Protein 1Z7M (pdb70)

CATH classification: 3.30.930.10

B-factor: mean 71.54, std 13.55, range [34.95, 162.95]

Organism: Lactococcus lactis subsp. lactis (strain IL1403) (NCBI:txid272623)

Radius of gyration: 39.9 Å; Cα contacts (8 Å, |Δi|>4): 3938; chains: 8; bounding box: 98×117×91 Å

Foldseek 3Di:
DDDDPQDDDDDPVLVVLLVVLCVVVVCVCVVVPAAEDDFDQKAFPCQPQPLFADDPTDDPPFWDWDADPVGGIMTTAADDPSRVLVVQLPPPPQAKHKYWYWAAGGTHDCSFTKIKMKIWRDDAVVVVLVFVVSVLVSVVSLPFDAKAKEKEWVLLLQVLCVLLVNPSVVLLVCLVVLVLVVVVVSVVVDDHDPLSVLQSNPLSDDQPLVSNQVSQVVVVDPSNNVLSVVVVVSQVVCVVSPHYTYRHSDRDPTPQAHIMKMFMPGPQFDDTQKIWGWGQPSSVVRPDGITMIMMMGRSVRSSSSVVSSVD/DDDDQQDDDADPVLVVLLVQLVVVVVVLCVVVPAAEDEFDQKDQLCLLCVADFPLDFSDVPFWDWDADPVGGIMTGAADDVSRVLVVVLPDPDLDKHKYKYWAWHATDDDPDDPDHRTFTKIKMKIWRDDDVVVVLVFVQSVLVSVVSQPFDDKAKEKEWQQLLCVLCVLLVVPNVQLLVCLVVVVLVVVVVSPVVDDHDPLSNVQSNPLSDDQPLVVNLVSQCVVVDCSNNVLSVVVVVSQPVCVVSPRHTYRHSDHDNGRQAHIMWMFMPGPQFPDTQKIWHWRQPSSPVRDHGITMIMMMGGSVRSSSSVVSVVD/DDDPPQDDDDDPVLVVLLVQLVVVLVCLCVVVVAAEDDFDQKDFPVQVPVDCQFWDWDADPVGGIITGAADDPSRVLVVQLPDDDQDKHKYWYWAAHGTPVSRTKIKMKIWRDDPPVVVLVAVVSVLVSVVSLPFDAKAKEKEWVLLLQVLCVLLVVVSVVLLVCLVVLVLVVVVVSCVVDVHDPLSNLQSNPLSDDQPLVVNLVSQVVVVDCSNNVLSVVVVVVQVVCCVSDRYTYRHSDRDPRPQAHIMWMFMPGPQFDHTQKIWHWGQPSSPVRPHGITMIMMMGRSVRSSSSVVSSVD/DDDDQQDDDDDPVLVVLLVQLCVVVVCLCVVVPAAEDEFDQKDQLVLQVVAVVSDCQFWDWDADPVGGIMTGAADDVSRVLVVVLPDPPLDKHKYKYWAWHATDDDGPPPDHGTWTKIKMKIWRDDAVVVVLVQVVSVLVSVVSQVFDDKAKEKEWQQLLQVLCVLLVVPSVQVLVCLVVVVLVVVVVSCVVDPHDVLSVVQSNPLSDDQPLVVNLVSQVVVVDCSNNVLSVVLVVSQVVCVVSHRYTYRHSDRDPGPQAHIMWMFMCGPQFPHTQKIWHWGQPSSVVRHHGITMIMMMGGSVRSSSSVVSVVD/DAEEEEEPPPVVVVVLVLCVVLVHFHDCDPDAWDAGPVGYTYGYHHQVVRVVCLVVVVGFKYKDKVLSVQLDPDDQWDFQDFDPPAQKFKFKKAAPCLVVDDDPDAFEEEECRPRLVVVQVVVVVGDHHYDHDNDDSLVCPVVPVGRIYIYIDGPQVSQVVNNMGTPGTRGGMGMTMIGRVVCCVVVVPVVVVVSVSSRD/DFEEEEEPPPRVVVVLVLCVLLVWARDVVVDPPVDQWDAGPVGYIYGYHHQVVRVVCFVVVVGFKYKDKVLSVQQDPDDQKDQLDFDDPAFKFKFKKFAPCPVPDVFFEEEECRVSLVCVQVVVVVGDHHYDHDVLSLCCPVVPVGGIYTYIDGPCVSQVVSRMDTPGTDGTMGMTMIGRPVCCVVPVPVVVVVSVSSVVD/DAEEEEEPPPRVVVVLLLCVLLVFFDPVPDPDAWDAGPVGYIYGYHHQVVRVVCQVVPVGFKYKDKVLSVQQDPDDQKAQLFFDDPDQKFWFKKFAPVVVPDDDPDFFEEEECRPSLVCVVCVVVVGDHHYDYDNDLSLCCPVVPVGGIYTYIDGPCVSQVVNNMDTPDTRGGMGMTMIGRPVCCVVPVPVVVVVSVSSVVSD/DAEEEEEPPPVVVVVLVLCVVLPWADDPDPDDAGPVGYHYYYHHQVVRVVCQVVVVGFKYKHKVLSVQLDPDDQWAFQDFDLPAFKFKFKKAAPCLVVDDDPDAFEEEECRPRLVCVQVVVVVGDHHYDYDNDDCLVCVVVPVGRIYIYIDGPCVSQVVSNMGGPGTRGGMGMTMIGRVVCCVVVVDVVVVVSVSSRVD

Secondary structure (DSSP, 8-state):
----TT-----HHHHHHHHHHHHHHHHHHHHTTPEE----SEEEHHHHHHHH-SSS---TTS--EEE-TT--EEEE---SHHHHHHHHHT--S---EEEEEEEE--------EEEEEEEESS-HHHHHHHHHHHHHHHHHHHT-SSEEEEEEEHHHHHHHHHHTTT-HHHHHHHHHTT-HHHHHHHHTTS---HHHHHHHHHHTT---HHHHHHHHHHTT-HHHHHHHHHHHHHHHHHTTTS--EE-TT---SSTT--SEEEEEEETTEEEEEEEEEE-HHHHHTSSS----EEEEEEHHHHHHHHHHHH-/----SSS----HHHHHHHHHHHHHHHHHHHHTT-EE----SEEEHHHHHT---TT----GGG--EEE-TTS-EEEE---SHHHHHHHHHH-SS---EEEEEEEEEE----SSSS--SEEEEEEEEEESS-HHHHHHHHHHHHHHHHHHS--SSEEEEEEEHHHHHHHHHHTTT-HHHHHHHHHTT-HHHHHHHHHHS---HHHHHHHHHHTT---HHHHHHHHHHTT-HHHHHHHHHHHHHHHHHHTTS-EEE-TTPPPSSTT--SEEEEEEETT-SS-SEEEEE-HHHHHTSS----EEEEEEEHHHHHHHHHHHH-/----TT-----HHHHHHHHHHHHHHHHHHHHTTPEE----SEEEGGGG---GGG--EEE-SSS-EEEE---SHHHHHHHHHH-SS---EEEEEEEE-------EEEEEEEESS-HHHHHHHHHHHHHHHHTTTT-SSEEEEEEEHHHHHHHHHHTTT-HHHHHHHHHHT-HHHHHHHHHHTT--HHHHHHHHHTTT---HHHHHHHHHHTT-HHHHHHHHHHHHHHHHHTTTS-EEE-TT---SSTT--SEEEEEEETT-SSEEEEEEE-HHHHHTTS----EEEEEEEHHHHHHHHHHHH-/----SS-----HHHHHHHHHHHHHHHHHHHHTT-EE----SEEEHHHHTT-----GGGB-EEE-TTS-EEEE---SHHHHHHHHHH--S---EEEEEEEEEEB---TTTT--SEEEEEEEEEESS-HHHHHHHHHHHHHHHHHHS--SSEEEEEEEHHHHHHHHHHTTT-HHHHHHHHHHT-HHHHHHHHHHS---SHHHHHHHHHTT---HHHHHHHHHHTT-HHHHHHHHHHHHHHHHHTTTS-EEE-TTPPPSSTT--SEEEEEEETT-SS-SEEEEE-HHHHHTSSS----EEEEEEHHHHHHHHHHHH-/---EEEETTHHHHHHHHHHHTTT--------SEE--TTS--EEEE-HHHHHHHHHTTS-SEEEEEHHHHHHSS---EEEEEEETT---EEEEEE-GGGGG---SS-EEEEES-HHHHHHHHHHTT--EEEEE-SS-TTHIIIIIS-SEEEEEESSSHHHHTTT-EEEEEEEE--EEEEEEHHHHHHHHHHHHHHHHHH--/-EEEEEETTHHHHHHHHHHHHTT----SSS--SS--EEE-TTSEEEEEE-HHHHHHHHHTTS-SEEEEEHHHHHHS----EEEEEE------EEEEEE-GGGGT----EEB-S-HHHHHHHHHHTT---EE-----TTHHHHTSS-S-EEEEESSSHHHHTTT-EEEEEEEE--EEEEEEHHHHHH-HHHHHHHHHHHHH-/-EEEEEESSTHHHHHHHHHHTTT---------SEEE-TTSEEEEEE-HHHHHHHHHTTS-SEEEEEHHHHHHS----EEEEEE------EEEEEE-GGGGT---SS--EEEES-HHHHHHHHHHTT---EEEE-SS-TTHHHHTTS-S-EEEEESSSHHHHTTT-EEEEEEEE--EEEEEEHHHHHH-HHHHHHHHHHHHHT-/-EEEEEETTTHHHHHHHHHHTT------------TT-EEEEEE-HHHHHHHHHTTS-SEEEEEHHHHHHSS---EEE--------EEEEEEE-GGGGTS--SSPPEEEES-HHHHHHHHHHTT---EEEE-SS-TTHHHHTTS-SEEEEEESSSHHHHTTT-EEEEEEEEE-EEEEEEHHHHHH-HHHHHHHHHHHH--

Solvent-accessible surface area: 88442 Å² total; per-residue (Å²): 167,115,33,3,145,46,19,32,95,19,48,50,106,36,0,97,34,0,45,104,2,5,34,88,0,63,160,19,2,72,143,81,99,6,49,24,12,25,10,7,3,0,1,18,6,105,15,0,17,56,38,18,58,140,77,193,117,55,60,43,39,78,2,8,48,30,34,8,154,102,31,64,24,1,0,1,21,6,26,7,20,2,5,1,0,9,53,9,18,78,59,175,98,109,65,47,10,39,8,1,2,15,10,22,8,12,98,63,143,214,38,56,13,27,0,0,0,1,0,0,18,34,53,32,116,115,1,18,63,33,0,0,29,1,0,1,54,0,4,111,66,4,52,19,126,126,15,24,0,9,0,0,5,0,91,2,16,92,73,0,0,112,54,0,98,41,29,66,146,68,0,31,102,12,4,82,45,12,31,31,22,24,2,69,69,9,8,139,168,44,154,36,59,148,62,16,102,13,0,0,60,39,3,1,26,15,38,84,52,72,122,0,44,93,32,0,63,79,28,175,16,107,45,0,51,55,4,0,63,73,2,55,77,9,9,105,94,5,55,160,74,32,102,18,48,3,19,7,4,11,27,19,96,74,118,26,19,50,32,4,6,1,34,0,26,1,48,13,6,69,101,12,0,0,9,5,0,41,10,25,104,3,0,47,66,47,62,136,156,9,67,0,1,0,4,20,0,34,0,29,19,0,5,128,0,38,82,130,48,149,186,104,28,9,4,50,25,11,34,54,40,20,70,88,39,2,112,36,0,45,106,4,7,35,86,0,63,158,20,3,67,145,84,103,5,43,16,8,21,7,5,4,5,2,37,9,115,29,0,58,78,25,144,32,70,32,134,16,25,48,62,122,61,1,3,6,16,38,13,72,71,2,46,21,2,0,1,21,0,26,6,21,7,6,0,0,10,44,7,31,96,70,202,101,118,75,47,14,37,6,1,2,15,11,34,7,6,51,61,62,96,62,43,63,31,53,35,10,4,27,15,21,0,0,0,1,1,0,30,34,61,21,105,110,1,17,55,36,0,0,27,2,0,0,52,0,4,115,63,4,46,16,124,122,13,26,0,7,0,0,6,0,98,2,18,94,69,0,2,113,53,0,98,40,25,66,159,74,0,15,88,8,4,60,13,9,21,32,23,22,4,75,60,5,9,142,156,34,151,16,58,165,68,14,76,26,0,0,86,34,3,1,38,21,41,83,54,67,115,0,49,87,34,0,67,78,27,180,16,109,44,0,55,63,8,2,66,65,2,58,80,8,9,95,105,5,60,164,78,34,98,18,49,3,13,6,3,14,13,11,97,7,88,31,24,53,30,3,5,1,55,0,7,0,50,9,4,37,87,21,0,0,14,8,0,26,10,26,97,3,0,46,82,48,54,139,161,20,70,0,1,0,3,20,0,42,0,29,14,0,5,92,0,37,80,113,50,150,189,174,103,36,4,108,28,14,21,87,14,36,54,89,35,1,107,36,0,46,102,2,5,33,88,0,65,160,20,2,72,141,71,103,6,56,25,14,32,7,8,2,0,1,18,10,91,16,30,102,85,110,72,29,80,8,1,43,31,49,16,128,112,38,56,19,0,0,0,21,27,27,6,18,14,5,1,0,14,60,6,29,66,52,179,104,96,69,45,9,38,13,2,3,16,12,22,7,10,91,21,168,44,58,15,26,0,0,0,1,0,0,17,33,50,34,106,114,2,11,58,33,0,0,28,1,0,0,52,0,2,109,67,2,51,15,126,118,13,25,0,9,0,0,5,0,88,2,17,96,74,0,0,111,57,0,96,38,34,68,156,75,0,35,84,11,4,78,28,15,28,36,20,22,2,76,66,9,6,136,164,26,146,16,66,144,64,12,65,13,0,0,76,33,4,2,39,17,38,89,51,66,110,0,46,92,33,0,64,78,26,181,18,108,43,0,48,58,4,2,65,66,1,59,76,8,12,101,106,7,58,159,76,30,99,20,48,4,21,6,4,11,26,26,99,62,159,38,18,54,28,2,4,2,40,0,31,1,41,11,6,67,106,10,0,0,7,5,0,43,10,10,106,4,0,45,89,49,46,136,125,11,62,0,2,1,2,20,0,34,0,30,18,0,4,122,0,36,89,130,55,149,189,99,29,8,7,69,29,15,32,66,39,16,65,71,37,3,121,40,0,49,104,3,7,30,85,0,66,157,20,3,62,143,83,95,5,44,20,7,18,7,2,9,6,2,24,8,101,29,0,65,68,11,160,79,10,59,45,112,78,0,2,6,12,31,7,53,92,8,64,22,0,0,0,24,2,26,6,22,4,4,1,0,14,38,10,32,105,62,176,94,101,63,46,9,42,6,2,2,14,10,35,6,5,45,57,69,110,118,40,53,38,60,38,11,3,28,16,23,0,0,0,1,0,0,15,33,54,32,115,111,2,18,57,36,0,0,29,2,0,2,52,0,7,127,64,2,42,15,123,126,14,21,0,6,0,0,6,0,106,2,17,98,67,0,0,113,61,0,100,41,31,66,156,79,0,35,85,11,2,70,14,8,21,35,25,24,3,80,64,8,6,138,159,30,151,18,62,147,79,13,70,16,0,0,74,36,3,1,45,18,42,78,55,68,112,0,55,90,33,0,65,75,27,180,15,109,42,0,49,65,7,1,62,68,2,60,79,9,7,94,103,7,56,157,66,41,98,19,52,3,11,5,1,8,15,21,122,12,118,30,25,52,28,4,4,2,52,0,12,1,50,12,6,40,88,28,0,0,23,7,0,41,10,21,98,3,0,44,84,63,53,136,158,7,79,0,1,0,4,22,0,42,0,29,17,0,5,100,0,35,78,108,55,150,195,95,5,84,2,1,0,4,79,43,104,40,52,132,22,2,33,135,19,10,110,97,5,136,17,50,44,76,103,152,231,104,42,86,39,115,21,186,51,80,7,29,15,8,28,6,96,47,54,8,1,1,18,5,0,72,79,37,26,2,8,0,0,4,0,5,49,19,13,8,46,33,30,89,35,84,65,8,20,4,3,15,36,9,145,98,27,143,25,32,0,0,8,0,0,73,76,83,12,72,126,109,136,40,132,89,51,39,82,0,0,0,83,19,8,101,13,0,50,135,14,5,29,134,107,112,31,25,28,38,11,1,82,1,59,18,25,4,23,10,0,9,55,30,54,6,9,23,0,0,0,24,75,10,78,105,25,79,52,10,74,69,57,45,5,79,66,43,72,144,41,45,92,13,10,5,24,0,0,0,10,47,13,15,2,40,49,66,45,92,113,1,20,113,5,3,109,88,5,122,122,98,7,72,0,0,1,7,111,48,123,29,29,133,20,0,20,133,21,8,102,82,8,117,12,36,30,68,10,108,169,50,133,52,162,86,23,60,49,110,14,181,50,76,5,35,3,3,16,2,99,39,49,4,0,2,18,2,0,28,43,19,29,2,7,1,0,1,0,5,40,20,12,12,37,31,26,37,18,84,52,5,11,2,1,15,37,10,130,94,21,128,25,31,2,0,1,1,2,81,84,79,34,80,126,157,171,89,60,74,0,0,0,111,17,28,97,10,0,123,111,26,7,57,145,110,155,61,67,24,74,47,14,147,3,67,50,4,26,3,0,10,47,29,36,4,3,25,0,2,0,19,73,13,61,88,26,96,88,9,75,87,46,45,8,86,64,40,81,101,42,46,86,10,9,6,26,0,0,0,4,35,6,16,1,38,46,61,51,91,109,0,41,92,7,5,106,81,3,116,119,68,91,10,67,0,0,1,6,111,50,122,28,53,133,20,0,25,132,7,8,117,75,4,113,17,36,29,80,28,118,208,230,137,43,58,24,107,14,176,49,72,5,37,4,6,29,4,94,39,44,5,1,2,22,2,0,31,47,16,30,2,4,0,0,0,0,5,41,21,12,12,35,31,32,36,23,83,49,6,14,3,0,7,42,0,125,78,33,131,23,31,2,0,0,0,1,76,84,83,14,82,116,106,147,50,144,107,90,27,63,0,0,0,111,14,18,88,10,0,123,112,22,2,62,141,99,154,52,69,18,58,36,14,140,2,71,20,41,0,31,38,0,10,74,41,36,4,3,15,0,1,0,20,74,11,60,96,25,93,90,10,77,87,56,44,8,85,62,44,79,101,43,41,77,10,6,7,27,0,0,0,5,39,7,17,1,36,45,60,50,88,114,0,24,96,3,2,80,78,0,84,123,23,101,91,4,82,0,0,0,3,110,45,106,41,51,135,24,4,37,133,16,6,114,90,12,117,19,58,56,55,116,131,172,152,86,118,18,178,56,78,9,40,20,23,35,7,84,44,53,7,1,2,20,4,0,74,78,38,30,1,12,0,0,2,0,5,45,20,12,7,46,34,30,115,29,75,68,6,18,2,3,18,34,9,142,91,36,137,25,33,0,0,5,0,1,73,74,84,17,82,135,119,106,40,142,78,50,47,83,0,0,0,89,14,10,101,14,0,52,136,18,1,28,135,103,121,35,23,22,37,4,5,77,0,56,22,27,1,20,2,0,9,41,26,56,7,8,25,0,0,0,22,72,9,72,102,22,81,63,10,78,71,41,40,6,77,66,42,72,144,44,45,92,18,9,4,20,0,0,0,11,45,19,13,0,35,39,64,56,88,113,0,30,110,9,7,104,85,5,120,123,42

InterPro domains:
  IPR004516 Histidine-tRNA ligase/ATP phosphoribosyltransferase regulatory subunit [PIRSF001549] (18-325)
  IPR004516 Histidine-tRNA ligase/ATP phosphoribosyltransferase regulatory subunit [PTHR43707] (18-323)
  IPR004517 ATP phosphoribosyltransferase regulatory subunit [MF_00125] (18-326)
  IPR006195 Aminoacyl-tRNA synthetase, class II [PS50862] (26-328)
  IPR041715 Class II Histidinyl-tRNA synthetase (HisRS)-like catalytic core domain [PF13393] (14-314)
  IPR041715 Class II Histidinyl-tRNA synthetase (HisRS)-like catalytic core domain [cd00773] (19-319)
  IPR045864 Class II Aminoacyl-tRNA synthetase/Biotinyl protein ligase (BPL) and lipoyl protein ligase (LPL) [G3DSA:3.30.930.10] (6-328)
  IPR045864 Class II Aminoacyl-tRNA synthetase/Biotinyl protein ligase (BPL) and lipoyl protein ligase (LPL) [SSF55681] (18-323)

Sequence (2048 aa):
YLLPEESAEMTLNQVKSLRQIEGRLRKLFSLKNYQEVMPPSFEYTQLYTALESNGKTFNQEKMFQFIKHEGQSITLRYDFTLPLVRLYSQIKDSTSARYSYFGKIFRKEKENYQIGIELFGESADKSELEILSLALQVIEQLGLNKTVFEIGSAKFFQRLCQLADGSTELLTELLLKKDLSGLNAFIEKNNFSKELRGLLKEIFITNELSRLENLVTNTKDDVLISSFDQLKEFSEKLSMIKPIIIDLGMVPKMDYYTDLMFKAYSSAANQPILSGGRYDQLLSNFQEEAFAIGFCCHMDTILKALERQELYLLPEESAEMTLNQVKSLRQIEGRLRKLFSLKNYQEVMPPSFEYTQLYTALESNGKTFNQEKMFQFIKHEGQSITLRYDFTLPLVRLYSQIKDSTSARYSYFGKIFRKEKRHKGRSTENYQIGIELFGESADKSELEILSLALQVIEQLGLNKTVFEIGSAKFFQRLCQLADGSTELLTELLLKKDLSGLNAFIEKNNFSKELRGLLKEIFITNELSRLENLVTNTKDDVLISSFDQLKEFSEKLSMIKPIIIDLGMVPKMDYYTDLMFKAYSSAANQPILSGGRYDQLLSNFQEEAFAIGFCCHMDTILKALERQELYLLPEESAEMTLNQVKSLRQIEGRLRKLFSLKNYQEVMPPSFEYTQLYTANQEKMFQFIKHEGQSITLRYDFTLPLVRLYSQIKDSTSARYSYFGKIFRKEENYQIGIELFGESADKSELEILSLALQVIEQLGLNKTVFEIGSAKFFQRLCQLADGSTELLTELLLKKDLSGLNAFIEKNNFSKELRGLLKEIFITNELSRLENLVTNTKDDVLISSFDQLKEFSEKLSMIKPIIIDLGMVPKMDYYTDLMFKAYSSAANQPILSGGRYDQLLSNFQEEAFAIGFCCHMDTILKALERQELYLLPEESAEMTLNQVKSLRQIEGRLRKLFSLKNYQEVMPPSFEYTQLYTALETFNQEKMFQFIKHEGQSITLRYDFTLPLVRLYSQIKDSTSARYSYFGKIFRKEKRHKGRSTENYQIGIELFGESADKSELEILSLALQVIEQLGLNKTVFEIGSAKFFQRLCQLADGSTELLTELLLKKDLSGLNAFIEKNNFSKELRGLLKEIFITNELSRLENLVTNTKDDVLISSFDQLKEFSEKLSMIKPIIIDLGMVPKMDYYTDLMFKAYSSAANQPILSGGRYDQLLSNFQEEAFAIGFCCHMDTILKALERQELMIKIAITKGRIQKQVTKLLENADYDVEPIRELQIKTKDDLQIIFGKPNDVITFLEHGIVDIGFVGKDTLDENDFDDYYELLYLKIGQCIFALASYPDFSNKNFQRHKRIASKYPRVTKKYFAQKQEDIEIIKLEGSVELGPVVGLADAIVDIVETGNTLSANGLEVIEKISDISTRMIVNKSSFKFKKDKIIEMVERLEDMIKIAITKGRIQKQVTKLLENADYDVEPILNLGRELQIKTKDDLQIIFGKPNDVITFLEHGIVDIGFVGKDTLDENDFDDYYELLYLKIGQCIFALASYPDFSNKRHKRIASKYPRVTKKYFAQKQEDIEIIKLESVELGPVVGLADAIVDIVETGNTLSANGLEVIEKISDISTRMIVNKSSFKFKKDKIIEMVERLEDAMIKIAITKGRIQKQVTKLLENADYDVEPILRELQIKTKDDLQIIFGKPNDVITFLEHGIVDIGFVGKDTLDENDFDDYYELLYLKIGQCIFALASYPDFSNKNFQRHKRIASKYPRVTKKYFAQKQEDIEIIKLEGSVELGPVVGLADAIVDIVETGNTLSANGLEVIEKISDISTRMIVNKSSFKFKKDKIIEMVERLEDAQMIKIAITKGRIQKQVTKLLENADYDVEPILNIKTKDDLQIIFGKPNDVITFLEHGIVDIGFVGKDTLDENDFDDYYELLYLKIGQCIFALASYPDFSNKNFQRHKRIASKYPRVTKKYFAQKQEDIEIIKLEGSVELGPVVGLADAIVDIVETGNTLSANGLEVIEKISDISTRMIVNKSSFKFKKDKIIEMVERLEDA

Structure (mmCIF, N/CA/C/O backbone):
data_1Z7M
#
_entry.id   1Z7M
#
_cell.length_a   151.684
_cell.length_b   222.936
_cell.length_c   86.380
_cell.angle_alpha   90.00
_cell.angle_beta   90.00
_cell.angle_gamma   90.00
#
_symmetry.space_group_name_H-M   'P 21 21 2'
#
loop_
_entity.id
_entity.type
_entity.pdbx_description
1 polymer 'ATP phosphoribosyltransferase regulatory subunit'
2 polymer 'ATP phosphoribosyltransferase'
3 non-polymer TUNGSTATE(VI)ION
4 non-polymer 'PHOSPHATE ION'
#
loop_
_atom_site.group_PDB
_atom_site.id
_atom_site.type_symbol
_atom_site.label_atom_id
_atom_site.label_alt_id
_atom_site.label_comp_id
_atom_site.label_asym_id
_atom_site.label_entity_id
_atom_site.label_seq_id
_atom_site.pdbx_PDB_ins_code
_atom_site.Cartn_x
_atom_site.Cartn_y
_atom_site.Cartn_z
_atom_site.occupancy
_atom_site.B_iso_or_equiv
_atom_site.auth_seq_id
_atom_site.auth_comp_id
_atom_site.auth_asym_id
_atom_site.auth_atom_id
_atom_site.pdbx_PDB_model_num
ATOM 1 N N . TYR A 1 22 ? 98.980 39.039 5.940 1.00 87.89 6 TYR A N 1
ATOM 2 C CA . TYR A 1 22 ? 99.657 38.703 4.715 1.00 87.93 6 TYR A CA 1
ATOM 3 C C . TYR A 1 22 ? 100.848 37.860 5.007 1.00 87.75 6 TYR A C 1
ATOM 4 O O . TYR A 1 22 ? 101.239 37.559 6.135 1.00 87.91 6 TYR A O 1
ATOM 13 N N . LEU A 1 23 ? 101.376 37.514 3.855 1.00 87.69 7 LEU A N 1
ATOM 14 C CA . LEU A 1 23 ? 102.589 36.807 3.774 1.00 87.06 7 LEU A CA 1
ATOM 15 C C . LEU A 1 23 ? 103.762 37.780 3.750 1.00 86.64 7 LEU A C 1
ATOM 16 O O . LEU A 1 23 ? 103.625 38.952 3.404 1.00 86.54 7 LEU A O 1
ATOM 21 N N . LEU A 1 24 ? 104.935 37.272 4.121 1.00 86.05 8 LEU A N 1
ATOM 22 C CA . LEU A 1 24 ? 106.146 38.088 4.134 1.00 85.78 8 LEU A CA 1
ATOM 23 C C . LEU A 1 24 ? 107.283 37.466 3.322 1.00 85.56 8 LEU A C 1
ATOM 24 O O . LEU A 1 24 ? 107.369 36.245 3.200 1.00 85.33 8 LEU A O 1
ATOM 29 N N . PRO A 1 25 ? 108.168 38.307 2.748 1.00 85.73 9 PRO A N 1
ATOM 30 C CA . PRO A 1 25 ? 109.317 37.873 1.938 1.00 85.83 9 PRO A CA 1
ATOM 31 C C . PRO A 1 25 ? 110.168 36.895 2.731 1.00 86.12 9 PRO A C 1
ATOM 32 O O . PRO A 1 25 ? 110.360 37.087 3.931 1.00 86.11 9 PRO A O 1
ATOM 36 N N . GLU A 1 26 ? 110.687 35.852 2.086 1.00 86.32 10 GLU A N 1
ATOM 37 C CA . GLU A 1 26 ? 111.500 34.893 2.828 1.00 86.60 10 GLU A CA 1
ATOM 38 C C . GLU A 1 26 ? 112.923 35.379 3.051 1.00 86.66 10 GLU A C 1
ATOM 39 O O . GLU A 1 26 ? 113.810 34.595 3.391 1.00 86.57 10 GLU A O 1
ATOM 45 N N . GLU A 1 27 ? 113.115 36.688 2.873 1.00 86.96 11 GLU A N 1
ATOM 46 C CA . GLU A 1 27 ? 114.406 37.357 3.076 1.00 87.20 11 GLU A CA 1
ATOM 47 C C . GLU A 1 27 ? 114.287 38.218 4.328 1.00 87.29 11 GLU A C 1
ATOM 48 O O . GLU A 1 27 ? 115.285 38.562 4.960 1.00 87.28 11 GLU A O 1
ATOM 54 N N . SER A 1 28 ? 113.050 38.563 4.670 1.00 87.41 12 SER A N 1
ATOM 55 C CA . SER A 1 28 ? 112.770 39.395 5.827 1.00 87.13 12 SER A CA 1
ATOM 56 C C . SER A 1 28 ? 112.642 38.553 7.082 1.00 86.81 12 SER A C 1
ATOM 57 O O . SER A 1 28 ? 112.031 37.483 7.060 1.00 86.56 12 SER A O 1
ATOM 60 N N . ALA A 1 29 ? 113.224 39.047 8.172 1.00 86.82 13 ALA A N 1
ATOM 61 C CA . ALA A 1 29 ? 113.157 38.377 9.464 1.00 86.66 13 ALA A CA 1
ATOM 62 C C . ALA A 1 29 ? 112.115 39.088 10.325 1.00 86.36 13 ALA A C 1
ATOM 63 O O . ALA A 1 29 ? 111.757 40.240 10.074 1.00 86.30 13 ALA A O 1
ATOM 65 N N . GLU A 1 30 ? 111.640 38.405 11.354 1.00 85.75 14 GLU A N 1
ATOM 66 C CA . GLU A 1 30 ? 110.615 38.974 12.208 1.00 85.30 14 GLU A CA 1
ATOM 67 C C . GLU A 1 30 ? 110.917 38.658 13.654 1.00 84.11 14 GLU A C 1
ATOM 68 O O . GLU A 1 30 ? 110.847 37.506 14.065 1.00 84.14 14 GLU A O 1
ATOM 74 N N . MET A 1 31 ? 111.274 39.673 14.424 1.00 82.70 15 MET A N 1
ATOM 75 C CA . MET A 1 31 ? 111.551 39.452 15.831 1.00 81.53 15 MET A CA 1
ATOM 76 C C . MET A 1 31 ? 110.273 39.707 16.625 1.00 80.71 15 MET A C 1
ATOM 77 O O . MET A 1 31 ? 109.493 40.614 16.304 1.00 80.83 15 MET A O 1
ATOM 82 N N . THR A 1 32 ? 110.064 38.901 17.658 1.00 79.01 16 THR A N 1
ATOM 83 C CA . THR A 1 32 ? 108.890 39.023 18.508 1.00 77.66 16 THR A CA 1
ATOM 84 C C . THR A 1 32 ? 109.104 40.213 19.433 1.00 76.36 16 THR A C 1
ATOM 85 O O . THR A 1 32 ? 110.240 40.629 19.629 1.00 76.07 16 THR A O 1
ATOM 89 N N . LEU A 1 33 ? 108.030 40.761 19.998 1.00 74.51 17 LEU A N 1
ATOM 90 C CA . LEU A 1 33 ? 108.141 41.928 20.880 1.00 73.08 17 LEU A CA 1
ATOM 91 C C . LEU A 1 33 ? 109.077 41.685 22.057 1.00 72.02 17 LEU A C 1
ATOM 92 O O . LEU A 1 33 ? 109.649 42.617 22.642 1.00 71.61 17 LEU A O 1
ATOM 97 N N . ASN A 1 34 ? 109.229 40.410 22.380 1.00 70.85 18 ASN A N 1
ATOM 98 C CA . ASN A 1 34 ? 110.056 39.967 23.483 1.00 69.72 18 ASN A CA 1
ATOM 99 C C . ASN A 1 34 ? 111.509 39.957 23.084 1.00 68.50 18 ASN A C 1
ATOM 100 O O . ASN A 1 34 ? 112.347 40.538 23.767 1.00 68.49 18 ASN A O 1
ATOM 105 N N . GLN A 1 35 ? 111.807 39.297 21.974 1.00 67.01 19 GLN A N 1
ATOM 106 C CA . GLN A 1 35 ? 113.168 39.245 21.469 1.00 65.34 19 GLN A CA 1
ATOM 107 C C . GLN A 1 35 ? 113.730 40.653 21.348 1.00 64.30 19 GLN A C 1
ATOM 108 O O . GLN A 1 35 ? 114.917 40.877 21.566 1.00 63.80 19 GLN A O 1
ATOM 114 N N . VAL A 1 36 ? 112.885 41.603 20.967 1.00 63.05 20 VAL A N 1
ATOM 115 C CA . VAL A 1 36 ? 113.340 42.969 20.846 1.00 61.73 20 VAL A CA 1
ATOM 116 C C . VAL A 1 36 ? 113.709 43.462 22.248 1.00 61.54 20 VAL A C 1
ATOM 117 O O . VAL A 1 36 ? 114.739 44.110 22.415 1.00 61.90 20 VAL A O 1
ATOM 121 N N . LYS A 1 37 ? 112.902 43.150 23.265 1.00 60.54 21 LYS A N 1
ATOM 122 C CA . LYS A 1 37 ? 113.263 43.555 24.633 1.00 59.35 21 LYS A CA 1
ATOM 123 C C . LYS A 1 37 ? 114.616 42.930 25.038 1.00 58.14 21 LYS A C 1
ATOM 124 O O . LYS A 1 37 ? 115.503 43.621 25.543 1.00 58.30 21 LYS A O 1
ATOM 130 N N . SER A 1 38 ? 114.769 41.625 24.831 1.00 56.32 22 SER A N 1
ATOM 131 C CA . SER A 1 38 ? 116.027 40.959 25.152 1.00 54.67 22 SER A CA 1
ATOM 132 C C . SER A 1 38 ? 117.176 41.656 24.431 1.00 53.56 22 SER A C 1
ATOM 133 O O . SER A 1 38 ? 118.178 42.018 25.051 1.00 53.52 22 SER A O 1
ATOM 136 N N . LEU A 1 39 ? 117.030 41.830 23.117 1.00 51.82 23 LEU A N 1
ATOM 137 C CA . LEU A 1 39 ? 118.059 42.472 22.305 1.00 50.49 23 LEU A CA 1
ATOM 138 C C . LEU A 1 39 ? 118.401 43.810 22.927 1.00 49.49 23 LEU A C 1
ATOM 139 O O . LEU A 1 39 ? 119.556 44.091 23.217 1.00 49.23 23 LEU A O 1
ATOM 144 N N . ARG A 1 40 ? 117.393 44.626 23.177 1.00 48.47 24 ARG A N 1
ATOM 145 C CA . ARG A 1 40 ? 117.652 45.925 23.755 1.00 48.30 24 ARG A CA 1
ATOM 146 C C . ARG A 1 40 ? 118.206 45.920 25.185 1.00 49.04 24 ARG A C 1
ATOM 147 O O . ARG A 1 40 ? 118.882 46.877 25.597 1.00 48.74 24 ARG A O 1
ATOM 155 N N . GLN A 1 41 ? 117.932 44.863 25.948 1.00 49.55 25 GLN A N 1
ATOM 156 C CA . GLN A 1 41 ? 118.465 44.780 27.307 1.00 49.44 25 GLN A CA 1
ATOM 157 C C . GLN A 1 41 ? 119.967 44.505 27.184 1.00 49.09 25 GLN A C 1
ATOM 158 O O . GLN A 1 41 ? 120.808 45.221 27.754 1.00 49.22 25 GLN A O 1
ATOM 164 N N . ILE A 1 42 ? 120.298 43.472 26.420 1.00 47.51 26 ILE A N 1
ATOM 165 C CA . ILE A 1 42 ? 121.680 43.109 26.224 1.00 45.83 26 ILE A CA 1
ATOM 166 C C . ILE A 1 42 ? 122.514 44.290 25.732 1.00 46.46 26 ILE A C 1
ATOM 167 O O . ILE A 1 42 ? 123.598 44.547 26.261 1.00 45.95 26 ILE A O 1
ATOM 172 N N . GLU A 1 43 ? 122.005 45.016 24.735 1.00 46.74 27 GLU A N 1
ATOM 173 C CA . GLU A 1 43 ? 122.706 46.184 24.187 1.00 46.56 27 GLU A CA 1
ATOM 174 C C . GLU A 1 43 ? 122.991 47.238 25.264 1.00 46.74 27 GLU A C 1
ATOM 175 O O . GLU A 1 43 ? 124.093 47.779 25.355 1.00 47.14 27 GLU A O 1
ATOM 181 N N . GLY A 1 44 ? 121.975 47.551 26.060 1.00 45.99 28 GLY A N 1
ATOM 182 C CA . GLY A 1 44 ? 122.150 48.535 27.106 1.00 45.25 28 GLY A CA 1
ATOM 183 C C . GLY A 1 44 ? 123.290 48.137 28.002 1.00 44.87 28 GLY A C 1
ATOM 184 O O . GLY A 1 44 ? 124.103 48.971 28.400 1.00 44.33 28 GLY A O 1
ATOM 185 N N . ARG A 1 45 ? 123.344 46.848 28.312 1.00 44.53 29 ARG A N 1
ATOM 186 C CA . ARG A 1 45 ? 124.397 46.332 29.151 1.00 44.35 29 ARG A CA 1
ATOM 187 C C . ARG A 1 45 ? 125.735 46.366 28.434 1.00 44.31 29 ARG A C 1
ATOM 188 O O . ARG A 1 45 ? 126.730 46.836 28.980 1.00 44.29 29 ARG A O 1
ATOM 196 N N . LEU A 1 46 ? 125.767 45.877 27.204 1.00 43.92 30 LEU A N 1
ATOM 197 C CA . LEU A 1 46 ? 127.013 45.879 26.467 1.00 44.01 30 LEU A CA 1
ATOM 198 C C . LEU A 1 46 ? 127.438 47.288 26.140 1.00 44.69 30 LEU A C 1
ATOM 199 O O . LEU A 1 46 ? 128.600 47.533 25.839 1.00 44.77 30 LEU A O 1
ATOM 204 N N . ARG A 1 47 ? 126.502 48.225 26.168 1.00 44.79 31 ARG A N 1
ATOM 205 C CA . ARG A 1 47 ? 126.881 49.588 25.871 1.00 45.26 31 ARG A CA 1
ATOM 206 C C . ARG A 1 47 ? 127.639 50.152 27.061 1.00 45.47 31 ARG A C 1
ATOM 207 O O . ARG A 1 47 ? 128.635 50.843 26.873 1.00 46.32 31 ARG A O 1
ATOM 215 N N . LYS A 1 48 ? 127.194 49.849 28.281 1.00 45.45 32 LYS A N 1
ATOM 216 C CA . LYS A 1 48 ? 127.896 50.339 29.469 1.00 45.79 32 LYS A CA 1
ATOM 217 C C . LYS A 1 48 ? 129.308 49.790 29.381 1.00 45.53 32 LYS A C 1
ATOM 218 O O . LYS A 1 48 ? 130.294 50.528 29.403 1.00 45.55 32 LYS A O 1
ATOM 224 N N . LEU A 1 49 ? 129.392 48.474 29.242 1.00 45.27 33 LEU A N 1
ATOM 225 C CA . LEU A 1 49 ? 130.668 47.806 29.162 1.00 44.85 33 LEU A CA 1
ATOM 226 C C . LEU A 1 49 ? 131.637 48.415 28.164 1.00 45.16 33 LEU A C 1
ATOM 227 O O . LEU A 1 49 ? 132.789 48.669 28.495 1.00 45.33 33 LEU A O 1
ATOM 232 N N . PHE A 1 50 ? 131.172 48.652 26.942 1.00 45.52 34 PHE A N 1
ATOM 233 C CA . PHE A 1 50 ? 132.019 49.200 25.895 1.00 45.88 34 PHE A CA 1
ATOM 234 C C . PHE A 1 50 ? 132.476 50.618 26.170 1.00 46.90 34 PHE A C 1
ATOM 235 O O . PHE A 1 50 ? 133.664 50.924 26.100 1.00 46.94 34 PHE A O 1
ATOM 243 N N . SER A 1 51 ? 131.528 51.492 26.466 1.00 47.86 35 SER A N 1
ATOM 244 C CA . SER A 1 51 ? 131.867 52.872 26.746 1.00 48.84 35 SER A CA 1
ATOM 245 C C . SER A 1 51 ? 132.705 52.929 28.012 1.00 49.38 35 SER A C 1
ATOM 246 O O . SER A 1 51 ? 133.548 53.814 28.186 1.00 49.82 35 SER A O 1
ATOM 249 N N . LEU A 1 52 ? 132.483 51.966 28.893 1.00 49.76 36 LEU A N 1
ATOM 250 C CA . LEU A 1 52 ? 133.252 51.921 30.126 1.00 50.92 36 LEU A CA 1
ATOM 251 C C . LEU A 1 52 ? 134.696 51.594 29.786 1.00 51.18 36 LEU A C 1
ATOM 252 O O . LEU A 1 52 ? 135.606 51.958 30.515 1.00 50.89 36 LEU A O 1
ATOM 257 N N . LYS A 1 53 ? 134.892 50.894 28.678 1.00 51.36 37 LYS A N 1
ATOM 258 C CA . LYS A 1 53 ? 136.221 50.514 28.249 1.00 52.10 37 LYS A CA 1
ATOM 259 C C . LYS A 1 53 ? 136.705 51.518 27.216 1.00 52.34 37 LYS A C 1
ATOM 260 O O . LYS A 1 53 ? 137.730 51.320 26.557 1.00 52.25 37 LYS A O 1
ATOM 266 N N . ASN A 1 54 ? 135.937 52.592 27.081 1.00 52.23 38 ASN A N 1
ATOM 267 C CA . ASN A 1 54 ? 136.253 53.681 26.172 1.00 52.91 38 ASN A CA 1
ATOM 268 C C . ASN A 1 54 ? 136.201 53.411 24.641 1.00 52.19 38 ASN A C 1
ATOM 269 O O . ASN A 1 54 ? 136.964 53.981 23.853 1.00 51.46 38 ASN A O 1
ATOM 274 N N . TYR A 1 55 ? 135.269 52.549 24.243 1.00 52.28 39 TYR A N 1
ATOM 275 C CA . TYR A 1 55 ? 135.047 52.187 22.852 1.00 51.87 39 TYR A CA 1
ATOM 276 C C . TYR A 1 55 ? 133.961 53.083 22.292 1.00 52.35 39 TYR A C 1
ATOM 277 O O . TYR A 1 55 ? 132.830 53.044 22.765 1.00 52.78 39 TYR A O 1
ATOM 286 N N . GLN A 1 56 ? 134.291 53.876 21.283 1.00 52.55 40 GLN A N 1
ATOM 287 C CA . GLN A 1 56 ? 133.318 54.778 20.674 1.00 53.19 40 GLN A CA 1
ATOM 288 C C . GLN A 1 56 ? 132.440 54.027 19.680 1.00 52.79 40 GLN A C 1
ATOM 289 O O . GLN A 1 56 ? 132.949 53.216 18.916 1.00 52.55 40 GLN A O 1
ATOM 295 N N . GLU A 1 57 ? 131.133 54.284 19.684 1.00 52.80 41 GLU A N 1
ATOM 296 C CA . GLU A 1 57 ? 130.236 53.606 18.742 1.00 52.95 41 GLU A CA 1
ATOM 297 C C . GLU A 1 57 ? 130.239 54.323 17.411 1.00 52.60 41 GLU A C 1
ATOM 298 O O . GLU A 1 57 ? 130.214 55.548 17.375 1.00 53.10 41 GLU A O 1
ATOM 304 N N . VAL A 1 58 ? 130.291 53.565 16.319 1.00 51.72 42 VAL A N 1
ATOM 305 C CA . VAL A 1 58 ? 130.254 54.157 14.992 1.00 51.06 42 VAL A CA 1
ATOM 306 C C . VAL A 1 58 ? 129.124 53.508 14.200 1.00 50.58 42 VAL A C 1
ATOM 307 O O . VAL A 1 58 ? 128.844 52.329 14.366 1.00 50.69 42 VAL A O 1
ATOM 311 N N . MET A 1 59 ? 128.442 54.297 13.376 1.00 50.22 43 MET A N 1
ATOM 312 C CA . MET A 1 59 ? 127.335 53.792 12.570 1.00 49.20 43 MET A CA 1
ATOM 313 C C . MET A 1 59 ? 127.722 53.852 11.103 1.00 48.04 43 MET A C 1
ATOM 314 O O . MET A 1 59 ? 127.566 54.880 10.449 1.00 48.41 43 MET A O 1
ATOM 319 N N . PRO A 1 60 ? 128.238 52.744 10.567 1.00 48.14 44 PRO A N 1
ATOM 320 C CA . PRO A 1 60 ? 128.653 52.682 9.166 1.00 46.18 44 PRO A CA 1
ATOM 321 C C . PRO A 1 60 ? 127.478 52.883 8.212 1.00 45.59 44 PRO A C 1
ATOM 322 O O . PRO A 1 60 ? 126.346 52.521 8.529 1.00 45.65 44 PRO A O 1
ATOM 326 N N . PRO A 1 61 ? 127.735 53.465 7.032 1.00 46.58 45 PRO A N 1
ATOM 327 C CA . PRO A 1 61 ? 126.663 53.691 6.060 1.00 44.70 45 PRO A CA 1
ATOM 328 C C . PRO A 1 61 ? 126.001 52.378 5.655 1.00 45.79 45 PRO A C 1
ATOM 329 O O . PRO A 1 61 ? 126.624 51.317 5.753 1.00 46.09 45 PRO A O 1
ATOM 333 N N . SER A 1 62 ? 124.743 52.453 5.216 1.00 46.65 46 SER A N 1
ATOM 334 C CA . SER A 1 62 ? 123.988 51.270 4.801 1.00 47.74 46 SER A CA 1
ATOM 335 C C . SER A 1 62 ? 124.302 50.881 3.371 1.00 49.07 46 SER A C 1
ATOM 336 O O . SER A 1 62 ? 123.971 49.780 2.937 1.00 50.03 46 SER A O 1
ATOM 339 N N . PHE A 1 63 ? 124.918 51.794 2.631 1.00 49.85 47 PHE A N 1
ATOM 340 C CA . PHE A 1 63 ? 125.265 51.522 1.254 1.00 50.88 47 PHE A CA 1
ATOM 341 C C . PHE A 1 63 ? 126.755 51.606 1.064 1.00 52.27 47 PHE A C 1
ATOM 342 O O . PHE A 1 63 ? 127.418 52.488 1.618 1.00 52.38 47 PHE A O 1
ATOM 350 N N . GLU A 1 64 ? 127.284 50.688 0.268 1.00 53.22 48 GLU A N 1
ATOM 351 C CA . GLU A 1 64 ? 128.712 50.665 0.020 1.00 54.23 48 GLU A CA 1
ATOM 352 C C . GLU A 1 64 ? 128.944 50.336 -1.460 1.00 54.89 48 GLU A C 1
ATOM 353 O O . GLU A 1 64 ? 128.021 49.911 -2.160 1.00 54.18 48 GLU A O 1
ATOM 359 N N . TYR A 1 65 ? 130.161 50.573 -1.940 1.00 55.85 49 TYR A N 1
ATOM 360 C CA . TYR A 1 65 ? 130.503 50.269 -3.326 1.00 56.94 49 TYR A CA 1
ATOM 361 C C . TYR A 1 65 ? 130.868 48.794 -3.391 1.00 58.48 49 TYR A C 1
ATOM 362 O O . TYR A 1 65 ? 131.775 48.344 -2.691 1.00 58.36 49 TYR A O 1
ATOM 371 N N . THR A 1 66 ? 130.168 48.042 -4.231 1.00 60.38 50 THR A N 1
ATOM 372 C CA . THR A 1 66 ? 130.428 46.620 -4.338 1.00 62.58 50 THR A CA 1
ATOM 373 C C . THR A 1 66 ? 131.919 46.311 -4.361 1.00 63.54 50 THR A C 1
ATOM 374 O O . THR A 1 66 ? 132.339 45.266 -3.876 1.00 64.06 50 THR A O 1
ATOM 378 N N . GLN A 1 67 ? 132.719 47.228 -4.897 1.00 65.11 51 GLN A N 1
ATOM 379 C CA . GLN A 1 67 ? 134.168 47.034 -4.988 1.00 66.61 51 GLN A CA 1
ATOM 380 C C . GLN A 1 67 ? 134.786 46.715 -3.631 1.00 66.96 51 GLN A C 1
ATOM 381 O O . GLN A 1 67 ? 135.477 45.712 -3.475 1.00 67.63 51 GLN A O 1
ATOM 387 N N . LEU A 1 68 ? 134.519 47.567 -2.649 1.00 67.40 52 LEU A N 1
ATOM 388 C CA . LEU A 1 68 ? 135.046 47.402 -1.294 1.00 67.37 52 LEU A CA 1
ATOM 389 C C . LEU A 1 68 ? 135.046 45.966 -0.807 1.00 67.46 52 LEU A C 1
ATOM 390 O O . LEU A 1 68 ? 136.084 45.418 -0.470 1.00 66.91 52 LEU A O 1
ATOM 395 N N . TYR A 1 69 ? 133.861 45.374 -0.777 1.00 67.98 53 TYR A N 1
ATOM 396 C CA . TYR A 1 69 ? 133.657 44.018 -0.295 1.00 68.96 53 TYR A CA 1
ATOM 397 C C . TYR A 1 69 ? 134.381 42.912 -1.023 1.00 70.98 53 TYR A C 1
ATOM 398 O O . TYR A 1 69 ? 135.511 42.553 -0.689 1.00 70.41 53 TYR A O 1
ATOM 407 N N . THR A 1 70 ? 133.681 42.345 -2.000 1.00 73.71 54 THR A N 1
ATOM 408 C CA . THR A 1 70 ? 134.202 41.251 -2.803 1.00 76.60 54 THR A CA 1
ATOM 409 C C . THR A 1 70 ? 135.739 41.387 -2.898 1.00 78.68 54 THR A C 1
ATOM 410 O O . THR A 1 70 ? 136.467 40.391 -2.764 1.00 79.68 54 THR A O 1
ATOM 414 N N . ALA A 1 71 ? 136.229 42.620 -3.053 1.00 79.59 55 ALA A N 1
ATOM 415 C CA . ALA A 1 71 ? 137.664 42.855 -3.150 1.00 80.69 55 ALA A CA 1
ATOM 416 C C . ALA A 1 71 ? 138.451 42.444 -1.896 1.00 81.86 55 ALA A C 1
ATOM 417 O O . ALA A 1 71 ? 139.173 41.447 -1.907 1.00 81.92 55 ALA A O 1
ATOM 419 N N . LEU A 1 72 ? 138.288 43.181 -0.807 1.00 83.35 56 LEU A N 1
ATOM 420 C CA . LEU A 1 72 ? 139.045 42.908 0.412 1.00 84.98 56 LEU A CA 1
ATOM 421 C C . LEU A 1 72 ? 138.651 41.685 1.257 1.00 85.81 56 LEU A C 1
ATOM 422 O O . LEU A 1 72 ? 139.049 41.583 2.420 1.00 85.51 56 LEU A O 1
ATOM 427 N N . GLU A 1 73 ? 137.901 40.746 0.684 1.00 87.60 57 GLU A N 1
ATOM 428 C CA . GLU A 1 73 ? 137.483 39.569 1.449 1.00 89.13 57 GLU A CA 1
ATOM 429 C C . GLU A 1 73 ? 138.301 38.289 1.256 1.00 90.39 57 GLU A C 1
ATOM 430 O O . GLU A 1 73 ? 138.359 37.468 2.166 1.00 90.13 57 GLU A O 1
ATOM 436 N N . SER A 1 74 ? 138.922 38.100 0.093 1.00 92.06 58 SER A N 1
ATOM 437 C CA . SER A 1 74 ? 139.718 36.891 -0.131 1.00 93.60 58 SER A CA 1
ATOM 438 C C . SER A 1 74 ? 140.768 37.016 -1.234 1.00 94.65 58 SER A C 1
ATOM 439 O O . SER A 1 74 ? 141.031 38.110 -1.738 1.00 94.80 58 SER A O 1
ATOM 442 N N . ASN A 1 75 ? 141.367 35.879 -1.595 1.00 95.41 59 ASN A N 1
ATOM 443 C CA . ASN A 1 75 ? 142.387 35.819 -2.647 1.00 96.10 59 ASN A CA 1
ATOM 444 C C . ASN A 1 75 ? 142.381 34.437 -3.313 1.00 96.38 59 ASN A C 1
ATOM 445 O O . ASN A 1 75 ? 142.088 33.428 -2.665 1.00 96.02 59 ASN A O 1
ATOM 450 N N . GLY A 1 76 ? 142.718 34.398 -4.600 1.00 96.39 60 GLY A N 1
ATOM 451 C CA . GLY A 1 76 ? 142.717 33.144 -5.335 1.00 96.69 60 GLY A CA 1
ATOM 452 C C . GLY A 1 76 ? 141.632 33.238 -6.392 1.00 97.22 60 GLY A C 1
ATOM 453 O O . GLY A 1 76 ? 141.861 33.799 -7.466 1.00 97.36 60 GLY A O 1
ATOM 454 N N . LYS A 1 77 ? 140.453 32.685 -6.092 1.00 97.53 61 LYS A N 1
ATOM 455 C CA . LYS A 1 77 ? 139.301 32.759 -6.999 1.00 97.56 61 LYS A CA 1
ATOM 456 C C . LYS A 1 77 ? 138.320 33.742 -6.343 1.00 97.37 61 LYS A C 1
ATOM 457 O O . LYS A 1 77 ? 137.920 33.565 -5.192 1.00 97.12 61 LYS A O 1
ATOM 463 N N . THR A 1 78 ? 137.956 34.786 -7.081 1.00 96.84 62 THR A N 1
ATOM 464 C CA . THR A 1 78 ? 137.090 35.853 -6.576 1.00 96.12 62 THR A CA 1
ATOM 465 C C . THR A 1 78 ? 135.943 35.519 -5.613 1.00 95.94 62 THR A C 1
ATOM 466 O O . THR A 1 78 ? 135.128 34.621 -5.866 1.00 96.04 62 THR A O 1
ATOM 470 N N . PHE A 1 79 ? 135.908 36.282 -4.513 1.00 95.25 63 PHE A N 1
ATOM 471 C CA . PHE A 1 79 ? 134.899 36.193 -3.450 1.00 94.10 63 PHE A CA 1
ATOM 472 C C . PHE A 1 79 ? 133.542 36.365 -4.127 1.00 92.78 63 PHE A C 1
ATOM 473 O O . PHE A 1 79 ? 133.468 36.991 -5.192 1.00 92.90 63 PHE A O 1
ATOM 481 N N . ASN A 1 80 ? 132.459 35.851 -3.545 1.00 90.81 64 ASN A N 1
ATOM 482 C CA . ASN A 1 80 ? 131.224 36.045 -4.273 1.00 88.92 64 ASN A CA 1
ATOM 483 C C . ASN A 1 80 ? 130.187 37.010 -3.770 1.00 86.79 64 ASN A C 1
ATOM 484 O O . ASN A 1 80 ? 129.945 37.191 -2.573 1.00 86.63 64 ASN A O 1
ATOM 489 N N . GLN A 1 81 ? 129.603 37.642 -4.773 1.00 84.14 65 GLN A N 1
ATOM 490 C CA . GLN A 1 81 ? 128.577 38.639 -4.650 1.00 81.17 65 GLN A CA 1
ATOM 491 C C . GLN A 1 81 ? 127.235 37.967 -4.700 1.00 79.45 65 GLN A C 1
ATOM 492 O O . GLN A 1 81 ? 126.219 38.618 -4.911 1.00 78.88 65 GLN A O 1
ATOM 498 N N . GLU A 1 82 ? 127.230 36.658 -4.527 1.00 77.62 66 GLU A N 1
ATOM 499 C CA . GLU A 1 82 ? 125.984 35.923 -4.587 1.00 76.05 66 GLU A CA 1
ATOM 500 C C . GLU A 1 82 ? 125.090 36.196 -3.395 1.00 74.58 66 GLU A C 1
ATOM 501 O O . GLU A 1 82 ? 123.873 36.268 -3.539 1.00 73.67 66 GLU A O 1
ATOM 507 N N . LYS A 1 83 ? 125.705 36.376 -2.227 1.00 73.02 67 LYS A N 1
ATOM 508 C CA . LYS A 1 83 ? 124.974 36.622 -0.990 1.00 71.49 67 LYS A CA 1
ATOM 509 C C . LYS A 1 83 ? 124.663 38.102 -0.738 1.00 70.18 67 LYS A C 1
ATOM 510 O O . LYS A 1 83 ? 124.019 38.436 0.257 1.00 70.46 67 LYS A O 1
ATOM 516 N N . MET A 1 84 ? 125.098 38.980 -1.640 1.00 68.58 68 MET A N 1
ATOM 517 C CA . MET A 1 84 ? 124.879 40.424 -1.490 1.00 66.59 68 MET A CA 1
ATOM 518 C C . MET A 1 84 ? 123.643 41.004 -2.177 1.00 64.94 68 MET A C 1
ATOM 519 O O . MET A 1 84 ? 123.243 40.552 -3.243 1.00 64.99 68 MET A O 1
ATOM 524 N N . PHE A 1 85 ? 123.033 42.004 -1.551 1.00 63.33 69 PHE A N 1
ATOM 525 C CA . PHE A 1 85 ? 121.898 42.687 -2.150 1.00 61.48 69 PHE A CA 1
ATOM 526 C C . PHE A 1 85 ? 122.549 43.857 -2.867 1.00 61.57 69 PHE A C 1
ATOM 527 O O . PHE A 1 85 ? 123.293 44.635 -2.266 1.00 60.91 69 PHE A O 1
ATOM 535 N N . GLN A 1 86 ? 122.269 43.988 -4.155 1.00 62.78 70 GLN A N 1
ATOM 536 C CA . GLN A 1 86 ? 122.877 45.054 -4.933 1.00 63.73 70 GLN A CA 1
ATOM 537 C C . GLN A 1 86 ? 121.930 45.694 -5.938 1.00 64.86 70 GLN A C 1
ATOM 538 O O . GLN A 1 86 ? 120.833 45.206 -6.202 1.00 64.67 70 GLN A O 1
ATOM 544 N N . PHE A 1 87 ? 122.390 46.806 -6.490 1.00 66.46 71 PHE A N 1
ATOM 545 C CA . PHE A 1 87 ? 121.676 47.538 -7.518 1.00 68.64 71 PHE A CA 1
ATOM 546 C C . PHE A 1 87 ? 122.605 48.575 -8.099 1.00 70.42 71 PHE A C 1
ATOM 547 O O . PHE A 1 87 ? 123.680 48.836 -7.553 1.00 70.21 71 PHE A O 1
ATOM 555 N N . ILE A 1 88 ? 122.199 49.086 -9.223 1.00 71.85 72 ILE A N 1
ATOM 556 C CA . ILE A 1 88 ? 123.012 50.059 -9.878 1.00 73.70 72 ILE A CA 1
ATOM 557 C C . ILE A 1 88 ? 122.523 51.402 -9.479 1.00 75.41 72 ILE A C 1
ATOM 558 O O . ILE A 1 88 ? 121.368 51.594 -9.123 1.00 75.37 72 ILE A O 1
ATOM 563 N N . LYS A 1 89 ? 123.457 52.301 -9.555 1.00 77.22 73 LYS A N 1
ATOM 564 C CA . LYS A 1 89 ? 123.146 53.679 -9.257 1.00 79.13 73 LYS A CA 1
ATOM 565 C C . LYS A 1 89 ? 122.849 54.432 -10.549 1.00 81.09 73 LYS A C 1
ATOM 566 O O . LYS A 1 89 ? 123.132 53.952 -11.656 1.00 81.63 73 LYS A O 1
ATOM 572 N N . HIS A 1 90 ? 122.279 55.618 -10.362 1.00 83.05 74 HIS A N 1
ATOM 573 C CA . HIS A 1 90 ? 121.960 56.448 -11.505 1.00 84.37 74 HIS A CA 1
ATOM 574 C C . HIS A 1 90 ? 123.279 56.904 -12.167 1.00 84.33 74 HIS A C 1
ATOM 575 O O . HIS A 1 90 ? 123.307 57.190 -13.370 1.00 84.46 74 HIS A O 1
ATOM 582 N N . GLU A 1 91 ? 124.355 57.005 -11.352 1.00 84.57 75 GLU A N 1
ATOM 583 C CA . GLU A 1 91 ? 125.696 57.361 -11.845 1.00 84.62 75 GLU A CA 1
ATOM 584 C C . GLU A 1 91 ? 126.230 56.131 -12.558 1.00 83.86 75 GLU A C 1
ATOM 585 O O . GLU A 1 91 ? 127.239 56.199 -13.250 1.00 83.73 75 GLU A O 1
ATOM 591 N N . GLY A 1 92 ? 125.513 54.991 -12.372 1.00 82.92 76 GLY A N 1
ATOM 592 C CA . GLY A 1 92 ? 125.850 53.757 -13.070 1.00 81.38 76 GLY A CA 1
ATOM 593 C C . GLY A 1 92 ? 126.949 52.907 -12.440 1.00 80.37 76 GLY A C 1
ATOM 594 O O . GLY A 1 92 ? 127.804 52.367 -13.144 1.00 80.72 76 GLY A O 1
ATOM 595 N N . GLN A 1 93 ? 126.935 52.790 -11.112 1.00 78.71 77 GLN A N 1
ATOM 596 C CA . GLN A 1 93 ? 127.928 51.986 -10.396 1.00 76.40 77 GLN A CA 1
ATOM 597 C C . GLN A 1 93 ? 127.209 50.892 -9.612 1.00 74.21 77 GLN A C 1
ATOM 598 O O . GLN A 1 93 ? 125.987 50.939 -9.436 1.00 74.18 77 GLN A O 1
ATOM 604 N N . SER A 1 94 ? 127.967 49.903 -9.151 1.00 71.21 78 SER A N 1
ATOM 605 C CA . SER A 1 94 ? 127.380 48.812 -8.394 1.00 67.53 78 SER A CA 1
ATOM 606 C C . SER A 1 94 ? 127.544 49.074 -6.916 1.00 64.76 78 SER A C 1
ATOM 607 O O . SER A 1 94 ? 128.660 49.147 -6.400 1.00 63.85 78 SER A O 1
ATOM 610 N N . ILE A 1 95 ? 126.412 49.228 -6.244 1.00 62.39 79 ILE A N 1
ATOM 611 C CA . ILE A 1 95 ? 126.403 49.471 -4.814 1.00 60.02 79 ILE A CA 1
ATOM 612 C C . ILE A 1 95 ? 125.774 48.277 -4.090 1.00 57.94 79 ILE A C 1
ATOM 613 O O . ILE A 1 95 ? 124.854 47.636 -4.598 1.00 57.09 79 ILE A O 1
ATOM 618 N N . THR A 1 96 ? 126.301 47.992 -2.901 1.00 55.99 80 THR A N 1
ATOM 619 C CA . THR A 1 96 ? 125.878 46.871 -2.056 1.00 53.92 80 THR A CA 1
ATOM 620 C C . THR A 1 96 ? 125.386 47.297 -0.664 1.00 52.51 80 THR A C 1
ATOM 621 O O . THR A 1 96 ? 125.920 48.239 -0.076 1.00 52.35 80 THR A O 1
ATOM 625 N N . LEU A 1 97 ? 124.364 46.614 -0.145 1.00 51.00 81 LEU A N 1
ATOM 626 C CA . LEU A 1 97 ? 123.857 46.904 1.194 1.00 49.53 81 LEU A CA 1
ATOM 627 C C . LEU A 1 97 ? 124.900 46.443 2.226 1.00 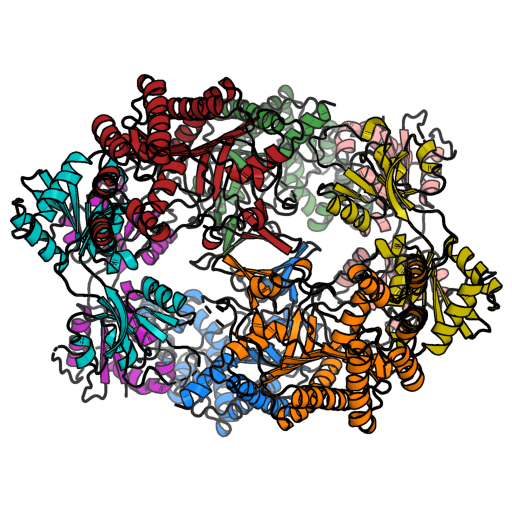49.35 81 LEU A C 1
ATOM 628 O O . LEU A 1 97 ? 125.601 45.460 2.002 1.00 49.97 81 LEU A O 1
ATOM 633 N N . ARG A 1 98 ? 125.010 47.158 3.345 1.00 48.27 82 ARG A N 1
ATOM 634 C CA . ARG A 1 98 ? 125.971 46.801 4.379 1.00 47.35 82 ARG A CA 1
ATOM 635 C C . ARG A 1 98 ? 126.087 45.282 4.461 1.00 47.28 82 ARG A C 1
ATOM 636 O O . ARG A 1 98 ? 125.132 44.596 4.824 1.00 47.11 82 ARG A O 1
ATOM 644 N N . TYR A 1 99 ? 127.258 44.762 4.122 1.00 47.20 83 TYR A N 1
ATOM 645 C CA . TYR A 1 99 ? 127.493 43.325 4.113 1.00 47.90 83 TYR A CA 1
ATOM 646 C C . TYR A 1 99 ? 128.430 42.907 5.213 1.00 47.54 83 TYR A C 1
ATOM 647 O O . TYR A 1 99 ? 128.447 41.752 5.635 1.00 47.21 83 TYR A O 1
ATOM 656 N N . ASP A 1 100 ? 129.225 43.857 5.665 1.00 47.51 84 ASP A N 1
ATOM 657 C CA . ASP A 1 100 ? 130.200 43.588 6.691 1.00 47.78 84 ASP A CA 1
ATOM 658 C C . ASP A 1 100 ? 130.429 44.844 7.508 1.00 48.19 84 ASP A C 1
ATOM 659 O O . ASP A 1 100 ? 130.463 45.950 6.965 1.00 48.58 84 ASP A O 1
ATOM 664 N N . PHE A 1 101 ? 130.570 44.669 8.819 1.00 48.07 85 PHE A N 1
ATOM 665 C CA . PHE A 1 101 ? 130.805 45.786 9.726 1.00 48.03 85 PHE A CA 1
ATOM 666 C C . PHE A 1 101 ? 132.283 46.101 9.915 1.00 48.44 85 PHE A C 1
ATOM 667 O O . PHE A 1 101 ? 132.635 47.247 10.177 1.00 49.42 85 PHE A O 1
ATOM 675 N N . THR A 1 102 ? 133.153 45.105 9.789 1.00 48.18 86 THR A N 1
ATOM 676 C CA . THR A 1 102 ? 134.575 45.365 9.994 1.00 47.81 86 THR A CA 1
ATOM 677 C C . THR A 1 102 ? 135.233 46.239 8.942 1.00 47.75 86 THR A C 1
ATOM 678 O O . THR A 1 102 ? 135.945 47.179 9.283 1.00 48.03 86 THR A O 1
ATOM 682 N N . LEU A 1 103 ? 135.003 45.941 7.668 1.00 47.50 87 LEU A N 1
ATOM 683 C CA . LEU A 1 103 ? 135.613 46.727 6.601 1.00 47.53 87 LEU A CA 1
ATOM 684 C C . LEU A 1 103 ? 135.433 48.234 6.707 1.00 48.20 87 LEU A C 1
ATOM 685 O O . LEU A 1 103 ? 136.412 48.975 6.682 1.00 48.66 87 LEU A O 1
ATOM 690 N N . PRO A 1 104 ? 134.186 48.712 6.808 1.00 48.44 88 PRO A N 1
ATOM 691 C CA . PRO A 1 104 ? 133.958 50.149 6.916 1.00 48.67 88 PRO A CA 1
ATOM 692 C C . PRO A 1 104 ? 134.665 50.806 8.105 1.00 48.74 88 PRO A C 1
ATOM 693 O O . PRO A 1 104 ? 135.120 51.933 8.004 1.00 48.31 88 PRO A O 1
ATOM 697 N N . LEU A 1 105 ? 134.743 50.105 9.230 1.00 48.95 89 LEU A N 1
ATOM 698 C CA . LEU A 1 105 ? 135.394 50.663 10.407 1.00 49.51 89 LEU A CA 1
ATOM 699 C C . LEU A 1 105 ? 136.909 50.727 10.235 1.00 50.17 89 LEU A C 1
ATOM 700 O O . LEU A 1 105 ? 137.586 51.540 10.871 1.00 50.07 89 LEU A O 1
ATOM 705 N N . VAL A 1 106 ? 137.440 49.826 9.414 1.00 50.74 90 VAL A N 1
ATOM 706 C CA . VAL A 1 106 ? 138.869 49.785 9.138 1.00 51.55 90 VAL A CA 1
ATOM 707 C C . VAL A 1 106 ? 139.158 51.009 8.293 1.00 51.97 90 VAL A C 1
ATOM 708 O O . VAL A 1 106 ? 140.147 51.691 8.502 1.00 51.76 90 VAL A O 1
ATOM 712 N N . ARG A 1 107 ? 138.266 51.300 7.354 1.00 52.99 91 ARG A N 1
ATOM 713 C CA . ARG A 1 107 ? 138.405 52.472 6.499 1.00 54.08 91 ARG A CA 1
ATOM 714 C C . ARG A 1 107 ? 138.384 53.763 7.347 1.00 55.27 91 ARG A C 1
ATOM 715 O O . ARG A 1 107 ? 139.192 54.667 7.145 1.00 55.56 91 ARG A O 1
ATOM 723 N N . LEU A 1 108 ? 137.464 53.836 8.302 1.00 56.21 92 LEU A N 1
ATOM 724 C CA . LEU A 1 108 ? 137.341 55.006 9.158 1.00 57.41 92 LEU A CA 1
ATOM 725 C C . LEU A 1 108 ? 138.633 55.295 9.866 1.00 59.21 92 LEU A C 1
ATOM 726 O O . LEU A 1 108 ? 138.966 56.442 10.123 1.00 59.38 92 LEU A O 1
ATOM 731 N N . TYR A 1 109 ? 139.351 54.238 10.200 1.00 61.47 93 TYR A N 1
ATOM 732 C CA . TYR A 1 109 ? 140.615 54.364 10.898 1.00 63.87 93 TYR A CA 1
ATOM 733 C C . TYR A 1 109 ? 141.702 54.904 9.963 1.00 65.91 93 TYR A C 1
ATOM 734 O O . TYR A 1 109 ? 142.601 55.624 10.399 1.00 65.91 93 TYR A O 1
ATOM 743 N N . SER A 1 110 ? 141.612 54.540 8.682 1.00 68.57 94 SER A N 1
ATOM 744 C CA . SER A 1 110 ? 142.558 54.992 7.694 1.00 71.15 94 SER A CA 1
ATOM 745 C C . SER A 1 110 ? 142.552 56.506 7.646 1.00 73.34 94 SER A C 1
ATOM 746 O O . SER A 1 110 ? 143.588 57.160 7.587 1.00 73.98 94 SER A O 1
ATOM 749 N N . GLN A 1 111 ? 141.367 57.021 7.657 1.00 75.54 95 GLN A N 1
ATOM 750 C CA . GLN A 1 111 ? 141.137 58.447 7.578 1.00 78.11 95 GLN A CA 1
ATOM 751 C C . GLN A 1 111 ? 141.498 59.247 8.815 1.00 79.88 95 GLN A C 1
ATOM 752 O O . GLN A 1 111 ? 141.138 60.432 8.920 1.00 79.98 95 GLN A O 1
ATOM 758 N N . ILE A 1 112 ? 142.162 58.675 9.757 1.00 81.97 96 ILE A N 1
ATOM 759 C CA . ILE A 1 112 ? 142.693 59.481 10.815 1.00 84.03 96 ILE A CA 1
ATOM 760 C C . ILE A 1 112 ? 144.185 59.450 10.476 1.00 85.86 96 ILE A C 1
ATOM 761 O O . ILE A 1 112 ? 144.764 58.379 10.373 1.00 86.22 96 ILE A O 1
ATOM 766 N N . LYS A 1 113 ? 144.844 60.595 10.282 1.00 87.14 97 LYS A N 1
ATOM 767 C CA . LYS A 1 113 ? 146.263 60.599 9.910 1.00 88.12 97 LYS A CA 1
ATOM 768 C C . LYS A 1 113 ? 147.196 60.420 11.103 1.00 88.74 97 LYS A C 1
ATOM 769 O O . LYS A 1 113 ? 148.190 59.693 11.019 1.00 89.01 97 LYS A O 1
ATOM 775 N N . ASP A 1 114 ? 146.876 61.090 12.209 1.00 88.91 98 ASP A N 1
ATOM 776 C CA . ASP A 1 114 ? 147.674 60.993 13.435 1.00 88.89 98 ASP A CA 1
ATOM 777 C C . ASP A 1 114 ? 147.625 59.550 13.943 1.00 88.25 98 ASP A C 1
ATOM 778 O O . ASP A 1 114 ? 146.664 59.137 14.601 1.00 88.20 98 ASP A O 1
ATOM 783 N N . SER A 1 115 ? 148.661 58.783 13.629 1.00 86.75 99 SER A N 1
ATOM 784 C CA . SER A 1 115 ? 148.720 57.384 14.040 1.00 85.13 99 SER A CA 1
ATOM 785 C C . SER A 1 115 ? 148.567 57.178 15.555 1.00 83.83 99 SER A C 1
ATOM 786 O O . SER A 1 115 ? 149.530 57.290 16.324 1.00 83.92 99 SER A O 1
ATOM 789 N N . THR A 1 116 ? 147.340 56.870 15.966 1.00 81.59 100 THR A N 1
ATOM 790 C CA . THR A 1 116 ? 147.028 56.649 17.367 1.00 79.06 100 THR A CA 1
ATOM 791 C C . THR A 1 116 ? 146.104 55.445 17.563 1.00 77.28 100 THR A C 1
ATOM 792 O O . THR A 1 116 ? 145.655 54.826 16.603 1.00 76.93 100 THR A O 1
ATOM 796 N N . SER A 1 117 ? 145.832 55.116 18.817 1.00 74.61 101 SER A N 1
ATOM 797 C CA . SER A 1 117 ? 144.989 53.983 19.156 1.00 71.52 101 SER A CA 1
ATOM 798 C C . SER A 1 117 ? 143.560 54.312 18.781 1.00 69.16 101 SER A C 1
ATOM 799 O O . SER A 1 117 ? 143.209 55.478 18.665 1.00 68.82 101 SER A O 1
ATOM 802 N N . ALA A 1 118 ? 142.739 53.285 18.599 1.00 66.59 102 ALA A N 1
ATOM 803 C CA . ALA A 1 118 ? 141.339 53.475 18.244 1.00 63.27 102 ALA A CA 1
ATOM 804 C C . ALA A 1 118 ? 140.455 52.279 18.623 1.00 61.18 102 ALA A C 1
ATOM 805 O O . ALA A 1 118 ? 140.733 51.139 18.237 1.00 60.60 102 ALA A O 1
ATOM 807 N N . ARG A 1 119 ? 139.391 52.557 19.380 1.00 58.76 103 ARG A N 1
ATOM 808 C CA . ARG A 1 119 ? 138.429 51.538 19.814 1.00 55.91 103 ARG A CA 1
ATOM 809 C C . ARG A 1 119 ? 137.034 51.898 19.286 1.00 54.28 103 ARG A C 1
ATOM 810 O O . ARG A 1 119 ? 136.435 52.882 19.713 1.00 54.14 103 ARG A O 1
ATOM 818 N N . TYR A 1 120 ? 136.527 51.099 18.351 1.00 52.42 104 TYR A N 1
ATOM 819 C CA . TYR A 1 120 ? 135.214 51.325 17.762 1.00 50.29 104 TYR A CA 1
ATOM 820 C C . TYR A 1 120 ? 134.306 50.190 18.130 1.00 48.19 104 TYR A C 1
ATOM 821 O O . TYR A 1 120 ? 134.768 49.079 18.338 1.00 47.94 104 TYR A O 1
ATOM 830 N N . SER A 1 121 ? 133.012 50.470 18.208 1.00 45.96 105 SER A N 1
ATOM 831 C CA . SER A 1 121 ? 132.029 49.446 18.501 1.00 44.45 105 SER A CA 1
ATOM 832 C C . SER A 1 121 ? 130.911 49.681 17.504 1.00 43.78 105 SER A C 1
ATOM 833 O O . SER A 1 121 ? 130.874 50.707 16.831 1.00 43.65 105 SER A O 1
ATOM 836 N N . TYR A 1 122 ? 130.015 48.722 17.382 1.00 43.42 106 TYR A N 1
ATOM 837 C CA . TYR A 1 122 ? 128.933 48.875 16.449 1.00 42.89 106 TYR A CA 1
ATOM 838 C C . TYR A 1 122 ? 127.773 48.023 16.893 1.00 43.34 106 TYR A C 1
ATOM 839 O O . TYR A 1 122 ? 127.953 46.997 17.564 1.00 43.37 106 TYR A O 1
ATOM 848 N N . PHE A 1 123 ? 126.574 48.479 16.547 1.00 42.98 107 PHE A N 1
ATOM 849 C CA . PHE A 1 123 ? 125.363 47.772 16.913 1.00 42.39 107 PHE A CA 1
ATOM 850 C C . PHE A 1 123 ? 124.372 47.881 15.776 1.00 42.94 107 PHE A C 1
ATOM 851 O O . PHE A 1 123 ? 123.664 48.875 15.660 1.00 42.70 107 PHE A O 1
ATOM 859 N N . GLY A 1 124 ? 124.303 46.857 14.943 1.00 44.07 108 GLY A N 1
ATOM 860 C CA . GLY A 1 124 ? 123.356 46.907 13.857 1.00 45.50 108 GLY A CA 1
ATOM 861 C C . GLY A 1 124 ? 123.302 45.600 13.128 1.00 46.71 108 GLY A C 1
ATOM 862 O O . GLY A 1 124 ? 123.751 44.578 13.634 1.00 46.87 108 GLY A O 1
ATOM 863 N N . LYS A 1 125 ? 122.754 45.639 11.927 1.00 47.98 109 LYS A N 1
ATOM 864 C CA . LYS A 1 125 ? 122.646 44.442 11.133 1.00 49.39 109 LYS A CA 1
ATOM 865 C C . LYS A 1 125 ? 123.275 44.602 9.757 1.00 50.25 109 LYS A C 1
ATOM 866 O O . LYS A 1 125 ? 123.398 45.707 9.223 1.00 49.89 109 LYS A O 1
ATOM 872 N N . ILE A 1 126 ? 123.682 43.473 9.198 1.00 51.00 110 ILE A N 1
ATOM 873 C CA . ILE A 1 126 ? 124.273 43.428 7.883 1.00 52.36 110 ILE A CA 1
ATOM 874 C C . ILE A 1 126 ? 123.177 42.793 7.044 1.00 53.87 110 ILE A C 1
ATOM 875 O O . ILE A 1 126 ? 122.178 42.356 7.597 1.00 53.80 110 ILE A O 1
ATOM 880 N N . PHE A 1 127 ? 123.327 42.773 5.725 1.00 55.43 111 PHE A N 1
ATOM 881 C CA . PHE A 1 127 ? 122.333 42.134 4.875 1.00 57.45 111 PHE A CA 1
ATOM 882 C C . PHE A 1 127 ? 123.025 41.081 4.014 1.00 60.73 111 PHE A C 1
ATOM 883 O O . PHE A 1 127 ? 123.882 41.414 3.196 1.00 60.61 111 PHE A O 1
ATOM 891 N N . ARG A 1 128 ? 122.656 39.815 4.211 1.00 64.25 112 ARG A N 1
ATOM 892 C CA . ARG A 1 128 ? 123.230 38.700 3.457 1.00 67.98 112 ARG A CA 1
ATOM 893 C C . ARG A 1 128 ? 122.083 37.864 2.932 1.00 70.60 112 ARG A C 1
ATOM 894 O O . ARG A 1 128 ? 120.976 37.943 3.447 1.00 70.88 112 ARG A O 1
ATOM 902 N N . LYS A 1 129 ? 122.322 36.987 1.951 1.00 73.82 113 LYS A N 1
ATOM 903 C CA . LYS A 1 129 ? 121.291 36.041 1.382 1.00 77.25 113 LYS A CA 1
ATOM 904 C C . LYS A 1 129 ? 121.637 34.528 1.603 1.00 80.26 113 LYS A C 1
ATOM 905 O O . LYS A 1 129 ? 122.696 34.100 1.126 1.00 80.99 113 LYS A O 1
ATOM 911 N N . GLU A 1 130 ? 120.833 33.705 2.328 1.00 83.07 114 GLU A N 1
ATOM 912 C CA . GLU A 1 130 ? 121.164 32.274 2.594 1.00 86.47 114 GLU A CA 1
ATOM 913 C C . GLU A 1 130 ? 119.882 31.342 2.618 1.00 88.10 114 GLU A C 1
ATOM 914 O O . GLU A 1 130 ? 119.163 31.343 3.608 1.00 89.10 114 GLU A O 1
ATOM 920 N N . LYS A 1 131 ? 119.594 30.590 1.530 1.00 89.19 115 LYS A N 1
ATOM 921 C CA . LYS A 1 131 ? 118.432 29.654 1.518 1.00 90.10 115 LYS A CA 1
ATOM 922 C C . LYS A 1 131 ? 117.776 29.568 2.903 1.00 90.10 115 LYS A C 1
ATOM 923 O O . LYS A 1 131 ? 117.359 28.497 3.330 1.00 90.41 115 LYS A O 1
ATOM 929 N N . GLU A 1 139 ? 116.792 38.966 11.838 1.00 68.75 123 GLU A N 1
ATOM 930 C CA . GLU A 1 139 ? 117.709 39.685 10.960 1.00 68.12 123 GLU A CA 1
ATOM 931 C C . GLU A 1 139 ? 119.078 39.072 11.081 1.00 66.44 123 GLU A C 1
ATOM 932 O O . GLU A 1 139 ? 119.210 37.891 11.398 1.00 67.09 123 GLU A O 1
ATOM 938 N N . ASN A 1 140 ? 120.098 39.864 10.791 1.00 63.46 124 ASN A N 1
ATOM 939 C CA . ASN A 1 140 ? 121.455 39.404 10.963 1.00 60.47 124 ASN A CA 1
ATOM 940 C C . ASN A 1 140 ? 122.082 40.467 11.820 1.00 57.73 124 ASN A C 1
ATOM 941 O O . ASN A 1 140 ? 123.084 41.073 11.451 1.00 57.65 124 ASN A O 1
ATOM 946 N N . TYR A 1 141 ? 121.455 40.693 12.973 1.00 54.86 125 TYR A N 1
ATOM 947 C CA . TYR A 1 141 ? 121.890 41.704 13.918 1.00 51.81 125 TYR A CA 1
ATOM 948 C C . TYR A 1 141 ? 123.202 41.316 14.574 1.00 50.31 125 TYR A C 1
ATOM 949 O O . TYR A 1 141 ? 123.387 40.179 15.009 1.00 49.67 125 TYR A O 1
ATOM 958 N N . GLN A 1 142 ? 124.110 42.281 14.641 1.00 49.25 126 GLN A N 1
ATOM 959 C CA . GLN A 1 142 ? 125.415 42.065 15.231 1.00 48.88 126 GLN A CA 1
ATOM 960 C C . GLN A 1 142 ? 125.858 43.189 16.149 1.00 48.02 126 GLN A C 1
ATOM 961 O O . GLN A 1 142 ? 125.445 44.336 15.997 1.00 48.04 126 GLN A O 1
ATOM 967 N N . ILE A 1 143 ? 126.694 42.822 17.114 1.00 46.86 127 ILE A N 1
ATOM 968 C CA . ILE A 1 143 ? 127.284 43.753 18.054 1.00 46.16 127 ILE A CA 1
ATOM 969 C C . ILE A 1 143 ? 128.748 43.345 18.085 1.00 45.89 127 ILE A C 1
ATOM 970 O O . ILE A 1 143 ? 129.067 42.162 18.216 1.00 46.20 127 ILE A O 1
ATOM 975 N N . GLY A 1 144 ? 129.640 44.314 17.942 1.00 45.75 128 GLY A N 1
ATOM 976 C CA . GLY A 1 144 ? 131.049 43.991 17.959 1.00 45.43 128 GLY A CA 1
ATOM 977 C C . GLY A 1 144 ? 131.892 45.206 18.278 1.00 44.87 128 GLY A C 1
ATOM 978 O O . GLY A 1 144 ? 131.377 46.306 18.432 1.00 44.26 128 GLY A O 1
ATOM 979 N N . ILE A 1 145 ? 133.197 44.989 18.389 1.00 44.62 129 ILE A N 1
ATOM 980 C CA . ILE A 1 145 ? 134.139 46.054 18.668 1.00 44.69 129 ILE A CA 1
ATOM 981 C C . ILE A 1 145 ? 135.383 45.804 17.829 1.00 44.47 129 ILE A C 1
ATOM 982 O O . ILE A 1 145 ? 135.614 44.677 17.394 1.00 44.49 129 ILE A O 1
ATOM 987 N N . GLU A 1 146 ? 136.154 46.863 17.580 1.00 45.09 130 GLU A N 1
ATOM 988 C CA . GLU A 1 146 ? 137.401 46.793 16.809 1.00 46.19 130 GLU A CA 1
ATOM 989 C C . GLU A 1 146 ? 138.492 47.539 17.587 1.00 46.79 130 GLU A C 1
ATOM 990 O O . GLU A 1 146 ? 138.201 48.531 18.236 1.00 46.69 130 GLU A O 1
ATOM 996 N N . LEU A 1 147 ? 139.733 47.052 17.543 1.00 47.68 131 LEU A N 1
ATOM 997 C CA . LEU A 1 147 ? 140.853 47.701 18.224 1.00 48.44 131 LEU A CA 1
ATOM 998 C C . LEU A 1 147 ? 141.971 47.916 17.203 1.00 49.85 131 LEU A C 1
ATOM 999 O O . LEU A 1 147 ? 142.577 46.956 16.717 1.00 50.42 131 LEU A O 1
ATOM 1004 N N . PHE A 1 148 ? 142.241 49.180 16.876 1.00 51.47 132 PHE A N 1
ATOM 1005 C CA . PHE A 1 148 ? 143.282 49.524 15.899 1.00 52.77 132 PHE A CA 1
ATOM 1006 C C . PHE A 1 148 ? 144.352 50.434 16.491 1.00 54.05 132 PHE A C 1
ATOM 1007 O O . PHE A 1 148 ? 144.051 51.366 17.244 1.00 53.80 132 PHE A O 1
ATOM 1015 N N . GLY A 1 149 ? 145.605 50.168 16.135 1.00 55.55 133 GLY A N 1
ATOM 1016 C CA . GLY A 1 149 ? 146.686 51.012 16.603 1.00 56.16 133 GLY A CA 1
ATOM 1017 C C . GLY A 1 149 ? 147.439 50.573 17.829 1.00 57.46 133 GLY A C 1
ATOM 1018 O O . GLY A 1 149 ? 148.656 50.577 17.817 1.00 58.30 133 GLY A O 1
ATOM 1019 N N . GLU A 1 150 ? 146.728 50.197 18.885 1.00 59.05 134 GLU A N 1
ATOM 1020 C CA . GLU A 1 150 ? 147.341 49.759 20.142 1.00 60.39 134 GLU A CA 1
ATOM 1021 C C . GLU A 1 150 ? 148.420 48.681 19.971 1.00 61.03 134 GLU A C 1
ATOM 1022 O O . GLU A 1 150 ? 148.408 47.917 19.002 1.00 61.44 134 GLU A O 1
ATOM 1028 N N . SER A 1 151 ? 149.349 48.615 20.920 1.00 61.26 135 SER A N 1
ATOM 1029 C CA . SER A 1 151 ? 150.420 47.626 20.859 1.00 61.77 135 SER A CA 1
ATOM 1030 C C . SER A 1 151 ? 149.876 46.205 20.653 1.00 61.54 135 SER A C 1
ATOM 1031 O O . SER A 1 151 ? 148.720 45.933 20.942 1.00 62.08 135 SER A O 1
ATOM 1034 N N . ALA A 1 152 ? 150.708 45.299 20.151 1.00 61.62 136 ALA A N 1
ATOM 1035 C CA . ALA A 1 152 ? 150.287 43.923 19.905 1.00 61.66 136 ALA A CA 1
ATOM 1036 C C . ALA A 1 152 ? 149.834 43.163 21.153 1.00 62.07 136 ALA A C 1
ATOM 1037 O O . ALA A 1 152 ? 148.669 42.782 21.265 1.00 61.57 136 ALA A O 1
ATOM 1039 N N . ASP A 1 153 ? 150.759 42.933 22.083 1.00 62.64 137 ASP A N 1
ATOM 1040 C CA . ASP A 1 153 ? 150.458 42.206 23.317 1.00 63.35 137 ASP A CA 1
ATOM 1041 C C . ASP A 1 153 ? 149.266 42.757 24.065 1.00 63.05 137 ASP A C 1
ATOM 1042 O O . ASP A 1 153 ? 148.332 42.021 24.387 1.00 63.42 137 ASP A O 1
ATOM 1047 N N . LYS A 1 154 ? 149.301 44.052 24.346 1.00 62.52 138 LYS A N 1
ATOM 1048 C CA . LYS A 1 154 ? 148.215 44.692 25.075 1.00 61.86 138 LYS A CA 1
ATOM 1049 C C . LYS A 1 154 ? 146.835 44.443 24.439 1.00 60.93 138 LYS A C 1
ATOM 1050 O O . LYS A 1 154 ? 145.871 44.146 25.137 1.00 61.20 138 LYS A O 1
ATOM 1056 N N . SER A 1 155 ? 146.746 44.551 23.119 1.00 59.39 139 SER A N 1
ATOM 1057 C CA . SER A 1 155 ? 145.486 44.342 22.420 1.00 57.60 139 SER A CA 1
ATOM 1058 C C . SER A 1 155 ? 144.903 42.946 22.559 1.00 56.44 139 SER A C 1
ATOM 1059 O O . SER A 1 155 ? 143.738 42.788 22.887 1.00 55.65 139 SER A O 1
ATOM 1062 N N . GLU A 1 156 ? 145.712 41.930 22.299 1.00 55.32 140 GLU A N 1
ATOM 1063 C CA . GLU A 1 156 ? 145.226 40.569 22.391 1.00 54.22 140 GLU A CA 1
ATOM 1064 C C . GLU A 1 156 ? 144.605 40.307 23.750 1.00 52.99 140 GLU A C 1
ATOM 1065 O O . GLU A 1 156 ? 143.511 39.755 23.826 1.00 52.91 140 GLU A O 1
ATOM 1071 N N . LEU A 1 157 ? 145.264 40.722 24.825 1.00 51.71 141 LEU A N 1
ATOM 1072 C CA . LEU A 1 157 ? 144.684 40.534 26.149 1.00 50.68 141 LEU A CA 1
ATOM 1073 C C . LEU A 1 157 ? 143.438 41.374 26.313 1.00 49.91 141 LEU A C 1
ATOM 1074 O O . LEU A 1 157 ? 142.490 40.938 26.950 1.00 50.18 141 LEU A O 1
ATOM 1079 N N . GLU A 1 158 ? 143.434 42.578 25.749 1.00 49.00 142 GLU A N 1
ATOM 1080 C CA . GLU A 1 158 ? 142.275 43.455 25.863 1.00 47.87 142 GLU A CA 1
ATOM 1081 C C . GLU A 1 158 ? 141.039 42.844 25.224 1.00 46.73 142 GLU A C 1
ATOM 1082 O O . GLU A 1 158 ? 140.002 42.697 25.864 1.00 46.57 142 GLU A O 1
ATOM 1088 N N . ILE A 1 159 ? 141.152 42.495 23.951 1.00 46.05 143 ILE A N 1
ATOM 1089 C CA . ILE A 1 159 ? 140.050 41.893 23.219 1.00 45.42 143 ILE A CA 1
ATOM 1090 C C . ILE A 1 159 ? 139.548 40.619 23.876 1.00 43.93 143 ILE A C 1
ATOM 1091 O O . ILE A 1 159 ? 138.357 40.500 24.127 1.00 43.65 143 ILE A O 1
ATOM 1096 N N . LEU A 1 160 ? 140.446 39.674 24.162 1.00 43.20 144 LEU A N 1
ATOM 1097 C CA . LEU A 1 160 ? 140.049 38.408 24.800 1.00 42.54 144 LEU A CA 1
ATOM 1098 C C . LEU A 1 160 ? 139.358 38.648 26.123 1.00 41.89 144 LEU A C 1
ATOM 1099 O O . LEU A 1 160 ? 138.325 38.058 26.415 1.00 41.71 144 LEU A O 1
ATOM 1104 N N . SER A 1 161 ? 139.954 39.502 26.937 1.00 41.62 145 SER A N 1
ATOM 1105 C CA . SER A 1 161 ? 139.373 39.836 28.214 1.00 41.38 145 SER A CA 1
ATOM 1106 C C . SER A 1 161 ? 137.960 40.355 27.994 1.00 40.36 145 SER A C 1
ATOM 1107 O O . SER A 1 161 ? 137.013 39.862 28.593 1.00 40.49 145 SER A O 1
ATOM 1110 N N . LEU A 1 162 ? 137.826 41.344 27.117 1.00 39.78 146 LEU A N 1
ATOM 1111 C CA . LEU A 1 162 ? 136.540 41.946 26.825 1.00 39.33 146 LEU A CA 1
ATOM 1112 C C . LEU A 1 162 ? 135.505 40.938 26.356 1.00 39.55 146 LEU A C 1
ATOM 1113 O O . LEU A 1 162 ? 134.363 40.953 26.817 1.00 39.55 146 LEU A O 1
ATOM 1118 N N . ALA A 1 163 ? 135.890 40.060 25.433 1.00 40.03 147 ALA A N 1
ATOM 1119 C CA . ALA A 1 163 ? 134.944 39.070 24.919 1.00 39.58 147 ALA A CA 1
ATOM 1120 C C . ALA A 1 163 ? 134.399 38.269 26.093 1.00 39.68 147 ALA A C 1
ATOM 1121 O O . ALA A 1 163 ? 133.187 38.106 26.226 1.00 40.05 147 ALA A O 1
ATOM 1123 N N . LEU A 1 164 ? 135.288 37.792 26.961 1.00 39.65 148 LEU A N 1
ATOM 1124 C CA . LEU A 1 164 ? 134.856 37.039 28.134 1.00 39.89 148 LEU A CA 1
ATOM 1125 C C . LEU A 1 164 ? 133.791 37.811 28.933 1.00 40.28 148 LEU A C 1
ATOM 1126 O O . LEU A 1 164 ? 132.756 37.248 29.318 1.00 40.62 148 LEU A O 1
ATOM 1131 N N . GLN A 1 165 ? 134.046 39.098 29.167 1.00 40.32 149 GLN A N 1
ATOM 1132 C CA . GLN A 1 165 ? 133.118 39.958 29.895 1.00 40.64 149 GLN A CA 1
ATOM 1133 C C . GLN A 1 165 ? 131.790 40.127 29.144 1.00 40.44 149 GLN A C 1
ATOM 1134 O O . GLN A 1 165 ? 130.756 40.344 29.772 1.00 40.59 149 GLN A O 1
ATOM 1140 N N . VAL A 1 166 ? 131.814 40.060 27.809 1.00 40.21 150 VAL A N 1
ATOM 1141 C CA . VAL A 1 166 ? 130.579 40.187 27.014 1.00 40.48 150 VAL A CA 1
ATOM 1142 C C . VAL A 1 166 ? 129.757 38.920 27.175 1.00 40.94 150 VAL A C 1
ATOM 1143 O O . VAL A 1 166 ? 128.537 38.960 27.332 1.00 40.63 150 VAL A O 1
ATOM 1147 N N . ILE A 1 167 ? 130.436 37.784 27.146 1.00 41.49 151 ILE A N 1
ATOM 1148 C CA . ILE A 1 167 ? 129.728 36.536 27.293 1.00 42.38 151 ILE A CA 1
ATOM 1149 C C . ILE A 1 167 ? 129.018 36.480 28.634 1.00 42.70 151 ILE A C 1
ATOM 1150 O O . ILE A 1 167 ? 127.943 35.876 28.748 1.00 42.68 151 ILE A O 1
ATOM 1155 N N . GLU A 1 168 ? 129.600 37.123 29.644 1.00 43.36 152 GLU A N 1
ATOM 1156 C CA . GLU A 1 168 ? 128.992 37.128 30.976 1.00 44.42 152 GLU A CA 1
ATOM 1157 C C . GLU A 1 168 ? 127.857 38.146 31.153 1.00 44.05 152 GLU A C 1
ATOM 1158 O O . GLU A 1 168 ? 127.430 38.416 32.272 1.00 43.54 152 GLU A O 1
ATOM 1164 N N . GLN A 1 169 ? 127.376 38.716 30.053 1.00 43.40 153 GLN A N 1
ATOM 1165 C CA . GLN A 1 169 ? 126.274 39.652 30.123 1.00 43.07 153 GLN A CA 1
ATOM 1166 C C . GLN A 1 169 ? 125.103 39.100 29.332 1.00 43.49 153 GLN A C 1
ATOM 1167 O O . GLN A 1 169 ? 123.976 39.568 29.465 1.00 43.73 153 GLN A O 1
ATOM 1173 N N . LEU A 1 170 ? 125.367 38.109 28.489 1.00 44.38 154 LEU A N 1
ATOM 1174 C CA . LEU A 1 170 ? 124.319 37.537 27.669 1.00 45.15 154 LEU A CA 1
ATOM 1175 C C . LEU A 1 170 ? 123.274 36.782 28.487 1.00 46.31 154 LEU A C 1
ATOM 1176 O O . LEU A 1 170 ? 122.100 36.815 28.160 1.00 46.74 154 LEU A O 1
ATOM 1181 N N . GLY A 1 171 ? 123.668 36.116 29.566 1.00 47.10 155 GLY A N 1
ATOM 1182 C CA . GLY A 1 171 ? 122.683 35.387 30.349 1.00 46.67 155 GLY A CA 1
ATOM 1183 C C . GLY A 1 171 ? 122.558 33.941 29.902 1.00 47.17 155 GLY A C 1
ATOM 1184 O O . GLY A 1 171 ? 121.585 33.255 30.221 1.00 47.75 155 GLY A O 1
ATOM 1185 N N . LEU A 1 172 ? 123.551 33.473 29.155 1.00 47.08 156 LEU A N 1
ATOM 1186 C CA . LEU A 1 172 ? 123.552 32.101 28.676 1.00 46.99 156 LEU A CA 1
ATOM 1187 C C . LEU A 1 172 ? 124.178 31.210 29.763 1.00 47.17 156 LEU A C 1
ATOM 1188 O O . LEU A 1 172 ? 125.262 31.502 30.257 1.00 47.71 156 LEU A O 1
ATOM 1193 N N . ASN A 1 173 ? 123.496 30.126 30.122 1.00 46.60 157 ASN A N 1
ATOM 1194 C CA . ASN A 1 173 ? 123.961 29.216 31.151 1.00 46.18 157 ASN A CA 1
ATOM 1195 C C . ASN A 1 173 ? 125.189 28.382 30.876 1.00 45.72 157 ASN A C 1
ATOM 1196 O O . ASN A 1 173 ? 126.044 28.273 31.739 1.00 46.47 157 ASN A O 1
ATOM 1201 N N . LYS A 1 174 ? 125.285 27.764 29.710 1.00 44.80 158 LYS A N 1
ATOM 1202 C CA . LYS A 1 174 ? 126.450 26.938 29.411 1.00 44.08 158 LYS A CA 1
ATOM 1203 C C . LYS A 1 174 ? 127.090 27.387 28.106 1.00 43.07 158 LYS A C 1
ATOM 1204 O O . LYS A 1 174 ? 126.474 27.272 27.052 1.00 43.18 158 LYS A O 1
ATOM 1210 N N . THR A 1 175 ? 128.325 27.894 28.187 1.00 42.16 159 THR A N 1
ATOM 1211 C CA . THR A 1 175 ? 129.048 28.411 27.019 1.00 41.47 159 THR A CA 1
ATOM 1212 C C . THR A 1 175 ? 130.545 28.159 27.045 1.00 41.08 159 THR A C 1
ATOM 1213 O O . THR A 1 175 ? 131.175 28.348 28.066 1.00 41.16 159 THR A O 1
ATOM 1217 N N . VAL A 1 176 ? 131.127 27.767 25.920 1.00 40.95 160 VAL A N 1
ATOM 1218 C CA . VAL A 1 176 ? 132.572 27.580 25.897 1.00 40.89 160 VAL A CA 1
ATOM 1219 C C . VAL A 1 176 ? 133.223 28.699 25.087 1.00 41.48 160 VAL A C 1
ATOM 1220 O O . VAL A 1 176 ? 132.607 29.295 24.204 1.00 41.08 160 VAL A O 1
ATOM 1224 N N . PHE A 1 177 ? 134.478 28.974 25.409 1.00 42.33 161 PHE A N 1
ATOM 1225 C CA . PHE A 1 177 ? 135.254 29.995 24.720 1.00 43.05 161 PHE A CA 1
ATOM 1226 C C . PHE A 1 177 ? 136.496 29.308 24.130 1.00 43.80 161 PHE A C 1
ATOM 1227 O O . PHE A 1 177 ? 137.346 28.800 24.862 1.00 44.02 161 PHE A O 1
ATOM 1235 N N . GLU A 1 178 ? 136.622 29.304 22.812 1.00 44.17 162 GLU A N 1
ATOM 1236 C CA . GLU A 1 178 ? 137.756 28.636 22.204 1.00 44.74 162 GLU A CA 1
ATOM 1237 C C . GLU A 1 178 ? 138.763 29.568 21.543 1.00 45.19 162 GLU A C 1
ATOM 1238 O O . GLU A 1 178 ? 138.377 30.493 20.826 1.00 45.86 162 GLU A O 1
ATOM 1244 N N . ILE A 1 179 ? 140.052 29.311 21.769 1.00 44.78 163 ILE A N 1
ATOM 1245 C CA . ILE A 1 179 ? 141.119 30.108 21.147 1.00 44.02 163 ILE A CA 1
ATOM 1246 C C . ILE A 1 179 ? 141.950 29.235 20.215 1.00 44.27 163 ILE A C 1
ATOM 1247 O O . ILE A 1 179 ? 142.210 28.074 20.519 1.00 43.74 163 ILE A O 1
ATOM 1252 N N . GLY A 1 180 ? 142.344 29.811 19.081 1.00 44.71 164 GLY A N 1
ATOM 1253 C CA . GLY A 1 180 ? 143.154 29.106 18.111 1.00 44.48 164 GLY A CA 1
ATOM 1254 C C . GLY A 1 180 ? 144.196 30.042 17.535 1.00 44.73 164 GLY A C 1
ATOM 1255 O O . GLY A 1 180 ? 144.201 31.228 17.856 1.00 44.65 164 GLY A O 1
ATOM 1256 N N . SER A 1 181 ? 145.077 29.511 16.691 1.00 45.23 165 SER A N 1
ATOM 1257 C CA . SER A 1 181 ? 146.128 30.301 16.062 1.00 44.78 165 SER A CA 1
ATOM 1258 C C . SER A 1 181 ? 146.239 30.014 14.580 1.00 44.75 165 SER A C 1
ATOM 1259 O O . SER A 1 181 ? 146.495 28.895 14.197 1.00 44.24 165 SER A O 1
ATOM 1262 N N . ALA A 1 182 ? 146.062 31.024 13.742 1.00 45.92 166 ALA A N 1
ATOM 1263 C CA . ALA A 1 182 ? 146.165 30.816 12.301 1.00 46.81 166 ALA A CA 1
ATOM 1264 C C . ALA A 1 182 ? 147.596 30.461 11.898 1.00 48.10 166 ALA A C 1
ATOM 1265 O O . ALA A 1 182 ? 147.815 29.783 10.891 1.00 48.27 166 ALA A O 1
ATOM 1267 N N . LYS A 1 183 ? 148.559 30.920 12.695 1.00 49.17 167 LYS A N 1
ATOM 1268 C CA . LYS A 1 183 ? 149.966 30.670 12.439 1.00 50.07 167 LYS A CA 1
ATOM 1269 C C . LYS A 1 183 ? 150.242 29.190 12.657 1.00 49.56 167 LYS A C 1
ATOM 1270 O O . LYS A 1 183 ? 151.043 28.585 11.942 1.00 49.25 167 LYS A O 1
ATOM 1276 N N . PHE A 1 184 ? 149.576 28.611 13.650 1.00 49.06 168 PHE A N 1
ATOM 1277 C CA . PHE A 1 184 ? 149.736 27.187 13.952 1.00 49.29 168 PHE A CA 1
ATOM 1278 C C . PHE A 1 184 ? 149.139 26.399 12.807 1.00 49.29 168 PHE A C 1
ATOM 1279 O O . PHE A 1 184 ? 149.768 25.497 12.265 1.00 49.46 168 PHE A O 1
ATOM 1287 N N . PHE A 1 185 ? 147.908 26.748 12.461 1.00 49.33 169 PHE A N 1
ATOM 1288 C CA . PHE A 1 185 ? 147.192 26.108 11.370 1.00 49.55 169 PHE A CA 1
ATOM 1289 C C . PHE A 1 185 ? 148.035 26.074 10.109 1.00 50.08 169 PHE A C 1
ATOM 1290 O O . PHE A 1 185 ? 148.165 25.035 9.475 1.00 50.45 169 PHE A O 1
ATOM 1298 N N . GLN A 1 186 ? 148.587 27.228 9.745 1.00 50.37 170 GLN A N 1
ATOM 1299 C CA . GLN A 1 186 ? 149.414 27.352 8.559 1.00 50.13 170 GLN A CA 1
ATOM 1300 C C . GLN A 1 186 ? 150.702 26.557 8.627 1.00 50.26 170 GLN A C 1
ATOM 1301 O O . GLN A 1 186 ? 151.077 25.908 7.660 1.00 50.74 170 GLN A O 1
ATOM 1307 N N . ARG A 1 187 ? 151.393 26.605 9.754 1.00 50.26 171 ARG A N 1
ATOM 1308 C CA . ARG A 1 187 ? 152.623 25.837 9.878 1.00 50.54 171 ARG A CA 1
ATOM 1309 C C . ARG A 1 187 ? 152.272 24.364 9.672 1.00 50.63 171 ARG A C 1
ATOM 1310 O O . ARG A 1 187 ? 152.943 23.635 8.946 1.00 50.41 171 ARG A O 1
ATOM 1318 N N . LEU A 1 188 ? 151.201 23.939 10.325 1.00 50.91 172 LEU A N 1
ATOM 1319 C CA . LEU A 1 188 ? 150.726 22.565 10.249 1.00 51.19 172 LEU A CA 1
ATOM 1320 C C . LEU A 1 188 ? 150.521 22.123 8.812 1.00 51.77 172 LEU A C 1
ATOM 1321 O O . LEU A 1 188 ? 150.956 21.054 8.421 1.00 51.90 172 LEU A O 1
ATOM 1326 N N . CYS A 1 189 ? 149.838 22.952 8.041 1.00 52.26 173 CYS A N 1
ATOM 1327 C CA . CYS A 1 189 ? 149.569 22.668 6.646 1.00 53.63 173 CYS A CA 1
ATOM 1328 C C . CYS A 1 189 ? 150.827 22.616 5.795 1.00 54.74 173 CYS A C 1
ATOM 1329 O O . CYS A 1 189 ? 150.908 21.880 4.814 1.00 55.20 173 CYS A O 1
ATOM 1332 N N . GLN A 1 190 ? 151.812 23.422 6.142 1.00 55.53 174 GLN A N 1
ATOM 1333 C CA . GLN A 1 190 ? 153.033 23.431 5.368 1.00 55.92 174 GLN A CA 1
ATOM 1334 C C . GLN A 1 190 ? 153.772 22.107 5.627 1.00 56.45 174 GLN A C 1
ATOM 1335 O O . GLN A 1 190 ? 154.173 21.421 4.688 1.00 56.74 174 GLN A O 1
ATOM 1341 N N . LEU A 1 191 ? 153.907 21.743 6.903 1.00 56.87 175 LEU A N 1
ATOM 1342 C CA . LEU A 1 191 ? 154.570 20.504 7.305 1.00 56.36 175 LEU A CA 1
ATOM 1343 C C . LEU A 1 191 ? 153.843 19.287 6.780 1.00 56.94 175 LEU A C 1
ATOM 1344 O O . LEU A 1 191 ? 154.437 18.225 6.640 1.00 57.24 175 LEU A O 1
ATOM 1349 N N . ALA A 1 192 ? 152.551 19.432 6.513 1.00 57.25 176 ALA A N 1
ATOM 1350 C CA . ALA A 1 192 ? 151.770 18.315 6.007 1.00 58.07 176 ALA A CA 1
ATOM 1351 C C . ALA A 1 192 ? 151.797 18.303 4.489 1.00 59.01 176 ALA A C 1
ATOM 1352 O O . ALA A 1 192 ? 150.754 18.297 3.841 1.00 58.83 176 ALA A O 1
ATOM 1354 N N . ASP A 1 193 ? 153.004 18.300 3.931 1.00 60.28 177 ASP A N 1
ATOM 1355 C CA . ASP A 1 193 ? 153.201 18.278 2.486 1.00 61.71 177 ASP A CA 1
ATOM 1356 C C . ASP A 1 193 ? 152.505 19.451 1.818 1.00 62.19 177 ASP A C 1
ATOM 1357 O O . ASP A 1 193 ? 152.166 19.400 0.634 1.00 61.68 177 ASP A O 1
ATOM 1362 N N . GLY A 1 194 ? 152.286 20.505 2.595 1.00 62.74 178 GLY A N 1
ATOM 1363 C CA . GLY A 1 194 ? 151.646 21.700 2.075 1.00 63.96 178 GLY A CA 1
ATOM 1364 C C . GLY A 1 194 ? 150.289 21.524 1.412 1.00 64.41 178 GLY A C 1
ATOM 1365 O O . GLY A 1 194 ? 149.927 22.300 0.531 1.00 63.97 178 GLY A O 1
ATOM 1366 N N . SER A 1 195 ? 149.530 20.518 1.830 1.00 64.91 179 SER A N 1
ATOM 1367 C CA . SER A 1 195 ? 148.206 20.288 1.261 1.00 65.84 179 SER A CA 1
ATOM 1368 C C . SER A 1 195 ? 147.172 21.082 2.055 1.00 65.44 179 SER A C 1
ATOM 1369 O O . SER A 1 195 ? 146.230 20.511 2.598 1.00 65.78 179 SER A O 1
ATOM 1372 N N . THR A 1 196 ? 147.338 22.399 2.112 1.00 65.19 180 THR A N 1
ATOM 1373 C CA . THR A 1 196 ? 146.416 23.223 2.887 1.00 64.78 180 THR A CA 1
ATOM 1374 C C . THR A 1 196 ? 144.960 23.172 2.423 1.00 63.69 180 THR A C 1
ATOM 1375 O O . THR A 1 196 ? 144.049 23.231 3.240 1.00 63.56 180 THR A O 1
ATOM 1379 N N . GLU A 1 197 ? 144.734 23.057 1.120 1.00 63.53 181 GLU A N 1
ATOM 1380 C CA . GLU A 1 197 ? 143.369 23.002 0.584 1.00 62.83 181 GLU A CA 1
ATOM 1381 C C . GLU A 1 197 ? 142.658 21.719 1.044 1.00 61.98 181 GLU A C 1
ATOM 1382 O O . GLU A 1 197 ? 141.476 21.730 1.395 1.00 61.50 181 GLU A O 1
ATOM 1388 N N . LEU A 1 198 ? 143.411 20.623 1.070 1.00 61.18 182 LEU A N 1
ATOM 1389 C CA . LEU A 1 198 ? 142.892 19.317 1.463 1.00 60.11 182 LEU A CA 1
ATOM 1390 C C . LEU A 1 198 ? 142.702 19.143 2.957 1.00 59.18 182 LEU A C 1
ATOM 1391 O O . LEU A 1 198 ? 141.633 18.740 3.409 1.00 59.23 182 LEU A O 1
ATOM 1396 N N . LEU A 1 199 ? 143.751 19.422 3.717 1.00 57.65 183 LEU A N 1
ATOM 1397 C CA . LEU A 1 199 ? 143.696 19.296 5.163 1.00 56.76 183 LEU A CA 1
ATOM 1398 C C . LEU A 1 199 ? 142.664 20.255 5.764 1.00 56.66 183 LEU A C 1
ATOM 1399 O O . LEU A 1 199 ? 142.135 20.013 6.849 1.00 56.68 183 LEU A O 1
ATOM 1404 N N . THR A 1 200 ? 142.377 21.346 5.064 1.00 56.11 184 THR A N 1
ATOM 1405 C CA . THR A 1 200 ? 141.398 22.303 5.550 1.00 55.28 184 THR A CA 1
ATOM 1406 C C . THR A 1 200 ? 140.046 21.645 5.539 1.00 54.85 184 THR A C 1
ATOM 1407 O O . THR A 1 200 ? 139.261 21.831 6.454 1.00 54.59 184 THR A O 1
ATOM 1411 N N . GLU A 1 201 ? 139.776 20.883 4.483 1.00 54.73 185 GLU A N 1
ATOM 1412 C CA . GLU A 1 201 ? 138.494 20.213 4.345 1.00 54.21 185 GLU A CA 1
ATOM 1413 C C . GLU A 1 201 ? 138.385 19.072 5.338 1.00 52.66 185 GLU A C 1
ATOM 1414 O O . GLU A 1 201 ? 137.304 18.785 5.848 1.00 52.11 185 GLU A O 1
ATOM 1420 N N . LEU A 1 202 ? 139.505 18.423 5.619 1.00 51.26 186 LEU A N 1
ATOM 1421 C CA . LEU A 1 202 ? 139.504 17.339 6.585 1.00 50.34 186 LEU A CA 1
ATOM 1422 C C . LEU A 1 202 ? 139.129 17.862 7.958 1.00 50.39 186 LEU A C 1
ATOM 1423 O O . LEU A 1 202 ? 138.236 17.322 8.602 1.00 50.53 186 LEU A O 1
ATOM 1428 N N . LEU A 1 203 ? 139.821 18.912 8.402 1.00 50.13 187 LEU A N 1
ATOM 1429 C CA . LEU A 1 203 ? 139.570 19.543 9.701 1.00 49.53 187 LEU A CA 1
ATOM 1430 C C . LEU A 1 203 ? 138.136 20.056 9.829 1.00 49.36 187 LEU A C 1
ATOM 1431 O O . LEU A 1 203 ? 137.506 19.936 10.877 1.00 48.76 187 LEU A O 1
ATOM 1436 N N . LEU A 1 204 ? 137.632 20.642 8.754 1.00 49.62 188 LEU A N 1
ATOM 1437 C CA . LEU A 1 204 ? 136.285 21.178 8.754 1.00 50.22 188 LEU A CA 1
ATOM 1438 C C . LEU A 1 204 ? 135.241 20.116 9.060 1.00 51.41 188 LEU A C 1
ATOM 1439 O O . LEU A 1 204 ? 134.269 20.374 9.776 1.00 51.46 188 LEU A O 1
ATOM 1444 N N . LYS A 1 205 ? 135.431 18.919 8.514 1.00 52.99 189 LYS A N 1
ATOM 1445 C CA . LYS A 1 205 ? 134.484 17.817 8.745 1.00 53.57 189 LYS A CA 1
ATOM 1446 C C . LYS A 1 205 ? 135.056 16.843 9.757 1.00 53.54 189 LYS A C 1
ATOM 1447 O O . LYS A 1 205 ? 134.503 15.766 9.948 1.00 53.20 189 LYS A O 1
ATOM 1453 N N . LYS A 1 206 ? 136.162 17.217 10.400 1.00 54.06 190 LYS A N 1
ATOM 1454 C CA . LYS A 1 206 ? 136.823 16.337 11.371 1.00 54.55 190 LYS A CA 1
ATOM 1455 C C . LYS A 1 206 ? 136.786 14.914 10.829 1.00 55.12 190 LYS A C 1
ATOM 1456 O O . LYS A 1 206 ? 136.549 13.954 11.563 1.00 54.10 190 LYS A O 1
ATOM 1462 N N . ASP A 1 207 ? 137.021 14.814 9.521 1.00 56.07 191 ASP A N 1
ATOM 1463 C CA . ASP A 1 207 ? 137.024 13.556 8.781 1.00 56.86 191 ASP A CA 1
ATOM 1464 C C . ASP A 1 207 ? 138.164 12.671 9.254 1.00 57.18 191 ASP A C 1
ATOM 1465 O O . ASP A 1 207 ? 139.199 12.594 8.587 1.00 57.25 191 ASP A O 1
ATOM 1470 N N . LEU A 1 208 ? 137.971 12.002 10.396 1.00 57.85 192 LEU A N 1
ATOM 1471 C CA . LEU A 1 208 ? 138.996 11.131 10.985 1.00 58.59 192 LEU A CA 1
ATOM 1472 C C . LEU A 1 208 ? 139.481 10.072 10.032 1.00 59.13 192 LEU A C 1
ATOM 1473 O O . LEU A 1 208 ? 140.678 9.828 9.930 1.00 58.79 192 LEU A O 1
ATOM 1478 N N . SER A 1 209 ? 138.552 9.441 9.327 1.00 59.86 193 SER A N 1
ATOM 1479 C CA . SER A 1 209 ? 138.923 8.393 8.384 1.00 60.22 193 SER A CA 1
ATOM 1480 C C . SER A 1 209 ? 139.663 8.950 7.165 1.00 60.53 193 SER A C 1
ATOM 1481 O O . SER A 1 209 ? 140.672 8.395 6.750 1.00 61.17 193 SER A O 1
ATOM 1484 N N . GLY A 1 210 ? 139.157 10.032 6.584 1.00 61.01 194 GLY A N 1
ATOM 1485 C CA . GLY A 1 210 ? 139.823 10.610 5.433 1.00 62.44 194 GLY A CA 1
ATOM 1486 C C . GLY A 1 210 ? 141.198 11.121 5.815 1.00 62.87 194 GLY A C 1
ATOM 1487 O O . GLY A 1 210 ? 142.130 11.083 5.007 1.00 62.41 194 GLY A O 1
ATOM 1488 N N . LEU A 1 211 ? 141.314 11.612 7.049 1.00 63.17 195 LEU A N 1
ATOM 1489 C CA . LEU A 1 211 ? 142.579 12.121 7.562 1.00 63.98 195 LEU A CA 1
ATOM 1490 C C . LEU A 1 211 ? 143.538 10.958 7.538 1.00 64.76 195 LEU A C 1
ATOM 1491 O O . LEU A 1 211 ? 144.697 11.077 7.139 1.00 64.79 195 LEU A O 1
ATOM 1496 N N . ASN A 1 212 ? 143.016 9.829 7.991 1.00 65.69 196 ASN A N 1
ATOM 1497 C CA . ASN A 1 212 ? 143.758 8.588 8.048 1.00 66.32 196 ASN A CA 1
ATOM 1498 C C . ASN A 1 212 ? 144.271 8.239 6.659 1.00 66.14 196 ASN A C 1
ATOM 1499 O O . ASN A 1 212 ? 145.461 7.996 6.466 1.00 65.78 196 ASN A O 1
ATOM 1504 N N . ALA A 1 213 ? 143.354 8.207 5.698 1.00 66.20 197 ALA A N 1
ATOM 1505 C CA . ALA A 1 213 ? 143.691 7.907 4.315 1.00 66.28 197 ALA A CA 1
ATOM 1506 C C . ALA A 1 213 ? 144.713 8.935 3.832 1.00 66.47 197 ALA A C 1
ATOM 1507 O O . ALA A 1 213 ? 145.516 8.663 2.943 1.00 66.11 197 ALA A O 1
ATOM 1509 N N . PHE A 1 214 ? 144.676 10.119 4.435 1.00 66.86 198 PHE A N 1
ATOM 1510 C CA . PHE A 1 214 ? 145.601 11.189 4.086 1.00 66.97 198 PHE A CA 1
ATOM 1511 C C . PHE A 1 214 ? 146.998 10.884 4.606 1.00 67.87 198 PHE A C 1
ATOM 1512 O O . PHE A 1 214 ? 147.963 10.908 3.848 1.00 67.73 198 PHE A O 1
ATOM 1520 N N . ILE A 1 215 ? 147.098 10.570 5.905 1.00 69.20 199 ILE A N 1
ATOM 1521 C CA . ILE A 1 215 ? 148.379 10.204 6.538 1.00 70.76 199 ILE A CA 1
ATOM 1522 C C . ILE A 1 215 ? 149.016 8.995 5.847 1.00 71.73 199 ILE A C 1
ATOM 1523 O O . ILE A 1 215 ? 150.238 8.949 5.735 1.00 71.60 199 ILE A O 1
ATOM 1528 N N . GLU A 1 216 ? 148.245 7.992 5.379 1.00 73.46 200 GLU A N 1
ATOM 1529 C CA . GLU A 1 216 ? 149.013 6.869 4.763 1.00 74.87 200 GLU A CA 1
ATOM 1530 C C . GLU A 1 216 ? 149.352 7.078 3.272 1.00 75.01 200 GLU A C 1
ATOM 1531 O O . GLU A 1 216 ? 149.963 6.181 2.681 1.00 75.23 200 GLU A O 1
ATOM 1537 N N . LYS A 1 217 ? 149.002 8.235 2.665 1.00 75.41 201 LYS A N 1
ATOM 1538 C CA . LYS A 1 217 ? 149.426 8.491 1.280 1.00 75.55 201 LYS A CA 1
ATOM 1539 C C . LYS A 1 217 ? 150.731 9.299 1.331 1.00 75.25 201 LYS A C 1
ATOM 1540 O O . LYS A 1 217 ? 151.395 9.479 0.305 1.00 75.16 201 LYS A O 1
ATOM 1546 N N . ASN A 1 218 ? 151.071 9.768 2.534 1.00 74.66 202 ASN A N 1
ATOM 1547 C CA . ASN A 1 218 ? 152.281 10.567 2.715 1.00 74.07 202 ASN A CA 1
ATOM 1548 C C . ASN A 1 218 ? 153.376 9.978 3.580 1.00 73.45 202 ASN A C 1
ATOM 1549 O O . ASN A 1 218 ? 153.193 8.941 4.207 1.00 73.88 202 ASN A O 1
ATOM 1554 N N . ASN A 1 219 ? 154.521 10.659 3.599 1.00 72.50 203 ASN A N 1
ATOM 1555 C CA . ASN A 1 219 ? 155.681 10.225 4.379 1.00 71.55 203 ASN A CA 1
ATOM 1556 C C . ASN A 1 219 ? 155.910 11.209 5.531 1.00 70.36 203 ASN A C 1
ATOM 1557 O O . ASN A 1 219 ? 156.885 11.961 5.541 1.00 70.11 203 ASN A O 1
ATOM 1562 N N . PHE A 1 220 ? 154.989 11.191 6.492 1.00 69.03 204 PHE A N 1
ATOM 1563 C CA . PHE A 1 220 ? 155.026 12.071 7.664 1.00 67.70 204 PHE A CA 1
ATOM 1564 C C . PHE A 1 220 ? 155.686 11.387 8.849 1.00 67.33 204 PHE A C 1
ATOM 1565 O O . PHE A 1 220 ? 155.566 10.177 9.006 1.00 67.36 204 PHE A O 1
ATOM 1573 N N . SER A 1 221 ? 156.352 12.161 9.702 1.00 66.93 205 SER A N 1
ATOM 1574 C CA . SER A 1 221 ? 157.004 11.585 10.873 1.00 66.81 205 SER A CA 1
ATOM 1575 C C . SER A 1 221 ? 155.965 10.958 11.812 1.00 66.95 205 SER A C 1
ATOM 1576 O O . SER A 1 221 ? 154.758 11.050 11.580 1.00 66.95 205 SER A O 1
ATOM 1579 N N . LYS A 1 222 ? 156.434 10.296 12.861 1.00 67.10 206 LYS A N 1
ATOM 1580 C CA . LYS A 1 222 ? 155.531 9.679 13.816 1.00 67.31 206 LYS A CA 1
ATOM 1581 C C . LYS A 1 222 ? 154.856 10.850 14.519 1.00 67.44 206 LYS A C 1
ATOM 1582 O O . LYS A 1 222 ? 153.639 10.882 14.714 1.00 67.71 206 LYS A O 1
ATOM 1588 N N . GLU A 1 223 ? 155.678 11.828 14.873 1.00 67.84 207 GLU A N 1
ATOM 1589 C CA . GLU A 1 223 ? 155.228 13.015 15.570 1.00 68.23 207 GLU A CA 1
ATOM 1590 C C . GLU A 1 223 ? 154.102 13.724 14.861 1.00 68.37 207 GLU A C 1
ATOM 1591 O O . GLU A 1 223 ? 153.035 13.932 15.432 1.00 68.29 207 GLU A O 1
ATOM 1597 N N . LEU A 1 224 ? 154.347 14.115 13.619 1.00 68.18 208 LEU A N 1
ATOM 1598 C CA . LEU A 1 224 ? 153.333 14.827 12.869 1.00 68.48 208 LEU A CA 1
ATOM 1599 C C . LEU A 1 224 ? 152.042 14.021 12.792 1.00 68.87 208 LEU A C 1
ATOM 1600 O O . LEU A 1 224 ? 150.945 14.582 12.853 1.00 69.36 208 LEU A O 1
ATOM 1605 N N . ARG A 1 225 ? 152.175 12.704 12.674 1.00 69.00 209 ARG A N 1
ATOM 1606 C CA . ARG A 1 225 ? 151.016 11.831 12.600 1.00 69.43 209 ARG A CA 1
ATOM 1607 C C . ARG A 1 225 ? 150.266 11.829 13.932 1.00 67.82 209 ARG A C 1
ATOM 1608 O O . ARG A 1 225 ? 149.047 12.013 13.961 1.00 66.94 209 ARG A O 1
ATOM 1616 N N . GLY A 1 226 ? 151.006 11.617 15.023 1.00 65.99 210 GLY A N 1
ATOM 1617 C CA . GLY A 1 226 ? 150.409 11.602 16.343 1.00 63.75 210 GLY A CA 1
ATOM 1618 C C . GLY A 1 226 ? 149.634 12.882 16.571 1.00 62.81 210 GLY A C 1
ATOM 1619 O O . GLY A 1 226 ? 148.523 12.870 17.095 1.00 63.09 210 GLY A O 1
ATOM 1620 N N . LEU A 1 227 ? 150.216 14.000 16.155 1.00 61.72 211 LEU A N 1
ATOM 1621 C CA . LEU A 1 227 ? 149.591 15.311 16.314 1.00 60.47 211 LEU A CA 1
ATOM 1622 C C . LEU A 1 227 ? 148.335 15.479 15.473 1.00 59.88 211 LEU A C 1
ATOM 1623 O O . LEU A 1 227 ? 147.273 15.775 15.999 1.00 59.57 211 LEU A O 1
ATOM 1628 N N . LEU A 1 228 ? 148.472 15.309 14.162 1.00 60.02 212 LEU A N 1
ATOM 1629 C CA . LEU A 1 228 ? 147.348 15.444 13.258 1.00 60.15 212 LEU A CA 1
ATOM 1630 C C . LEU A 1 228 ? 146.131 14.655 13.719 1.00 61.22 212 LEU A C 1
ATOM 1631 O O . LEU A 1 228 ? 145.000 15.150 13.682 1.00 61.91 212 LEU A O 1
ATOM 1636 N N . LYS A 1 229 ? 146.360 13.423 14.158 1.00 61.99 213 LYS A N 1
ATOM 1637 C CA . LYS A 1 229 ? 145.267 12.574 14.605 1.00 62.36 213 LYS A CA 1
ATOM 1638 C C . LYS A 1 229 ? 144.624 13.072 15.864 1.00 62.04 213 LYS A C 1
ATOM 1639 O O . LYS A 1 229 ? 143.430 12.916 16.040 1.00 62.56 213 LYS A O 1
ATOM 1645 N N . GLU A 1 230 ? 145.415 13.678 16.736 1.00 61.63 214 GLU A N 1
ATOM 1646 C CA . GLU A 1 230 ? 144.910 14.146 18.016 1.00 61.26 214 GLU A CA 1
ATOM 1647 C C . GLU A 1 230 ? 144.210 15.510 18.012 1.00 60.57 214 GLU A C 1
ATOM 1648 O O . GLU A 1 230 ? 143.097 15.632 18.524 1.00 60.42 214 GLU A O 1
ATOM 1654 N N . ILE A 1 231 ? 144.851 16.529 17.442 1.00 59.69 215 ILE A N 1
ATOM 1655 C CA . ILE A 1 231 ? 144.267 17.870 17.414 1.00 58.97 215 ILE A CA 1
ATOM 1656 C C . ILE A 1 231 ? 142.853 17.848 16.877 1.00 58.62 215 ILE A C 1
ATOM 1657 O O . ILE A 1 231 ? 142.093 18.786 17.094 1.00 58.86 215 ILE A O 1
ATOM 1662 N N . PHE A 1 232 ? 142.511 16.780 16.163 1.00 57.98 216 PHE A N 1
ATOM 1663 C CA . PHE A 1 232 ? 141.176 16.625 15.587 1.00 57.22 216 PHE A CA 1
ATOM 1664 C C . PHE A 1 232 ? 140.097 16.328 16.608 1.00 57.36 216 PHE A C 1
ATOM 1665 O O . PHE A 1 232 ? 138.917 16.542 16.332 1.00 57.77 216 PHE A O 1
ATOM 1673 N N . ILE A 1 233 ? 140.485 15.841 17.783 1.00 57.08 217 ILE A N 1
ATOM 1674 C CA . ILE A 1 233 ? 139.483 15.458 18.754 1.00 56.98 217 ILE A CA 1
ATOM 1675 C C . ILE A 1 233 ? 139.695 15.718 20.240 1.00 57.32 217 ILE A C 1
ATOM 1676 O O . ILE A 1 233 ? 138.931 15.207 21.047 1.00 57.79 217 ILE A O 1
ATOM 1681 N N . THR A 1 234 ? 140.700 16.494 20.621 1.00 57.53 218 THR A N 1
ATOM 1682 C CA . THR A 1 234 ? 140.916 16.760 22.047 1.00 57.75 218 THR A CA 1
ATOM 1683 C C . THR A 1 234 ? 141.439 18.160 22.329 1.00 57.92 218 THR A C 1
ATOM 1684 O O . THR A 1 234 ? 142.205 18.713 21.538 1.00 57.74 218 THR A O 1
ATOM 1688 N N . ASN A 1 235 ? 141.030 18.732 23.459 1.00 58.12 219 ASN A N 1
ATOM 1689 C CA . ASN A 1 235 ? 141.523 20.048 23.835 1.00 58.90 219 ASN A CA 1
ATOM 1690 C C . ASN A 1 235 ? 142.347 19.950 25.110 1.00 59.49 219 ASN A C 1
ATOM 1691 O O . ASN A 1 235 ? 142.746 20.967 25.669 1.00 59.50 219 ASN A O 1
ATOM 1696 N N . GLU A 1 236 ? 142.598 18.722 25.557 1.00 60.44 220 GLU A N 1
ATOM 1697 C CA . GLU A 1 236 ? 143.361 18.467 26.778 1.00 61.93 220 GLU A CA 1
ATOM 1698 C C . GLU A 1 236 ? 144.716 19.158 26.688 1.00 62.19 220 GLU A C 1
ATOM 1699 O O . GLU A 1 236 ? 145.607 18.690 25.994 1.00 62.34 220 GLU A O 1
ATOM 1705 N N . LEU A 1 237 ? 144.879 20.266 27.401 1.00 62.28 221 LEU A N 1
ATOM 1706 C CA . LEU A 1 237 ? 146.123 21.011 27.316 1.00 62.81 221 LEU A CA 1
ATOM 1707 C C . LEU A 1 237 ? 147.338 20.145 27.582 1.00 64.17 221 LEU A C 1
ATOM 1708 O O . LEU A 1 237 ? 148.327 20.231 26.857 1.00 64.72 221 LEU A O 1
ATOM 1713 N N . SER A 1 238 ? 147.278 19.300 28.606 1.00 65.27 222 SER A N 1
ATOM 1714 C CA . SER A 1 238 ? 148.416 18.402 28.878 1.00 66.13 222 SER A CA 1
ATOM 1715 C C . SER A 1 238 ? 148.773 17.448 27.619 1.00 67.00 222 SER A C 1
ATOM 1716 O O . SER A 1 238 ? 149.962 17.322 27.285 1.00 67.23 222 SER A O 1
ATOM 1719 N N . ARG A 1 239 ? 147.730 16.740 26.967 1.00 67.72 223 ARG A N 1
ATOM 1720 C CA . ARG A 1 239 ? 147.796 15.807 25.767 1.00 68.59 223 ARG A CA 1
ATOM 1721 C C . ARG A 1 239 ? 148.466 16.436 24.567 1.00 68.43 223 ARG A C 1
ATOM 1722 O O . ARG A 1 239 ? 149.306 15.863 23.862 1.00 68.88 223 ARG A O 1
ATOM 1730 N N . LEU A 1 240 ? 148.002 17.669 24.392 1.00 67.92 224 LEU A N 1
ATOM 1731 C CA . LEU A 1 240 ? 148.345 18.566 23.346 1.00 67.13 224 LEU A CA 1
ATOM 1732 C C . LEU A 1 240 ? 149.780 19.091 23.461 1.00 66.51 224 LEU A C 1
ATOM 1733 O O . LEU A 1 240 ? 150.541 19.013 22.499 1.00 66.25 224 LEU A O 1
ATOM 1738 N N . GLU A 1 241 ? 150.120 19.618 24.633 1.00 66.09 225 GLU A N 1
ATOM 1739 C CA . GLU A 1 241 ? 151.427 20.205 24.814 1.00 65.68 225 GLU A CA 1
ATOM 1740 C C . GLU A 1 241 ? 152.518 19.212 24.447 1.00 65.49 225 GLU A C 1
ATOM 1741 O O . GLU A 1 241 ? 153.493 19.575 23.789 1.00 65.63 225 GLU A O 1
ATOM 1747 N N . ASN A 1 242 ? 152.354 17.954 24.852 1.00 65.40 226 ASN A N 1
ATOM 1748 C CA . ASN A 1 242 ? 153.346 16.910 24.538 1.00 64.91 226 ASN A CA 1
ATOM 1749 C C . ASN A 1 242 ? 153.509 16.707 23.033 1.00 63.96 226 ASN A C 1
ATOM 1750 O O . ASN A 1 242 ? 154.599 16.850 22.482 1.00 63.51 226 ASN A O 1
ATOM 1755 N N . LEU A 1 243 ? 152.408 16.357 22.383 1.00 62.86 227 LEU A N 1
ATOM 1756 C CA . LEU A 1 243 ? 152.401 16.122 20.956 1.00 62.02 227 LEU A CA 1
ATOM 1757 C C . LEU A 1 243 ? 153.126 17.225 20.230 1.00 61.10 227 LEU A C 1
ATOM 1758 O O . LEU A 1 243 ? 153.969 16.969 19.372 1.00 60.57 227 LEU A O 1
ATOM 1763 N N . VAL A 1 244 ? 152.791 18.459 20.580 1.00 60.31 228 VAL A N 1
ATOM 1764 C CA . VAL A 1 244 ? 153.421 19.608 19.949 1.00 59.97 228 VAL A CA 1
ATOM 1765 C C . VAL A 1 244 ? 154.927 19.596 20.188 1.00 59.23 228 VAL A C 1
ATOM 1766 O O . VAL A 1 244 ? 155.705 19.561 19.236 1.00 59.06 228 VAL A O 1
ATOM 1770 N N . THR A 1 245 ? 155.349 19.605 21.449 1.00 58.42 229 THR A N 1
ATOM 1771 C CA . THR A 1 245 ? 156.778 19.627 21.714 1.00 58.14 229 THR A CA 1
ATOM 1772 C C . THR A 1 245 ? 157.559 18.458 21.098 1.00 57.93 229 THR A C 1
ATOM 1773 O O . THR A 1 245 ? 158.734 18.611 20.785 1.00 57.89 229 THR A O 1
ATOM 1777 N N . ASN A 1 246 ? 156.924 17.305 20.905 1.00 58.19 230 ASN A N 1
ATOM 1778 C CA . ASN A 1 246 ? 157.633 16.169 20.313 1.00 58.34 230 ASN A CA 1
ATOM 1779 C C . ASN A 1 246 ? 157.973 16.418 18.857 1.00 58.70 230 ASN A C 1
ATOM 1780 O O . ASN A 1 246 ? 158.940 15.876 18.332 1.00 58.52 230 ASN A O 1
ATOM 1785 N N . THR A 1 247 ? 157.171 17.238 18.198 1.00 58.93 231 THR A N 1
ATOM 1786 C CA . THR A 1 247 ? 157.412 17.531 16.795 1.00 58.82 231 THR A CA 1
ATOM 1787 C C . THR A 1 247 ? 158.707 18.318 16.674 1.00 59.55 231 THR A C 1
ATOM 1788 O O . THR A 1 247 ? 159.279 18.436 15.596 1.00 59.31 231 THR A O 1
ATOM 1792 N N . LYS A 1 248 ? 159.172 18.840 17.803 1.00 60.12 232 LYS A N 1
ATOM 1793 C CA . LYS A 1 248 ? 160.389 19.636 17.846 1.00 60.83 232 LYS A CA 1
ATOM 1794 C C . LYS A 1 248 ? 160.406 20.726 16.766 1.00 61.84 232 LYS A C 1
ATOM 1795 O O . LYS A 1 248 ? 161.468 21.133 16.291 1.00 62.36 232 LYS A O 1
ATOM 1801 N N . ASP A 1 249 ? 159.218 21.198 16.380 1.00 62.06 233 ASP A N 1
ATOM 1802 C CA . ASP A 1 249 ? 159.099 22.281 15.404 1.00 61.71 233 ASP A CA 1
ATOM 1803 C C . ASP A 1 249 ? 158.910 23.574 16.192 1.00 61.58 233 ASP A C 1
ATOM 1804 O O . ASP A 1 249 ? 157.974 23.698 16.979 1.00 61.29 233 ASP A O 1
ATOM 1809 N N . ASP A 1 250 ? 159.821 24.524 15.986 1.00 61.43 234 ASP A N 1
ATOM 1810 C CA . ASP A 1 250 ? 159.793 25.812 16.683 1.00 61.13 234 ASP A CA 1
ATOM 1811 C C . ASP A 1 250 ? 158.544 26.649 16.458 1.00 60.40 234 ASP A C 1
ATOM 1812 O O . ASP A 1 250 ? 158.052 27.275 17.394 1.00 60.48 234 ASP A O 1
ATOM 1817 N N . VAL A 1 251 ? 158.055 26.693 15.220 1.00 59.03 235 VAL A N 1
ATOM 1818 C CA . VAL A 1 251 ? 156.871 27.481 14.911 1.00 57.33 235 VAL A CA 1
ATOM 1819 C C . VAL A 1 251 ? 155.616 26.883 15.529 1.00 56.40 235 VAL A C 1
ATOM 1820 O O . VAL A 1 251 ? 154.696 27.607 15.899 1.00 56.18 235 VAL A O 1
ATOM 1824 N N . LEU A 1 252 ? 155.567 25.561 15.633 1.00 55.37 236 LEU A N 1
ATOM 1825 C CA . LEU A 1 252 ? 154.406 24.932 16.244 1.00 54.67 236 LEU A CA 1
ATOM 1826 C C . LEU A 1 252 ? 154.475 25.040 17.772 1.00 54.38 236 LEU A C 1
ATOM 1827 O O . LEU A 1 252 ? 153.467 25.354 18.405 1.00 54.09 236 LEU A O 1
ATOM 1832 N N . ILE A 1 253 ? 155.648 24.784 18.366 1.00 53.94 237 ILE A N 1
ATOM 1833 C CA . ILE A 1 253 ? 155.784 24.878 19.830 1.00 53.71 237 ILE A CA 1
ATOM 1834 C C . ILE A 1 253 ? 155.629 26.335 20.281 1.00 53.41 237 ILE A C 1
ATOM 1835 O O . ILE A 1 253 ? 155.195 26.602 21.393 1.00 53.46 237 ILE A O 1
ATOM 1840 N N . SER A 1 254 ? 155.978 27.275 19.413 1.00 53.11 238 SER A N 1
ATOM 1841 C CA . SER A 1 254 ? 155.831 28.688 19.727 1.00 52.96 238 SER A CA 1
ATOM 1842 C C . SER A 1 254 ? 154.344 29.115 19.751 1.00 52.37 238 SER A C 1
ATOM 1843 O O . SER A 1 254 ? 153.874 29.711 20.728 1.00 52.85 238 SER A O 1
ATOM 1846 N N . SER A 1 255 ? 153.610 28.808 18.678 1.00 51.72 239 SER A N 1
ATOM 1847 C CA . SER A 1 255 ? 152.189 29.138 18.575 1.00 51.41 239 SER A CA 1
ATOM 1848 C C . SER A 1 255 ? 151.386 28.492 19.686 1.00 51.43 239 SER A C 1
ATOM 1849 O O . SER A 1 255 ? 150.476 29.093 20.233 1.00 51.93 239 SER A O 1
ATOM 1852 N N . PHE A 1 256 ? 151.684 27.246 20.004 1.00 51.41 240 PHE A N 1
ATOM 1853 C CA . PHE A 1 256 ? 150.948 26.589 21.056 1.00 51.45 240 PHE A CA 1
ATOM 1854 C C . PHE A 1 256 ? 151.193 27.308 22.375 1.00 52.56 240 PHE A C 1
ATOM 1855 O O . PHE A 1 256 ? 150.259 27.577 23.140 1.00 52.35 240 PHE A O 1
ATOM 1863 N N . ASP A 1 257 ? 152.461 27.618 22.635 1.00 53.80 241 ASP A N 1
ATOM 1864 C CA . ASP A 1 257 ? 152.852 28.289 23.872 1.00 55.35 241 ASP A CA 1
ATOM 1865 C C . ASP A 1 257 ? 152.148 29.618 24.065 1.00 55.77 241 ASP A C 1
ATOM 1866 O O . ASP A 1 257 ? 151.811 29.996 25.188 1.00 55.49 241 ASP A O 1
ATOM 1871 N N . GLN A 1 258 ? 151.938 30.326 22.965 1.00 56.39 242 GLN A N 1
ATOM 1872 C CA . GLN A 1 258 ? 151.262 31.602 23.015 1.00 57.12 242 GLN A CA 1
ATOM 1873 C C . GLN A 1 258 ? 149.799 31.390 23.419 1.00 57.31 242 GLN A C 1
ATOM 1874 O O . GLN A 1 258 ? 149.235 32.200 24.156 1.00 57.35 242 GLN A O 1
ATOM 1880 N N . LEU A 1 259 ? 149.189 30.303 22.937 1.00 57.04 243 LEU A N 1
ATOM 1881 C CA . LEU A 1 259 ? 147.791 29.983 23.256 1.00 56.53 243 LEU A CA 1
ATOM 1882 C C . LEU A 1 259 ? 147.723 29.530 24.693 1.00 56.43 243 LEU A C 1
ATOM 1883 O O . LEU A 1 259 ? 146.798 29.884 25.411 1.00 56.88 243 LEU A O 1
ATOM 1888 N N . LYS A 1 260 ? 148.709 28.740 25.102 1.00 56.10 244 LYS A N 1
ATOM 1889 C CA . LYS A 1 260 ? 148.787 28.242 26.468 1.00 55.62 244 LYS A CA 1
ATOM 1890 C C . LYS A 1 260 ? 148.864 29.374 27.500 1.00 55.67 244 LYS A C 1
ATOM 1891 O O . LYS A 1 260 ? 148.288 29.256 28.581 1.00 55.47 244 LYS A O 1
ATOM 1897 N N . GLU A 1 261 ? 149.593 30.450 27.175 1.00 55.97 245 GLU A N 1
ATOM 1898 C CA . GLU A 1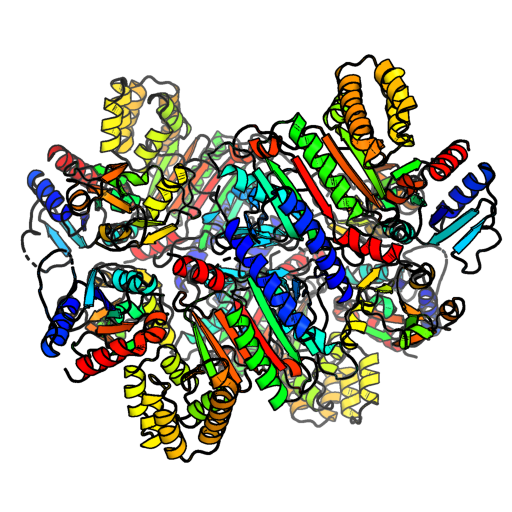 261 ? 149.723 31.612 28.070 1.00 55.83 245 GLU A CA 1
ATOM 1899 C C . GLU A 1 261 ? 148.344 32.216 28.263 1.00 55.29 245 GLU A C 1
ATOM 1900 O O . GLU A 1 261 ? 147.891 32.422 29.393 1.00 55.58 245 GLU A O 1
ATOM 1906 N N . PHE A 1 262 ? 147.695 32.523 27.142 1.00 53.48 246 PHE A N 1
ATOM 1907 C CA . PHE A 1 262 ? 146.365 33.092 27.174 1.00 52.23 246 PHE A CA 1
ATOM 1908 C C . PHE A 1 262 ? 145.485 32.241 28.063 1.00 51.84 246 PHE A C 1
ATOM 1909 O O . PHE A 1 262 ? 144.731 32.749 28.888 1.00 51.32 246 PHE A O 1
ATOM 1917 N N . SER A 1 263 ? 145.608 30.936 27.887 1.00 51.70 247 SER A N 1
ATOM 1918 C CA . SER A 1 263 ? 144.826 29.995 28.645 1.00 52.03 247 SER A CA 1
ATOM 1919 C C . SER A 1 263 ? 145.036 30.209 30.137 1.00 52.04 247 SER A C 1
ATOM 1920 O O . SER A 1 263 ? 144.084 30.141 30.925 1.00 51.84 247 SER A O 1
ATOM 1923 N N . GLU A 1 264 ? 146.278 30.485 30.522 1.00 51.77 248 GLU A N 1
ATOM 1924 C CA . GLU A 1 264 ? 146.612 30.699 31.929 1.00 51.88 248 GLU A CA 1
ATOM 1925 C C . GLU A 1 264 ? 146.240 32.076 32.470 1.00 51.37 248 GLU A C 1
ATOM 1926 O O . GLU A 1 264 ? 145.652 32.176 33.538 1.00 51.66 248 GLU A O 1
ATOM 1932 N N . LYS A 1 265 ? 146.549 33.134 31.734 1.00 50.80 249 LYS A N 1
ATOM 1933 C CA . LYS A 1 265 ? 146.200 34.463 32.187 1.00 49.95 249 LYS A CA 1
ATOM 1934 C C . LYS A 1 265 ? 144.685 34.678 32.300 1.00 50.65 249 LYS A C 1
ATOM 1935 O O . LYS A 1 265 ? 144.215 35.406 33.171 1.00 51.34 249 LYS A O 1
ATOM 1941 N N . LEU A 1 266 ? 143.915 34.047 31.423 1.00 50.56 250 LEU A N 1
ATOM 1942 C CA . LEU A 1 266 ? 142.466 34.239 31.418 1.00 50.45 250 LEU A CA 1
ATOM 1943 C C . LEU A 1 266 ? 141.643 33.222 32.182 1.00 50.59 250 LEU A C 1
ATOM 1944 O O . LEU A 1 266 ? 140.506 33.489 32.533 1.00 50.51 250 LEU A O 1
ATOM 1949 N N . SER A 1 267 ? 142.215 32.056 32.436 1.00 51.17 251 SER A N 1
ATOM 1950 C CA . SER A 1 267 ? 141.510 30.993 33.133 1.00 51.24 251 SER A CA 1
ATOM 1951 C C . SER A 1 267 ? 140.669 31.446 34.331 1.00 51.23 251 SER A C 1
ATOM 1952 O O . SER A 1 267 ? 139.538 30.996 34.496 1.00 50.88 251 SER A O 1
ATOM 1955 N N . MET A 1 268 ? 141.201 32.333 35.166 1.00 50.82 252 MET A N 1
ATOM 1956 C CA . MET A 1 268 ? 140.462 32.798 36.338 1.00 50.72 252 MET A CA 1
ATOM 1957 C C . MET A 1 268 ? 139.133 33.444 35.962 1.00 50.34 252 MET A C 1
ATOM 1958 O O . MET A 1 268 ? 138.188 33.415 36.743 1.00 50.91 252 MET A O 1
ATOM 1963 N N . ILE A 1 269 ? 139.066 34.057 34.785 1.00 49.37 253 ILE A N 1
ATOM 1964 C CA . ILE A 1 269 ? 137.833 34.682 34.311 1.00 48.51 253 ILE A CA 1
ATOM 1965 C C . ILE A 1 269 ? 136.833 33.592 33.885 1.00 48.24 253 ILE A C 1
ATOM 1966 O O . ILE A 1 269 ? 135.635 33.646 34.208 1.00 48.26 253 ILE A O 1
ATOM 1971 N N . LYS A 1 270 ? 137.350 32.601 33.165 1.00 46.91 254 LYS A N 1
ATOM 1972 C CA . LYS A 1 270 ? 136.563 31.492 32.651 1.00 44.94 254 LYS A CA 1
ATOM 1973 C C . LYS A 1 270 ? 137.523 30.520 32.022 1.00 44.63 254 LYS A C 1
ATOM 1974 O O . LYS A 1 270 ? 138.478 30.918 31.369 1.00 45.16 254 LYS A O 1
ATOM 1980 N N . PRO A 1 271 ? 137.301 29.223 32.221 1.00 43.62 255 PRO A N 1
ATOM 1981 C CA . PRO A 1 271 ? 138.209 28.249 31.615 1.00 42.67 255 PRO A CA 1
ATOM 1982 C C . PRO A 1 271 ? 138.278 28.462 30.109 1.00 41.97 255 PRO A C 1
ATOM 1983 O O . PRO A 1 271 ? 137.264 28.648 29.462 1.00 41.90 255 PRO A O 1
ATOM 1987 N N . ILE A 1 272 ? 139.482 28.455 29.562 1.00 42.01 256 ILE A N 1
ATOM 1988 C CA . ILE A 1 272 ? 139.674 28.671 28.137 1.00 41.45 256 ILE A CA 1
ATOM 1989 C C . ILE A 1 272 ? 139.996 27.345 27.475 1.00 41.06 256 ILE A C 1
ATOM 1990 O O . ILE A 1 272 ? 140.722 26.534 28.035 1.00 41.48 256 ILE A O 1
ATOM 1995 N N . ILE A 1 273 ? 139.477 27.136 26.273 1.00 40.40 257 ILE A N 1
ATOM 1996 C CA . ILE A 1 273 ? 139.713 25.910 25.539 1.00 40.55 257 ILE A CA 1
ATOM 1997 C C . ILE A 1 273 ? 140.567 26.147 24.299 1.00 41.16 257 ILE A C 1
ATOM 1998 O O . ILE A 1 273 ? 140.235 26.996 23.478 1.00 42.09 257 ILE A O 1
ATOM 2003 N N . ILE A 1 274 ? 141.652 25.390 24.161 1.00 41.06 258 ILE A N 1
ATOM 2004 C CA . ILE A 1 274 ? 142.542 25.507 23.010 1.00 41.33 258 ILE A CA 1
ATOM 2005 C C . ILE A 1 274 ? 142.174 24.468 21.931 1.00 42.21 258 ILE A C 1
ATOM 2006 O O . ILE A 1 274 ? 142.241 23.270 22.174 1.00 43.03 258 ILE A O 1
ATOM 2011 N N . ASP A 1 275 ? 141.789 24.932 20.741 1.00 42.30 259 ASP A N 1
ATOM 2012 C CA . ASP A 1 275 ? 141.419 24.045 19.636 1.00 42.18 259 ASP A CA 1
ATOM 2013 C C . ASP A 1 275 ? 142.433 24.169 18.527 1.00 41.75 259 ASP A C 1
ATOM 2014 O O . ASP A 1 275 ? 142.270 25.026 17.647 1.00 41.28 259 ASP A O 1
ATOM 2019 N N . LEU A 1 276 ? 143.465 23.322 18.563 1.00 41.45 260 LEU A N 1
ATOM 2020 C CA . LEU A 1 276 ? 144.511 23.319 17.538 1.00 40.86 260 LEU A CA 1
ATOM 2021 C C . LEU A 1 276 ? 143.950 22.828 16.209 1.00 41.91 260 LEU A C 1
ATOM 2022 O O . LEU A 1 276 ? 144.606 22.904 15.177 1.00 42.55 260 LEU A O 1
ATOM 2027 N N . GLY A 1 277 ? 142.721 22.332 16.234 1.00 43.22 261 GLY A N 1
ATOM 2028 C CA . GLY A 1 277 ? 142.105 21.869 15.007 1.00 44.27 261 GLY A CA 1
ATOM 2029 C C . GLY A 1 277 ? 141.147 22.900 14.442 1.00 45.05 261 GLY A C 1
ATOM 2030 O O . GLY A 1 277 ? 140.249 22.552 13.669 1.00 45.45 261 GLY A O 1
ATOM 2031 N N . MET A 1 278 ? 141.332 24.162 14.838 1.00 46.09 262 MET A N 1
ATOM 2032 C CA . MET A 1 278 ? 140.496 25.266 14.380 1.00 46.41 262 MET A CA 1
ATOM 2033 C C . MET A 1 278 ? 140.978 25.766 13.024 1.00 46.76 262 MET A C 1
ATOM 2034 O O . MET A 1 278 ? 142.175 25.929 12.807 1.00 46.60 262 MET A O 1
ATOM 2039 N N . VAL A 1 279 ? 140.030 25.993 12.121 1.00 47.29 263 VAL A N 1
ATOM 2040 C CA . VAL A 1 279 ? 140.299 26.441 10.759 1.00 47.80 263 VAL A CA 1
ATOM 2041 C C . VAL A 1 279 ? 139.995 27.925 10.623 1.00 49.91 263 VAL A C 1
ATOM 2042 O O . VAL A 1 279 ? 138.840 28.332 10.606 1.00 49.23 263 VAL A O 1
ATOM 2046 N N . PRO A 1 280 ? 141.029 28.758 10.508 1.00 51.83 264 PRO A N 1
ATOM 2047 C CA . PRO A 1 280 ? 140.738 30.189 10.378 1.00 54.21 264 PRO A CA 1
ATOM 2048 C C . PRO A 1 280 ? 139.625 30.522 9.369 1.00 57.32 264 PRO A C 1
ATOM 2049 O O . PRO A 1 280 ? 139.698 30.117 8.212 1.00 57.01 264 PRO A O 1
ATOM 2053 N N . LYS A 1 281 ? 138.593 31.241 9.822 1.00 60.31 265 LYS A N 1
ATOM 2054 C CA . LYS A 1 281 ? 137.476 31.627 8.950 1.00 63.73 265 LYS A CA 1
ATOM 2055 C C . LYS A 1 281 ? 137.964 32.365 7.717 1.00 66.29 265 LYS A C 1
ATOM 2056 O O . LYS A 1 281 ? 137.804 31.895 6.587 1.00 67.06 265 LYS A O 1
ATOM 2062 N N . MET A 1 282 ? 138.555 33.537 7.943 1.00 68.31 266 MET A N 1
ATOM 2063 C CA . MET A 1 282 ? 139.033 34.371 6.843 1.00 69.76 266 MET A CA 1
ATOM 2064 C C . MET A 1 282 ? 140.506 34.147 6.525 1.00 69.32 266 MET A C 1
ATOM 2065 O O . MET A 1 282 ? 141.302 33.848 7.408 1.00 69.28 266 MET A O 1
ATOM 2070 N N . ASP A 1 283 ? 140.856 34.298 5.255 1.00 69.43 267 ASP A N 1
ATOM 2071 C CA . ASP A 1 283 ? 142.225 34.085 4.799 1.00 69.25 267 ASP A CA 1
ATOM 2072 C C . ASP A 1 283 ? 143.195 35.160 5.276 1.00 67.87 267 ASP A C 1
ATOM 2073 O O . ASP A 1 283 ? 144.419 35.020 5.139 1.00 67.27 267 ASP A O 1
ATOM 2078 N N . TYR A 1 284 ? 142.635 36.227 5.841 1.00 66.39 268 TYR A N 1
ATOM 2079 C CA . TYR A 1 284 ? 143.424 37.350 6.333 1.00 64.80 268 TYR A CA 1
ATOM 2080 C C . TYR A 1 284 ? 143.678 37.334 7.830 1.00 63.91 268 TYR A C 1
ATOM 2081 O O . TYR A 1 284 ? 144.296 38.256 8.359 1.00 64.07 268 TYR A O 1
ATOM 2090 N N . TYR A 1 285 ? 143.204 36.289 8.506 1.00 62.59 269 TYR A N 1
ATOM 2091 C CA . TYR A 1 285 ? 143.411 36.145 9.941 1.00 61.11 269 TYR A CA 1
ATOM 2092 C C . TYR A 1 285 ? 144.880 35.947 10.230 1.00 59.68 269 TYR A C 1
ATOM 2093 O O . TYR A 1 285 ? 145.492 34.974 9.823 1.00 59.53 269 TYR A O 1
ATOM 2102 N N . THR A 1 286 ? 145.425 36.904 10.956 1.00 58.19 270 THR A N 1
ATOM 2103 C CA . THR A 1 286 ? 146.824 36.941 11.317 1.00 56.84 270 THR A CA 1
ATOM 2104 C C . THR A 1 286 ? 147.325 35.769 12.183 1.00 55.80 270 THR A C 1
ATOM 2105 O O . THR A 1 286 ? 148.121 34.949 11.726 1.00 55.64 270 THR A O 1
ATOM 2109 N N . ASP A 1 287 ? 146.884 35.700 13.434 1.00 54.79 271 ASP A N 1
ATOM 2110 C CA . ASP A 1 287 ? 147.307 34.630 14.324 1.00 53.38 271 ASP A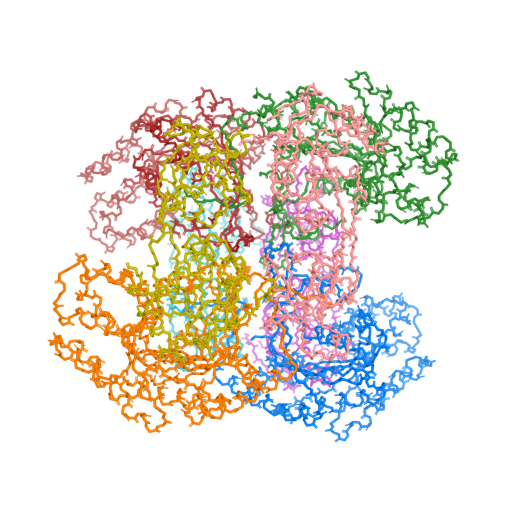 CA 1
ATOM 2111 C C . ASP A 1 287 ? 146.136 34.268 15.229 1.00 51.89 271 ASP A C 1
ATOM 2112 O O . ASP A 1 287 ? 145.355 33.364 14.926 1.00 51.40 271 ASP A O 1
ATOM 2117 N N . LEU A 1 288 ? 146.008 34.985 16.338 1.00 50.75 272 LEU A N 1
ATOM 2118 C CA . LEU A 1 288 ? 144.927 34.725 17.277 1.00 49.53 272 LEU A CA 1
ATOM 2119 C C . LEU A 1 288 ? 143.553 34.819 16.632 1.00 49.44 272 LEU A C 1
ATOM 2120 O O . LEU A 1 288 ? 143.265 35.708 15.827 1.00 49.53 272 LEU A O 1
ATOM 2125 N N . MET A 1 289 ? 142.712 33.865 16.994 1.00 49.64 273 MET A N 1
ATOM 2126 C CA . MET A 1 289 ? 141.342 33.798 16.527 1.00 49.17 273 MET A CA 1
ATOM 2127 C C . MET A 1 289 ? 140.615 33.065 17.650 1.00 48.48 273 MET A C 1
ATOM 2128 O O . MET A 1 289 ? 141.209 32.236 18.338 1.00 48.71 273 MET A O 1
ATOM 2133 N N . PHE A 1 290 ? 139.346 33.393 17.864 1.00 47.19 274 PHE A N 1
ATOM 2134 C CA . PHE A 1 290 ? 138.592 32.758 18.927 1.00 45.96 274 PHE A CA 1
ATOM 2135 C C . PHE A 1 290 ? 137.120 32.771 18.618 1.00 46.04 274 PHE A C 1
ATOM 2136 O O . PHE A 1 290 ? 136.642 33.661 17.928 1.00 46.26 274 PHE A O 1
ATOM 2144 N N . LYS A 1 291 ? 136.420 31.756 19.113 1.00 45.96 275 LYS A N 1
ATOM 2145 C CA . LYS A 1 291 ? 134.986 31.601 18.912 1.00 46.15 275 LYS A CA 1
ATOM 2146 C C . LYS A 1 291 ? 134.400 31.265 20.269 1.00 45.89 275 LYS A C 1
ATOM 2147 O O . LYS A 1 291 ? 135.083 30.724 21.135 1.00 45.92 275 LYS A O 1
ATOM 2153 N N . ALA A 1 292 ? 133.126 31.565 20.442 1.00 45.47 276 ALA A N 1
ATOM 2154 C CA . ALA A 1 292 ? 132.430 31.265 21.676 1.00 45.64 276 ALA A CA 1
ATOM 2155 C C . ALA A 1 292 ? 131.152 30.518 21.271 1.00 46.24 276 ALA A C 1
ATOM 2156 O O . ALA A 1 292 ? 130.474 30.908 20.306 1.00 46.41 276 ALA A O 1
ATOM 2158 N N . TYR A 1 293 ? 130.819 29.447 21.987 1.00 46.23 277 TYR A N 1
ATOM 2159 C CA . TYR A 1 293 ? 129.611 28.676 21.677 1.00 46.74 277 TYR A CA 1
ATOM 2160 C C . TYR A 1 293 ? 128.745 28.458 22.907 1.00 47.38 277 TYR A C 1
ATOM 2161 O O . TYR A 1 293 ? 129.239 28.478 24.024 1.00 47.36 277 TYR A O 1
ATOM 2170 N N . SER A 1 294 ? 127.452 28.241 22.680 1.00 48.45 278 SER A N 1
ATOM 2171 C CA . SER A 1 294 ? 126.478 27.967 23.745 1.00 48.83 278 SER A CA 1
ATOM 2172 C C . SER A 1 294 ? 125.831 26.616 23.452 1.00 50.01 278 SER A C 1
ATOM 2173 O O . SER A 1 294 ? 125.370 26.373 22.335 1.00 50.61 278 SER A O 1
ATOM 2176 N N . SER A 1 295 ? 125.773 25.737 24.442 1.00 50.67 279 SER A N 1
ATOM 2177 C CA . SER A 1 295 ? 125.182 24.425 24.213 1.00 51.21 279 SER A CA 1
ATOM 2178 C C . SER A 1 295 ? 123.832 24.532 23.514 1.00 50.75 279 SER A C 1
ATOM 2179 O O . SER A 1 295 ? 123.476 23.656 22.731 1.00 51.28 279 SER A O 1
ATOM 2182 N N . ALA A 1 296 ? 123.110 25.620 23.765 1.00 50.25 280 ALA A N 1
ATOM 2183 C CA . ALA A 1 296 ? 121.791 25.825 23.180 1.00 49.84 280 ALA A CA 1
ATOM 2184 C C . ALA A 1 296 ? 121.741 26.344 21.744 1.00 49.62 280 ALA A C 1
ATOM 2185 O O . ALA A 1 296 ? 120.684 26.761 21.277 1.00 49.86 280 ALA A O 1
ATOM 2187 N N . ALA A 1 297 ? 122.865 26.319 21.038 1.00 49.21 281 ALA A N 1
ATOM 2188 C CA . ALA A 1 297 ? 122.890 26.783 19.654 1.00 49.20 281 ALA A CA 1
ATOM 2189 C C . ALA A 1 297 ? 124.094 26.233 18.892 1.00 49.52 281 ALA A C 1
ATOM 2190 O O . ALA A 1 297 ? 125.218 26.194 19.418 1.00 50.13 281 ALA A O 1
ATOM 2192 N N . ASN A 1 298 ? 123.852 25.838 17.641 1.00 49.53 282 ASN A N 1
ATOM 2193 C CA . ASN A 1 298 ? 124.874 25.239 16.783 1.00 49.64 282 ASN A CA 1
ATOM 2194 C C . ASN A 1 298 ? 125.926 26.195 16.241 1.00 48.46 282 ASN A C 1
ATOM 2195 O O . ASN A 1 298 ? 127.080 25.812 16.075 1.00 48.55 282 ASN A O 1
ATOM 2200 N N . GLN A 1 299 ? 125.531 27.430 15.958 1.00 47.56 283 GLN A N 1
ATOM 2201 C CA . GLN A 1 299 ? 126.464 28.410 15.439 1.00 46.42 283 GLN A CA 1
ATOM 2202 C C . GLN A 1 299 ? 127.164 29.099 16.588 1.00 45.08 283 GLN A C 1
ATOM 2203 O O . GLN A 1 299 ? 126.764 28.958 17.737 1.00 44.58 283 GLN A O 1
ATOM 2209 N N . PRO A 1 300 ? 128.249 29.835 16.304 1.00 44.13 284 PRO A N 1
ATOM 2210 C CA . PRO A 1 300 ? 128.950 30.523 17.384 1.00 42.71 284 PRO A CA 1
ATOM 2211 C C . PRO A 1 300 ? 128.214 31.811 17.781 1.00 41.77 284 PRO A C 1
ATOM 2212 O O . PRO A 1 300 ? 127.603 32.480 16.939 1.00 40.78 284 PRO A O 1
ATOM 2216 N N . ILE A 1 301 ? 128.249 32.134 19.071 1.00 40.44 285 ILE A N 1
ATOM 2217 C CA . ILE A 1 301 ? 127.566 33.323 19.572 1.00 40.04 285 ILE A CA 1
ATOM 2218 C C . ILE A 1 301 ? 128.511 34.519 19.457 1.00 40.47 285 ILE A C 1
ATOM 2219 O O . ILE A 1 301 ? 128.095 35.680 19.385 1.00 40.34 285 ILE A O 1
ATOM 2224 N N . LEU A 1 302 ? 129.799 34.215 19.414 1.00 40.48 286 LEU A N 1
ATOM 2225 C CA . LEU A 1 302 ? 130.814 35.235 19.315 1.00 40.76 286 LEU A CA 1
ATOM 2226 C C . LEU A 1 302 ? 132.025 34.671 18.588 1.00 41.54 286 LEU A C 1
ATOM 2227 O O . LEU A 1 302 ? 132.462 33.547 18.845 1.00 41.43 286 LEU A O 1
ATOM 2232 N N . SER A 1 303 ? 132.567 35.459 17.675 1.00 42.65 287 SER A N 1
ATOM 2233 C CA . SER A 1 303 ? 133.749 35.049 16.932 1.00 44.54 287 SER A CA 1
ATOM 2234 C C . SER A 1 303 ? 134.578 36.284 16.615 1.00 45.39 287 SER A C 1
ATOM 2235 O O . SER A 1 303 ? 134.036 37.362 16.392 1.00 46.31 287 SER A O 1
ATOM 2238 N N . GLY A 1 304 ? 135.892 36.129 16.606 1.00 45.96 288 GLY A N 1
ATOM 2239 C CA . GLY A 1 304 ? 136.748 37.255 16.311 1.00 46.44 288 GLY A CA 1
ATOM 2240 C C . GLY A 1 304 ? 138.167 36.766 16.168 1.00 47.18 288 GLY A C 1
ATOM 2241 O O . GLY A 1 304 ? 138.409 35.562 16.094 1.00 47.59 288 GLY A O 1
ATOM 2242 N N . GLY A 1 305 ? 139.106 37.701 16.131 1.00 47.74 289 GLY A N 1
ATOM 2243 C CA . GLY A 1 305 ? 140.504 37.342 16.011 1.00 48.28 289 GLY A CA 1
ATOM 2244 C C . GLY A 1 305 ? 141.310 38.551 15.598 1.00 48.38 289 GLY A C 1
ATOM 2245 O O . GLY A 1 305 ? 140.820 39.684 15.637 1.00 47.97 289 GLY A O 1
ATOM 2246 N N . ARG A 1 306 ? 142.551 38.310 15.199 1.00 48.85 290 ARG A N 1
ATOM 2247 C CA . ARG A 1 306 ? 143.428 39.380 14.767 1.00 49.22 290 ARG A CA 1
ATOM 2248 C C . ARG A 1 306 ? 143.579 39.304 13.253 1.00 50.30 290 ARG A C 1
ATOM 2249 O O . ARG A 1 306 ? 143.685 38.214 12.690 1.00 50.59 290 ARG A O 1
ATOM 2257 N N . TYR A 1 307 ? 143.569 40.465 12.603 1.00 50.91 291 TYR A N 1
ATOM 2258 C CA . TYR A 1 307 ? 143.683 40.550 11.144 1.00 51.87 291 TYR A CA 1
ATOM 2259 C C . TYR A 1 307 ? 144.373 41.832 10.657 1.00 52.46 291 TYR A C 1
ATOM 2260 O O . TYR A 1 307 ? 143.759 42.688 10.007 1.00 52.49 291 TYR A O 1
ATOM 2269 N N . ASP A 1 308 ? 145.659 41.954 10.960 1.00 52.55 292 ASP A N 1
ATOM 2270 C CA . ASP A 1 308 ? 146.410 43.135 10.572 1.00 53.39 292 ASP A CA 1
ATOM 2271 C C . ASP A 1 308 ? 146.369 43.362 9.067 1.00 54.19 292 ASP A C 1
ATOM 2272 O O . ASP A 1 308 ? 146.370 44.502 8.593 1.00 54.37 292 ASP A O 1
ATOM 2277 N N . GLN A 1 309 ? 146.316 42.263 8.324 1.00 54.78 293 GLN A N 1
ATOM 2278 C CA . GLN A 1 309 ? 146.290 42.312 6.872 1.00 56.10 293 GLN A CA 1
ATOM 2279 C C . GLN A 1 309 ? 145.323 43.366 6.325 1.00 56.71 293 GLN A C 1
ATOM 2280 O O . GLN A 1 309 ? 145.702 44.186 5.492 1.00 56.21 293 GLN A O 1
ATOM 2286 N N . LEU A 1 310 ? 144.083 43.343 6.809 1.00 57.89 294 LEU A N 1
ATOM 2287 C CA . LEU A 1 310 ? 143.035 44.277 6.377 1.00 58.86 294 LEU A CA 1
ATOM 2288 C C . LEU A 1 310 ? 143.453 45.730 6.457 1.00 60.06 294 LEU A C 1
ATOM 2289 O O . LEU A 1 310 ? 143.020 46.542 5.653 1.00 60.17 294 LEU A O 1
ATOM 2294 N N . LEU A 1 311 ? 144.283 46.058 7.435 1.00 61.85 295 LEU A N 1
ATOM 2295 C CA . LEU A 1 311 ? 144.735 47.421 7.590 1.00 63.65 295 LEU A CA 1
ATOM 2296 C C . LEU A 1 311 ? 145.600 47.812 6.387 1.00 65.85 295 LEU A C 1
ATOM 2297 O O . LEU A 1 311 ? 145.497 48.929 5.884 1.00 66.33 295 LEU A O 1
ATOM 2302 N N . SER A 1 312 ? 146.441 46.898 5.905 1.00 67.92 296 SER A N 1
ATOM 2303 C CA . SER A 1 312 ? 147.292 47.200 4.746 1.00 69.68 296 SER A CA 1
ATOM 2304 C C . SER A 1 312 ? 146.472 47.568 3.502 1.00 70.59 296 SER A C 1
ATOM 2305 O O . SER A 1 312 ? 146.928 48.357 2.686 1.00 70.63 296 SER A O 1
ATOM 2308 N N . ASN A 1 313 ? 145.270 47.008 3.363 1.00 71.98 297 ASN A N 1
ATOM 2309 C CA . ASN A 1 313 ? 144.397 47.310 2.219 1.00 73.74 297 ASN A CA 1
ATOM 2310 C C . ASN A 1 313 ? 144.192 48.811 2.073 1.00 74.71 297 ASN A C 1
ATOM 2311 O O . ASN A 1 313 ? 143.765 49.290 1.025 1.00 74.29 297 ASN A O 1
ATOM 2316 N N . PHE A 1 314 ? 144.446 49.542 3.152 1.00 76.21 298 PHE A N 1
ATOM 2317 C CA . PHE A 1 314 ? 144.303 50.994 3.152 1.00 77.79 298 PHE A CA 1
ATOM 2318 C C . PHE A 1 314 ? 145.674 51.585 3.472 1.00 79.33 298 PHE A C 1
ATOM 2319 O O . PHE A 1 314 ? 146.581 51.560 2.634 1.00 79.42 298 PHE A O 1
ATOM 2327 N N . GLN A 1 315 ? 145.837 52.094 4.688 1.00 81.10 299 GLN A N 1
ATOM 2328 C CA . GLN A 1 315 ? 147.112 52.666 5.083 1.00 82.70 299 GLN A CA 1
ATOM 2329 C C . GLN A 1 315 ? 148.193 51.587 5.180 1.00 83.88 299 GLN A C 1
ATOM 2330 O O . GLN A 1 315 ? 148.287 50.690 4.335 1.00 83.50 299 GLN A O 1
ATOM 2336 N N . GLU A 1 316 ? 149.000 51.688 6.229 1.00 85.05 300 GLU A N 1
ATOM 2337 C CA . GLU A 1 316 ? 150.106 50.772 6.466 1.00 85.65 300 GLU A CA 1
ATOM 2338 C C . GLU A 1 316 ? 149.773 49.757 7.545 1.00 85.28 300 GLU A C 1
ATOM 2339 O O . GLU A 1 316 ? 148.652 49.710 8.046 1.00 85.30 300 GLU A O 1
ATOM 2345 N N . GLU A 1 317 ? 150.787 48.972 7.900 1.00 84.79 301 GLU A N 1
ATOM 2346 C CA . GLU A 1 317 ? 150.696 47.951 8.904 1.00 83.99 301 GLU A CA 1
ATOM 2347 C C . GLU A 1 317 ? 150.466 48.477 10.340 1.00 82.22 301 GLU A C 1
ATOM 2348 O O . GLU A 1 317 ? 151.200 49.311 10.877 1.00 82.32 301 GLU A O 1
ATOM 2354 N N . ALA A 1 318 ? 149.375 47.876 10.927 1.00 79.97 302 ALA A N 1
ATOM 2355 C CA . ALA A 1 318 ? 148.802 47.996 12.284 1.00 77.33 302 ALA A CA 1
ATOM 2356 C C . ALA A 1 318 ? 148.445 46.641 12.892 1.00 75.35 302 ALA A C 1
ATOM 2357 O O . ALA A 1 318 ? 148.677 45.567 12.307 1.00 76.11 302 ALA A O 1
ATOM 2359 N N . PHE A 1 319 ? 147.872 46.734 14.098 1.00 72.71 303 PHE A N 1
ATOM 2360 C CA . PHE A 1 319 ? 147.530 45.537 14.951 1.00 70.12 303 PHE A CA 1
ATOM 2361 C C . PHE A 1 319 ? 146.009 45.397 15.168 1.00 68.04 303 PHE A C 1
ATOM 2362 O O . PHE A 1 319 ? 145.544 45.661 16.280 1.00 69.04 303 PHE A O 1
ATOM 2370 N N . ALA A 1 320 ? 145.273 45.003 14.140 1.00 65.00 304 ALA A N 1
ATOM 2371 C CA . ALA A 1 320 ? 143.815 45.027 14.227 1.00 61.65 304 ALA A CA 1
ATOM 2372 C C . ALA A 1 320 ? 143.167 43.722 14.595 1.00 59.68 304 ALA A C 1
ATOM 2373 O O . ALA A 1 320 ? 143.286 42.654 13.975 1.00 60.05 304 ALA A O 1
ATOM 2375 N N . ILE A 1 321 ? 142.462 43.916 15.649 1.00 57.38 305 ILE A N 1
ATOM 2376 C CA . ILE A 1 321 ? 141.814 42.832 16.244 1.00 55.24 305 ILE A CA 1
ATOM 2377 C C . ILE A 1 321 ? 140.469 43.219 16.785 1.00 54.51 305 ILE A C 1
ATOM 2378 O O . ILE A 1 321 ? 140.301 44.279 17.383 1.00 54.24 305 ILE A O 1
ATOM 2383 N N . GLY A 1 322 ? 139.521 42.314 16.564 1.00 54.15 306 GLY A N 1
ATOM 2384 C CA . GLY A 1 322 ? 138.186 42.510 17.110 1.00 53.72 306 GLY A CA 1
ATOM 2385 C C . GLY A 1 322 ? 137.326 41.254 17.181 1.00 53.18 306 GLY A C 1
ATOM 2386 O O . GLY A 1 322 ? 137.787 40.142 16.913 1.00 54.11 306 GLY A O 1
ATOM 2387 N N . PHE A 1 323 ? 136.077 41.413 17.598 1.00 51.65 307 PHE A N 1
ATOM 2388 C CA . PHE A 1 323 ? 135.175 40.280 17.618 1.00 49.14 307 PHE A CA 1
ATOM 2389 C C . PHE A 1 323 ? 133.770 40.757 17.343 1.00 48.38 307 PHE A C 1
ATOM 2390 O O . PHE A 1 323 ? 133.475 41.949 17.427 1.00 48.14 307 PHE A O 1
ATOM 2398 N N . CYS A 1 324 ? 132.916 39.807 16.991 1.00 47.45 308 CYS A N 1
ATOM 2399 C CA . CYS A 1 324 ? 131.533 40.069 16.634 1.00 46.30 308 CYS A CA 1
ATOM 2400 C C . CYS A 1 324 ? 130.603 39.111 17.384 1.00 46.44 308 CYS A C 1
ATOM 2401 O O . CYS A 1 324 ? 130.887 37.916 17.487 1.00 45.38 308 CYS A O 1
ATOM 2404 N N . CYS A 1 325 ? 129.499 39.642 17.907 1.00 47.28 309 CYS A N 1
ATOM 2405 C CA . CYS A 1 325 ? 128.515 38.840 18.639 1.00 49.01 309 CYS A CA 1
ATOM 2406 C C . CYS A 1 325 ? 127.339 38.621 17.720 1.00 48.98 309 CYS A C 1
ATOM 2407 O O . CYS A 1 325 ? 126.791 39.582 17.206 1.00 49.94 309 CYS A O 1
ATOM 2410 N N . HIS A 1 326 ? 126.931 37.380 17.515 1.00 48.38 310 HIS A N 1
ATOM 2411 C CA . HIS A 1 326 ? 125.809 37.141 16.631 1.00 48.07 310 HIS A CA 1
ATOM 2412 C C . HIS A 1 326 ? 124.513 37.059 17.399 1.00 48.21 310 HIS A C 1
ATOM 2413 O O . HIS A 1 326 ? 124.108 35.985 17.835 1.00 48.04 310 HIS A O 1
ATOM 2420 N N . MET A 1 327 ? 123.870 38.227 17.534 1.00 48.54 311 MET A N 1
ATOM 2421 C CA . MET A 1 327 ? 122.630 38.398 18.294 1.00 48.26 311 MET A CA 1
ATOM 2422 C C . MET A 1 327 ? 121.550 37.424 17.945 1.00 48.04 311 MET A C 1
ATOM 2423 O O . MET A 1 327 ? 120.875 36.927 18.834 1.00 47.96 311 MET A O 1
ATOM 2428 N N . ASP A 1 328 ? 121.374 37.142 16.660 1.00 48.24 312 ASP A N 1
ATOM 2429 C CA . ASP A 1 328 ? 120.346 36.189 16.278 1.00 48.47 312 ASP A CA 1
ATOM 2430 C C . ASP A 1 328 ? 120.595 34.849 16.951 1.00 48.63 312 ASP A C 1
ATOM 2431 O O . ASP A 1 328 ? 119.694 34.245 17.505 1.00 48.66 312 ASP A O 1
ATOM 2436 N N . THR A 1 329 ? 121.823 34.379 16.914 1.00 48.84 313 THR A N 1
ATOM 2437 C CA . THR A 1 329 ? 122.128 33.121 17.544 1.00 49.07 313 THR A CA 1
ATOM 2438 C C . THR A 1 329 ? 121.979 33.238 19.063 1.00 49.61 313 THR A C 1
ATOM 2439 O O . THR A 1 329 ? 121.455 32.343 19.708 1.00 49.58 313 THR A O 1
ATOM 2443 N N . ILE A 1 330 ? 122.429 34.346 19.642 1.00 49.74 314 ILE A N 1
ATOM 2444 C CA . ILE A 1 330 ? 122.330 34.516 21.083 1.00 50.60 314 ILE A CA 1
ATOM 2445 C C . ILE A 1 330 ? 120.867 34.496 21.538 1.00 51.07 314 ILE A C 1
ATOM 2446 O O . ILE A 1 330 ? 120.527 33.840 22.519 1.00 51.47 314 ILE A O 1
ATOM 2451 N N . LEU A 1 331 ? 119.994 35.200 20.830 1.00 51.22 315 LEU A N 1
ATOM 2452 C CA . LEU A 1 331 ? 118.591 35.224 21.212 1.00 51.24 315 LEU A CA 1
ATOM 2453 C C . LEU A 1 331 ? 117.957 33.879 20.958 1.00 51.83 315 LEU A C 1
ATOM 2454 O O . LEU A 1 331 ? 117.075 33.460 21.686 1.00 52.24 315 LEU A O 1
ATOM 2459 N N . LYS A 1 332 ? 118.397 33.201 19.915 1.00 52.18 316 LYS A N 1
ATOM 2460 C CA . LYS A 1 332 ? 117.848 31.898 19.604 1.00 52.98 316 LYS A CA 1
ATOM 2461 C C . LYS A 1 332 ? 118.154 30.993 20.779 1.00 53.58 316 LYS A C 1
ATOM 2462 O O . LYS A 1 332 ? 117.300 30.241 21.232 1.00 54.03 316 LYS A O 1
ATOM 2468 N N . ALA A 1 333 ? 119.383 31.100 21.274 1.00 54.16 317 ALA A N 1
ATOM 2469 C CA . ALA A 1 333 ? 119.880 30.291 22.386 1.00 54.76 317 ALA A CA 1
ATOM 2470 C C . ALA A 1 333 ? 119.242 30.611 23.719 1.00 55.50 317 ALA A C 1
ATOM 2471 O O . ALA A 1 333 ? 119.117 29.735 24.564 1.00 55.18 317 ALA A O 1
ATOM 2473 N N . LEU A 1 334 ? 118.867 31.870 23.914 1.00 56.12 318 LEU A N 1
ATOM 2474 C CA . LEU A 1 334 ? 118.248 32.288 25.158 1.00 57.10 318 LEU A CA 1
ATOM 2475 C C . LEU A 1 334 ? 116.874 31.674 25.272 1.00 58.56 318 LEU A C 1
ATOM 2476 O O . LEU A 1 334 ? 116.415 31.369 26.365 1.00 58.69 318 LEU A O 1
ATOM 2481 N N . GLU A 1 335 ? 116.218 31.503 24.135 1.00 60.52 319 GLU A N 1
ATOM 2482 C CA . GLU A 1 335 ? 114.896 30.915 24.113 1.00 62.94 319 GLU A CA 1
ATOM 2483 C C . GLU A 1 335 ? 114.977 29.432 24.367 1.00 64.58 319 GLU A C 1
ATOM 2484 O O . GLU A 1 335 ? 114.407 28.937 25.332 1.00 64.67 319 GLU A O 1
ATOM 2490 N N . ARG A 1 336 ? 115.682 28.710 23.509 1.00 67.08 320 ARG A N 1
ATOM 2491 C CA . ARG A 1 336 ? 115.795 27.277 23.712 1.00 69.96 320 ARG A CA 1
ATOM 2492 C C . ARG A 1 336 ? 116.128 27.010 25.162 1.00 71.21 320 ARG A C 1
ATOM 2493 O O . ARG A 1 336 ? 115.479 26.198 25.822 1.00 72.13 320 ARG A O 1
ATOM 2501 N N . GLN A 1 337 ? 117.134 27.718 25.657 1.00 72.32 321 GLN A N 1
ATOM 2502 C CA . GLN A 1 337 ? 117.586 27.573 27.031 1.00 73.25 321 GLN A CA 1
ATOM 2503 C C . GLN A 1 337 ? 116.407 27.646 27.996 1.00 74.75 321 GLN A C 1
ATOM 2504 O O . GLN A 1 337 ? 116.223 26.765 28.840 1.00 74.62 321 GLN A O 1
ATOM 2510 N N . GLU A 1 338 ? 115.605 28.697 27.848 1.00 76.42 322 GLU A N 1
ATOM 2511 C CA . GLU A 1 338 ? 114.444 28.935 28.701 1.00 78.06 322 GLU A CA 1
ATOM 2512 C C . GLU A 1 338 ? 113.593 27.699 28.917 1.00 78.91 322 GLU A C 1
ATOM 2513 O O . GLU A 1 338 ? 113.071 27.484 30.011 1.00 79.54 322 GLU A O 1
ATOM 2519 N N . LEU A 1 339 ? 113.440 26.900 27.866 1.00 79.76 323 LEU A N 1
ATOM 2520 C CA . LEU A 1 339 ? 112.667 25.672 27.945 1.00 80.63 323 LEU A CA 1
ATOM 2521 C C . LEU A 1 339 ? 113.559 24.592 28.562 1.00 81.20 323 LEU A C 1
ATOM 2522 O O . LEU A 1 339 ? 114.086 23.749 27.804 1.00 80.97 323 LEU A O 1
ATOM 2527 N N . TYR B 1 22 ? 138.180 54.643 1.018 1.00 75.45 6 TYR B N 1
ATOM 2528 C CA . TYR B 1 22 ? 138.368 56.009 0.459 1.00 75.05 6 TYR B CA 1
ATOM 2529 C C . TYR B 1 22 ? 137.031 56.701 0.118 1.00 74.50 6 TYR B C 1
ATOM 2530 O O . TYR B 1 22 ? 136.645 57.647 0.798 1.00 74.54 6 TYR B O 1
ATOM 2539 N N . LEU B 1 23 ? 136.313 56.224 -0.900 1.00 73.79 7 LEU B N 1
ATOM 2540 C CA . LEU B 1 23 ? 135.047 56.856 -1.303 1.00 73.48 7 LEU B CA 1
ATOM 2541 C C . LEU B 1 23 ? 133.782 56.023 -1.115 1.00 73.03 7 LEU B C 1
ATOM 2542 O O . LEU B 1 23 ? 133.795 54.810 -1.319 1.00 73.33 7 LEU B O 1
ATOM 2547 N N . LEU B 1 24 ? 132.682 56.682 -0.746 1.00 72.05 8 LEU B N 1
ATOM 2548 C CA . LEU B 1 24 ? 131.414 55.981 -0.551 1.00 71.39 8 LEU B CA 1
ATOM 2549 C C . LEU B 1 24 ? 130.317 56.484 -1.475 1.00 70.71 8 LEU B C 1
ATOM 2550 O O . LEU B 1 24 ? 130.319 57.635 -1.892 1.00 70.47 8 LEU B O 1
ATOM 2555 N N . PRO B 1 25 ? 129.356 55.616 -1.807 1.00 70.78 9 PRO B N 1
ATOM 2556 C CA . PRO B 1 25 ? 128.261 56.021 -2.687 1.00 70.95 9 PRO B CA 1
ATOM 2557 C C . PRO B 1 25 ? 127.648 57.303 -2.156 1.00 71.00 9 PRO B C 1
ATOM 2558 O O . PRO B 1 25 ? 127.923 57.712 -1.029 1.00 70.95 9 PRO B O 1
ATOM 2562 N N . GLU B 1 26 ? 126.804 57.932 -2.958 1.00 71.40 10 GLU B N 1
ATOM 2563 C CA . GLU B 1 26 ? 126.186 59.169 -2.521 1.00 71.58 10 GLU B CA 1
ATOM 2564 C C . GLU B 1 26 ? 124.957 58.849 -1.697 1.00 71.16 10 GLU B C 1
ATOM 2565 O O . GLU B 1 26 ? 124.594 59.607 -0.801 1.00 71.05 10 GLU B O 1
ATOM 2571 N N . GLU B 1 27 ? 124.327 57.717 -1.997 1.00 71.12 11 GLU B N 1
ATOM 2572 C CA . GLU B 1 27 ? 123.122 57.311 -1.279 1.00 71.33 11 GLU B CA 1
ATOM 2573 C C . GLU B 1 27 ? 123.419 56.867 0.137 1.00 71.55 11 GLU B C 1
ATOM 2574 O O . GLU B 1 27 ? 122.514 56.547 0.902 1.00 71.34 11 GLU B O 1
ATOM 2580 N N . SER B 1 28 ? 124.697 56.852 0.484 1.00 71.77 12 SER B N 1
ATOM 2581 C CA . SER B 1 28 ? 125.098 56.459 1.820 1.00 72.40 12 SER B CA 1
ATOM 2582 C C . SER B 1 28 ? 125.303 57.707 2.662 1.00 72.88 12 SER B C 1
ATOM 2583 O O . SER B 1 28 ? 125.951 58.662 2.231 1.00 72.88 12 SER B O 1
ATOM 2586 N N . ALA B 1 29 ? 124.739 57.695 3.862 1.00 73.41 13 ALA B N 1
ATOM 2587 C CA . ALA B 1 29 ? 124.946 58.824 4.769 1.00 74.41 13 ALA B CA 1
ATOM 2588 C C . ALA B 1 29 ? 126.108 58.547 5.698 1.00 74.77 13 ALA B C 1
ATOM 2589 O O . ALA B 1 29 ? 126.308 57.390 6.082 1.00 75.21 13 ALA B O 1
ATOM 2591 N N . GLU B 1 30 ? 126.909 59.563 6.057 1.00 74.77 14 GLU B N 1
ATOM 2592 C CA . GLU B 1 30 ? 128.050 59.358 6.950 1.00 74.52 14 GLU B CA 1
ATOM 2593 C C . GLU B 1 30 ? 127.845 60.180 8.292 1.00 73.32 14 GLU B C 1
ATOM 2594 O O . GLU B 1 30 ? 128.090 61.394 8.283 1.00 73.75 14 GLU B O 1
ATOM 2600 N N . MET B 1 31 ? 127.391 59.532 9.408 1.00 72.15 15 MET B N 1
ATOM 2601 C CA . MET B 1 31 ? 127.173 60.185 10.729 1.00 70.78 15 MET B CA 1
ATOM 2602 C C . MET B 1 31 ? 128.503 60.332 11.480 1.00 69.41 15 MET B C 1
ATOM 2603 O O . MET B 1 31 ? 129.313 59.414 11.478 1.00 69.13 15 MET B O 1
ATOM 2608 N N . THR B 1 32 ? 128.728 61.485 12.100 1.00 68.26 16 THR B N 1
ATOM 2609 C CA . THR B 1 32 ? 129.986 61.745 12.788 1.00 67.37 16 THR B CA 1
ATOM 2610 C C . THR B 1 32 ? 129.966 60.992 14.106 1.00 66.02 16 THR B C 1
ATOM 2611 O O . THR B 1 32 ? 128.903 60.562 14.543 1.00 65.78 16 THR B O 1
ATOM 2615 N N . LEU B 1 33 ? 131.122 60.821 14.740 1.00 64.74 17 LEU B N 1
ATOM 2616 C CA . LEU B 1 33 ? 131.157 60.103 16.006 1.00 63.59 17 LEU B CA 1
ATOM 2617 C C . LEU B 1 33 ? 130.301 60.762 17.075 1.00 63.05 17 LEU B C 1
ATOM 2618 O O . LEU B 1 33 ? 129.690 60.066 17.887 1.00 62.72 17 LEU B O 1
ATOM 2623 N N . ASN B 1 34 ? 130.250 62.097 17.073 1.00 62.70 18 ASN B N 1
ATOM 2624 C CA . ASN B 1 34 ? 129.446 62.858 18.052 1.00 62.09 18 ASN B CA 1
ATOM 2625 C C . ASN B 1 34 ? 127.964 62.670 17.764 1.00 61.66 18 ASN B C 1
ATOM 2626 O O . ASN B 1 34 ? 127.155 62.453 18.673 1.00 61.20 18 ASN B O 1
ATOM 2631 N N . GLN B 1 35 ? 127.614 62.793 16.487 1.00 60.81 19 GLN B N 1
ATOM 2632 C CA . GLN B 1 35 ? 126.241 62.641 16.070 1.00 60.07 19 GLN B CA 1
ATOM 2633 C C . GLN B 1 35 ? 125.696 61.320 16.554 1.00 59.59 19 GLN B C 1
ATOM 2634 O O . GLN B 1 35 ? 124.536 61.234 16.948 1.00 59.41 19 GLN B O 1
ATOM 2640 N N . VAL B 1 36 ? 126.524 60.282 16.536 1.00 58.92 20 VAL B N 1
ATOM 2641 C CA . VAL B 1 36 ? 126.056 58.990 17.010 1.00 57.98 20 VAL B CA 1
ATOM 2642 C C . VAL B 1 36 ? 125.847 59.095 18.522 1.00 58.20 20 VAL B C 1
ATOM 2643 O O . VAL B 1 36 ? 124.870 58.576 19.057 1.00 57.81 20 VAL B O 1
ATOM 2647 N N . LYS B 1 37 ? 126.739 59.787 19.223 1.00 58.41 21 LYS B N 1
ATOM 2648 C CA . LYS B 1 37 ? 126.543 59.934 20.656 1.00 58.44 21 LYS B CA 1
ATOM 2649 C C . LYS B 1 37 ? 125.201 60.598 20.936 1.00 58.26 21 LYS B C 1
ATOM 2650 O O . LYS B 1 37 ? 124.405 60.063 21.702 1.00 58.47 21 LYS B O 1
ATOM 2656 N N . SER B 1 38 ? 124.942 61.751 20.311 1.00 57.71 22 SER B N 1
ATOM 2657 C CA . SER B 1 38 ? 123.678 62.462 20.514 1.00 56.66 22 SER B CA 1
ATOM 2658 C C . SER B 1 38 ? 122.507 61.546 20.234 1.00 56.04 22 SER B C 1
ATOM 2659 O O . SER B 1 38 ? 121.646 61.353 21.085 1.00 56.00 22 SER B O 1
ATOM 2662 N N . LEU B 1 39 ? 122.481 60.988 19.029 1.00 55.26 23 LEU B N 1
ATOM 2663 C CA . LEU B 1 39 ? 121.402 60.106 18.631 1.00 54.52 23 LEU B CA 1
ATOM 2664 C C . LEU B 1 39 ? 121.159 59.066 19.706 1.00 53.97 23 LEU B C 1
ATOM 2665 O O . LEU B 1 39 ? 120.024 58.861 20.121 1.00 53.26 23 LEU B O 1
ATOM 2670 N N . ARG B 1 40 ? 122.221 58.424 20.179 1.00 53.40 24 ARG B N 1
ATOM 2671 C CA . ARG B 1 40 ? 122.059 57.409 21.211 1.00 53.15 24 ARG B CA 1
ATOM 2672 C C . ARG B 1 40 ? 121.664 58.027 22.558 1.00 54.03 24 ARG B C 1
ATOM 2673 O O . ARG B 1 40 ? 121.012 57.376 23.371 1.00 53.71 24 ARG B O 1
ATOM 2681 N N . GLN B 1 41 ? 122.047 59.278 22.801 1.00 54.70 25 GLN B N 1
ATOM 2682 C CA . GLN B 1 41 ? 121.657 59.946 24.042 1.00 55.29 25 GLN B CA 1
ATOM 2683 C C . GLN B 1 41 ? 120.131 60.064 24.020 1.00 55.26 25 GLN B C 1
ATOM 2684 O O . GLN B 1 41 ? 119.422 59.483 24.845 1.00 55.05 25 GLN B O 1
ATOM 2690 N N . ILE B 1 42 ? 119.637 60.826 23.052 1.00 54.88 26 ILE B N 1
ATOM 2691 C CA . ILE B 1 42 ? 118.213 61.035 22.881 1.00 54.22 26 ILE B CA 1
ATOM 2692 C C . ILE B 1 42 ? 117.441 59.728 22.951 1.00 55.06 26 ILE B C 1
ATOM 2693 O O . ILE B 1 42 ? 116.399 59.659 23.586 1.00 55.04 26 ILE B O 1
ATOM 2698 N N . GLU B 1 43 ? 117.949 58.682 22.311 1.00 56.46 27 GLU B N 1
ATOM 2699 C CA . GLU B 1 43 ? 117.263 57.388 22.356 1.00 57.34 27 GLU B CA 1
ATOM 2700 C C . GLU B 1 43 ? 117.148 56.885 23.790 1.00 57.91 27 GLU B C 1
ATOM 2701 O O . GLU B 1 43 ? 116.100 56.393 24.207 1.00 57.49 27 GLU B O 1
ATOM 2707 N N . GLY B 1 44 ? 118.253 56.991 24.524 1.00 58.30 28 GLY B N 1
ATOM 2708 C CA . GLY B 1 44 ? 118.285 56.529 25.898 1.00 58.18 28 GLY B CA 1
ATOM 2709 C C . GLY B 1 44 ? 117.155 57.144 26.671 1.00 58.76 28 GLY B C 1
ATOM 2710 O O . GLY B 1 44 ? 116.460 56.466 27.433 1.00 58.81 28 GLY B O 1
ATOM 2711 N N . ARG B 1 45 ? 116.970 58.442 26.449 1.00 58.84 29 ARG B N 1
ATOM 2712 C CA . ARG B 1 45 ? 115.922 59.202 27.107 1.00 58.45 29 ARG B CA 1
ATOM 2713 C C . ARG B 1 45 ? 114.551 58.772 26.635 1.00 58.35 29 ARG B C 1
ATOM 2714 O O . ARG B 1 45 ? 113.723 58.351 27.439 1.00 57.72 29 ARG B O 1
ATOM 2722 N N . LEU B 1 46 ? 114.318 58.869 25.331 1.00 58.81 30 LEU B N 1
ATOM 2723 C CA . LEU B 1 46 ? 113.039 58.467 24.764 1.00 59.31 30 LEU B CA 1
ATOM 2724 C C . LEU B 1 46 ? 112.678 57.027 25.115 1.00 60.05 30 LEU B C 1
ATOM 2725 O O . LEU B 1 46 ? 111.504 56.711 25.267 1.00 60.07 30 LEU B O 1
ATOM 2730 N N . ARG B 1 47 ? 113.664 56.144 25.241 1.00 61.07 31 ARG B N 1
ATOM 2731 C CA . ARG B 1 47 ? 113.350 54.762 25.604 1.00 61.59 31 ARG B CA 1
ATOM 2732 C C . ARG B 1 47 ? 112.778 54.702 27.024 1.00 61.86 31 ARG B C 1
ATOM 2733 O O . ARG B 1 47 ? 111.803 53.984 27.269 1.00 62.08 31 ARG B O 1
ATOM 2741 N N . LYS B 1 48 ? 113.369 55.449 27.958 1.00 61.84 32 LYS B N 1
ATOM 2742 C CA . LYS B 1 48 ? 112.847 55.446 29.325 1.00 62.15 32 LYS B CA 1
ATOM 2743 C C . LYS B 1 48 ? 111.386 55.864 29.175 1.00 61.55 32 LYS B C 1
ATOM 2744 O O . LYS B 1 48 ? 110.464 55.110 29.492 1.00 61.58 32 LYS B O 1
ATOM 2750 N N . LEU B 1 49 ? 111.199 57.063 28.638 1.00 60.92 33 LEU B N 1
ATOM 2751 C CA . LEU B 1 49 ? 109.886 57.650 28.432 1.00 60.07 33 LEU B CA 1
ATOM 2752 C C . LEU B 1 49 ? 108.830 56.726 27.847 1.00 59.66 33 LEU B C 1
ATOM 2753 O O . LEU B 1 49 ? 107.739 56.613 28.382 1.00 58.99 33 LEU B O 1
ATOM 2758 N N . PHE B 1 50 ? 109.145 56.072 26.743 1.00 60.03 34 PHE B N 1
ATOM 2759 C CA . PHE B 1 50 ? 108.197 55.173 26.101 1.00 60.92 34 PHE B CA 1
ATOM 2760 C C . PHE B 1 50 ? 107.908 53.935 26.919 1.00 61.78 34 PHE B C 1
ATOM 2761 O O . PHE B 1 50 ? 106.776 53.466 26.964 1.00 61.13 34 PHE B O 1
ATOM 2769 N N . SER B 1 51 ? 108.953 53.389 27.531 1.00 63.52 35 SER B N 1
ATOM 2770 C CA . SER B 1 51 ? 108.843 52.177 28.344 1.00 65.21 35 SER B CA 1
ATOM 2771 C C . SER B 1 51 ? 108.059 52.433 29.619 1.00 65.93 35 SER B C 1
ATOM 2772 O O . SER B 1 51 ? 107.390 51.542 30.133 1.00 66.08 35 SER B O 1
ATOM 2775 N N . LEU B 1 52 ? 108.163 53.662 30.113 1.00 66.99 36 LEU B N 1
ATOM 2776 C CA . LEU B 1 52 ? 107.471 54.117 31.315 1.00 67.97 36 LEU B CA 1
ATOM 2777 C C . LEU B 1 52 ? 105.966 54.269 31.062 1.00 68.46 36 LEU B C 1
ATOM 2778 O O . LEU B 1 52 ? 105.151 54.193 31.976 1.00 68.81 36 LEU B O 1
ATOM 2783 N N . LYS B 1 53 ? 105.616 54.509 29.808 1.00 68.82 37 LYS B N 1
ATOM 2784 C CA . LYS B 1 53 ? 104.237 54.679 29.396 1.00 69.10 37 LYS B CA 1
ATOM 2785 C C . LYS B 1 53 ? 103.744 53.363 28.821 1.00 69.26 37 LYS B C 1
ATOM 2786 O O . LYS B 1 53 ? 102.704 53.299 28.174 1.00 69.64 37 LYS B O 1
ATOM 2792 N N . ASN B 1 54 ? 104.523 52.316 29.044 1.00 69.26 38 ASN B N 1
ATOM 2793 C CA . ASN B 1 54 ? 104.178 50.978 28.590 1.00 69.47 38 ASN B CA 1
ATOM 2794 C C . ASN B 1 54 ? 104.127 50.723 27.064 1.00 68.89 38 ASN B C 1
ATOM 2795 O O . ASN B 1 54 ? 103.211 50.071 26.557 1.00 68.50 38 ASN B O 1
ATOM 2800 N N . TYR B 1 55 ? 105.130 51.216 26.340 1.00 68.53 39 TYR B N 1
ATOM 2801 C CA . TYR B 1 55 ? 105.212 51.000 24.893 1.00 67.96 39 TYR B CA 1
ATOM 2802 C C . TYR B 1 55 ? 106.256 49.946 24.535 1.00 67.36 39 TYR B C 1
ATOM 2803 O O . TYR B 1 55 ? 107.437 50.095 24.849 1.00 66.99 39 TYR B O 1
ATOM 2812 N N . GLN B 1 56 ? 105.824 48.889 23.859 1.00 66.71 40 GLN B N 1
ATOM 2813 C CA . GLN B 1 56 ? 106.740 47.827 23.468 1.00 66.30 40 GLN B CA 1
ATOM 2814 C C . GLN B 1 56 ? 107.404 48.133 22.127 1.00 65.70 40 GLN B C 1
ATOM 2815 O O . GLN B 1 56 ? 106.725 48.405 21.134 1.00 66.17 40 GLN B O 1
ATOM 2821 N N . GLU B 1 57 ? 108.734 48.101 22.099 1.00 64.49 41 GLU B N 1
ATOM 2822 C CA . GLU B 1 57 ? 109.461 48.372 20.867 1.00 62.96 41 GLU B CA 1
ATOM 2823 C C . GLU B 1 57 ? 109.385 47.157 19.960 1.00 61.62 41 GLU B C 1
ATOM 2824 O O . GLU B 1 57 ? 109.392 46.016 20.427 1.00 61.85 41 GLU B O 1
ATOM 2830 N N . VAL B 1 58 ? 109.291 47.413 18.662 1.00 60.14 42 VAL B N 1
ATOM 2831 C CA . VAL B 1 58 ? 109.253 46.357 17.659 1.00 59.12 42 VAL B CA 1
ATOM 2832 C C . VAL B 1 58 ? 110.265 46.684 16.566 1.00 58.13 42 VAL B C 1
ATOM 2833 O O . VAL B 1 58 ? 110.540 47.851 16.291 1.00 58.69 42 VAL B O 1
ATOM 2837 N N . MET B 1 59 ? 110.842 45.657 15.958 1.00 57.80 43 MET B N 1
ATOM 2838 C CA . MET B 1 59 ? 111.805 45.889 14.900 1.00 57.71 43 MET B CA 1
ATOM 2839 C C . MET B 1 59 ? 111.214 45.279 13.643 1.00 55.71 43 MET B C 1
ATOM 2840 O O . MET B 1 59 ? 111.205 44.054 13.481 1.00 58.43 43 MET B O 1
ATOM 2845 N N . PRO B 1 60 ? 110.678 46.126 12.747 1.00 56.71 44 PRO B N 1
ATOM 2846 C CA . PRO B 1 60 ? 110.077 45.633 11.513 1.00 55.55 44 PRO B CA 1
ATOM 2847 C C . PRO B 1 60 ? 111.163 45.050 10.643 1.00 52.98 44 PRO B C 1
ATOM 2848 O O . PRO B 1 60 ? 112.330 45.424 10.766 1.00 54.27 44 PRO B O 1
ATOM 2852 N N . PRO B 1 61 ? 110.790 44.131 9.742 1.00 55.04 45 PRO B N 1
ATOM 2853 C CA . PRO B 1 61 ? 111.729 43.478 8.830 1.00 54.74 45 PRO B CA 1
ATOM 2854 C C . PRO B 1 61 ? 112.374 44.507 7.907 1.00 54.87 45 PRO B C 1
ATOM 2855 O O . PRO B 1 61 ? 111.801 45.570 7.654 1.00 54.82 45 PRO B O 1
ATOM 2859 N N . SER B 1 62 ? 113.564 44.193 7.407 1.00 56.42 46 SER B N 1
ATOM 2860 C CA . SER B 1 62 ? 114.280 45.112 6.528 1.00 57.54 46 SER B CA 1
ATOM 2861 C C . SER B 1 62 ? 113.694 45.177 5.129 1.00 57.12 46 SER B C 1
ATOM 2862 O O . SER B 1 62 ? 113.789 46.202 4.466 1.00 56.85 46 SER B O 1
ATOM 2865 N N . PHE B 1 63 ? 113.099 44.081 4.672 1.00 57.87 47 PHE B N 1
ATOM 2866 C CA . PHE B 1 63 ? 112.495 44.064 3.348 1.00 58.24 47 PHE B CA 1
ATOM 2867 C C . PHE B 1 63 ? 111.020 43.723 3.401 1.00 58.86 47 PHE B C 1
ATOM 2868 O O . PHE B 1 63 ? 110.566 42.924 4.224 1.00 58.72 47 PHE B O 1
ATOM 2876 N N . GLU B 1 64 ? 110.280 44.321 2.481 1.00 59.83 48 GLU B N 1
ATOM 2877 C CA . GLU B 1 64 ? 108.853 44.108 2.380 1.00 60.82 48 GLU B CA 1
ATOM 2878 C C . GLU B 1 64 ? 108.532 43.856 0.894 1.00 61.60 48 GLU B C 1
ATOM 2879 O O . GLU B 1 64 ? 109.368 44.111 0.029 1.00 61.53 48 GLU B O 1
ATOM 2885 N N . TYR B 1 65 ? 107.355 43.313 0.598 1.00 62.96 49 TYR B N 1
ATOM 2886 C CA . TYR B 1 65 ? 106.959 43.097 -0.794 1.00 64.40 49 TYR B CA 1
ATOM 2887 C C . TYR B 1 65 ? 106.573 44.471 -1.295 1.00 65.58 49 TYR B C 1
ATOM 2888 O O . TYR B 1 65 ? 105.802 45.164 -0.640 1.00 66.09 49 TYR B O 1
ATOM 2897 N N . THR B 1 66 ? 107.088 44.883 -2.444 1.00 66.17 50 THR B N 1
ATOM 2898 C CA . THR B 1 66 ? 106.756 46.209 -2.930 1.00 66.87 50 THR B CA 1
ATOM 2899 C C . THR B 1 66 ? 105.251 46.444 -2.936 1.00 68.24 50 THR B C 1
ATOM 2900 O O . THR B 1 66 ? 104.810 47.585 -2.826 1.00 68.56 50 THR B O 1
ATOM 2904 N N . GLN B 1 67 ? 104.472 45.366 -3.051 1.00 69.47 51 GLN B N 1
ATOM 2905 C CA . GLN B 1 67 ? 103.002 45.433 -3.046 1.00 70.50 51 GLN B CA 1
ATOM 2906 C C . GLN B 1 67 ? 102.453 46.211 -1.852 1.00 71.30 51 GLN B C 1
ATOM 2907 O O . GLN B 1 67 ? 101.609 47.094 -2.008 1.00 71.57 51 GLN B O 1
ATOM 2913 N N . LEU B 1 68 ? 102.934 45.858 -0.664 1.00 71.56 52 LEU B N 1
ATOM 2914 C CA . LEU B 1 68 ? 102.501 46.483 0.575 1.00 72.32 52 LEU B CA 1
ATOM 2915 C C . LEU B 1 68 ? 102.528 48.006 0.506 1.00 73.30 52 LEU B C 1
ATOM 2916 O O . LEU B 1 68 ? 101.578 48.681 0.906 1.00 73.03 52 LEU B O 1
ATOM 2921 N N . TYR B 1 69 ? 103.620 48.549 -0.008 1.00 74.07 53 TYR B N 1
ATOM 2922 C CA . TYR B 1 69 ? 103.767 49.997 -0.096 1.00 75.66 53 TYR B CA 1
ATOM 2923 C C . TYR B 1 69 ? 102.989 50.633 -1.251 1.00 77.05 53 TYR B C 1
ATOM 2924 O O . TYR B 1 69 ? 102.290 51.627 -1.069 1.00 76.82 53 TYR B O 1
ATOM 2933 N N . THR B 1 70 ? 103.142 50.052 -2.439 1.00 78.76 54 THR B N 1
ATOM 2934 C CA . THR B 1 70 ? 102.487 50.524 -3.662 1.00 80.89 54 THR B CA 1
ATOM 2935 C C . THR B 1 70 ? 100.967 50.605 -3.495 1.00 82.33 54 THR B C 1
ATOM 2936 O O . THR B 1 70 ? 100.353 51.633 -3.789 1.00 82.50 54 THR B O 1
ATOM 2940 N N . ALA B 1 71 ? 100.333 49.614 -2.990 1.00 83.70 55 ALA B N 1
ATOM 2941 C CA . ALA B 1 71 ? 98.926 49.796 -2.867 1.00 85.31 55 ALA B CA 1
ATOM 2942 C C . ALA B 1 71 ? 98.471 51.290 -2.595 1.00 86.82 55 ALA B C 1
ATOM 2943 O O . ALA B 1 71 ? 97.354 51.667 -2.983 1.00 86.70 55 ALA B O 1
ATOM 2945 N N . LEU B 1 72 ? 99.310 52.133 -1.939 1.00 88.89 56 LEU B N 1
ATOM 2946 C CA . LEU B 1 72 ? 98.821 53.441 -1.380 1.00 90.76 56 LEU B CA 1
ATOM 2947 C C . LEU B 1 72 ? 99.068 54.773 -2.029 1.00 92.52 56 LEU B C 1
ATOM 2948 O O . LEU B 1 72 ? 100.091 55.431 -1.840 1.00 92.73 56 LEU B O 1
ATOM 2953 N N . GLU B 1 73 ? 98.079 55.154 -2.784 1.00 94.71 57 GLU B N 1
ATOM 2954 C CA . GLU B 1 73 ? 98.153 56.436 -3.379 1.00 95.97 57 GLU B CA 1
ATOM 2955 C C . GLU B 1 73 ? 97.168 57.407 -2.714 1.00 96.88 57 GLU B C 1
ATOM 2956 O O . GLU B 1 73 ? 95.973 57.093 -2.564 1.00 97.38 57 GLU B O 1
ATOM 2962 N N . SER B 1 74 ? 97.645 58.560 -2.358 1.00 97.14 58 SER B N 1
ATOM 2963 C CA . SER B 1 74 ? 96.813 59.551 -1.732 1.00 97.11 58 SER B CA 1
ATOM 2964 C C . SER B 1 74 ? 97.595 60.906 -1.940 1.00 97.81 58 SER B C 1
ATOM 2965 O O . SER B 1 74 ? 98.809 60.873 -2.086 1.00 97.67 58 SER B O 1
ATOM 2968 N N . ASN B 1 75 ? 96.884 62.054 -1.960 1.00 98.24 59 ASN B N 1
ATOM 2969 C CA . ASN B 1 75 ? 97.362 63.441 -2.257 1.00 98.52 59 ASN B CA 1
ATOM 2970 C C . ASN B 1 75 ? 98.752 63.977 -1.885 1.00 98.47 59 ASN B C 1
ATOM 2971 O O . ASN B 1 75 ? 99.565 64.249 -2.759 1.00 99.29 59 ASN B O 1
ATOM 2976 N N . GLY B 1 76 ? 98.992 64.142 -0.562 0.00 97.73 60 GLY B N 1
ATOM 2977 C CA . GLY B 1 76 ? 100.264 64.630 -0.039 0.00 97.28 60 GLY B CA 1
ATOM 2978 C C . GLY B 1 76 ? 101.424 64.158 -0.898 0.00 96.45 60 GLY B C 1
ATOM 2979 O O . GLY B 1 76 ? 102.243 64.983 -1.337 0.00 96.12 60 GLY B O 1
ATOM 2980 N N . LYS B 1 77 ? 101.536 62.840 -1.135 1.00 95.15 61 LYS B N 1
ATOM 2981 C CA . LYS B 1 77 ? 102.587 62.372 -2.051 1.00 94.50 61 LYS B CA 1
ATOM 2982 C C . LYS B 1 77 ? 103.789 61.693 -1.343 1.00 93.69 61 LYS B C 1
ATOM 2983 O O . LYS B 1 77 ? 104.782 62.331 -0.979 1.00 93.89 61 LYS B O 1
ATOM 2989 N N . THR B 1 78 ? 103.663 60.380 -1.168 1.00 92.95 62 THR B N 1
ATOM 2990 C CA . THR B 1 78 ? 104.677 59.653 -0.416 1.00 92.12 62 THR B CA 1
ATOM 2991 C C . THR B 1 78 ? 104.966 58.292 -1.021 1.00 91.54 62 THR B C 1
ATOM 2992 O O . THR B 1 78 ? 106.079 58.030 -1.476 1.00 91.96 62 THR B O 1
ATOM 2996 N N . PHE B 1 79 ? 103.968 57.444 -1.040 1.00 90.09 63 PHE B N 1
ATOM 2997 C CA . PHE B 1 79 ? 104.168 56.094 -1.565 1.00 88.64 63 PHE B CA 1
ATOM 2998 C C . PHE B 1 79 ? 104.184 56.033 -3.095 1.00 87.84 63 PHE B C 1
ATOM 2999 O O . PHE B 1 79 ? 103.214 55.616 -3.725 1.00 88.19 63 PHE B O 1
ATOM 3007 N N . ASN B 1 80 ? 105.310 56.445 -3.672 1.00 86.57 64 ASN B N 1
ATOM 3008 C CA . ASN B 1 80 ? 105.547 56.484 -5.118 1.00 85.24 64 ASN B CA 1
ATOM 3009 C C . ASN B 1 80 ? 106.752 55.572 -5.396 1.00 83.97 64 ASN B C 1
ATOM 3010 O O . ASN B 1 80 ? 107.831 55.797 -4.852 1.00 83.72 64 ASN B O 1
ATOM 3015 N N . GLN B 1 81 ? 106.567 54.552 -6.234 1.00 82.43 65 GLN B N 1
ATOM 3016 C CA . GLN B 1 81 ? 107.630 53.588 -6.513 1.00 80.88 65 GLN B CA 1
ATOM 3017 C C . GLN B 1 81 ? 108.981 54.117 -6.900 1.00 79.59 65 GLN B C 1
ATOM 3018 O O . GLN B 1 81 ? 109.960 53.379 -6.877 1.00 79.33 65 GLN B O 1
ATOM 3024 N N . GLU B 1 82 ? 109.044 55.388 -7.253 1.00 78.54 66 GLU B N 1
ATOM 3025 C CA . GLU B 1 82 ? 110.300 55.984 -7.669 1.00 77.91 66 GLU B CA 1
ATOM 3026 C C . GLU B 1 82 ? 111.324 56.196 -6.564 1.00 76.89 66 GLU B C 1
ATOM 3027 O O . GLU B 1 82 ? 112.519 56.089 -6.812 1.00 76.90 66 GLU B O 1
ATOM 3033 N N . LYS B 1 83 ? 110.875 56.500 -5.351 1.00 75.73 67 LYS B N 1
ATOM 3034 C CA . LYS B 1 83 ? 111.806 56.745 -4.253 1.00 74.26 67 LYS B CA 1
ATOM 3035 C C . LYS B 1 83 ? 112.190 55.489 -3.485 1.00 73.05 67 LYS B C 1
ATOM 3036 O O . LYS B 1 83 ? 112.878 55.577 -2.474 1.00 73.26 67 LYS B O 1
ATOM 3042 N N . MET B 1 84 ? 111.756 54.330 -3.971 1.00 71.67 68 MET B N 1
ATOM 3043 C CA . MET B 1 84 ? 112.043 53.059 -3.315 1.00 70.14 68 MET B CA 1
ATOM 3044 C C . MET B 1 84 ? 113.169 52.220 -3.912 1.00 68.74 68 MET B C 1
ATOM 3045 O O . MET B 1 84 ? 113.321 52.125 -5.132 1.00 68.25 68 MET B O 1
ATOM 3050 N N . PHE B 1 85 ? 113.947 51.597 -3.032 1.00 67.39 69 PHE B N 1
ATOM 3051 C CA . PHE B 1 85 ? 115.027 50.719 -3.458 1.00 65.95 69 PHE B CA 1
ATOM 3052 C C . PHE B 1 85 ? 114.417 49.345 -3.589 1.00 65.75 69 PHE B C 1
ATOM 3053 O O . PHE B 1 85 ? 113.951 48.771 -2.607 1.00 65.63 69 PHE B O 1
ATOM 3061 N N . GLN B 1 86 ? 114.436 48.808 -4.799 1.00 65.97 70 GLN B N 1
ATOM 3062 C CA . GLN B 1 86 ? 113.804 47.514 -5.030 1.00 66.05 70 GLN B CA 1
ATOM 3063 C C . GLN B 1 86 ? 114.734 46.545 -5.666 1.00 66.38 70 GLN B C 1
ATOM 3064 O O . GLN B 1 86 ? 115.723 46.888 -6.310 1.00 65.77 70 GLN B O 1
ATOM 3070 N N . PHE B 1 87 ? 114.418 45.331 -5.421 1.00 67.52 71 PHE B N 1
ATOM 3071 C CA . PHE B 1 87 ? 115.186 44.315 -6.093 1.00 69.21 71 PHE B CA 1
ATOM 3072 C C . PHE B 1 87 ? 114.332 43.057 -6.161 1.00 69.70 71 PHE B C 1
ATOM 3073 O O . PHE B 1 87 ? 113.337 42.937 -5.439 1.00 70.08 71 PHE B O 1
ATOM 3081 N N . ILE B 1 88 ? 114.729 42.089 -7.019 1.00 70.21 72 ILE B N 1
ATOM 3082 C CA . ILE B 1 88 ? 114.025 40.814 -7.174 1.00 71.14 72 ILE B CA 1
ATOM 3083 C C . ILE B 1 88 ? 114.543 39.718 -6.225 1.00 71.95 72 ILE B C 1
ATOM 3084 O O . ILE B 1 88 ? 115.747 39.442 -6.154 1.00 72.07 72 ILE B O 1
ATOM 3089 N N . LYS B 1 89 ? 113.610 39.096 -5.507 1.00 73.17 73 LYS B N 1
ATOM 3090 C CA . LYS B 1 89 ? 113.920 38.063 -4.529 1.00 74.01 73 LYS B CA 1
ATOM 3091 C C . LYS B 1 89 ? 114.001 36.741 -5.260 1.00 74.91 73 LYS B C 1
ATOM 3092 O O . LYS B 1 89 ? 113.599 36.639 -6.416 1.00 75.53 73 LYS B O 1
ATOM 3098 N N . HIS B 1 90 ? 114.497 35.718 -4.582 1.00 75.60 74 HIS B N 1
ATOM 3099 C CA . HIS B 1 90 ? 114.621 34.429 -5.222 1.00 76.23 74 HIS B CA 1
ATOM 3100 C C . HIS B 1 90 ? 113.314 33.991 -5.894 1.00 76.36 74 HIS B C 1
ATOM 3101 O O . HIS B 1 90 ? 113.287 33.742 -7.097 1.00 76.27 74 HIS B O 1
ATOM 3108 N N . GLU B 1 91 ? 112.225 33.913 -5.143 1.00 77.13 75 GLU B N 1
ATOM 3109 C CA . GLU B 1 91 ? 110.973 33.508 -5.761 1.00 78.42 75 GLU B CA 1
ATOM 3110 C C . GLU B 1 91 ? 110.658 34.348 -6.994 1.00 78.08 75 GLU B C 1
ATOM 3111 O O . GLU B 1 91 ? 109.822 33.968 -7.820 1.00 78.65 75 GLU B O 1
ATOM 3117 N N . GLY B 1 92 ? 111.321 35.495 -7.108 1.00 77.11 76 GLY B N 1
ATOM 3118 C CA . GLY B 1 92 ? 111.110 36.355 -8.258 1.00 75.24 76 GLY B CA 1
ATOM 3119 C C . GLY B 1 92 ? 110.168 37.522 -8.049 1.00 74.56 76 GLY B C 1
ATOM 3120 O O . GLY B 1 92 ? 109.838 38.221 -9.005 1.00 74.52 76 GLY B O 1
ATOM 3121 N N . GLN B 1 93 ? 109.724 37.728 -6.811 1.00 73.23 77 GLN B N 1
ATOM 3122 C CA . GLN B 1 93 ? 108.823 38.835 -6.494 1.00 71.82 77 GLN B CA 1
ATOM 3123 C C . GLN B 1 93 ? 109.684 40.076 -6.263 1.00 69.64 77 GLN B C 1
ATOM 3124 O O . GLN B 1 93 ? 110.882 39.962 -6.024 1.00 68.47 77 GLN B O 1
ATOM 3130 N N . SER B 1 94 ? 109.085 41.258 -6.337 1.00 67.69 78 SER B N 1
ATOM 3131 C CA . SER B 1 94 ? 109.845 42.488 -6.135 1.00 65.47 78 SER B CA 1
ATOM 3132 C C . SER B 1 94 ? 109.765 42.972 -4.701 1.00 63.64 78 SER B C 1
ATOM 3133 O O . SER B 1 94 ? 108.694 43.346 -4.234 1.00 63.86 78 SER B O 1
ATOM 3136 N N . ILE B 1 95 ? 110.889 42.969 -3.996 1.00 61.51 79 ILE B N 1
ATOM 3137 C CA . ILE B 1 95 ? 110.886 43.441 -2.616 1.00 59.71 79 ILE B CA 1
ATOM 3138 C C . ILE B 1 95 ? 111.495 44.826 -2.488 1.00 58.83 79 ILE B C 1
ATOM 3139 O O . ILE B 1 95 ? 112.342 45.242 -3.286 1.00 58.76 79 ILE B O 1
ATOM 3144 N N . THR B 1 96 ? 111.080 45.536 -1.454 1.00 57.83 80 THR B N 1
ATOM 3145 C CA . THR B 1 96 ? 111.586 46.876 -1.248 1.00 57.46 80 THR B CA 1
ATOM 3146 C C . THR B 1 96 ? 112.219 47.062 0.142 1.00 56.68 80 THR B C 1
ATOM 3147 O O . THR B 1 96 ? 111.798 46.460 1.132 1.00 56.79 80 THR B O 1
ATOM 3151 N N . LEU B 1 97 ? 113.260 47.886 0.183 1.00 55.67 81 LEU B N 1
ATOM 3152 C CA . LEU B 1 97 ? 113.966 48.200 1.407 1.00 54.63 81 LEU B CA 1
ATOM 3153 C C . LEU B 1 97 ? 113.027 48.984 2.308 1.00 54.55 81 LEU B C 1
ATOM 3154 O O . LEU B 1 97 ? 112.269 49.821 1.820 1.00 54.68 81 LEU B O 1
ATOM 3159 N N . ARG B 1 98 ? 113.080 48.742 3.617 1.00 54.58 82 ARG B N 1
ATOM 3160 C CA . ARG B 1 98 ? 112.171 49.427 4.532 1.00 54.55 82 ARG B CA 1
ATOM 3161 C C . ARG B 1 98 ? 111.909 50.833 4.077 1.00 54.81 82 ARG B C 1
ATOM 3162 O O . ARG B 1 98 ? 112.829 51.634 3.994 1.00 54.45 82 ARG B O 1
ATOM 3170 N N . TYR B 1 99 ? 110.648 51.117 3.771 1.00 55.75 83 TYR B N 1
ATOM 3171 C CA . TYR B 1 99 ? 110.244 52.436 3.317 1.00 56.99 83 TYR B CA 1
ATOM 3172 C C . TYR B 1 99 ? 109.405 53.174 4.352 1.00 57.88 83 TYR B C 1
ATOM 3173 O O . TYR B 1 99 ? 109.415 54.407 4.407 1.00 58.53 83 TYR B O 1
ATOM 3182 N N . ASP B 1 100 ? 108.681 52.422 5.172 1.00 58.03 84 ASP B N 1
ATOM 3183 C CA . ASP B 1 100 ? 107.812 53.024 6.167 1.00 58.20 84 ASP B CA 1
ATOM 3184 C C . ASP B 1 100 ? 107.786 52.201 7.435 1.00 58.58 84 ASP B C 1
ATOM 3185 O O . ASP B 1 100 ? 107.927 50.986 7.384 1.00 58.77 84 ASP B O 1
ATOM 3190 N N . PHE B 1 101 ? 107.619 52.865 8.573 1.00 58.56 85 PHE B N 1
ATOM 3191 C CA . PHE B 1 101 ? 107.574 52.168 9.855 1.00 58.80 85 PHE B CA 1
ATOM 3192 C C . PHE B 1 101 ? 106.143 51.908 10.322 1.00 59.27 85 PHE B C 1
ATOM 3193 O O . PHE B 1 101 ? 105.897 50.946 11.033 1.00 59.55 85 PHE B O 1
ATOM 3201 N N . THR B 1 102 ? 105.201 52.763 9.931 1.00 59.50 86 THR B N 1
ATOM 3202 C CA . THR B 1 102 ? 103.814 52.602 10.370 1.00 59.36 86 THR B CA 1
ATOM 3203 C C . THR B 1 102 ? 103.147 51.343 9.818 1.00 59.62 86 THR B C 1
ATOM 3204 O O . THR B 1 102 ? 102.589 50.544 10.573 1.00 60.13 86 THR B O 1
ATOM 3208 N N . LEU B 1 103 ? 103.221 51.166 8.505 1.00 59.98 87 LEU B N 1
ATOM 3209 C CA . LEU B 1 103 ? 102.619 50.018 7.848 1.00 60.45 87 LEU B CA 1
ATOM 3210 C C . LEU B 1 103 ? 102.922 48.674 8.482 1.00 60.77 87 LEU B C 1
ATOM 3211 O O . LEU B 1 103 ? 102.013 47.896 8.765 1.00 60.39 87 LEU B O 1
ATOM 3216 N N . PRO B 1 104 ? 104.205 48.363 8.696 1.00 61.24 88 PRO B N 1
ATOM 3217 C CA . PRO B 1 104 ? 104.540 47.073 9.306 1.00 61.53 88 PRO B CA 1
ATOM 3218 C C . PRO B 1 104 ? 104.060 46.925 10.753 1.00 61.68 88 PRO B C 1
ATOM 3219 O O . PRO B 1 104 ? 103.798 45.818 11.210 1.00 62.29 88 PRO B O 1
ATOM 3223 N N . LEU B 1 105 ? 103.936 48.035 11.469 1.00 61.16 89 LEU B N 1
ATOM 3224 C CA . LEU B 1 105 ? 103.464 47.974 12.836 1.00 61.37 89 LEU B CA 1
ATOM 3225 C C . LEU B 1 105 ? 101.947 47.793 12.824 1.00 62.25 89 LEU B C 1
ATOM 3226 O O . LEU B 1 105 ? 101.367 47.179 13.727 1.00 62.76 89 LEU B O 1
ATOM 3231 N N . VAL B 1 106 ? 101.294 48.338 11.806 1.00 62.73 90 VAL B N 1
ATOM 3232 C CA . VAL B 1 106 ? 99.856 48.207 11.713 1.00 62.98 90 VAL B CA 1
ATOM 3233 C C . VAL B 1 106 ? 99.523 46.774 11.347 1.00 64.25 90 VAL B C 1
ATOM 3234 O O . VAL B 1 106 ? 98.504 46.244 11.775 1.00 64.27 90 VAL B O 1
ATOM 3238 N N . ARG B 1 107 ? 100.383 46.141 10.557 1.00 64.64 91 ARG B N 1
ATOM 3239 C CA . ARG B 1 107 ? 100.165 44.750 10.169 1.00 65.50 91 ARG B CA 1
ATOM 3240 C C . ARG B 1 107 ? 100.321 43.858 11.403 1.00 66.63 91 ARG B C 1
ATOM 3241 O O . ARG B 1 107 ? 99.520 42.952 11.637 1.00 66.72 91 ARG B O 1
ATOM 3249 N N . LEU B 1 108 ? 101.360 44.124 12.189 1.00 67.45 92 LEU B N 1
ATOM 3250 C CA . LEU B 1 108 ? 101.617 43.355 13.399 1.00 68.45 92 LEU B CA 1
ATOM 3251 C C . LEU B 1 108 ? 100.359 43.348 14.271 1.00 70.03 92 LEU B C 1
ATOM 3252 O O . LEU B 1 108 ? 99.978 42.323 14.844 1.00 69.94 92 LEU B O 1
ATOM 3257 N N . TYR B 1 109 ? 99.710 44.500 14.356 1.00 71.26 93 TYR B N 1
ATOM 3258 C CA . TYR B 1 109 ? 98.517 44.625 15.160 1.00 73.03 93 TYR B CA 1
ATOM 3259 C C . TYR B 1 109 ? 97.378 43.745 14.651 1.00 74.39 93 TYR B C 1
ATOM 3260 O O . TYR B 1 109 ? 96.503 43.340 15.417 1.00 74.20 93 TYR B O 1
ATOM 3269 N N . SER B 1 110 ? 97.396 43.451 13.354 1.00 76.21 94 SER B N 1
ATOM 3270 C CA . SER B 1 110 ? 96.373 42.611 12.729 1.00 78.22 94 SER B CA 1
ATOM 3271 C C . SER B 1 110 ? 96.524 41.185 13.204 1.00 79.93 94 SER B C 1
ATOM 3272 O O . SER B 1 110 ? 95.536 40.499 13.443 1.00 80.30 94 SER B O 1
ATOM 3275 N N . GLN B 1 111 ? 97.772 40.744 13.320 1.00 82.00 95 GLN B N 1
ATOM 3276 C CA . GLN B 1 111 ? 98.093 39.397 13.776 1.00 83.72 95 GLN B CA 1
ATOM 3277 C C . GLN B 1 111 ? 97.415 39.105 15.120 1.00 85.03 95 GLN B C 1
ATOM 3278 O O . GLN B 1 111 ? 96.880 38.016 15.330 1.00 85.44 95 GLN B O 1
ATOM 3284 N N . ILE B 1 112 ? 97.448 40.081 16.027 1.00 86.37 96 ILE B N 1
ATOM 3285 C CA . ILE B 1 112 ? 96.840 39.924 17.345 1.00 87.36 96 ILE B CA 1
ATOM 3286 C C . ILE B 1 112 ? 95.422 39.397 17.213 1.00 88.01 96 ILE B C 1
ATOM 3287 O O . ILE B 1 112 ? 94.583 39.971 16.509 1.00 87.66 96 ILE B O 1
ATOM 3292 N N . LYS B 1 113 ? 95.178 38.288 17.905 1.00 88.75 97 LYS B N 1
ATOM 3293 C CA . LYS B 1 113 ? 93.886 37.621 17.900 1.00 89.20 97 LYS B CA 1
ATOM 3294 C C . LYS B 1 113 ? 93.065 38.040 19.129 1.00 89.81 97 LYS B C 1
ATOM 3295 O O . LYS B 1 113 ? 91.956 37.549 19.341 1.00 89.58 97 LYS B O 1
ATOM 3301 N N . ASP B 1 114 ? 93.633 38.958 19.920 1.00 90.71 98 ASP B N 1
ATOM 3302 C CA . ASP B 1 114 ? 93.010 39.513 21.139 1.00 91.51 98 ASP B CA 1
ATOM 3303 C C . ASP B 1 114 ? 92.739 41.019 20.975 1.00 91.37 98 ASP B C 1
ATOM 3304 O O . ASP B 1 114 ? 93.641 41.833 21.201 1.00 91.13 98 ASP B O 1
ATOM 3309 N N . SER B 1 115 ? 91.512 41.395 20.604 1.00 90.62 99 SER B N 1
ATOM 3310 C CA . SER B 1 115 ? 91.192 42.813 20.423 1.00 89.85 99 SER B CA 1
ATOM 3311 C C . SER B 1 115 ? 91.398 43.628 21.693 1.00 89.02 99 SER B C 1
ATOM 3312 O O . SER B 1 115 ? 90.460 43.938 22.430 1.00 88.90 99 SER B O 1
ATOM 3315 N N . THR B 1 116 ? 92.657 43.970 21.925 1.00 87.60 100 THR B N 1
ATOM 3316 C CA . THR B 1 116 ? 93.057 44.747 23.078 1.00 86.07 100 THR B CA 1
ATOM 3317 C C . THR B 1 116 ? 93.936 45.916 22.637 1.00 84.52 100 THR B C 1
ATOM 3318 O O . THR B 1 116 ? 94.299 46.038 21.467 1.00 84.01 100 THR B O 1
ATOM 3322 N N . SER B 1 117 ? 94.266 46.766 23.599 1.00 82.52 101 SER B N 1
ATOM 3323 C CA . SER B 1 117 ? 95.095 47.930 23.374 1.00 80.01 101 SER B CA 1
ATOM 3324 C C . SER B 1 117 ? 96.503 47.450 23.016 1.00 78.09 101 SER B C 1
ATOM 3325 O O . SER B 1 117 ? 96.934 46.379 23.462 1.00 78.58 101 SER B O 1
ATOM 3328 N N . ALA B 1 118 ? 97.212 48.241 22.212 1.00 75.68 102 ALA B N 1
ATOM 3329 C CA . ALA B 1 118 ? 98.576 47.923 21.799 1.00 72.65 102 ALA B CA 1
ATOM 3330 C C . ALA B 1 118 ? 99.408 49.195 21.637 1.00 70.69 102 ALA B C 1
ATOM 3331 O O . ALA B 1 118 ? 99.010 50.122 20.923 1.00 70.57 102 ALA B O 1
ATOM 3333 N N . ARG B 1 119 ? 100.552 49.247 22.317 1.00 67.84 103 ARG B N 1
ATOM 3334 C CA . ARG B 1 119 ? 101.438 50.401 22.209 1.00 65.12 103 ARG B CA 1
ATOM 3335 C C . ARG B 1 119 ? 102.772 49.928 21.642 1.00 62.80 103 ARG B C 1
ATOM 3336 O O . ARG B 1 119 ? 103.459 49.105 22.239 1.00 62.84 103 ARG B O 1
ATOM 3344 N N . TYR B 1 120 ? 103.127 50.462 20.482 1.00 60.32 104 TYR B N 1
ATOM 3345 C CA . TYR B 1 120 ? 104.359 50.101 19.793 1.00 57.30 104 TYR B CA 1
ATOM 3346 C C . TYR B 1 120 ? 105.346 51.258 19.646 1.00 55.72 104 TYR B C 1
ATOM 3347 O O . TYR B 1 120 ? 104.958 52.426 19.582 1.00 55.57 104 TYR B O 1
ATOM 3356 N N . SER B 1 121 ? 106.628 50.931 19.590 1.00 53.54 105 SER B N 1
ATOM 3357 C CA . SER B 1 121 ? 107.631 51.955 19.383 1.00 52.41 105 SER B CA 1
ATOM 3358 C C . SER B 1 121 ? 108.673 51.400 18.416 1.00 51.79 105 SER B C 1
ATOM 3359 O O . SER B 1 121 ? 108.799 50.186 18.260 1.00 52.02 105 SER B O 1
ATOM 3362 N N . TYR B 1 122 ? 109.398 52.288 17.744 1.00 50.95 106 TYR B N 1
ATOM 3363 C CA . TYR B 1 122 ? 110.426 51.875 16.803 1.00 50.06 106 TYR B CA 1
ATOM 3364 C C . TYR B 1 122 ? 111.586 52.864 16.746 1.00 49.72 106 TYR B C 1
ATOM 3365 O O . TYR B 1 122 ? 111.389 54.081 16.800 1.00 48.73 106 TYR B O 1
ATOM 3374 N N . PHE B 1 123 ? 112.794 52.312 16.646 1.00 49.57 107 PHE B N 1
ATOM 3375 C CA . PHE B 1 123 ? 114.023 53.090 16.565 1.00 49.47 107 PHE B CA 1
ATOM 3376 C C . PHE B 1 123 ? 114.838 52.519 15.425 1.00 49.89 107 PHE B C 1
ATOM 3377 O O . PHE B 1 123 ? 115.491 51.489 15.573 1.00 49.92 107 PHE B O 1
ATOM 3385 N N . GLY B 1 124 ? 114.803 53.184 14.282 1.00 50.51 108 GLY B N 1
ATOM 3386 C CA . GLY B 1 124 ? 115.545 52.678 13.147 1.00 51.58 108 GLY B CA 1
ATOM 3387 C C . GLY B 1 124 ? 115.421 53.598 11.964 1.00 52.31 108 GLY B C 1
ATOM 3388 O O . GLY B 1 124 ? 114.934 54.723 12.096 1.00 52.59 108 GLY B O 1
ATOM 3389 N N . LYS B 1 125 ? 115.842 53.129 10.798 1.00 52.46 109 LYS B N 1
ATOM 3390 C CA . LYS B 1 125 ? 115.768 53.977 9.630 1.00 52.69 109 LYS B CA 1
ATOM 3391 C C . LYS B 1 125 ? 115.040 53.411 8.428 1.00 52.86 109 LYS B C 1
ATOM 3392 O O . LYS B 1 125 ? 114.958 52.201 8.249 1.00 52.18 109 LYS B O 1
ATOM 3398 N N . ILE B 1 126 ? 114.482 54.332 7.638 1.00 53.31 110 ILE B N 1
ATOM 3399 C CA . ILE B 1 126 ? 113.761 54.025 6.408 1.00 54.05 110 ILE B CA 1
ATOM 3400 C C . ILE B 1 126 ? 114.673 54.506 5.295 1.00 54.74 110 ILE B C 1
ATOM 3401 O O . ILE B 1 126 ? 115.539 55.340 5.534 1.00 54.71 110 ILE B O 1
ATOM 3406 N N . PHE B 1 127 ? 114.475 53.987 4.089 1.00 55.63 111 PHE B N 1
ATOM 3407 C CA . PHE B 1 127 ? 115.313 54.357 2.958 1.00 56.99 111 PHE B CA 1
ATOM 3408 C C . PHE B 1 127 ? 114.522 54.866 1.771 1.00 58.69 111 PHE B C 1
ATOM 3409 O O . PHE B 1 127 ? 113.774 54.108 1.150 1.00 59.18 111 PHE B O 1
ATOM 3417 N N . ARG B 1 128 ? 114.697 56.146 1.455 1.00 60.92 112 ARG B N 1
ATOM 3418 C CA . ARG B 1 128 ? 114.013 56.778 0.324 1.00 62.96 112 ARG B CA 1
ATOM 3419 C C . ARG B 1 128 ? 115.109 57.343 -0.568 1.00 63.50 112 ARG B C 1
ATOM 3420 O O . ARG B 1 128 ? 116.194 57.645 -0.084 1.00 63.83 112 ARG B O 1
ATOM 3428 N N . LYS B 1 129 ? 114.841 57.482 -1.862 1.00 64.45 113 LYS B N 1
ATOM 3429 C CA . LYS B 1 129 ? 115.838 58.032 -2.786 1.00 65.03 113 LYS B CA 1
ATOM 3430 C C . LYS B 1 129 ? 115.694 59.531 -2.935 1.00 66.07 113 LYS B C 1
ATOM 3431 O O . LYS B 1 129 ? 114.580 60.055 -2.973 1.00 66.21 113 LYS B O 1
ATOM 3437 N N . GLU B 1 130 ? 116.820 60.222 -3.038 1.00 67.11 114 GLU B N 1
ATOM 3438 C CA . GLU B 1 130 ? 116.799 61.670 -3.205 1.00 68.90 114 GLU B CA 1
ATOM 3439 C C . GLU B 1 130 ? 117.768 62.043 -4.325 1.00 69.64 114 GLU B C 1
ATOM 3440 O O . GLU B 1 130 ? 118.600 61.235 -4.697 1.00 69.61 114 GLU B O 1
ATOM 3446 N N . LYS B 1 131 ? 117.663 63.243 -4.884 1.00 70.70 115 LYS B N 1
ATOM 3447 C CA . LYS B 1 131 ? 118.570 63.623 -5.962 1.00 72.36 115 LYS B CA 1
ATOM 3448 C C . LYS B 1 131 ? 119.982 63.902 -5.470 1.00 73.63 115 LYS B C 1
ATOM 3449 O O . LYS B 1 131 ? 120.175 64.379 -4.355 1.00 74.05 115 LYS B O 1
ATOM 3455 N N . ARG B 1 132 ? 120.971 63.609 -6.307 1.00 74.54 116 ARG B N 1
ATOM 3456 C CA . ARG B 1 132 ? 122.366 63.799 -5.929 1.00 75.81 116 ARG B CA 1
ATOM 3457 C C . ARG B 1 132 ? 122.754 65.269 -5.794 1.00 75.49 116 ARG B C 1
ATOM 3458 O O . ARG B 1 132 ? 122.021 66.146 -6.234 1.00 75.57 116 ARG B O 1
ATOM 3466 N N . HIS B 1 133 ? 123.908 65.514 -5.168 1.00 75.37 117 HIS B N 1
ATOM 3467 C CA . HIS B 1 133 ? 124.478 66.859 -4.935 1.00 74.73 117 HIS B CA 1
ATOM 3468 C C . HIS B 1 133 ? 123.639 67.863 -4.125 1.00 74.03 117 HIS B C 1
ATOM 3469 O O . HIS B 1 133 ? 123.584 69.055 -4.450 1.00 74.15 117 HIS B O 1
ATOM 3476 N N . LYS B 1 134 ? 123.003 67.363 -3.069 1.00 73.20 118 LYS B N 1
ATOM 3477 C CA . LYS B 1 134 ? 122.176 68.145 -2.143 1.00 71.70 118 LYS B CA 1
ATOM 3478 C C . LYS B 1 134 ? 122.240 67.346 -0.838 1.00 70.75 118 LYS B C 1
ATOM 3479 O O . LYS B 1 134 ? 122.098 66.118 -0.854 1.00 71.30 118 LYS B O 1
ATOM 3485 N N . GLY B 1 135 ? 122.472 68.027 0.278 1.00 69.20 119 GLY B N 1
ATOM 3486 C CA . GLY B 1 135 ? 122.561 67.345 1.560 1.00 67.37 119 GLY B CA 1
ATOM 3487 C C . GLY B 1 135 ? 121.365 66.467 1.890 1.00 65.71 119 GLY B C 1
ATOM 3488 O O . GLY B 1 135 ? 121.190 66.045 3.040 1.00 65.95 119 GLY B O 1
ATOM 3489 N N . ARG B 1 136 ? 120.535 66.198 0.887 1.00 63.38 120 ARG B N 1
ATOM 3490 C CA . ARG B 1 136 ? 119.367 65.355 1.075 1.00 61.50 120 ARG B CA 1
ATOM 3491 C C . ARG B 1 136 ? 119.823 63.978 1.539 1.00 61.13 120 ARG B C 1
ATOM 3492 O O . ARG B 1 136 ? 120.674 63.352 0.916 1.00 61.04 120 ARG B O 1
ATOM 3500 N N . SER B 1 137 ? 119.271 63.514 2.650 1.00 60.90 121 SER B N 1
ATOM 3501 C CA . SER B 1 137 ? 119.649 62.208 3.156 1.00 61.03 121 SER B CA 1
ATOM 3502 C C . SER B 1 137 ? 118.753 61.149 2.535 1.00 61.17 121 SER B C 1
ATOM 3503 O O . SER B 1 137 ? 117.557 61.371 2.355 1.00 61.26 121 SER B O 1
ATOM 3506 N N . THR B 1 138 ? 119.331 60.005 2.187 1.00 60.79 122 THR B N 1
ATOM 3507 C CA . THR B 1 138 ? 118.540 58.915 1.631 1.00 60.26 122 THR B CA 1
ATOM 3508 C C . THR B 1 138 ? 118.321 57.937 2.801 1.00 59.53 122 THR B C 1
ATOM 3509 O O . THR B 1 138 ? 117.352 57.173 2.829 1.00 59.35 122 THR B O 1
ATOM 3513 N N . GLU B 1 139 ? 119.224 58.005 3.780 1.00 59.22 123 GLU B N 1
ATOM 3514 C CA . GLU B 1 139 ? 119.141 57.188 4.990 1.00 58.47 123 GLU B CA 1
ATOM 3515 C C . GLU B 1 139 ? 118.518 58.082 6.078 1.00 57.66 123 GLU B C 1
ATOM 3516 O O . GLU B 1 139 ? 119.113 59.067 6.525 1.00 57.77 123 GLU B O 1
ATOM 3522 N N . ASN B 1 140 ? 117.307 57.725 6.487 1.00 55.96 124 ASN B N 1
ATOM 3523 C CA . ASN B 1 140 ? 116.536 58.487 7.451 1.00 54.38 124 ASN B CA 1
ATOM 3524 C C . ASN B 1 140 ? 116.219 57.729 8.703 1.00 53.67 124 ASN B C 1
ATOM 3525 O O . ASN B 1 140 ? 115.457 56.762 8.670 1.00 53.28 124 ASN B O 1
ATOM 3530 N N . TYR B 1 141 ? 116.775 58.207 9.812 1.00 53.26 125 TYR B N 1
ATOM 3531 C CA . TYR B 1 141 ? 116.576 57.604 11.122 1.00 52.70 125 TYR B CA 1
ATOM 3532 C C . TYR B 1 141 ? 115.356 58.230 11.777 1.00 52.48 125 TYR B C 1
ATOM 3533 O O . TYR B 1 141 ? 115.269 59.446 11.921 1.00 52.43 125 TYR B O 1
ATOM 3542 N N . GLN B 1 142 ? 114.412 57.405 12.181 1.00 52.13 126 GLN B N 1
ATOM 3543 C CA . GLN B 1 142 ? 113.245 57.943 12.815 1.00 52.20 126 GLN B CA 1
ATOM 3544 C C . GLN B 1 142 ? 113.023 57.215 14.120 1.00 52.76 126 GLN B C 1
ATOM 3545 O O . GLN B 1 142 ? 113.580 56.130 14.334 1.00 52.96 126 GLN B O 1
ATOM 3551 N N . ILE B 1 143 ? 112.233 57.845 14.995 1.00 53.02 127 ILE B N 1
ATOM 3552 C CA . ILE B 1 143 ? 111.826 57.275 16.285 1.00 53.13 127 ILE B CA 1
ATOM 3553 C C . ILE B 1 143 ? 110.341 57.621 16.402 1.00 53.93 127 ILE B C 1
ATOM 3554 O O . ILE B 1 143 ? 109.958 58.773 16.254 1.00 54.02 127 ILE B O 1
ATOM 3559 N N . GLY B 1 144 ? 109.497 56.632 16.647 1.00 55.06 128 GLY B N 1
ATOM 3560 C CA . GLY B 1 144 ? 108.089 56.935 16.738 1.00 56.48 128 GLY B CA 1
ATOM 3561 C C . GLY B 1 144 ? 107.317 55.887 17.492 1.00 57.52 128 GLY B C 1
ATOM 3562 O O . GLY B 1 144 ? 107.872 54.866 17.885 1.00 57.12 128 GLY B O 1
ATOM 3563 N N . ILE B 1 145 ? 106.029 56.149 17.696 1.00 59.09 129 ILE B N 1
ATOM 3564 C CA . ILE B 1 145 ? 105.140 55.231 18.415 1.00 60.72 129 ILE B CA 1
ATOM 3565 C C . ILE B 1 145 ? 103.791 55.137 17.706 1.00 61.41 129 ILE B C 1
ATOM 3566 O O . ILE B 1 145 ? 103.409 56.034 16.959 1.00 61.49 129 ILE B O 1
ATOM 3571 N N . GLU B 1 146 ? 103.085 54.040 17.942 1.00 63.05 130 GLU B N 1
ATOM 3572 C CA . GLU B 1 146 ? 101.775 53.813 17.340 1.00 65.24 130 GLU B CA 1
ATOM 3573 C C . GLU B 1 146 ? 100.816 53.349 18.426 1.00 66.32 130 GLU B C 1
ATOM 3574 O O . GLU B 1 146 ? 101.165 52.512 19.255 1.00 67.20 130 GLU B O 1
ATOM 3580 N N . LEU B 1 147 ? 99.606 53.886 18.428 1.00 67.33 131 LEU B N 1
ATOM 3581 C CA . LEU B 1 147 ? 98.628 53.490 19.416 1.00 68.84 131 LEU B CA 1
ATOM 3582 C C . LEU B 1 147 ? 97.481 52.799 18.688 1.00 69.96 131 LEU B C 1
ATOM 3583 O O . LEU B 1 147 ? 96.858 53.391 17.811 1.00 70.12 131 LEU B O 1
ATOM 3588 N N . PHE B 1 148 ? 97.211 51.544 19.033 1.00 71.49 132 PHE B N 1
ATOM 3589 C CA . PHE B 1 148 ? 96.133 50.790 18.377 1.00 72.99 132 PHE B CA 1
ATOM 3590 C C . PHE B 1 148 ? 95.145 50.195 19.370 1.00 74.33 132 PHE B C 1
ATOM 3591 O O . PHE B 1 148 ? 95.549 49.662 20.400 1.00 75.42 132 PHE B O 1
ATOM 3599 N N . GLY B 1 149 ? 93.858 50.268 19.049 1.00 75.42 133 GLY B N 1
ATOM 3600 C CA . GLY B 1 149 ? 92.846 49.685 19.915 1.00 77.54 133 GLY B CA 1
ATOM 3601 C C . GLY B 1 149 ? 92.212 50.569 20.969 1.00 78.35 133 GLY B C 1
ATOM 3602 O O . GLY B 1 149 ? 90.985 50.620 21.077 1.00 78.37 133 GLY B O 1
ATOM 3603 N N . GLU B 1 150 ? 93.039 51.251 21.754 1.00 79.43 134 GLU B N 1
ATOM 3604 C CA . GLU B 1 150 ? 92.559 52.128 22.811 1.00 80.66 134 GLU B CA 1
ATOM 3605 C C . GLU B 1 150 ? 91.416 52.999 22.300 1.00 81.22 134 GLU B C 1
ATOM 3606 O O . GLU B 1 150 ? 91.261 53.189 21.093 1.00 81.15 134 GLU B O 1
ATOM 3612 N N . SER B 1 151 ? 90.619 53.522 23.228 1.00 81.87 135 SER B N 1
ATOM 3613 C CA . SER B 1 151 ? 89.479 54.378 22.896 1.00 82.13 135 SER B CA 1
ATOM 3614 C C . SER B 1 151 ? 89.909 55.686 22.233 1.00 81.33 135 SER B C 1
ATOM 3615 O O . SER B 1 151 ? 91.016 56.168 22.447 1.00 81.29 135 SER B O 1
ATOM 3618 N N . ALA B 1 152 ? 89.009 56.265 21.451 1.00 80.69 136 ALA B N 1
ATOM 3619 C CA . ALA B 1 152 ? 89.271 57.504 20.725 1.00 80.16 136 ALA B CA 1
ATOM 3620 C C . ALA B 1 152 ? 89.851 58.677 21.528 1.00 80.30 136 ALA B C 1
ATOM 3621 O O . ALA B 1 152 ? 90.995 59.080 21.325 1.00 80.48 136 ALA B O 1
ATOM 3623 N N . ASP B 1 153 ? 89.043 59.233 22.424 1.00 80.13 137 ASP B N 1
ATOM 3624 C CA . ASP B 1 153 ? 89.435 60.377 23.249 1.00 79.66 137 ASP B CA 1
ATOM 3625 C C . ASP B 1 153 ? 90.710 60.146 24.031 1.00 79.16 137 ASP B C 1
ATOM 3626 O O . ASP B 1 153 ? 91.594 61.002 24.050 1.00 78.79 137 ASP B O 1
ATOM 3631 N N . LYS B 1 154 ? 90.792 58.991 24.686 1.00 78.30 138 LYS B N 1
ATOM 3632 C CA . LYS B 1 154 ? 91.956 58.648 25.502 1.00 77.72 138 LYS B CA 1
ATOM 3633 C C . LYS B 1 154 ? 93.231 58.712 24.669 1.00 76.85 138 LYS B C 1
ATOM 3634 O O . LYS B 1 154 ? 94.217 59.358 25.046 1.00 76.65 138 LYS B O 1
ATOM 3640 N N . SER B 1 155 ? 93.178 58.045 23.520 1.00 75.74 139 SER B N 1
ATOM 3641 C CA . SER B 1 155 ? 94.291 57.977 22.591 1.00 74.24 139 SER B CA 1
ATOM 3642 C C . SER B 1 155 ? 94.799 59.339 22.164 1.00 73.30 139 SER B C 1
ATOM 3643 O O . SER B 1 155 ? 95.961 59.673 22.384 1.00 73.05 139 SER B O 1
ATOM 3646 N N . GLU B 1 156 ? 93.923 60.123 21.554 1.00 72.06 140 GLU B N 1
ATOM 3647 C CA . GLU B 1 156 ? 94.306 61.432 21.078 1.00 71.34 140 GLU B CA 1
ATOM 3648 C C . GLU B 1 156 ? 95.016 62.260 22.139 1.00 70.79 140 GLU B C 1
ATOM 3649 O O . GLU B 1 156 ? 95.924 63.029 21.817 1.00 70.76 140 GLU B O 1
ATOM 3655 N N . LEU B 1 157 ? 94.635 62.095 23.404 1.00 70.19 141 LEU B N 1
ATOM 3656 C CA . LEU B 1 157 ? 95.279 62.853 24.481 1.00 69.29 141 LEU B CA 1
ATOM 3657 C C . LEU B 1 157 ? 96.590 62.229 24.902 1.00 68.38 141 LEU B C 1
ATOM 3658 O O . LEU B 1 157 ? 97.544 62.932 25.244 1.00 68.14 141 LEU B O 1
ATOM 3663 N N . GLU B 1 158 ? 96.631 60.903 24.869 1.00 67.92 142 GLU B N 1
ATOM 3664 C CA . GLU B 1 158 ? 97.831 60.181 25.246 1.00 67.02 142 GLU B CA 1
ATOM 3665 C C . GLU B 1 158 ? 98.948 60.469 24.263 1.00 66.46 142 GLU B C 1
ATOM 3666 O O . GLU B 1 158 ? 100.070 60.765 24.666 1.00 66.54 142 GLU B O 1
ATOM 3672 N N . ILE B 1 159 ? 98.640 60.391 22.970 1.00 65.37 143 ILE B N 1
ATOM 3673 C CA . ILE B 1 159 ? 99.638 60.638 21.938 1.00 64.17 143 ILE B CA 1
ATOM 3674 C C . ILE B 1 159 ? 100.109 62.100 21.926 1.00 62.99 143 ILE B C 1
ATOM 3675 O O . ILE B 1 159 ? 101.307 62.356 21.934 1.00 62.56 143 ILE B O 1
ATOM 3680 N N . LEU B 1 160 ? 99.180 63.052 21.930 1.00 61.96 144 LEU B N 1
ATOM 3681 C CA . LEU B 1 160 ? 99.531 64.482 21.936 1.00 60.99 144 LEU B CA 1
ATOM 3682 C C . LEU B 1 160 ? 100.393 64.854 23.127 1.00 60.54 144 LEU B C 1
ATOM 3683 O O . LEU B 1 160 ? 101.323 65.649 23.031 1.00 59.44 144 LEU B O 1
ATOM 3688 N N . SER B 1 161 ? 100.043 64.280 24.265 1.00 60.89 145 SER B N 1
ATOM 3689 C CA . SER B 1 161 ? 100.762 64.522 25.496 1.00 61.31 145 SER B CA 1
ATOM 3690 C C . SER B 1 161 ? 102.201 64.010 25.366 1.00 61.11 145 SER B C 1
ATOM 3691 O O . SER B 1 161 ? 103.166 64.759 25.567 1.00 60.79 145 SER B O 1
ATOM 3694 N N . LEU B 1 162 ? 102.325 62.728 25.022 1.00 61.08 146 LEU B N 1
ATOM 3695 C CA . LEU B 1 162 ? 103.613 62.057 24.839 1.00 60.93 146 LEU B CA 1
ATOM 3696 C C . LEU B 1 162 ? 104.489 62.835 23.885 1.00 60.64 146 LEU B C 1
ATOM 3697 O O . LEU B 1 162 ? 105.641 63.108 24.182 1.00 61.03 146 LEU B O 1
ATOM 3702 N N . ALA B 1 163 ? 103.935 63.172 22.726 1.00 60.29 147 ALA B N 1
ATOM 3703 C CA . ALA B 1 163 ? 104.653 63.935 21.718 1.00 60.08 147 ALA B CA 1
ATOM 3704 C C . ALA B 1 163 ? 105.280 65.187 22.333 1.00 59.94 147 ALA B C 1
ATOM 3705 O O . ALA B 1 163 ? 106.440 65.514 22.072 1.00 59.69 147 ALA B O 1
ATOM 3707 N N . LEU B 1 164 ? 104.507 65.890 23.149 1.00 60.13 148 LEU B N 1
ATOM 3708 C CA . LEU B 1 164 ? 105.008 67.088 23.796 1.00 60.24 148 LEU B CA 1
ATOM 3709 C C . LEU B 1 164 ? 106.176 66.757 24.727 1.00 60.78 148 LEU B C 1
ATOM 3710 O O . LEU B 1 164 ? 107.160 67.516 24.820 1.00 61.14 148 LEU B O 1
ATOM 3715 N N . GLN B 1 165 ? 106.070 65.624 25.417 1.00 60.78 149 GLN B N 1
ATOM 3716 C CA . GLN B 1 165 ? 107.126 65.207 26.325 1.00 60.88 149 GLN B CA 1
ATOM 3717 C C . GLN B 1 165 ? 108.362 64.906 25.506 1.00 60.29 149 GLN B C 1
ATOM 3718 O O . GLN B 1 165 ? 109.448 65.340 25.844 1.00 59.84 149 GLN B O 1
ATOM 3724 N N . VAL B 1 166 ? 108.180 64.185 24.408 1.00 60.23 150 VAL B N 1
ATOM 3725 C CA . VAL B 1 166 ? 109.292 63.828 23.534 1.00 60.12 150 VAL B CA 1
ATOM 3726 C C . VAL B 1 166 ? 110.041 65.060 23.053 1.00 60.69 150 VAL B C 1
ATOM 3727 O O . VAL B 1 166 ? 111.266 65.045 22.925 1.00 60.91 150 VAL B O 1
ATOM 3731 N N . ILE B 1 167 ? 109.315 66.131 22.775 1.00 61.10 151 ILE B N 1
ATOM 3732 C CA . ILE B 1 167 ? 109.968 67.336 22.317 1.00 61.96 151 ILE B CA 1
ATOM 3733 C C . ILE B 1 167 ? 110.772 67.936 23.446 1.00 62.89 151 ILE B C 1
ATOM 3734 O O . ILE B 1 167 ? 111.761 68.638 23.216 1.00 62.93 151 ILE B O 1
ATOM 3739 N N . GLU B 1 168 ? 110.362 67.644 24.676 1.00 63.98 152 GLU B N 1
ATOM 3740 C CA . GLU B 1 168 ? 111.068 68.182 25.828 1.00 65.14 152 GLU B CA 1
ATOM 3741 C C . GLU B 1 168 ? 112.372 67.464 26.111 1.00 65.26 152 GLU B C 1
ATOM 3742 O O . GLU B 1 168 ? 113.158 67.941 26.908 1.00 65.13 152 GLU B O 1
ATOM 3748 N N . GLN B 1 169 ? 112.608 66.332 25.451 1.00 65.51 153 GLN B N 1
ATOM 3749 C CA . GLN B 1 169 ? 113.843 65.569 25.636 1.00 65.57 153 GLN B CA 1
ATOM 3750 C C . GLN B 1 169 ? 114.881 65.910 24.575 1.00 65.90 153 GLN B C 1
ATOM 3751 O O . GLN B 1 169 ? 116.068 65.670 24.755 1.00 65.53 153 GLN B O 1
ATOM 3757 N N . LEU B 1 170 ? 114.418 66.440 23.453 1.00 66.57 154 LEU B N 1
ATOM 3758 C CA . LEU B 1 170 ? 115.307 66.847 22.377 1.00 67.14 154 LEU B CA 1
ATOM 3759 C C . LEU B 1 170 ? 115.838 68.184 22.875 1.00 67.73 154 LEU B C 1
ATOM 3760 O O . LEU B 1 170 ? 115.065 69.048 23.250 1.00 68.19 154 LEU B O 1
ATOM 3765 N N . GLY B 1 171 ? 117.142 68.377 22.891 1.00 68.07 155 GLY B N 1
ATOM 3766 C CA . GLY B 1 171 ? 117.644 69.639 23.403 1.00 69.07 155 GLY B CA 1
ATOM 3767 C C . GLY B 1 171 ? 117.430 70.845 22.513 1.00 69.56 155 GLY B C 1
ATOM 3768 O O . GLY B 1 171 ? 118.331 71.672 22.372 1.00 70.34 155 GLY B O 1
ATOM 3769 N N . LEU B 1 172 ? 116.246 70.969 21.924 1.00 69.58 156 LEU B N 1
ATOM 3770 C CA . LEU B 1 172 ? 115.953 72.090 21.035 1.00 69.30 156 LEU B CA 1
ATOM 3771 C C . LEU B 1 172 ? 115.332 73.270 21.775 1.00 69.20 156 LEU B C 1
ATOM 3772 O O . LEU B 1 172 ? 114.309 73.113 22.432 1.00 69.16 156 LEU B O 1
ATOM 3777 N N . ASN B 1 173 ? 115.939 74.451 21.643 1.00 69.54 157 ASN B N 1
ATOM 3778 C CA . ASN B 1 173 ? 115.464 75.661 22.325 1.00 69.46 157 ASN B CA 1
ATOM 3779 C C . ASN B 1 173 ? 114.155 76.256 21.818 1.00 69.29 157 ASN B C 1
ATOM 3780 O O . ASN B 1 173 ? 113.200 76.369 22.578 1.00 69.79 157 ASN B O 1
ATOM 3785 N N . LYS B 1 174 ? 114.099 76.649 20.549 1.00 68.83 158 LYS B N 1
ATOM 3786 C CA . LYS B 1 174 ? 112.878 77.243 20.000 1.00 68.45 158 LYS B CA 1
ATOM 3787 C C . LYS B 1 174 ? 112.058 76.326 19.071 1.00 67.83 158 LYS B C 1
ATOM 3788 O O . LYS B 1 174 ? 112.352 76.195 17.877 1.00 67.28 158 LYS B O 1
ATOM 3794 N N . THR B 1 175 ? 111.017 75.709 19.627 1.00 67.36 159 THR B N 1
ATOM 3795 C CA . THR B 1 175 ? 110.166 74.803 18.854 1.00 66.79 159 THR B CA 1
ATOM 3796 C C . THR B 1 175 ? 108.670 75.029 19.018 1.00 66.23 159 THR B C 1
ATOM 3797 O O . THR B 1 175 ? 108.160 75.147 20.132 1.00 66.22 159 THR B O 1
ATOM 3801 N N . VAL B 1 176 ? 107.962 75.052 17.898 1.00 65.53 160 VAL B N 1
ATOM 3802 C CA . VAL B 1 176 ? 106.523 75.220 17.927 1.00 64.98 160 VAL B CA 1
ATOM 3803 C C . VAL B 1 176 ? 105.815 73.921 17.552 1.00 64.27 160 VAL B C 1
ATOM 3804 O O . VAL B 1 176 ? 106.269 73.160 16.694 1.00 63.76 160 VAL B O 1
ATOM 3808 N N . PHE B 1 177 ? 104.697 73.682 18.218 1.00 63.91 161 PHE B N 1
ATOM 3809 C CA . PHE B 1 177 ? 103.895 72.499 17.986 1.00 63.34 161 PHE B CA 1
ATOM 3810 C C . PHE B 1 177 ? 102.576 72.967 17.350 1.00 63.41 161 PHE B C 1
ATOM 3811 O O . PHE B 1 177 ? 101.969 73.927 17.828 1.00 63.80 161 PHE B O 1
ATOM 3819 N N . GLU B 1 178 ? 102.147 72.307 16.274 1.00 63.25 162 GLU B N 1
ATOM 3820 C CA . GLU B 1 178 ? 100.914 72.679 15.558 1.00 62.57 162 GLU B CA 1
ATOM 3821 C C . GLU B 1 178 ? 99.915 71.546 15.415 1.00 62.29 162 GLU B C 1
ATOM 3822 O O . GLU B 1 178 ? 100.272 70.457 14.976 1.00 62.71 162 GLU B O 1
ATOM 3828 N N . ILE B 1 179 ? 98.659 71.803 15.761 1.00 61.57 163 ILE B N 1
ATOM 3829 C CA . ILE B 1 179 ? 97.633 70.783 15.618 1.00 60.71 163 ILE B CA 1
ATOM 3830 C C . ILE B 1 179 ? 96.586 71.204 14.602 1.00 60.24 163 ILE B C 1
ATOM 3831 O O . ILE B 1 179 ? 96.378 72.392 14.353 1.00 59.79 163 ILE B O 1
ATOM 3836 N N . GLY B 1 180 ? 95.926 70.218 14.015 1.00 59.95 164 GLY B N 1
ATOM 3837 C CA . GLY B 1 180 ? 94.919 70.515 13.019 1.00 59.88 164 GLY B CA 1
ATOM 3838 C C . GLY B 1 180 ? 93.866 69.432 12.909 1.00 59.94 164 GLY B C 1
ATOM 3839 O O . GLY B 1 180 ? 93.871 68.468 13.680 1.00 59.74 164 GLY B O 1
ATOM 3840 N N . SER B 1 181 ? 92.967 69.595 11.942 1.00 59.84 165 SER B N 1
ATOM 3841 C CA . SER B 1 181 ? 91.891 68.640 11.729 1.00 59.95 165 SER B CA 1
ATOM 3842 C C . SER B 1 181 ? 91.609 68.325 10.259 1.00 59.90 165 SER B C 1
ATOM 3843 O O . SER B 1 181 ? 91.293 69.216 9.474 1.00 59.75 165 SER B O 1
ATOM 3846 N N . ALA B 1 182 ? 91.725 67.049 9.898 1.00 59.95 166 ALA B N 1
ATOM 3847 C CA . ALA B 1 182 ? 91.473 66.620 8.535 1.00 59.89 166 ALA B CA 1
ATOM 3848 C C . ALA B 1 182 ? 90.002 66.861 8.262 1.00 59.93 166 ALA B C 1
ATOM 3849 O O . ALA B 1 182 ? 89.607 67.222 7.158 1.00 60.23 166 ALA B O 1
ATOM 3851 N N . LYS B 1 183 ? 89.191 66.669 9.292 1.00 59.87 167 LYS B N 1
ATOM 3852 C CA . LYS B 1 183 ? 87.751 66.847 9.187 1.00 59.78 167 LYS B CA 1
ATOM 3853 C C . LYS B 1 183 ? 87.364 68.297 8.876 1.00 59.21 167 LYS B C 1
ATOM 3854 O O . LYS B 1 183 ? 86.425 68.548 8.123 1.00 59.66 167 LYS B O 1
ATOM 3860 N N . PHE B 1 184 ? 88.076 69.249 9.465 1.00 58.56 168 PHE B N 1
ATOM 3861 C CA . PHE B 1 184 ? 87.816 70.659 9.222 1.00 58.03 168 PHE B CA 1
ATOM 3862 C C . PHE B 1 184 ? 88.351 70.948 7.820 1.00 58.63 168 PHE B C 1
ATOM 3863 O O . PHE B 1 184 ? 87.714 71.657 7.041 1.00 59.39 168 PHE B O 1
ATOM 3871 N N . PHE B 1 185 ? 89.522 70.397 7.498 1.00 58.56 169 PHE B N 1
ATOM 3872 C CA . PHE B 1 185 ? 90.108 70.593 6.179 1.00 58.34 169 PHE B CA 1
ATOM 3873 C C . PHE B 1 185 ? 89.091 70.118 5.159 1.00 58.64 169 PHE B C 1
ATOM 3874 O O . PHE B 1 185 ? 88.748 70.842 4.231 1.00 58.89 169 PHE B O 1
ATOM 3882 N N . GLN B 1 186 ? 88.605 68.895 5.344 1.00 59.04 170 GLN B N 1
ATOM 3883 C CA . GLN B 1 186 ? 87.640 68.327 4.422 1.00 59.66 170 GLN B CA 1
ATOM 3884 C C . GLN B 1 186 ? 86.393 69.164 4.313 1.00 59.81 170 GLN B C 1
ATOM 3885 O O . GLN B 1 186 ? 85.966 69.509 3.209 1.00 60.36 170 GLN B O 1
ATOM 3891 N N . ARG B 1 187 ? 85.809 69.503 5.453 1.00 59.42 171 ARG B N 1
ATOM 3892 C CA . ARG B 1 187 ? 84.607 70.321 5.457 1.00 59.24 171 ARG B CA 1
ATOM 3893 C C . ARG B 1 187 ? 84.830 71.627 4.702 1.00 58.70 171 ARG B C 1
ATOM 3894 O O . ARG B 1 187 ? 83.963 72.089 3.973 1.00 58.39 171 ARG B O 1
ATOM 3902 N N . LEU B 1 188 ? 86.000 72.218 4.892 1.00 58.23 172 LEU B N 1
ATOM 3903 C CA . LEU B 1 188 ? 86.342 73.473 4.244 1.00 58.46 172 LEU B CA 1
ATOM 3904 C C . LEU B 1 188 ? 86.364 73.321 2.726 1.00 58.90 172 LEU B C 1
ATOM 3905 O O . LEU B 1 188 ? 85.926 74.207 1.991 1.00 58.46 172 LEU B O 1
ATOM 3910 N N . CYS B 1 189 ? 86.882 72.190 2.265 1.00 59.52 173 CYS B N 1
ATOM 3911 C CA . CYS B 1 189 ? 86.958 71.915 0.840 1.00 60.59 173 CYS B CA 1
ATOM 3912 C C . CYS B 1 189 ? 85.575 71.747 0.245 1.00 61.18 173 CYS B C 1
ATOM 3913 O O . CYS B 1 189 ? 85.304 72.187 -0.874 1.00 61.38 173 CYS B O 1
ATOM 3916 N N . GLN B 1 190 ? 84.689 71.115 0.994 1.00 61.59 174 GLN B N 1
ATOM 3917 C CA . GLN B 1 190 ? 83.346 70.904 0.496 1.00 62.49 174 GLN B CA 1
ATOM 3918 C C . GLN B 1 190 ? 82.627 72.253 0.333 1.00 62.91 174 GLN B C 1
ATOM 3919 O O . GLN B 1 190 ? 81.974 72.505 -0.678 1.00 63.39 174 GLN B O 1
ATOM 3925 N N . LEU B 1 191 ? 82.766 73.136 1.309 1.00 62.81 175 LEU B N 1
ATOM 3926 C CA . LEU B 1 191 ? 82.117 74.431 1.209 1.00 62.63 175 LEU B CA 1
ATOM 3927 C C . LEU B 1 191 ? 82.786 75.315 0.167 1.00 62.84 175 LEU B C 1
ATOM 3928 O O . LEU B 1 191 ? 82.162 76.209 -0.373 1.00 62.93 175 LEU B O 1
ATOM 3933 N N . ALA B 1 192 ? 84.060 75.087 -0.113 1.00 62.95 176 ALA B N 1
ATOM 3934 C CA . ALA B 1 192 ? 84.729 75.916 -1.100 1.00 63.51 176 ALA B CA 1
ATOM 3935 C C . ALA B 1 192 ? 84.466 75.402 -2.511 1.00 64.22 176 ALA B C 1
ATOM 3936 O O . ALA B 1 192 ? 85.399 75.226 -3.297 1.00 64.37 176 ALA B O 1
ATOM 3938 N N . ASP B 1 193 ? 83.194 75.157 -2.821 1.00 65.07 177 ASP B N 1
ATOM 3939 C CA . ASP B 1 193 ? 82.786 74.682 -4.139 1.00 66.49 177 ASP B CA 1
ATOM 3940 C C . ASP B 1 193 ? 83.309 73.265 -4.405 1.00 67.20 177 ASP B C 1
ATOM 3941 O O . ASP B 1 193 ? 83.507 72.866 -5.554 1.00 67.67 177 ASP B O 1
ATOM 3946 N N . GLY B 1 194 ? 83.532 72.509 -3.332 1.00 67.66 178 GLY B N 1
ATOM 3947 C CA . GLY B 1 194 ? 84.018 71.148 -3.469 1.00 67.64 178 GLY B CA 1
ATOM 3948 C C . GLY B 1 194 ? 85.352 71.066 -4.169 1.00 67.78 178 GLY B C 1
ATOM 3949 O O . GLY B 1 194 ? 85.817 69.986 -4.519 1.00 68.40 178 GLY B O 1
ATOM 3950 N N . SER B 1 195 ? 85.967 72.221 -4.374 1.00 67.94 179 SER B N 1
ATOM 3951 C CA . SER B 1 195 ? 87.256 72.285 -5.031 1.00 67.79 179 SER B CA 1
ATOM 3952 C C . SER B 1 195 ? 88.309 71.847 -4.018 1.00 68.24 179 SER B C 1
ATOM 3953 O O . SER B 1 195 ? 88.886 72.672 -3.312 1.00 69.19 179 SER B O 1
ATOM 3956 N N . THR B 1 196 ? 88.556 70.546 -3.928 1.00 67.88 180 THR B N 1
ATOM 3957 C CA . THR B 1 196 ? 89.535 70.059 -2.977 1.00 66.93 180 THR B CA 1
ATOM 3958 C C . THR B 1 196 ? 90.898 70.001 -3.635 1.00 66.74 180 THR B C 1
ATOM 3959 O O . THR B 1 196 ? 91.896 70.433 -3.060 1.00 66.98 180 THR B O 1
ATOM 3963 N N . GLU B 1 197 ? 90.936 69.473 -4.851 1.00 66.21 181 GLU B N 1
ATOM 3964 C CA . GLU B 1 197 ? 92.195 69.357 -5.557 1.00 65.90 181 GLU B CA 1
ATOM 3965 C C . GLU B 1 197 ? 92.889 70.701 -5.640 1.00 64.94 181 GLU B C 1
ATOM 3966 O O . GLU B 1 197 ? 94.096 70.809 -5.392 1.00 65.18 181 GLU B O 1
ATOM 3972 N N . LEU B 1 198 ? 92.116 71.728 -5.963 1.00 62.86 182 LEU B N 1
ATOM 3973 C CA . LEU B 1 198 ? 92.665 73.059 -6.098 1.00 61.42 182 LEU B CA 1
ATOM 3974 C C . LEU B 1 198 ? 93.060 73.705 -4.779 1.00 60.67 182 LEU B C 1
ATOM 3975 O O . LEU B 1 198 ? 94.155 74.261 -4.658 1.00 60.43 182 LEU B O 1
ATOM 3980 N N . LEU B 1 199 ? 92.166 73.627 -3.801 1.00 59.72 183 LEU B N 1
ATOM 3981 C CA . LEU B 1 199 ? 92.390 74.208 -2.484 1.00 59.17 183 LEU B CA 1
ATOM 3982 C C . LEU B 1 199 ? 93.563 73.572 -1.760 1.00 59.04 183 LEU B C 1
ATOM 3983 O O . LEU B 1 199 ? 94.200 74.198 -0.918 1.00 58.85 183 LEU B O 1
ATOM 3988 N N . THR B 1 200 ? 93.839 72.317 -2.077 1.00 58.80 184 THR B N 1
ATOM 3989 C CA . THR B 1 200 ? 94.951 71.627 -1.452 1.00 58.55 184 THR B CA 1
ATOM 3990 C C . THR B 1 200 ? 96.259 72.252 -1.916 1.00 58.98 184 THR B C 1
ATOM 3991 O O . THR B 1 200 ? 97.157 72.505 -1.119 1.00 59.41 184 THR B O 1
ATOM 3995 N N . GLU B 1 201 ? 96.380 72.498 -3.210 1.00 59.12 185 GLU B N 1
ATOM 3996 C CA . GLU B 1 201 ? 97.602 73.087 -3.703 1.00 59.32 185 GLU B CA 1
ATOM 3997 C C . GLU B 1 201 ? 97.738 74.526 -3.191 1.00 58.81 185 GLU B C 1
ATOM 3998 O O . GLU B 1 201 ? 98.845 74.985 -2.888 1.00 59.35 185 GLU B O 1
ATOM 4004 N N . LEU B 1 202 ? 96.613 75.229 -3.081 1.00 57.08 186 LEU B N 1
ATOM 4005 C CA . LEU B 1 202 ? 96.622 76.605 -2.612 1.00 55.50 186 LEU B CA 1
ATOM 4006 C C . LEU B 1 202 ? 97.080 76.707 -1.168 1.00 55.40 186 LEU B C 1
ATOM 4007 O O . LEU B 1 202 ? 97.840 77.608 -0.813 1.00 55.76 186 LEU B O 1
ATOM 4012 N N . LEU B 1 203 ? 96.624 75.781 -0.336 1.00 54.80 187 LEU B N 1
ATOM 4013 C CA . LEU B 1 203 ? 96.990 75.763 1.076 1.00 54.29 187 LEU B CA 1
ATOM 4014 C C . LEU B 1 203 ? 98.422 75.305 1.312 1.00 54.48 187 LEU B C 1
ATOM 4015 O O . LEU B 1 203 ? 99.096 75.770 2.240 1.00 54.88 187 LEU B O 1
ATOM 4020 N N . LEU B 1 204 ? 98.870 74.378 0.474 1.00 54.14 188 LEU B N 1
ATOM 4021 C CA . LEU B 1 204 ? 100.209 73.832 0.554 1.00 54.49 188 LEU B CA 1
ATOM 4022 C C . LEU B 1 204 ? 101.276 74.849 0.313 1.00 55.05 188 LEU B C 1
ATOM 4023 O O . LEU B 1 204 ? 102.311 74.850 0.977 1.00 55.45 188 LEU B O 1
ATOM 4028 N N . LYS B 1 205 ? 101.028 75.688 -0.677 1.00 55.45 189 LYS B N 1
ATOM 4029 C CA . LYS B 1 205 ? 101.970 76.708 -1.056 1.00 56.39 189 LYS B CA 1
ATOM 4030 C C . LYS B 1 205 ? 101.570 78.037 -0.456 1.00 56.95 189 LYS B C 1
ATOM 4031 O O . LYS B 1 205 ? 102.246 79.036 -0.671 1.00 57.30 189 LYS B O 1
ATOM 4037 N N . LYS B 1 206 ? 100.493 78.039 0.325 1.00 57.39 190 LYS B N 1
ATOM 4038 C CA . LYS B 1 206 ? 100.022 79.275 0.903 1.00 57.91 190 LYS B CA 1
ATOM 4039 C C . LYS B 1 206 ? 100.053 80.291 -0.201 1.00 58.47 190 LYS B C 1
ATOM 4040 O O . LYS B 1 206 ? 100.565 81.413 -0.091 1.00 58.72 190 LYS B O 1
ATOM 4046 N N . ASP B 1 207 ? 99.503 79.814 -1.289 1.00 59.01 191 ASP B N 1
ATOM 4047 C CA . ASP B 1 207 ? 99.409 80.545 -2.512 1.00 59.22 191 ASP B CA 1
ATOM 4048 C C . ASP B 1 207 ? 98.359 81.713 -2.343 1.00 59.36 191 ASP B C 1
ATOM 4049 O O . ASP B 1 207 ? 97.304 81.672 -2.976 1.00 59.20 191 ASP B O 1
ATOM 4054 N N . LEU B 1 208 ? 98.659 82.779 -1.526 1.00 59.30 192 LEU B N 1
ATOM 4055 C CA . LEU B 1 208 ? 97.764 83.961 -1.250 1.00 59.55 192 LEU B CA 1
ATOM 4056 C C . LEU B 1 208 ? 97.194 84.607 -2.499 1.00 59.45 192 LEU B C 1
ATOM 4057 O O . LEU B 1 208 ? 96.015 84.971 -2.537 1.00 59.18 192 LEU B O 1
ATOM 4062 N N . SER B 1 209 ? 98.041 84.740 -3.512 1.00 58.79 193 SER B N 1
ATOM 4063 C CA . SER B 1 209 ? 97.634 85.327 -4.766 1.00 59.22 193 SER B CA 1
ATOM 4064 C C . SER B 1 209 ? 96.711 84.389 -5.545 1.00 59.24 193 SER B C 1
ATOM 4065 O O . SER B 1 209 ? 95.732 84.813 -6.174 1.00 59.36 193 SER B O 1
ATOM 4068 N N . GLY B 1 210 ? 97.027 83.105 -5.500 1.00 58.72 194 GLY B N 1
ATOM 4069 C CA . GLY B 1 210 ? 96.210 82.138 -6.193 1.00 57.94 194 GLY B CA 1
ATOM 4070 C C . GLY B 1 210 ? 94.890 82.008 -5.471 1.00 57.80 194 GLY B C 1
ATOM 4071 O O . GLY B 1 210 ? 93.851 81.835 -6.084 1.00 58.09 194 GLY B O 1
ATOM 4072 N N . LEU B 1 211 ? 94.926 82.088 -4.153 1.00 57.44 195 LEU B N 1
ATOM 4073 C CA . LEU B 1 211 ? 93.705 81.977 -3.374 1.00 57.12 195 LEU B CA 1
ATOM 4074 C C . LEU B 1 211 ? 92.757 83.122 -3.683 1.00 57.00 195 LEU B C 1
ATOM 4075 O O . LEU B 1 211 ? 91.556 82.932 -3.745 1.00 57.01 195 LEU B O 1
ATOM 4080 N N . ASN B 1 212 ? 93.310 84.315 -3.866 1.00 57.09 196 ASN B N 1
ATOM 4081 C CA . ASN B 1 212 ? 92.513 85.484 -4.143 1.00 56.61 196 ASN B CA 1
ATOM 4082 C C . ASN B 1 212 ? 91.784 85.285 -5.444 1.00 56.17 196 ASN B C 1
ATOM 4083 O O . ASN B 1 212 ? 90.584 85.519 -5.528 1.00 56.02 196 ASN B O 1
ATOM 4088 N N . ALA B 1 213 ? 92.514 84.835 -6.454 1.00 56.04 197 ALA B N 1
ATOM 4089 C CA . ALA B 1 213 ? 91.944 84.585 -7.776 1.00 55.69 197 ALA B CA 1
ATOM 4090 C C . ALA B 1 213 ? 90.834 83.544 -7.704 1.00 55.59 197 ALA B C 1
ATOM 4091 O O . ALA B 1 213 ? 89.896 83.558 -8.495 1.00 55.75 197 ALA B O 1
ATOM 4093 N N . PHE B 1 214 ? 90.965 82.637 -6.749 1.00 55.61 198 PHE B N 1
ATOM 4094 C CA . PHE B 1 214 ? 90.009 81.565 -6.511 1.00 55.39 198 PHE B CA 1
ATOM 4095 C C . PHE B 1 214 ? 88.728 82.132 -5.933 1.00 56.52 198 PHE B C 1
ATOM 4096 O O . PHE B 1 214 ? 87.640 81.878 -6.425 1.00 57.04 198 PHE B O 1
ATOM 4104 N N . ILE B 1 215 ? 88.870 82.898 -4.864 1.00 56.86 199 ILE B N 1
ATOM 4105 C CA . ILE B 1 215 ? 87.735 83.495 -4.212 1.00 57.43 199 ILE B CA 1
ATOM 4106 C C . ILE B 1 215 ? 86.928 84.382 -5.164 1.00 58.33 199 ILE B C 1
ATOM 4107 O O . ILE B 1 215 ? 85.715 84.491 -5.032 1.00 58.87 199 ILE B O 1
ATOM 4112 N N . GLU B 1 216 ? 87.594 84.997 -6.135 1.00 58.84 200 GLU B N 1
ATOM 4113 C CA . GLU B 1 216 ? 86.920 85.857 -7.105 1.00 59.50 200 GLU B CA 1
ATOM 4114 C C . GLU B 1 216 ? 86.100 85.047 -8.101 1.00 59.46 200 GLU B C 1
ATOM 4115 O O . GLU B 1 216 ? 85.012 85.441 -8.487 1.00 59.00 200 GLU B O 1
ATOM 4121 N N . LYS B 1 217 ? 86.633 83.914 -8.524 1.00 59.81 201 LYS B N 1
ATOM 4122 C CA . LYS B 1 217 ? 85.948 83.046 -9.472 1.00 59.79 201 LYS B CA 1
ATOM 4123 C C . LYS B 1 217 ? 84.624 82.522 -8.891 1.00 59.17 201 LYS B C 1
ATOM 4124 O O . LYS B 1 217 ? 83.682 82.264 -9.635 1.00 59.07 201 LYS B O 1
ATOM 4130 N N . ASN B 1 218 ? 84.555 82.387 -7.565 1.00 58.35 202 ASN B N 1
ATOM 4131 C CA . ASN B 1 218 ? 83.357 81.875 -6.885 1.00 58.05 202 ASN B CA 1
ATOM 4132 C C . ASN B 1 218 ? 82.425 82.868 -6.184 1.00 57.36 202 ASN B C 1
ATOM 4133 O O . ASN B 1 218 ? 82.673 84.068 -6.165 1.00 57.02 202 ASN B O 1
ATOM 4138 N N . ASN B 1 219 ? 81.350 82.344 -5.604 1.00 56.35 203 ASN B N 1
ATOM 4139 C CA . ASN B 1 219 ? 80.376 83.175 -4.919 1.00 56.02 203 ASN B CA 1
ATOM 4140 C C . ASN B 1 219 ? 80.311 82.795 -3.458 1.00 55.96 203 ASN B C 1
ATOM 4141 O O . ASN B 1 219 ? 79.235 82.503 -2.956 1.00 55.53 203 ASN B O 1
ATOM 4146 N N . PHE B 1 220 ? 81.448 82.799 -2.772 1.00 56.75 204 PHE B N 1
ATOM 4147 C CA . PHE B 1 220 ? 81.479 82.417 -1.364 1.00 57.70 204 PHE B CA 1
ATOM 4148 C C . PHE B 1 220 ? 80.891 83.470 -0.466 1.00 59.20 204 PHE B C 1
ATOM 4149 O O . PHE B 1 220 ? 81.039 84.666 -0.716 1.00 59.35 204 PHE B O 1
ATOM 4157 N N . SER B 1 221 ? 80.241 83.015 0.601 1.00 60.70 205 SER B N 1
ATOM 4158 C CA . SER B 1 221 ? 79.632 83.926 1.547 1.00 62.16 205 SER B CA 1
ATOM 4159 C C . SER B 1 221 ? 80.743 84.808 2.071 1.00 63.63 205 SER B C 1
ATOM 4160 O O . SER B 1 221 ? 81.914 84.497 1.912 1.00 64.13 205 SER B O 1
ATOM 4163 N N . LYS B 1 222 ? 80.386 85.923 2.679 1.00 65.89 206 LYS B N 1
ATOM 4164 C CA . LYS B 1 222 ? 81.386 86.817 3.226 1.00 67.47 206 LYS B CA 1
ATOM 4165 C C . LYS B 1 222 ? 82.142 86.106 4.356 1.00 68.19 206 LYS B C 1
ATOM 4166 O O . LYS B 1 222 ? 83.330 86.322 4.554 1.00 67.97 206 LYS B O 1
ATOM 4172 N N . GLU B 1 223 ? 81.444 85.253 5.098 1.00 68.94 207 GLU B N 1
ATOM 4173 C CA . GLU B 1 223 ? 82.066 84.503 6.184 1.00 69.88 207 GLU B CA 1
ATOM 4174 C C . GLU B 1 223 ? 83.137 83.551 5.670 1.00 69.94 207 GLU B C 1
ATOM 4175 O O . GLU B 1 223 ? 84.256 83.570 6.154 1.00 70.33 207 GLU B O 1
ATOM 4181 N N . LEU B 1 224 ? 82.785 82.698 4.712 1.00 69.47 208 LEU B N 1
ATOM 4182 C CA . LEU B 1 224 ? 83.732 81.735 4.154 1.00 69.01 208 LEU B CA 1
ATOM 4183 C C . LEU B 1 224 ? 84.941 82.453 3.549 1.00 68.23 208 LEU B C 1
ATOM 4184 O O . LEU B 1 224 ? 86.081 82.018 3.711 1.00 68.22 208 LEU B O 1
ATOM 4189 N N . ARG B 1 225 ? 84.688 83.559 2.860 1.00 67.31 209 ARG B N 1
ATOM 4190 C CA . ARG B 1 225 ? 85.762 84.317 2.249 1.00 67.30 209 ARG B CA 1
ATOM 4191 C C . ARG B 1 225 ? 86.705 84.863 3.319 1.00 67.01 209 ARG B C 1
ATOM 4192 O O . ARG B 1 225 ? 87.927 84.847 3.154 1.00 66.84 209 ARG B O 1
ATOM 4200 N N . GLY B 1 226 ? 86.124 85.357 4.413 1.00 66.62 210 GLY B N 1
ATOM 4201 C CA . GLY B 1 226 ? 86.917 85.905 5.505 1.00 65.19 210 GLY B CA 1
ATOM 4202 C C . GLY B 1 226 ? 87.784 84.813 6.100 1.00 64.32 210 GLY B C 1
ATOM 4203 O O . GLY B 1 226 ? 88.963 85.009 6.352 1.00 64.59 210 GLY B O 1
ATOM 4204 N N . LEU B 1 227 ? 87.188 83.646 6.302 1.00 63.60 211 LEU B N 1
ATOM 4205 C CA . LEU B 1 227 ? 87.876 82.495 6.856 1.00 62.50 211 LEU B CA 1
ATOM 4206 C C . LEU B 1 227 ? 89.025 82.071 5.953 1.00 62.77 211 LEU B C 1
ATOM 4207 O O . LEU B 1 227 ? 90.176 82.096 6.363 1.00 62.74 211 LEU B O 1
ATOM 4212 N N . LEU B 1 228 ? 88.716 81.678 4.723 1.00 62.87 212 LEU B N 1
ATOM 4213 C CA . LEU B 1 228 ? 89.749 81.245 3.790 1.00 62.63 212 LEU B CA 1
ATOM 4214 C C . LEU B 1 228 ? 90.973 82.135 3.811 1.00 63.27 212 LEU B C 1
ATOM 4215 O O . LEU B 1 228 ? 92.075 81.656 4.055 1.00 63.92 212 LEU B O 1
ATOM 4220 N N . LYS B 1 229 ? 90.782 83.428 3.559 1.00 64.22 213 LYS B N 1
ATOM 4221 C CA . LYS B 1 229 ? 91.888 84.391 3.538 1.00 64.71 213 LYS B CA 1
ATOM 4222 C C . LYS B 1 229 ? 92.724 84.385 4.819 1.00 65.01 213 LYS B C 1
ATOM 4223 O O . LYS B 1 229 ? 93.929 84.625 4.784 1.00 64.78 213 LYS B O 1
ATOM 4229 N N . GLU B 1 230 ? 92.059 84.111 5.940 1.00 64.74 214 GLU B N 1
ATOM 4230 C CA . GLU B 1 230 ? 92.665 84.125 7.267 1.00 64.49 214 GLU B CA 1
ATOM 4231 C C . GLU B 1 230 ? 93.418 82.863 7.694 1.00 64.09 214 GLU B C 1
ATOM 4232 O O . GLU B 1 230 ? 94.563 82.956 8.137 1.00 64.09 214 GLU B O 1
ATOM 4238 N N . ILE B 1 231 ? 92.788 81.694 7.578 1.00 63.16 215 ILE B N 1
ATOM 4239 C CA . ILE B 1 231 ? 93.429 80.448 7.983 1.00 62.25 215 ILE B CA 1
ATOM 4240 C C . ILE B 1 231 ? 94.748 80.206 7.268 1.00 61.89 215 ILE B C 1
ATOM 4241 O O . ILE B 1 231 ? 95.482 79.279 7.605 1.00 62.04 215 ILE B O 1
ATOM 4246 N N . PHE B 1 232 ? 95.049 81.028 6.272 1.00 60.84 216 PHE B N 1
ATOM 4247 C CA . PHE B 1 232 ? 96.300 80.898 5.544 1.00 60.02 216 PHE B CA 1
ATOM 4248 C C . PHE B 1 232 ? 97.443 81.575 6.271 1.00 60.51 216 PHE B C 1
ATOM 4249 O O . PHE B 1 232 ? 98.587 81.216 6.052 1.00 60.55 216 PHE B O 1
ATOM 4257 N N . ILE B 1 233 ? 97.153 82.561 7.120 1.00 61.45 217 ILE B N 1
ATOM 4258 C CA . ILE B 1 233 ? 98.234 83.282 7.786 1.00 62.65 217 ILE B CA 1
ATOM 4259 C C . ILE B 1 233 ? 98.128 83.609 9.265 1.00 63.73 217 ILE B C 1
ATOM 4260 O O . ILE B 1 233 ? 98.867 84.475 9.736 1.00 64.05 217 ILE B O 1
ATOM 4265 N N . THR B 1 234 ? 97.231 82.955 10.001 1.00 65.09 218 THR B N 1
ATOM 4266 C CA . THR B 1 234 ? 97.118 83.241 11.432 1.00 66.38 218 THR B CA 1
ATOM 4267 C C . THR B 1 234 ? 96.658 82.102 12.308 1.00 67.21 218 THR B C 1
ATOM 4268 O O . THR B 1 234 ? 95.855 81.275 11.895 1.00 67.37 218 THR B O 1
ATOM 4272 N N . ASN B 1 235 ? 97.164 82.076 13.537 1.00 68.39 219 ASN B N 1
ATOM 4273 C CA . ASN B 1 235 ? 96.762 81.047 14.488 1.00 70.20 219 ASN B CA 1
ATOM 4274 C C . ASN B 1 235 ? 96.285 81.699 15.790 1.00 71.19 219 ASN B C 1
ATOM 4275 O O . ASN B 1 235 ? 96.282 81.050 16.839 1.00 71.65 219 ASN B O 1
ATOM 4280 N N . GLU B 1 236 ? 95.902 82.975 15.740 1.00 71.49 220 GLU B N 1
ATOM 4281 C CA . GLU B 1 236 ? 95.424 83.660 16.942 1.00 72.25 220 GLU B CA 1
ATOM 4282 C C . GLU B 1 236 ? 94.079 83.045 17.336 1.00 71.74 220 GLU B C 1
ATOM 4283 O O . GLU B 1 236 ? 93.061 83.358 16.731 1.00 71.67 220 GLU B O 1
ATOM 4289 N N . LEU B 1 237 ? 94.079 82.190 18.357 1.00 72.11 221 LEU B N 1
ATOM 4290 C CA . LEU B 1 237 ? 92.871 81.489 18.781 1.00 72.77 221 LEU B CA 1
ATOM 4291 C C . LEU B 1 237 ? 91.601 82.326 18.845 1.00 73.89 221 LEU B C 1
ATOM 4292 O O . LEU B 1 237 ? 90.523 81.857 18.463 1.00 74.15 221 LEU B O 1
ATOM 4297 N N . SER B 1 238 ? 91.715 83.563 19.317 1.00 75.19 222 SER B N 1
ATOM 4298 C CA . SER B 1 238 ? 90.549 84.451 19.412 1.00 75.67 222 SER B CA 1
ATOM 4299 C C . SER B 1 238 ? 89.993 84.808 18.027 1.00 75.67 222 SER B C 1
ATOM 4300 O O . SER B 1 238 ? 88.803 84.627 17.748 1.00 75.09 222 SER B O 1
ATOM 4303 N N . ARG B 1 239 ? 90.871 85.308 17.162 1.00 76.08 223 ARG B N 1
ATOM 4304 C CA . ARG B 1 239 ? 90.484 85.688 15.817 1.00 76.23 223 ARG B CA 1
ATOM 4305 C C . ARG B 1 239 ? 89.877 84.494 15.075 1.00 76.16 223 ARG B C 1
ATOM 4306 O O . ARG B 1 239 ? 88.781 84.590 14.521 1.00 76.53 223 ARG B O 1
ATOM 4314 N N . LEU B 1 240 ? 90.582 83.367 15.079 1.00 75.35 224 LEU B N 1
ATOM 4315 C CA . LEU B 1 240 ? 90.096 82.165 14.409 1.00 74.57 224 LEU B CA 1
ATOM 4316 C C . LEU B 1 240 ? 88.736 81.723 14.910 1.00 74.35 224 LEU B C 1
ATOM 4317 O O . LEU B 1 240 ? 87.833 81.474 14.117 1.00 74.35 224 LEU B O 1
ATOM 4322 N N . GLU B 1 241 ? 88.587 81.619 16.224 1.00 73.73 225 GLU B N 1
ATOM 4323 C CA . GLU B 1 241 ? 87.320 81.192 16.796 1.00 73.52 225 GLU B CA 1
ATOM 4324 C C . GLU B 1 241 ? 86.145 82.027 16.303 1.00 73.21 225 GLU B C 1
ATOM 4325 O O . GLU B 1 241 ? 85.020 81.521 16.182 1.00 73.18 225 GLU B O 1
ATOM 4331 N N . ASN B 1 242 ? 86.401 83.302 16.022 1.00 72.36 226 ASN B N 1
ATOM 4332 C CA . ASN B 1 242 ? 85.355 84.186 15.518 1.00 71.67 226 ASN B CA 1
ATOM 4333 C C . ASN B 1 242 ? 84.943 83.725 14.139 1.00 70.62 226 ASN B C 1
ATOM 4334 O O . ASN B 1 242 ? 83.836 83.222 13.936 1.00 70.90 226 ASN B O 1
ATOM 4339 N N . LEU B 1 243 ? 85.865 83.910 13.200 1.00 69.31 227 LEU B N 1
ATOM 4340 C CA . LEU B 1 243 ? 85.683 83.544 11.806 1.00 68.19 227 LEU B CA 1
ATOM 4341 C C . LEU B 1 243 ? 84.991 82.206 11.628 1.00 67.62 227 LEU B C 1
ATOM 4342 O O . LEU B 1 243 ? 84.157 82.043 10.728 1.00 67.77 227 LEU B O 1
ATOM 4347 N N . VAL B 1 244 ? 85.339 81.252 12.480 1.00 66.87 228 VAL B N 1
ATOM 4348 C CA . VAL B 1 244 ? 84.743 79.937 12.398 1.00 66.88 228 VAL B CA 1
ATOM 4349 C C . VAL B 1 244 ? 83.259 79.980 12.734 1.00 66.96 228 VAL B C 1
ATOM 4350 O O . VAL B 1 244 ? 82.434 79.552 11.929 1.00 66.84 228 VAL B O 1
ATOM 4354 N N . THR B 1 245 ? 82.919 80.507 13.911 1.00 67.21 229 THR B N 1
ATOM 4355 C CA . THR B 1 245 ? 81.513 80.599 14.347 1.00 67.79 229 THR B CA 1
ATOM 4356 C C . THR B 1 245 ? 80.626 81.425 13.397 1.00 67.94 229 THR B C 1
ATOM 4357 O O . THR B 1 245 ? 79.443 81.131 13.226 1.00 68.07 229 THR B O 1
ATOM 4361 N N . ASN B 1 246 ? 81.194 82.452 12.780 1.00 68.10 230 ASN B N 1
ATOM 4362 C CA . ASN B 1 246 ? 80.430 83.266 11.862 1.00 68.91 230 ASN B CA 1
ATOM 4363 C C . ASN B 1 246 ? 79.957 82.460 10.679 1.00 70.00 230 ASN B C 1
ATOM 4364 O O . ASN B 1 246 ? 78.899 82.722 10.130 1.00 70.74 230 ASN B O 1
ATOM 4369 N N . THR B 1 247 ? 80.744 81.480 10.271 1.00 71.25 231 THR B N 1
ATOM 4370 C CA . THR B 1 247 ? 80.353 80.651 9.139 1.00 72.54 231 THR B CA 1
ATOM 4371 C C . THR B 1 247 ? 79.090 79.891 9.534 1.00 72.90 231 THR B C 1
ATOM 4372 O O . THR B 1 247 ? 78.357 79.393 8.684 1.00 73.17 231 THR B O 1
ATOM 4376 N N . LYS B 1 248 ? 78.842 79.832 10.836 1.00 73.88 232 LYS B N 1
ATOM 4377 C CA . LYS B 1 248 ? 77.685 79.140 11.363 1.00 74.98 232 LYS B CA 1
ATOM 4378 C C . LYS B 1 248 ? 77.623 77.718 10.829 1.00 75.34 232 LYS B C 1
ATOM 4379 O O . LYS B 1 248 ? 76.537 77.139 10.694 1.00 75.55 232 LYS B O 1
ATOM 4385 N N . ASP B 1 249 ? 78.786 77.152 10.518 1.00 75.39 233 ASP B N 1
ATOM 4386 C CA . ASP B 1 249 ? 78.822 75.781 10.024 1.00 75.64 233 ASP B CA 1
ATOM 4387 C C . ASP B 1 249 ? 79.050 74.888 11.228 1.00 74.77 233 ASP B C 1
ATOM 4388 O O . ASP B 1 249 ? 79.945 75.136 12.012 1.00 73.96 233 ASP B O 1
ATOM 4393 N N . ASP B 1 250 ? 78.215 73.871 11.390 1.00 74.41 234 ASP B N 1
ATOM 4394 C CA . ASP B 1 250 ? 78.348 72.960 12.519 1.00 74.37 234 ASP B CA 1
ATOM 4395 C C . ASP B 1 250 ? 79.655 72.183 12.462 1.00 73.83 234 ASP B C 1
ATOM 4396 O O . ASP B 1 250 ? 80.451 72.214 13.397 1.00 73.46 234 ASP B O 1
ATOM 4401 N N . VAL B 1 251 ? 79.863 71.472 11.358 1.00 73.01 235 VAL B N 1
ATOM 4402 C CA . VAL B 1 251 ? 81.063 70.668 11.180 1.00 72.37 235 VAL B CA 1
ATOM 4403 C C . VAL B 1 251 ? 82.313 71.503 11.434 1.00 71.34 235 VAL B C 1
ATOM 4404 O O . VAL B 1 251 ? 83.226 71.063 12.125 1.00 71.11 235 VAL B O 1
ATOM 4408 N N . LEU B 1 252 ? 82.345 72.715 10.888 1.00 70.35 236 LEU B N 1
ATOM 4409 C CA . LEU B 1 252 ? 83.496 73.569 11.080 1.00 69.62 236 LEU B CA 1
ATOM 4410 C C . LEU B 1 252 ? 83.673 73.956 12.536 1.00 69.73 236 LEU B C 1
ATOM 4411 O O . LEU B 1 252 ? 84.724 73.692 13.111 1.00 70.05 236 LEU B O 1
ATOM 4416 N N . ILE B 1 253 ? 82.669 74.572 13.151 1.00 69.73 237 ILE B N 1
ATOM 4417 C CA . ILE B 1 253 ? 82.808 74.963 14.564 1.00 69.65 237 ILE B CA 1
ATOM 4418 C C . ILE B 1 253 ? 83.100 73.746 15.441 1.00 69.15 237 ILE B C 1
ATOM 4419 O O . ILE B 1 253 ? 83.898 73.824 16.361 1.00 68.76 237 ILE B O 1
ATOM 4424 N N . SER B 1 254 ? 82.447 72.626 15.151 1.00 68.85 238 SER B N 1
ATOM 4425 C CA . SER B 1 254 ? 82.658 71.392 15.903 1.00 68.56 238 SER B CA 1
ATOM 4426 C C . SER B 1 254 ? 84.133 70.966 15.924 1.00 68.17 238 SER B C 1
ATOM 4427 O O . SER B 1 254 ? 84.699 70.711 16.987 1.00 67.80 238 SER B O 1
ATOM 4430 N N . SER B 1 255 ? 84.737 70.892 14.738 1.00 67.90 239 SER B N 1
ATOM 4431 C CA . SER B 1 255 ? 86.132 70.490 14.581 1.00 67.59 239 SER B CA 1
ATOM 4432 C C . SER B 1 255 ? 87.112 71.455 15.212 1.00 66.95 239 SER B C 1
ATOM 4433 O O . SER B 1 255 ? 88.145 71.029 15.734 1.00 66.73 239 SER B O 1
ATOM 4436 N N . PHE B 1 256 ? 86.795 72.750 15.154 1.00 66.24 240 PHE B N 1
ATOM 4437 C CA . PHE B 1 256 ? 87.649 73.784 15.736 1.00 65.23 240 PHE B CA 1
ATOM 4438 C C . PHE B 1 256 ? 87.578 73.770 17.256 1.00 65.12 240 PHE B C 1
ATOM 4439 O O . PHE B 1 256 ? 88.537 74.134 17.935 1.00 64.94 240 PHE B O 1
ATOM 4447 N N . ASP B 1 257 ? 86.416 73.393 17.785 1.00 66.04 241 ASP B N 1
ATOM 4448 C CA . ASP B 1 257 ? 86.226 73.300 19.228 1.00 66.53 241 ASP B CA 1
ATOM 4449 C C . ASP B 1 257 ? 87.111 72.196 19.787 1.00 66.65 241 ASP B C 1
ATOM 4450 O O . ASP B 1 257 ? 87.739 72.372 20.826 1.00 66.75 241 ASP B O 1
ATOM 4455 N N . GLN B 1 258 ? 87.144 71.054 19.101 1.00 66.73 242 GLN B N 1
ATOM 4456 C CA . GLN B 1 258 ? 87.967 69.927 19.526 1.00 66.13 242 GLN B CA 1
ATOM 4457 C C . GLN B 1 258 ? 89.438 70.346 19.636 1.00 65.83 242 GLN B C 1
ATOM 4458 O O . GLN B 1 258 ? 90.108 70.045 20.624 1.00 65.25 242 GLN B O 1
ATOM 4464 N N . LEU B 1 259 ? 89.937 71.041 18.621 1.00 65.59 243 LEU B N 1
ATOM 4465 C CA . LEU B 1 259 ? 91.321 71.501 18.638 1.00 65.94 243 LEU B CA 1
ATOM 4466 C C . LEU B 1 259 ? 91.511 72.449 19.815 1.00 66.14 243 LEU B C 1
ATOM 4467 O O . LEU B 1 259 ? 92.504 72.378 20.528 1.00 66.07 243 LEU B O 1
ATOM 4472 N N . LYS B 1 260 ? 90.546 73.339 20.011 1.00 65.81 244 LYS B N 1
ATOM 4473 C CA . LYS B 1 260 ? 90.606 74.299 21.100 1.00 65.50 244 LYS B CA 1
ATOM 4474 C C . LYS B 1 260 ? 90.744 73.598 22.460 1.00 65.55 244 LYS B C 1
ATOM 4475 O O . LYS B 1 260 ? 91.508 74.056 23.303 1.00 64.48 244 LYS B O 1
ATOM 4481 N N . GLU B 1 261 ? 90.018 72.494 22.667 1.00 66.42 245 GLU B N 1
ATOM 4482 C CA . GLU B 1 261 ? 90.091 71.740 23.931 1.00 67.83 245 GLU B CA 1
ATOM 4483 C C . GLU B 1 261 ? 91.529 71.295 24.157 1.00 68.27 245 GLU B C 1
ATOM 4484 O O . GLU B 1 261 ? 92.138 71.587 25.188 1.00 68.56 245 GLU B O 1
ATOM 4490 N N . PHE B 1 262 ? 92.063 70.576 23.177 1.00 68.63 246 PHE B N 1
ATOM 4491 C CA . PHE B 1 262 ? 93.436 70.097 23.230 1.00 68.25 246 PHE B CA 1
ATOM 4492 C C . PHE B 1 262 ? 94.350 71.281 23.521 1.00 68.73 246 PHE B C 1
ATOM 4493 O O . PHE B 1 262 ? 95.245 71.200 24.355 1.00 68.86 246 PHE B O 1
ATOM 4501 N N . SER B 1 263 ? 94.112 72.387 22.825 1.00 69.95 247 SER B N 1
ATOM 4502 C CA . SER B 1 263 ? 94.926 73.572 22.998 1.00 70.75 247 SER B CA 1
ATOM 4503 C C . SER B 1 263 ? 94.937 73.943 24.464 1.00 71.89 247 SER B C 1
ATOM 4504 O O . SER B 1 263 ? 95.975 74.308 25.016 1.00 72.00 247 SER B O 1
ATOM 4507 N N . GLU B 1 264 ? 93.778 73.831 25.101 1.00 72.53 248 GLU B N 1
ATOM 4508 C CA . GLU B 1 264 ? 93.671 74.165 26.511 1.00 73.14 248 GLU B CA 1
ATOM 4509 C C . GLU B 1 264 ? 94.205 73.091 27.443 1.00 73.25 248 GLU B C 1
ATOM 4510 O O . GLU B 1 264 ? 95.016 73.397 28.306 1.00 73.75 248 GLU B O 1
ATOM 4516 N N . LYS B 1 265 ? 93.778 71.842 27.280 1.00 73.24 249 LYS B N 1
ATOM 4517 C CA . LYS B 1 265 ? 94.257 70.786 28.169 1.00 73.64 249 LYS B CA 1
ATOM 4518 C C . LYS B 1 265 ? 95.782 70.607 28.182 1.00 74.29 249 LYS B C 1
ATOM 4519 O O . LYS B 1 265 ? 96.361 70.158 29.180 1.00 74.14 249 LYS B O 1
ATOM 4525 N N . LEU B 1 266 ? 96.439 70.969 27.087 1.00 74.58 250 LEU B N 1
ATOM 4526 C CA . LEU B 1 266 ? 97.888 70.819 26.993 1.00 75.03 250 LEU B CA 1
ATOM 4527 C C . LEU B 1 266 ? 98.626 72.133 27.078 1.00 75.60 250 LEU B C 1
ATOM 4528 O O . LEU B 1 266 ? 99.843 72.136 27.190 1.00 75.47 250 LEU B O 1
ATOM 4533 N N . SER B 1 267 ? 97.895 73.242 27.008 1.00 76.64 251 SER B N 1
ATOM 4534 C CA . SER B 1 267 ? 98.501 74.576 27.064 1.00 77.36 251 SER B CA 1
ATOM 4535 C C . SER B 1 267 ? 99.504 74.702 28.218 1.00 77.38 251 SER B C 1
ATOM 4536 O O . SER B 1 267 ? 100.482 75.450 28.148 1.00 76.88 251 SER B O 1
ATOM 4539 N N . MET B 1 268 ? 99.258 73.952 29.281 1.00 76.89 252 MET B N 1
ATOM 4540 C CA . MET B 1 268 ? 100.144 73.981 30.425 1.00 76.69 252 MET B CA 1
ATOM 4541 C C . MET B 1 268 ? 101.511 73.387 30.067 1.00 76.50 252 MET B C 1
ATOM 4542 O O . MET B 1 268 ? 102.541 74.017 30.299 1.00 76.93 252 MET B O 1
ATOM 4547 N N . ILE B 1 269 ? 101.514 72.181 29.497 1.00 75.79 253 ILE B N 1
ATOM 4548 C CA . ILE B 1 269 ? 102.752 71.498 29.095 1.00 74.82 253 ILE B CA 1
ATOM 4549 C C . ILE B 1 269 ? 103.569 72.360 28.124 1.00 74.15 253 ILE B C 1
ATOM 4550 O O . ILE B 1 269 ? 104.778 72.519 28.281 1.00 73.58 253 ILE B O 1
ATOM 4555 N N . LYS B 1 270 ? 102.894 72.906 27.117 1.00 73.25 254 LYS B N 1
ATOM 4556 C CA . LYS B 1 270 ? 103.525 73.752 26.107 1.00 71.82 254 LYS B CA 1
ATOM 4557 C C . LYS B 1 270 ? 102.457 74.499 25.318 1.00 71.37 254 LYS B C 1
ATOM 4558 O O . LYS B 1 270 ? 101.381 73.964 25.056 1.00 71.94 254 LYS B O 1
ATOM 4564 N N . PRO B 1 271 ? 102.737 75.750 24.922 1.00 70.58 255 PRO B N 1
ATOM 4565 C CA . PRO B 1 271 ? 101.718 76.476 24.161 1.00 69.45 255 PRO B CA 1
ATOM 4566 C C . PRO B 1 271 ? 101.486 75.825 22.803 1.00 68.59 255 PRO B C 1
ATOM 4567 O O . PRO B 1 271 ? 102.383 75.770 21.955 1.00 68.76 255 PRO B O 1
ATOM 4571 N N . ILE B 1 272 ? 100.281 75.311 22.609 1.00 67.68 256 ILE B N 1
ATOM 4572 C CA . ILE B 1 272 ? 99.926 74.664 21.356 1.00 66.59 256 ILE B CA 1
ATOM 4573 C C . ILE B 1 272 ? 99.471 75.702 20.337 1.00 66.00 256 ILE B C 1
ATOM 4574 O O . ILE B 1 272 ? 98.968 76.768 20.692 1.00 66.15 256 ILE B O 1
ATOM 4579 N N . ILE B 1 273 ? 99.652 75.385 19.066 1.00 65.42 257 ILE B N 1
ATOM 4580 C CA . ILE B 1 273 ? 99.249 76.286 18.011 1.00 65.24 257 ILE B CA 1
ATOM 4581 C C . ILE B 1 273 ? 98.252 75.592 17.093 1.00 64.88 257 ILE B C 1
ATOM 4582 O O . ILE B 1 273 ? 98.455 74.457 16.671 1.00 64.63 257 ILE B O 1
ATOM 4587 N N . ILE B 1 274 ? 97.151 76.271 16.810 1.00 64.99 258 ILE B N 1
ATOM 4588 C CA . ILE B 1 274 ? 96.136 75.691 15.957 1.00 65.24 258 ILE B CA 1
ATOM 4589 C C . ILE B 1 274 ? 96.282 76.202 14.531 1.00 64.95 258 ILE B C 1
ATOM 4590 O O . ILE B 1 274 ? 96.289 77.413 14.289 1.00 64.92 258 ILE B O 1
ATOM 4595 N N . ASP B 1 275 ? 96.436 75.269 13.594 1.00 65.02 259 ASP B N 1
ATOM 4596 C CA . ASP B 1 275 ? 96.570 75.626 12.190 1.00 65.40 259 ASP B CA 1
ATOM 4597 C C . ASP B 1 275 ? 95.387 75.067 11.419 1.00 65.10 259 ASP B C 1
ATOM 4598 O O . ASP B 1 275 ? 95.306 73.868 11.157 1.00 65.43 259 ASP B O 1
ATOM 4603 N N . LEU B 1 276 ? 94.456 75.938 11.063 1.00 64.35 260 LEU B N 1
ATOM 4604 C CA . LEU B 1 276 ? 93.287 75.502 10.321 1.00 63.31 260 LEU B CA 1
ATOM 4605 C C . LEU B 1 276 ? 93.615 75.448 8.834 1.00 62.58 260 LEU B C 1
ATOM 4606 O O . LEU B 1 276 ? 92.766 75.120 8.013 1.00 62.69 260 LEU B O 1
ATOM 4611 N N . GLY B 1 277 ? 94.856 75.777 8.494 1.00 62.05 261 GLY B N 1
ATOM 4612 C CA . GLY B 1 277 ? 95.260 75.751 7.103 1.00 62.10 261 GLY B CA 1
ATOM 4613 C C . GLY B 1 277 ? 96.170 74.579 6.815 1.00 61.83 261 GLY B C 1
ATOM 4614 O O . GLY B 1 277 ? 96.796 74.512 5.764 1.00 61.99 261 GLY B O 1
ATOM 4615 N N . MET B 1 278 ? 96.240 73.651 7.757 1.00 61.93 262 MET B N 1
ATOM 4616 C CA . MET B 1 278 ? 97.072 72.470 7.627 1.00 62.03 262 MET B CA 1
ATOM 4617 C C . MET B 1 278 ? 96.463 71.481 6.646 1.00 62.81 262 MET B C 1
ATOM 4618 O O . MET B 1 278 ? 95.293 71.134 6.772 1.00 62.79 262 MET B O 1
ATOM 4623 N N . VAL B 1 279 ? 97.248 71.032 5.667 1.00 63.87 263 VAL B N 1
ATOM 4624 C CA . VAL B 1 279 ? 96.773 70.057 4.674 1.00 64.67 263 VAL B CA 1
ATOM 4625 C C . VAL B 1 279 ? 97.189 68.651 5.123 1.00 66.34 263 VAL B C 1
ATOM 4626 O O . VAL B 1 279 ? 98.374 68.372 5.294 1.00 66.67 263 VAL B O 1
ATOM 4630 N N . PRO B 1 280 ? 96.222 67.744 5.302 1.00 67.68 264 PRO B N 1
ATOM 4631 C CA . PRO B 1 280 ? 96.489 66.365 5.736 1.00 69.63 264 PRO B CA 1
ATOM 4632 C C . PRO B 1 280 ? 97.603 65.735 4.912 1.00 71.66 264 PRO B C 1
ATOM 4633 O O . PRO B 1 280 ? 97.522 65.710 3.686 1.00 71.71 264 PRO B O 1
ATOM 4637 N N . LYS B 1 281 ? 98.624 65.200 5.572 1.00 73.49 265 LYS B N 1
ATOM 4638 C CA . LYS B 1 281 ? 99.736 64.605 4.841 1.00 75.60 265 LYS B CA 1
ATOM 4639 C C . LYS B 1 281 ? 99.238 63.519 3.906 1.00 76.14 265 LYS B C 1
ATOM 4640 O O . LYS B 1 281 ? 99.245 63.684 2.685 1.00 76.04 265 LYS B O 1
ATOM 4646 N N . MET B 1 282 ? 98.799 62.408 4.477 1.00 76.78 266 MET B N 1
ATOM 4647 C CA . MET B 1 282 ? 98.310 61.311 3.659 1.00 77.62 266 MET B CA 1
ATOM 4648 C C . MET B 1 282 ? 96.813 61.459 3.506 1.00 77.46 266 MET B C 1
ATOM 4649 O O . MET B 1 282 ? 96.174 62.160 4.281 1.00 78.09 266 MET B O 1
ATOM 4654 N N . ASP B 1 283 ? 96.259 60.778 2.512 1.00 77.13 267 ASP B N 1
ATOM 4655 C CA . ASP B 1 283 ? 94.829 60.822 2.204 1.00 76.16 267 ASP B CA 1
ATOM 4656 C C . ASP B 1 283 ? 93.946 60.015 3.170 1.00 74.40 267 ASP B C 1
ATOM 4657 O O . ASP B 1 283 ? 92.728 60.193 3.212 1.00 73.24 267 ASP B O 1
ATOM 4662 N N . TYR B 1 284 ? 94.580 59.118 3.927 1.00 73.58 268 TYR B N 1
ATOM 4663 C CA . TYR B 1 284 ? 93.898 58.263 4.896 1.00 72.15 268 TYR B CA 1
ATOM 4664 C C . TYR B 1 284 ? 93.801 58.899 6.274 1.00 72.04 268 TYR B C 1
ATOM 4665 O O . TYR B 1 284 ? 93.122 58.369 7.144 1.00 72.05 268 TYR B O 1
ATOM 4674 N N . TYR B 1 285 ? 94.462 60.039 6.468 1.00 71.88 269 TYR B N 1
ATOM 4675 C CA . TYR B 1 285 ? 94.430 60.716 7.756 1.00 71.73 269 TYR B CA 1
ATOM 4676 C C . TYR B 1 285 ? 92.995 61.045 8.144 1.00 71.57 269 TYR B C 1
ATOM 4677 O O . TYR B 1 285 ? 92.334 61.867 7.506 1.00 71.72 269 TYR B O 1
ATOM 4686 N N . THR B 1 286 ? 92.540 60.389 9.210 1.00 71.07 270 THR B N 1
ATOM 4687 C CA . THR B 1 286 ? 91.185 60.522 9.739 1.00 70.29 270 THR B CA 1
ATOM 4688 C C . THR B 1 286 ? 90.783 61.904 10.234 1.00 69.87 270 THR B C 1
ATOM 4689 O O . THR B 1 286 ? 89.850 62.495 9.706 1.00 69.76 270 THR B O 1
ATOM 4693 N N . ASP B 1 287 ? 91.460 62.416 11.257 1.00 68.96 271 ASP B N 1
ATOM 4694 C CA . ASP B 1 287 ? 91.096 63.730 11.775 1.00 67.94 271 ASP B CA 1
ATOM 4695 C C . ASP B 1 287 ? 92.251 64.508 12.409 1.00 67.13 271 ASP B C 1
ATOM 4696 O O . ASP B 1 287 ? 92.815 65.412 11.793 1.00 66.74 271 ASP B O 1
ATOM 4701 N N . LEU B 1 288 ? 92.588 64.177 13.651 1.00 65.88 272 LEU B N 1
ATOM 4702 C CA . LEU B 1 288 ? 93.684 64.866 14.318 1.00 64.39 272 LEU B CA 1
ATOM 4703 C C . LEU B 1 288 ? 94.986 64.608 13.571 1.00 63.72 272 LEU B C 1
ATOM 4704 O O . LEU B 1 288 ? 95.239 63.487 13.126 1.00 63.56 272 LEU B O 1
ATOM 4709 N N . MET B 1 289 ? 95.788 65.662 13.428 1.00 62.98 273 MET B N 1
ATOM 4710 C CA . MET B 1 289 ? 97.086 65.605 12.758 1.00 62.45 273 MET B CA 1
ATOM 4711 C C . MET B 1 289 ? 97.946 66.725 13.337 1.00 61.53 273 MET B C 1
ATOM 4712 O O . MET B 1 289 ? 97.435 67.807 13.598 1.00 61.79 273 MET B O 1
ATOM 4717 N N . PHE B 1 290 ? 99.240 66.482 13.539 1.00 60.12 274 PHE B N 1
ATOM 4718 C CA . PHE B 1 290 ? 100.092 67.501 14.145 1.00 58.94 274 PHE B CA 1
ATOM 4719 C C . PHE B 1 290 ? 101.539 67.505 13.690 1.00 58.75 274 PHE B C 1
ATOM 4720 O O . PHE B 1 290 ? 102.097 66.463 13.388 1.00 58.78 274 PHE B O 1
ATOM 4728 N N . LYS B 1 291 ? 102.143 68.688 13.650 1.00 58.44 275 LYS B N 1
ATOM 4729 C CA . LYS B 1 291 ? 103.539 68.835 13.250 1.00 58.41 275 LYS B CA 1
ATOM 4730 C C . LYS B 1 291 ? 104.290 69.583 14.341 1.00 58.80 275 LYS B C 1
ATOM 4731 O O . LYS B 1 291 ? 103.681 70.123 15.256 1.00 59.09 275 LYS B O 1
ATOM 4737 N N . ALA B 1 292 ? 105.612 69.622 14.234 1.00 59.11 276 ALA B N 1
ATOM 4738 C CA . ALA B 1 292 ? 106.439 70.317 15.206 1.00 59.94 276 ALA B CA 1
ATOM 4739 C C . ALA B 1 292 ? 107.685 70.781 14.488 1.00 60.23 276 ALA B C 1
ATOM 4740 O O . ALA B 1 292 ? 108.331 69.991 13.808 1.00 59.72 276 ALA B O 1
ATOM 4742 N N . TYR B 1 293 ? 108.020 72.060 14.635 1.00 60.84 277 TYR B N 1
ATOM 4743 C CA . TYR B 1 293 ? 109.195 72.613 13.973 1.00 61.90 277 TYR B CA 1
ATOM 4744 C C . TYR B 1 293 ? 110.203 73.213 14.944 1.00 62.78 277 TYR B C 1
ATOM 4745 O O . TYR B 1 293 ? 109.871 73.517 16.086 1.00 63.43 277 TYR B O 1
ATOM 4754 N N . SER B 1 294 ? 111.440 73.362 14.477 1.00 63.32 278 SER B N 1
ATOM 4755 C CA . SER B 1 294 ? 112.519 73.958 15.262 1.00 64.14 278 SER B CA 1
ATOM 4756 C C . SER B 1 294 ? 113.026 75.119 14.447 1.00 64.76 278 SER B C 1
ATOM 4757 O O . SER B 1 294 ? 113.197 74.992 13.235 1.00 65.22 278 SER B O 1
ATOM 4760 N N . SER B 1 295 ? 113.269 76.249 15.095 1.00 64.98 279 SER B N 1
ATOM 4761 C CA . SER B 1 295 ? 113.765 77.406 14.368 1.00 64.93 279 SER B CA 1
ATOM 4762 C C . SER B 1 295 ? 115.085 77.058 13.708 1.00 64.38 279 SER B C 1
ATOM 4763 O O . SER B 1 295 ? 115.560 77.792 12.853 1.00 64.88 279 SER B O 1
ATOM 4766 N N . ALA B 1 296 ? 115.659 75.922 14.093 1.00 64.16 280 ALA B N 1
ATOM 4767 C CA . ALA B 1 296 ? 116.947 75.488 13.557 1.00 63.89 280 ALA B CA 1
ATOM 4768 C C . ALA B 1 296 ? 116.909 74.497 12.386 1.00 63.76 280 ALA B C 1
ATOM 4769 O O . ALA B 1 296 ? 117.937 73.929 12.016 1.00 64.12 280 ALA B O 1
ATOM 4771 N N . ALA B 1 297 ? 115.737 74.281 11.804 1.00 63.11 281 ALA B N 1
ATOM 4772 C CA . ALA B 1 297 ? 115.617 73.375 10.671 1.00 62.36 281 ALA B CA 1
ATOM 4773 C C . ALA B 1 297 ? 114.405 73.764 9.843 1.00 62.07 281 ALA B C 1
ATOM 4774 O O . ALA B 1 297 ? 113.448 74.347 10.355 1.00 62.18 281 ALA B O 1
ATOM 4776 N N . ASN B 1 298 ? 114.439 73.412 8.565 1.00 61.68 282 ASN B N 1
ATOM 4777 C CA . ASN B 1 298 ? 113.373 73.763 7.640 1.00 60.99 282 ASN B CA 1
ATOM 4778 C C . ASN B 1 298 ? 112.326 72.666 7.541 1.00 59.97 282 ASN B C 1
ATOM 4779 O O . ASN B 1 298 ? 111.235 72.854 6.995 1.00 60.70 282 ASN B O 1
ATOM 4784 N N . GLN B 1 299 ? 112.666 71.512 8.078 1.00 58.40 283 GLN B N 1
ATOM 4785 C CA . GLN B 1 299 ? 111.760 70.398 8.043 1.00 56.63 283 GLN B CA 1
ATOM 4786 C C . GLN B 1 299 ? 111.158 70.176 9.412 1.00 55.89 283 GLN B C 1
ATOM 4787 O O . GLN B 1 299 ? 111.684 70.663 10.418 1.00 55.77 283 GLN B O 1
ATOM 4793 N N . PRO B 1 300 ? 110.016 69.470 9.470 1.00 54.64 284 PRO B N 1
ATOM 4794 C CA . PRO B 1 300 ? 109.409 69.224 10.779 1.00 53.19 284 PRO B CA 1
ATOM 4795 C C . PRO B 1 300 ? 110.249 68.227 11.589 1.00 52.42 284 PRO B C 1
ATOM 4796 O O . PRO B 1 300 ? 110.806 67.290 11.036 1.00 52.11 284 PRO B O 1
ATOM 4800 N N . ILE B 1 301 ? 110.371 68.446 12.891 1.00 50.98 285 ILE B N 1
ATOM 4801 C CA . ILE B 1 301 ? 111.144 67.529 13.712 1.00 50.23 285 ILE B CA 1
ATOM 4802 C C . ILE B 1 301 ? 110.253 66.360 14.120 1.00 50.03 285 ILE B C 1
ATOM 4803 O O . ILE B 1 301 ? 110.724 65.263 14.406 1.00 50.36 285 ILE B O 1
ATOM 4808 N N . LEU B 1 302 ? 108.953 66.604 14.133 1.00 49.91 286 LEU B N 1
ATOM 4809 C CA . LEU B 1 302 ? 108.010 65.577 14.512 1.00 49.99 286 LEU B CA 1
ATOM 4810 C C . LEU B 1 302 ? 106.680 65.810 13.813 1.00 50.52 286 LEU B C 1
ATOM 4811 O O . LEU B 1 302 ? 106.260 66.947 13.597 1.00 49.99 286 LEU B O 1
ATOM 4816 N N . SER B 1 303 ? 106.028 64.710 13.460 1.00 51.09 287 SER B N 1
ATOM 4817 C CA . SER B 1 303 ? 104.748 64.753 12.776 1.00 50.95 287 SER B CA 1
ATOM 4818 C C . SER B 1 303 ? 103.976 63.479 13.064 1.00 51.36 287 SER B C 1
ATOM 4819 O O . SER B 1 303 ? 104.543 62.449 13.419 1.00 51.31 287 SER B O 1
ATOM 4822 N N . GLY B 1 304 ? 102.672 63.554 12.903 1.00 52.07 288 GLY B N 1
ATOM 4823 C CA . GLY B 1 304 ? 101.867 62.393 13.164 1.00 54.21 288 GLY B CA 1
ATOM 4824 C C . GLY B 1 304 ? 100.406 62.748 13.143 1.00 55.15 288 GLY B C 1
ATOM 4825 O O . GLY B 1 304 ? 100.021 63.863 12.790 1.00 54.13 288 GLY B O 1
ATOM 4826 N N . GLY B 1 305 ? 99.592 61.777 13.533 1.00 56.68 289 GLY B N 1
ATOM 4827 C CA . GLY B 1 305 ? 98.164 61.977 13.552 1.00 57.78 289 GLY B CA 1
ATOM 4828 C C . GLY B 1 305 ? 97.410 60.673 13.651 1.00 59.24 289 GLY B C 1
ATOM 4829 O O . GLY B 1 305 ? 97.973 59.602 13.859 1.00 59.10 289 GLY B O 1
ATOM 4830 N N . ARG B 1 306 ? 96.107 60.783 13.483 1.00 60.87 290 ARG B N 1
ATOM 4831 C CA . ARG B 1 306 ? 95.222 59.646 13.575 1.00 62.11 290 ARG B CA 1
ATOM 4832 C C . ARG B 1 306 ? 94.854 59.206 12.165 1.00 62.60 290 ARG B C 1
ATOM 4833 O O . ARG B 1 306 ? 94.498 60.032 11.312 1.00 62.33 290 ARG B O 1
ATOM 4841 N N . TYR B 1 307 ? 94.942 57.899 11.937 1.00 63.02 291 TYR B N 1
ATOM 4842 C CA . TYR B 1 307 ? 94.638 57.302 10.642 1.00 63.76 291 TYR B CA 1
ATOM 4843 C C . TYR B 1 307 ? 93.980 55.924 10.761 1.00 65.29 291 TYR B C 1
ATOM 4844 O O . TYR B 1 307 ? 94.526 54.941 10.272 1.00 65.69 291 TYR B O 1
ATOM 4853 N N . ASP B 1 308 ? 92.808 55.853 11.389 1.00 66.65 292 ASP B N 1
ATOM 4854 C CA . ASP B 1 308 ? 92.102 54.580 11.585 1.00 68.10 292 ASP B CA 1
ATOM 4855 C C . ASP B 1 308 ? 92.001 53.767 10.311 1.00 69.02 292 ASP B C 1
ATOM 4856 O O . ASP B 1 308 ? 91.995 52.534 10.329 1.00 68.45 292 ASP B O 1
ATOM 4861 N N . GLN B 1 309 ? 91.903 54.484 9.202 1.00 70.41 293 GLN B N 1
ATOM 4862 C CA . GLN B 1 309 ? 91.775 53.880 7.890 1.00 72.12 293 GLN B CA 1
ATOM 4863 C C . GLN B 1 309 ? 92.771 52.734 7.665 1.00 72.43 293 GLN B C 1
ATOM 4864 O O . GLN B 1 309 ? 92.369 51.610 7.388 1.00 72.33 293 GLN B O 1
ATOM 4870 N N . LEU B 1 310 ? 94.062 53.013 7.795 1.00 73.00 294 LEU B N 1
ATOM 4871 C CA . LEU B 1 310 ? 95.077 51.988 7.586 1.00 73.94 294 LEU B CA 1
ATOM 4872 C C . LEU B 1 310 ? 94.732 50.660 8.221 1.00 74.73 294 LEU B C 1
ATOM 4873 O O . LEU B 1 310 ? 94.991 49.606 7.647 1.00 75.43 294 LEU B O 1
ATOM 4878 N N . LEU B 1 311 ? 94.160 50.712 9.416 1.00 75.25 295 LEU B N 1
ATOM 4879 C CA . LEU B 1 311 ? 93.788 49.509 10.137 1.00 75.70 295 LEU B CA 1
ATOM 4880 C C . LEU B 1 311 ? 92.782 48.664 9.361 1.00 76.49 295 LEU B C 1
ATOM 4881 O O . LEU B 1 311 ? 92.666 47.458 9.582 1.00 76.33 295 LEU B O 1
ATOM 4886 N N . SER B 1 312 ? 92.061 49.306 8.446 1.00 77.35 296 SER B N 1
ATOM 4887 C CA . SER B 1 312 ? 91.041 48.630 7.646 1.00 78.39 296 SER B CA 1
ATOM 4888 C C . SER B 1 312 ? 91.606 47.769 6.529 1.00 79.30 296 SER B C 1
ATOM 4889 O O . SER B 1 312 ? 90.983 46.786 6.146 1.00 79.35 296 SER B O 1
ATOM 4892 N N . ASN B 1 313 ? 92.764 48.148 5.989 1.00 80.15 297 ASN B N 1
ATOM 4893 C CA . ASN B 1 313 ? 93.395 47.377 4.911 1.00 81.02 297 ASN B CA 1
ATOM 4894 C C . ASN B 1 313 ? 93.753 45.960 5.357 1.00 82.11 297 ASN B C 1
ATOM 4895 O O . ASN B 1 313 ? 94.202 45.139 4.557 1.00 81.96 297 ASN B O 1
ATOM 4900 N N . PHE B 1 314 ? 93.558 45.689 6.645 1.00 83.05 298 PHE B N 1
ATOM 4901 C CA . PHE B 1 314 ? 93.815 44.371 7.208 1.00 84.01 298 PHE B CA 1
ATOM 4902 C C . PHE B 1 314 ? 92.556 43.958 7.987 1.00 84.99 298 PHE B C 1
ATOM 4903 O O . PHE B 1 314 ? 91.582 43.479 7.395 1.00 85.01 298 PHE B O 1
ATOM 4911 N N . GLN B 1 315 ? 92.567 44.158 9.306 1.00 86.10 299 GLN B N 1
ATOM 4912 C CA . GLN B 1 315 ? 91.411 43.802 10.122 1.00 86.85 299 GLN B CA 1
ATOM 4913 C C . GLN B 1 315 ? 90.362 44.882 9.985 1.00 87.26 299 GLN B C 1
ATOM 4914 O O . GLN B 1 315 ? 90.353 45.630 9.010 1.00 87.22 299 GLN B O 1
ATOM 4920 N N . GLU B 1 316 ? 89.492 44.969 10.978 1.00 88.29 300 GLU B N 1
ATOM 4921 C CA . GLU B 1 316 ? 88.411 45.934 10.956 1.00 88.85 300 GLU B CA 1
ATOM 4922 C C . GLU B 1 316 ? 88.790 47.302 11.509 1.00 88.55 300 GLU B C 1
ATOM 4923 O O . GLU B 1 316 ? 89.955 47.583 11.798 1.00 88.37 300 GLU B O 1
ATOM 4929 N N . GLU B 1 317 ? 87.771 48.144 11.639 1.00 88.17 301 GLU B N 1
ATOM 4930 C CA . GLU B 1 317 ? 87.903 49.501 12.148 1.00 87.44 301 GLU B CA 1
ATOM 4931 C C . GLU B 1 317 ? 88.380 49.543 13.609 1.00 85.80 301 GLU B C 1
ATOM 4932 O O . GLU B 1 317 ? 87.869 48.817 14.466 1.00 86.18 301 GLU B O 1
ATOM 4938 N N . ALA B 1 318 ? 89.357 50.400 13.886 1.00 83.27 302 ALA B N 1
ATOM 4939 C CA . ALA B 1 318 ? 89.886 50.631 15.236 1.00 80.52 302 ALA B CA 1
ATOM 4940 C C . ALA B 1 318 ? 90.671 51.985 15.253 1.00 78.25 302 ALA B C 1
ATOM 4941 O O . ALA B 1 318 ? 91.291 52.316 14.242 1.00 78.12 302 ALA B O 1
ATOM 4943 N N . PHE B 1 319 ? 90.632 52.740 16.358 1.00 75.46 303 PHE B N 1
ATOM 4944 C CA . PHE B 1 319 ? 91.412 53.956 16.497 1.00 72.66 303 PHE B CA 1
ATOM 4945 C C . PHE B 1 319 ? 92.922 53.666 16.468 1.00 71.09 303 PHE B C 1
ATOM 4946 O O . PHE B 1 319 ? 93.472 53.000 17.343 1.00 71.13 303 PHE B O 1
ATOM 4954 N N . ALA B 1 320 ? 93.530 54.186 15.427 1.00 69.17 304 ALA B N 1
ATOM 4955 C CA . ALA B 1 320 ? 94.965 54.084 15.163 1.00 66.89 304 ALA B CA 1
ATOM 4956 C C . ALA B 1 320 ? 95.588 55.477 15.085 1.00 65.17 304 ALA B C 1
ATOM 4957 O O . ALA B 1 320 ? 95.188 56.316 14.279 1.00 64.62 304 ALA B O 1
ATOM 4959 N N . ILE B 1 321 ? 96.573 55.724 15.928 1.00 63.46 305 ILE B N 1
ATOM 4960 C CA . ILE B 1 321 ? 97.211 57.025 15.937 1.00 62.37 305 ILE B CA 1
ATOM 4961 C C . ILE B 1 321 ? 98.657 56.883 16.398 1.00 61.49 305 ILE B C 1
ATOM 4962 O O . ILE B 1 321 ? 99.006 55.936 17.103 1.00 61.61 305 ILE B O 1
ATOM 4967 N N . GLY B 1 322 ? 99.502 57.814 15.978 1.00 60.72 306 GLY B N 1
ATOM 4968 C CA . GLY B 1 322 ? 100.892 57.764 16.368 1.00 59.54 306 GLY B CA 1
ATOM 4969 C C . GLY B 1 322 ? 101.628 58.952 15.812 1.00 59.06 306 GLY B C 1
ATOM 4970 O O . GLY B 1 322 ? 101.030 59.854 15.235 1.00 58.82 306 GLY B O 1
ATOM 4971 N N . PHE B 1 323 ? 102.934 58.969 16.010 1.00 58.82 307 PHE B N 1
ATOM 4972 C CA . PHE B 1 323 ? 103.743 60.051 15.484 1.00 58.41 307 PHE B CA 1
ATOM 4973 C C . PHE B 1 323 ? 105.148 59.537 15.215 1.00 58.03 307 PHE B C 1
ATOM 4974 O O . PHE B 1 323 ? 105.499 58.420 15.612 1.00 57.97 307 PHE B O 1
ATOM 4982 N N . CYS B 1 324 ? 105.944 60.353 14.536 1.00 57.15 308 CYS B N 1
ATOM 4983 C CA . CYS B 1 324 ? 107.285 59.960 14.165 1.00 56.36 308 CYS B CA 1
ATOM 4984 C C . CYS B 1 324 ? 108.282 61.089 14.292 1.00 55.84 308 CYS B C 1
ATOM 4985 O O . CYS B 1 324 ? 107.980 62.230 13.945 1.00 55.11 308 CYS B O 1
ATOM 4988 N N . CYS B 1 325 ? 109.473 60.758 14.790 1.00 55.25 309 CYS B N 1
ATOM 4989 C CA . CYS B 1 325 ? 110.542 61.739 14.992 1.00 55.24 309 CYS B CA 1
ATOM 4990 C C . CYS B 1 325 ? 111.582 61.667 13.894 1.00 54.55 309 CYS B C 1
ATOM 4991 O O . CYS B 1 325 ? 112.131 60.608 13.608 1.00 54.78 309 CYS B O 1
ATOM 4994 N N . HIS B 1 326 ? 111.857 62.817 13.296 1.00 53.96 310 HIS B N 1
ATOM 4995 C CA . HIS B 1 326 ? 112.819 62.910 12.231 1.00 53.31 310 HIS B CA 1
ATOM 4996 C C . HIS B 1 326 ? 114.157 63.318 12.807 1.00 53.33 310 HIS B C 1
ATOM 4997 O O . HIS B 1 326 ? 114.542 64.481 12.760 1.00 53.64 310 HIS B O 1
ATOM 5004 N N . MET B 1 327 ? 114.862 62.323 13.343 1.00 53.38 311 MET B N 1
ATOM 5005 C CA . MET B 1 327 ? 116.161 62.486 13.993 1.00 52.82 311 MET B CA 1
ATOM 5006 C C . MET B 1 327 ? 117.230 63.173 13.157 1.00 52.22 311 MET B C 1
ATOM 5007 O O . MET B 1 327 ? 118.105 63.832 13.692 1.00 51.29 311 MET B O 1
ATOM 5012 N N . ASP B 1 328 ? 117.185 63.004 11.845 1.00 53.11 312 ASP B N 1
ATOM 5013 C CA . ASP B 1 328 ? 118.185 63.648 11.011 1.00 53.98 312 ASP B CA 1
ATOM 5014 C C . ASP B 1 328 ? 117.967 65.138 11.094 1.00 54.13 312 ASP B C 1
ATOM 5015 O O . ASP B 1 328 ? 118.912 65.917 11.230 1.00 53.88 312 ASP B O 1
ATOM 5020 N N . THR B 1 329 ? 116.704 65.529 11.011 1.00 54.70 313 THR B N 1
ATOM 5021 C CA . THR B 1 329 ? 116.351 66.930 11.092 1.00 55.39 313 THR B CA 1
ATOM 5022 C C . THR B 1 329 ? 116.647 67.454 12.496 1.00 55.11 313 THR B C 1
ATOM 5023 O O . THR B 1 329 ? 117.115 68.578 12.657 1.00 54.97 313 THR B O 1
ATOM 5027 N N . ILE B 1 330 ? 116.405 66.629 13.507 1.00 55.02 314 ILE B N 1
ATOM 5028 C CA . ILE B 1 330 ? 116.672 67.037 14.878 1.00 55.79 314 ILE B CA 1
ATOM 5029 C C . ILE B 1 330 ? 118.180 67.231 15.137 1.00 56.35 314 ILE B C 1
ATOM 5030 O O . ILE B 1 330 ? 118.598 68.237 15.702 1.00 55.88 314 ILE B O 1
ATOM 5035 N N . LEU B 1 331 ? 119.005 66.291 14.702 1.00 57.52 315 LEU B N 1
ATOM 5036 C CA . LEU B 1 331 ? 120.440 66.421 14.921 1.00 58.95 315 LEU B CA 1
ATOM 5037 C C . LEU B 1 331 ? 121.001 67.586 14.115 1.00 60.05 315 LEU B C 1
ATOM 5038 O O . LEU B 1 331 ? 121.889 68.305 14.561 1.00 59.88 315 LEU B O 1
ATOM 5043 N N . LYS B 1 332 ? 120.480 67.765 12.914 1.00 62.19 316 LYS B N 1
ATOM 5044 C CA . LYS B 1 332 ? 120.928 68.852 12.065 1.00 64.33 316 LYS B CA 1
ATOM 5045 C C . LYS B 1 332 ? 120.572 70.180 12.724 1.00 65.63 316 LYS B C 1
ATOM 5046 O O . LYS B 1 332 ? 121.296 71.161 12.578 1.00 65.72 316 LYS B O 1
ATOM 5052 N N . ALA B 1 333 ? 119.453 70.198 13.450 1.00 67.24 317 ALA B N 1
ATOM 5053 C CA . ALA B 1 333 ? 118.987 71.400 14.140 1.00 68.40 317 ALA B CA 1
ATOM 5054 C C . ALA B 1 333 ? 119.765 71.632 15.424 1.00 69.83 317 ALA B C 1
ATOM 5055 O O . ALA B 1 333 ? 120.021 72.772 15.798 1.00 70.08 317 ALA B O 1
ATOM 5057 N N . LEU B 1 334 ? 120.140 70.550 16.098 1.00 71.29 318 LEU B N 1
ATOM 5058 C CA . LEU B 1 334 ? 120.903 70.671 17.329 1.00 72.80 318 LEU B CA 1
ATOM 5059 C C . LEU B 1 334 ? 122.267 71.249 17.019 1.00 74.64 318 LEU B C 1
ATOM 5060 O O . LEU B 1 334 ? 122.875 71.898 17.858 1.00 74.62 318 LEU B O 1
ATOM 5065 N N . GLU B 1 335 ? 122.761 71.008 15.815 1.00 76.82 319 GLU B N 1
ATOM 5066 C CA . GLU B 1 335 ? 124.056 71.543 15.453 1.00 79.44 319 GLU B CA 1
ATOM 5067 C C . GLU B 1 335 ? 123.976 73.017 15.115 1.00 81.53 319 GLU B C 1
ATOM 5068 O O . GLU B 1 335 ? 124.727 73.821 15.666 1.00 81.99 319 GLU B O 1
ATOM 5074 N N . ARG B 1 336 ? 123.072 73.381 14.210 1.00 83.44 320 ARG B N 1
ATOM 5075 C CA . ARG B 1 336 ? 122.919 74.782 13.843 1.00 85.10 320 ARG B CA 1
ATOM 5076 C C . ARG B 1 336 ? 122.700 75.578 15.124 1.00 85.78 320 ARG B C 1
ATOM 5077 O O . ARG B 1 336 ? 123.345 76.608 15.351 1.00 86.19 320 ARG B O 1
ATOM 5085 N N . GLN B 1 337 ? 121.804 75.072 15.966 1.00 86.08 321 GLN B N 1
ATOM 5086 C CA . GLN B 1 337 ? 121.464 75.710 17.233 1.00 86.70 321 GLN B CA 1
ATOM 5087 C C . GLN B 1 337 ? 122.697 76.029 18.083 1.00 87.37 321 GLN B C 1
ATOM 5088 O O . GLN B 1 337 ? 122.796 77.104 18.685 1.00 87.60 321 GLN B O 1
ATOM 5094 N N . GLU B 1 338 ? 123.634 75.086 18.110 1.00 87.69 322 GLU B N 1
ATOM 5095 C CA . GLU B 1 338 ? 124.866 75.190 18.890 1.00 87.54 322 GLU B CA 1
ATOM 5096 C C . GLU B 1 338 ? 125.749 76.388 18.515 1.00 87.58 322 GLU B C 1
ATOM 5097 O O . GLU B 1 338 ? 126.405 76.981 19.378 1.00 88.01 322 GLU B O 1
ATOM 5103 N N . LEU B 1 339 ? 125.764 76.745 17.233 1.00 87.27 323 LEU B N 1
ATOM 5104 C CA . LEU B 1 339 ? 126.574 77.868 16.758 1.00 87.58 323 LEU B CA 1
ATOM 5105 C C . LEU B 1 339 ? 125.951 79.226 17.092 1.00 87.86 323 LEU B C 1
ATOM 5106 O O . LEU B 1 339 ? 125.105 79.695 16.297 1.00 86.94 323 LEU B O 1
ATOM 5111 N N . TYR C 1 22 ? 101.516 53.799 -24.501 1.00 85.72 6 TYR C N 1
ATOM 5112 C CA . TYR C 1 22 ? 102.112 53.512 -23.167 1.00 85.42 6 TYR C CA 1
ATOM 5113 C C . TYR C 1 22 ? 103.636 53.620 -23.185 1.00 85.49 6 TYR C C 1
ATOM 5114 O O . TYR C 1 22 ? 104.251 53.775 -24.242 1.00 85.34 6 TYR C O 1
ATOM 5123 N N . LEU C 1 23 ? 104.237 53.538 -22.003 1.00 85.71 7 LEU C N 1
ATOM 5124 C CA . LEU C 1 23 ? 105.687 53.634 -21.866 1.00 86.02 7 LEU C CA 1
ATOM 5125 C C . LEU C 1 23 ? 106.396 52.335 -22.241 1.00 86.12 7 LEU C C 1
ATOM 5126 O O . LEU C 1 23 ? 105.761 51.308 -22.466 1.00 86.34 7 LEU C O 1
ATOM 5131 N N . LEU C 1 24 ? 107.720 52.395 -22.306 1.00 85.86 8 LEU C N 1
ATOM 5132 C CA . LEU C 1 24 ? 108.523 51.238 -22.660 1.00 85.93 8 LEU C CA 1
ATOM 5133 C C . LEU C 1 24 ? 109.871 51.279 -21.945 1.00 86.32 8 LEU C C 1
ATOM 5134 O O . LEU C 1 24 ? 110.455 52.349 -21.756 1.00 86.12 8 LEU C O 1
ATOM 5139 N N . PRO C 1 25 ? 110.389 50.106 -21.549 1.00 86.70 9 PRO C N 1
ATOM 5140 C CA . PRO C 1 25 ? 111.678 50.043 -20.862 1.00 87.06 9 PRO C CA 1
ATOM 5141 C C . PRO C 1 25 ? 112.743 50.777 -21.664 1.00 87.24 9 PRO C C 1
ATOM 5142 O O . PRO C 1 25 ? 112.797 50.679 -22.889 1.00 86.82 9 PRO C O 1
ATOM 5146 N N . GLU C 1 26 ? 113.579 51.521 -20.960 1.00 87.94 10 GLU C N 1
ATOM 5147 C CA . GLU C 1 26 ? 114.642 52.262 -21.592 1.00 88.69 10 GLU C CA 1
ATOM 5148 C C . GLU C 1 26 ? 115.582 51.266 -22.266 1.00 89.42 10 GLU C C 1
ATOM 5149 O O . GLU C 1 26 ? 116.419 51.648 -23.074 1.00 89.77 10 GLU C O 1
ATOM 5155 N N . GLU C 1 27 ? 115.428 49.983 -21.950 1.00 90.27 11 GLU C N 1
ATOM 5156 C CA . GLU C 1 27 ? 116.283 48.942 -22.532 1.00 90.64 11 GLU C CA 1
ATOM 5157 C C . GLU C 1 27 ? 115.619 48.190 -23.694 1.00 90.69 11 GLU C C 1
ATOM 5158 O O . GLU C 1 27 ? 116.303 47.624 -24.556 1.00 90.64 11 GLU C O 1
ATOM 5164 N N . SER C 1 28 ? 114.288 48.197 -23.713 1.00 90.68 12 SER C N 1
ATOM 5165 C CA . SER C 1 28 ? 113.532 47.532 -24.763 1.00 90.21 12 SER C CA 1
ATOM 5166 C C . SER C 1 28 ? 113.696 48.341 -26.033 1.00 90.02 12 SER C C 1
ATOM 5167 O O . SER C 1 28 ? 113.495 49.557 -26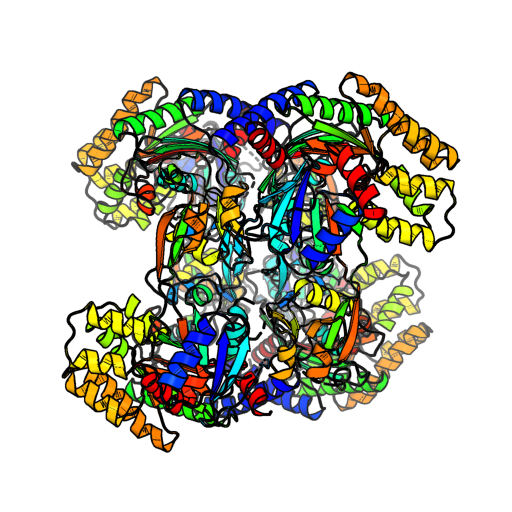.029 1.00 89.69 12 SER C O 1
ATOM 5170 N N . ALA C 1 29 ? 114.067 47.662 -27.113 1.00 89.61 13 ALA C N 1
ATOM 5171 C CA . ALA C 1 29 ? 114.240 48.312 -28.404 1.00 89.20 13 ALA C CA 1
ATOM 5172 C C . ALA C 1 29 ? 113.037 47.999 -29.286 1.00 88.77 13 ALA C C 1
ATOM 5173 O O . ALA C 1 29 ? 112.332 47.010 -29.077 1.00 89.42 13 ALA C O 1
ATOM 5175 N N . GLU C 1 30 ? 112.808 48.839 -30.285 1.00 87.69 14 GLU C N 1
ATOM 5176 C CA . GLU C 1 30 ? 111.670 48.647 -31.167 1.00 86.21 14 GLU C CA 1
ATOM 5177 C C . GLU C 1 30 ? 112.080 48.835 -32.618 1.00 84.44 14 GLU C C 1
ATOM 5178 O O . GLU C 1 30 ? 112.496 49.915 -33.027 1.00 84.73 14 GLU C O 1
ATOM 5184 N N . MET C 1 31 ? 111.981 47.771 -33.397 1.00 82.49 15 MET C N 1
ATOM 5185 C CA . MET C 1 31 ? 112.333 47.869 -34.791 1.00 80.13 15 MET C CA 1
ATOM 5186 C C . MET C 1 31 ? 111.076 48.089 -35.610 1.00 77.96 15 MET C C 1
ATOM 5187 O O . MET C 1 31 ? 110.026 47.513 -35.319 1.00 77.77 15 MET C O 1
ATOM 5192 N N . THR C 1 32 ? 111.192 48.939 -36.623 1.00 75.74 16 THR C N 1
ATOM 5193 C CA . THR C 1 32 ? 110.089 49.254 -37.521 1.00 74.11 16 THR C CA 1
ATOM 5194 C C . THR C 1 32 ? 109.882 48.054 -38.419 1.00 72.53 16 THR C C 1
ATOM 5195 O O . THR C 1 32 ? 110.810 47.282 -38.641 1.00 72.01 16 THR C O 1
ATOM 5199 N N . LEU C 1 33 ? 108.680 47.895 -38.952 1.00 70.69 17 LEU C N 1
ATOM 5200 C CA . LEU C 1 33 ? 108.423 46.753 -39.812 1.00 69.49 17 LEU C CA 1
ATOM 5201 C C . LEU C 1 33 ? 109.415 46.657 -40.970 1.00 68.82 17 LEU C C 1
ATOM 5202 O O . LEU C 1 33 ? 109.699 45.562 -41.456 1.00 68.87 17 LEU C O 1
ATOM 5207 N N . ASN C 1 34 ? 109.942 47.799 -41.402 1.00 68.01 18 ASN C N 1
ATOM 5208 C CA . ASN C 1 34 ? 110.892 47.837 -42.512 1.00 67.79 18 ASN C CA 1
ATOM 5209 C C . ASN C 1 34 ? 112.279 47.412 -42.078 1.00 67.16 18 ASN C C 1
ATOM 5210 O O . ASN C 1 34 ? 112.972 46.714 -42.814 1.00 67.23 18 ASN C O 1
ATOM 5215 N N . GLN C 1 35 ? 112.692 47.846 -40.890 1.00 66.56 19 GLN C N 1
ATOM 5216 C CA . GLN C 1 35 ? 114.000 47.475 -40.374 1.00 65.64 19 GLN C CA 1
ATOM 5217 C C . GLN C 1 35 ? 114.065 45.976 -40.276 1.00 65.34 19 GLN C C 1
ATOM 5218 O O . GLN C 1 35 ? 115.079 45.384 -40.629 1.00 66.47 19 GLN C O 1
ATOM 5224 N N . VAL C 1 36 ? 113.004 45.345 -39.786 1.00 64.02 20 VAL C N 1
ATOM 5225 C CA . VAL C 1 36 ? 113.034 43.901 -39.704 1.00 62.37 20 VAL C CA 1
ATOM 5226 C C . VAL C 1 36 ? 113.240 43.330 -41.111 1.00 61.68 20 VAL C C 1
ATOM 5227 O O . VAL C 1 36 ? 113.980 42.362 -41.275 1.00 61.57 20 VAL C O 1
ATOM 5231 N N . LYS C 1 37 ? 112.625 43.934 -42.129 1.00 60.54 21 LYS C N 1
ATOM 5232 C CA . LYS C 1 37 ? 112.823 43.448 -43.503 1.00 60.32 21 LYS C CA 1
ATOM 5233 C C . LYS C 1 37 ? 114.301 43.530 -43.938 1.00 59.81 21 LYS C C 1
ATOM 5234 O O . LYS C 1 37 ? 114.840 42.582 -44.496 1.00 59.65 21 LYS C O 1
ATOM 5240 N N . SER C 1 38 ? 114.944 44.665 -43.693 1.00 58.69 22 SER C N 1
ATOM 5241 C CA . SER C 1 38 ? 116.346 44.831 -44.046 1.00 58.44 22 SER C CA 1
ATOM 5242 C C . SER C 1 38 ? 117.174 43.798 -43.292 1.00 57.60 22 SER C C 1
ATOM 5243 O O . SER C 1 38 ? 117.999 43.082 -43.870 1.00 57.45 22 SER C O 1
ATOM 5246 N N . LEU C 1 39 ? 116.958 43.747 -41.983 1.00 56.06 23 LEU C N 1
ATOM 5247 C CA . LEU C 1 39 ? 117.678 42.827 -41.131 1.00 54.81 23 LEU C CA 1
ATOM 5248 C C . LEU C 1 39 ? 117.539 41.417 -41.696 1.00 54.16 23 LEU C C 1
ATOM 5249 O O . LEU C 1 39 ? 118.536 40.744 -41.935 1.00 53.89 23 LEU C O 1
ATOM 5254 N N . ARG C 1 40 ? 116.306 40.985 -41.948 1.00 53.68 24 ARG C N 1
ATOM 5255 C CA . ARG C 1 40 ? 116.073 39.648 -42.482 1.00 53.32 24 ARG C CA 1
ATOM 5256 C C . ARG C 1 40 ? 116.666 39.432 -43.874 1.00 54.06 24 ARG C C 1
ATOM 5257 O O . ARG C 1 40 ? 117.093 38.324 -44.193 1.00 54.38 24 ARG C O 1
ATOM 5265 N N . GLN C 1 41 ? 116.687 40.477 -44.703 1.00 55.20 25 GLN C N 1
ATOM 5266 C CA . GLN C 1 41 ? 117.269 40.398 -46.054 1.00 55.53 25 GLN C CA 1
ATOM 5267 C C . GLN C 1 41 ? 118.751 40.115 -45.934 1.00 56.11 25 GLN C C 1
ATOM 5268 O O . GLN C 1 41 ? 119.257 39.165 -46.526 1.00 56.75 25 GLN C O 1
ATOM 5274 N N . ILE C 1 42 ? 119.443 40.966 -45.175 1.00 55.60 26 ILE C N 1
ATOM 5275 C CA . ILE C 1 42 ? 120.877 40.830 -44.963 1.00 54.88 26 ILE C CA 1
ATOM 5276 C C . ILE C 1 42 ? 121.248 39.440 -44.463 1.00 55.01 26 ILE C C 1
ATOM 5277 O O . ILE C 1 42 ? 122.149 38.803 -45.019 1.00 55.07 26 ILE C O 1
ATOM 5282 N N . GLU C 1 43 ? 120.556 38.966 -43.429 1.00 54.52 27 GLU C N 1
ATOM 5283 C CA . GLU C 1 43 ? 120.808 37.625 -42.900 1.00 54.23 27 GLU C CA 1
ATOM 5284 C C . GLU C 1 43 ? 120.714 36.588 -44.027 1.00 53.29 27 GLU C C 1
ATOM 5285 O O . GLU C 1 43 ? 121.585 35.721 -44.178 1.00 53.78 27 GLU C O 1
ATOM 5291 N N . GLY C 1 44 ? 119.643 36.677 -44.809 1.00 51.28 28 GLY C N 1
ATOM 5292 C CA . GLY C 1 44 ? 119.462 35.741 -45.895 1.00 49.72 28 GLY C CA 1
ATOM 5293 C C . GLY C 1 44 ? 120.687 35.686 -46.780 1.00 48.66 28 GLY C C 1
ATOM 5294 O O . GLY C 1 44 ? 121.120 34.611 -47.212 1.00 48.37 28 GLY C O 1
ATOM 5295 N N . ARG C 1 45 ? 121.246 36.861 -47.049 1.00 47.45 29 ARG C N 1
ATOM 5296 C CA . ARG C 1 45 ? 122.425 36.969 -47.886 1.00 46.26 29 ARG C CA 1
ATOM 5297 C C . ARG C 1 45 ? 123.625 36.390 -47.171 1.00 46.12 29 ARG C C 1
ATOM 5298 O O . ARG C 1 45 ? 124.343 35.561 -47.737 1.00 46.70 29 ARG C O 1
ATOM 5306 N N . LEU C 1 46 ? 123.823 36.823 -45.926 1.00 45.32 30 LEU C N 1
ATOM 5307 C CA . LEU C 1 46 ? 124.943 36.377 -45.100 1.00 44.73 30 LEU C CA 1
ATOM 5308 C C . LEU C 1 46 ? 124.905 34.886 -44.804 1.00 44.68 30 LEU C C 1
ATOM 5309 O O . LEU C 1 46 ? 125.947 34.249 -44.648 1.00 43.74 30 LEU C O 1
ATOM 5314 N N . ARG C 1 47 ? 123.705 34.327 -44.721 1.00 45.05 31 ARG C N 1
ATOM 5315 C CA . ARG C 1 47 ? 123.583 32.905 -44.457 1.00 45.70 31 ARG C CA 1
ATOM 5316 C C . ARG C 1 47 ? 124.137 32.099 -45.621 1.00 45.74 31 ARG C C 1
ATOM 5317 O O . ARG C 1 47 ? 124.864 31.136 -45.402 1.00 46.21 31 ARG C O 1
ATOM 5325 N N . LYS C 1 48 ? 123.801 32.485 -46.854 1.00 45.35 32 LYS C N 1
ATOM 5326 C CA . LYS C 1 48 ? 124.296 31.780 -48.036 1.00 44.71 32 LYS C CA 1
ATOM 5327 C C . LYS C 1 48 ? 125.803 31.832 -48.043 1.00 43.56 32 LYS C C 1
ATOM 5328 O O . LYS C 1 48 ? 126.462 30.809 -48.175 1.00 42.65 32 LYS C O 1
ATOM 5334 N N . LEU C 1 49 ? 126.336 33.037 -47.871 1.00 43.46 33 LEU C N 1
ATOM 5335 C CA . LEU C 1 49 ? 127.772 33.262 -47.873 1.00 43.24 33 LEU C CA 1
ATOM 5336 C C . LEU C 1 49 ? 128.465 32.406 -46.849 1.00 43.69 33 LEU C C 1
ATOM 5337 O O . LEU C 1 49 ? 129.436 31.722 -47.163 1.00 43.30 33 LEU C O 1
ATOM 5342 N N . PHE C 1 50 ? 127.954 32.448 -45.622 1.00 44.74 34 PHE C N 1
ATOM 5343 C CA . PHE C 1 50 ? 128.531 31.685 -44.531 1.00 45.37 34 PHE C CA 1
ATOM 5344 C C . PHE C 1 50 ? 128.434 30.208 -44.828 1.00 45.86 34 PHE C C 1
ATOM 5345 O O . PHE C 1 50 ? 129.428 29.502 -44.761 1.00 45.70 34 PHE C O 1
ATOM 5353 N N . SER C 1 51 ? 127.245 29.735 -45.171 1.00 47.12 35 SER C N 1
ATOM 5354 C CA . SER C 1 51 ? 127.080 28.319 -45.456 1.00 48.72 35 SER C CA 1
ATOM 5355 C C . SER C 1 51 ? 127.854 27.894 -46.704 1.00 49.48 35 SER C C 1
ATOM 5356 O O . SER C 1 51 ? 128.210 26.725 -46.870 1.00 50.30 35 SER C O 1
ATOM 5359 N N . LEU C 1 52 ? 128.124 28.856 -47.573 1.00 50.01 36 LEU C N 1
ATOM 5360 C CA . LEU C 1 52 ? 128.885 28.593 -48.785 1.00 50.51 36 LEU C CA 1
ATOM 5361 C C . LEU C 1 52 ? 130.339 28.336 -48.419 1.00 51.40 36 LEU C C 1
ATOM 5362 O O . LEU C 1 52 ? 131.079 27.718 -49.177 1.00 51.57 36 LEU C O 1
ATOM 5367 N N . LYS C 1 53 ? 130.733 28.838 -47.256 1.00 52.65 37 LYS C N 1
ATOM 5368 C CA . LYS C 1 53 ? 132.086 28.692 -46.743 1.00 54.17 37 LYS C CA 1
ATOM 5369 C C . LYS C 1 53 ? 132.107 27.622 -45.660 1.00 54.72 37 LYS C C 1
ATOM 5370 O O . LYS C 1 53 ? 133.071 27.510 -44.908 1.00 54.64 37 LYS C O 1
ATOM 5376 N N . ASN C 1 54 ? 131.030 26.857 -45.572 1.00 55.74 38 ASN C N 1
ATOM 5377 C CA . ASN C 1 54 ? 130.944 25.778 -44.610 1.00 57.14 38 ASN C CA 1
ATOM 5378 C C . ASN C 1 54 ? 130.867 26.162 -43.114 1.00 57.11 38 ASN C C 1
ATOM 5379 O O . ASN C 1 54 ? 131.286 25.397 -42.236 1.00 57.23 38 ASN C O 1
ATOM 5384 N N . TYR C 1 55 ? 130.311 27.333 -42.821 1.00 56.88 39 TYR C N 1
ATOM 5385 C CA . TYR C 1 55 ? 130.155 27.785 -41.436 1.00 57.18 39 TYR C CA 1
ATOM 5386 C C . TYR C 1 55 ? 128.820 27.319 -40.855 1.00 57.51 39 TYR C C 1
ATOM 5387 O O . TYR C 1 55 ? 127.776 27.747 -41.327 1.00 58.04 39 TYR C O 1
ATOM 5396 N N . GLN C 1 56 ? 128.838 26.472 -39.827 1.00 57.35 40 GLN C N 1
ATOM 5397 C CA . GLN C 1 56 ? 127.582 25.995 -39.230 1.00 57.11 40 GLN C CA 1
ATOM 5398 C C . GLN C 1 56 ? 126.975 26.982 -38.212 1.00 56.23 40 GLN C C 1
ATOM 5399 O O . GLN C 1 56 ? 127.678 27.529 -37.358 1.00 56.19 40 GLN C O 1
ATOM 5405 N N . GLU C 1 57 ? 125.669 27.215 -38.304 1.00 54.94 41 GLU C N 1
ATOM 5406 C CA . GLU C 1 57 ? 125.017 28.128 -37.376 1.00 54.21 41 GLU C CA 1
ATOM 5407 C C . GLU C 1 57 ? 124.704 27.461 -36.061 1.00 54.18 41 GLU C C 1
ATOM 5408 O O . GLU C 1 57 ? 124.160 26.362 -36.030 1.00 54.35 41 GLU C O 1
ATOM 5414 N N . VAL C 1 58 ? 125.031 28.150 -34.974 1.00 53.82 42 VAL C N 1
ATOM 5415 C CA . VAL C 1 58 ? 124.789 27.651 -33.632 1.00 53.59 42 VAL C CA 1
ATOM 5416 C C . VAL C 1 58 ? 123.994 28.691 -32.844 1.00 53.36 42 VAL C C 1
ATOM 5417 O O . VAL C 1 58 ? 124.219 29.882 -32.989 1.00 53.40 42 VAL C O 1
ATOM 5421 N N . MET C 1 59 ? 123.035 28.240 -32.042 1.00 54.09 43 MET C N 1
ATOM 5422 C CA . MET C 1 59 ? 122.223 29.150 -31.232 1.00 54.98 43 MET C CA 1
ATOM 5423 C C . MET C 1 59 ? 122.513 28.928 -29.754 1.00 54.76 43 MET C C 1
ATOM 5424 O O . MET C 1 59 ? 121.910 28.058 -29.117 1.00 55.05 43 MET C O 1
ATOM 5429 N N . PRO C 1 60 ? 123.428 29.727 -29.181 1.00 56.39 44 PRO C N 1
ATOM 5430 C CA . PRO C 1 60 ? 123.843 29.657 -27.774 1.00 55.02 44 PRO C CA 1
ATOM 5431 C C . PRO C 1 60 ? 122.677 29.861 -26.815 1.00 53.68 44 PRO C C 1
ATOM 5432 O O . PRO C 1 60 ? 121.731 30.583 -27.117 1.00 54.12 44 PRO C O 1
ATOM 5436 N N . PRO C 1 61 ? 122.733 29.233 -25.639 1.00 54.38 45 PRO C N 1
ATOM 5437 C CA . PRO C 1 61 ? 121.647 29.400 -24.674 1.00 54.21 45 PRO C CA 1
ATOM 5438 C C . PRO C 1 61 ? 121.484 30.874 -24.314 1.00 54.89 45 PRO C C 1
ATOM 5439 O O . PRO C 1 61 ? 122.429 31.656 -24.435 1.00 55.68 45 PRO C O 1
ATOM 5443 N N . SER C 1 62 ? 120.291 31.252 -23.868 1.00 56.11 46 SER C N 1
ATOM 5444 C CA . SER C 1 62 ? 120.020 32.633 -23.484 1.00 56.34 46 SER C CA 1
ATOM 5445 C C . SER C 1 62 ? 120.444 32.896 -22.030 1.00 56.24 46 SER C C 1
ATOM 5446 O O . SER C 1 62 ? 120.562 34.050 -21.600 1.00 55.57 46 SER C O 1
ATOM 5449 N N . PHE C 1 63 ? 120.667 31.816 -21.281 1.00 56.69 47 PHE C N 1
ATOM 5450 C CA . PHE C 1 63 ? 121.084 31.915 -19.886 1.00 57.85 47 PHE C CA 1
ATOM 5451 C C . PHE C 1 63 ? 122.440 31.274 -19.697 1.00 58.69 47 PHE C C 1
ATOM 5452 O O . PHE C 1 63 ? 122.713 30.214 -20.247 1.00 58.75 47 PHE C O 1
ATOM 5460 N N . GLU C 1 64 ? 123.290 31.925 -18.913 1.00 59.90 48 GLU C N 1
ATOM 5461 C CA . GLU C 1 64 ? 124.635 31.427 -18.663 1.00 60.91 48 GLU C CA 1
ATOM 5462 C C . GLU C 1 64 ? 125.014 31.734 -17.192 1.00 61.70 48 GLU C C 1
ATOM 5463 O O . GLU C 1 64 ? 124.406 32.604 -16.563 1.00 61.36 48 GLU C O 1
ATOM 5469 N N . TYR C 1 65 ? 125.990 31.010 -16.643 1.00 62.76 49 TYR C N 1
ATOM 5470 C CA . TYR C 1 65 ? 126.454 31.246 -15.261 1.00 64.44 49 TYR C CA 1
ATOM 5471 C C . TYR C 1 65 ? 127.290 32.529 -15.182 1.00 65.23 49 TYR C C 1
ATOM 5472 O O . TYR C 1 65 ? 128.339 32.620 -15.819 1.00 65.02 49 TYR C O 1
ATOM 5481 N N . THR C 1 66 ? 126.856 33.506 -14.386 1.00 66.33 50 THR C N 1
ATOM 5482 C CA . THR C 1 66 ? 127.608 34.748 -14.302 1.00 67.49 50 THR C CA 1
ATOM 5483 C C . THR C 1 66 ? 129.094 34.426 -14.265 1.00 68.38 50 THR C C 1
ATOM 5484 O O . THR C 1 66 ? 129.908 35.173 -14.793 1.00 68.47 50 THR C O 1
ATOM 5488 N N . GLN C 1 67 ? 129.444 33.282 -13.689 1.00 70.14 51 GLN C N 1
ATOM 5489 C CA . GLN C 1 67 ? 130.847 32.881 -13.588 1.00 71.99 51 GLN C CA 1
ATOM 5490 C C . GLN C 1 67 ? 131.568 32.879 -14.925 1.00 72.87 51 GLN C C 1
ATOM 5491 O O . GLN C 1 67 ? 132.664 33.415 -15.045 1.00 73.30 51 GLN C O 1
ATOM 5497 N N . LEU C 1 68 ? 130.957 32.271 -15.930 1.00 73.53 52 LEU C N 1
ATOM 5498 C CA . LEU C 1 68 ? 131.565 32.185 -17.259 1.00 73.86 52 LEU C CA 1
ATOM 5499 C C . LEU C 1 68 ? 132.109 33.489 -17.810 1.00 74.30 52 LEU C C 1
ATOM 5500 O O . LEU C 1 68 ? 133.189 33.515 -18.382 1.00 74.08 52 LEU C O 1
ATOM 5505 N N . TYR C 1 69 ? 131.348 34.563 -17.658 1.00 75.06 53 TYR C N 1
ATOM 5506 C CA . TYR C 1 69 ? 131.764 35.841 -18.191 1.00 76.02 53 TYR C CA 1
ATOM 5507 C C . TYR C 1 69 ? 133.010 36.430 -17.508 1.00 76.68 53 TYR C C 1
ATOM 5508 O O . TYR C 1 69 ? 133.175 37.647 -17.371 1.00 76.97 53 TYR C O 1
ATOM 5517 N N . THR C 1 70 ? 133.910 35.523 -17.123 1.00 76.64 54 THR C N 1
ATOM 5518 C CA . THR C 1 70 ? 135.190 35.846 -16.490 1.00 76.54 54 THR C CA 1
ATOM 5519 C C . THR C 1 70 ? 136.288 35.736 -17.562 1.00 76.60 54 THR C C 1
ATOM 5520 O O . THR C 1 70 ? 136.661 34.632 -17.980 1.00 76.50 54 THR C O 1
ATOM 5524 N N . ALA C 1 71 ? 136.791 36.884 -18.009 1.00 76.97 55 ALA C N 1
ATOM 5525 C CA . ALA C 1 71 ? 137.835 36.928 -19.033 1.00 77.10 55 ALA C CA 1
ATOM 5526 C C . ALA C 1 71 ? 138.254 38.368 -19.312 1.00 77.17 55 ALA C C 1
ATOM 5527 O O . ALA C 1 71 ? 137.803 38.971 -20.286 1.00 76.66 55 ALA C O 1
ATOM 5529 N N . ASN C 1 80 ? 132.650 43.487 -16.383 1.00 84.04 64 ASN C N 1
ATOM 5530 C CA . ASN C 1 80 ? 131.937 44.429 -15.535 1.00 84.46 64 ASN C CA 1
ATOM 5531 C C . ASN C 1 80 ? 130.492 43.936 -15.431 1.00 84.08 64 ASN C C 1
ATOM 5532 O O . ASN C 1 80 ? 129.747 43.948 -16.420 1.00 84.42 64 ASN C O 1
ATOM 5537 N N . GLN C 1 81 ? 130.107 43.486 -14.236 1.00 83.28 65 GLN C N 1
ATOM 5538 C CA . GLN C 1 81 ? 128.759 42.968 -14.000 1.00 82.64 65 GLN C CA 1
ATOM 5539 C C . GLN C 1 81 ? 127.695 44.043 -14.007 1.00 82.08 65 GLN C C 1
ATOM 5540 O O . GLN C 1 81 ? 126.505 43.759 -13.848 1.00 82.14 65 GLN C O 1
ATOM 5546 N N . GLU C 1 82 ? 128.126 45.280 -14.197 1.00 81.24 66 GLU C N 1
ATOM 5547 C CA . GLU C 1 82 ? 127.200 46.385 -14.212 1.00 80.57 66 GLU C CA 1
ATOM 5548 C C . GLU C 1 82 ? 126.294 46.389 -15.433 1.00 79.76 66 GLU C C 1
ATOM 5549 O O . GLU C 1 82 ? 125.109 46.700 -15.324 1.00 79.98 66 GLU C O 1
ATOM 5555 N N . LYS C 1 83 ? 126.843 46.016 -16.586 1.00 78.89 67 LYS C N 1
ATOM 5556 C CA . LYS C 1 83 ? 126.084 46.008 -17.831 1.00 77.90 67 LYS C CA 1
ATOM 5557 C C . LYS C 1 83 ? 125.336 44.701 -18.085 1.00 77.27 67 LYS C C 1
ATOM 5558 O O . LYS C 1 83 ? 124.753 44.505 -19.155 1.00 77.43 67 LYS C O 1
ATOM 5564 N N . MET C 1 84 ? 125.331 43.820 -17.091 1.00 75.96 68 MET C N 1
ATOM 5565 C CA . MET C 1 84 ? 124.672 42.525 -17.221 1.00 74.90 68 MET C CA 1
ATOM 5566 C C . MET C 1 84 ? 123.304 42.413 -16.574 1.00 74.05 68 MET C C 1
ATOM 5567 O O . MET C 1 84 ? 123.055 43.000 -15.527 1.00 73.90 68 MET C O 1
ATOM 5572 N N . PHE C 1 85 ? 122.416 41.661 -17.211 1.00 72.77 69 PHE C N 1
ATOM 5573 C CA . PHE C 1 85 ? 121.105 41.417 -16.633 1.00 71.73 69 PHE C CA 1
ATOM 5574 C C . PHE C 1 85 ? 121.328 40.121 -15.849 1.00 72.16 69 PHE C C 1
ATOM 5575 O O . PHE C 1 85 ? 121.855 39.144 -16.386 1.00 71.97 69 PHE C O 1
ATOM 5583 N N . GLN C 1 86 ? 120.900 40.110 -14.572 1.00 72.83 70 GLN C N 1
ATOM 5584 C CA . GLN C 1 86 ? 121.200 38.942 -13.804 1.00 73.32 70 GLN C CA 1
ATOM 5585 C C . GLN C 1 86 ? 120.249 38.471 -12.802 1.00 73.70 70 GLN C C 1
ATOM 5586 O O . GLN C 1 86 ? 119.160 38.958 -12.571 1.00 73.69 70 GLN C O 1
ATOM 5592 N N . PHE C 1 87 ? 120.734 37.450 -12.242 1.00 74.40 71 PHE C N 1
ATOM 5593 C CA . PHE C 1 87 ? 119.910 36.861 -11.266 1.00 74.92 71 PHE C CA 1
ATOM 5594 C C . PHE C 1 87 ? 120.502 35.535 -10.629 1.00 75.50 71 PHE C C 1
ATOM 5595 O O . PHE C 1 87 ? 121.537 35.040 -11.053 1.00 75.06 71 PHE C O 1
ATOM 5603 N N . ILE C 1 88 ? 119.742 35.057 -9.571 1.00 77.07 72 ILE C N 1
ATOM 5604 C CA . ILE C 1 88 ? 119.900 33.808 -8.836 1.00 78.52 72 ILE C CA 1
ATOM 5605 C C . ILE C 1 88 ? 118.772 32.952 -9.207 1.00 80.47 72 ILE C C 1
ATOM 5606 O O . ILE C 1 88 ? 117.753 33.387 -9.744 1.00 80.71 72 ILE C O 1
ATOM 5611 N N . LYS C 1 89 ? 119.002 31.709 -8.909 1.00 82.49 73 LYS C N 1
ATOM 5612 C CA . LYS C 1 89 ? 118.093 30.654 -9.183 1.00 84.15 73 LYS C CA 1
ATOM 5613 C C . LYS C 1 89 ? 117.548 30.063 -7.950 1.00 85.58 73 LYS C C 1
ATOM 5614 O O . LYS C 1 89 ? 117.904 30.440 -6.832 1.00 85.89 73 LYS C O 1
ATOM 5620 N N . HIS C 1 90 ? 116.661 29.114 -8.129 1.00 86.53 74 HIS C N 1
ATOM 5621 C CA . HIS C 1 90 ? 116.169 28.465 -7.028 1.00 87.59 74 HIS C CA 1
ATOM 5622 C C . HIS C 1 90 ? 117.276 27.731 -6.415 1.00 87.34 74 HIS C C 1
ATOM 5623 O O . HIS C 1 90 ? 117.255 27.643 -5.192 1.00 87.54 74 HIS C O 1
ATOM 5630 N N . GLU C 1 91 ? 118.097 27.116 -7.306 1.00 86.88 75 GLU C N 1
ATOM 5631 C CA . GLU C 1 91 ? 119.284 26.323 -6.869 1.00 86.23 75 GLU C CA 1
ATOM 5632 C C . GLU C 1 91 ? 120.176 27.247 -6.028 1.00 85.22 75 GLU C C 1
ATOM 5633 O O . GLU C 1 91 ? 120.816 26.783 -5.090 1.00 85.06 75 GLU C O 1
ATOM 5639 N N . GLY C 1 92 ? 120.200 28.543 -6.369 1.00 84.70 76 GLY C N 1
ATOM 5640 C CA . GLY C 1 92 ? 120.994 29.488 -5.586 1.00 84.17 76 GLY C CA 1
ATOM 5641 C C . GLY C 1 92 ? 122.290 29.959 -6.240 1.00 83.54 76 GLY C C 1
ATOM 5642 O O . GLY C 1 92 ? 123.311 30.168 -5.578 1.00 83.34 76 GLY C O 1
ATOM 5643 N N . GLN C 1 93 ? 122.241 30.139 -7.556 1.00 82.79 77 GLN C N 1
ATOM 5644 C CA . GLN C 1 93 ? 123.403 30.574 -8.323 1.00 81.72 77 GLN C CA 1
ATOM 5645 C C . GLN C 1 93 ? 123.119 31.871 -9.066 1.00 80.53 77 GLN C C 1
ATOM 5646 O O . GLN C 1 93 ? 121.957 32.275 -9.216 1.00 80.50 77 GLN C O 1
ATOM 5652 N N . SER C 1 94 ? 124.181 32.520 -9.537 1.00 78.55 78 SER C N 1
ATOM 5653 C CA . SER C 1 94 ? 124.017 33.763 -10.276 1.00 76.57 78 SER C CA 1
ATOM 5654 C C . SER C 1 94 ? 124.051 33.488 -11.774 1.00 74.40 78 SER C C 1
ATOM 5655 O O . SER C 1 94 ? 125.073 33.065 -12.313 1.00 74.04 78 SER C O 1
ATOM 5658 N N . ILE C 1 95 ? 122.927 33.712 -12.444 1.00 72.16 79 ILE C N 1
ATOM 5659 C CA . ILE C 1 95 ? 122.870 33.510 -13.882 1.00 70.25 79 ILE C CA 1
ATOM 5660 C C . ILE C 1 95 ? 122.762 34.858 -14.610 1.00 67.78 79 ILE C C 1
ATOM 5661 O O . ILE C 1 95 ? 122.258 35.838 -14.056 1.00 67.20 79 ILE C O 1
ATOM 5666 N N . THR C 1 96 ? 123.273 34.905 -15.840 1.00 65.36 80 THR C N 1
ATOM 5667 C CA . THR C 1 96 ? 123.264 36.128 -16.650 1.00 62.99 80 THR C CA 1
ATOM 5668 C C . THR C 1 96 ? 122.725 35.891 -18.065 1.00 60.65 80 THR C C 1
ATOM 5669 O O . THR C 1 96 ? 123.067 34.895 -18.697 1.00 60.21 80 THR C O 1
ATOM 5673 N N . LEU C 1 97 ? 121.880 36.798 -18.556 1.00 58.61 81 LEU C N 1
ATOM 5674 C CA . LEU C 1 97 ? 121.338 36.680 -19.905 1.00 56.20 81 LEU C CA 1
ATOM 5675 C C . LEU C 1 97 ? 122.534 36.755 -20.850 1.00 55.41 81 LEU C C 1
ATOM 5676 O O . LEU C 1 97 ? 123.518 37.426 -20.545 1.00 55.29 81 LEU C O 1
ATOM 5681 N N . ARG C 1 98 ? 122.451 36.064 -21.986 1.00 54.61 82 ARG C N 1
ATOM 5682 C CA . ARG C 1 98 ? 123.530 36.045 -22.981 1.00 53.66 82 ARG C CA 1
ATOM 5683 C C . ARG C 1 98 ? 124.144 37.434 -23.183 1.00 53.49 82 ARG C C 1
ATOM 5684 O O . ARG C 1 98 ? 123.517 38.341 -23.741 1.00 53.79 82 ARG C O 1
ATOM 5692 N N . TYR C 1 99 ? 125.384 37.578 -22.742 1.00 53.05 83 TYR C N 1
ATOM 5693 C CA . TYR C 1 99 ? 126.103 38.839 -22.802 1.00 53.40 83 TYR C CA 1
ATOM 5694 C C . TYR C 1 99 ? 127.153 38.901 -23.886 1.00 53.63 83 TYR C C 1
ATOM 5695 O O . TYR C 1 99 ? 127.675 39.976 -24.209 1.00 54.04 83 TYR C O 1
ATOM 5704 N N . ASP C 1 100 ? 127.478 37.743 -24.441 1.00 53.48 84 ASP C N 1
ATOM 5705 C CA . ASP C 1 100 ? 128.513 37.665 -25.458 1.00 53.03 84 ASP C CA 1
ATOM 5706 C C . ASP C 1 100 ? 128.320 36.420 -26.299 1.00 52.54 84 ASP C C 1
ATOM 5707 O O . ASP C 1 100 ? 127.851 35.398 -25.796 1.00 52.68 84 ASP C O 1
ATOM 5712 N N . PHE C 1 101 ? 128.656 36.509 -27.583 1.00 51.71 85 PHE C N 1
ATOM 5713 C CA . PHE C 1 101 ? 128.503 35.365 -28.471 1.00 51.39 85 PHE C CA 1
ATOM 5714 C C . PHE C 1 101 ? 129.753 34.517 -28.609 1.00 52.18 85 PHE C C 1
ATOM 5715 O O . PHE C 1 101 ? 129.663 33.310 -28.852 1.00 52.17 85 PHE C O 1
ATOM 5723 N N . THR C 1 102 ? 130.920 35.133 -28.445 1.00 53.35 86 THR C N 1
ATOM 5724 C CA . THR C 1 102 ? 132.175 34.388 -28.589 1.00 54.55 86 THR C CA 1
ATOM 5725 C C . THR C 1 102 ? 132.433 33.298 -27.553 1.00 55.18 86 THR C C 1
ATOM 5726 O O . THR C 1 102 ? 132.756 32.174 -27.912 1.00 55.04 86 THR C O 1
ATOM 5730 N N . LEU C 1 103 ? 132.306 33.634 -26.273 1.00 56.62 87 LEU C N 1
ATOM 5731 C CA . LEU C 1 103 ? 132.533 32.665 -25.206 1.00 57.85 87 LEU C CA 1
ATOM 5732 C C . LEU C 1 103 ? 131.733 31.378 -25.363 1.00 58.20 87 LEU C C 1
ATOM 5733 O O . LEU C 1 103 ? 132.313 30.298 -25.451 1.00 57.57 87 LEU C O 1
ATOM 5738 N N . PRO C 1 104 ? 130.389 31.471 -25.401 1.00 59.12 88 PRO C N 1
ATOM 5739 C CA . PRO C 1 104 ? 129.626 30.231 -25.551 1.00 59.91 88 PRO C CA 1
ATOM 5740 C C . PRO C 1 104 ? 130.172 29.331 -26.635 1.00 60.62 88 PRO C C 1
ATOM 5741 O O . PRO C 1 104 ? 130.481 28.179 -26.367 1.00 60.69 88 PRO C O 1
ATOM 5745 N N . LEU C 1 105 ? 130.312 29.858 -27.848 1.00 61.43 89 LEU C N 1
ATOM 5746 C CA . LEU C 1 105 ? 130.828 29.069 -28.963 1.00 62.02 89 LEU C CA 1
ATOM 5747 C C . LEU C 1 105 ? 132.196 28.445 -28.659 1.00 63.09 89 LEU C C 1
ATOM 5748 O O . LEU C 1 105 ? 132.484 27.316 -29.064 1.00 62.96 89 LEU C O 1
ATOM 5753 N N . VAL C 1 106 ? 133.046 29.194 -27.962 1.00 64.25 90 VAL C N 1
ATOM 5754 C CA . VAL C 1 106 ? 134.370 28.697 -27.598 1.00 64.93 90 VAL C CA 1
ATOM 5755 C C . VAL C 1 106 ? 134.152 27.487 -26.694 1.00 65.93 90 VAL C C 1
ATOM 5756 O O . VAL C 1 106 ? 134.798 26.454 -26.863 1.00 65.90 90 VAL C O 1
ATOM 5760 N N . ARG C 1 107 ? 133.229 27.609 -25.743 1.00 66.21 91 ARG C N 1
ATOM 5761 C CA . ARG C 1 107 ? 132.936 26.500 -24.849 1.00 66.62 91 ARG C CA 1
ATOM 5762 C C . ARG C 1 107 ? 132.558 25.296 -25.701 1.00 67.42 91 ARG C C 1
ATOM 5763 O O . ARG C 1 107 ? 133.068 24.192 -25.500 1.00 67.56 91 ARG C O 1
ATOM 5771 N N . LEU C 1 108 ? 131.668 25.527 -26.662 1.00 67.96 92 LEU C N 1
ATOM 5772 C CA . LEU C 1 108 ? 131.201 24.477 -27.556 1.00 68.89 92 LEU C CA 1
ATOM 5773 C C . LEU C 1 108 ? 132.337 23.803 -28.311 1.00 69.67 92 LEU C C 1
ATOM 5774 O O . LEU C 1 108 ? 132.307 22.596 -28.549 1.00 69.62 92 LEU C O 1
ATOM 5779 N N . TYR C 1 109 ? 133.329 24.582 -28.713 1.00 70.57 93 TYR C N 1
ATOM 5780 C CA . TYR C 1 109 ? 134.452 24.008 -29.419 1.00 72.00 93 TYR C CA 1
ATOM 5781 C C . TYR C 1 109 ? 135.250 23.126 -28.464 1.00 73.39 93 TYR C C 1
ATOM 5782 O O . TYR C 1 109 ? 135.934 22.195 -28.892 1.00 72.84 93 TYR C O 1
ATOM 5791 N N . SER C 1 110 ? 135.154 23.432 -27.169 1.00 75.61 94 SER C N 1
ATOM 5792 C CA . SER C 1 110 ? 135.856 22.685 -26.123 1.00 78.39 94 SER C CA 1
ATOM 5793 C C . SER C 1 110 ? 135.385 21.244 -26.114 1.00 79.64 94 SER C C 1
ATOM 5794 O O . SER C 1 110 ? 136.193 20.316 -26.148 1.00 79.27 94 SER C O 1
ATOM 5797 N N . GLN C 1 111 ? 134.064 21.086 -26.062 1.00 81.56 95 GLN C N 1
ATOM 5798 C CA . GLN C 1 111 ? 133.398 19.787 -26.038 1.00 83.54 95 GLN C CA 1
ATOM 5799 C C . GLN C 1 111 ? 133.957 18.782 -27.058 1.00 85.21 95 GLN C C 1
ATOM 5800 O O . GLN C 1 111 ? 134.121 17.601 -26.747 1.00 85.53 95 GLN C O 1
ATOM 5806 N N . ILE C 1 112 ? 134.242 19.252 -28.272 1.00 87.02 96 ILE C N 1
ATOM 5807 C CA . ILE C 1 112 ? 134.757 18.390 -29.340 1.00 88.85 96 ILE C CA 1
ATOM 5808 C C . ILE C 1 112 ? 135.977 17.564 -28.946 1.00 89.76 96 ILE C C 1
ATOM 5809 O O . ILE C 1 112 ? 137.083 18.089 -28.813 1.00 89.73 96 ILE C O 1
ATOM 5814 N N . LYS C 1 113 ? 135.762 16.262 -28.785 1.00 90.86 97 LYS C N 1
ATOM 5815 C CA . LYS C 1 113 ? 136.822 15.338 -28.394 1.00 91.88 97 LYS C CA 1
ATOM 5816 C C . LYS C 1 113 ? 138.073 15.445 -29.268 1.00 92.21 97 LYS C C 1
ATOM 5817 O O . LYS C 1 113 ? 139.089 15.999 -28.835 1.00 92.33 97 LYS C O 1
ATOM 5823 N N . ASP C 1 114 ? 138.010 14.915 -30.488 1.00 92.71 98 ASP C N 1
ATOM 5824 C CA . ASP C 1 114 ? 139.162 14.983 -31.380 1.00 92.85 98 ASP C CA 1
ATOM 5825 C C . ASP C 1 114 ? 139.325 16.427 -31.871 1.00 92.34 98 ASP C C 1
ATOM 5826 O O . ASP C 1 114 ? 138.368 17.069 -32.323 1.00 92.80 98 ASP C O 1
ATOM 5831 N N . SER C 1 115 ? 140.552 16.928 -31.768 1.00 91.46 99 SER C N 1
ATOM 5832 C CA . SER C 1 115 ? 140.881 18.293 -32.163 1.00 90.47 99 SER C CA 1
ATOM 5833 C C . SER C 1 115 ? 140.915 18.510 -33.670 1.00 89.04 99 SER C C 1
ATOM 5834 O O . SER C 1 115 ? 141.893 18.169 -34.340 1.00 89.21 99 SER C O 1
ATOM 5837 N N . THR C 1 116 ? 139.839 19.086 -34.195 1.00 86.96 100 THR C N 1
ATOM 5838 C CA . THR C 1 116 ? 139.741 19.370 -35.620 1.00 84.58 100 THR C CA 1
ATOM 5839 C C . THR C 1 116 ? 139.275 20.821 -35.825 1.00 83.00 100 THR C C 1
ATOM 5840 O O . THR C 1 116 ? 138.939 21.517 -34.864 1.00 83.18 100 THR C O 1
ATOM 5844 N N . SER C 1 117 ? 139.275 21.277 -37.073 1.00 80.58 101 SER C N 1
ATOM 5845 C CA . SER C 1 117 ? 138.858 22.639 -37.407 1.00 77.66 101 SER C CA 1
ATOM 5846 C C . SER C 1 117 ? 137.370 22.838 -37.060 1.00 74.99 101 SER C C 1
ATOM 5847 O O . SER C 1 117 ? 136.641 21.868 -36.853 1.00 74.30 101 SER C O 1
ATOM 5850 N N . ALA C 1 118 ? 136.924 24.089 -36.995 1.00 72.04 102 ALA C N 1
ATOM 5851 C CA . ALA C 1 118 ? 135.528 24.382 -36.680 1.00 69.26 102 ALA C CA 1
ATOM 5852 C C . ALA C 1 118 ? 135.108 25.799 -37.097 1.00 67.14 102 ALA C C 1
ATOM 5853 O O . ALA C 1 118 ? 135.769 26.772 -36.739 1.00 67.11 102 ALA C O 1
ATOM 5855 N N . ARG C 1 119 ? 134.012 25.906 -37.854 1.00 64.78 103 ARG C N 1
ATOM 5856 C CA . ARG C 1 119 ? 133.474 27.200 -38.320 1.00 62.40 103 ARG C CA 1
ATOM 5857 C C . ARG C 1 119 ? 132.027 27.389 -37.856 1.00 60.92 103 ARG C C 1
ATOM 5858 O O . ARG C 1 119 ? 131.117 26.724 -38.348 1.00 60.91 103 ARG C O 1
ATOM 5866 N N . TYR C 1 120 ? 131.814 28.312 -36.927 1.00 58.93 104 TYR C N 1
ATOM 5867 C CA . TYR C 1 120 ? 130.481 28.572 -36.395 1.00 56.75 104 TYR C CA 1
ATOM 5868 C C . TYR C 1 120 ? 129.961 29.961 -36.741 1.00 55.20 104 TYR C C 1
ATOM 5869 O O . TYR C 1 120 ? 130.727 30.926 -36.773 1.00 54.79 104 TYR C O 1
ATOM 5878 N N . SER C 1 121 ? 128.661 30.071 -36.995 1.00 53.40 105 SER C N 1
ATOM 5879 C CA . SER C 1 121 ? 128.066 31.377 -37.258 1.00 52.03 105 SER C CA 1
ATOM 5880 C C . SER C 1 121 ? 126.924 31.558 -36.272 1.00 51.34 105 SER C C 1
ATOM 5881 O O . SER C 1 121 ? 126.438 30.589 -35.694 1.00 51.03 105 SER C O 1
ATOM 5884 N N . TYR C 1 122 ? 126.522 32.803 -36.056 1.00 50.86 106 TYR C N 1
ATOM 5885 C CA . TYR C 1 122 ? 125.447 33.109 -35.124 1.00 50.57 106 TYR C CA 1
ATOM 5886 C C . TYR C 1 122 ? 124.619 34.316 -35.553 1.00 51.11 106 TYR C C 1
ATOM 5887 O O . TYR C 1 122 ? 125.144 35.289 -36.113 1.00 51.12 106 TYR C O 1
ATOM 5896 N N . PHE C 1 123 ? 123.318 34.246 -35.282 1.00 51.11 107 PHE C N 1
ATOM 5897 C CA . PHE C 1 123 ? 122.400 35.315 -35.662 1.00 50.89 107 PHE C CA 1
ATOM 5898 C C . PHE C 1 123 ? 121.430 35.634 -34.546 1.00 51.46 107 PHE C C 1
ATOM 5899 O O . PHE C 1 123 ? 120.343 35.071 -34.500 1.00 52.21 107 PHE C O 1
ATOM 5907 N N . GLY C 1 124 ? 121.788 36.540 -33.654 1.00 51.98 108 GLY C N 1
ATOM 5908 C CA . GLY C 1 124 ? 120.863 36.855 -32.589 1.00 53.04 108 GLY C CA 1
ATOM 5909 C C . GLY C 1 124 ? 121.261 38.083 -31.825 1.00 53.81 108 GLY C C 1
ATOM 5910 O O . GLY C 1 124 ? 121.983 38.933 -32.339 1.00 53.53 108 GLY C O 1
ATOM 5911 N N . LYS C 1 125 ? 120.803 38.194 -30.590 1.00 54.62 109 LYS C N 1
ATOM 5912 C CA . LYS C 1 125 ? 121.175 39.364 -29.833 1.00 56.13 109 LYS C CA 1
ATOM 5913 C C . LYS C 1 125 ? 121.767 39.091 -28.467 1.00 57.83 109 LYS C C 1
ATOM 5914 O O . LYS C 1 125 ? 121.655 37.997 -27.931 1.00 57.41 109 LYS C O 1
ATOM 5920 N N . ILE C 1 126 ? 122.445 40.103 -27.940 1.00 59.75 110 ILE C N 1
ATOM 5921 C CA . ILE C 1 126 ? 123.028 40.035 -26.616 1.00 62.01 110 ILE C CA 1
ATOM 5922 C C . ILE C 1 126 ? 122.284 41.064 -25.757 1.00 64.35 110 ILE C C 1
ATOM 5923 O O . ILE C 1 126 ? 121.661 42.017 -26.268 1.00 64.14 110 ILE C O 1
ATOM 5928 N N . PHE C 1 127 ? 122.354 40.859 -24.445 1.00 66.11 111 PHE C N 1
ATOM 5929 C CA . PHE C 1 127 ? 121.684 41.723 -23.497 1.00 68.17 111 PHE C CA 1
ATOM 5930 C C . PHE C 1 127 ? 122.662 42.528 -22.656 1.00 70.91 111 PHE C C 1
ATOM 5931 O O . PHE C 1 127 ? 123.359 41.965 -21.827 1.00 70.97 111 PHE C O 1
ATOM 5939 N N . ARG C 1 128 ? 122.713 43.840 -22.877 1.00 74.25 112 ARG C N 1
ATOM 5940 C CA . ARG C 1 128 ? 123.590 44.725 -22.110 1.00 77.90 112 ARG C CA 1
ATOM 5941 C C . ARG C 1 128 ? 122.745 45.890 -21.603 1.00 80.28 112 ARG C C 1
ATOM 5942 O O . ARG C 1 128 ? 121.640 46.126 -22.098 1.00 80.62 112 ARG C O 1
ATOM 5950 N N . LYS C 1 129 ? 123.259 46.621 -20.619 1.00 82.88 113 LYS C N 1
ATOM 5951 C CA . LYS C 1 129 ? 122.543 47.773 -20.081 1.00 85.15 113 LYS C CA 1
ATOM 5952 C C . LYS C 1 129 ? 123.196 49.049 -20.588 1.00 86.88 113 LYS C C 1
ATOM 5953 O O . LYS C 1 129 ? 124.421 49.129 -20.704 1.00 86.71 113 LYS C O 1
ATOM 5959 N N . GLU C 1 130 ? 122.371 50.049 -20.879 1.00 89.00 114 GLU C N 1
ATOM 5960 C CA . GLU C 1 130 ? 122.869 51.315 -21.397 1.00 90.94 114 GLU C CA 1
ATOM 5961 C C . GLU C 1 130 ? 122.264 52.533 -20.688 1.00 91.56 114 GLU C C 1
ATOM 5962 O O . GLU C 1 130 ? 121.302 52.414 -19.921 1.00 92.20 114 GLU C O 1
ATOM 5968 N N . GLU C 1 139 ? 118.481 46.972 -28.948 1.00 66.81 123 GLU C N 1
ATOM 5969 C CA . GLU C 1 139 ? 118.281 45.639 -29.509 1.00 65.95 123 GLU C CA 1
ATOM 5970 C C . GLU C 1 139 ? 119.554 44.873 -29.216 1.00 64.45 123 GLU C C 1
ATOM 5971 O O . GLU C 1 139 ? 119.625 44.042 -28.311 1.00 64.88 123 GLU C O 1
ATOM 5977 N N . ASN C 1 140 ? 120.564 45.225 -29.988 1.00 62.03 124 ASN C N 1
ATOM 5978 C CA . ASN C 1 140 ? 121.875 44.635 -29.940 1.00 60.00 124 ASN C CA 1
ATOM 5979 C C . ASN C 1 140 ? 121.888 43.288 -30.610 1.00 58.48 124 ASN C C 1
ATOM 5980 O O . ASN C 1 140 ? 122.339 42.281 -30.057 1.00 58.40 124 ASN C O 1
ATOM 5985 N N . TYR C 1 141 ? 121.377 43.300 -31.833 1.00 56.11 125 TYR C N 1
ATOM 5986 C CA . TYR C 1 141 ? 121.324 42.120 -32.663 1.00 53.96 125 TYR C CA 1
ATOM 5987 C C . TYR C 1 141 ? 122.683 42.042 -33.315 1.00 53.19 125 TYR C C 1
ATOM 5988 O O . TYR C 1 141 ? 123.204 43.056 -33.782 1.00 52.84 125 TYR C O 1
ATOM 5997 N N . GLN C 1 142 ? 123.260 40.848 -33.347 1.00 52.26 126 GLN C N 1
ATOM 5998 C CA . GLN C 1 142 ? 124.568 40.659 -33.953 1.00 51.70 126 GLN C CA 1
ATOM 5999 C C . GLN C 1 142 ? 124.562 39.494 -34.936 1.00 51.04 126 GLN C C 1
ATOM 6000 O O . GLN C 1 142 ? 123.673 38.640 -34.924 1.00 50.78 126 GLN C O 1
ATOM 6006 N N . ILE C 1 143 ? 125.554 39.491 -35.813 1.00 50.05 127 ILE C N 1
ATOM 6007 C CA . ILE C 1 143 ? 125.739 38.415 -36.768 1.00 48.86 127 ILE C CA 1
ATOM 6008 C C . ILE C 1 143 ? 127.237 38.247 -36.813 1.00 48.91 127 ILE C C 1
ATOM 6009 O O . ILE C 1 143 ? 127.965 39.199 -37.084 1.00 49.29 127 ILE C O 1
ATOM 6014 N N . GLY C 1 144 ? 127.712 37.047 -36.527 1.00 48.63 128 GLY C N 1
ATOM 6015 C CA . GLY C 1 144 ? 129.145 36.849 -36.544 1.00 49.20 128 GLY C CA 1
ATOM 6016 C C . GLY C 1 144 ? 129.560 35.430 -36.844 1.00 49.38 128 GLY C C 1
ATOM 6017 O O . GLY C 1 144 ? 128.724 34.545 -37.026 1.00 48.89 128 GLY C O 1
ATOM 6018 N N . ILE C 1 145 ? 130.872 35.221 -36.891 1.00 49.91 129 ILE C N 1
ATOM 6019 C CA . ILE C 1 145 ? 131.430 33.906 -37.170 1.00 50.70 129 ILE C CA 1
ATOM 6020 C C . ILE C 1 145 ? 132.677 33.706 -36.337 1.00 50.37 129 ILE C C 1
ATOM 6021 O O . ILE C 1 145 ? 133.332 34.670 -35.963 1.00 50.01 129 ILE C O 1
ATOM 6026 N N . GLU C 1 146 ? 132.990 32.445 -36.052 1.00 51.39 130 GLU C N 1
ATOM 6027 C CA . GLU C 1 146 ? 134.166 32.088 -35.266 1.00 52.57 130 GLU C CA 1
ATOM 6028 C C . GLU C 1 146 ? 134.897 30.943 -35.959 1.00 52.63 130 GLU C C 1
ATOM 6029 O O . GLU C 1 146 ? 134.262 29.990 -36.391 1.00 51.70 130 GLU C O 1
ATOM 6035 N N . LEU C 1 147 ? 136.222 31.051 -36.068 1.00 53.51 131 LEU C N 1
ATOM 6036 C CA . LEU C 1 147 ? 137.053 30.022 -36.695 1.00 54.86 131 LEU C CA 1
ATOM 6037 C C . LEU C 1 147 ? 137.998 29.426 -35.645 1.00 56.13 131 LEU C C 1
ATOM 6038 O O . LEU C 1 147 ? 138.874 30.119 -35.135 1.00 57.05 131 LEU C O 1
ATOM 6043 N N . PHE C 1 148 ? 137.822 28.145 -35.329 1.00 57.27 132 PHE C N 1
ATOM 6044 C CA . PHE C 1 148 ? 138.652 27.467 -34.332 1.00 58.61 132 PHE C CA 1
ATOM 6045 C C . PHE C 1 148 ? 139.412 26.261 -34.902 1.00 59.57 132 PHE C C 1
ATOM 6046 O O . PHE C 1 148 ? 138.912 25.552 -35.784 1.00 59.94 132 PHE C O 1
ATOM 6054 N N . GLY C 1 149 ? 140.621 26.028 -34.396 1.00 60.33 133 GLY C N 1
ATOM 6055 C CA . GLY C 1 149 ? 141.397 24.882 -34.840 1.00 61.02 133 GLY C CA 1
ATOM 6056 C C . GLY C 1 149 ? 142.241 25.023 -36.086 1.00 61.83 133 GLY C C 1
ATOM 6057 O O . GLY C 1 149 ? 143.340 24.490 -36.134 1.00 61.92 133 GLY C O 1
ATOM 6058 N N . GLU C 1 150 ? 141.745 25.734 -37.093 1.00 62.91 134 GLU C N 1
ATOM 6059 C CA . GLU C 1 150 ? 142.485 25.908 -38.338 1.00 63.88 134 GLU C CA 1
ATOM 6060 C C . GLU C 1 150 ? 143.881 26.502 -38.142 1.00 64.59 134 GLU C C 1
ATOM 6061 O O . GLU C 1 150 ? 144.131 27.220 -37.171 1.00 64.98 134 GLU C O 1
ATOM 6067 N N . SER C 1 151 ? 144.779 26.200 -39.079 1.00 65.37 135 SER C N 1
ATOM 6068 C CA . SER C 1 151 ? 146.156 26.691 -39.050 1.00 66.05 135 SER C CA 1
ATOM 6069 C C . SER C 1 151 ? 146.187 28.208 -38.933 1.00 66.01 135 SER C C 1
ATOM 6070 O O . SER C 1 151 ? 145.257 28.884 -39.359 1.00 66.06 135 SER C O 1
ATOM 6073 N N . ALA C 1 152 ? 147.274 28.733 -38.376 1.00 65.79 136 ALA C N 1
ATOM 6074 C CA . ALA C 1 152 ? 147.419 30.165 -38.156 1.00 65.48 136 ALA C CA 1
ATOM 6075 C C . ALA C 1 152 ? 147.236 31.088 -39.349 1.00 65.31 136 ALA C C 1
ATOM 6076 O O . ALA C 1 152 ? 146.169 31.663 -39.533 1.00 65.30 136 ALA C O 1
ATOM 6078 N N . ASP C 1 153 ? 148.267 31.249 -40.160 1.00 65.01 137 ASP C N 1
ATOM 6079 C CA . ASP C 1 153 ? 148.161 32.160 -41.299 1.00 65.05 137 ASP C CA 1
ATOM 6080 C C . ASP C 1 153 ? 146.913 31.937 -42.167 1.00 63.67 137 ASP C C 1
ATOM 6081 O O . ASP C 1 153 ? 146.271 32.899 -42.592 1.00 63.16 137 ASP C O 1
ATOM 6086 N N . LYS C 1 154 ? 146.559 30.677 -42.407 1.00 62.08 138 LYS C N 1
ATOM 6087 C CA . LYS C 1 154 ? 145.391 30.360 -43.217 1.00 60.59 138 LYS C CA 1
ATOM 6088 C C . LYS C 1 154 ? 144.119 30.967 -42.639 1.00 59.84 138 LYS C C 1
ATOM 6089 O O . LYS C 1 154 ? 143.296 31.507 -43.370 1.00 59.82 138 LYS C O 1
ATOM 6095 N N . SER C 1 155 ? 143.959 30.864 -41.324 1.00 59.44 139 SER C N 1
ATOM 6096 C CA . SER C 1 155 ? 142.788 31.407 -40.642 1.00 59.02 139 SER C CA 1
ATOM 6097 C C . SER C 1 155 ? 142.682 32.909 -40.811 1.00 57.82 139 SER C C 1
ATOM 6098 O O . SER C 1 155 ? 141.650 33.423 -41.238 1.00 58.24 139 SER C O 1
ATOM 6101 N N . GLU C 1 156 ? 143.749 33.613 -40.472 1.00 56.19 140 GLU C N 1
ATOM 6102 C CA . GLU C 1 156 ? 143.747 35.054 -40.585 1.00 54.73 140 GLU C CA 1
ATOM 6103 C C . GLU C 1 156 ? 143.315 35.555 -41.965 1.00 53.09 140 GLU C C 1
ATOM 6104 O O . GLU C 1 156 ? 142.590 36.532 -42.057 1.00 53.17 140 GLU C O 1
ATOM 6110 N N . LEU C 1 157 ? 143.745 34.908 -43.039 1.00 51.83 141 LEU C N 1
ATOM 6111 C CA . LEU C 1 157 ? 143.309 35.353 -44.358 1.00 50.97 141 LEU C CA 1
ATOM 6112 C C . LEU C 1 157 ? 141.852 34.978 -44.564 1.00 50.75 141 LEU C C 1
ATOM 6113 O O . LEU C 1 157 ? 141.078 35.757 -45.106 1.00 51.20 141 LEU C O 1
ATOM 6118 N N . GLU C 1 158 ? 141.471 33.788 -44.114 1.00 50.29 142 GLU C N 1
ATOM 6119 C CA . GLU C 1 158 ? 140.100 33.332 -44.277 1.00 49.21 142 GLU C CA 1
ATOM 6120 C C . GLU C 1 158 ? 139.109 34.295 -43.680 1.00 48.46 142 GLU C C 1
ATOM 6121 O O . GLU C 1 158 ? 138.133 34.665 -44.322 1.00 48.37 142 GLU C O 1
ATOM 6127 N N . ILE C 1 159 ? 139.359 34.683 -42.434 1.00 47.91 143 ILE C N 1
ATOM 6128 C CA . ILE C 1 159 ? 138.480 35.597 -41.710 1.00 47.04 143 ILE C CA 1
ATOM 6129 C C . ILE C 1 159 ? 138.484 37.005 -42.298 1.00 46.32 143 ILE C C 1
ATOM 6130 O O . ILE C 1 159 ? 137.423 37.602 -42.468 1.00 46.34 143 ILE C O 1
ATOM 6135 N N . LEU C 1 160 ? 139.670 37.526 -42.609 1.00 46.08 144 LEU C N 1
ATOM 6136 C CA . LEU C 1 160 ? 139.793 38.862 -43.182 1.00 46.22 144 LEU C CA 1
ATOM 6137 C C . LEU C 1 160 ? 139.087 38.895 -44.520 1.00 46.58 144 LEU C C 1
ATOM 6138 O O . LEU C 1 160 ? 138.299 39.799 -44.807 1.00 46.89 144 LEU C O 1
ATOM 6143 N N . SER C 1 161 ? 139.365 37.892 -45.337 1.00 46.54 145 SER C N 1
ATOM 6144 C CA . SER C 1 161 ? 138.729 37.767 -46.636 1.00 46.53 145 SER C CA 1
ATOM 6145 C C . SER C 1 161 ? 137.205 37.845 -46.455 1.00 46.04 145 SER C C 1
ATOM 6146 O O . SER C 1 161 ? 136.555 38.743 -46.980 1.00 46.14 145 SER C O 1
ATOM 6149 N N . LEU C 1 162 ? 136.659 36.899 -45.695 1.00 46.05 146 LEU C N 1
ATOM 6150 C CA . LEU C 1 162 ? 135.234 36.815 -45.404 1.00 46.39 146 LEU C CA 1
ATOM 6151 C C . LEU C 1 162 ? 134.636 38.104 -44.828 1.00 46.53 146 LEU C C 1
ATOM 6152 O O . LEU C 1 162 ? 133.487 38.437 -45.113 1.00 46.33 146 LEU C O 1
ATOM 6157 N N . ALA C 1 163 ? 135.378 38.819 -43.989 1.00 46.35 147 ALA C N 1
ATOM 6158 C CA . ALA C 1 163 ? 134.830 40.051 -43.432 1.00 46.16 147 ALA C CA 1
ATOM 6159 C C . ALA C 1 163 ? 134.645 41.037 -44.582 1.00 46.03 147 ALA C C 1
ATOM 6160 O O . ALA C 1 163 ? 133.691 41.791 -44.608 1.00 45.29 147 ALA C O 1
ATOM 6162 N N . LEU C 1 164 ? 135.550 41.019 -45.549 1.00 47.02 148 LEU C N 1
ATOM 6163 C CA . LEU C 1 164 ? 135.406 41.921 -46.682 1.00 48.58 148 LEU C CA 1
ATOM 6164 C C . LEU C 1 164 ? 134.208 41.510 -47.571 1.00 50.03 148 LEU C C 1
ATOM 6165 O O . LEU C 1 164 ? 133.512 42.366 -48.124 1.00 51.19 148 LEU C O 1
ATOM 6170 N N . GLN C 1 165 ? 133.949 40.213 -47.704 1.00 50.59 149 GLN C N 1
ATOM 6171 C CA . GLN C 1 165 ? 132.815 39.766 -48.499 1.00 50.72 149 GLN C CA 1
ATOM 6172 C C . GLN C 1 165 ? 131.533 40.186 -47.802 1.00 51.02 149 GLN C C 1
ATOM 6173 O O . GLN C 1 165 ? 130.616 40.670 -48.445 1.00 51.89 149 GLN C O 1
ATOM 6179 N N . VAL C 1 166 ? 131.481 40.021 -46.483 1.00 50.95 150 VAL C N 1
ATOM 6180 C CA . VAL C 1 166 ? 130.307 40.396 -45.677 1.00 50.35 150 VAL C CA 1
ATOM 6181 C C . VAL C 1 166 ? 129.935 41.871 -45.839 1.00 49.75 150 VAL C C 1
ATOM 6182 O O . VAL C 1 166 ? 128.768 42.217 -46.012 1.00 49.32 150 VAL C O 1
ATOM 6186 N N . ILE C 1 167 ? 130.934 42.737 -45.762 1.00 49.73 151 ILE C N 1
ATOM 6187 C CA . ILE C 1 167 ? 130.708 44.163 -45.894 1.00 50.02 151 ILE C CA 1
ATOM 6188 C C . ILE C 1 167 ? 130.072 44.464 -47.238 1.00 49.99 151 ILE C C 1
ATOM 6189 O O . ILE C 1 167 ? 129.240 45.378 -47.369 1.00 50.65 151 ILE C O 1
ATOM 6194 N N . GLU C 1 168 ? 130.459 43.681 -48.240 1.00 49.65 152 GLU C N 1
ATOM 6195 C CA . GLU C 1 168 ? 129.941 43.887 -49.585 1.00 49.15 152 GLU C CA 1
ATOM 6196 C C . GLU C 1 168 ? 128.598 43.219 -49.814 1.00 47.70 152 GLU C C 1
ATOM 6197 O O . GLU C 1 168 ? 128.188 43.020 -50.942 1.00 47.63 152 GLU C O 1
ATOM 6203 N N . GLN C 1 169 ? 127.915 42.871 -48.734 1.00 46.02 153 GLN C N 1
ATOM 6204 C CA . GLN C 1 169 ? 126.597 42.289 -48.839 1.00 44.38 153 GLN C CA 1
ATOM 6205 C C . GLN C 1 169 ? 125.662 43.185 -48.051 1.00 44.05 153 GLN C C 1
ATOM 6206 O O . GLN C 1 169 ? 124.452 43.000 -48.058 1.00 44.13 153 GLN C O 1
ATOM 6212 N N . LEU C 1 170 ? 126.232 44.170 -47.374 1.00 43.71 154 LEU C N 1
ATOM 6213 C CA . LEU C 1 170 ? 125.439 45.072 -46.555 1.00 44.16 154 LEU C CA 1
ATOM 6214 C C . LEU C 1 170 ? 124.708 46.209 -47.287 1.00 44.86 154 LEU C C 1
ATOM 6215 O O . LEU C 1 170 ? 123.678 46.665 -46.827 1.00 44.15 154 LEU C O 1
ATOM 6220 N N . GLY C 1 171 ? 125.220 46.670 -48.420 1.00 46.04 155 GLY C N 1
ATOM 6221 C CA . GLY C 1 171 ? 124.550 47.762 -49.108 1.00 47.03 155 GLY C CA 1
ATOM 6222 C C . GLY C 1 171 ? 124.966 49.144 -48.610 1.00 48.28 155 GLY C C 1
ATOM 6223 O O . GLY C 1 171 ? 124.313 50.146 -48.902 1.00 48.97 155 GLY C O 1
ATOM 6224 N N . LEU C 1 172 ? 126.052 49.209 -47.850 1.00 48.31 156 LEU C N 1
ATOM 6225 C CA . LEU C 1 172 ? 126.518 50.487 -47.360 1.00 48.59 156 LEU C CA 1
ATOM 6226 C C . LEU C 1 172 ? 127.431 51.016 -48.451 1.00 49.31 156 LEU C C 1
ATOM 6227 O O . LEU C 1 172 ? 128.350 50.306 -48.867 1.00 49.44 156 LEU C O 1
ATOM 6232 N N . ASN C 1 173 ? 127.187 52.244 -48.926 1.00 49.45 157 ASN C N 1
ATOM 6233 C CA . ASN C 1 173 ? 128.008 52.827 -50.003 1.00 49.32 157 ASN C CA 1
ATOM 6234 C C . ASN C 1 173 ? 129.435 53.145 -49.616 1.00 49.46 157 ASN C C 1
ATOM 6235 O O . ASN C 1 173 ? 130.348 52.680 -50.268 1.00 50.46 157 ASN C O 1
ATOM 6240 N N . LYS C 1 174 ? 129.636 53.931 -48.565 1.00 49.92 158 LYS C N 1
ATOM 6241 C CA . LYS C 1 174 ? 130.982 54.291 -48.128 1.00 49.87 158 LYS C CA 1
ATOM 6242 C C . LYS C 1 174 ? 131.408 53.623 -46.795 1.00 49.59 158 LYS C C 1
ATOM 6243 O O . LYS C 1 174 ? 130.775 53.820 -45.743 1.00 49.48 158 LYS C O 1
ATOM 6249 N N . THR C 1 175 ? 132.477 52.825 -46.855 1.00 48.66 159 THR C N 1
ATOM 6250 C CA . THR C 1 175 ? 133.015 52.121 -45.681 1.00 47.79 159 THR C CA 1
ATOM 6251 C C . THR C 1 175 ? 134.527 51.916 -45.752 1.00 47.46 159 THR C C 1
ATOM 6252 O O . THR C 1 175 ? 135.091 51.714 -46.822 1.00 47.24 159 THR C O 1
ATOM 6256 N N . VAL C 1 176 ? 135.184 51.968 -44.604 1.00 47.05 160 VAL C N 1
ATOM 6257 C CA . VAL C 1 176 ? 136.611 51.737 -44.578 1.00 47.72 160 VAL C CA 1
ATOM 6258 C C . VAL C 1 176 ? 136.832 50.510 -43.720 1.00 48.71 160 VAL C C 1
ATOM 6259 O O . VAL C 1 176 ? 136.070 50.254 -42.789 1.00 48.15 160 VAL C O 1
ATOM 6263 N N . PHE C 1 177 ? 137.864 49.743 -44.044 1.00 49.39 161 PHE C N 1
ATOM 6264 C CA . PHE C 1 177 ? 138.192 48.547 -43.276 1.00 50.18 161 PHE C CA 1
ATOM 6265 C C . PHE C 1 177 ? 139.607 48.750 -42.710 1.00 51.19 161 PHE C C 1
ATOM 6266 O O . PHE C 1 177 ? 140.544 49.003 -43.459 1.00 51.91 161 PHE C O 1
ATOM 6274 N N . GLU C 1 178 ? 139.769 48.641 -41.396 1.00 51.87 162 GLU C N 1
ATOM 6275 C CA . GLU C 1 178 ? 141.075 48.866 -40.781 1.00 52.54 162 GLU C CA 1
ATOM 6276 C C . GLU C 1 178 ? 141.610 47.664 -40.016 1.00 52.79 162 GLU C C 1
ATOM 6277 O O . GLU C 1 178 ? 140.852 46.936 -39.364 1.00 52.87 162 GLU C O 1
ATOM 6283 N N . ILE C 1 179 ? 142.922 47.466 -40.084 1.00 52.19 163 ILE C N 1
ATOM 6284 C CA . ILE C 1 179 ? 143.546 46.373 -39.365 1.00 51.39 163 ILE C CA 1
ATOM 6285 C C . ILE C 1 179 ? 144.570 46.939 -38.423 1.00 51.54 163 ILE C C 1
ATOM 6286 O O . ILE C 1 179 ? 145.187 47.959 -38.704 1.00 52.02 163 ILE C O 1
ATOM 6291 N N . GLY C 1 180 ? 144.732 46.273 -37.290 1.00 52.16 164 GLY C N 1
ATOM 6292 C CA . GLY C 1 180 ? 145.688 46.704 -36.291 1.00 53.86 164 GLY C CA 1
ATOM 6293 C C . GLY C 1 180 ? 146.325 45.482 -35.666 1.00 54.72 164 GLY C C 1
ATOM 6294 O O . GLY C 1 180 ? 145.900 44.354 -35.921 1.00 54.26 164 GLY C O 1
ATOM 6295 N N . SER C 1 181 ? 147.334 45.700 -34.831 1.00 55.54 165 SER C N 1
ATOM 6296 C CA . SER C 1 181 ? 148.056 44.603 -34.196 1.00 56.54 165 SER C CA 1
ATOM 6297 C C . SER C 1 181 ? 148.228 44.829 -32.717 1.00 57.91 165 SER C C 1
ATOM 6298 O O . SER C 1 181 ? 148.919 45.764 -32.329 1.00 58.64 165 SER C O 1
ATOM 6301 N N . ALA C 1 182 ? 147.622 43.981 -31.887 1.00 59.56 166 ALA C N 1
ATOM 6302 C CA . ALA C 1 182 ? 147.758 44.111 -30.429 1.00 60.53 166 ALA C CA 1
ATOM 6303 C C . ALA C 1 182 ? 149.224 43.934 -29.998 1.00 60.63 166 ALA C C 1
ATOM 6304 O O . ALA C 1 182 ? 149.655 44.470 -28.979 1.00 60.06 166 ALA C O 1
ATOM 6306 N N . LYS C 1 183 ? 149.979 43.174 -30.786 1.00 61.06 167 LYS C N 1
ATOM 6307 C CA . LYS C 1 183 ? 151.384 42.947 -30.508 1.00 61.26 167 LYS C CA 1
ATOM 6308 C C . LYS C 1 183 ? 152.088 44.299 -30.747 1.00 61.50 167 LYS C C 1
ATOM 6309 O O . LYS C 1 183 ? 152.881 44.749 -29.924 1.00 61.70 167 LYS C O 1
ATOM 6315 N N . PHE C 1 184 ? 151.783 44.966 -31.857 1.00 61.57 168 PHE C N 1
ATOM 6316 C CA . PHE C 1 184 ? 152.409 46.257 -32.131 1.00 61.80 168 PHE C CA 1
ATOM 6317 C C . PHE C 1 184 ? 151.969 47.256 -31.082 1.00 62.10 168 PHE C C 1
ATOM 6318 O O . PHE C 1 184 ? 152.696 48.183 -30.753 1.00 61.77 168 PHE C O 1
ATOM 6326 N N . PHE C 1 185 ? 150.769 47.070 -30.560 1.00 63.25 169 PHE C N 1
ATOM 6327 C CA . PHE C 1 185 ? 150.248 47.982 -29.549 1.00 65.08 169 PHE C CA 1
ATOM 6328 C C . PHE C 1 185 ? 151.071 47.869 -28.287 1.00 66.99 169 PHE C C 1
ATOM 6329 O O . PHE C 1 185 ? 151.602 48.857 -27.780 1.00 67.61 169 PHE C O 1
ATOM 6337 N N . GLN C 1 186 ? 151.160 46.652 -27.772 1.00 69.11 170 GLN C N 1
ATOM 6338 C CA . GLN C 1 186 ? 151.939 46.394 -26.579 1.00 70.77 170 GLN C CA 1
ATOM 6339 C C . GLN C 1 186 ? 153.405 46.780 -26.780 1.00 71.48 170 GLN C C 1
ATOM 6340 O O . GLN C 1 186 ? 153.924 47.596 -26.035 1.00 71.14 170 GLN C O 1
ATOM 6346 N N . ARG C 1 187 ? 154.073 46.223 -27.786 1.00 72.80 171 ARG C N 1
ATOM 6347 C CA . ARG C 1 187 ? 155.474 46.576 -27.995 1.00 74.62 171 ARG C CA 1
ATOM 6348 C C . ARG C 1 187 ? 155.648 48.085 -27.940 1.00 75.44 171 ARG C C 1
ATOM 6349 O O . ARG C 1 187 ? 156.692 48.573 -27.514 1.00 75.57 171 ARG C O 1
ATOM 6357 N N . LEU C 1 188 ? 154.618 48.818 -28.358 1.00 76.28 172 LEU C N 1
ATOM 6358 C CA . LEU C 1 188 ? 154.667 50.279 -28.366 1.00 77.32 172 LEU C CA 1
ATOM 6359 C C . LEU C 1 188 ? 154.537 50.843 -26.959 1.00 78.47 172 LEU C C 1
ATOM 6360 O O . LEU C 1 188 ? 155.099 51.886 -26.645 1.00 78.56 172 LEU C O 1
ATOM 6365 N N . CYS C 1 189 ? 153.792 50.156 -26.109 1.00 79.94 173 CYS C N 1
ATOM 6366 C CA . CYS C 1 189 ? 153.627 50.613 -24.739 1.00 82.14 173 CYS C CA 1
ATOM 6367 C C . CYS C 1 189 ? 154.858 50.317 -23.873 1.00 83.31 173 CYS C C 1
ATOM 6368 O O . CYS C 1 189 ? 155.224 51.111 -23.005 1.00 83.72 173 CYS C O 1
ATOM 6371 N N . GLN C 1 190 ? 155.495 49.173 -24.101 1.00 84.07 174 GLN C N 1
ATOM 6372 C CA . GLN C 1 190 ? 156.681 48.812 -23.340 1.00 84.72 174 GLN C CA 1
ATOM 6373 C C . GLN C 1 190 ? 157.798 49.811 -23.676 1.00 85.19 174 GLN C C 1
ATOM 6374 O O . GLN C 1 190 ? 158.341 50.452 -22.782 1.00 85.57 174 GLN C O 1
ATOM 6380 N N . LEU C 1 191 ? 158.124 49.966 -24.958 1.00 85.84 175 LEU C N 1
ATOM 6381 C CA . LEU C 1 191 ? 159.172 50.906 -25.359 1.00 86.73 175 LEU C CA 1
ATOM 6382 C C . LEU C 1 191 ? 158.863 52.340 -24.906 1.00 87.46 175 LEU C C 1
ATOM 6383 O O . LEU C 1 191 ? 159.762 53.175 -24.790 1.00 87.17 175 LEU C O 1
ATOM 6388 N N . ALA C 1 192 ? 157.591 52.627 -24.650 1.00 88.30 176 ALA C N 1
ATOM 6389 C CA . ALA C 1 192 ? 157.195 53.963 -24.213 1.00 88.96 176 ALA C CA 1
ATOM 6390 C C . ALA C 1 192 ? 157.211 54.038 -22.704 1.00 89.42 176 ALA C C 1
ATOM 6391 O O . ALA C 1 192 ? 156.201 54.370 -22.081 1.00 89.55 176 ALA C O 1
ATOM 6393 N N . ASP C 1 193 ? 158.363 53.719 -22.122 1.00 90.14 177 ASP C N 1
ATOM 6394 C CA . ASP C 1 193 ? 158.543 53.741 -20.672 1.00 91.00 177 ASP C CA 1
ATOM 6395 C C . ASP C 1 193 ? 157.546 52.788 -20.007 1.00 90.85 177 ASP C C 1
ATOM 6396 O O . ASP C 1 193 ? 157.278 52.879 -18.808 1.00 90.40 177 ASP C O 1
ATOM 6401 N N . GLY C 1 194 ? 157.001 51.874 -20.803 1.00 90.80 178 GLY C N 1
ATOM 6402 C CA . GLY C 1 194 ? 156.059 50.905 -20.283 1.00 90.46 178 GLY C CA 1
ATOM 6403 C C . GLY C 1 194 ? 154.805 51.484 -19.658 1.00 90.78 178 GLY C C 1
ATOM 6404 O O . GLY C 1 194 ? 154.083 50.769 -18.964 1.00 90.91 178 GLY C O 1
ATOM 6405 N N . SER C 1 195 ? 154.535 52.768 -19.890 1.00 90.82 179 SER C N 1
ATOM 6406 C CA . SER C 1 195 ? 153.333 53.408 -19.338 1.00 91.00 179 SER C CA 1
ATOM 6407 C C . SER C 1 195 ? 152.107 53.016 -20.165 1.00 90.43 179 SER C C 1
ATOM 6408 O O . SER C 1 195 ? 151.422 53.876 -20.713 1.00 90.10 179 SER C O 1
ATOM 6411 N N . THR C 1 196 ? 151.822 51.720 -20.240 1.00 89.63 180 THR C N 1
ATOM 6412 C CA . THR C 1 196 ? 150.703 51.246 -21.045 1.00 89.12 180 THR C CA 1
ATOM 6413 C C . THR C 1 196 ? 149.360 51.905 -20.734 1.00 88.39 180 THR C C 1
ATOM 6414 O O . THR C 1 196 ? 148.689 52.386 -21.637 1.00 88.36 180 THR C O 1
ATOM 6418 N N . GLU C 1 197 ? 148.976 51.945 -19.466 1.00 87.42 181 GLU C N 1
ATOM 6419 C CA . GLU C 1 197 ? 147.697 52.532 -19.066 1.00 86.60 181 GLU C CA 1
ATOM 6420 C C . GLU C 1 197 ? 147.470 53.989 -19.488 1.00 85.59 181 GLU C C 1
ATOM 6421 O O . GLU C 1 197 ? 146.342 54.419 -19.753 1.00 85.16 181 GLU C O 1
ATOM 6427 N N . LEU C 1 198 ? 148.553 54.746 -19.544 1.00 84.75 182 LEU C N 1
ATOM 6428 C CA . LEU C 1 198 ? 148.500 56.158 -19.899 1.00 83.62 182 LEU C CA 1
ATOM 6429 C C . LEU C 1 198 ? 148.373 56.420 -21.402 1.00 82.66 182 LEU C C 1
ATOM 6430 O O . LEU C 1 198 ? 147.520 57.187 -21.845 1.00 82.24 182 LEU C O 1
ATOM 6435 N N . LEU C 1 199 ? 149.250 55.786 -22.170 1.00 81.73 183 LEU C N 1
ATOM 6436 C CA . LEU C 1 199 ? 149.274 55.916 -23.617 1.00 80.37 183 LEU C CA 1
ATOM 6437 C C . LEU C 1 199 ? 147.971 55.364 -24.193 1.00 79.89 183 LEU C C 1
ATOM 6438 O O . LEU C 1 199 ? 147.464 55.862 -25.194 1.00 79.56 183 LEU C O 1
ATOM 6443 N N . THR C 1 200 ? 147.444 54.322 -23.551 1.00 78.93 184 THR C N 1
ATOM 6444 C CA . THR C 1 200 ? 146.193 53.694 -23.970 1.00 77.42 184 THR C CA 1
ATOM 6445 C C . THR C 1 200 ? 145.124 54.758 -23.943 1.00 76.83 184 THR C C 1
ATOM 6446 O O . THR C 1 200 ? 144.199 54.750 -24.745 1.00 76.43 184 THR C O 1
ATOM 6450 N N . GLU C 1 201 ? 145.249 55.679 -23.000 1.00 75.96 185 GLU C N 1
ATOM 6451 C CA . GLU C 1 201 ? 144.264 56.728 -22.892 1.00 74.75 185 GLU C CA 1
ATOM 6452 C C . GLU C 1 201 ? 144.561 57.825 -23.892 1.00 73.60 185 GLU C C 1
ATOM 6453 O O . GLU C 1 201 ? 143.659 58.508 -24.356 1.00 73.07 185 GLU C O 1
ATOM 6459 N N . LEU C 1 202 ? 145.829 57.995 -24.231 1.00 72.42 186 LEU C N 1
ATOM 6460 C CA . LEU C 1 202 ? 146.203 59.015 -25.204 1.00 71.40 186 LEU C CA 1
ATOM 6461 C C . LEU C 1 202 ? 145.702 58.633 -26.591 1.00 70.77 186 LEU C C 1
ATOM 6462 O O . LEU C 1 202 ? 145.063 59.429 -27.271 1.00 70.62 186 LEU C O 1
ATOM 6467 N N . LEU C 1 203 ? 146.012 57.405 -26.999 1.00 70.01 187 LEU C N 1
ATOM 6468 C CA . LEU C 1 203 ? 145.613 56.880 -28.297 1.00 69.07 187 LEU C CA 1
ATOM 6469 C C . LEU C 1 203 ? 144.104 56.893 -28.459 1.00 68.95 187 LEU C C 1
ATOM 6470 O O . LEU C 1 203 ? 143.604 57.274 -29.510 1.00 68.86 187 LEU C O 1
ATOM 6475 N N . LEU C 1 204 ? 143.377 56.483 -27.420 1.00 68.63 188 LEU C N 1
ATOM 6476 C CA . LEU C 1 204 ? 141.913 56.441 -27.477 1.00 68.77 188 LEU C CA 1
ATOM 6477 C C . LEU C 1 204 ? 141.285 57.791 -27.829 1.00 69.21 188 LEU C C 1
ATOM 6478 O O . LEU C 1 204 ? 140.370 57.872 -28.653 1.00 69.13 188 LEU C O 1
ATOM 6483 N N . LYS C 1 205 ? 141.793 58.853 -27.221 1.00 70.26 189 LYS C N 1
ATOM 6484 C CA . LYS C 1 205 ? 141.264 60.190 -27.465 1.00 71.17 189 LYS C CA 1
ATOM 6485 C C . LYS C 1 205 ? 142.090 60.926 -28.502 1.00 71.59 189 LYS C C 1
ATOM 6486 O O . LYS C 1 205 ? 141.764 62.054 -28.869 1.00 71.15 189 LYS C O 1
ATOM 6492 N N . LYS C 1 206 ? 143.151 60.280 -28.979 1.00 72.13 190 LYS C N 1
ATOM 6493 C CA . LYS C 1 206 ? 144.054 60.893 -29.950 1.00 72.77 190 LYS C CA 1
ATOM 6494 C C . LYS C 1 206 ? 144.405 62.275 -29.454 1.00 73.58 190 LYS C C 1
ATOM 6495 O O . LYS C 1 206 ? 144.370 63.251 -30.202 1.00 73.11 190 LYS C O 1
ATOM 6501 N N . ASP C 1 207 ? 144.737 62.330 -28.167 1.00 74.86 191 ASP C N 1
ATOM 6502 C CA . ASP C 1 207 ? 145.111 63.562 -27.479 1.00 75.77 191 ASP C CA 1
ATOM 6503 C C . ASP C 1 207 ? 146.517 63.999 -27.889 1.00 75.99 191 ASP C C 1
ATOM 6504 O O . ASP C 1 207 ? 147.478 63.822 -27.136 1.00 76.34 191 ASP C O 1
ATOM 6509 N N . LEU C 1 208 ? 146.622 64.568 -29.086 1.00 76.28 192 LEU C N 1
ATOM 6510 C CA . LEU C 1 208 ? 147.892 65.031 -29.644 1.00 76.21 192 LEU C CA 1
ATOM 6511 C C . LEU C 1 208 ? 148.728 65.813 -28.660 1.00 76.47 192 LEU C C 1
ATOM 6512 O O . LEU C 1 208 ? 149.920 65.565 -28.501 1.00 76.44 192 LEU C O 1
ATOM 6517 N N . SER C 1 209 ? 148.087 66.773 -28.012 1.00 76.97 193 SER C N 1
ATOM 6518 C CA . SER C 1 209 ? 148.741 67.616 -27.033 1.00 77.00 193 SER C CA 1
ATOM 6519 C C . SER C 1 209 ? 149.191 66.800 -25.812 1.00 77.29 193 SER C C 1
ATOM 6520 O O . SER C 1 209 ? 150.310 66.958 -25.326 1.00 77.42 193 SER C O 1
ATOM 6523 N N . GLY C 1 210 ? 148.318 65.932 -25.311 1.00 77.50 194 GLY C N 1
ATOM 6524 C CA . GLY C 1 210 ? 148.683 65.121 -24.166 1.00 78.16 194 GLY C CA 1
ATOM 6525 C C . GLY C 1 210 ? 149.894 64.286 -24.523 1.00 78.40 194 GLY C C 1
ATOM 6526 O O . GLY C 1 210 ? 150.792 64.082 -23.704 1.00 78.46 194 GLY C O 1
ATOM 6527 N N . LEU C 1 211 ? 149.913 63.809 -25.764 1.00 78.55 195 LEU C N 1
ATOM 6528 C CA . LEU C 1 211 ? 151.008 62.992 -26.281 1.00 78.64 195 LEU C CA 1
ATOM 6529 C C . LEU C 1 211 ? 152.306 63.785 -26.265 1.00 79.14 195 LEU C C 1
ATOM 6530 O O . LEU C 1 211 ? 153.350 63.277 -25.839 1.00 79.29 195 LEU C O 1
ATOM 6535 N N . ASN C 1 212 ? 152.229 65.029 -26.741 1.00 79.59 196 ASN C N 1
ATOM 6536 C CA . ASN C 1 212 ? 153.375 65.942 -26.790 1.00 79.94 196 ASN C CA 1
ATOM 6537 C C . ASN C 1 212 ? 153.954 66.122 -25.377 1.00 79.59 196 ASN C C 1
ATOM 6538 O O . ASN C 1 212 ? 155.160 65.991 -25.168 1.00 79.19 196 ASN C O 1
ATOM 6543 N N . ALA C 1 213 ? 153.087 66.428 -24.415 1.00 79.21 197 ALA C N 1
ATOM 6544 C CA . ALA C 1 213 ? 153.510 66.585 -23.035 1.00 78.96 197 ALA C CA 1
ATOM 6545 C C . ALA C 1 213 ? 154.134 65.271 -22.589 1.00 79.15 197 ALA C C 1
ATOM 6546 O O . ALA C 1 213 ? 155.169 65.259 -21.937 1.00 79.63 197 ALA C O 1
ATOM 6548 N N . PHE C 1 214 ? 153.489 64.163 -22.944 1.00 79.73 198 PHE C N 1
ATOM 6549 C CA . PHE C 1 214 ? 153.966 62.827 -22.592 1.00 80.21 198 PHE C CA 1
ATOM 6550 C C . PHE C 1 214 ? 155.360 62.554 -23.149 1.00 80.76 198 PHE C C 1
ATOM 6551 O O . PHE C 1 214 ? 156.225 62.048 -22.436 1.00 80.92 198 PHE C O 1
ATOM 6559 N N . ILE C 1 215 ? 155.576 62.880 -24.422 1.00 81.46 199 ILE C N 1
ATOM 6560 C CA . ILE C 1 215 ? 156.879 62.662 -25.052 1.00 82.19 199 ILE C CA 1
ATOM 6561 C C . ILE C 1 215 ? 157.921 63.599 -24.453 1.00 82.92 199 ILE C C 1
ATOM 6562 O O . ILE C 1 215 ? 159.128 63.414 -24.625 1.00 83.32 199 ILE C O 1
ATOM 6567 N N . GLU C 1 216 ? 157.440 64.614 -23.748 1.00 83.40 200 GLU C N 1
ATOM 6568 C CA . GLU C 1 216 ? 158.312 65.582 -23.099 1.00 83.81 200 GLU C CA 1
ATOM 6569 C C . GLU C 1 216 ? 158.853 64.988 -21.779 1.00 84.02 200 GLU C C 1
ATOM 6570 O O . GLU C 1 216 ? 160.071 64.880 -21.590 1.00 83.45 200 GLU C O 1
ATOM 6576 N N . LYS C 1 217 ? 157.944 64.577 -20.891 1.00 84.40 201 LYS C N 1
ATOM 6577 C CA . LYS C 1 217 ? 158.323 64.007 -19.599 1.00 85.19 201 LYS C CA 1
ATOM 6578 C C . LYS C 1 217 ? 159.295 62.833 -19.674 1.00 85.91 201 LYS C C 1
ATOM 6579 O O . LYS C 1 217 ? 160.085 62.624 -18.750 1.00 86.18 201 LYS C O 1
ATOM 6585 N N . ASN C 1 218 ? 159.226 62.055 -20.751 1.00 86.38 202 ASN C N 1
ATOM 6586 C CA . ASN C 1 218 ? 160.134 60.918 -20.933 1.00 86.89 202 ASN C CA 1
ATOM 6587 C C . ASN C 1 218 ? 160.991 61.202 -22.167 1.00 86.83 202 ASN C C 1
ATOM 6588 O O . ASN C 1 218 ? 160.476 61.261 -23.278 1.00 86.81 202 ASN C O 1
ATOM 6593 N N . ASN C 1 219 ? 162.293 61.402 -21.977 1.00 86.86 203 ASN C N 1
ATOM 6594 C CA . ASN C 1 219 ? 163.162 61.707 -23.112 1.00 86.88 203 ASN C CA 1
ATOM 6595 C C . ASN C 1 219 ? 163.212 60.512 -24.059 1.00 86.25 203 ASN C C 1
ATOM 6596 O O . ASN C 1 219 ? 164.120 59.689 -23.981 1.00 86.51 203 ASN C O 1
ATOM 6601 N N . PHE C 1 220 ? 162.226 60.426 -24.951 1.00 85.22 204 PHE C N 1
ATOM 6602 C CA . PHE C 1 220 ? 162.119 59.324 -25.905 1.00 84.04 204 PHE C CA 1
ATOM 6603 C C . PHE C 1 220 ? 163.034 59.525 -27.112 1.00 83.43 204 PHE C C 1
ATOM 6604 O O . PHE C 1 220 ? 163.276 60.658 -27.525 1.00 83.20 204 PHE C O 1
ATOM 6612 N N . SER C 1 221 ? 163.541 58.425 -27.669 1.00 82.73 205 SER C N 1
ATOM 6613 C CA . SER C 1 221 ? 164.438 58.485 -28.829 1.00 81.87 205 SER C CA 1
ATOM 6614 C C . SER C 1 221 ? 163.786 59.237 -29.988 1.00 81.38 205 SER C C 1
ATOM 6615 O O . SER C 1 221 ? 162.566 59.302 -30.058 1.00 81.57 205 SER C O 1
ATOM 6618 N N . LYS C 1 222 ? 164.589 59.808 -30.887 1.00 80.82 206 LYS C N 1
ATOM 6619 C CA . LYS C 1 222 ? 164.049 60.574 -32.014 1.00 80.02 206 LYS C CA 1
ATOM 6620 C C . LYS C 1 222 ? 163.046 59.743 -32.800 1.00 79.93 206 LYS C C 1
ATOM 6621 O O . LYS C 1 222 ? 162.004 60.243 -33.224 1.00 80.18 206 LYS C O 1
ATOM 6627 N N . GLU C 1 223 ? 163.354 58.463 -32.970 1.00 79.25 207 GLU C N 1
ATOM 6628 C CA . GLU C 1 223 ? 162.492 57.561 -33.723 1.00 78.70 207 GLU C CA 1
ATOM 6629 C C . GLU C 1 223 ? 161.164 57.270 -33.029 1.00 77.68 207 GLU C C 1
ATOM 6630 O O . GLU C 1 223 ? 160.103 57.437 -33.619 1.00 77.55 207 GLU C O 1
ATOM 6636 N N . LEU C 1 224 ? 161.213 56.830 -31.781 1.00 76.63 208 LEU C N 1
ATOM 6637 C CA . LEU C 1 224 ? 159.980 56.535 -31.080 1.00 76.04 208 LEU C CA 1
ATOM 6638 C C . LEU C 1 224 ? 159.129 57.785 -31.037 1.00 75.99 208 LEU C C 1
ATOM 6639 O O . LEU C 1 224 ? 157.906 57.718 -31.060 1.00 76.17 208 LEU C O 1
ATOM 6644 N N . ARG C 1 225 ? 159.773 58.938 -30.972 1.00 75.73 209 ARG C N 1
ATOM 6645 C CA . ARG C 1 225 ? 159.025 60.176 -30.932 1.00 75.31 209 ARG C CA 1
ATOM 6646 C C . ARG C 1 225 ? 158.324 60.321 -32.271 1.00 74.65 209 ARG C C 1
ATOM 6647 O O . ARG C 1 225 ? 157.099 60.301 -32.331 1.00 74.51 209 ARG C O 1
ATOM 6655 N N . GLY C 1 226 ? 159.115 60.432 -33.339 1.00 74.17 210 GLY C N 1
ATOM 6656 C CA . GLY C 1 226 ? 158.577 60.588 -34.681 1.00 73.92 210 GLY C CA 1
ATOM 6657 C C . GLY C 1 226 ? 157.437 59.639 -35.003 1.00 73.51 210 GLY C C 1
ATOM 6658 O O . GLY C 1 226 ? 156.516 59.971 -35.754 1.00 73.54 210 GLY C O 1
ATOM 6659 N N . LEU C 1 227 ? 157.493 58.449 -34.422 1.00 72.99 211 LEU C N 1
ATOM 6660 C CA . LEU C 1 227 ? 156.468 57.440 -34.640 1.00 72.57 211 LEU C CA 1
ATOM 6661 C C . LEU C 1 227 ? 155.197 57.744 -33.851 1.00 73.03 211 LEU C C 1
ATOM 6662 O O . LEU C 1 227 ? 154.121 57.855 -34.421 1.00 73.31 211 LEU C O 1
ATOM 6667 N N . LEU C 1 228 ? 155.316 57.880 -32.536 1.00 73.65 212 LEU C N 1
ATOM 6668 C CA . LEU C 1 228 ? 154.150 58.151 -31.721 1.00 74.14 212 LEU C CA 1
ATOM 6669 C C . LEU C 1 228 ? 153.350 59.342 -32.228 1.00 74.96 212 LEU C C 1
ATOM 6670 O O . LEU C 1 228 ? 152.129 59.319 -32.168 1.00 75.33 212 LEU C O 1
ATOM 6675 N N . LYS C 1 229 ? 154.020 60.373 -32.739 1.00 75.83 213 LYS C N 1
ATOM 6676 C CA . LYS C 1 229 ? 153.323 61.559 -33.252 1.00 76.60 213 LYS C CA 1
ATOM 6677 C C . LYS C 1 229 ? 152.577 61.314 -34.553 1.00 77.05 213 LYS C C 1
ATOM 6678 O O . LYS C 1 229 ? 151.581 61.981 -34.838 1.00 77.08 213 LYS C O 1
ATOM 6684 N N . GLU C 1 230 ? 153.078 60.368 -35.343 1.00 77.47 214 GLU C N 1
ATOM 6685 C CA . GLU C 1 230 ? 152.508 60.023 -36.648 1.00 77.59 214 GLU C CA 1
ATOM 6686 C C . GLU C 1 230 ? 151.349 59.022 -36.632 1.00 77.46 214 GLU C C 1
ATOM 6687 O O . GLU C 1 230 ? 150.276 59.296 -37.171 1.00 76.97 214 GLU C O 1
ATOM 6693 N N . ILE C 1 231 ? 151.577 57.858 -36.026 1.00 77.20 215 ILE C N 1
ATOM 6694 C CA . ILE C 1 231 ? 150.555 56.824 -35.957 1.00 77.24 215 ILE C CA 1
ATOM 6695 C C . ILE C 1 231 ? 149.256 57.385 -35.421 1.00 77.04 215 ILE C C 1
ATOM 6696 O O . ILE C 1 231 ? 148.199 56.768 -35.540 1.00 77.29 215 ILE C O 1
ATOM 6701 N N . PHE C 1 232 ? 149.337 58.557 -34.812 1.00 77.05 216 PHE C N 1
ATOM 6702 C CA . PHE C 1 232 ? 148.153 59.177 -34.255 1.00 76.79 216 PHE C CA 1
ATOM 6703 C C . PHE C 1 232 ? 147.250 59.768 -35.305 1.00 76.20 216 PHE C C 1
ATOM 6704 O O . PHE C 1 232 ? 146.041 59.801 -35.110 1.00 76.85 216 PHE C O 1
ATOM 6712 N N . ILE C 1 233 ? 147.810 60.210 -36.427 1.00 75.12 217 ILE C N 1
ATOM 6713 C CA . ILE C 1 233 ? 146.977 60.850 -37.440 1.00 74.35 217 ILE C CA 1
ATOM 6714 C C . ILE C 1 233 ? 147.142 60.479 -38.924 1.00 73.92 217 ILE C C 1
ATOM 6715 O O . ILE C 1 233 ? 146.655 61.204 -39.786 1.00 73.66 217 ILE C O 1
ATOM 6720 N N . THR C 1 234 ? 147.820 59.375 -39.229 1.00 73.78 218 THR C N 1
ATOM 6721 C CA . THR C 1 234 ? 147.996 58.961 -40.626 1.00 73.67 218 THR C CA 1
ATOM 6722 C C . THR C 1 234 ? 147.987 57.442 -40.809 1.00 73.69 218 THR C C 1
ATOM 6723 O O . THR C 1 234 ? 148.305 56.686 -39.885 1.00 73.35 218 THR C O 1
ATOM 6727 N N . ASN C 1 235 ? 147.616 57.003 -42.009 1.00 73.86 219 ASN C N 1
ATOM 6728 C CA . ASN C 1 235 ? 147.590 55.578 -42.331 1.00 74.47 219 ASN C CA 1
ATOM 6729 C C . ASN C 1 235 ? 148.326 55.355 -43.650 1.00 74.76 219 ASN C C 1
ATOM 6730 O O . ASN C 1 235 ? 148.304 54.254 -44.209 1.00 74.33 219 ASN C O 1
ATOM 6735 N N . GLU C 1 236 ? 148.968 56.414 -44.144 1.00 75.65 220 GLU C N 1
ATOM 6736 C CA . GLU C 1 236 ? 149.716 56.356 -45.399 1.00 76.38 220 GLU C CA 1
ATOM 6737 C C . GLU C 1 236 ? 150.844 55.351 -45.240 1.00 76.54 220 GLU C C 1
ATOM 6738 O O . GLU C 1 236 ? 151.875 55.644 -44.636 1.00 76.85 220 GLU C O 1
ATOM 6744 N N . LEU C 1 237 ? 150.638 54.166 -45.795 1.00 76.39 221 LEU C N 1
ATOM 6745 C CA . LEU C 1 237 ? 151.599 53.073 -45.700 1.00 76.17 221 LEU C CA 1
ATOM 6746 C C . LEU C 1 237 ? 153.057 53.442 -45.959 1.00 76.24 221 LEU C C 1
ATOM 6747 O O . LEU C 1 237 ? 153.952 52.916 -45.304 1.00 76.26 221 LEU C O 1
ATOM 6752 N N . SER C 1 238 ? 153.308 54.332 -46.910 1.00 76.86 222 SER C N 1
ATOM 6753 C CA . SER C 1 238 ? 154.685 54.719 -47.206 1.00 77.19 222 SER C CA 1
ATOM 6754 C C . SER C 1 238 ? 155.291 55.418 -46.002 1.00 77.30 222 SER C C 1
ATOM 6755 O O . SER C 1 238 ? 156.328 55.006 -45.485 1.00 77.13 222 SER C O 1
ATOM 6758 N N . ARG C 1 239 ? 154.623 56.475 -45.553 1.00 77.56 223 ARG C N 1
ATOM 6759 C CA . ARG C 1 239 ? 155.088 57.246 -44.411 1.00 77.90 223 ARG C CA 1
ATOM 6760 C C . ARG C 1 239 ? 155.312 56.385 -43.168 1.00 77.24 223 ARG C C 1
ATOM 6761 O O . ARG C 1 239 ? 156.362 56.461 -42.550 1.00 77.26 223 ARG C O 1
ATOM 6769 N N . LEU C 1 240 ? 154.331 55.564 -42.805 1.00 76.53 224 LEU C N 1
ATOM 6770 C CA . LEU C 1 240 ? 154.446 54.708 -41.622 1.00 75.80 224 LEU C CA 1
ATOM 6771 C C . LEU C 1 240 ? 155.548 53.656 -41.697 1.00 75.71 224 LEU C C 1
ATOM 6772 O O . LEU C 1 240 ? 156.205 53.361 -40.704 1.00 75.17 224 LEU C O 1
ATOM 6777 N N . GLU C 1 241 ? 155.746 53.073 -42.870 1.00 76.51 225 GLU C N 1
ATOM 6778 C CA . GLU C 1 241 ? 156.780 52.054 -43.012 1.00 77.14 225 GLU C CA 1
ATOM 6779 C C . GLU C 1 241 ? 158.120 52.637 -42.576 1.00 77.12 225 GLU C C 1
ATOM 6780 O O . GLU C 1 241 ? 158.805 52.065 -41.725 1.00 76.54 225 GLU C O 1
ATOM 6786 N N . ASN C 1 242 ? 158.478 53.791 -43.139 1.00 77.22 226 ASN C N 1
ATOM 6787 C CA . ASN C 1 242 ? 159.736 54.446 -42.794 1.00 77.30 226 ASN C CA 1
ATOM 6788 C C . ASN C 1 242 ? 159.849 54.616 -41.288 1.00 76.45 226 ASN C C 1
ATOM 6789 O O . ASN C 1 242 ? 160.735 54.050 -40.658 1.00 76.18 226 ASN C O 1
ATOM 6794 N N . LEU C 1 243 ? 158.937 55.385 -40.713 1.00 76.08 227 LEU C N 1
ATOM 6795 C CA . LEU C 1 243 ? 158.946 55.623 -39.284 1.00 76.15 227 LEU C CA 1
ATOM 6796 C C . LEU C 1 243 ? 159.200 54.341 -38.489 1.00 76.49 227 LEU C C 1
ATOM 6797 O O . LEU C 1 243 ? 160.029 54.326 -37.580 1.00 76.68 227 LEU C O 1
ATOM 6802 N N . VAL C 1 244 ? 158.505 53.263 -38.839 1.00 76.72 228 VAL C N 1
ATOM 6803 C CA . VAL C 1 244 ? 158.672 51.991 -38.140 1.00 76.73 228 VAL C CA 1
ATOM 6804 C C . VAL C 1 244 ? 160.056 51.379 -38.318 1.00 76.78 228 VAL C C 1
ATOM 6805 O O . VAL C 1 244 ? 160.672 50.964 -37.343 1.00 76.47 228 VAL C O 1
ATOM 6809 N N . THR C 1 245 ? 160.546 51.305 -39.551 1.00 77.29 229 THR C N 1
ATOM 6810 C CA . THR C 1 245 ? 161.866 50.723 -39.763 1.00 78.06 229 THR C CA 1
ATOM 6811 C C . THR C 1 245 ? 162.941 51.538 -39.043 1.00 78.59 229 THR C C 1
ATOM 6812 O O . THR C 1 245 ? 163.883 50.967 -38.497 1.00 78.81 229 THR C O 1
ATOM 6816 N N . ASN C 1 246 ? 162.798 52.863 -39.029 1.00 79.12 230 ASN C N 1
ATOM 6817 C CA . ASN C 1 246 ? 163.781 53.734 -38.378 1.00 79.45 230 ASN C CA 1
ATOM 6818 C C . ASN C 1 246 ? 163.959 53.457 -36.889 1.00 79.44 230 ASN C C 1
ATOM 6819 O O . ASN C 1 246 ? 165.015 53.720 -36.332 1.00 79.54 230 ASN C O 1
ATOM 6824 N N . THR C 1 247 ? 162.928 52.939 -36.241 1.00 79.52 231 THR C N 1
ATOM 6825 C CA . THR C 1 247 ? 163.016 52.638 -34.818 1.00 79.71 231 THR C CA 1
ATOM 6826 C C . THR C 1 247 ? 163.938 51.447 -34.629 1.00 79.49 231 THR C C 1
ATOM 6827 O O . THR C 1 247 ? 164.277 51.076 -33.504 1.00 79.25 231 THR C O 1
ATOM 6831 N N . LYS C 1 248 ? 164.331 50.851 -35.749 1.00 79.16 232 LYS C N 1
ATOM 6832 C CA . LYS C 1 248 ? 165.193 49.673 -35.767 1.00 79.03 232 LYS C CA 1
ATOM 6833 C C . LYS C 1 248 ? 164.814 48.643 -34.710 1.00 78.61 232 LYS C C 1
ATOM 6834 O O . LYS C 1 248 ? 165.647 47.837 -34.293 1.00 78.38 232 LYS C O 1
ATOM 6840 N N . ASP C 1 249 ? 163.549 48.674 -34.289 1.00 78.72 233 ASP C N 1
ATOM 6841 C CA . ASP C 1 249 ? 163.043 47.710 -33.314 1.00 78.84 233 ASP C CA 1
ATOM 6842 C C . ASP C 1 249 ? 162.412 46.534 -34.058 1.00 78.74 233 ASP C C 1
ATOM 6843 O O . ASP C 1 249 ? 161.528 46.714 -34.909 1.00 78.87 233 ASP C O 1
ATOM 6848 N N . ASP C 1 250 ? 162.865 45.330 -33.720 1.00 77.91 234 ASP C N 1
ATOM 6849 C CA . ASP C 1 250 ? 162.382 44.119 -34.364 1.00 76.91 234 ASP C CA 1
ATOM 6850 C C . ASP C 1 250 ? 160.900 43.865 -34.197 1.00 76.12 234 ASP C C 1
ATOM 6851 O O . ASP C 1 250 ? 160.163 43.842 -35.183 1.00 76.41 234 ASP C O 1
ATOM 6856 N N . VAL C 1 251 ? 160.456 43.682 -32.960 1.00 74.92 235 VAL C N 1
ATOM 6857 C CA . VAL C 1 251 ? 159.048 43.415 -32.710 1.00 73.17 235 VAL C CA 1
ATOM 6858 C C . VAL C 1 251 ? 158.124 44.417 -33.405 1.00 72.74 235 VAL C C 1
ATOM 6859 O O . VAL C 1 251 ? 157.062 44.053 -33.904 1.00 72.52 235 VAL C O 1
ATOM 6863 N N . LEU C 1 252 ? 158.517 45.679 -33.442 1.00 71.83 236 LEU C N 1
ATOM 6864 C CA . LEU C 1 252 ? 157.683 46.641 -34.116 1.00 70.78 236 LEU C CA 1
ATOM 6865 C C . LEU C 1 252 ? 157.702 46.399 -35.628 1.00 70.82 236 LEU C C 1
ATOM 6866 O O . LEU C 1 252 ? 156.652 46.082 -36.204 1.00 70.79 236 LEU C O 1
ATOM 6871 N N . ILE C 1 253 ? 158.868 46.521 -36.278 1.00 70.31 237 ILE C N 1
ATOM 6872 C CA . ILE C 1 253 ? 158.919 46.316 -37.739 1.00 69.92 237 ILE C CA 1
ATOM 6873 C C . ILE C 1 253 ? 158.304 44.969 -38.093 1.00 69.93 237 ILE C C 1
ATOM 6874 O O . ILE C 1 253 ? 157.670 44.817 -39.141 1.00 69.71 237 ILE C O 1
ATOM 6879 N N . SER C 1 254 ? 158.477 44.003 -37.199 1.00 69.15 238 SER C N 1
ATOM 6880 C CA . SER C 1 254 ? 157.932 42.669 -37.390 1.00 68.78 238 SER C CA 1
ATOM 6881 C C . SER C 1 254 ? 156.414 42.701 -37.564 1.00 68.76 238 SER C C 1
ATOM 6882 O O . SER C 1 254 ? 155.875 42.228 -38.575 1.00 69.40 238 SER C O 1
ATOM 6885 N N . SER C 1 255 ? 155.735 43.267 -36.574 1.00 68.12 239 SER C N 1
ATOM 6886 C CA . SER C 1 255 ? 154.284 43.367 -36.590 1.00 67.37 239 SER C CA 1
ATOM 6887 C C . SER C 1 255 ? 153.755 44.288 -37.687 1.00 66.56 239 SER C C 1
ATOM 6888 O O . SER C 1 255 ? 152.670 44.062 -38.221 1.00 66.17 239 SER C O 1
ATOM 6891 N N . PHE C 1 256 ? 154.504 45.334 -38.015 1.00 65.40 240 PHE C N 1
ATOM 6892 C CA . PHE C 1 256 ? 154.065 46.220 -39.069 1.00 64.82 240 PHE C CA 1
ATOM 6893 C C . PHE C 1 256 ? 154.102 45.457 -40.376 1.00 65.15 240 PHE C C 1
ATOM 6894 O O . PHE C 1 256 ? 153.199 45.569 -41.192 1.00 65.26 240 PHE C O 1
ATOM 6902 N N . ASP C 1 257 ? 155.161 44.684 -40.575 1.00 65.73 241 ASP C N 1
ATOM 6903 C CA . ASP C 1 257 ? 155.310 43.911 -41.798 1.00 66.31 241 ASP C CA 1
ATOM 6904 C C . ASP C 1 257 ? 154.154 42.939 -42.035 1.00 66.29 241 ASP C C 1
ATOM 6905 O O . ASP C 1 257 ? 153.729 42.743 -43.173 1.00 66.02 241 ASP C O 1
ATOM 6910 N N . GLN C 1 258 ? 153.633 42.345 -40.966 1.00 66.53 242 GLN C N 1
ATOM 6911 C CA . GLN C 1 258 ? 152.524 41.410 -41.098 1.00 66.62 242 GLN C CA 1
ATOM 6912 C C . GLN C 1 258 ? 151.273 42.122 -41.614 1.00 66.37 242 GLN C C 1
ATOM 6913 O O . GLN C 1 258 ? 150.560 41.598 -42.470 1.00 66.64 242 GLN C O 1
ATOM 6919 N N . LEU C 1 259 ? 151.000 43.315 -41.098 1.00 65.81 243 LEU C N 1
ATOM 6920 C CA . LEU C 1 259 ? 149.833 44.068 -41.537 1.00 65.28 243 LEU C CA 1
ATOM 6921 C C . LEU C 1 259 ? 150.041 44.536 -42.952 1.00 65.38 243 LEU C C 1
ATOM 6922 O O . LEU C 1 259 ? 149.084 44.673 -43.701 1.00 65.36 243 LEU C O 1
ATOM 6927 N N . LYS C 1 260 ? 151.295 44.798 -43.307 1.00 65.74 244 LYS C N 1
ATOM 6928 C CA . LYS C 1 260 ? 151.637 45.245 -44.651 1.00 66.16 244 LYS C CA 1
ATOM 6929 C C . LYS C 1 260 ? 151.283 44.150 -45.660 1.00 66.63 244 LYS C C 1
ATOM 6930 O O . LYS C 1 260 ? 150.801 44.444 -46.754 1.00 66.85 244 LYS C O 1
ATOM 6936 N N . GLU C 1 261 ? 151.518 42.889 -45.300 1.00 66.68 245 GLU C N 1
ATOM 6937 C CA . GLU C 1 261 ? 151.167 41.786 -46.189 1.00 66.86 245 GLU C CA 1
ATOM 6938 C C . GLU C 1 261 ? 149.658 41.756 -46.391 1.00 66.43 245 GLU C C 1
ATOM 6939 O O . GLU C 1 261 ? 149.157 41.765 -47.527 1.00 66.54 245 GLU C O 1
ATOM 6945 N N . PHE C 1 262 ? 148.936 41.704 -45.277 1.00 65.48 246 PHE C N 1
ATOM 6946 C CA . PHE C 1 262 ? 147.488 41.684 -45.313 1.00 64.79 246 PHE C CA 1
ATOM 6947 C C . PHE C 1 262 ? 147.011 42.789 -46.238 1.00 64.62 246 PHE C C 1
ATOM 6948 O O . PHE C 1 262 ? 146.146 42.573 -47.076 1.00 65.23 246 PHE C O 1
ATOM 6956 N N . SER C 1 263 ? 147.602 43.965 -46.093 1.00 64.01 247 SER C N 1
ATOM 6957 C CA . SER C 1 263 ? 147.265 45.112 -46.913 1.00 63.69 247 SER C CA 1
ATOM 6958 C C . SER C 1 263 ? 147.407 44.787 -48.398 1.00 63.42 247 SER C C 1
ATOM 6959 O O . SER C 1 263 ? 146.532 45.095 -49.208 1.00 63.71 247 SER C O 1
ATOM 6962 N N . GLU C 1 264 ? 148.511 44.145 -48.748 1.00 62.48 248 GLU C N 1
ATOM 6963 C CA . GLU C 1 264 ? 148.792 43.812 -50.132 1.00 61.86 248 GLU C CA 1
ATOM 6964 C C . GLU C 1 264 ? 147.998 42.669 -50.720 1.00 60.81 248 GLU C C 1
ATOM 6965 O O . GLU C 1 264 ? 147.541 42.758 -51.859 1.00 61.09 248 GLU C O 1
ATOM 6971 N N . LYS C 1 265 ? 147.828 41.603 -49.950 1.00 59.10 249 LYS C N 1
ATOM 6972 C CA . LYS C 1 265 ? 147.080 40.442 -50.407 1.00 57.73 249 LYS C CA 1
ATOM 6973 C C . LYS C 1 265 ? 145.579 40.688 -50.545 1.00 57.29 249 LYS C C 1
ATOM 6974 O O . LYS C 1 265 ? 144.906 40.027 -51.337 1.00 56.83 249 LYS C O 1
ATOM 6980 N N . LEU C 1 266 ? 145.061 41.625 -49.756 1.00 57.04 250 LEU C N 1
ATOM 6981 C CA . LEU C 1 266 ? 143.645 41.944 -49.751 1.00 57.10 250 LEU C CA 1
ATOM 6982 C C . LEU C 1 266 ? 143.288 43.194 -50.516 1.00 57.34 250 LEU C C 1
ATOM 6983 O O . LEU C 1 266 ? 142.139 43.367 -50.914 1.00 57.42 250 LEU C O 1
ATOM 6988 N N . SER C 1 267 ? 144.274 44.061 -50.707 1.00 57.90 251 SER C N 1
ATOM 6989 C CA . SER C 1 267 ? 144.119 45.328 -51.425 1.00 58.73 251 SER C CA 1
ATOM 6990 C C . SER C 1 267 ? 143.213 45.293 -52.653 1.00 58.24 251 SER C C 1
ATOM 6991 O O . SER C 1 267 ? 142.558 46.290 -52.949 1.00 58.51 251 SER C O 1
ATOM 6994 N N . MET C 1 268 ? 143.208 44.175 -53.381 1.00 57.33 252 MET C N 1
ATOM 6995 C CA . MET C 1 268 ? 142.369 44.023 -54.567 1.00 56.27 252 MET C CA 1
ATOM 6996 C C . MET C 1 268 ? 140.882 43.959 -54.178 1.00 55.56 252 MET C C 1
ATOM 6997 O O . MET C 1 268 ? 140.037 44.616 -54.782 1.00 56.15 252 MET C O 1
ATOM 7002 N N . ILE C 1 269 ? 140.554 43.159 -53.176 1.00 54.35 253 ILE C N 1
ATOM 7003 C CA . ILE C 1 269 ? 139.175 43.069 -52.750 1.00 53.58 253 ILE C CA 1
ATOM 7004 C C . ILE C 1 269 ? 138.675 44.474 -52.392 1.00 53.59 253 ILE C C 1
ATOM 7005 O O . ILE C 1 269 ? 137.633 44.931 -52.867 1.00 53.47 253 ILE C O 1
ATOM 7010 N N . LYS C 1 270 ? 139.447 45.150 -51.550 1.00 52.72 254 LYS C N 1
ATOM 7011 C CA . LYS C 1 270 ? 139.115 46.478 -51.062 1.00 51.77 254 LYS C CA 1
ATOM 7012 C C . LYS C 1 270 ? 140.372 47.150 -50.522 1.00 51.09 254 LYS C C 1
ATOM 7013 O O . LYS C 1 270 ? 141.290 46.488 -50.042 1.00 51.63 254 LYS C O 1
ATOM 7019 N N . PRO C 1 271 ? 140.450 48.478 -50.621 1.00 49.92 255 PRO C N 1
ATOM 7020 C CA . PRO C 1 271 ? 141.662 49.084 -50.083 1.00 49.24 255 PRO C CA 1
ATOM 7021 C C . PRO C 1 271 ? 141.655 48.937 -48.557 1.00 49.16 255 PRO C C 1
ATOM 7022 O O . PRO C 1 271 ? 140.695 49.313 -47.877 1.00 49.25 255 PRO C O 1
ATOM 7026 N N . ILE C 1 272 ? 142.713 48.348 -48.021 1.00 49.28 256 ILE C N 1
ATOM 7027 C CA . ILE C 1 272 ? 142.821 48.137 -46.584 1.00 49.45 256 ILE C CA 1
ATOM 7028 C C . ILE C 1 272 ? 143.479 49.356 -45.965 1.00 49.02 256 ILE C C 1
ATOM 7029 O O . ILE C 1 272 ? 144.165 50.116 -46.646 1.00 49.39 256 ILE C O 1
ATOM 7034 N N . ILE C 1 273 ? 143.258 49.545 -44.673 1.00 49.17 257 ILE C N 1
ATOM 7035 C CA . ILE C 1 273 ? 143.847 50.650 -43.939 1.00 49.02 257 ILE C CA 1
ATOM 7036 C C . ILE C 1 273 ? 144.493 50.146 -42.650 1.00 48.97 257 ILE C C 1
ATOM 7037 O O . ILE C 1 273 ? 143.857 49.468 -41.841 1.00 49.08 257 ILE C O 1
ATOM 7042 N N . ILE C 1 274 ? 145.767 50.476 -42.476 1.00 49.69 258 ILE C N 1
ATOM 7043 C CA . ILE C 1 274 ? 146.501 50.065 -41.300 1.00 50.18 258 ILE C CA 1
ATOM 7044 C C . ILE C 1 274 ? 146.499 51.174 -40.266 1.00 50.83 258 ILE C C 1
ATOM 7045 O O . ILE C 1 274 ? 147.016 52.260 -40.511 1.00 50.87 258 ILE C O 1
ATOM 7050 N N . ASP C 1 275 ? 145.909 50.897 -39.110 1.00 51.63 259 ASP C N 1
ATOM 7051 C CA . ASP C 1 275 ? 145.850 51.871 -38.030 1.00 53.06 259 ASP C CA 1
ATOM 7052 C C . ASP C 1 275 ? 146.760 51.408 -36.899 1.00 53.17 259 ASP C C 1
ATOM 7053 O O . ASP C 1 275 ? 146.365 50.586 -36.065 1.00 53.20 259 ASP C O 1
ATOM 7058 N N . LEU C 1 276 ? 147.982 51.930 -36.872 1.00 53.10 260 LEU C N 1
ATOM 7059 C CA . LEU C 1 276 ? 148.941 51.559 -35.830 1.00 53.10 260 LEU C CA 1
ATOM 7060 C C . LEU C 1 276 ? 148.535 52.175 -34.483 1.00 53.78 260 LEU C C 1
ATOM 7061 O O . LEU C 1 276 ? 149.043 51.787 -33.439 1.00 54.08 260 LEU C O 1
ATOM 7066 N N . GLY C 1 277 ? 147.612 53.132 -34.514 1.00 54.28 261 GLY C N 1
ATOM 7067 C CA . GLY C 1 277 ? 147.164 53.744 -33.284 1.00 55.14 261 GLY C CA 1
ATOM 7068 C C . GLY C 1 277 ? 145.943 53.036 -32.718 1.00 56.06 261 GLY C C 1
ATOM 7069 O O . GLY C 1 277 ? 145.303 53.524 -31.786 1.00 56.21 261 GLY C O 1
ATOM 7070 N N . MET C 1 278 ? 145.612 51.877 -33.272 1.00 56.95 262 MET C N 1
ATOM 7071 C CA . MET C 1 278 ? 144.447 51.127 -32.816 1.00 57.97 262 MET C CA 1
ATOM 7072 C C . MET C 1 278 ? 144.652 50.521 -31.422 1.00 58.27 262 MET C C 1
ATOM 7073 O O . MET C 1 278 ? 145.690 49.916 -31.136 1.00 58.08 262 MET C O 1
ATOM 7078 N N . VAL C 1 279 ? 143.652 50.704 -30.560 1.00 58.36 263 VAL C N 1
ATOM 7079 C CA . VAL C 1 279 ? 143.677 50.192 -29.194 1.00 58.62 263 VAL C CA 1
ATOM 7080 C C . VAL C 1 279 ? 142.825 48.929 -29.090 1.00 59.63 263 VAL C C 1
ATOM 7081 O O . VAL C 1 279 ? 141.609 48.987 -29.204 1.00 59.35 263 VAL C O 1
ATOM 7085 N N . PRO C 1 280 ? 143.455 47.772 -28.850 1.00 61.03 264 PRO C N 1
ATOM 7086 C CA . PRO C 1 280 ? 142.713 46.512 -28.742 1.00 62.62 264 PRO C CA 1
ATOM 7087 C C . PRO C 1 280 ? 141.419 46.635 -27.935 1.00 64.38 264 PRO C C 1
ATOM 7088 O O . PRO C 1 280 ? 141.422 47.160 -26.827 1.00 64.37 264 PRO C O 1
ATOM 7092 N N . LYS C 1 281 ? 140.325 46.140 -28.513 1.00 66.48 265 LYS C N 1
ATOM 7093 C CA . LYS C 1 281 ? 138.991 46.204 -27.920 1.00 68.45 265 LYS C CA 1
ATOM 7094 C C . LYS C 1 281 ? 138.801 45.358 -26.666 1.00 70.22 265 LYS C C 1
ATOM 7095 O O . LYS C 1 281 ? 138.023 45.734 -25.795 1.00 70.61 265 LYS C O 1
ATOM 7101 N N . MET C 1 282 ? 139.488 44.220 -26.574 1.00 72.40 266 MET C N 1
ATOM 7102 C CA . MET C 1 282 ? 139.388 43.357 -25.387 1.00 74.71 266 MET C CA 1
ATOM 7103 C C . MET C 1 282 ? 140.810 42.973 -24.985 1.00 76.12 266 MET C C 1
ATOM 7104 O O . MET C 1 282 ? 141.662 42.780 -25.851 1.00 76.88 266 MET C O 1
ATOM 7109 N N . ASP C 1 283 ? 141.075 42.855 -23.689 1.00 77.11 267 ASP C N 1
ATOM 7110 C CA . ASP C 1 283 ? 142.435 42.549 -23.246 1.00 78.20 267 ASP C CA 1
ATOM 7111 C C . ASP C 1 283 ? 143.008 41.195 -23.690 1.00 78.03 267 ASP C C 1
ATOM 7112 O O . ASP C 1 283 ? 144.195 40.925 -23.472 1.00 78.24 267 ASP C O 1
ATOM 7117 N N . TYR C 1 284 ? 142.186 40.365 -24.333 1.00 77.74 268 TYR C N 1
ATOM 7118 C CA . TYR C 1 284 ? 142.643 39.050 -24.798 1.00 77.29 268 TYR C CA 1
ATOM 7119 C C . TYR C 1 284 ? 142.981 38.931 -26.289 1.00 76.67 268 TYR C C 1
ATOM 7120 O O . TYR C 1 284 ? 143.221 37.828 -26.785 1.00 77.04 268 TYR C O 1
ATOM 7129 N N . TYR C 1 285 ? 143.006 40.054 -27.000 1.00 75.58 269 TYR C N 1
ATOM 7130 C CA . TYR C 1 285 ? 143.344 40.050 -28.413 1.00 74.19 269 TYR C CA 1
ATOM 7131 C C . TYR C 1 285 ? 144.814 39.687 -28.580 1.00 73.49 269 TYR C C 1
ATOM 7132 O O . TYR C 1 285 ? 145.697 40.377 -28.087 1.00 73.33 269 TYR C O 1
ATOM 7141 N N . THR C 1 286 ? 145.056 38.581 -29.267 1.00 72.85 270 THR C N 1
ATOM 7142 C CA . THR C 1 286 ? 146.404 38.069 -29.515 1.00 72.38 270 THR C CA 1
ATOM 7143 C C . THR C 1 286 ? 147.275 39.011 -30.345 1.00 71.58 270 THR C C 1
ATOM 7144 O O . THR C 1 286 ? 148.320 39.468 -29.886 1.00 71.68 270 THR C O 1
ATOM 7148 N N . ASP C 1 287 ? 146.854 39.282 -31.575 1.00 70.65 271 ASP C N 1
ATOM 7149 C CA . ASP C 1 287 ? 147.617 40.161 -32.442 1.00 69.22 271 ASP C CA 1
ATOM 7150 C C . ASP C 1 287 ? 146.717 40.855 -33.479 1.00 67.74 271 ASP C C 1
ATOM 7151 O O . ASP C 1 287 ? 146.374 42.034 -33.335 1.00 67.89 271 ASP C O 1
ATOM 7156 N N . LEU C 1 288 ? 146.335 40.130 -34.525 1.00 65.68 272 LEU C N 1
ATOM 7157 C CA . LEU C 1 288 ? 145.492 40.718 -35.542 1.00 63.24 272 LEU C CA 1
ATOM 7158 C C . LEU C 1 288 ? 144.177 41.154 -34.966 1.00 61.21 272 LEU C C 1
ATOM 7159 O O . LEU C 1 288 ? 143.562 40.444 -34.178 1.00 61.06 272 LEU C O 1
ATOM 7164 N N . MET C 1 289 ? 143.751 42.338 -35.363 1.00 59.85 273 MET C N 1
ATOM 7165 C CA . MET C 1 289 ? 142.473 42.875 -34.924 1.00 58.22 273 MET C CA 1
ATOM 7166 C C . MET C 1 289 ? 141.975 43.811 -36.030 1.00 56.80 273 MET C C 1
ATOM 7167 O O . MET C 1 289 ? 142.771 44.470 -36.698 1.00 57.23 273 MET C O 1
ATOM 7172 N N . PHE C 1 290 ? 140.667 43.872 -36.237 1.00 54.69 274 PHE C N 1
ATOM 7173 C CA . PHE C 1 290 ? 140.145 44.730 -37.288 1.00 52.76 274 PHE C CA 1
ATOM 7174 C C . PHE C 1 290 ? 138.770 45.340 -37.028 1.00 51.82 274 PHE C C 1
ATOM 7175 O O . PHE C 1 290 ? 137.929 44.743 -36.369 1.00 51.82 274 PHE C O 1
ATOM 7183 N N . LYS C 1 291 ? 138.562 46.545 -37.546 1.00 50.85 275 LYS C N 1
ATOM 7184 C CA . LYS C 1 291 ? 137.301 47.266 -37.398 1.00 50.18 275 LYS C CA 1
ATOM 7185 C C . LYS C 1 291 ? 136.914 47.690 -38.790 1.00 49.26 275 LYS C C 1
ATOM 7186 O O . LYS C 1 291 ? 137.766 47.778 -39.661 1.00 49.31 275 LYS C O 1
ATOM 7192 N N . ALA C 1 292 ? 135.638 47.979 -38.989 1.00 47.84 276 ALA C N 1
ATOM 7193 C CA . ALA C 1 292 ? 135.140 48.437 -40.277 1.00 47.31 276 ALA C CA 1
ATOM 7194 C C . ALA C 1 292 ? 134.105 49.498 -39.922 1.00 47.16 276 ALA C C 1
ATOM 7195 O O . ALA C 1 292 ? 133.320 49.312 -38.997 1.00 47.37 276 ALA C O 1
ATOM 7197 N N . TYR C 1 293 ? 134.110 50.614 -40.639 1.00 47.21 277 TYR C N 1
ATOM 7198 C CA . TYR C 1 293 ? 133.178 51.705 -40.363 1.00 47.52 277 TYR C CA 1
ATOM 7199 C C . TYR C 1 293 ? 132.414 52.149 -41.605 1.00 47.63 277 TYR C C 1
ATOM 7200 O O . TYR C 1 293 ? 132.830 51.883 -42.725 1.00 48.01 277 TYR C O 1
ATOM 7209 N N . SER C 1 294 ? 131.291 52.825 -41.398 1.00 47.53 278 SER C N 1
ATOM 7210 C CA . SER C 1 294 ? 130.507 53.350 -42.508 1.00 47.35 278 SER C CA 1
ATOM 7211 C C . SER C 1 294 ? 130.393 54.828 -42.272 1.00 47.10 278 SER C C 1
ATOM 7212 O O . SER C 1 294 ? 130.167 55.241 -41.135 1.00 47.17 278 SER C O 1
ATOM 7215 N N . SER C 1 295 ? 130.529 55.634 -43.319 1.00 46.41 279 SER C N 1
ATOM 7216 C CA . SER C 1 295 ? 130.424 57.072 -43.127 1.00 45.76 279 SER C CA 1
ATOM 7217 C C . SER C 1 295 ? 129.085 57.431 -42.495 1.00 45.94 279 SER C C 1
ATOM 7218 O O . SER C 1 295 ? 128.949 58.464 -41.856 1.00 47.19 279 SER C O 1
ATOM 7221 N N . ALA C 1 296 ? 128.115 56.541 -42.613 1.00 46.22 280 ALA C N 1
ATOM 7222 C CA . ALA C 1 296 ? 126.803 56.810 -42.063 1.00 47.43 280 ALA C CA 1
ATOM 7223 C C . ALA C 1 296 ? 126.615 56.521 -40.562 1.00 48.30 280 ALA C C 1
ATOM 7224 O O . ALA C 1 296 ? 125.539 56.766 -40.010 1.00 49.31 280 ALA C O 1
ATOM 7226 N N . ALA C 1 297 ? 127.630 55.997 -39.888 1.00 48.39 281 ALA C N 1
ATOM 7227 C CA . ALA C 1 297 ? 127.481 55.724 -38.464 1.00 47.92 281 ALA C CA 1
ATOM 7228 C C . ALA C 1 297 ? 128.776 55.935 -37.685 1.00 48.64 281 ALA C C 1
ATOM 7229 O O . ALA C 1 297 ? 129.880 55.727 -38.197 1.00 48.86 281 ALA C O 1
ATOM 7231 N N . ASN C 1 298 ? 128.620 56.324 -36.429 1.00 49.22 282 ASN C N 1
ATOM 7232 C CA . ASN C 1 298 ? 129.746 56.596 -35.559 1.00 50.06 282 ASN C CA 1
ATOM 7233 C C . ASN C 1 298 ? 130.404 55.345 -34.994 1.00 49.33 282 ASN C C 1
ATOM 7234 O O . ASN C 1 298 ? 131.591 55.335 -34.712 1.00 48.80 282 ASN C O 1
ATOM 7239 N N . GLN C 1 299 ? 129.635 54.286 -34.825 1.00 49.61 283 GLN C N 1
ATOM 7240 C CA . GLN C 1 299 ? 130.203 53.063 -34.307 1.00 50.03 283 GLN C CA 1
ATOM 7241 C C . GLN C 1 299 ? 130.631 52.168 -35.472 1.00 50.02 283 GLN C C 1
ATOM 7242 O O . GLN C 1 299 ? 130.296 52.423 -36.642 1.00 49.54 283 GLN C O 1
ATOM 7248 N N . PRO C 1 300 ? 131.429 51.132 -35.173 1.00 49.24 284 PRO C N 1
ATOM 7249 C CA . PRO C 1 300 ? 131.916 50.186 -36.178 1.00 48.57 284 PRO C CA 1
ATOM 7250 C C . PRO C 1 300 ? 130.800 49.235 -36.596 1.00 47.28 284 PRO C C 1
ATOM 7251 O O . PRO C 1 300 ? 130.036 48.760 -35.754 1.00 47.51 284 PRO C O 1
ATOM 7255 N N . ILE C 1 301 ? 130.691 48.963 -37.891 1.00 45.42 285 ILE C N 1
ATOM 7256 C CA . ILE C 1 301 ? 129.650 48.063 -38.379 1.00 44.25 285 ILE C CA 1
ATOM 7257 C C . ILE C 1 301 ? 130.108 46.611 -38.258 1.00 44.40 285 ILE C C 1
ATOM 7258 O O . ILE C 1 301 ? 129.310 45.681 -38.337 1.00 44.75 285 ILE C O 1
ATOM 7263 N N . LEU C 1 302 ? 131.403 46.431 -38.047 1.00 44.60 286 LEU C N 1
ATOM 7264 C CA . LEU C 1 302 ? 131.973 45.110 -37.913 1.00 44.63 286 LEU C CA 1
ATOM 7265 C C . LEU C 1 302 ? 133.318 45.232 -37.218 1.00 45.21 286 LEU C C 1
ATOM 7266 O O . LEU C 1 302 ? 134.087 46.150 -37.494 1.00 45.48 286 LEU C O 1
ATOM 7271 N N . SER C 1 303 ? 133.597 44.301 -36.316 1.00 45.47 287 SER C N 1
ATOM 7272 C CA . SER C 1 303 ? 134.859 44.292 -35.586 1.00 46.08 287 SER C CA 1
ATOM 7273 C C . SER C 1 303 ? 135.201 42.859 -35.236 1.00 46.25 287 SER C C 1
ATOM 7274 O O . SER C 1 303 ? 134.319 42.027 -35.129 1.00 46.50 287 SER C O 1
ATOM 7277 N N . GLY C 1 304 ? 136.479 42.563 -35.081 1.00 46.53 288 GLY C N 1
ATOM 7278 C CA . GLY C 1 304 ? 136.862 41.208 -34.754 1.00 48.00 288 GLY C CA 1
ATOM 7279 C C . GLY C 1 304 ? 138.361 41.079 -34.639 1.00 49.51 288 GLY C C 1
ATOM 7280 O O . GLY C 1 304 ? 139.082 42.080 -34.668 1.00 49.85 288 GLY C O 1
ATOM 7281 N N . GLY C 1 305 ? 138.845 39.852 -34.500 1.00 50.63 289 GLY C N 1
ATOM 7282 C CA . GLY C 1 305 ? 140.278 39.663 -34.398 1.00 52.48 289 GLY C CA 1
ATOM 7283 C C . GLY C 1 305 ? 140.677 38.286 -33.933 1.00 54.10 289 GLY C C 1
ATOM 7284 O O . GLY C 1 305 ? 139.861 37.361 -33.870 1.00 53.38 289 GLY C O 1
ATOM 7285 N N . ARG C 1 306 ? 141.957 38.157 -33.614 1.00 55.84 290 ARG C N 1
ATOM 7286 C CA . ARG C 1 306 ? 142.497 36.899 -33.127 1.00 58.00 290 ARG C CA 1
ATOM 7287 C C . ARG C 1 306 ? 142.553 36.897 -31.588 1.00 59.33 290 ARG C C 1
ATOM 7288 O O . ARG C 1 306 ? 142.914 37.898 -30.963 1.00 59.52 290 ARG C O 1
ATOM 7296 N N . TYR C 1 307 ? 142.173 35.778 -30.982 1.00 60.19 291 TYR C N 1
ATOM 7297 C CA . TYR C 1 307 ? 142.174 35.648 -29.521 1.00 61.27 291 TYR C CA 1
ATOM 7298 C C . TYR C 1 307 ? 142.314 34.204 -29.019 1.00 61.91 291 TYR C C 1
ATOM 7299 O O . TYR C 1 307 ? 141.404 33.658 -28.381 1.00 61.33 291 TYR C O 1
ATOM 7308 N N . ASP C 1 308 ? 143.472 33.608 -29.305 1.00 62.54 292 ASP C N 1
ATOM 7309 C CA . ASP C 1 308 ? 143.777 32.233 -28.921 1.00 63.43 292 ASP C CA 1
ATOM 7310 C C . ASP C 1 308 ? 143.702 32.076 -27.416 1.00 64.19 292 ASP C C 1
ATOM 7311 O O . ASP C 1 308 ? 143.506 30.969 -26.917 1.00 64.30 292 ASP C O 1
ATOM 7316 N N . GLN C 1 309 ? 143.876 33.191 -26.703 1.00 65.00 293 GLN C N 1
ATOM 7317 C CA . GLN C 1 309 ? 143.849 33.210 -25.241 1.00 65.88 293 GLN C CA 1
ATOM 7318 C C . GLN C 1 309 ? 142.589 32.555 -24.657 1.00 66.58 293 GLN C C 1
ATOM 7319 O O . GLN C 1 309 ? 142.689 31.675 -23.812 1.00 67.11 293 GLN C O 1
ATOM 7325 N N . LEU C 1 310 ? 141.413 32.978 -25.114 1.00 67.45 294 LEU C N 1
ATOM 7326 C CA . LEU C 1 310 ? 140.140 32.435 -24.640 1.00 68.01 294 LEU C CA 1
ATOM 7327 C C . LEU C 1 310 ? 140.032 30.922 -24.781 1.00 69.60 294 LEU C C 1
ATOM 7328 O O . LEU C 1 310 ? 139.349 30.259 -24.010 1.00 69.78 294 LEU C O 1
ATOM 7333 N N . LEU C 1 311 ? 140.679 30.377 -25.795 1.00 71.39 295 LEU C N 1
ATOM 7334 C CA . LEU C 1 311 ? 140.627 28.947 -26.029 1.00 73.41 295 LEU C CA 1
ATOM 7335 C C . LEU C 1 311 ? 141.314 28.163 -24.926 1.00 75.35 295 LEU C C 1
ATOM 7336 O O . LEU C 1 311 ? 140.995 27.007 -24.675 1.00 75.33 295 LEU C O 1
ATOM 7341 N N . SER C 1 312 ? 142.268 28.797 -24.267 1.00 77.75 296 SER C N 1
ATOM 7342 C CA . SER C 1 312 ? 143.016 28.139 -23.207 1.00 80.43 296 SER C CA 1
ATOM 7343 C C . SER C 1 312 ? 142.219 27.938 -21.902 1.00 82.02 296 SER C C 1
ATOM 7344 O O . SER C 1 312 ? 142.502 27.009 -21.140 1.00 82.25 296 SER C O 1
ATOM 7347 N N . ASN C 1 313 ? 141.216 28.787 -21.669 1.00 83.03 297 ASN C N 1
ATOM 7348 C CA . ASN C 1 313 ? 140.363 28.713 -20.472 1.00 84.20 297 ASN C CA 1
ATOM 7349 C C . ASN C 1 313 ? 139.664 27.355 -20.281 1.00 84.63 297 ASN C C 1
ATOM 7350 O O . ASN C 1 313 ? 139.353 26.948 -19.155 1.00 84.75 297 ASN C O 1
ATOM 7355 N N . PHE C 1 314 ? 139.387 26.672 -21.384 1.00 85.05 298 PHE C N 1
ATOM 7356 C CA . PHE C 1 314 ? 138.707 25.392 -21.310 1.00 85.51 298 PHE C CA 1
ATOM 7357 C C . PHE C 1 314 ? 139.619 24.268 -21.759 1.00 86.12 298 PHE C C 1
ATOM 7358 O O . PHE C 1 314 ? 139.851 23.307 -21.029 1.00 86.59 298 PHE C O 1
ATOM 7366 N N . GLN C 1 315 ? 140.135 24.408 -22.970 1.00 86.48 299 GLN C N 1
ATOM 7367 C CA . GLN C 1 315 ? 141.006 23.415 -23.569 1.00 87.00 299 GLN C CA 1
ATOM 7368 C C . GLN C 1 315 ? 142.437 23.911 -23.548 1.00 86.75 299 GLN C C 1
ATOM 7369 O O . GLN C 1 315 ? 142.839 24.630 -22.638 1.00 86.07 299 GLN C O 1
ATOM 7375 N N . GLU C 1 316 ? 143.196 23.519 -24.565 1.00 87.04 300 GLU C N 1
ATOM 7376 C CA . GLU C 1 316 ? 144.593 23.906 -24.713 1.00 87.45 300 GLU C CA 1
ATOM 7377 C C . GLU C 1 316 ? 144.759 24.894 -25.877 1.00 86.95 300 GLU C C 1
ATOM 7378 O O . GLU C 1 316 ? 143.794 25.196 -26.583 1.00 87.24 300 GLU C O 1
ATOM 7384 N N . GLU C 1 317 ? 145.983 25.390 -26.067 1.00 85.94 301 GLU C N 1
ATOM 7385 C CA . GLU C 1 317 ? 146.281 26.352 -27.128 1.00 84.23 301 GLU C CA 1
ATOM 7386 C C . GLU C 1 317 ? 145.899 25.881 -28.529 1.00 83.03 301 GLU C C 1
ATOM 7387 O O . GLU C 1 317 ? 146.117 24.724 -28.884 1.00 83.30 301 GLU C O 1
ATOM 7393 N N . ALA C 1 318 ? 145.294 26.831 -29.277 1.00 81.09 302 ALA C N 1
ATOM 7394 C CA . ALA C 1 318 ? 144.828 26.719 -30.625 1.00 78.12 302 ALA C CA 1
ATOM 7395 C C . ALA C 1 318 ? 144.652 28.115 -31.234 1.00 76.30 302 ALA C C 1
ATOM 7396 O O . ALA C 1 318 ? 144.697 29.126 -30.522 1.00 76.32 302 ALA C O 1
ATOM 7398 N N . PHE C 1 319 ? 144.435 28.114 -32.538 1.00 74.16 303 PHE C N 1
ATOM 7399 C CA . PHE C 1 319 ? 144.132 29.297 -33.275 1.00 71.52 303 PHE C CA 1
ATOM 7400 C C . PHE C 1 319 ? 142.625 29.588 -33.197 1.00 68.40 303 PHE C C 1
ATOM 7401 O O . PHE C 1 319 ? 141.833 28.805 -33.728 1.00 67.33 303 PHE C O 1
ATOM 7409 N N . ALA C 1 320 ? 142.240 30.695 -32.550 1.00 65.67 304 ALA C N 1
ATOM 7410 C CA . ALA C 1 320 ? 140.851 31.139 -32.471 1.00 62.69 304 ALA C CA 1
ATOM 7411 C C . ALA C 1 320 ? 140.676 32.556 -33.039 1.00 60.55 304 ALA C C 1
ATOM 7412 O O . ALA C 1 320 ? 141.320 33.498 -32.584 1.00 60.17 304 ALA C O 1
ATOM 7414 N N . ILE C 1 321 ? 139.812 32.702 -34.041 1.00 58.24 305 ILE C N 1
ATOM 7415 C CA . ILE C 1 321 ? 139.576 34.006 -34.664 1.00 56.26 305 ILE C CA 1
ATOM 7416 C C . ILE C 1 321 ? 138.165 34.115 -35.282 1.00 55.30 305 ILE C C 1
ATOM 7417 O O . ILE C 1 321 ? 137.643 33.157 -35.854 1.00 55.06 305 ILE C O 1
ATOM 7422 N N . GLY C 1 322 ? 137.550 35.284 -35.150 1.00 53.97 306 GLY C N 1
ATOM 7423 C CA . GLY C 1 322 ? 136.228 35.496 -35.699 1.00 53.03 306 GLY C CA 1
ATOM 7424 C C . GLY C 1 322 ? 135.869 36.967 -35.620 1.00 52.61 306 GLY C C 1
ATOM 7425 O O . GLY C 1 322 ? 136.607 37.752 -35.028 1.00 52.93 306 GLY C O 1
ATOM 7426 N N . PHE C 1 323 ? 134.764 37.363 -36.239 1.00 51.41 307 PHE C N 1
ATOM 7427 C CA . PHE C 1 323 ? 134.350 38.747 -36.162 1.00 50.17 307 PHE C CA 1
ATOM 7428 C C . PHE C 1 323 ? 132.884 38.824 -35.808 1.00 50.59 307 PHE C C 1
ATOM 7429 O O . PHE C 1 323 ? 132.206 37.799 -35.660 1.00 51.15 307 PHE C O 1
ATOM 7437 N N . CYS C 1 324 ? 132.400 40.050 -35.656 1.00 50.58 308 CYS C N 1
ATOM 7438 C CA . CYS C 1 324 ? 131.018 40.308 -35.282 1.00 50.60 308 CYS C CA 1
ATOM 7439 C C . CYS C 1 324 ? 130.490 41.511 -36.053 1.00 50.37 308 CYS C C 1
ATOM 7440 O O . CYS C 1 324 ? 131.190 42.509 -36.222 1.00 50.53 308 CYS C O 1
ATOM 7443 N N . CYS C 1 325 ? 129.255 41.409 -36.530 1.00 49.75 309 CYS C N 1
ATOM 7444 C CA . CYS C 1 325 ? 128.619 42.504 -37.255 1.00 50.10 309 CYS C CA 1
ATOM 7445 C C . CYS C 1 325 ? 127.534 43.131 -36.406 1.00 50.37 309 CYS C C 1
ATOM 7446 O O . CYS C 1 325 ? 126.575 42.449 -36.044 1.00 51.01 309 CYS C O 1
ATOM 7449 N N . HIS C 1 326 ? 127.656 44.421 -36.108 1.00 50.20 310 HIS C N 1
ATOM 7450 C CA . HIS C 1 326 ? 126.659 45.107 -35.287 1.00 50.94 310 HIS C CA 1
ATOM 7451 C C . HIS C 1 326 ? 125.467 45.584 -36.105 1.00 51.16 310 HIS C C 1
ATOM 7452 O O . HIS C 1 326 ? 125.425 46.716 -36.583 1.00 51.50 310 HIS C O 1
ATOM 7459 N N . MET C 1 327 ? 124.480 44.705 -36.230 1.00 51.43 311 MET C N 1
ATOM 7460 C CA . MET C 1 327 ? 123.299 44.977 -37.019 1.00 51.56 311 MET C CA 1
ATOM 7461 C C . MET C 1 327 ? 122.573 46.270 -36.716 1.00 51.51 311 MET C C 1
ATOM 7462 O O . MET C 1 327 ? 122.123 46.957 -37.627 1.00 51.58 311 MET C O 1
ATOM 7467 N N . ASP C 1 328 ? 122.465 46.625 -35.447 1.00 51.72 312 ASP C N 1
ATOM 7468 C CA . ASP C 1 328 ? 121.769 47.854 -35.098 1.00 51.47 312 ASP C CA 1
ATOM 7469 C C . ASP C 1 328 ? 122.434 49.051 -35.725 1.00 50.98 312 ASP C C 1
ATOM 7470 O O . ASP C 1 328 ? 121.765 49.985 -36.132 1.00 50.71 312 ASP C O 1
ATOM 7475 N N . THR C 1 329 ? 123.757 49.018 -35.803 1.00 50.17 313 THR C N 1
ATOM 7476 C CA . THR C 1 329 ? 124.501 50.115 -36.395 1.00 49.45 313 THR C CA 1
ATOM 7477 C C . THR C 1 329 ? 124.460 50.048 -37.919 1.00 49.44 313 THR C C 1
ATOM 7478 O O . THR C 1 329 ? 124.416 51.078 -38.590 1.00 49.63 313 THR C O 1
ATOM 7482 N N . ILE C 1 330 ? 124.483 48.847 -38.484 1.00 49.05 314 ILE C N 1
ATOM 7483 C CA . ILE C 1 330 ? 124.431 48.750 -39.934 1.00 49.21 314 ILE C CA 1
ATOM 7484 C C . ILE C 1 330 ? 123.070 49.247 -40.407 1.00 49.44 314 ILE C C 1
ATOM 7485 O O . ILE C 1 330 ? 122.991 50.010 -41.354 1.00 48.85 314 ILE C O 1
ATOM 7490 N N . LEU C 1 331 ? 122.004 48.823 -39.732 1.00 49.96 315 LEU C N 1
ATOM 7491 C CA . LEU C 1 331 ? 120.650 49.230 -40.079 1.00 50.49 315 LEU C CA 1
ATOM 7492 C C . LEU C 1 331 ? 120.441 50.730 -39.954 1.00 52.09 315 LEU C C 1
ATOM 7493 O O . LEU C 1 331 ? 119.714 51.337 -40.741 1.00 52.35 315 LEU C O 1
ATOM 7498 N N . LYS C 1 332 ? 121.064 51.314 -38.938 1.00 53.54 316 LYS C N 1
ATOM 7499 C CA . LYS C 1 332 ? 120.988 52.748 -38.670 1.00 54.59 316 LYS C CA 1
ATOM 7500 C C . LYS C 1 332 ? 121.637 53.466 -39.851 1.00 54.75 316 LYS C C 1
ATOM 7501 O O . LYS C 1 332 ? 121.116 54.444 -40.385 1.00 54.07 316 LYS C O 1
ATOM 7507 N N . ALA C 1 333 ? 122.784 52.934 -40.251 1.00 55.45 317 ALA C N 1
ATOM 7508 C CA . ALA C 1 333 ? 123.563 53.472 -41.346 1.00 56.19 317 ALA C CA 1
ATOM 7509 C C . ALA C 1 333 ? 122.809 53.390 -42.646 1.00 57.33 317 ALA C C 1
ATOM 7510 O O . ALA C 1 333 ? 122.832 54.331 -43.426 1.00 58.75 317 ALA C O 1
ATOM 7512 N N . LEU C 1 334 ? 122.154 52.261 -42.897 1.00 57.37 318 LEU C N 1
ATOM 7513 C CA . LEU C 1 334 ? 121.399 52.104 -44.129 1.00 57.45 318 LEU C CA 1
ATOM 7514 C C . LEU C 1 334 ? 120.316 53.171 -44.177 1.00 59.04 318 LEU C C 1
ATOM 7515 O O . LEU C 1 334 ? 119.990 53.683 -45.248 1.00 58.63 318 LEU C O 1
ATOM 7520 N N . GLU C 1 335 ? 119.772 53.529 -43.018 1.00 60.81 319 GLU C N 1
ATOM 7521 C CA . GLU C 1 335 ? 118.740 54.553 -42.981 1.00 63.19 319 GLU C CA 1
ATOM 7522 C C . GLU C 1 335 ? 119.289 55.944 -43.261 1.00 64.78 319 GLU C C 1
ATOM 7523 O O . GLU C 1 335 ? 118.830 56.617 -44.180 1.00 64.86 319 GLU C O 1
ATOM 7529 N N . ARG C 1 336 ? 120.262 56.388 -42.476 1.00 66.51 320 ARG C N 1
ATOM 7530 C CA . ARG C 1 336 ? 120.822 57.707 -42.713 1.00 68.71 320 ARG C CA 1
ATOM 7531 C C . ARG C 1 336 ? 121.245 57.831 -44.176 1.00 69.09 320 ARG C C 1
ATOM 7532 O O . ARG C 1 336 ? 120.812 58.738 -44.891 1.00 68.91 320 ARG C O 1
ATOM 7540 N N . GLN C 1 337 ? 122.084 56.898 -44.613 1.00 69.59 321 GLN C N 1
ATOM 7541 C CA . GLN C 1 337 ? 122.603 56.859 -45.979 1.00 70.48 321 GLN C CA 1
ATOM 7542 C C . GLN C 1 337 ? 121.527 57.164 -47.018 1.00 72.40 321 GLN C C 1
ATOM 7543 O O . GLN C 1 337 ? 121.762 57.923 -47.962 1.00 72.52 321 GLN C O 1
ATOM 7549 N N . GLU C 1 338 ? 120.352 56.559 -46.825 1.00 74.27 322 GLU C N 1
ATOM 7550 C CA . GLU C 1 338 ? 119.198 56.707 -47.720 1.00 75.47 322 GLU C CA 1
ATOM 7551 C C . GLU C 1 338 ? 118.813 58.161 -47.948 1.00 75.91 322 GLU C C 1
ATOM 7552 O O . GLU C 1 338 ? 118.576 58.573 -49.079 1.00 76.85 322 GLU C O 1
ATOM 7558 N N . LEU C 1 339 ? 118.738 58.927 -46.868 1.00 76.31 323 LEU C N 1
ATOM 7559 C CA . LEU C 1 339 ? 118.418 60.337 -46.959 1.00 76.37 323 LEU C CA 1
ATOM 7560 C C . LEU C 1 339 ? 119.587 61.033 -47.651 1.00 76.65 323 LEU C C 1
ATOM 7561 O O . LEU C 1 339 ? 120.447 61.560 -46.917 1.00 76.26 323 LEU C O 1
ATOM 7566 N N . TYR D 1 22 ? 132.788 25.021 -18.767 1.00 85.03 6 TYR D N 1
ATOM 7567 C CA . TYR D 1 22 ? 132.429 23.663 -18.272 1.00 85.32 6 TYR D CA 1
ATOM 7568 C C . TYR D 1 22 ? 130.971 23.315 -18.603 1.00 84.74 6 TYR D C 1
ATOM 7569 O O . TYR D 1 22 ? 130.687 22.892 -19.720 1.00 85.47 6 TYR D O 1
ATOM 7578 N N . LEU D 1 23 ? 130.045 23.517 -17.665 1.00 83.44 7 LEU D N 1
ATOM 7579 C CA . LEU D 1 23 ? 128.636 23.178 -17.898 1.00 82.03 7 LEU D CA 1
ATOM 7580 C C . LEU D 1 23 ? 127.651 24.364 -17.840 1.00 80.39 7 LEU D C 1
ATOM 7581 O O . LEU D 1 23 ? 127.955 25.409 -17.257 1.00 79.79 7 LEU D O 1
ATOM 7586 N N . LEU D 1 24 ? 126.469 24.171 -18.439 1.00 78.47 8 LEU D N 1
ATOM 7587 C CA . LEU D 1 24 ? 125.408 25.190 -18.520 1.00 76.43 8 LEU D CA 1
ATOM 7588 C C . LEU D 1 24 ? 124.409 25.157 -17.382 1.00 75.53 8 LEU D C 1
ATOM 7589 O O . LEU D 1 24 ? 124.242 24.140 -16.727 1.00 75.80 8 LEU D O 1
ATOM 7594 N N . PRO D 1 25 ? 123.709 26.277 -17.147 1.00 73.89 9 PRO D N 1
ATOM 7595 C CA . PRO D 1 25 ? 122.723 26.311 -16.071 1.00 72.92 9 PRO D CA 1
ATOM 7596 C C . PRO D 1 25 ? 121.505 25.519 -16.511 1.00 72.77 9 PRO D C 1
ATOM 7597 O O . PRO D 1 25 ? 121.478 24.987 -17.621 1.00 72.49 9 PRO D O 1
ATOM 7601 N N . GLU D 1 26 ? 120.499 25.441 -15.646 1.00 72.38 10 GLU D N 1
ATOM 7602 C CA . GLU D 1 26 ? 119.291 24.687 -15.956 1.00 71.80 10 GLU D CA 1
ATOM 7603 C C . GLU D 1 26 ? 118.413 25.404 -16.964 1.00 71.25 10 GLU D C 1
ATOM 7604 O O . GLU D 1 26 ? 118.057 24.841 -17.991 1.00 70.77 10 GLU D O 1
ATOM 7610 N N . GLU D 1 27 ? 118.079 26.652 -16.651 1.00 70.77 11 GLU D N 1
ATOM 7611 C CA . GLU D 1 27 ? 117.234 27.505 -17.481 1.00 70.75 11 GLU D CA 1
ATOM 7612 C C . GLU D 1 27 ? 117.697 27.670 -18.936 1.00 70.89 11 GLU D C 1
ATOM 7613 O O . GLU D 1 27 ? 116.973 28.213 -19.768 1.00 70.57 11 GLU D O 1
ATOM 7619 N N . SER D 1 28 ? 118.902 27.214 -19.244 1.00 71.36 12 SER D N 1
ATOM 7620 C CA . SER D 1 28 ? 119.424 27.339 -20.595 1.00 71.90 12 SER D CA 1
ATOM 7621 C C . SER D 1 28 ? 119.105 26.119 -21.460 1.00 72.53 12 SER D C 1
ATOM 7622 O O . SER D 1 28 ? 119.329 24.976 -21.061 1.00 72.53 12 SER D O 1
ATOM 7625 N N . ALA D 1 29 ? 118.585 26.371 -22.654 1.00 73.29 13 ALA D N 1
ATOM 7626 C CA . ALA D 1 29 ? 118.234 25.301 -23.566 1.00 74.18 13 ALA D CA 1
ATOM 7627 C C . ALA D 1 29 ? 119.378 25.065 -24.531 1.00 74.40 13 ALA D C 1
ATOM 7628 O O . ALA D 1 29 ? 120.203 25.945 -24.739 1.00 73.84 13 ALA D O 1
ATOM 7630 N N . GLU D 1 30 ? 119.430 23.878 -25.122 1.00 74.88 14 GLU D N 1
ATOM 7631 C CA . GLU D 1 30 ? 120.489 23.571 -26.064 1.00 75.25 14 GLU D CA 1
ATOM 7632 C C . GLU D 1 30 ? 119.991 22.831 -27.298 1.00 75.40 14 GLU D C 1
ATOM 7633 O O . GLU D 1 30 ? 119.425 21.740 -27.209 1.00 75.81 14 GLU D O 1
ATOM 7639 N N . MET D 1 31 ? 120.210 23.447 -28.454 1.00 75.19 15 MET D N 1
ATOM 7640 C CA . MET D 1 31 ? 119.806 22.882 -29.733 1.00 74.76 15 MET D CA 1
ATOM 7641 C C . MET D 1 31 ? 120.986 22.300 -30.490 1.00 74.58 15 MET D C 1
ATOM 7642 O O . MET D 1 31 ? 122.045 22.913 -30.588 1.00 74.00 15 MET D O 1
ATOM 7647 N N . THR D 1 32 ? 120.786 21.110 -31.033 1.00 74.52 16 THR D N 1
ATOM 7648 C CA . THR D 1 32 ? 121.815 20.435 -31.795 1.00 74.45 16 THR D CA 1
ATOM 7649 C C . THR D 1 32 ? 121.961 21.169 -33.118 1.00 74.52 16 THR D C 1
ATOM 7650 O O . THR D 1 32 ? 121.028 21.833 -33.579 1.00 74.75 16 THR D O 1
ATOM 7654 N N . LEU D 1 33 ? 123.127 21.052 -33.736 1.00 74.01 17 LEU D N 1
ATOM 7655 C CA . LEU D 1 33 ? 123.346 21.720 -35.008 1.00 73.36 17 LEU D CA 1
ATOM 7656 C C . LEU D 1 33 ? 122.252 21.349 -35.995 1.00 73.34 17 LEU D C 1
ATOM 7657 O O . LEU D 1 33 ? 121.787 22.184 -36.774 1.00 73.33 17 LEU D O 1
ATOM 7662 N N . ASN D 1 34 ? 121.840 20.088 -35.958 1.00 73.00 18 ASN D N 1
ATOM 7663 C CA . ASN D 1 34 ? 120.796 19.616 -36.848 1.00 72.65 18 ASN D CA 1
ATOM 7664 C C . ASN D 1 34 ? 119.519 20.354 -36.506 1.00 72.06 18 ASN D C 1
ATOM 7665 O O . ASN D 1 34 ? 118.877 20.918 -37.389 1.00 72.33 18 ASN D O 1
ATOM 7670 N N . GLN D 1 35 ? 119.159 20.348 -35.221 1.00 70.78 19 GLN D N 1
ATOM 7671 C CA . GLN D 1 35 ? 117.944 21.009 -34.762 1.00 69.65 19 GLN D CA 1
ATOM 7672 C C . GLN D 1 35 ? 117.869 22.405 -35.300 1.00 68.52 19 GLN D C 1
ATOM 7673 O O . GLN D 1 35 ? 116.809 22.858 -35.708 1.00 67.92 19 GLN D O 1
ATOM 7679 N N . VAL D 1 36 ? 119.002 23.087 -35.319 1.00 67.49 20 VAL D N 1
ATOM 7680 C CA . VAL D 1 36 ? 119.003 24.439 -35.830 1.00 67.09 20 VAL D CA 1
ATOM 7681 C C . VAL D 1 36 ? 118.652 24.413 -37.313 1.00 66.56 20 VAL D C 1
ATOM 7682 O O . VAL D 1 36 ? 117.915 25.267 -37.793 1.00 66.81 20 VAL D O 1
ATOM 7686 N N . LYS D 1 37 ? 119.142 23.425 -38.046 1.00 65.79 21 LYS D N 1
ATOM 7687 C CA . LYS D 1 37 ? 118.813 23.355 -39.465 1.00 65.05 21 LYS D CA 1
ATOM 7688 C C . LYS D 1 37 ? 117.315 23.138 -39.708 1.00 64.58 21 LYS D C 1
ATOM 7689 O O . LYS D 1 37 ? 116.735 23.770 -40.587 1.00 64.38 21 LYS D O 1
ATOM 7695 N N . SER D 1 38 ? 116.695 22.256 -38.929 1.00 64.51 22 SER D N 1
ATOM 7696 C CA . SER D 1 38 ? 115.273 21.985 -39.074 1.00 64.89 22 SER D CA 1
ATOM 7697 C C . SER D 1 38 ? 114.460 23.216 -38.716 1.00 65.16 22 SER D C 1
ATOM 7698 O O . SER D 1 38 ? 113.460 23.522 -39.375 1.00 65.89 22 SER D O 1
ATOM 7701 N N . LEU D 1 39 ? 114.872 23.910 -37.657 1.00 65.27 23 LEU D N 1
ATOM 7702 C CA . LEU D 1 39 ? 114.162 25.107 -37.213 1.00 65.10 23 LEU D CA 1
ATOM 7703 C C . LEU D 1 39 ? 114.240 26.124 -38.326 1.00 65.10 23 LEU D C 1
ATOM 7704 O O . LEU D 1 39 ? 113.216 26.613 -38.796 1.00 65.09 23 LEU D O 1
ATOM 7709 N N . ARG D 1 40 ? 115.455 26.414 -38.774 1.00 65.20 24 ARG D N 1
ATOM 7710 C CA . ARG D 1 40 ? 115.634 27.384 -39.837 1.00 66.02 24 ARG D CA 1
ATOM 7711 C C . ARG D 1 40 ? 114.968 26.942 -41.135 1.00 66.99 24 ARG D C 1
ATOM 7712 O O . ARG D 1 40 ? 114.556 27.772 -41.936 1.00 66.97 24 ARG D O 1
ATOM 7720 N N . GLN D 1 41 ? 114.864 25.641 -41.352 1.00 67.78 25 GLN D N 1
ATOM 7721 C CA . GLN D 1 41 ? 114.205 25.148 -42.553 1.00 68.84 25 GLN D CA 1
ATOM 7722 C C . GLN D 1 41 ? 112.745 25.578 -42.497 1.00 69.06 25 GLN D C 1
ATOM 7723 O O . GLN D 1 41 ? 112.241 26.278 -43.374 1.00 69.03 25 GLN D O 1
ATOM 7729 N N . ILE D 1 42 ? 112.076 25.152 -41.439 1.00 69.35 26 ILE D N 1
ATOM 7730 C CA . ILE D 1 42 ? 110.684 25.473 -41.235 1.00 70.20 26 ILE D CA 1
ATOM 7731 C C . ILE D 1 42 ? 110.397 26.974 -41.280 1.00 70.52 26 ILE D C 1
ATOM 7732 O O . ILE D 1 42 ? 109.358 27.395 -41.783 1.00 70.64 26 ILE D O 1
ATOM 7737 N N . GLU D 1 43 ? 111.310 27.786 -40.763 1.00 70.70 27 GLU D N 1
ATOM 7738 C CA . GLU D 1 43 ? 111.102 29.228 -40.794 1.00 70.51 27 GLU D CA 1
ATOM 7739 C C . GLU D 1 43 ? 111.080 29.719 -42.223 1.00 69.62 27 GLU D C 1
ATOM 7740 O O . GLU D 1 43 ? 110.262 30.557 -42.578 1.00 69.65 27 GLU D O 1
ATOM 7746 N N . GLY D 1 44 ? 111.992 29.198 -43.034 1.00 69.34 28 GLY D N 1
ATOM 7747 C CA . GLY D 1 44 ? 112.068 29.602 -44.427 1.00 70.07 28 GLY D CA 1
ATOM 7748 C C . GLY D 1 44 ? 110.759 29.383 -45.155 1.00 69.78 28 GLY D C 1
ATOM 7749 O O . GLY D 1 44 ? 110.249 30.265 -45.851 1.00 69.22 28 GLY D O 1
ATOM 7750 N N . ARG D 1 45 ? 110.205 28.192 -44.995 1.00 69.58 29 ARG D N 1
ATOM 7751 C CA . ARG D 1 45 ? 108.946 27.881 -45.628 1.00 69.15 29 ARG D CA 1
ATOM 7752 C C . ARG D 1 45 ? 107.867 28.836 -45.107 1.00 68.85 29 ARG D C 1
ATOM 7753 O O . ARG D 1 45 ? 107.262 29.567 -45.885 1.00 69.08 29 ARG D O 1
ATOM 7761 N N . LEU D 1 46 ? 107.652 28.854 -43.792 1.00 68.71 30 LEU D N 1
ATOM 7762 C CA . LEU D 1 46 ? 106.653 29.730 -43.183 1.00 68.14 30 LEU D CA 1
ATOM 7763 C C . LEU D 1 46 ? 106.865 31.193 -43.541 1.00 67.91 30 LEU D C 1
ATOM 7764 O O . LEU D 1 46 ? 105.910 31.963 -43.620 1.00 67.19 30 LEU D O 1
ATOM 7769 N N . ARG D 1 47 ? 108.119 31.582 -43.742 1.00 68.30 31 ARG D N 1
ATOM 7770 C CA . ARG D 1 47 ? 108.421 32.959 -44.112 1.00 68.66 31 ARG D CA 1
ATOM 7771 C C . ARG D 1 47 ? 107.858 33.293 -45.490 1.00 69.59 31 ARG D C 1
ATOM 7772 O O . ARG D 1 47 ? 107.411 34.420 -45.702 1.00 69.93 31 ARG D O 1
ATOM 7780 N N . LYS D 1 48 ? 107.883 32.330 -46.422 1.00 70.27 32 LYS D N 1
ATOM 7781 C CA . LYS D 1 48 ? 107.333 32.542 -47.776 1.00 70.66 32 LYS D CA 1
ATOM 7782 C C . LYS D 1 48 ? 105.810 32.560 -47.653 1.00 70.35 32 LYS D C 1
ATOM 7783 O O . LYS D 1 48 ? 105.130 33.455 -48.156 1.00 70.16 32 LYS D O 1
ATOM 7789 N N . LEU D 1 49 ? 105.286 31.546 -46.978 1.00 69.59 33 LEU D N 1
ATOM 7790 C CA . LEU D 1 49 ? 103.864 31.440 -46.785 1.00 69.33 33 LEU D CA 1
ATOM 7791 C C . LEU D 1 49 ? 103.279 32.726 -46.206 1.00 69.43 33 LEU D C 1
ATOM 7792 O O . LEU D 1 49 ? 102.343 33.279 -46.760 1.00 68.92 33 LEU D O 1
ATOM 7797 N N . PHE D 1 50 ? 103.839 33.218 -45.107 1.00 69.45 34 PHE D N 1
ATOM 7798 C CA . PHE D 1 50 ? 103.314 34.431 -44.475 1.00 69.64 34 PHE D CA 1
ATOM 7799 C C . PHE D 1 50 ? 103.412 35.671 -45.345 1.00 69.68 34 PHE D C 1
ATOM 7800 O O . PHE D 1 50 ? 102.441 36.407 -45.484 1.00 69.17 34 PHE D O 1
ATOM 7808 N N . SER D 1 51 ? 104.588 35.908 -45.916 1.00 70.06 35 SER D N 1
ATOM 7809 C CA . SER D 1 51 ? 104.798 37.086 -46.753 1.00 70.19 35 SER D CA 1
ATOM 7810 C C . SER D 1 51 ? 103.989 37.007 -48.042 1.00 70.14 35 SER D C 1
ATOM 7811 O O . SER D 1 51 ? 103.661 38.033 -48.643 1.00 69.98 35 SER D O 1
ATOM 7814 N N . LEU D 1 52 ? 103.670 35.781 -48.456 1.00 70.08 36 LEU D N 1
ATOM 7815 C CA . LEU D 1 52 ? 102.879 35.542 -49.660 1.00 69.33 36 LEU D CA 1
ATOM 7816 C C . LEU D 1 52 ? 101.434 35.926 -49.346 1.00 68.69 36 LEU D C 1
ATOM 7817 O O . LEU D 1 52 ? 100.627 36.122 -50.249 1.00 68.86 36 LEU D O 1
ATOM 7822 N N . LYS D 1 53 ? 101.117 36.028 -48.057 1.00 67.83 37 LYS D N 1
ATOM 7823 C CA . LYS D 1 53 ? 99.781 36.402 -47.617 1.00 66.91 37 LYS D CA 1
ATOM 7824 C C . LYS D 1 53 ? 99.829 37.800 -47.036 1.00 66.71 37 LYS D C 1
ATOM 7825 O O . LYS D 1 53 ? 98.902 38.250 -46.366 1.00 66.24 37 LYS D O 1
ATOM 7831 N N . ASN D 1 54 ? 100.946 38.469 -47.297 1.00 66.99 38 ASN D N 1
ATOM 7832 C CA . ASN D 1 54 ? 101.158 39.841 -46.876 1.00 67.52 38 ASN D CA 1
ATOM 7833 C C . ASN D 1 54 ? 101.242 40.083 -45.362 1.00 67.71 38 ASN D C 1
ATOM 7834 O O . ASN D 1 54 ? 100.687 41.058 -44.854 1.00 67.96 38 ASN D O 1
ATOM 7839 N N . TYR D 1 55 ? 101.944 39.203 -44.646 1.00 68.08 39 TYR D N 1
ATOM 7840 C CA . TYR D 1 55 ? 102.109 39.334 -43.197 1.00 67.81 39 TYR D CA 1
ATOM 7841 C C . TYR D 1 55 ? 103.489 39.877 -42.904 1.00 66.62 39 TYR D C 1
ATOM 7842 O O . TYR D 1 55 ? 104.498 39.222 -43.171 1.00 66.28 39 TYR D O 1
ATOM 7851 N N . GLN D 1 56 ? 103.519 41.082 -42.348 1.00 65.55 40 GLN D N 1
ATOM 7852 C CA . GLN D 1 56 ? 104.767 41.753 -42.034 1.00 64.22 40 GLN D CA 1
ATOM 7853 C C . GLN D 1 56 ? 105.344 41.239 -40.744 1.00 63.40 40 GLN D C 1
ATOM 7854 O O . GLN D 1 56 ? 104.643 41.150 -39.747 1.00 64.13 40 GLN D O 1
ATOM 7860 N N . GLU D 1 57 ? 106.622 40.899 -40.752 1.00 62.39 41 GLU D N 1
ATOM 7861 C CA . GLU D 1 57 ? 107.239 40.430 -39.529 1.00 61.19 41 GLU D CA 1
ATOM 7862 C C . GLU D 1 57 ? 107.555 41.607 -38.610 1.00 60.24 41 GLU D C 1
ATOM 7863 O O . GLU D 1 57 ? 107.828 42.714 -39.072 1.00 60.38 41 GLU D O 1
ATOM 7869 N N . VAL D 1 58 ? 107.483 41.367 -37.309 1.00 59.14 42 VAL D N 1
ATOM 7870 C CA . VAL D 1 58 ? 107.822 42.379 -36.323 1.00 59.11 42 VAL D CA 1
ATOM 7871 C C . VAL D 1 58 ? 108.668 41.682 -35.266 1.00 58.99 42 VAL D C 1
ATOM 7872 O O . VAL D 1 58 ? 108.516 40.481 -35.033 1.00 59.15 42 VAL D O 1
ATOM 7876 N N . MET D 1 59 ? 109.581 42.425 -34.651 1.00 58.66 43 MET D N 1
ATOM 7877 C CA . MET D 1 59 ? 110.450 41.869 -33.619 1.00 59.41 43 MET D CA 1
ATOM 7878 C C . MET D 1 59 ? 110.266 42.691 -32.360 1.00 58.59 43 MET D C 1
ATOM 7879 O O . MET D 1 59 ? 110.951 43.693 -32.164 1.00 59.62 43 MET D O 1
ATOM 7884 N N . PRO D 1 60 ? 109.339 42.267 -31.481 1.00 58.50 44 PRO D N 1
ATOM 7885 C CA . PRO D 1 60 ? 109.007 42.934 -30.215 1.00 59.64 44 PRO D CA 1
ATOM 7886 C C . PRO D 1 60 ? 110.238 43.035 -29.355 1.00 58.58 44 PRO D C 1
ATOM 7887 O O . PRO D 1 60 ? 111.138 42.197 -29.462 1.00 59.13 44 PRO D O 1
ATOM 7891 N N . PRO D 1 61 ? 110.297 44.054 -28.481 1.00 58.14 45 PRO D N 1
ATOM 7892 C CA . PRO D 1 61 ? 111.443 44.249 -27.591 1.00 59.40 45 PRO D CA 1
ATOM 7893 C C . PRO D 1 61 ? 111.741 43.060 -26.692 1.00 58.73 45 PRO D C 1
ATOM 7894 O O . PRO D 1 61 ? 110.863 42.252 -26.394 1.00 58.23 45 PRO D O 1
ATOM 7898 N N . SER D 1 62 ? 112.998 42.957 -26.277 1.00 59.33 46 SER D N 1
ATOM 7899 C CA . SER D 1 62 ? 113.407 41.869 -25.415 1.00 60.60 46 SER D CA 1
ATOM 7900 C C . SER D 1 62 ? 112.827 42.059 -24.013 1.00 61.05 46 SER D C 1
ATOM 7901 O O . SER D 1 62 ? 112.455 41.095 -23.358 1.00 60.64 46 SER D O 1
ATOM 7904 N N . PHE D 1 63 ? 112.731 43.301 -23.552 1.00 62.21 47 PHE D N 1
ATOM 7905 C CA . PHE D 1 63 ? 112.187 43.542 -22.211 1.00 63.79 47 PHE D CA 1
ATOM 7906 C C . PHE D 1 63 ? 110.912 44.403 -22.191 1.00 65.17 47 PHE D C 1
ATOM 7907 O O . PHE D 1 63 ? 110.755 45.322 -23.000 1.00 65.48 47 PHE D O 1
ATOM 7915 N N . GLU D 1 64 ? 110.004 44.091 -21.265 1.00 66.22 48 GLU D N 1
ATOM 7916 C CA . GLU D 1 64 ? 108.763 44.852 -21.093 1.00 68.14 48 GLU D CA 1
ATOM 7917 C C . GLU D 1 64 ? 108.580 45.173 -19.616 1.00 69.52 48 GLU D C 1
ATOM 7918 O O . GLU D 1 64 ? 109.070 44.435 -18.756 1.00 70.06 48 GLU D O 1
ATOM 7924 N N . TYR D 1 65 ? 107.875 46.265 -19.318 1.00 70.82 49 TYR D N 1
ATOM 7925 C CA . TYR D 1 65 ? 107.605 46.625 -17.926 1.00 71.92 49 TYR D CA 1
ATOM 7926 C C . TYR D 1 65 ? 106.739 45.504 -17.393 1.00 72.61 49 TYR D C 1
ATOM 7927 O O . TYR D 1 65 ? 105.714 45.182 -17.994 1.00 72.83 49 TYR D O 1
ATOM 7936 N N . THR D 1 66 ? 107.139 44.903 -16.276 1.00 73.01 50 THR D N 1
ATOM 7937 C CA . THR D 1 66 ? 106.368 43.805 -15.692 1.00 73.20 50 THR D CA 1
ATOM 7938 C C . THR D 1 66 ? 104.874 44.129 -15.613 1.00 73.83 50 THR D C 1
ATOM 7939 O O . THR D 1 66 ? 104.036 43.233 -15.689 1.00 73.86 50 THR D O 1
ATOM 7943 N N . GLN D 1 67 ? 104.557 45.414 -15.470 1.00 74.05 51 GLN D N 1
ATOM 7944 C CA . GLN D 1 67 ? 103.179 45.891 -15.403 1.00 74.07 51 GLN D CA 1
ATOM 7945 C C . GLN D 1 67 ? 102.334 45.292 -16.523 1.00 74.80 51 GLN D C 1
ATOM 7946 O O . GLN D 1 67 ? 101.331 44.639 -16.271 1.00 74.57 51 GLN D O 1
ATOM 7952 N N . LEU D 1 68 ? 102.755 45.541 -17.760 1.00 75.38 52 LEU D N 1
ATOM 7953 C CA . LEU D 1 68 ? 102.058 45.076 -18.952 1.00 76.09 52 LEU D CA 1
ATOM 7954 C C . LEU D 1 68 ? 101.557 43.642 -18.844 1.00 76.70 52 LEU D C 1
ATOM 7955 O O . LEU D 1 68 ? 100.423 43.346 -19.213 1.00 76.23 52 LEU D O 1
ATOM 7960 N N . TYR D 1 69 ? 102.412 42.755 -18.346 1.00 77.21 53 TYR D N 1
ATOM 7961 C CA . TYR D 1 69 ? 102.074 41.340 -18.200 1.00 77.86 53 TYR D CA 1
ATOM 7962 C C . TYR D 1 69 ? 101.163 41.081 -17.003 1.00 79.05 53 TYR D C 1
ATOM 7963 O O . TYR D 1 69 ? 100.096 40.481 -17.136 1.00 78.80 53 TYR D O 1
ATOM 7972 N N . THR D 1 70 ? 101.607 41.541 -15.834 1.00 80.73 54 THR D N 1
ATOM 7973 C CA . THR D 1 70 ? 100.884 41.384 -14.570 1.00 82.13 54 THR D CA 1
ATOM 7974 C C . THR D 1 70 ? 99.550 42.134 -14.539 1.00 83.32 54 THR D C 1
ATOM 7975 O O . THR D 1 70 ? 99.098 42.572 -13.480 1.00 83.33 54 THR D O 1
ATOM 7979 N N . ALA D 1 71 ? 98.934 42.290 -15.703 1.00 84.50 55 ALA D N 1
ATOM 7980 C CA . ALA D 1 71 ? 97.652 42.967 -15.799 1.00 85.69 55 ALA D CA 1
ATOM 7981 C C . ALA D 1 71 ? 96.670 41.964 -16.377 1.00 86.74 55 ALA D C 1
ATOM 7982 O O . ALA D 1 71 ? 95.543 42.317 -16.735 1.00 87.42 55 ALA D O 1
ATOM 7984 N N . LEU D 1 72 ? 97.116 40.711 -16.482 1.00 86.92 56 LEU D N 1
ATOM 7985 C CA . LEU D 1 72 ? 96.281 39.625 -17.003 1.00 87.06 56 LEU D CA 1
ATOM 7986 C C . LEU D 1 72 ? 96.241 38.414 -16.041 1.00 87.71 56 LEU D C 1
ATOM 7987 O O . LEU D 1 72 ? 96.805 37.353 -16.324 1.00 87.66 56 LEU D O 1
ATOM 7992 N N . GLU D 1 73 ? 95.540 38.604 -14.915 1.00 87.90 57 GLU D N 1
ATOM 7993 C CA . GLU D 1 73 ? 95.370 37.615 -13.834 1.00 88.12 57 GLU D CA 1
ATOM 7994 C C . GLU D 1 73 ? 96.677 36.927 -13.451 1.00 88.10 57 GLU D C 1
ATOM 7995 O O . GLU D 1 73 ? 96.813 36.412 -12.339 1.00 87.83 57 GLU D O 1
ATOM 8001 N N . THR D 1 78 ? 97.330 32.615 -17.472 1.00 91.61 62 THR D N 1
ATOM 8002 C CA . THR D 1 78 ? 98.693 32.106 -17.333 1.00 91.54 62 THR D CA 1
ATOM 8003 C C . THR D 1 78 ? 99.738 33.219 -17.077 1.00 91.42 62 THR D C 1
ATOM 8004 O O . THR D 1 78 ? 100.944 32.996 -17.227 1.00 90.93 62 THR D O 1
ATOM 8008 N N . PHE D 1 79 ? 99.272 34.409 -16.688 1.00 91.01 63 PHE D N 1
ATOM 8009 C CA . PHE D 1 79 ? 100.166 35.537 -16.403 1.00 90.43 63 PHE D CA 1
ATOM 8010 C C . PHE D 1 79 ? 100.482 35.658 -14.910 1.00 89.86 63 PHE D C 1
ATOM 8011 O O . PHE D 1 79 ? 100.076 36.616 -14.246 1.00 90.21 63 PHE D O 1
ATOM 8019 N N . ASN D 1 80 ? 101.223 34.674 -14.410 1.00 88.84 64 ASN D N 1
ATOM 8020 C CA . ASN D 1 80 ? 101.647 34.570 -13.015 1.00 87.70 64 ASN D CA 1
ATOM 8021 C C . ASN D 1 80 ? 103.121 35.010 -12.898 1.00 86.51 64 ASN D C 1
ATOM 8022 O O . ASN D 1 80 ? 103.995 34.433 -13.547 1.00 86.24 64 ASN D O 1
ATOM 8027 N N . GLN D 1 81 ? 103.393 36.026 -12.080 1.00 84.77 65 GLN D N 1
ATOM 8028 C CA . GLN D 1 81 ? 104.757 36.534 -11.929 1.00 82.99 65 GLN D CA 1
ATOM 8029 C C . GLN D 1 81 ? 105.814 35.488 -11.603 1.00 81.83 65 GLN D C 1
ATOM 8030 O O . GLN D 1 81 ? 107.012 35.704 -11.807 1.00 81.74 65 GLN D O 1
ATOM 8036 N N . GLU D 1 82 ? 105.367 34.346 -11.106 1.00 80.37 66 GLU D N 1
ATOM 8037 C CA . GLU D 1 82 ? 106.282 33.289 -10.710 1.00 79.22 66 GLU D CA 1
ATOM 8038 C C . GLU D 1 82 ? 107.041 32.668 -11.855 1.00 78.61 66 GLU D C 1
ATOM 8039 O O . GLU D 1 82 ? 108.110 32.099 -11.642 1.00 78.55 66 GLU D O 1
ATOM 8045 N N . LYS D 1 83 ? 106.502 32.772 -13.067 1.00 77.45 67 LYS D N 1
ATOM 8046 C CA . LYS D 1 83 ? 107.165 32.191 -14.228 1.00 76.51 67 LYS D CA 1
ATOM 8047 C C . LYS D 1 83 ? 107.951 33.202 -15.051 1.00 75.39 67 LYS D C 1
ATOM 8048 O O . LYS D 1 83 ? 108.509 32.854 -16.089 1.00 75.79 67 LYS D O 1
ATOM 8054 N N . MET D 1 84 ? 108.015 34.439 -14.580 1.00 74.11 68 MET D N 1
ATOM 8055 C CA . MET D 1 84 ? 108.725 35.475 -15.301 1.00 72.79 68 MET D CA 1
ATOM 8056 C C . MET D 1 84 ? 110.091 35.836 -14.754 1.00 71.59 68 MET D C 1
ATOM 8057 O O . MET D 1 84 ? 110.296 35.903 -13.539 1.00 71.63 68 MET D O 1
ATOM 8062 N N . PHE D 1 85 ? 111.027 36.064 -15.672 1.00 69.75 69 PHE D N 1
ATOM 8063 C CA . PHE D 1 85 ? 112.375 36.460 -15.312 1.00 67.62 69 PHE D CA 1
ATOM 8064 C C . PHE D 1 85 ? 112.339 37.978 -15.216 1.00 66.82 69 PHE D C 1
ATOM 8065 O O . PHE D 1 85 ? 111.955 38.665 -16.166 1.00 66.59 69 PHE D O 1
ATOM 8073 N N . GLN D 1 86 ? 112.744 38.498 -14.060 1.00 66.25 70 GLN D N 1
ATOM 8074 C CA . GLN D 1 86 ? 112.703 39.935 -13.824 1.00 65.19 70 GLN D CA 1
ATOM 8075 C C . GLN D 1 86 ? 113.942 40.489 -13.166 1.00 64.02 70 GLN D C 1
ATOM 8076 O O . GLN D 1 86 ? 114.768 39.738 -12.646 1.00 62.85 70 GLN D O 1
ATOM 8082 N N . PHE D 1 87 ? 114.050 41.815 -13.212 1.00 63.23 71 PHE D N 1
ATOM 8083 C CA . PHE D 1 87 ? 115.158 42.558 -12.622 1.00 62.88 71 PHE D CA 1
ATOM 8084 C C . PHE D 1 87 ? 114.819 44.017 -12.645 1.00 63.48 71 PHE D C 1
ATOM 8085 O O . PHE D 1 87 ? 113.925 44.445 -13.363 1.00 62.92 71 PHE D O 1
ATOM 8093 N N . ILE D 1 88 ? 115.550 44.782 -11.855 1.00 64.57 72 ILE D N 1
ATOM 8094 C CA . ILE D 1 88 ? 115.293 46.192 -11.764 1.00 66.38 72 ILE D CA 1
ATOM 8095 C C . ILE D 1 88 ? 116.128 46.975 -12.767 1.00 68.42 72 ILE D C 1
ATOM 8096 O O . ILE D 1 88 ? 117.318 46.709 -12.940 1.00 68.41 72 ILE D O 1
ATOM 8101 N N . LYS D 1 89 ? 115.480 47.925 -13.442 1.00 70.38 73 LYS D N 1
ATOM 8102 C CA . LYS D 1 89 ? 116.140 48.780 -14.422 1.00 72.38 73 LYS D CA 1
ATOM 8103 C C . LYS D 1 89 ? 116.706 49.969 -13.661 1.00 73.77 73 LYS D C 1
ATOM 8104 O O . LYS D 1 89 ? 116.294 50.245 -12.531 1.00 74.24 73 LYS D O 1
ATOM 8110 N N . HIS D 1 90 ? 117.646 50.674 -14.277 1.00 75.37 74 HIS D N 1
ATOM 8111 C CA . HIS D 1 90 ? 118.283 51.805 -13.627 1.00 76.43 74 HIS D CA 1
ATOM 8112 C C . HIS D 1 90 ? 117.283 52.766 -12.990 1.00 77.35 74 HIS D C 1
ATOM 8113 O O . HIS D 1 90 ? 117.454 53.190 -11.842 1.00 77.50 74 HIS D O 1
ATOM 8120 N N . GLU D 1 91 ? 116.223 53.084 -13.722 1.00 78.65 75 GLU D N 1
ATOM 8121 C CA . GLU D 1 91 ? 115.203 53.995 -13.227 1.00 79.67 75 GLU D CA 1
ATOM 8122 C C . GLU D 1 91 ? 114.541 53.448 -11.965 1.00 79.69 75 GLU D C 1
ATOM 8123 O O . GLU D 1 91 ? 113.839 54.174 -11.265 1.00 80.01 75 GLU D O 1
ATOM 8129 N N . GLY D 1 92 ? 114.761 52.163 -11.690 1.00 79.50 76 GLY D N 1
ATOM 8130 C CA . GLY D 1 92 ? 114.199 51.544 -10.499 1.00 78.67 76 GLY D CA 1
ATOM 8131 C C . GLY D 1 92 ? 112.956 50.685 -10.669 1.00 78.16 76 GLY D C 1
ATOM 8132 O O . GLY D 1 92 ? 112.497 50.075 -9.708 1.00 77.92 76 GLY D O 1
ATOM 8133 N N . GLN D 1 93 ? 112.409 50.639 -11.881 1.00 77.99 77 GLN D N 1
ATOM 8134 C CA . GLN D 1 93 ? 111.204 49.856 -12.199 1.00 77.23 77 GLN D CA 1
ATOM 8135 C C . GLN D 1 93 ? 111.486 48.355 -12.365 1.00 76.04 77 GLN D C 1
ATOM 8136 O O . GLN D 1 93 ? 112.638 47.942 -12.460 1.00 75.50 77 GLN D O 1
ATOM 8142 N N . SER D 1 94 ? 110.436 47.542 -12.415 1.00 74.94 78 SER D N 1
ATOM 8143 C CA . SER D 1 94 ? 110.618 46.104 -12.587 1.00 73.52 78 SER D CA 1
ATOM 8144 C C . SER D 1 94 ? 110.313 45.693 -14.009 1.00 72.51 78 SER D C 1
ATOM 8145 O O . SER D 1 94 ? 109.172 45.770 -14.456 1.00 72.39 78 SER D O 1
ATOM 8148 N N . ILE D 1 95 ? 111.338 45.249 -14.719 1.00 71.39 79 ILE D N 1
ATOM 8149 C CA . ILE D 1 95 ? 111.164 44.828 -16.094 1.00 70.17 79 ILE D CA 1
ATOM 8150 C C . ILE D 1 95 ? 111.208 43.311 -16.157 1.00 69.39 79 ILE D C 1
ATOM 8151 O O . ILE D 1 95 ? 111.734 42.659 -15.256 1.00 69.39 79 ILE D O 1
ATOM 8156 N N . THR D 1 96 ? 110.650 42.752 -17.224 1.00 68.38 80 THR D N 1
ATOM 8157 C CA . THR D 1 96 ? 110.615 41.305 -17.408 1.00 67.10 80 THR D CA 1
ATOM 8158 C C . THR D 1 96 ? 110.979 40.895 -18.835 1.00 66.74 80 THR D C 1
ATOM 8159 O O . THR D 1 96 ? 110.647 41.602 -19.790 1.00 66.72 80 THR D O 1
ATOM 8163 N N . LEU D 1 97 ? 111.665 39.758 -18.962 1.00 65.94 81 LEU D N 1
ATOM 8164 C CA . LEU D 1 97 ? 112.049 39.199 -20.259 1.00 65.58 81 LEU D CA 1
ATOM 8165 C C . LEU D 1 97 ? 110.800 38.875 -21.080 1.00 65.17 81 LEU D C 1
ATOM 8166 O O . LEU D 1 97 ? 109.780 38.478 -20.513 1.00 65.57 81 LEU D O 1
ATOM 8171 N N . ARG D 1 98 ? 110.887 39.016 -22.404 1.00 64.18 82 ARG D N 1
ATOM 8172 C CA . ARG D 1 98 ? 109.749 38.728 -23.271 1.00 63.49 82 ARG D CA 1
ATOM 8173 C C . ARG D 1 98 ? 109.104 37.466 -22.761 1.00 63.39 82 ARG D C 1
ATOM 8174 O O . ARG D 1 98 ? 109.753 36.426 -22.643 1.00 63.59 82 ARG D O 1
ATOM 8182 N N . TYR D 1 99 ? 107.821 37.563 -22.455 1.00 63.05 83 TYR D N 1
ATOM 8183 C CA . TYR D 1 99 ? 107.074 36.441 -21.909 1.00 62.90 83 TYR D CA 1
ATOM 8184 C C . TYR D 1 99 ? 105.951 36.026 -22.852 1.00 62.81 83 TYR D C 1
ATOM 8185 O O . TYR D 1 99 ? 105.473 34.892 -22.808 1.00 63.48 83 TYR D O 1
ATOM 8194 N N . ASP D 1 100 ? 105.543 36.955 -23.710 1.00 62.53 84 ASP D N 1
ATOM 8195 C CA . ASP D 1 100 ? 104.450 36.729 -24.638 1.00 61.41 84 ASP D CA 1
ATOM 8196 C C . ASP D 1 100 ? 104.667 37.601 -25.859 1.00 60.83 84 ASP D C 1
ATOM 8197 O O . ASP D 1 100 ? 105.159 38.724 -25.742 1.00 60.78 84 ASP D O 1
ATOM 8202 N N . PHE D 1 101 ? 104.316 37.064 -27.025 1.00 60.47 85 PHE D N 1
ATOM 8203 C CA . PHE D 1 101 ? 104.445 37.776 -28.293 1.00 60.51 85 PHE D CA 1
ATOM 8204 C C . PHE D 1 101 ? 103.184 38.552 -28.671 1.00 61.00 85 PHE D C 1
ATOM 8205 O O . PHE D 1 101 ? 103.269 39.641 -29.230 1.00 61.39 85 PHE D O 1
ATOM 8213 N N . THR D 1 102 ? 102.016 37.992 -28.380 1.00 61.57 86 THR D N 1
ATOM 8214 C CA . THR D 1 102 ? 100.760 38.657 -28.724 1.00 62.20 86 THR D CA 1
ATOM 8215 C C . THR D 1 102 ? 100.603 40.054 -28.116 1.00 62.39 86 THR D C 1
ATOM 8216 O O . THR D 1 102 ? 100.281 41.008 -28.822 1.00 62.49 86 THR D O 1
ATOM 8220 N N . LEU D 1 103 ? 100.827 40.181 -26.814 1.00 62.95 87 LEU D N 1
ATOM 8221 C CA . LEU D 1 103 ? 100.696 41.479 -26.165 1.00 63.59 87 LEU D CA 1
ATOM 8222 C C . LEU D 1 103 ? 101.430 42.616 -26.886 1.00 64.37 87 LEU D C 1
ATOM 8223 O O . LEU D 1 103 ? 100.799 43.603 -27.293 1.00 65.01 87 LEU D O 1
ATOM 8228 N N . PRO D 1 104 ? 102.763 42.498 -27.062 1.00 63.84 88 PRO D N 1
ATOM 8229 C CA . PRO D 1 104 ? 103.506 43.560 -27.743 1.00 63.44 88 PRO D CA 1
ATOM 8230 C C . PRO D 1 104 ? 102.942 43.921 -29.110 1.00 63.11 88 PRO D C 1
ATOM 8231 O O . PRO D 1 104 ? 102.764 45.095 -29.408 1.00 62.84 88 PRO D O 1
ATOM 8235 N N . LEU D 1 105 ? 102.659 42.907 -29.926 1.00 62.57 89 LEU D N 1
ATOM 8236 C CA . LEU D 1 105 ? 102.124 43.117 -31.269 1.00 62.45 89 LEU D CA 1
ATOM 8237 C C . LEU D 1 105 ? 100.781 43.820 -31.265 1.00 62.92 89 LEU D C 1
ATOM 8238 O O . LEU D 1 105 ? 100.401 44.486 -32.239 1.00 62.98 89 LEU D O 1
ATOM 8243 N N . VAL D 1 106 ? 100.042 43.644 -30.183 1.00 63.06 90 VAL D N 1
ATOM 8244 C CA . VAL D 1 106 ? 98.750 44.286 -30.075 1.00 63.25 90 VAL D CA 1
ATOM 8245 C C . VAL D 1 106 ? 99.013 45.760 -29.792 1.00 63.75 90 VAL D C 1
ATOM 8246 O O . VAL D 1 106 ? 98.382 46.635 -30.387 1.00 63.43 90 VAL D O 1
ATOM 8250 N N . ARG D 1 107 ? 99.975 46.029 -28.912 1.00 64.37 91 ARG D N 1
ATOM 8251 C CA . ARG D 1 107 ? 100.322 47.401 -28.569 1.00 65.37 91 ARG D CA 1
ATOM 8252 C C . ARG D 1 107 ? 100.695 48.143 -29.834 1.00 66.77 91 ARG D C 1
ATOM 8253 O O . ARG D 1 107 ? 100.262 49.271 -30.053 1.00 66.38 91 ARG D O 1
ATOM 8261 N N . LEU D 1 108 ? 101.501 47.492 -30.668 1.00 68.74 92 LEU D N 1
ATOM 8262 C CA . LEU D 1 108 ? 101.957 48.071 -31.929 1.00 70.46 92 LEU D CA 1
ATOM 8263 C C . LEU D 1 108 ? 100.796 48.499 -32.808 1.00 72.23 92 LEU D C 1
ATOM 8264 O O . LEU D 1 108 ? 100.866 49.515 -33.493 1.00 72.48 92 LEU D O 1
ATOM 8269 N N . TYR D 1 109 ? 99.732 47.710 -32.792 1.00 74.14 93 TYR D N 1
ATOM 8270 C CA . TYR D 1 109 ? 98.562 48.011 -33.589 1.00 76.08 93 TYR D CA 1
ATOM 8271 C C . TYR D 1 109 ? 97.859 49.267 -33.092 1.00 77.36 93 TYR D C 1
ATOM 8272 O O . TYR D 1 109 ? 97.224 49.995 -33.860 1.00 77.40 93 TYR D O 1
ATOM 8281 N N . SER D 1 110 ? 97.979 49.498 -31.790 1.00 79.21 94 SER D N 1
ATOM 8282 C CA . SER D 1 110 ? 97.377 50.645 -31.126 1.00 81.23 94 SER D CA 1
ATOM 8283 C C . SER D 1 110 ? 97.976 51.943 -31.633 1.00 82.93 94 SER D C 1
ATOM 8284 O O . SER D 1 110 ? 97.263 52.919 -31.866 1.00 83.47 94 SER D O 1
ATOM 8287 N N . GLN D 1 111 ? 99.295 51.950 -31.786 1.00 84.55 95 GLN D N 1
ATOM 8288 C CA . GLN D 1 111 ? 100.012 53.127 -32.247 1.00 86.46 95 GLN D CA 1
ATOM 8289 C C . GLN D 1 111 ? 99.413 53.706 -33.530 1.00 87.47 95 GLN D C 1
ATOM 8290 O O . GLN D 1 111 ? 99.285 54.921 -33.660 1.00 87.64 95 GLN D O 1
ATOM 8296 N N . ILE D 1 112 ? 99.025 52.842 -34.464 1.00 88.76 96 ILE D N 1
ATOM 8297 C CA . ILE D 1 112 ? 98.445 53.300 -35.729 1.00 90.27 96 ILE D CA 1
ATOM 8298 C C . ILE D 1 112 ? 97.042 53.913 -35.572 1.00 91.47 96 ILE D C 1
ATOM 8299 O O . ILE D 1 112 ? 96.105 53.237 -35.121 1.00 91.98 96 ILE D O 1
ATOM 8304 N N . LYS D 1 113 ? 96.899 55.184 -35.957 1.00 92.16 97 LYS D N 1
ATOM 8305 C CA . LYS D 1 113 ? 95.608 55.887 -35.871 1.00 92.72 97 LYS D CA 1
ATOM 8306 C C . LYS D 1 113 ? 94.774 55.547 -37.111 1.00 92.78 97 LYS D C 1
ATOM 8307 O O . LYS D 1 113 ? 93.538 55.573 -37.088 1.00 92.48 97 LYS D O 1
ATOM 8313 N N . ASP D 1 114 ? 95.473 55.228 -38.195 1.00 92.66 98 ASP D N 1
ATOM 8314 C CA . ASP D 1 114 ? 94.827 54.855 -39.444 1.00 92.50 98 ASP D CA 1
ATOM 8315 C C . ASP D 1 114 ? 94.144 53.512 -39.206 1.00 92.16 98 ASP D C 1
ATOM 8316 O O . ASP D 1 114 ? 94.701 52.458 -39.516 1.00 92.33 98 ASP D O 1
ATOM 8321 N N . SER D 1 115 ? 92.947 53.554 -38.630 1.00 90.73 99 SER D N 1
ATOM 8322 C CA . SER D 1 115 ? 92.199 52.332 -38.363 1.00 89.48 99 SER D CA 1
ATOM 8323 C C . SER D 1 115 ? 92.071 51.488 -39.634 1.00 88.51 99 SER D C 1
ATOM 8324 O O . SER D 1 115 ? 91.039 51.514 -40.301 1.00 88.69 99 SER D O 1
ATOM 8327 N N . THR D 1 116 ? 93.129 50.747 -39.958 1.00 87.00 100 THR D N 1
ATOM 8328 C CA . THR D 1 116 ? 93.158 49.881 -41.132 1.00 85.37 100 THR D CA 1
ATOM 8329 C C . THR D 1 116 ? 93.483 48.432 -40.726 1.00 84.43 100 THR D C 1
ATOM 8330 O O . THR D 1 116 ? 93.710 48.144 -39.549 1.00 84.31 100 THR D O 1
ATOM 8334 N N . SER D 1 117 ? 93.488 47.522 -41.697 1.00 82.59 101 SER D N 1
ATOM 8335 C CA . SER D 1 117 ? 93.785 46.115 -41.443 1.00 80.28 101 SER D CA 1
ATOM 8336 C C . SER D 1 117 ? 95.280 45.997 -41.116 1.00 78.46 101 SER D C 1
ATOM 8337 O O . SER D 1 117 ? 96.064 46.861 -41.509 1.00 78.26 101 SER D O 1
ATOM 8340 N N . ALA D 1 118 ? 95.677 44.943 -40.402 1.00 76.22 102 ALA D N 1
ATOM 8341 C CA . ALA D 1 118 ? 97.086 44.752 -40.030 1.00 73.56 102 ALA D CA 1
ATOM 8342 C C . ALA D 1 118 ? 97.482 43.284 -39.856 1.00 71.90 102 ALA D C 1
ATOM 8343 O O . ALA D 1 118 ? 96.888 42.575 -39.043 1.00 72.03 102 ALA D O 1
ATOM 8345 N N . ARG D 1 119 ? 98.488 42.837 -40.609 1.00 69.89 103 ARG D N 1
ATOM 8346 C CA . ARG D 1 119 ? 98.970 41.455 -40.524 1.00 67.99 103 ARG D CA 1
ATOM 8347 C C . ARG D 1 119 ? 100.410 41.372 -39.992 1.00 65.97 103 ARG D C 1
ATOM 8348 O O . ARG D 1 119 ? 101.361 41.783 -40.666 1.00 66.52 103 ARG D O 1
ATOM 8356 N N . TYR D 1 120 ? 100.562 40.822 -38.789 1.00 62.86 104 TYR D N 1
ATOM 8357 C CA . TYR D 1 120 ? 101.872 40.682 -38.150 1.00 59.72 104 TYR D CA 1
ATOM 8358 C C . TYR D 1 120 ? 102.338 39.233 -38.002 1.00 58.03 104 TYR D C 1
ATOM 8359 O O . TYR D 1 120 ? 101.530 38.324 -37.897 1.00 58.07 104 TYR D O 1
ATOM 8368 N N . SER D 1 121 ? 103.644 39.021 -38.013 1.00 55.99 105 SER D N 1
ATOM 8369 C CA . SER D 1 121 ? 104.185 37.690 -37.823 1.00 54.22 105 SER D CA 1
ATOM 8370 C C . SER D 1 121 ? 105.407 37.836 -36.923 1.00 53.92 105 SER D C 1
ATOM 8371 O O . SER D 1 121 ? 105.987 38.915 -36.824 1.00 53.52 105 SER D O 1
ATOM 8374 N N . TYR D 1 122 ? 105.792 36.768 -36.244 1.00 53.91 106 TYR D N 1
ATOM 8375 C CA . TYR D 1 122 ? 106.950 36.848 -35.368 1.00 54.45 106 TYR D CA 1
ATOM 8376 C C . TYR D 1 122 ? 107.664 35.508 -35.296 1.00 55.15 106 TYR D C 1
ATOM 8377 O O . TYR D 1 122 ? 107.040 34.444 -35.310 1.00 55.28 106 TYR D O 1
ATOM 8386 N N . PHE D 1 123 ? 108.988 35.575 -35.240 1.00 55.53 107 PHE D N 1
ATOM 8387 C CA . PHE D 1 123 ? 109.830 34.385 -35.149 1.00 55.59 107 PHE D CA 1
ATOM 8388 C C . PHE D 1 123 ? 110.802 34.655 -34.025 1.00 55.41 107 PHE D C 1
ATOM 8389 O O . PHE D 1 123 ? 111.658 35.529 -34.136 1.00 55.63 107 PHE D O 1
ATOM 8397 N N . GLY D 1 124 ? 110.661 33.921 -32.937 1.00 55.17 108 GLY D N 1
ATOM 8398 C CA . GLY D 1 124 ? 111.554 34.133 -31.826 1.00 55.96 108 GLY D CA 1
ATOM 8399 C C . GLY D 1 124 ? 111.151 33.336 -30.616 1.00 55.95 108 GLY D C 1
ATOM 8400 O O . GLY D 1 124 ? 110.344 32.414 -30.709 1.00 56.10 108 GLY D O 1
ATOM 8401 N N . LYS D 1 125 ? 111.701 33.699 -29.466 1.00 56.07 109 LYS D N 1
ATOM 8402 C CA . LYS D 1 125 ? 111.373 32.973 -28.265 1.00 56.04 109 LYS D CA 1
ATOM 8403 C C . LYS D 1 125 ? 110.925 33.831 -27.079 1.00 56.47 109 LYS D C 1
ATOM 8404 O O . LYS D 1 125 ? 111.223 35.027 -27.000 1.00 56.27 109 LYS D O 1
ATOM 8410 N N . ILE D 1 126 ? 110.168 33.194 -26.183 1.00 57.21 110 ILE D N 1
ATOM 8411 C CA . ILE D 1 126 ? 109.667 33.806 -24.949 1.00 57.83 110 ILE D CA 1
ATOM 8412 C C . ILE D 1 126 ? 110.345 33.069 -23.785 1.00 58.33 110 ILE D C 1
ATOM 8413 O O . ILE D 1 126 ? 110.783 31.922 -23.939 1.00 57.58 110 ILE D O 1
ATOM 8418 N N . PHE D 1 127 ? 110.428 33.716 -22.626 1.00 59.66 111 PHE D N 1
ATOM 8419 C CA . PHE D 1 127 ? 111.097 33.100 -21.481 1.00 61.61 111 PHE D CA 1
ATOM 8420 C C . PHE D 1 127 ? 110.237 32.915 -20.227 1.00 63.18 111 PHE D C 1
ATOM 8421 O O . PHE D 1 127 ? 109.797 33.886 -19.607 1.00 63.09 111 PHE D O 1
ATOM 8429 N N . ARG D 1 128 ? 110.021 31.653 -19.860 1.00 65.90 112 ARG D N 1
ATOM 8430 C CA . ARG D 1 128 ? 109.222 31.293 -18.690 1.00 68.92 112 ARG D CA 1
ATOM 8431 C C . ARG D 1 128 ? 110.018 30.349 -17.799 1.00 70.05 112 ARG D C 1
ATOM 8432 O O . ARG D 1 128 ? 110.941 29.683 -18.263 1.00 70.46 112 ARG D O 1
ATOM 8440 N N . LYS D 1 129 ? 109.654 30.281 -16.522 1.00 71.21 113 LYS D N 1
ATOM 8441 C CA . LYS D 1 129 ? 110.347 29.410 -15.573 1.00 72.27 113 LYS D CA 1
ATOM 8442 C C . LYS D 1 129 ? 109.708 28.036 -15.444 1.00 72.99 113 LYS D C 1
ATOM 8443 O O . LYS D 1 129 ? 108.489 27.918 -15.300 1.00 73.23 113 LYS D O 1
ATOM 8449 N N . GLU D 1 130 ? 110.545 27.001 -15.493 1.00 74.26 114 GLU D N 1
ATOM 8450 C CA . GLU D 1 130 ? 110.086 25.618 -15.365 1.00 75.38 114 GLU D CA 1
ATOM 8451 C C . GLU D 1 130 ? 110.874 24.864 -14.287 1.00 76.08 114 GLU D C 1
ATOM 8452 O O . GLU D 1 130 ? 111.959 25.288 -13.872 1.00 75.88 114 GLU D O 1
ATOM 8458 N N . LYS D 1 131 ? 110.313 23.742 -13.841 1.00 76.86 115 LYS D N 1
ATOM 8459 C CA . LYS D 1 131 ? 110.938 22.908 -12.817 1.00 77.48 115 LYS D CA 1
ATOM 8460 C C . LYS D 1 131 ? 112.137 22.157 -13.380 1.00 77.98 115 LYS D C 1
ATOM 8461 O O . LYS D 1 131 ? 112.145 21.739 -14.538 1.00 77.36 115 LYS D O 1
ATOM 8467 N N . ARG D 1 132 ? 113.144 21.979 -12.542 1.00 79.09 116 ARG D N 1
ATOM 8468 C CA . ARG D 1 132 ? 114.353 21.290 -12.957 1.00 81.06 116 ARG D CA 1
ATOM 8469 C C . ARG D 1 132 ? 114.196 19.777 -12.977 1.00 80.49 116 ARG D C 1
ATOM 8470 O O . ARG D 1 132 ? 113.279 19.226 -12.377 1.00 80.51 116 ARG D O 1
ATOM 8478 N N . HIS D 1 133 ? 115.103 19.117 -13.686 1.00 80.07 117 HIS D N 1
ATOM 8479 C CA . HIS D 1 133 ? 115.103 17.668 -13.784 1.00 79.30 117 HIS D CA 1
ATOM 8480 C C . HIS D 1 133 ? 113.815 17.056 -14.343 1.00 79.13 117 HIS D C 1
ATOM 8481 O O . HIS D 1 133 ? 113.668 15.833 -14.377 1.00 79.84 117 HIS D O 1
ATOM 8488 N N . LYS D 1 134 ? 112.895 17.900 -14.799 1.00 78.64 118 LYS D N 1
ATOM 8489 C CA . LYS D 1 134 ? 111.646 17.411 -15.368 1.00 78.05 118 LYS D CA 1
ATOM 8490 C C . LYS D 1 134 ? 111.766 17.260 -16.886 1.00 77.62 118 LYS D C 1
ATOM 8491 O O . LYS D 1 134 ? 110.923 16.624 -17.517 1.00 77.41 118 LYS D O 1
ATOM 8497 N N . GLY D 1 135 ? 112.817 17.837 -17.464 1.00 77.24 119 GLY D N 1
ATOM 8498 C CA . GLY D 1 135 ? 113.003 17.757 -18.904 1.00 76.00 119 GLY D CA 1
ATOM 8499 C C . GLY D 1 135 ? 112.193 18.825 -19.627 1.00 75.54 119 GLY D C 1
ATOM 8500 O O . GLY D 1 135 ? 111.985 18.759 -20.844 1.00 75.64 119 GLY D O 1
ATOM 8501 N N . ARG D 1 136 ? 111.738 19.820 -18.867 1.00 75.56 120 ARG D N 1
ATOM 8502 C CA . ARG D 1 136 ? 110.931 20.915 -19.404 1.00 75.28 120 ARG D CA 1
ATOM 8503 C C . ARG D 1 136 ? 111.767 22.033 -19.997 1.00 75.23 120 ARG D C 1
ATOM 8504 O O . ARG D 1 136 ? 112.871 22.309 -19.530 1.00 75.19 120 ARG D O 1
ATOM 8512 N N . SER D 1 137 ? 111.227 22.684 -21.019 1.00 74.46 121 SER D N 1
ATOM 8513 C CA . SER D 1 137 ? 111.945 23.759 -21.685 1.00 74.56 121 SER D CA 1
ATOM 8514 C C . SER D 1 137 ? 111.710 25.135 -21.065 1.00 73.59 121 SER D C 1
ATOM 8515 O O . SER D 1 137 ? 110.575 25.530 -20.794 1.00 73.76 121 SER D O 1
ATOM 8518 N N . THR D 1 138 ? 112.800 25.861 -20.844 1.00 72.05 122 THR D N 1
ATOM 8519 C CA . THR D 1 138 ? 112.713 27.198 -20.290 1.00 70.61 122 THR D CA 1
ATOM 8520 C C . THR D 1 138 ? 112.616 28.188 -21.446 1.00 69.25 122 THR D C 1
ATOM 8521 O O . THR D 1 138 ? 111.844 29.151 -21.393 1.00 69.06 122 THR D O 1
ATOM 8525 N N . GLU D 1 139 ? 113.409 27.947 -22.489 1.00 67.79 123 GLU D N 1
ATOM 8526 C CA . GLU D 1 139 ? 113.400 28.811 -23.664 1.00 66.30 123 GLU D CA 1
ATOM 8527 C C . GLU D 1 139 ? 112.490 28.209 -24.706 1.00 64.91 123 GLU D C 1
ATOM 8528 O O . GLU D 1 139 ? 112.698 27.097 -25.188 1.00 64.37 123 GLU D O 1
ATOM 8534 N N . ASN D 1 140 ? 111.484 28.985 -25.063 1.00 63.81 124 ASN D N 1
ATOM 8535 C CA . ASN D 1 140 ? 110.471 28.543 -25.989 1.00 62.34 124 ASN D CA 1
ATOM 8536 C C . ASN D 1 140 ? 110.424 29.296 -27.288 1.00 61.34 124 ASN D C 1
ATOM 8537 O O . ASN D 1 140 ? 110.033 30.468 -27.322 1.00 60.85 124 ASN D O 1
ATOM 8542 N N . TYR D 1 141 ? 110.807 28.606 -28.359 1.00 60.11 125 TYR D N 1
ATOM 8543 C CA . TYR D 1 141 ? 110.798 29.211 -29.675 1.00 59.18 125 TYR D CA 1
ATOM 8544 C C . TYR D 1 141 ? 109.408 29.096 -30.275 1.00 58.47 125 TYR D C 1
ATOM 8545 O O . TYR D 1 141 ? 108.808 28.025 -30.298 1.00 58.01 125 TYR D O 1
ATOM 8554 N N . GLN D 1 142 ? 108.905 30.224 -30.752 1.00 57.66 126 GLN D N 1
ATOM 8555 C CA . GLN D 1 142 ? 107.591 30.269 -31.336 1.00 57.65 126 GLN D CA 1
ATOM 8556 C C . GLN D 1 142 ? 107.576 31.043 -32.646 1.00 58.07 126 GLN D C 1
ATOM 8557 O O . GLN D 1 142 ? 108.393 31.941 -32.879 1.00 58.43 126 GLN D O 1
ATOM 8563 N N . ILE D 1 143 ? 106.636 30.665 -33.507 1.00 57.37 127 ILE D N 1
ATOM 8564 C CA . ILE D 1 143 ? 106.421 31.317 -34.788 1.00 56.33 127 ILE D CA 1
ATOM 8565 C C . ILE D 1 143 ? 104.908 31.485 -34.833 1.00 56.48 127 ILE D C 1
ATOM 8566 O O . ILE D 1 143 ? 104.175 30.523 -34.644 1.00 56.81 127 ILE D O 1
ATOM 8571 N N . GLY D 1 144 ? 104.440 32.706 -35.048 1.00 56.63 128 GLY D N 1
ATOM 8572 C CA . GLY D 1 144 ? 103.012 32.931 -35.064 1.00 57.33 128 GLY D CA 1
ATOM 8573 C C . GLY D 1 144 ? 102.635 34.194 -35.798 1.00 57.68 128 GLY D C 1
ATOM 8574 O O . GLY D 1 144 ? 103.503 34.930 -36.272 1.00 57.36 128 GLY D O 1
ATOM 8575 N N . ILE D 1 145 ? 101.329 34.442 -35.878 1.00 58.65 129 ILE D N 1
ATOM 8576 C CA . ILE D 1 145 ? 100.792 35.600 -36.574 1.00 59.54 129 ILE D CA 1
ATOM 8577 C C . ILE D 1 145 ? 99.612 36.214 -35.835 1.00 60.69 129 ILE D C 1
ATOM 8578 O O . ILE D 1 145 ? 99.019 35.581 -34.969 1.00 60.49 129 ILE D O 1
ATOM 8583 N N . GLU D 1 146 ? 99.291 37.457 -36.183 1.00 62.32 130 GLU D N 1
ATOM 8584 C CA . GLU D 1 146 ? 98.169 38.190 -35.600 1.00 64.26 130 GLU D CA 1
ATOM 8585 C C . GLU D 1 146 ? 97.463 38.952 -36.734 1.00 65.73 130 GLU D C 1
ATOM 8586 O O . GLU D 1 146 ? 98.118 39.454 -37.649 1.00 66.16 130 GLU D O 1
ATOM 8592 N N . LEU D 1 147 ? 96.135 39.032 -36.669 1.00 67.26 131 LEU D N 1
ATOM 8593 C CA . LEU D 1 147 ? 95.331 39.738 -37.664 1.00 68.54 131 LEU D CA 1
ATOM 8594 C C . LEU D 1 147 ? 94.469 40.767 -36.934 1.00 70.03 131 LEU D C 1
ATOM 8595 O O . LEU D 1 147 ? 93.543 40.395 -36.211 1.00 70.13 131 LEU D O 1
ATOM 8600 N N . PHE D 1 148 ? 94.763 42.052 -37.119 1.00 71.76 132 PHE D N 1
ATOM 8601 C CA . PHE D 1 148 ? 94.005 43.114 -36.445 1.00 73.33 132 PHE D CA 1
ATOM 8602 C C . PHE D 1 148 ? 93.253 44.039 -37.405 1.00 74.91 132 PHE D C 1
ATOM 8603 O O . PHE D 1 148 ? 93.772 44.422 -38.459 1.00 75.57 132 PHE D O 1
ATOM 8611 N N . GLY D 1 149 ? 92.034 44.409 -37.022 1.00 76.26 133 GLY D N 1
ATOM 8612 C CA . GLY D 1 149 ? 91.240 45.312 -37.837 1.00 77.99 133 GLY D CA 1
ATOM 8613 C C . GLY D 1 149 ? 90.254 44.646 -38.771 1.00 78.98 133 GLY D C 1
ATOM 8614 O O . GLY D 1 149 ? 89.044 44.870 -38.667 1.00 78.87 133 GLY D O 1
ATOM 8615 N N . GLU D 1 150 ? 90.781 43.830 -39.678 1.00 79.98 134 GLU D N 1
ATOM 8616 C CA . GLU D 1 150 ? 89.978 43.112 -40.660 1.00 81.46 134 GLU D CA 1
ATOM 8617 C C . GLU D 1 150 ? 88.606 42.699 -40.120 1.00 82.46 134 GLU D C 1
ATOM 8618 O O . GLU D 1 150 ? 88.417 42.543 -38.912 1.00 82.90 134 GLU D O 1
ATOM 8624 N N . SER D 1 151 ? 87.657 42.521 -41.035 1.00 83.46 135 SER D N 1
ATOM 8625 C CA . SER D 1 151 ? 86.295 42.115 -40.698 1.00 84.16 135 SER D CA 1
ATOM 8626 C C . SER D 1 151 ? 86.252 40.761 -39.982 1.00 84.00 135 SER D C 1
ATOM 8627 O O . SER D 1 151 ? 87.094 39.893 -40.216 1.00 83.73 135 SER D O 1
ATOM 8630 N N . ALA D 1 152 ? 85.256 40.586 -39.119 1.00 83.89 136 ALA D N 1
ATOM 8631 C CA . ALA D 1 152 ? 85.102 39.352 -38.361 1.00 83.65 136 ALA D CA 1
ATOM 8632 C C . ALA D 1 152 ? 85.143 38.120 -39.263 1.00 83.78 136 ALA D C 1
ATOM 8633 O O . ALA D 1 152 ? 86.150 37.416 -39.318 1.00 84.00 136 ALA D O 1
ATOM 8635 N N . ASP D 1 153 ? 84.051 37.872 -39.976 1.00 83.86 137 ASP D N 1
ATOM 8636 C CA . ASP D 1 153 ? 83.932 36.715 -40.873 1.00 83.67 137 ASP D CA 1
ATOM 8637 C C . ASP D 1 153 ? 85.201 36.385 -41.660 1.00 83.13 137 ASP D C 1
ATOM 8638 O O . ASP D 1 153 ? 85.699 35.260 -41.626 1.00 82.56 137 ASP D O 1
ATOM 8643 N N . LYS D 1 154 ? 85.698 37.378 -42.384 1.00 82.76 138 LYS D N 1
ATOM 8644 C CA . LYS D 1 154 ? 86.877 37.223 -43.219 1.00 82.38 138 LYS D CA 1
ATOM 8645 C C . LYS D 1 154 ? 88.085 36.751 -42.419 1.00 82.24 138 LYS D C 1
ATOM 8646 O O . LYS D 1 154 ? 88.778 35.812 -42.822 1.00 82.23 138 LYS D O 1
ATOM 8652 N N . SER D 1 155 ? 88.328 37.406 -41.286 1.00 81.69 139 SER D N 1
ATOM 8653 C CA . SER D 1 155 ? 89.444 37.069 -40.411 1.00 80.95 139 SER D CA 1
ATOM 8654 C C . SER D 1 155 ? 89.421 35.610 -39.997 1.00 80.36 139 SER D C 1
ATOM 8655 O O . SER D 1 155 ? 90.316 34.854 -40.354 1.00 80.10 139 SER D O 1
ATOM 8658 N N . GLU D 1 156 ? 88.391 35.223 -39.247 1.00 79.72 140 GLU D N 1
ATOM 8659 C CA . GLU D 1 156 ? 88.248 33.854 -38.761 1.00 79.20 140 GLU D CA 1
ATOM 8660 C C . GLU D 1 156 ? 88.533 32.762 -39.805 1.00 79.65 140 GLU D C 1
ATOM 8661 O O . GLU D 1 156 ? 89.045 31.698 -39.461 1.00 80.17 140 GLU D O 1
ATOM 8667 N N . LEU D 1 157 ? 88.219 33.013 -41.074 1.00 79.84 141 LEU D N 1
ATOM 8668 C CA . LEU D 1 157 ? 88.483 32.027 -42.123 1.00 79.62 141 LEU D CA 1
ATOM 8669 C C . LEU D 1 157 ? 89.930 32.115 -42.595 1.00 79.93 141 LEU D C 1
ATOM 8670 O O . LEU D 1 157 ? 90.554 31.096 -42.910 1.00 79.82 141 LEU D O 1
ATOM 8675 N N . GLU D 1 158 ? 90.458 33.338 -42.641 1.00 79.93 142 GLU D N 1
ATOM 8676 C CA . GLU D 1 158 ? 91.842 33.576 -43.057 1.00 79.50 142 GLU D CA 1
ATOM 8677 C C . GLU D 1 158 ? 92.793 32.876 -42.076 1.00 79.36 142 GLU D C 1
ATOM 8678 O O . GLU D 1 158 ? 93.660 32.100 -42.478 1.00 79.60 142 GLU D O 1
ATOM 8684 N N . ILE D 1 159 ? 92.622 33.158 -40.789 1.00 78.41 143 ILE D N 1
ATOM 8685 C CA . ILE D 1 159 ? 93.448 32.549 -39.759 1.00 77.09 143 ILE D CA 1
ATOM 8686 C C . ILE D 1 159 ? 93.344 31.022 -39.789 1.00 76.89 143 ILE D C 1
ATOM 8687 O O . ILE D 1 159 ? 94.356 30.323 -39.891 1.00 76.59 143 ILE D O 1
ATOM 8692 N N . LEU D 1 160 ? 92.126 30.501 -39.706 1.00 75.81 144 LEU D N 1
ATOM 8693 C CA . LEU D 1 160 ? 91.929 29.057 -39.720 1.00 75.31 144 LEU D CA 1
ATOM 8694 C C . LEU D 1 160 ? 92.558 28.417 -40.942 1.00 75.26 144 LEU D C 1
ATOM 8695 O O . LEU D 1 160 ? 93.154 27.341 -40.870 1.00 74.54 144 LEU D O 1
ATOM 8700 N N . SER D 1 161 ? 92.413 29.094 -42.068 1.00 75.43 145 SER D N 1
ATOM 8701 C CA . SER D 1 161 ? 92.952 28.609 -43.322 1.00 76.50 145 SER D CA 1
ATOM 8702 C C . SER D 1 161 ? 94.479 28.530 -43.243 1.00 76.54 145 SER D C 1
ATOM 8703 O O . SER D 1 161 ? 95.082 27.472 -43.467 1.00 76.15 145 SER D O 1
ATOM 8706 N N . LEU D 1 162 ? 95.094 29.663 -42.916 1.00 76.15 146 LEU D N 1
ATOM 8707 C CA . LEU D 1 162 ? 96.545 29.762 -42.797 1.00 75.89 146 LEU D CA 1
ATOM 8708 C C . LEU D 1 162 ? 97.094 28.723 -41.844 1.00 75.58 146 LEU D C 1
ATOM 8709 O O . LEU D 1 162 ? 98.045 28.026 -42.173 1.00 75.43 146 LEU D O 1
ATOM 8714 N N . ALA D 1 163 ? 96.500 28.633 -40.658 1.00 75.38 147 ALA D N 1
ATOM 8715 C CA . ALA D 1 163 ? 96.936 27.663 -39.665 1.00 75.35 147 ALA D CA 1
ATOM 8716 C C . ALA D 1 163 ? 97.056 26.272 -40.299 1.00 75.39 147 ALA D C 1
ATOM 8717 O O . ALA D 1 163 ? 98.058 25.579 -40.107 1.00 75.34 147 ALA D O 1
ATOM 8719 N N . LEU D 1 164 ? 96.039 25.871 -41.063 1.00 75.64 148 LEU D N 1
ATOM 8720 C CA . LEU D 1 164 ? 96.039 24.570 -41.729 1.00 75.44 148 LEU D CA 1
ATOM 8721 C C . LEU D 1 164 ? 97.201 24.424 -42.697 1.00 75.45 148 LEU D C 1
ATOM 8722 O O . LEU D 1 164 ? 97.831 23.367 -42.776 1.00 75.34 148 LEU D O 1
ATOM 8727 N N . GLN D 1 165 ? 97.476 25.485 -43.448 1.00 75.81 149 GLN D N 1
ATOM 8728 C CA . GLN D 1 165 ? 98.581 25.473 -44.399 1.00 75.96 149 GLN D CA 1
ATOM 8729 C C . GLN D 1 165 ? 99.883 25.371 -43.618 1.00 75.72 149 GLN D C 1
ATOM 8730 O O . GLN D 1 165 ? 100.802 24.661 -44.020 1.00 75.50 149 GLN D O 1
ATOM 8736 N N . VAL D 1 166 ? 99.950 26.082 -42.494 1.00 75.66 150 VAL D N 1
ATOM 8737 C CA . VAL D 1 166 ? 101.135 26.071 -41.654 1.00 75.24 150 VAL D CA 1
ATOM 8738 C C . VAL D 1 166 ? 101.397 24.668 -41.155 1.00 75.25 150 VAL D C 1
ATOM 8739 O O . VAL D 1 166 ? 102.544 24.234 -41.088 1.00 74.98 150 VAL D O 1
ATOM 8743 N N . ILE D 1 167 ? 100.340 23.951 -40.930 1.00 75.06 151 ILE D N 1
ATOM 8744 C CA . ILE D 1 167 ? 100.523 22.593 -40.513 1.00 75.33 151 ILE D CA 1
ATOM 8745 C C . ILE D 1 167 ? 101.021 21.585 -41.630 1.00 76.26 151 ILE D C 1
ATOM 8746 O O . ILE D 1 167 ? 101.433 20.506 -41.208 1.00 76.11 151 ILE D O 1
ATOM 8751 N N . GLU D 1 168 ? 101.052 21.783 -42.982 1.00 77.05 152 GLU D N 1
ATOM 8752 C CA . GLU D 1 168 ? 101.631 20.750 -43.925 1.00 77.86 152 GLU D CA 1
ATOM 8753 C C . GLU D 1 168 ? 103.098 21.013 -44.092 1.00 77.92 152 GLU D C 1
ATOM 8754 O O . GLU D 1 168 ? 103.883 20.176 -44.517 1.00 77.84 152 GLU D O 1
ATOM 8760 N N . GLN D 1 169 ? 103.421 22.242 -43.725 1.00 77.99 153 GLN D N 1
ATOM 8761 C CA . GLN D 1 169 ? 104.768 22.718 -43.823 1.00 77.89 153 GLN D CA 1
ATOM 8762 C C . GLN D 1 169 ? 105.680 22.073 -42.781 1.00 77.60 153 GLN D C 1
ATOM 8763 O O . GLN D 1 169 ? 106.891 21.966 -42.984 1.00 77.25 153 GLN D O 1
ATOM 8769 N N . LEU D 1 170 ? 105.096 21.660 -41.659 1.00 77.64 154 LEU D N 1
ATOM 8770 C CA . LEU D 1 170 ? 105.848 20.991 -40.600 1.00 77.82 154 LEU D CA 1
ATOM 8771 C C . LEU D 1 170 ? 105.834 19.528 -41.022 1.00 78.36 154 LEU D C 1
ATOM 8772 O O . LEU D 1 170 ? 104.775 18.971 -41.291 1.00 78.97 154 LEU D O 1
ATOM 8777 N N . GLY D 1 171 ? 106.992 18.892 -41.086 1.00 78.33 155 GLY D N 1
ATOM 8778 C CA . GLY D 1 171 ? 107.009 17.505 -41.514 1.00 78.10 155 GLY D CA 1
ATOM 8779 C C . GLY D 1 171 ? 106.322 16.522 -40.583 1.00 78.09 155 GLY D C 1
ATOM 8780 O O . GLY D 1 171 ? 106.839 15.433 -40.354 1.00 78.33 155 GLY D O 1
ATOM 8781 N N . LEU D 1 172 ? 105.158 16.878 -40.051 1.00 77.69 156 LEU D N 1
ATOM 8782 C CA . LEU D 1 172 ? 104.455 15.989 -39.137 1.00 77.45 156 LEU D CA 1
ATOM 8783 C C . LEU D 1 172 ? 103.453 15.127 -39.873 1.00 77.33 156 LEU D C 1
ATOM 8784 O O . LEU D 1 172 ? 102.551 15.647 -40.522 1.00 77.60 156 LEU D O 1
ATOM 8789 N N . ASN D 1 173 ? 103.611 13.810 -39.758 1.00 77.49 157 ASN D N 1
ATOM 8790 C CA . ASN D 1 173 ? 102.730 12.852 -40.426 1.00 77.36 157 ASN D CA 1
ATOM 8791 C C . ASN D 1 173 ? 101.292 12.900 -39.928 1.00 77.23 157 ASN D C 1
ATOM 8792 O O . ASN D 1 173 ? 100.399 13.399 -40.612 1.00 77.40 157 ASN D O 1
ATOM 8797 N N . LYS D 1 174 ? 101.076 12.371 -38.728 1.00 77.15 158 LYS D N 1
ATOM 8798 C CA . LYS D 1 174 ? 99.747 12.315 -38.130 1.00 76.83 158 LYS D CA 1
ATOM 8799 C C . LYS D 1 174 ? 99.481 13.498 -37.201 1.00 76.17 158 LYS D C 1
ATOM 8800 O O . LYS D 1 174 ? 100.131 13.648 -36.168 1.00 76.36 158 LYS D O 1
ATOM 8806 N N . THR D 1 175 ? 98.533 14.346 -37.584 1.00 75.24 159 THR D N 1
ATOM 8807 C CA . THR D 1 175 ? 98.185 15.502 -36.772 1.00 74.17 159 THR D CA 1
ATOM 8808 C C . THR D 1 175 ? 96.697 15.778 -36.849 1.00 73.28 159 THR D C 1
ATOM 8809 O O . THR D 1 175 ? 96.077 15.592 -37.890 1.00 73.17 159 THR D O 1
ATOM 8813 N N . VAL D 1 176 ? 96.128 16.223 -35.738 1.00 72.18 160 VAL D N 1
ATOM 8814 C CA . VAL D 1 176 ? 94.714 16.528 -35.686 1.00 71.42 160 VAL D CA 1
ATOM 8815 C C . VAL D 1 176 ? 94.523 18.006 -35.401 1.00 70.71 160 VAL D C 1
ATOM 8816 O O . VAL D 1 176 ? 95.297 18.610 -34.662 1.00 70.63 160 VAL D O 1
ATOM 8820 N N . PHE D 1 177 ? 93.489 18.586 -35.992 1.00 70.26 161 PHE D N 1
ATOM 8821 C CA . PHE D 1 177 ? 93.197 19.996 -35.798 1.00 70.10 161 PHE D CA 1
ATOM 8822 C C . PHE D 1 177 ? 91.864 20.084 -35.082 1.00 70.42 161 PHE D C 1
ATOM 8823 O O . PHE D 1 177 ? 90.900 19.451 -35.494 1.00 70.81 161 PHE D O 1
ATOM 8831 N N . GLU D 1 178 ? 91.798 20.870 -34.019 1.00 70.96 162 GLU D N 1
ATOM 8832 C CA . GLU D 1 178 ? 90.563 20.992 -33.260 1.00 71.15 162 GLU D CA 1
ATOM 8833 C C . GLU D 1 178 ? 90.085 22.430 -33.135 1.00 71.50 162 GLU D C 1
ATOM 8834 O O . GLU D 1 178 ? 90.892 23.337 -32.929 1.00 72.07 162 GLU D O 1
ATOM 8840 N N . ILE D 1 179 ? 88.775 22.640 -33.242 1.00 71.72 163 ILE D N 1
ATOM 8841 C CA . ILE D 1 179 ? 88.215 23.980 -33.090 1.00 71.93 163 ILE D CA 1
ATOM 8842 C C . ILE D 1 179 ? 87.197 23.992 -31.965 1.00 71.87 163 ILE D C 1
ATOM 8843 O O . ILE D 1 179 ? 86.537 22.990 -31.710 1.00 71.48 163 ILE D O 1
ATOM 8848 N N . GLY D 1 180 ? 87.084 25.131 -31.293 1.00 72.06 164 GLY D N 1
ATOM 8849 C CA . GLY D 1 180 ? 86.149 25.259 -30.194 1.00 72.17 164 GLY D CA 1
ATOM 8850 C C . GLY D 1 180 ? 85.574 26.657 -30.088 1.00 72.75 164 GLY D C 1
ATOM 8851 O O . GLY D 1 180 ? 85.953 27.555 -30.848 1.00 72.93 164 GLY D O 1
ATOM 8852 N N . SER D 1 181 ? 84.660 26.848 -29.141 1.00 73.08 165 SER D N 1
ATOM 8853 C CA . SER D 1 181 ? 84.024 28.147 -28.954 1.00 73.75 165 SER D CA 1
ATOM 8854 C C . SER D 1 181 ? 83.982 28.588 -27.500 1.00 74.28 165 SER D C 1
ATOM 8855 O O . SER D 1 181 ? 83.536 27.845 -26.641 1.00 74.38 165 SER D O 1
ATOM 8858 N N . ALA D 1 182 ? 84.446 29.801 -27.229 1.00 75.02 166 ALA D N 1
ATOM 8859 C CA . ALA D 1 182 ? 84.435 30.326 -25.873 1.00 76.29 166 ALA D CA 1
ATOM 8860 C C . ALA D 1 182 ? 83.001 30.673 -25.495 1.00 77.36 166 ALA D C 1
ATOM 8861 O O . ALA D 1 182 ? 82.619 30.646 -24.321 1.00 77.79 166 ALA D O 1
ATOM 8863 N N . LYS D 1 183 ? 82.199 30.996 -26.502 1.00 78.08 167 LYS D N 1
ATOM 8864 C CA . LYS D 1 183 ? 80.806 31.349 -26.269 1.00 78.91 167 LYS D CA 1
ATOM 8865 C C . LYS D 1 183 ? 80.020 30.104 -25.829 1.00 79.15 167 LYS D C 1
ATOM 8866 O O . LYS D 1 183 ? 79.284 30.142 -24.840 1.00 79.30 167 LYS D O 1
ATOM 8872 N N . PHE D 1 184 ? 80.185 29.005 -26.565 1.00 79.23 168 PHE D N 1
ATOM 8873 C CA . PHE D 1 184 ? 79.518 27.744 -26.241 1.00 79.46 168 PHE D CA 1
ATOM 8874 C C . PHE D 1 184 ? 79.976 27.299 -24.850 1.00 79.41 168 PHE D C 1
ATOM 8875 O O . PHE D 1 184 ? 79.174 26.837 -24.044 1.00 79.26 168 PHE D O 1
ATOM 8883 N N . PHE D 1 185 ? 81.268 27.433 -24.573 1.00 79.46 169 PHE D N 1
ATOM 8884 C CA . PHE D 1 185 ? 81.790 27.050 -23.275 1.00 79.82 169 PHE D CA 1
ATOM 8885 C C . PHE D 1 185 ? 81.059 27.835 -22.199 1.00 80.95 169 PHE D C 1
ATOM 8886 O O . PHE D 1 185 ? 80.420 27.263 -21.316 1.00 81.02 169 PHE D O 1
ATOM 8894 N N . GLN D 1 186 ? 81.152 29.155 -22.278 1.00 81.90 170 GLN D N 1
ATOM 8895 C CA . GLN D 1 186 ? 80.508 30.011 -21.297 1.00 83.06 170 GLN D CA 1
ATOM 8896 C C . GLN D 1 186 ? 79.022 29.719 -21.128 1.00 83.60 170 GLN D C 1
ATOM 8897 O O . GLN D 1 186 ? 78.533 29.630 -20.001 1.00 83.08 170 GLN D O 1
ATOM 8903 N N . ARG D 1 187 ? 78.305 29.560 -22.239 1.00 83.98 171 ARG D N 1
ATOM 8904 C CA . ARG D 1 187 ? 76.875 29.264 -22.167 1.00 84.45 171 ARG D CA 1
ATOM 8905 C C . ARG D 1 187 ? 76.680 27.996 -21.344 1.00 84.60 171 ARG D C 1
ATOM 8906 O O . ARG D 1 187 ? 75.812 27.933 -20.475 1.00 84.67 171 ARG D O 1
ATOM 8914 N N . LEU D 1 188 ? 77.516 27.000 -21.622 1.00 84.53 172 LEU D N 1
ATOM 8915 C CA . LEU D 1 188 ? 77.487 25.708 -20.943 1.00 84.25 172 LEU D CA 1
ATOM 8916 C C . LEU D 1 188 ? 77.695 25.833 -19.430 1.00 84.62 172 LEU D C 1
ATOM 8917 O O . LEU D 1 188 ? 77.152 25.053 -18.651 1.00 84.34 172 LEU D O 1
ATOM 8922 N N . CYS D 1 189 ? 78.488 26.817 -19.026 1.00 85.09 173 CYS D N 1
ATOM 8923 C CA . CYS D 1 189 ? 78.784 27.045 -17.618 1.00 85.99 173 CYS D CA 1
ATOM 8924 C C . CYS D 1 189 ? 77.685 27.795 -16.887 1.00 85.98 173 CYS D C 1
ATOM 8925 O O . CYS D 1 189 ? 77.585 27.740 -15.663 1.00 86.11 173 CYS D O 1
ATOM 8928 N N . GLN D 1 190 ? 76.872 28.521 -17.634 1.00 86.15 174 GLN D N 1
ATOM 8929 C CA . GLN D 1 190 ? 75.795 29.273 -17.022 1.00 86.22 174 GLN D CA 1
ATOM 8930 C C . GLN D 1 190 ? 74.649 28.312 -16.745 1.00 86.71 174 GLN D C 1
ATOM 8931 O O . GLN D 1 190 ? 74.170 28.207 -15.612 1.00 86.33 174 GLN D O 1
ATOM 8937 N N . LEU D 1 191 ? 74.229 27.602 -17.789 1.00 87.48 175 LEU D N 1
ATOM 8938 C CA . LEU D 1 191 ? 73.141 26.631 -17.682 1.00 88.56 175 LEU D CA 1
ATOM 8939 C C . LEU D 1 191 ? 73.468 25.541 -16.662 1.00 89.54 175 LEU D C 1
ATOM 8940 O O . LEU D 1 191 ? 72.570 24.944 -16.072 1.00 89.53 175 LEU D O 1
ATOM 8945 N N . ALA D 1 192 ? 74.753 25.273 -16.461 1.00 90.17 176 ALA D N 1
ATOM 8946 C CA . ALA D 1 192 ? 75.152 24.254 -15.503 1.00 90.74 176 ALA D CA 1
ATOM 8947 C C . ALA D 1 192 ? 75.242 24.856 -14.106 1.00 91.07 176 ALA D C 1
ATOM 8948 O O . ALA D 1 192 ? 76.261 24.732 -13.422 1.00 91.27 176 ALA D O 1
ATOM 8950 N N . ASP D 1 193 ? 74.167 25.521 -13.698 1.00 91.50 177 ASP D N 1
ATOM 8951 C CA . ASP D 1 193 ? 74.088 26.136 -12.378 1.00 92.55 177 ASP D CA 1
ATOM 8952 C C . ASP D 1 193 ? 75.128 27.256 -12.183 1.00 92.73 177 ASP D C 1
ATOM 8953 O O . ASP D 1 193 ? 75.377 27.702 -11.056 1.00 92.27 177 ASP D O 1
ATOM 8958 N N . GLY D 1 194 ? 75.725 27.705 -13.287 1.00 92.65 178 GLY D N 1
ATOM 8959 C CA . GLY D 1 194 ? 76.712 28.775 -13.234 1.00 91.75 178 GLY D CA 1
ATOM 8960 C C . GLY D 1 194 ? 77.998 28.515 -12.456 1.00 91.77 178 GLY D C 1
ATOM 8961 O O . GLY D 1 194 ? 78.735 29.455 -12.143 1.00 91.87 178 GLY D O 1
ATOM 8962 N N . SER D 1 195 ? 78.279 27.250 -12.148 1.00 91.41 179 SER D N 1
ATOM 8963 C CA . SER D 1 195 ? 79.489 26.877 -11.399 1.00 90.93 179 SER D CA 1
ATOM 8964 C C . SER D 1 195 ? 80.736 26.748 -12.301 1.00 90.41 179 SER D C 1
ATOM 8965 O O . SER D 1 195 ? 81.474 25.761 -12.231 1.00 90.26 179 SER D O 1
ATOM 8968 N N . THR D 1 196 ? 80.965 27.760 -13.135 1.00 89.03 180 THR D N 1
ATOM 8969 C CA . THR D 1 196 ? 82.089 27.779 -14.068 1.00 87.35 180 THR D CA 1
ATOM 8970 C C . THR D 1 196 ? 83.398 27.249 -13.477 1.00 86.77 180 THR D C 1
ATOM 8971 O O . THR D 1 196 ? 83.988 26.298 -13.996 1.00 86.61 180 THR D O 1
ATOM 8975 N N . GLU D 1 197 ? 83.847 27.866 -12.388 1.00 85.64 181 GLU D N 1
ATOM 8976 C CA . GLU D 1 197 ? 85.091 27.466 -11.748 1.00 84.52 181 GLU D CA 1
ATOM 8977 C C . GLU D 1 197 ? 85.183 25.965 -11.522 1.00 83.94 181 GLU D C 1
ATOM 8978 O O . GLU D 1 197 ? 86.265 25.380 -11.621 1.00 83.66 181 GLU D O 1
ATOM 8984 N N . LEU D 1 198 ? 84.045 25.344 -11.229 1.00 83.13 182 LEU D N 1
ATOM 8985 C CA . LEU D 1 198 ? 83.994 23.910 -10.983 1.00 82.29 182 LEU D CA 1
ATOM 8986 C C . LEU D 1 198 ? 83.989 23.059 -12.260 1.00 82.05 182 LEU D C 1
ATOM 8987 O O . LEU D 1 198 ? 84.729 22.079 -12.346 1.00 82.14 182 LEU D O 1
ATOM 8992 N N . LEU D 1 199 ? 83.177 23.436 -13.249 1.00 81.80 183 LEU D N 1
ATOM 8993 C CA . LEU D 1 199 ? 83.089 22.674 -14.497 1.00 81.50 183 LEU D CA 1
ATOM 8994 C C . LEU D 1 199 ? 84.334 22.866 -15.366 1.00 81.33 183 LEU D C 1
ATOM 8995 O O . LEU D 1 199 ? 84.649 22.034 -16.229 1.00 81.43 183 LEU D O 1
ATOM 9000 N N . THR D 1 200 ? 85.045 23.963 -15.125 1.00 80.90 184 THR D N 1
ATOM 9001 C CA . THR D 1 200 ? 86.262 24.256 -15.866 1.00 80.46 184 THR D CA 1
ATOM 9002 C C . THR D 1 200 ? 87.275 23.187 -15.549 1.00 79.91 184 THR D C 1
ATOM 9003 O O . THR D 1 200 ? 87.904 22.622 -16.439 1.00 79.66 184 THR D O 1
ATOM 9007 N N . GLU D 1 201 ? 87.435 22.930 -14.258 1.00 79.70 185 GLU D N 1
ATOM 9008 C CA . GLU D 1 201 ? 88.373 21.928 -13.805 1.00 79.95 185 GLU D CA 1
ATOM 9009 C C . GLU D 1 201 ? 87.939 20.552 -14.295 1.00 79.25 185 GLU D C 1
ATOM 9010 O O . GLU D 1 201 ? 88.775 19.729 -14.666 1.00 78.66 185 GLU D O 1
ATOM 9016 N N . LEU D 1 202 ? 86.629 20.314 -14.302 1.00 78.97 186 LEU D N 1
ATOM 9017 C CA . LEU D 1 202 ? 86.085 19.039 -14.751 1.00 78.94 186 LEU D CA 1
ATOM 9018 C C . LEU D 1 202 ? 86.391 18.787 -16.218 1.00 78.28 186 LEU D C 1
ATOM 9019 O O . LEU D 1 202 ? 86.741 17.674 -16.613 1.00 77.92 186 LEU D O 1
ATOM 9024 N N . LEU D 1 203 ? 86.257 19.828 -17.026 1.00 78.01 187 LEU D N 1
ATOM 9025 C CA . LEU D 1 203 ? 86.518 19.727 -18.456 1.00 78.08 187 LEU D CA 1
ATOM 9026 C C . LEU D 1 203 ? 87.991 19.562 -18.774 1.00 78.01 187 LEU D C 1
ATOM 9027 O O . LEU D 1 203 ? 88.352 18.857 -19.717 1.00 78.10 187 LEU D O 1
ATOM 9032 N N . LEU D 1 204 ? 88.829 20.237 -17.994 1.00 77.63 188 LEU D N 1
ATOM 9033 C CA . LEU D 1 204 ? 90.273 20.192 -18.164 1.00 77.22 188 LEU D CA 1
ATOM 9034 C C . LEU D 1 204 ? 90.862 18.816 -17.922 1.00 77.11 188 LEU D C 1
ATOM 9035 O O . LEU D 1 204 ? 91.756 18.376 -18.643 1.00 76.85 188 LEU D O 1
ATOM 9040 N N . LYS D 1 205 ? 90.363 18.142 -16.894 1.00 77.35 189 LYS D N 1
ATOM 9041 C CA . LYS D 1 205 ? 90.850 16.819 -16.550 1.00 77.89 189 LYS D CA 1
ATOM 9042 C C . LYS D 1 205 ? 89.936 15.724 -17.099 1.00 78.12 189 LYS D C 1
ATOM 9043 O O . LYS D 1 205 ? 90.256 14.540 -16.991 1.00 78.07 189 LYS D O 1
ATOM 9049 N N . LYS D 1 206 ? 88.818 16.130 -17.709 1.00 78.40 190 LYS D N 1
ATOM 9050 C CA . LYS D 1 206 ? 87.827 15.200 -18.263 1.00 78.48 190 LYS D CA 1
ATOM 9051 C C . LYS D 1 206 ? 87.464 14.210 -17.156 1.00 78.89 190 LYS D C 1
ATOM 9052 O O . LYS D 1 206 ? 87.489 12.985 -17.332 1.00 79.15 190 LYS D O 1
ATOM 9058 N N . ASP D 1 207 ? 87.132 14.778 -16.002 1.00 79.20 191 ASP D N 1
ATOM 9059 C CA . ASP D 1 207 ? 86.775 14.013 -14.823 1.00 79.22 191 ASP D CA 1
ATOM 9060 C C . ASP D 1 207 ? 85.373 13.445 -14.955 1.00 79.50 191 ASP D C 1
ATOM 9061 O O . ASP D 1 207 ? 84.422 13.977 -14.375 1.00 79.86 191 ASP D O 1
ATOM 9066 N N . LEU D 1 208 ? 85.256 12.367 -15.727 1.00 79.51 192 LEU D N 1
ATOM 9067 C CA . LEU D 1 208 ? 83.975 11.712 -15.948 1.00 79.37 192 LEU D CA 1
ATOM 9068 C C . LEU D 1 208 ? 83.357 11.422 -14.589 1.00 79.55 192 LEU D C 1
ATOM 9069 O O . LEU D 1 208 ? 82.199 11.760 -14.348 1.00 79.30 192 LEU D O 1
ATOM 9074 N N . SER D 1 209 ? 84.142 10.829 -13.694 1.00 79.31 193 SER D N 1
ATOM 9075 C CA . SER D 1 209 ? 83.652 10.496 -12.364 1.00 79.76 193 SER D CA 1
ATOM 9076 C C . SER D 1 209 ? 83.218 11.747 -11.597 1.00 80.25 193 SER D C 1
ATOM 9077 O O . SER D 1 209 ? 82.149 11.776 -10.986 1.00 80.35 193 SER D O 1
ATOM 9080 N N . GLY D 1 210 ? 84.043 12.784 -11.627 1.00 80.55 194 GLY D N 1
ATOM 9081 C CA . GLY D 1 210 ? 83.689 14.000 -10.922 1.00 81.40 194 GLY D CA 1
ATOM 9082 C C . GLY D 1 210 ? 82.459 14.624 -11.539 1.00 82.14 194 GLY D C 1
ATOM 9083 O O . GLY D 1 210 ? 81.573 15.107 -10.831 1.00 82.11 194 GLY D O 1
ATOM 9084 N N . LEU D 1 211 ? 82.418 14.622 -12.870 1.00 82.47 195 LEU D N 1
ATOM 9085 C CA . LEU D 1 211 ? 81.299 15.176 -13.619 1.00 83.12 195 LEU D CA 1
ATOM 9086 C C . LEU D 1 211 ? 80.016 14.502 -13.166 1.00 83.31 195 LEU D C 1
ATOM 9087 O O . LEU D 1 211 ? 79.031 15.173 -12.860 1.00 83.33 195 LEU D O 1
ATOM 9092 N N . ASN D 1 212 ? 80.050 13.170 -13.122 1.00 83.39 196 ASN D N 1
ATOM 9093 C CA . ASN D 1 212 ? 78.903 12.365 -12.717 1.00 83.41 196 ASN D CA 1
ATOM 9094 C C . ASN D 1 212 ? 78.384 12.823 -11.343 1.00 83.02 196 ASN D C 1
ATOM 9095 O O . ASN D 1 212 ? 77.179 13.063 -11.168 1.00 82.53 196 ASN D O 1
ATOM 9100 N N . ALA D 1 213 ? 79.303 12.955 -10.386 1.00 82.87 197 ALA D N 1
ATOM 9101 C CA . ALA D 1 213 ? 78.975 13.392 -9.029 1.00 82.80 197 ALA D CA 1
ATOM 9102 C C . ALA D 1 213 ? 78.425 14.818 -9.035 1.00 83.19 197 ALA D C 1
ATOM 9103 O O . ALA D 1 213 ? 77.715 15.239 -8.123 1.00 82.97 197 ALA D O 1
ATOM 9105 N N . PHE D 1 214 ? 78.765 15.558 -10.080 1.00 84.23 198 PHE D N 1
ATOM 9106 C CA . PHE D 1 214 ? 78.313 16.930 -10.237 1.00 85.20 198 PHE D CA 1
ATOM 9107 C C . PHE D 1 214 ? 76.873 16.960 -10.762 1.00 86.65 198 PHE D C 1
ATOM 9108 O O . PHE D 1 214 ? 76.040 17.746 -10.301 1.00 86.29 198 PHE D O 1
ATOM 9116 N N . ILE D 1 215 ? 76.594 16.091 -11.731 1.00 87.89 199 ILE D N 1
ATOM 9117 C CA . ILE D 1 215 ? 75.274 16.010 -12.338 1.00 89.08 199 ILE D CA 1
ATOM 9118 C C . ILE D 1 215 ? 74.265 15.574 -11.299 1.00 90.45 199 ILE D C 1
ATOM 9119 O O . ILE D 1 215 ? 73.084 15.918 -11.379 1.00 90.64 199 ILE D O 1
ATOM 9124 N N . GLU D 1 216 ? 74.739 14.813 -10.321 1.00 91.34 200 GLU D N 1
ATOM 9125 C CA . GLU D 1 216 ? 73.882 14.317 -9.247 1.00 92.07 200 GLU D CA 1
ATOM 9126 C C . GLU D 1 216 ? 73.434 15.406 -8.279 1.00 92.33 200 GLU D C 1
ATOM 9127 O O . GLU D 1 216 ? 72.268 15.467 -7.887 1.00 92.17 200 GLU D O 1
ATOM 9133 N N . LYS D 1 217 ? 74.374 16.261 -7.900 1.00 92.24 201 LYS D N 1
ATOM 9134 C CA . LYS D 1 217 ? 74.118 17.328 -6.947 1.00 92.36 201 LYS D CA 1
ATOM 9135 C C . LYS D 1 217 ? 73.165 18.443 -7.404 1.00 92.97 201 LYS D C 1
ATOM 9136 O O . LYS D 1 217 ? 72.674 19.216 -6.579 1.00 92.60 201 LYS D O 1
ATOM 9142 N N . ASN D 1 218 ? 72.894 18.526 -8.706 1.00 93.81 202 ASN D N 1
ATOM 9143 C CA . ASN D 1 218 ? 71.984 19.552 -9.237 1.00 94.80 202 ASN D CA 1
ATOM 9144 C C . ASN D 1 218 ? 70.836 18.934 -10.048 1.00 95.28 202 ASN D C 1
ATOM 9145 O O . ASN D 1 218 ? 70.924 17.783 -10.484 1.00 95.36 202 ASN D O 1
ATOM 9150 N N . ASN D 1 219 ? 69.767 19.699 -10.262 1.00 95.40 203 ASN D N 1
ATOM 9151 C CA . ASN D 1 219 ? 68.599 19.202 -11.003 1.00 95.45 203 ASN D CA 1
ATOM 9152 C C . ASN D 1 219 ? 68.697 19.383 -12.513 1.00 95.32 203 ASN D C 1
ATOM 9153 O O . ASN D 1 219 ? 67.697 19.654 -13.175 1.00 95.43 203 ASN D O 1
ATOM 9158 N N . PHE D 1 220 ? 69.896 19.219 -13.057 1.00 95.01 204 PHE D N 1
ATOM 9159 C CA . PHE D 1 220 ? 70.120 19.389 -14.488 1.00 94.73 204 PHE D CA 1
ATOM 9160 C C . PHE D 1 220 ? 69.137 18.626 -15.382 1.00 94.39 204 PHE D C 1
ATOM 9161 O O . PHE D 1 220 ? 68.702 17.522 -15.054 1.00 94.30 204 PHE D O 1
ATOM 9169 N N . SER D 1 221 ? 68.791 19.246 -16.509 1.00 93.80 205 SER D N 1
ATOM 9170 C CA . SER D 1 221 ? 67.864 18.717 -17.492 1.00 93.45 205 SER D CA 1
ATOM 9171 C C . SER D 1 221 ? 68.360 17.377 -17.916 1.00 93.47 205 SER D C 1
ATOM 9172 O O . SER D 1 221 ? 69.292 16.845 -17.306 1.00 93.84 205 SER D O 1
ATOM 9175 N N . LYS D 1 222 ? 67.726 16.647 -18.559 1.00 93.70 206 LYS D N 1
ATOM 9176 C CA . LYS D 1 222 ? 68.363 15.484 -19.179 1.00 93.63 206 LYS D CA 1
ATOM 9177 C C . LYS D 1 222 ? 69.172 15.877 -20.413 1.00 93.91 206 LYS D C 1
ATOM 9178 O O . LYS D 1 222 ? 70.229 15.293 -20.654 1.00 94.16 206 LYS D O 1
ATOM 9184 N N . GLU D 1 223 ? 68.643 16.857 -21.132 1.00 93.70 207 GLU D N 1
ATOM 9185 C CA . GLU D 1 223 ? 69.293 17.238 -22.409 1.00 93.25 207 GLU D CA 1
ATOM 9186 C C . GLU D 1 223 ? 70.655 17.905 -22.139 1.00 92.88 207 GLU D C 1
ATOM 9187 O O . GLU D 1 223 ? 71.655 17.601 -22.755 1.00 92.95 207 GLU D O 1
ATOM 9193 N N . LEU D 1 224 ? 70.711 18.668 -21.004 1.00 92.22 208 LEU D N 1
ATOM 9194 C CA . LEU D 1 224 ? 71.984 19.201 -20.528 1.00 91.65 208 LEU D CA 1
ATOM 9195 C C . LEU D 1 224 ? 72.868 18.055 -20.017 1.00 91.60 208 LEU D C 1
ATOM 9196 O O . LEU D 1 224 ? 74.081 18.036 -20.252 1.00 91.47 208 LEU D O 1
ATOM 9201 N N . ARG D 1 225 ? 72.243 17.100 -19.332 1.00 91.44 209 ARG D N 1
ATOM 9202 C CA . ARG D 1 225 ? 72.941 15.946 -18.782 1.00 91.85 209 ARG D CA 1
ATOM 9203 C C . ARG D 1 225 ? 73.477 15.023 -19.872 1.00 91.65 209 ARG D C 1
ATOM 9204 O O . ARG D 1 225 ? 74.619 14.574 -19.808 1.00 91.81 209 ARG D O 1
ATOM 9212 N N . GLY D 1 226 ? 72.646 14.717 -20.861 1.00 91.41 210 GLY D N 1
ATOM 9213 C CA . GLY D 1 226 ? 73.100 13.858 -21.937 1.00 90.73 210 GLY D CA 1
ATOM 9214 C C . GLY D 1 226 ? 74.214 14.567 -22.680 1.00 90.46 210 GLY D C 1
ATOM 9215 O O . GLY D 1 226 ? 75.081 13.930 -23.287 1.00 90.77 210 GLY D O 1
ATOM 9216 N N . LEU D 1 227 ? 74.188 15.898 -22.621 1.00 89.82 211 LEU D N 1
ATOM 9217 C CA . LEU D 1 227 ? 75.183 16.733 -23.287 1.00 88.88 211 LEU D CA 1
ATOM 9218 C C . LEU D 1 227 ? 76.501 16.725 -22.531 1.00 88.37 211 LEU D C 1
ATOM 9219 O O . LEU D 1 227 ? 77.527 16.280 -23.053 1.00 88.11 211 LEU D O 1
ATOM 9224 N N . LEU D 1 228 ? 76.471 17.225 -21.303 1.00 87.56 212 LEU D N 1
ATOM 9225 C CA . LEU D 1 228 ? 77.669 17.265 -20.488 1.00 87.19 212 LEU D CA 1
ATOM 9226 C C . LEU D 1 228 ? 78.463 15.958 -20.558 1.00 86.96 212 LEU D C 1
ATOM 9227 O O . LEU D 1 228 ? 79.654 15.965 -20.864 1.00 86.76 212 LEU D O 1
ATOM 9232 N N . LYS D 1 229 ? 77.803 14.837 -20.289 1.00 86.98 213 LYS D N 1
ATOM 9233 C CA . LYS D 1 229 ? 78.459 13.526 -20.325 1.00 87.41 213 LYS D CA 1
ATOM 9234 C C . LYS D 1 229 ? 79.054 13.154 -21.693 1.00 87.63 213 LYS D C 1
ATOM 9235 O O . LYS D 1 229 ? 80.009 12.373 -21.773 1.00 87.54 213 LYS D O 1
ATOM 9241 N N . GLU D 1 230 ? 78.489 13.708 -22.763 1.00 87.35 214 GLU D N 1
ATOM 9242 C CA . GLU D 1 230 ? 78.936 13.383 -24.114 1.00 87.22 214 GLU D CA 1
ATOM 9243 C C . GLU D 1 230 ? 80.077 14.238 -24.680 1.00 87.03 214 GLU D C 1
ATOM 9244 O O . GLU D 1 230 ? 81.030 13.702 -25.259 1.00 86.95 214 GLU D O 1
ATOM 9250 N N . ILE D 1 231 ? 79.979 15.558 -24.518 1.00 86.40 215 ILE D N 1
ATOM 9251 C CA . ILE D 1 231 ? 81.000 16.476 -25.023 1.00 85.65 215 ILE D CA 1
ATOM 9252 C C . ILE D 1 231 ? 82.380 16.180 -24.441 1.00 85.85 215 ILE D C 1
ATOM 9253 O O . ILE D 1 231 ? 83.406 16.623 -24.963 1.00 86.02 215 ILE D O 1
ATOM 9258 N N . PHE D 1 232 ? 82.399 15.421 -23.357 1.00 85.77 216 PHE D N 1
ATOM 9259 C CA . PHE D 1 232 ? 83.645 15.062 -22.710 1.00 85.49 216 PHE D CA 1
ATOM 9260 C C . PHE D 1 232 ? 84.446 14.029 -23.476 1.00 85.97 216 PHE D C 1
ATOM 9261 O O . PHE D 1 232 ? 85.671 14.042 -23.433 1.00 85.75 216 PHE D O 1
ATOM 9269 N N . ILE D 1 233 ? 83.768 13.144 -24.196 1.00 86.73 217 ILE D N 1
ATOM 9270 C CA . ILE D 1 233 ? 84.487 12.080 -24.880 1.00 87.47 217 ILE D CA 1
ATOM 9271 C C . ILE D 1 233 ? 84.219 11.800 -26.358 1.00 88.06 217 ILE D C 1
ATOM 9272 O O . ILE D 1 233 ? 84.669 10.777 -26.866 1.00 87.90 217 ILE D O 1
ATOM 9277 N N . THR D 1 234 ? 83.512 12.686 -27.054 1.00 89.26 218 THR D N 1
ATOM 9278 C CA . THR D 1 234 ? 83.227 12.452 -28.472 1.00 90.54 218 THR D CA 1
ATOM 9279 C C . THR D 1 234 ? 83.233 13.712 -29.358 1.00 91.17 218 THR D C 1
ATOM 9280 O O . THR D 1 234 ? 82.801 14.794 -28.941 1.00 90.91 218 THR D O 1
ATOM 9284 N N . ASN D 1 235 ? 83.732 13.553 -30.584 1.00 92.13 219 ASN D N 1
ATOM 9285 C CA . ASN D 1 235 ? 83.802 14.652 -31.547 1.00 93.41 219 ASN D CA 1
ATOM 9286 C C . ASN D 1 235 ? 83.034 14.313 -32.811 1.00 93.91 219 ASN D C 1
ATOM 9287 O O . ASN D 1 235 ? 83.247 14.937 -33.857 1.00 93.70 219 ASN D O 1
ATOM 9292 N N . GLU D 1 236 ? 82.165 13.309 -32.710 1.00 94.56 220 GLU D N 1
ATOM 9293 C CA . GLU D 1 236 ? 81.332 12.860 -33.825 1.00 95.08 220 GLU D CA 1
ATOM 9294 C C . GLU D 1 236 ? 80.285 13.944 -34.115 1.00 95.20 220 GLU D C 1
ATOM 9295 O O . GLU D 1 236 ? 79.328 14.130 -33.355 1.00 95.19 220 GLU D O 1
ATOM 9301 N N . LEU D 1 237 ? 80.488 14.664 -35.216 1.00 95.34 221 LEU D N 1
ATOM 9302 C CA . LEU D 1 237 ? 79.603 15.754 -35.608 1.00 95.22 221 LEU D CA 1
ATOM 9303 C C . LEU D 1 237 ? 78.137 15.355 -35.521 1.00 95.45 221 LEU D C 1
ATOM 9304 O O . LEU D 1 237 ? 77.342 16.038 -34.867 1.00 95.43 221 LEU D O 1
ATOM 9309 N N . SER D 1 238 ? 77.790 14.242 -36.170 1.00 95.47 222 SER D N 1
ATOM 9310 C CA . SER D 1 238 ? 76.414 13.736 -36.180 1.00 95.01 222 SER D CA 1
ATOM 9311 C C . SER D 1 238 ? 75.819 13.579 -34.775 1.00 95.23 222 SER D C 1
ATOM 9312 O O . SER D 1 238 ? 74.744 14.116 -34.485 1.00 95.20 222 SER D O 1
ATOM 9315 N N . ARG D 1 239 ? 76.522 12.851 -33.909 1.00 94.98 223 ARG D N 1
ATOM 9316 C CA . ARG D 1 239 ? 76.068 12.626 -32.539 1.00 94.42 223 ARG D CA 1
ATOM 9317 C C . ARG D 1 239 ? 75.963 13.936 -31.752 1.00 94.68 223 ARG D C 1
ATOM 9318 O O . ARG D 1 239 ? 74.965 14.181 -31.065 1.00 94.46 223 ARG D O 1
ATOM 9326 N N . LEU D 1 240 ? 76.994 14.771 -31.855 1.00 94.46 224 LEU D N 1
ATOM 9327 C CA . LEU D 1 240 ? 77.013 16.046 -31.144 1.00 94.43 224 LEU D CA 1
ATOM 9328 C C . LEU D 1 240 ? 75.857 16.949 -31.561 1.00 94.43 224 LEU D C 1
ATOM 9329 O O . LEU D 1 240 ? 75.132 17.482 -30.710 1.00 93.86 224 LEU D O 1
ATOM 9334 N N . GLU D 1 241 ? 75.693 17.105 -32.875 1.00 94.49 225 GLU D N 1
ATOM 9335 C CA . GLU D 1 241 ? 74.648 17.949 -33.456 1.00 94.75 225 GLU D CA 1
ATOM 9336 C C . GLU D 1 241 ? 73.283 17.724 -32.793 1.00 94.40 225 GLU D C 1
ATOM 9337 O O . GLU D 1 241 ? 72.587 18.681 -32.430 1.00 94.10 225 GLU D O 1
ATOM 9343 N N . ASN D 1 242 ? 72.913 16.458 -32.623 1.00 93.71 226 ASN D N 1
ATOM 9344 C CA . ASN D 1 242 ? 71.645 16.121 -31.984 1.00 93.12 226 ASN D CA 1
ATOM 9345 C C . ASN D 1 242 ? 71.615 16.690 -30.574 1.00 92.16 226 ASN D C 1
ATOM 9346 O O . ASN D 1 242 ? 70.859 17.612 -30.272 1.00 91.80 226 ASN D O 1
ATOM 9351 N N . LEU D 1 243 ? 72.453 16.125 -29.718 1.00 91.80 227 LEU D N 1
ATOM 9352 C CA . LEU D 1 243 ? 72.542 16.544 -28.333 1.00 91.31 227 LEU D CA 1
ATOM 9353 C C . LEU D 1 243 ? 72.364 18.051 -28.173 1.00 90.88 227 LEU D C 1
ATOM 9354 O O . LEU D 1 243 ? 71.578 18.516 -27.338 1.00 90.63 227 LEU D O 1
ATOM 9359 N N . VAL D 1 244 ? 73.077 18.811 -28.996 1.00 90.80 228 VAL D N 1
ATOM 9360 C CA . VAL D 1 244 ? 73.010 20.262 -28.923 1.00 90.91 228 VAL D CA 1
ATOM 9361 C C . VAL D 1 244 ? 71.613 20.798 -29.216 1.00 90.45 228 VAL D C 1
ATOM 9362 O O . VAL D 1 244 ? 71.038 21.519 -28.403 1.00 90.32 228 VAL D O 1
ATOM 9366 N N . THR D 1 245 ? 71.061 20.440 -30.368 1.00 90.41 229 THR D N 1
ATOM 9367 C CA . THR D 1 245 ? 69.733 20.926 -30.719 1.00 90.50 229 THR D CA 1
ATOM 9368 C C . THR D 1 245 ? 68.674 20.524 -29.679 1.00 90.10 229 THR D C 1
ATOM 9369 O O . THR D 1 245 ? 67.763 21.302 -29.395 1.00 90.10 229 THR D O 1
ATOM 9373 N N . ASN D 1 246 ? 68.810 19.335 -29.091 1.00 90.31 230 ASN D N 1
ATOM 9374 C CA . ASN D 1 246 ? 67.844 18.853 -28.095 1.00 90.68 230 ASN D CA 1
ATOM 9375 C C . ASN D 1 246 ? 67.743 19.729 -26.857 1.00 90.86 230 ASN D C 1
ATOM 9376 O O . ASN D 1 246 ? 66.726 19.742 -26.166 1.00 90.47 230 ASN D O 1
ATOM 9381 N N . THR D 1 247 ? 68.811 20.454 -26.574 1.00 91.53 231 THR D N 1
ATOM 9382 C CA . THR D 1 247 ? 68.837 21.336 -25.424 1.00 92.28 231 THR D CA 1
ATOM 9383 C C . THR D 1 247 ? 67.965 22.549 -25.732 1.00 92.76 231 THR D C 1
ATOM 9384 O O . THR D 1 247 ? 67.670 23.363 -24.852 1.00 92.54 231 THR D O 1
ATOM 9388 N N . LYS D 1 248 ? 67.558 22.650 -26.996 1.00 93.29 232 LYS D N 1
ATOM 9389 C CA . LYS D 1 248 ? 66.728 23.752 -27.475 1.00 93.85 232 LYS D CA 1
ATOM 9390 C C . LYS D 1 248 ? 67.198 25.101 -26.937 1.00 93.64 232 LYS D C 1
ATOM 9391 O O . LYS D 1 248 ? 66.396 26.013 -26.706 1.00 93.66 232 LYS D O 1
ATOM 9397 N N . ASP D 1 249 ? 68.503 25.216 -26.716 1.00 93.42 233 ASP D N 1
ATOM 9398 C CA . ASP D 1 249 ? 69.064 26.472 -26.254 1.00 92.99 233 ASP D CA 1
ATOM 9399 C C . ASP D 1 249 ? 69.597 27.146 -27.512 1.00 92.47 233 ASP D C 1
ATOM 9400 O O . ASP D 1 249 ? 70.228 26.502 -28.354 1.00 92.16 233 ASP D O 1
ATOM 9405 N N . ASP D 1 250 ? 69.321 28.438 -27.645 1.00 92.33 234 ASP D N 1
ATOM 9406 C CA . ASP D 1 250 ? 69.752 29.206 -28.811 1.00 92.03 234 ASP D CA 1
ATOM 9407 C C . ASP D 1 250 ? 71.267 29.398 -28.864 1.00 91.58 234 ASP D C 1
ATOM 9408 O O . ASP D 1 250 ? 71.928 28.974 -29.817 1.00 91.38 234 ASP D O 1
ATOM 9413 N N . VAL D 1 251 ? 71.811 30.039 -27.836 1.00 91.18 235 VAL D N 1
ATOM 9414 C CA . VAL D 1 251 ? 73.241 30.299 -27.774 1.00 90.32 235 VAL D CA 1
ATOM 9415 C C . VAL D 1 251 ? 74.065 29.037 -28.043 1.00 89.89 235 VAL D C 1
ATOM 9416 O O . VAL D 1 251 ? 75.045 29.085 -28.785 1.00 89.85 235 VAL D O 1
ATOM 9420 N N . LEU D 1 252 ? 73.661 27.911 -27.456 1.00 89.02 236 LEU D N 1
ATOM 9421 C CA . LEU D 1 252 ? 74.387 26.660 -27.648 1.00 88.09 236 LEU D CA 1
ATOM 9422 C C . LEU D 1 252 ? 74.304 26.152 -29.074 1.00 87.87 236 LEU D C 1
ATOM 9423 O O . LEU D 1 252 ? 75.327 25.842 -29.678 1.00 87.79 236 LEU D O 1
ATOM 9428 N N . ILE D 1 253 ? 73.096 26.064 -29.621 1.00 87.18 237 ILE D N 1
ATOM 9429 C CA . ILE D 1 253 ? 72.941 25.580 -30.993 1.00 86.49 237 ILE D CA 1
ATOM 9430 C C . ILE D 1 253 ? 73.634 26.533 -31.964 1.00 86.43 237 ILE D C 1
ATOM 9431 O O . ILE D 1 253 ? 74.224 26.102 -32.959 1.00 86.05 237 ILE D O 1
ATOM 9436 N N . SER D 1 254 ? 73.562 27.826 -31.650 1.00 86.06 238 SER D N 1
ATOM 9437 C CA . SER D 1 254 ? 74.160 28.890 -32.456 1.00 85.73 238 SER D CA 1
ATOM 9438 C C . SER D 1 254 ? 75.680 28.734 -32.585 1.00 85.35 238 SER D C 1
ATOM 9439 O O . SER D 1 254 ? 76.226 28.724 -33.693 1.00 84.97 238 SER D O 1
ATOM 9442 N N . SER D 1 255 ? 76.352 28.615 -31.442 1.00 84.97 239 SER D N 1
ATOM 9443 C CA . SER D 1 255 ? 77.796 28.461 -31.414 1.00 84.82 239 SER D CA 1
ATOM 9444 C C . SER D 1 255 ? 78.217 27.165 -32.084 1.00 84.53 239 SER D C 1
ATOM 9445 O O . SER D 1 255 ? 79.241 27.114 -32.766 1.00 84.56 239 SER D O 1
ATOM 9448 N N . PHE D 1 256 ? 77.424 26.116 -31.889 1.00 84.33 240 PHE D N 1
ATOM 9449 C CA . PHE D 1 256 ? 77.728 24.819 -32.478 1.00 84.00 240 PHE D CA 1
ATOM 9450 C C . PHE D 1 256 ? 77.680 24.860 -33.992 1.00 84.13 240 PHE D C 1
ATOM 9451 O O . PHE D 1 256 ? 78.481 24.220 -34.670 1.00 84.06 240 PHE D O 1
ATOM 9459 N N . ASP D 1 257 ? 76.712 25.598 -34.518 1.00 84.52 241 ASP D N 1
ATOM 9460 C CA . ASP D 1 257 ? 76.553 25.722 -35.957 1.00 84.87 241 ASP D CA 1
ATOM 9461 C C . ASP D 1 257 ? 77.726 26.460 -36.580 1.00 84.94 241 ASP D C 1
ATOM 9462 O O . ASP D 1 257 ? 78.184 26.108 -37.665 1.00 84.09 241 ASP D O 1
ATOM 9467 N N . GLN D 1 258 ? 78.205 27.489 -35.888 1.00 85.35 242 GLN D N 1
ATOM 9468 C CA . GLN D 1 258 ? 79.345 28.252 -36.371 1.00 85.76 242 GLN D CA 1
ATOM 9469 C C . GLN D 1 258 ? 80.497 27.282 -36.608 1.00 85.64 242 GLN D C 1
ATOM 9470 O O . GLN D 1 258 ? 81.079 27.251 -37.687 1.00 85.29 242 GLN D O 1
ATOM 9476 N N . LEU D 1 259 ? 80.809 26.483 -35.594 1.00 85.92 243 LEU D N 1
ATOM 9477 C CA . LEU D 1 259 ? 81.881 25.498 -35.689 1.00 86.64 243 LEU D CA 1
ATOM 9478 C C . LEU D 1 259 ? 81.624 24.501 -36.822 1.00 86.90 243 LEU D C 1
ATOM 9479 O O . LEU D 1 259 ? 82.558 24.030 -37.481 1.00 86.67 243 LEU D O 1
ATOM 9484 N N . LYS D 1 260 ? 80.352 24.174 -37.035 1.00 87.12 244 LYS D N 1
ATOM 9485 C CA . LYS D 1 260 ? 79.967 23.226 -38.076 1.00 86.97 244 LYS D CA 1
ATOM 9486 C C . LYS D 1 260 ? 80.328 23.759 -39.458 1.00 86.53 244 LYS D C 1
ATOM 9487 O O . LYS D 1 260 ? 80.830 23.018 -40.300 1.00 86.39 244 LYS D O 1
ATOM 9493 N N . GLU D 1 261 ? 80.066 25.047 -39.682 1.00 86.22 245 GLU D N 1
ATOM 9494 C CA . GLU D 1 261 ? 80.369 25.686 -40.960 1.00 85.49 245 GLU D CA 1
ATOM 9495 C C . GLU D 1 261 ? 81.855 25.557 -41.273 1.00 84.40 245 GLU D C 1
ATOM 9496 O O . GLU D 1 261 ? 82.238 24.980 -42.298 1.00 83.95 245 GLU D O 1
ATOM 9502 N N . PHE D 1 262 ? 82.680 26.107 -40.376 1.00 83.46 246 PHE D N 1
ATOM 9503 C CA . PHE D 1 262 ? 84.142 26.082 -40.494 1.00 81.87 246 PHE D CA 1
ATOM 9504 C C . PHE D 1 262 ? 84.585 24.663 -40.792 1.00 82.02 246 PHE D C 1
ATOM 9505 O O . PHE D 1 262 ? 85.444 24.431 -41.643 1.00 82.10 246 PHE D O 1
ATOM 9513 N N . SER D 1 263 ? 83.979 23.723 -40.072 1.00 82.23 247 SER D N 1
ATOM 9514 C CA . SER D 1 263 ? 84.267 22.305 -40.217 1.00 82.35 247 SER D CA 1
ATOM 9515 C C . SER D 1 263 ? 84.087 21.896 -41.672 1.00 82.66 247 SER D C 1
ATOM 9516 O O . SER D 1 263 ? 84.886 21.136 -42.231 1.00 82.05 247 SER D O 1
ATOM 9519 N N . GLU D 1 264 ? 83.028 22.431 -42.274 1.00 83.12 248 GLU D N 1
ATOM 9520 C CA . GLU D 1 264 ? 82.669 22.147 -43.657 1.00 83.91 248 GLU D CA 1
ATOM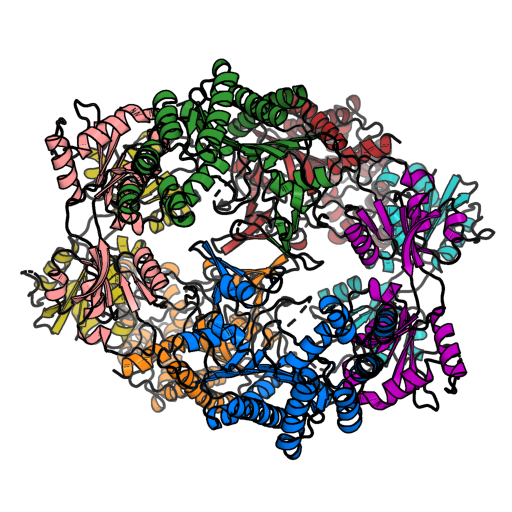 9521 C C . GLU D 1 264 ? 83.477 22.937 -44.677 1.00 84.54 248 GLU D C 1
ATOM 9522 O O . GLU D 1 264 ? 83.972 22.376 -45.657 1.00 84.75 248 GLU D O 1
ATOM 9528 N N . LYS D 1 265 ? 83.613 24.238 -44.445 1.00 85.09 249 LYS D N 1
ATOM 9529 C CA . LYS D 1 265 ? 84.365 25.085 -45.359 1.00 85.60 249 LYS D CA 1
ATOM 9530 C C . LYS D 1 265 ? 85.826 24.666 -45.508 1.00 86.28 249 LYS D C 1
ATOM 9531 O O . LYS D 1 265 ? 86.416 24.832 -46.574 1.00 85.98 249 LYS D O 1
ATOM 9537 N N . LEU D 1 266 ? 86.399 24.118 -44.439 1.00 87.12 250 LEU D N 1
ATOM 9538 C CA . LEU D 1 266 ? 87.800 23.700 -44.431 1.00 87.79 250 LEU D CA 1
ATOM 9539 C C . LEU D 1 266 ? 88.020 22.204 -44.555 1.00 88.37 250 LEU D C 1
ATOM 9540 O O . LEU D 1 266 ? 89.128 21.769 -44.865 1.00 88.44 250 LEU D O 1
ATOM 9545 N N . SER D 1 267 ? 86.966 21.430 -44.298 1.00 89.05 251 SER D N 1
ATOM 9546 C CA . SER D 1 267 ? 87.005 19.965 -44.352 1.00 89.37 251 SER D CA 1
ATOM 9547 C C . SER D 1 267 ? 87.769 19.382 -45.538 1.00 89.20 251 SER D C 1
ATOM 9548 O O . SER D 1 267 ? 88.219 18.241 -45.491 1.00 89.15 251 SER D O 1
ATOM 9551 N N . MET D 1 268 ? 87.899 20.159 -46.604 1.00 89.00 252 MET D N 1
ATOM 9552 C CA . MET D 1 268 ? 88.623 19.707 -47.786 1.00 88.87 252 MET D CA 1
ATOM 9553 C C . MET D 1 268 ? 90.127 19.823 -47.554 1.00 88.34 252 MET D C 1
ATOM 9554 O O . MET D 1 268 ? 90.881 18.890 -47.832 1.00 88.60 252 MET D O 1
ATOM 9559 N N . ILE D 1 269 ? 90.555 20.978 -47.048 1.00 87.41 253 ILE D N 1
ATOM 9560 C CA . ILE D 1 269 ? 91.966 21.217 -46.757 1.00 86.15 253 ILE D CA 1
ATOM 9561 C C . ILE D 1 269 ? 92.457 20.134 -45.795 1.00 84.67 253 ILE D C 1
ATOM 9562 O O . ILE D 1 269 ? 93.527 19.555 -45.982 1.00 84.57 253 ILE D O 1
ATOM 9567 N N . LYS D 1 270 ? 91.652 19.869 -44.769 1.00 82.71 254 LYS D N 1
ATOM 9568 C CA . LYS D 1 270 ? 91.964 18.870 -43.755 1.00 80.89 254 LYS D CA 1
ATOM 9569 C C . LYS D 1 270 ? 90.717 18.613 -42.904 1.00 79.71 254 LYS D C 1
ATOM 9570 O O . LYS D 1 270 ? 89.901 19.511 -42.687 1.00 79.18 254 LYS D O 1
ATOM 9576 N N . PRO D 1 271 ? 90.549 17.378 -42.416 1.00 78.28 255 PRO D N 1
ATOM 9577 C CA . PRO D 1 271 ? 89.380 17.067 -41.590 1.00 77.00 255 PRO D CA 1
ATOM 9578 C C . PRO D 1 271 ? 89.390 17.832 -40.259 1.00 75.57 255 PRO D C 1
ATOM 9579 O O . PRO D 1 271 ? 90.280 17.638 -39.428 1.00 75.39 255 PRO D O 1
ATOM 9583 N N . ILE D 1 272 ? 88.407 18.703 -40.058 1.00 74.01 256 ILE D N 1
ATOM 9584 C CA . ILE D 1 272 ? 88.340 19.464 -38.818 1.00 73.01 256 ILE D CA 1
ATOM 9585 C C . ILE D 1 272 ? 87.557 18.729 -37.745 1.00 72.78 256 ILE D C 1
ATOM 9586 O O . ILE D 1 272 ? 86.515 18.135 -38.012 1.00 72.71 256 ILE D O 1
ATOM 9591 N N . ILE D 1 273 ? 88.066 18.799 -36.522 1.00 72.78 257 ILE D N 1
ATOM 9592 C CA . ILE D 1 273 ? 87.456 18.144 -35.382 1.00 72.72 257 ILE D CA 1
ATOM 9593 C C . ILE D 1 273 ? 86.884 19.180 -34.435 1.00 72.68 257 ILE D C 1
ATOM 9594 O O . ILE D 1 273 ? 87.565 20.128 -34.060 1.00 72.79 257 ILE D O 1
ATOM 9599 N N . ILE D 1 274 ? 85.631 19.003 -34.053 1.00 72.70 258 ILE D N 1
ATOM 9600 C CA . ILE D 1 274 ? 85.006 19.940 -33.145 1.00 73.26 258 ILE D CA 1
ATOM 9601 C C . ILE D 1 274 ? 85.109 19.410 -31.724 1.00 73.47 258 ILE D C 1
ATOM 9602 O O . ILE D 1 274 ? 84.828 18.241 -31.470 1.00 73.82 258 ILE D O 1
ATOM 9607 N N . ASP D 1 275 ? 85.539 20.261 -30.801 1.00 73.97 259 ASP D N 1
ATOM 9608 C CA . ASP D 1 275 ? 85.639 19.860 -29.407 1.00 74.48 259 ASP D CA 1
ATOM 9609 C C . ASP D 1 275 ? 84.791 20.830 -28.594 1.00 74.58 259 ASP D C 1
ATOM 9610 O O . ASP D 1 275 ? 85.193 21.967 -28.341 1.00 74.16 259 ASP D O 1
ATOM 9615 N N . LEU D 1 276 ? 83.605 20.376 -28.202 1.00 75.03 260 LEU D N 1
ATOM 9616 C CA . LEU D 1 276 ? 82.696 21.202 -27.424 1.00 75.79 260 LEU D CA 1
ATOM 9617 C C . LEU D 1 276 ? 83.095 21.219 -25.960 1.00 76.14 260 LEU D C 1
ATOM 9618 O O . LEU D 1 276 ? 82.585 22.024 -25.183 1.00 75.75 260 LEU D O 1
ATOM 9623 N N . GLY D 1 277 ? 84.013 20.329 -25.594 1.00 76.80 261 GLY D N 1
ATOM 9624 C CA . GLY D 1 277 ? 84.486 20.263 -24.220 1.00 77.77 261 GLY D CA 1
ATOM 9625 C C . GLY D 1 277 ? 85.829 20.952 -24.035 1.00 78.56 261 GLY D C 1
ATOM 9626 O O . GLY D 1 277 ? 86.543 20.704 -23.060 1.00 78.66 261 GLY D O 1
ATOM 9627 N N . MET D 1 278 ? 86.165 21.819 -24.986 1.00 78.94 262 MET D N 1
ATOM 9628 C CA . MET D 1 278 ? 87.409 22.566 -24.971 1.00 79.73 262 MET D CA 1
ATOM 9629 C C . MET D 1 278 ? 87.290 23.768 -24.037 1.00 80.04 262 MET D C 1
ATOM 9630 O O . MET D 1 278 ? 86.307 24.505 -24.082 1.00 79.65 262 MET D O 1
ATOM 9635 N N . VAL D 1 279 ? 88.293 23.951 -23.185 1.00 80.89 263 VAL D N 1
ATOM 9636 C CA . VAL D 1 279 ? 88.308 25.058 -22.237 1.00 82.17 263 VAL D CA 1
ATOM 9637 C C . VAL D 1 279 ? 89.232 26.153 -22.748 1.00 82.88 263 VAL D C 1
ATOM 9638 O O . VAL D 1 279 ? 90.432 25.929 -22.930 1.00 83.16 263 VAL D O 1
ATOM 9642 N N . PRO D 1 280 ? 88.688 27.357 -22.981 1.00 83.41 264 PRO D N 1
ATOM 9643 C CA . PRO D 1 280 ? 89.486 28.482 -23.473 1.00 83.98 264 PRO D CA 1
ATOM 9644 C C . PRO D 1 280 ? 90.730 28.710 -22.623 1.00 84.23 264 PRO D C 1
ATOM 9645 O O . PRO D 1 280 ? 90.653 28.741 -21.397 1.00 84.25 264 PRO D O 1
ATOM 9649 N N . LYS D 1 281 ? 91.872 28.866 -23.285 1.00 84.93 265 LYS D N 1
ATOM 9650 C CA . LYS D 1 281 ? 93.139 29.063 -22.593 1.00 85.61 265 LYS D CA 1
ATOM 9651 C C . LYS D 1 281 ? 93.103 30.293 -21.713 1.00 86.36 265 LYS D C 1
ATOM 9652 O O . LYS D 1 281 ? 93.252 30.208 -20.495 1.00 86.65 265 LYS D O 1
ATOM 9658 N N . MET D 1 282 ? 92.903 31.448 -22.326 1.00 86.95 266 MET D N 1
ATOM 9659 C CA . MET D 1 282 ? 92.881 32.673 -21.546 1.00 87.42 266 MET D CA 1
ATOM 9660 C C . MET D 1 282 ? 91.476 33.208 -21.372 1.00 87.10 266 MET D C 1
ATOM 9661 O O . MET D 1 282 ? 90.589 32.981 -22.200 1.00 86.89 266 MET D O 1
ATOM 9666 N N . ASP D 1 283 ? 91.295 33.931 -20.277 1.00 86.87 267 ASP D N 1
ATOM 9667 C CA . ASP D 1 283 ? 90.008 34.503 -19.930 1.00 86.63 267 ASP D CA 1
ATOM 9668 C C . ASP D 1 283 ? 89.481 35.526 -20.935 1.00 85.84 267 ASP D C 1
ATOM 9669 O O . ASP D 1 283 ? 88.284 35.830 -20.962 1.00 85.49 267 ASP D O 1
ATOM 9674 N N . TYR D 1 284 ? 90.380 36.054 -21.759 1.00 84.92 268 TYR D N 1
ATOM 9675 C CA . TYR D 1 284 ? 90.014 37.055 -22.752 1.00 83.81 268 TYR D CA 1
ATOM 9676 C C . TYR D 1 284 ? 89.623 36.485 -24.132 1.00 83.87 268 TYR D C 1
ATOM 9677 O O . TYR D 1 284 ? 89.242 37.235 -25.038 1.00 83.58 268 TYR D O 1
ATOM 9686 N N . TYR D 1 285 ? 89.701 35.161 -24.284 1.00 83.49 269 TYR D N 1
ATOM 9687 C CA . TYR D 1 285 ? 89.330 34.517 -25.542 1.00 83.12 269 TYR D CA 1
ATOM 9688 C C . TYR D 1 285 ? 87.874 34.861 -25.843 1.00 83.02 269 TYR D C 1
ATOM 9689 O O . TYR D 1 285 ? 86.977 34.542 -25.067 1.00 83.24 269 TYR D O 1
ATOM 9698 N N . THR D 1 286 ? 87.649 35.531 -26.967 1.00 82.45 270 THR D N 1
ATOM 9699 C CA . THR D 1 286 ? 86.309 35.955 -27.360 1.00 81.41 270 THR D CA 1
ATOM 9700 C C . THR D 1 286 ? 85.355 34.838 -27.766 1.00 81.14 270 THR D C 1
ATOM 9701 O O . THR D 1 286 ? 84.262 34.733 -27.217 1.00 80.98 270 THR D O 1
ATOM 9705 N N . ASP D 1 287 ? 85.747 34.016 -28.733 1.00 79.98 271 ASP D N 1
ATOM 9706 C CA . ASP D 1 287 ? 84.876 32.931 -29.170 1.00 78.68 271 ASP D CA 1
ATOM 9707 C C . ASP D 1 287 ? 85.678 31.831 -29.862 1.00 77.74 271 ASP D C 1
ATOM 9708 O O . ASP D 1 287 ? 86.091 30.873 -29.213 1.00 77.90 271 ASP D O 1
ATOM 9713 N N . LEU D 1 288 ? 85.907 31.944 -31.168 1.00 75.97 272 LEU D N 1
ATOM 9714 C CA . LEU D 1 288 ? 86.676 30.904 -31.834 1.00 73.85 272 LEU D CA 1
ATOM 9715 C C . LEU D 1 288 ? 87.985 30.673 -31.079 1.00 72.84 272 LEU D C 1
ATOM 9716 O O . LEU D 1 288 ? 88.513 31.571 -30.410 1.00 72.67 272 LEU D O 1
ATOM 9721 N N . MET D 1 289 ? 88.484 29.449 -31.174 1.00 71.71 273 MET D N 1
ATOM 9722 C CA . MET D 1 289 ? 89.732 29.062 -30.540 1.00 70.57 273 MET D CA 1
ATOM 9723 C C . MET D 1 289 ? 90.103 27.708 -31.117 1.00 69.99 273 MET D C 1
ATOM 9724 O O . MET D 1 289 ? 89.228 26.944 -31.514 1.00 69.76 273 MET D O 1
ATOM 9729 N N . PHE D 1 290 ? 91.392 27.408 -31.194 1.00 69.09 274 PHE D N 1
ATOM 9730 C CA . PHE D 1 290 ? 91.796 26.124 -31.749 1.00 68.40 274 PHE D CA 1
ATOM 9731 C C . PHE D 1 290 ? 93.140 25.602 -31.269 1.00 68.02 274 PHE D C 1
ATOM 9732 O O . PHE D 1 290 ? 93.967 26.354 -30.777 1.00 67.85 274 PHE D O 1
ATOM 9740 N N . LYS D 1 291 ? 93.325 24.294 -31.395 1.00 67.87 275 LYS D N 1
ATOM 9741 C CA . LYS D 1 291 ? 94.558 23.633 -31.006 1.00 68.47 275 LYS D CA 1
ATOM 9742 C C . LYS D 1 291 ? 94.884 22.626 -32.098 1.00 68.74 275 LYS D C 1
ATOM 9743 O O . LYS D 1 291 ? 94.019 22.282 -32.892 1.00 69.29 275 LYS D O 1
ATOM 9749 N N . ALA D 1 292 ? 96.125 22.155 -32.146 1.00 68.66 276 ALA D N 1
ATOM 9750 C CA . ALA D 1 292 ? 96.524 21.171 -33.143 1.00 68.62 276 ALA D CA 1
ATOM 9751 C C . ALA D 1 292 ? 97.568 20.295 -32.504 1.00 68.88 276 ALA D C 1
ATOM 9752 O O . ALA D 1 292 ? 98.620 20.776 -32.103 1.00 69.17 276 ALA D O 1
ATOM 9754 N N . TYR D 1 293 ? 97.284 19.006 -32.411 1.00 69.32 277 TYR D N 1
ATOM 9755 C CA . TYR D 1 293 ? 98.220 18.078 -31.796 1.00 69.74 277 TYR D CA 1
ATOM 9756 C C . TYR D 1 293 ? 98.917 17.175 -32.787 1.00 69.73 277 TYR D C 1
ATOM 9757 O O . TYR D 1 293 ? 98.471 17.005 -33.911 1.00 69.78 277 TYR D O 1
ATOM 9766 N N . SER D 1 294 ? 100.026 16.600 -32.356 1.00 69.76 278 SER D N 1
ATOM 9767 C CA . SER D 1 294 ? 100.746 15.661 -33.190 1.00 69.58 278 SER D CA 1
ATOM 9768 C C . SER D 1 294 ? 100.818 14.393 -32.376 1.00 70.20 278 SER D C 1
ATOM 9769 O O . SER D 1 294 ? 101.056 14.443 -31.167 1.00 70.37 278 SER D O 1
ATOM 9772 N N . SER D 1 295 ? 100.609 13.259 -33.031 1.00 70.62 279 SER D N 1
ATOM 9773 C CA . SER D 1 295 ? 100.653 11.972 -32.355 1.00 71.24 279 SER D CA 1
ATOM 9774 C C . SER D 1 295 ? 101.996 11.746 -31.644 1.00 71.41 279 SER D C 1
ATOM 9775 O O . SER D 1 295 ? 102.079 10.972 -30.689 1.00 71.16 279 SER D O 1
ATOM 9778 N N . ALA D 1 296 ? 103.038 12.439 -32.102 1.00 71.69 280 ALA D N 1
ATOM 9779 C CA . ALA D 1 296 ? 104.372 12.308 -31.515 1.00 71.40 280 ALA D CA 1
ATOM 9780 C C . ALA D 1 296 ? 104.736 13.416 -30.509 1.00 71.30 280 ALA D C 1
ATOM 9781 O O . ALA D 1 296 ? 105.908 13.594 -30.176 1.00 71.86 280 ALA D O 1
ATOM 9783 N N . ALA D 1 297 ? 103.739 14.146 -30.014 1.00 70.38 281 ALA D N 1
ATOM 9784 C CA . ALA D 1 297 ? 103.984 15.226 -29.065 1.00 69.42 281 ALA D CA 1
ATOM 9785 C C . ALA D 1 297 ? 102.828 15.319 -28.078 1.00 68.98 281 ALA D C 1
ATOM 9786 O O . ALA D 1 297 ? 101.670 15.253 -28.478 1.00 69.20 281 ALA D O 1
ATOM 9788 N N . ASN D 1 298 ? 103.140 15.491 -26.797 1.00 68.39 282 ASN D N 1
ATOM 9789 C CA . ASN D 1 298 ? 102.119 15.552 -25.755 1.00 68.24 282 ASN D CA 1
ATOM 9790 C C . ASN D 1 298 ? 101.503 16.927 -25.604 1.00 67.64 282 ASN D C 1
ATOM 9791 O O . ASN D 1 298 ? 100.458 17.088 -24.979 1.00 67.59 282 ASN D O 1
ATOM 9796 N N . GLN D 1 299 ? 102.160 17.917 -26.176 1.00 67.01 283 GLN D N 1
ATOM 9797 C CA . GLN D 1 299 ? 101.688 19.283 -26.102 1.00 66.49 283 GLN D CA 1
ATOM 9798 C C . GLN D 1 299 ? 101.238 19.728 -27.474 1.00 66.24 283 GLN D C 1
ATOM 9799 O O . GLN D 1 299 ? 101.732 19.225 -28.479 1.00 66.50 283 GLN D O 1
ATOM 9805 N N . PRO D 1 300 ? 100.284 20.666 -27.544 1.00 65.05 284 PRO D N 1
ATOM 9806 C CA . PRO D 1 300 ? 99.867 21.089 -28.875 1.00 63.79 284 PRO D CA 1
ATOM 9807 C C . PRO D 1 300 ? 101.034 21.692 -29.638 1.00 62.47 284 PRO D C 1
ATOM 9808 O O . PRO D 1 300 ? 101.935 22.280 -29.043 1.00 62.11 284 PRO D O 1
ATOM 9812 N N . ILE D 1 301 ? 101.017 21.515 -30.955 1.00 61.35 285 ILE D N 1
ATOM 9813 C CA . ILE D 1 301 ? 102.064 22.039 -31.812 1.00 60.65 285 ILE D CA 1
ATOM 9814 C C . ILE D 1 301 ? 101.643 23.411 -32.299 1.00 60.13 285 ILE D C 1
ATOM 9815 O O . ILE D 1 301 ? 102.468 24.221 -32.711 1.00 59.81 285 ILE D O 1
ATOM 9820 N N . LEU D 1 302 ? 100.346 23.663 -32.262 1.00 59.72 286 LEU D N 1
ATOM 9821 C CA . LEU D 1 302 ? 99.824 24.949 -32.685 1.00 60.36 286 LEU D CA 1
ATOM 9822 C C . LEU D 1 302 ? 98.582 25.259 -31.884 1.00 60.55 286 LEU D C 1
ATOM 9823 O O . LEU D 1 302 ? 97.852 24.367 -31.475 1.00 59.97 286 LEU D O 1
ATOM 9828 N N . SER D 1 303 ? 98.349 26.536 -31.650 1.00 61.62 287 SER D N 1
ATOM 9829 C CA . SER D 1 303 ? 97.186 26.931 -30.896 1.00 63.80 287 SER D CA 1
ATOM 9830 C C . SER D 1 303 ? 96.894 28.415 -31.073 1.00 65.06 287 SER D C 1
ATOM 9831 O O . SER D 1 303 ? 97.791 29.217 -31.313 1.00 65.47 287 SER D O 1
ATOM 9834 N N . GLY D 1 304 ? 95.624 28.775 -30.968 1.00 66.64 288 GLY D N 1
ATOM 9835 C CA . GLY D 1 304 ? 95.250 30.159 -31.129 1.00 68.38 288 GLY D CA 1
ATOM 9836 C C . GLY D 1 304 ? 93.753 30.315 -31.028 1.00 69.77 288 GLY D C 1
ATOM 9837 O O . GLY D 1 304 ? 93.050 29.411 -30.572 1.00 69.67 288 GLY D O 1
ATOM 9838 N N . GLY D 1 305 ? 93.272 31.472 -31.466 1.00 71.23 289 GLY D N 1
ATOM 9839 C CA . GLY D 1 305 ? 91.854 31.768 -31.420 1.00 72.85 289 GLY D CA 1
ATOM 9840 C C . GLY D 1 305 ? 91.628 33.266 -31.477 1.00 73.63 289 GLY D C 1
ATOM 9841 O O . GLY D 1 305 ? 92.561 34.035 -31.707 1.00 73.89 289 GLY D O 1
ATOM 9842 N N . ARG D 1 306 ? 90.390 33.684 -31.255 1.00 74.03 290 ARG D N 1
ATOM 9843 C CA . ARG D 1 306 ? 90.055 35.096 -31.303 1.00 74.59 290 ARG D CA 1
ATOM 9844 C C . ARG D 1 306 ? 90.073 35.741 -29.921 1.00 74.61 290 ARG D C 1
ATOM 9845 O O . ARG D 1 306 ? 89.618 35.141 -28.946 1.00 74.96 290 ARG D O 1
ATOM 9853 N N . TYR D 1 307 ? 90.598 36.963 -29.847 1.00 74.67 291 TYR D N 1
ATOM 9854 C CA . TYR D 1 307 ? 90.674 37.702 -28.588 1.00 75.18 291 TYR D CA 1
ATOM 9855 C C . TYR D 1 307 ? 90.627 39.222 -28.744 1.00 75.35 291 TYR D C 1
ATOM 9856 O O . TYR D 1 307 ? 91.614 39.911 -28.480 1.00 74.99 291 TYR D O 1
ATOM 9865 N N . ASP D 1 308 ? 89.461 39.732 -29.149 1.00 75.75 292 ASP D N 1
ATOM 9866 C CA . ASP D 1 308 ? 89.221 41.168 -29.362 1.00 76.06 292 ASP D CA 1
ATOM 9867 C C . ASP D 1 308 ? 89.362 41.983 -28.080 1.00 76.53 292 ASP D C 1
ATOM 9868 O O . ASP D 1 308 ? 89.674 43.171 -28.116 1.00 76.17 292 ASP D O 1
ATOM 9873 N N . GLN D 1 309 ? 89.115 41.328 -26.952 1.00 77.57 293 GLN D N 1
ATOM 9874 C CA . GLN D 1 309 ? 89.212 41.940 -25.632 1.00 78.73 293 GLN D CA 1
ATOM 9875 C C . GLN D 1 309 ? 90.538 42.670 -25.379 1.00 79.53 293 GLN D C 1
ATOM 9876 O O . GLN D 1 309 ? 90.551 43.794 -24.867 1.00 79.33 293 GLN D O 1
ATOM 9882 N N . LEU D 1 310 ? 91.649 42.011 -25.708 1.00 80.30 294 LEU D N 1
ATOM 9883 C CA . LEU D 1 310 ? 92.977 42.588 -25.520 1.00 81.04 294 LEU D CA 1
ATOM 9884 C C . LEU D 1 310 ? 93.032 43.945 -26.188 1.00 81.97 294 LEU D C 1
ATOM 9885 O O . LEU D 1 310 ? 93.511 44.916 -25.613 1.00 82.05 294 LEU D O 1
ATOM 9890 N N . LEU D 1 311 ? 92.539 44.004 -27.416 1.00 82.89 295 LEU D N 1
ATOM 9891 C CA . LEU D 1 311 ? 92.533 45.247 -28.161 1.00 84.31 295 LEU D CA 1
ATOM 9892 C C . LEU D 1 311 ? 91.952 46.402 -27.345 1.00 85.63 295 LEU D C 1
ATOM 9893 O O . LEU D 1 311 ? 92.483 47.514 -27.372 1.00 85.81 295 LEU D O 1
ATOM 9898 N N . SER D 1 312 ? 90.869 46.134 -26.618 1.00 87.02 296 SER D N 1
ATOM 9899 C CA . SER D 1 312 ? 90.209 47.153 -25.800 1.00 88.36 296 SER D CA 1
ATOM 9900 C C . SER D 1 312 ? 91.032 47.634 -24.602 1.00 89.16 296 SER D C 1
ATOM 9901 O O . SER D 1 312 ? 90.731 48.682 -24.032 1.00 89.24 296 SER D O 1
ATOM 9904 N N . ASN D 1 313 ? 92.060 46.870 -24.223 1.00 90.42 297 ASN D N 1
ATOM 9905 C CA . ASN D 1 313 ? 92.946 47.234 -23.106 1.00 91.45 297 ASN D CA 1
ATOM 9906 C C . ASN D 1 313 ? 93.762 48.468 -23.470 1.00 92.04 297 ASN D C 1
ATOM 9907 O O . ASN D 1 313 ? 94.365 49.107 -22.608 1.00 92.13 297 ASN D O 1
ATOM 9912 N N . PHE D 1 314 ? 93.801 48.774 -24.761 1.00 92.76 298 PHE D N 1
ATOM 9913 C CA . PHE D 1 314 ? 94.526 49.935 -25.252 1.00 93.61 298 PHE D CA 1
ATOM 9914 C C . PHE D 1 314 ? 93.524 50.806 -26.014 1.00 94.26 298 PHE D C 1
ATOM 9915 O O . PHE D 1 314 ? 92.793 51.614 -25.428 1.00 94.05 298 PHE D O 1
ATOM 9923 N N . GLN D 1 315 ? 93.498 50.609 -27.329 1.00 95.28 299 GLN D N 1
ATOM 9924 C CA . GLN D 1 315 ? 92.609 51.324 -28.239 1.00 96.48 299 GLN D CA 1
ATOM 9925 C C . GLN D 1 315 ? 91.147 50.907 -27.988 1.00 97.16 299 GLN D C 1
ATOM 9926 O O . GLN D 1 315 ? 90.776 50.562 -26.863 1.00 96.97 299 GLN D O 1
ATOM 9932 N N . GLU D 1 316 ? 90.324 50.944 -29.031 1.00 97.88 300 GLU D N 1
ATOM 9933 C CA . GLU D 1 316 ? 88.919 50.577 -28.916 1.00 98.56 300 GLU D CA 1
ATOM 9934 C C . GLU D 1 316 ? 88.695 49.165 -29.442 1.00 98.56 300 GLU D C 1
ATOM 9935 O O . GLU D 1 316 ? 89.649 48.466 -29.782 1.00 98.71 300 GLU D O 1
ATOM 9941 N N . GLU D 1 317 ? 87.431 48.755 -29.509 1.00 98.18 301 GLU D N 1
ATOM 9942 C CA . GLU D 1 317 ? 87.067 47.421 -29.989 1.00 97.63 301 GLU D CA 1
ATOM 9943 C C . GLU D 1 317 ? 87.344 47.214 -31.479 1.00 96.44 301 GLU D C 1
ATOM 9944 O O . GLU D 1 317 ? 87.077 48.083 -32.304 1.00 96.53 301 GLU D O 1
ATOM 9950 N N . ALA D 1 318 ? 87.942 46.105 -31.647 1.00 95.41 302 ALA D N 1
ATOM 9951 C CA . ALA D 1 318 ? 88.381 45.595 -32.828 1.00 93.74 302 ALA D CA 1
ATOM 9952 C C . ALA D 1 318 ? 88.341 44.147 -32.583 1.00 92.52 302 ALA D C 1
ATOM 9953 O O . ALA D 1 318 ? 88.213 43.634 -31.455 1.00 92.29 302 ALA D O 1
ATOM 9955 N N . PHE D 1 319 ? 88.606 43.528 -33.717 1.00 91.00 303 PHE D N 1
ATOM 9956 C CA . PHE D 1 319 ? 88.324 42.124 -33.951 1.00 89.71 303 PHE D CA 1
ATOM 9957 C C . PHE D 1 319 ? 89.729 41.511 -34.116 1.00 87.63 303 PHE D C 1
ATOM 9958 O O . PHE D 1 319 ? 90.173 41.309 -35.354 1.00 87.97 303 PHE D O 1
ATOM 9966 N N . ALA D 1 320 ? 90.406 41.082 -33.092 1.00 85.30 304 ALA D N 1
ATOM 9967 C CA . ALA D 1 320 ? 91.662 40.303 -33.186 1.00 82.60 304 ALA D CA 1
ATOM 9968 C C . ALA D 1 320 ? 91.558 38.797 -33.334 1.00 80.69 304 ALA D C 1
ATOM 9969 O O . ALA D 1 320 ? 90.532 38.166 -33.056 1.00 80.96 304 ALA D O 1
ATOM 9971 N N . ILE D 1 321 ? 92.671 38.270 -33.792 1.00 78.44 305 ILE D N 1
ATOM 9972 C CA . ILE D 1 321 ? 92.763 36.859 -33.893 1.00 76.44 305 ILE D CA 1
ATOM 9973 C C . ILE D 1 321 ? 94.117 36.449 -34.462 1.00 75.60 305 ILE D C 1
ATOM 9974 O O . ILE D 1 321 ? 94.694 37.141 -35.302 1.00 75.37 305 ILE D O 1
ATOM 9979 N N . GLY D 1 322 ? 94.585 35.324 -34.001 1.00 74.52 306 GLY D N 1
ATOM 9980 C CA . GLY D 1 322 ? 95.860 34.806 -34.458 1.00 72.76 306 GLY D CA 1
ATOM 9981 C C . GLY D 1 322 ? 96.184 33.458 -33.843 1.00 71.73 306 GLY D C 1
ATOM 9982 O O . GLY D 1 322 ? 95.386 32.888 -33.096 1.00 71.66 306 GLY D O 1
ATOM 9983 N N . PHE D 1 323 ? 97.355 32.934 -34.178 1.00 70.36 307 PHE D N 1
ATOM 9984 C CA . PHE D 1 323 ? 97.793 31.665 -33.634 1.00 68.99 307 PHE D CA 1
ATOM 9985 C C . PHE D 1 323 ? 99.300 31.713 -33.433 1.00 68.28 307 PHE D C 1
ATOM 9986 O O . PHE D 1 323 ? 99.959 32.686 -33.825 1.00 68.35 307 PHE D O 1
ATOM 9994 N N . CYS D 1 324 ? 99.834 30.662 -32.817 1.00 67.38 308 CYS D N 1
ATOM 9995 C CA . CYS D 1 324 ? 101.251 30.565 -32.489 1.00 66.18 308 CYS D CA 1
ATOM 9996 C C . CYS D 1 324 ? 101.742 29.127 -32.651 1.00 65.62 308 CYS D C 1
ATOM 9997 O O . CYS D 1 324 ? 101.050 28.194 -32.247 1.00 65.94 308 CYS D O 1
ATOM 10000 N N . CYS D 1 325 ? 102.924 28.946 -33.245 1.00 64.81 309 CYS D N 1
ATOM 10001 C CA . CYS D 1 325 ? 103.490 27.607 -33.465 1.00 64.10 309 CYS D CA 1
ATOM 10002 C C . CYS D 1 325 ? 104.576 27.285 -32.469 1.00 63.64 309 CYS D C 1
ATOM 10003 O O . CYS D 1 325 ? 105.595 27.958 -32.421 1.00 63.36 309 CYS D O 1
ATOM 10006 N N . HIS D 1 326 ? 104.365 26.228 -31.701 1.00 63.71 310 HIS D N 1
ATOM 10007 C CA . HIS D 1 326 ? 105.318 25.814 -30.689 1.00 64.06 310 HIS D CA 1
ATOM 10008 C C . HIS D 1 326 ? 106.427 24.947 -31.278 1.00 64.61 310 HIS D C 1
ATOM 10009 O O . HIS D 1 326 ? 106.355 23.713 -31.286 1.00 64.63 310 HIS D O 1
ATOM 10016 N N . MET D 1 327 ? 107.463 25.630 -31.756 1.00 64.74 311 MET D N 1
ATOM 10017 C CA . MET D 1 327 ? 108.601 24.990 -32.389 1.00 65.11 311 MET D CA 1
ATOM 10018 C C . MET D 1 327 ? 109.313 23.957 -31.529 1.00 65.05 311 MET D C 1
ATOM 10019 O O . MET D 1 327 ? 109.755 22.934 -32.038 1.00 64.51 311 MET D O 1
ATOM 10024 N N . ASP D 1 328 ? 109.424 24.211 -30.231 1.00 65.07 312 ASP D N 1
ATOM 10025 C CA . ASP D 1 328 ? 110.111 23.271 -29.351 1.00 65.53 312 ASP D CA 1
ATOM 10026 C C . ASP D 1 328 ? 109.403 21.947 -29.348 1.00 65.90 312 ASP D C 1
ATOM 10027 O O . ASP D 1 328 ? 110.033 20.893 -29.276 1.00 66.09 312 ASP D O 1
ATOM 10032 N N . THR D 1 329 ? 108.080 22.018 -29.412 1.00 65.74 313 THR D N 1
ATOM 10033 C CA . THR D 1 329 ? 107.247 20.840 -29.422 1.00 65.39 313 THR D CA 1
ATOM 10034 C C . THR D 1 329 ? 107.324 20.204 -30.780 1.00 65.08 313 THR D C 1
ATOM 10035 O O . THR D 1 329 ? 107.531 19.010 -30.898 1.00 65.11 313 THR D O 1
ATOM 10039 N N . ILE D 1 330 ? 107.170 21.023 -31.808 1.00 65.08 314 ILE D N 1
ATOM 10040 C CA . ILE D 1 330 ? 107.208 20.543 -33.172 1.00 65.04 314 ILE D CA 1
ATOM 10041 C C . ILE D 1 330 ? 108.487 19.788 -33.523 1.00 65.48 314 ILE D C 1
ATOM 10042 O O . ILE D 1 330 ? 108.434 18.699 -34.086 1.00 65.16 314 ILE D O 1
ATOM 10047 N N . LEU D 1 331 ? 109.639 20.349 -33.187 1.00 65.70 315 LEU D N 1
ATOM 10048 C CA . LEU D 1 331 ? 110.886 19.673 -33.498 1.00 66.18 315 LEU D CA 1
ATOM 10049 C C . LEU D 1 331 ? 110.994 18.384 -32.692 1.00 67.43 315 LEU D C 1
ATOM 10050 O O . LEU D 1 331 ? 111.468 17.373 -33.196 1.00 68.03 315 LEU D O 1
ATOM 10055 N N . LYS D 1 332 ? 110.551 18.414 -31.438 1.00 68.45 316 LYS D N 1
ATOM 10056 C CA . LYS D 1 332 ? 110.629 17.227 -30.594 1.00 69.33 316 LYS D CA 1
ATOM 10057 C C . LYS D 1 332 ? 109.846 16.100 -31.251 1.00 70.09 316 LYS D C 1
ATOM 10058 O O . LYS D 1 332 ? 110.243 14.934 -31.183 1.00 70.39 316 LYS D O 1
ATOM 10064 N N . ALA D 1 333 ? 108.738 16.464 -31.898 1.00 70.39 317 ALA D N 1
ATOM 10065 C CA . ALA D 1 333 ? 107.880 15.507 -32.587 1.00 70.61 317 ALA D CA 1
ATOM 10066 C C . ALA D 1 333 ? 108.597 14.991 -33.812 1.00 71.55 317 ALA D C 1
ATOM 10067 O O . ALA D 1 333 ? 108.674 13.789 -34.030 1.00 71.59 317 ALA D O 1
ATOM 10069 N N . LEU D 1 334 ? 109.124 15.905 -34.616 1.00 72.97 318 LEU D N 1
ATOM 10070 C CA . LEU D 1 334 ? 109.843 15.523 -35.822 1.00 74.76 318 LEU D CA 1
ATOM 10071 C C . LEU D 1 334 ? 110.924 14.500 -35.502 1.00 76.25 318 LEU D C 1
ATOM 10072 O O . LEU D 1 334 ? 111.271 13.666 -36.332 1.00 75.59 318 LEU D O 1
ATOM 10077 N N . GLU D 1 335 ? 111.455 14.566 -34.290 1.00 78.67 319 GLU D N 1
ATOM 10078 C CA . GLU D 1 335 ? 112.488 13.633 -33.881 1.00 81.51 319 GLU D CA 1
ATOM 10079 C C . GLU D 1 335 ? 111.907 12.263 -33.564 1.00 83.60 319 GLU D C 1
ATOM 10080 O O . GLU D 1 335 ? 112.267 11.271 -34.204 1.00 84.09 319 GLU D O 1
ATOM 10086 N N . ARG D 1 336 ? 111.007 12.205 -32.586 1.00 85.84 320 ARG D N 1
ATOM 10087 C CA . ARG D 1 336 ? 110.381 10.941 -32.215 1.00 87.94 320 ARG D CA 1
ATOM 10088 C C . ARG D 1 336 ? 109.837 10.259 -33.471 1.00 88.75 320 ARG D C 1
ATOM 10089 O O . ARG D 1 336 ? 110.119 9.088 -33.746 1.00 88.84 320 ARG D O 1
ATOM 10097 N N . GLN D 1 337 ? 109.060 11.023 -34.229 1.00 89.34 321 GLN D N 1
ATOM 10098 C CA . GLN D 1 337 ? 108.448 10.559 -35.465 1.00 90.07 321 GLN D CA 1
ATOM 10099 C C . GLN D 1 337 ? 109.434 9.857 -36.392 1.00 90.92 321 GLN D C 1
ATOM 10100 O O . GLN D 1 337 ? 109.048 8.980 -37.160 1.00 91.15 321 GLN D O 1
ATOM 10106 N N . GLU D 1 338 ? 110.703 10.252 -36.314 1.00 91.69 322 GLU D N 1
ATOM 10107 C CA . GLU D 1 338 ? 111.768 9.700 -37.158 1.00 92.22 322 GLU D CA 1
ATOM 10108 C C . GLU D 1 338 ? 112.198 8.285 -36.767 1.00 92.20 322 GLU D C 1
ATOM 10109 O O . GLU D 1 338 ? 112.677 7.516 -37.605 1.00 91.80 322 GLU D O 1
ATOM 10115 N N . LEU D 1 339 ? 112.032 7.949 -35.492 1.00 92.33 323 LEU D N 1
ATOM 10116 C CA . LEU D 1 339 ? 112.378 6.621 -35.002 1.00 92.52 323 LEU D CA 1
ATOM 10117 C C . LEU D 1 339 ? 111.202 5.670 -35.253 1.00 92.52 323 LEU D C 1
ATOM 10118 O O . LEU D 1 339 ? 110.442 5.407 -34.296 1.00 92.38 323 LEU D O 1
ATOM 10123 N N . MET E 2 1 ? 121.377 12.064 27.731 1.00 78.53 1 MET E N 1
ATOM 10124 C CA . MET E 2 1 ? 122.128 10.850 27.289 1.00 79.30 1 MET E CA 1
ATOM 10125 C C . MET E 2 1 ? 122.716 11.062 25.886 1.00 79.31 1 MET E C 1
ATOM 10126 O O . MET E 2 1 ? 123.015 12.189 25.492 1.00 79.99 1 MET E O 1
ATOM 10131 N N . ILE E 2 2 ? 122.895 9.982 25.136 1.00 78.33 2 ILE E N 1
ATOM 10132 C CA . ILE E 2 2 ? 123.437 10.084 23.789 1.00 77.06 2 ILE E CA 1
ATOM 10133 C C . ILE E 2 2 ? 122.392 9.619 22.782 1.00 76.50 2 ILE E C 1
ATOM 10134 O O . ILE E 2 2 ? 122.210 8.419 22.594 1.00 77.01 2 ILE E O 1
ATOM 10139 N N . LYS E 2 3 ? 121.710 10.568 22.136 1.00 75.47 3 LYS E N 1
ATOM 10140 C CA . LYS E 2 3 ? 120.669 10.256 21.151 1.00 73.75 3 LYS E CA 1
ATOM 10141 C C . LYS E 2 3 ? 121.220 9.915 19.763 1.00 73.14 3 LYS E C 1
ATOM 10142 O O . LYS E 2 3 ? 122.043 10.640 19.219 1.00 73.11 3 LYS E O 1
ATOM 10148 N N . ILE E 2 4 ? 120.753 8.812 19.192 1.00 72.33 4 ILE E N 1
ATOM 10149 C CA . ILE E 2 4 ? 121.211 8.380 17.880 1.00 71.55 4 ILE E CA 1
ATOM 10150 C C . ILE E 2 4 ? 120.050 8.206 16.894 1.00 72.20 4 ILE E C 1
ATOM 10151 O O . ILE E 2 4 ? 118.888 8.226 17.291 1.00 72.52 4 ILE E O 1
ATOM 10156 N N . ALA E 2 5 ? 120.364 8.070 15.608 1.00 72.64 5 ALA E N 1
ATOM 10157 C CA . ALA E 2 5 ? 119.351 7.882 14.570 1.00 72.76 5 ALA E CA 1
ATOM 10158 C C . ALA E 2 5 ? 119.967 7.000 13.488 1.00 73.40 5 ALA E C 1
ATOM 10159 O O . ALA E 2 5 ? 121.077 7.265 13.024 1.00 73.45 5 ALA E O 1
ATOM 10161 N N . ILE E 2 6 ? 119.259 5.942 13.095 1.00 74.03 6 ILE E N 1
ATOM 10162 C CA . ILE E 2 6 ? 119.784 5.033 12.080 1.00 74.80 6 ILE E CA 1
ATOM 10163 C C . ILE E 2 6 ? 118.852 4.829 10.897 1.00 75.64 6 ILE E C 1
ATOM 10164 O O . ILE E 2 6 ? 117.634 4.887 11.038 1.00 75.55 6 ILE E O 1
ATOM 10169 N N . THR E 2 7 ? 119.433 4.583 9.729 1.00 76.30 7 THR E N 1
ATOM 10170 C CA . THR E 2 7 ? 118.640 4.341 8.527 1.00 77.43 7 THR E CA 1
ATOM 10171 C C . THR E 2 7 ? 118.078 2.910 8.584 1.00 78.31 7 THR E C 1
ATOM 10172 O O . THR E 2 7 ? 118.836 1.929 8.642 1.00 78.54 7 THR E O 1
ATOM 10176 N N . LYS E 2 8 ? 116.751 2.802 8.561 1.00 78.74 8 LYS E N 1
ATOM 10177 C CA . LYS E 2 8 ? 116.058 1.513 8.633 1.00 79.39 8 LYS E CA 1
ATOM 10178 C C . LYS E 2 8 ? 116.501 0.466 7.616 1.00 79.76 8 LYS E C 1
ATOM 10179 O O . LYS E 2 8 ? 116.143 -0.699 7.746 1.00 80.18 8 LYS E O 1
ATOM 10185 N N . GLY E 2 9 ? 117.283 0.855 6.617 1.00 79.86 9 GLY E N 1
ATOM 10186 C CA . GLY E 2 9 ? 117.688 -0.109 5.604 1.00 80.20 9 GLY E CA 1
ATOM 10187 C C . GLY E 2 9 ? 118.702 -1.193 5.938 1.00 80.65 9 GLY E C 1
ATOM 10188 O O . GLY E 2 9 ? 118.780 -1.715 7.052 1.00 80.36 9 GLY E O 1
ATOM 10189 N N . ARG E 2 10 ? 119.472 -1.556 4.923 1.00 81.51 10 ARG E N 1
ATOM 10190 C CA . ARG E 2 10 ? 120.509 -2.555 5.078 1.00 82.49 10 ARG E CA 1
ATOM 10191 C C . ARG E 2 10 ? 121.495 -2.010 6.101 1.00 82.78 10 ARG E C 1
ATOM 10192 O O . ARG E 2 10 ? 122.174 -2.769 6.796 1.00 83.07 10 ARG E O 1
ATOM 10200 N N . ILE E 2 11 ? 121.575 -0.682 6.181 1.00 83.05 11 ILE E N 1
ATOM 10201 C CA . ILE E 2 11 ? 122.491 -0.033 7.108 1.00 83.01 11 ILE E CA 1
ATOM 10202 C C . ILE E 2 11 ? 122.148 -0.383 8.546 1.00 82.96 11 ILE E C 1
ATOM 10203 O O . ILE E 2 11 ? 123.036 -0.765 9.308 1.00 83.05 11 ILE E O 1
ATOM 10208 N N . GLN E 2 12 ? 120.870 -0.271 8.909 1.00 82.93 12 GLN E N 1
ATOM 10209 C CA . GLN E 2 12 ? 120.434 -0.574 10.278 1.00 83.25 12 GLN E CA 1
ATOM 10210 C C . GLN E 2 12 ? 121.021 -1.879 10.808 1.00 83.33 12 GLN E C 1
ATOM 10211 O O . GLN E 2 12 ? 121.159 -2.074 12.021 1.00 83.05 12 GLN E O 1
ATOM 10217 N N . LYS E 2 13 ? 121.358 -2.773 9.889 1.00 83.34 13 LYS E N 1
ATOM 10218 C CA . LYS E 2 13 ? 121.946 -4.042 10.264 1.00 83.44 13 LYS E CA 1
ATOM 10219 C C . LYS E 2 13 ? 123.435 -3.829 10.537 1.00 83.77 13 LYS E C 1
ATOM 10220 O O . LYS E 2 13 ? 123.970 -4.326 11.528 1.00 83.75 13 LYS E O 1
ATOM 10226 N N . GLN E 2 14 ? 124.097 -3.069 9.669 1.00 84.44 14 GLN E N 1
ATOM 10227 C CA . GLN E 2 14 ? 125.523 -2.804 9.837 1.00 84.95 14 GLN E CA 1
ATOM 10228 C C . GLN E 2 14 ? 125.829 -2.152 11.182 1.00 85.17 14 GLN E C 1
ATOM 10229 O O . GLN E 2 14 ? 126.884 -2.392 11.764 1.00 85.06 14 GLN E O 1
ATOM 10235 N N . VAL E 2 15 ? 124.894 -1.339 11.671 1.00 85.47 15 VAL E N 1
ATOM 10236 C CA . VAL E 2 15 ? 125.037 -0.646 12.956 1.00 85.89 15 VAL E CA 1
ATOM 10237 C C . VAL E 2 15 ? 124.852 -1.604 14.145 1.00 86.38 15 VAL E C 1
ATOM 10238 O O . VAL E 2 15 ? 125.759 -1.757 14.974 1.00 86.67 15 VAL E O 1
ATOM 10242 N N . THR E 2 16 ? 123.686 -2.248 14.233 1.00 86.95 16 THR E N 1
ATOM 10243 C CA . THR E 2 16 ? 123.424 -3.186 15.330 1.00 87.14 16 THR E CA 1
ATOM 10244 C C . THR E 2 16 ? 124.533 -4.242 15.382 1.00 87.29 16 THR E C 1
ATOM 10245 O O . THR E 2 16 ? 124.880 -4.744 16.452 1.00 87.35 16 THR E O 1
ATOM 10249 N N . LYS E 2 17 ? 125.093 -4.553 14.218 1.00 87.49 17 LYS E N 1
ATOM 10250 C CA . LYS E 2 17 ? 126.170 -5.525 14.106 1.00 88.04 17 LYS E CA 1
ATOM 10251 C C . LYS E 2 17 ? 127.412 -5.030 14.848 1.00 88.55 17 LYS E C 1
ATOM 10252 O O . LYS E 2 17 ? 127.975 -5.741 15.688 1.00 88.76 17 LYS E O 1
ATOM 10258 N N . LEU E 2 18 ? 127.830 -3.806 14.531 1.00 88.87 18 LEU E N 1
ATOM 10259 C CA . LEU E 2 18 ? 129.013 -3.198 15.139 1.00 89.25 18 LEU E CA 1
ATOM 10260 C C . LEU E 2 18 ? 128.736 -2.887 16.603 1.00 89.69 18 LEU E C 1
ATOM 10261 O O . LEU E 2 18 ? 129.558 -3.168 17.474 1.00 89.31 18 LEU E O 1
ATOM 10266 N N . LEU E 2 19 ? 127.573 -2.302 16.864 1.00 90.05 19 LEU E N 1
ATOM 10267 C CA . LEU E 2 19 ? 127.181 -1.978 18.225 1.00 90.67 19 LEU E CA 1
ATOM 10268 C C . LEU E 2 19 ? 127.412 -3.198 19.109 1.00 91.37 19 LEU E C 1
ATOM 10269 O O . LEU E 2 19 ? 128.209 -3.166 20.058 1.00 91.49 19 LEU E O 1
ATOM 10274 N N . GLU E 2 20 ? 126.702 -4.273 18.780 1.00 91.95 20 GLU E N 1
ATOM 10275 C CA . GLU E 2 20 ? 126.810 -5.525 19.512 1.00 92.57 20 GLU E CA 1
ATOM 10276 C C . GLU E 2 20 ? 128.268 -5.964 19.522 1.00 92.31 20 GLU E C 1
ATOM 10277 O O . GLU E 2 20 ? 128.843 -6.210 20.577 1.00 91.71 20 GLU E O 1
ATOM 10283 N N . ASN E 2 21 ? 128.859 -6.036 18.335 1.00 92.41 21 ASN E N 1
ATOM 10284 C CA . ASN E 2 21 ? 130.241 -6.444 18.187 1.00 92.87 21 ASN E CA 1
ATOM 10285 C C . ASN E 2 21 ? 131.191 -5.438 18.849 1.00 93.06 21 ASN E C 1
ATOM 10286 O O . ASN E 2 21 ? 132.403 -5.486 18.640 1.00 93.21 21 ASN E O 1
ATOM 10291 N N . ALA E 2 22 ? 130.638 -4.533 19.657 1.00 93.50 22 ALA E N 1
ATOM 10292 C CA . ALA E 2 22 ? 131.444 -3.522 20.356 1.00 93.53 22 ALA E CA 1
ATOM 10293 C C . ALA E 2 22 ? 131.169 -3.496 21.867 1.00 93.40 22 ALA E C 1
ATOM 10294 O O . ALA E 2 22 ? 131.556 -2.552 22.569 1.00 93.59 22 ALA E O 1
ATOM 10296 N N . ASP E 2 23 ? 130.506 -4.543 22.353 1.00 93.09 23 ASP E N 1
ATOM 10297 C CA . ASP E 2 23 ? 130.162 -4.682 23.767 1.00 92.50 23 ASP E CA 1
ATOM 10298 C C . ASP E 2 23 ? 129.061 -3.723 24.158 1.00 92.07 23 ASP E C 1
ATOM 10299 O O . ASP E 2 23 ? 128.880 -3.416 25.334 1.00 91.94 23 ASP E O 1
ATOM 10304 N N . TYR E 2 24 ? 128.331 -3.242 23.162 1.00 91.54 24 TYR E N 1
ATOM 10305 C CA . TYR E 2 24 ? 127.236 -2.328 23.418 1.00 90.98 24 TYR E CA 1
ATOM 10306 C C . TYR E 2 24 ? 125.960 -3.139 23.491 1.00 90.61 24 TYR E C 1
ATOM 10307 O O . TYR E 2 24 ? 125.776 -4.075 22.715 1.00 90.34 24 TYR E O 1
ATOM 10316 N N . ASP E 2 25 ? 125.086 -2.783 24.427 1.00 89.92 25 ASP E N 1
ATOM 10317 C CA . ASP E 2 25 ? 123.812 -3.484 24.586 1.00 89.89 25 ASP E CA 1
ATOM 10318 C C . ASP E 2 25 ? 123.027 -3.399 23.280 1.00 89.48 25 ASP E C 1
ATOM 10319 O O . ASP E 2 25 ? 122.984 -2.343 22.656 1.00 89.33 25 ASP E O 1
ATOM 10324 N N . VAL E 2 26 ? 122.408 -4.505 22.870 1.00 88.91 26 VAL E N 1
ATOM 10325 C CA . VAL E 2 26 ? 121.621 -4.530 21.632 1.00 88.56 26 VAL E CA 1
ATOM 10326 C C . VAL E 2 26 ? 120.271 -5.234 21.829 1.00 88.20 26 VAL E C 1
ATOM 10327 O O . VAL E 2 26 ? 120.210 -6.459 21.927 1.00 88.50 26 VAL E O 1
ATOM 10331 N N . GLU E 2 27 ? 119.191 -4.465 21.892 1.00 87.32 27 GLU E N 1
ATOM 10332 C CA . GLU E 2 27 ? 117.872 -5.055 22.044 1.00 87.10 27 GLU E CA 1
ATOM 10333 C C . GLU E 2 27 ? 116.966 -4.607 20.901 1.00 86.82 27 GLU E C 1
ATOM 10334 O O . GLU E 2 27 ? 116.396 -3.522 20.938 1.00 86.45 27 GLU E O 1
ATOM 10340 N N . PRO E 2 28 ? 116.848 -5.435 19.843 1.00 87.11 28 PRO E N 1
ATOM 10341 C CA . PRO E 2 28 ? 115.998 -5.093 18.692 1.00 86.83 28 PRO E CA 1
ATOM 10342 C C . PRO E 2 28 ? 114.647 -5.845 18.612 1.00 86.32 28 PRO E C 1
ATOM 10343 O O . PRO E 2 28 ? 114.599 -7.053 18.360 1.00 86.32 28 PRO E O 1
ATOM 10347 N N . ILE E 2 29 ? 113.560 -5.108 18.835 1.00 85.91 29 ILE E N 1
ATOM 10348 C CA . ILE E 2 29 ? 112.205 -5.658 18.796 1.00 85.49 29 ILE E CA 1
ATOM 10349 C C . ILE E 2 29 ? 111.617 -5.547 17.384 1.00 85.50 29 ILE E C 1
ATOM 10350 O O . ILE E 2 29 ? 110.997 -4.537 17.027 1.00 85.08 29 ILE E O 1
ATOM 10355 N N . ARG E 2 34 ? 107.545 -3.462 15.115 1.00 98.43 34 ARG E N 1
ATOM 10356 C CA . ARG E 2 34 ? 108.609 -2.481 15.271 1.00 98.30 34 ARG E CA 1
ATOM 10357 C C . ARG E 2 34 ? 108.141 -1.220 15.988 1.00 98.28 34 ARG E C 1
ATOM 10358 O O . ARG E 2 34 ? 106.942 -0.982 16.142 1.00 98.36 34 ARG E O 1
ATOM 10366 N N . GLU E 2 35 ? 109.101 -0.420 16.436 1.00 98.09 35 GLU E N 1
ATOM 10367 C CA . GLU E 2 35 ? 108.808 0.828 17.131 1.00 98.01 35 GLU E CA 1
ATOM 10368 C C . GLU E 2 35 ? 109.719 1.918 16.565 1.00 97.62 35 GLU E C 1
ATOM 10369 O O . GLU E 2 35 ? 110.369 1.704 15.538 1.00 97.53 35 GLU E O 1
ATOM 10375 N N . LEU E 2 36 ? 109.780 3.082 17.204 1.00 97.32 36 LEU E N 1
ATOM 10376 C CA . LEU E 2 36 ? 110.611 4.156 16.657 1.00 97.04 36 LEU E CA 1
ATOM 10377 C C . LEU E 2 36 ? 111.688 4.780 17.547 1.00 96.38 36 LEU E C 1
ATOM 10378 O O . LEU E 2 36 ? 112.785 5.053 17.060 1.00 96.54 36 LEU E O 1
ATOM 10383 N N . GLN E 2 37 ? 111.391 5.009 18.827 1.00 95.68 37 GLN E N 1
ATOM 10384 C CA . GLN E 2 37 ? 112.382 5.574 19.748 1.00 94.96 37 GLN E CA 1
ATOM 10385 C C . GLN E 2 37 ? 112.522 4.738 21.015 1.00 94.06 37 GLN E C 1
ATOM 10386 O O . GLN E 2 37 ? 111.685 4.807 21.913 1.00 94.24 37 GLN E O 1
ATOM 10392 N N . ILE E 2 38 ? 113.591 3.952 21.083 1.00 93.03 38 ILE E N 1
ATOM 10393 C CA . ILE E 2 38 ? 113.844 3.092 22.234 1.00 92.01 38 ILE E CA 1
ATOM 10394 C C . ILE E 2 38 ? 115.104 3.514 22.998 1.00 91.15 38 ILE E C 1
ATOM 10395 O O . ILE E 2 38 ? 115.876 4.344 22.519 1.00 91.34 38 ILE E O 1
ATOM 10400 N N . LYS E 2 39 ? 115.292 2.957 24.195 1.00 90.58 39 LYS E N 1
ATOM 10401 C CA . LYS E 2 39 ? 116.474 3.240 25.009 1.00 89.63 39 LYS E CA 1
ATOM 10402 C C . LYS E 2 39 ? 117.311 1.977 25.165 1.00 89.32 39 LYS E C 1
ATOM 10403 O O . LYS E 2 39 ? 116.866 0.887 24.816 1.00 89.03 39 LYS E O 1
ATOM 10409 N N . THR E 2 40 ? 118.528 2.129 25.675 1.00 89.65 40 THR E N 1
ATOM 10410 C CA . THR E 2 40 ? 119.426 0.995 25.881 1.00 90.03 40 THR E CA 1
ATOM 10411 C C . THR E 2 40 ? 120.118 1.165 27.243 1.00 90.19 40 THR E C 1
ATOM 10412 O O . THR E 2 40 ? 120.037 2.233 27.859 1.00 90.35 40 THR E O 1
ATOM 10416 N N . LYS E 2 41 ? 120.778 0.115 27.724 1.00 90.55 41 LYS E N 1
ATOM 10417 C CA . LYS E 2 41 ? 121.454 0.196 29.018 1.00 90.92 41 LYS E CA 1
ATOM 10418 C C . LYS E 2 41 ? 122.588 1.223 28.959 1.00 90.86 41 LYS E C 1
ATOM 10419 O O . LYS E 2 41 ? 122.736 2.052 29.863 1.00 91.02 41 LYS E O 1
ATOM 10425 N N . ASP E 2 42 ? 123.361 1.181 27.877 1.00 90.59 42 ASP E N 1
ATOM 10426 C CA . ASP E 2 42 ? 124.484 2.094 27.686 1.00 90.53 42 ASP E CA 1
ATOM 10427 C C . ASP E 2 42 ? 124.023 3.561 27.610 1.00 89.94 42 ASP E C 1
ATOM 10428 O O . ASP E 2 42 ? 124.818 4.466 27.355 1.00 89.59 42 ASP E O 1
ATOM 10433 N N . ASP E 2 43 ? 122.733 3.777 27.851 1.00 89.42 43 ASP E N 1
ATOM 10434 C CA . ASP E 2 43 ? 122.119 5.104 27.821 1.00 88.80 43 ASP E CA 1
ATOM 10435 C C . ASP E 2 43 ? 122.165 5.703 26.421 1.00 87.76 43 ASP E C 1
ATOM 10436 O O . ASP E 2 43 ? 122.521 6.872 26.245 1.00 87.95 43 ASP E O 1
ATOM 10441 N N . LEU E 2 44 ? 121.786 4.890 25.434 1.00 86.40 44 LEU E N 1
ATOM 10442 C CA . LEU E 2 44 ? 121.776 5.300 24.034 1.00 84.60 44 LEU E CA 1
ATOM 10443 C C . LEU E 2 44 ? 120.376 5.329 23.427 1.00 83.88 44 LEU E C 1
ATOM 10444 O O . LEU E 2 44 ? 119.971 4.359 22.797 1.00 84.28 44 LEU E O 1
ATOM 10449 N N . GLN E 2 45 ? 119.640 6.424 23.601 1.00 82.42 45 GLN E N 1
ATOM 10450 C CA . GLN E 2 45 ? 118.300 6.532 23.021 1.00 81.06 45 GLN E CA 1
ATOM 10451 C C . GLN E 2 45 ? 118.412 6.544 21.487 1.00 80.26 45 GLN E C 1
ATOM 10452 O O . GLN E 2 45 ? 119.032 7.433 20.917 1.00 80.60 45 GLN E O 1
ATOM 10458 N N . ILE E 2 46 ? 117.816 5.558 20.822 1.00 78.70 46 ILE E N 1
ATOM 10459 C CA . ILE E 2 46 ? 117.895 5.459 19.365 1.00 76.82 46 ILE E CA 1
ATOM 10460 C C . ILE E 2 46 ? 116.558 5.705 18.647 1.00 76.37 46 ILE E C 1
ATOM 10461 O O . ILE E 2 46 ? 115.491 5.502 19.224 1.00 76.86 46 ILE E O 1
ATOM 10466 N N . ILE E 2 47 ? 116.632 6.166 17.397 1.00 75.47 47 ILE E N 1
ATOM 10467 C CA . ILE E 2 47 ? 115.458 6.438 16.553 1.00 74.53 47 ILE E CA 1
ATOM 10468 C C . ILE E 2 47 ? 115.756 5.840 15.182 1.00 74.73 47 ILE E C 1
ATOM 10469 O O . ILE E 2 47 ? 116.925 5.693 14.809 1.00 74.50 47 ILE E O 1
ATOM 10474 N N . PHE E 2 48 ? 114.714 5.483 14.430 1.00 74.81 48 PHE E N 1
ATOM 10475 C CA . PHE E 2 48 ? 114.911 4.915 13.087 1.00 74.56 48 PHE E CA 1
ATOM 10476 C C . PHE E 2 48 ? 114.050 5.594 12.025 1.00 74.79 48 PHE E C 1
ATOM 10477 O O . PHE E 2 48 ? 112.985 6.142 12.321 1.00 75.22 48 PHE E O 1
ATOM 10485 N N . GLY E 2 49 ? 114.522 5.536 10.784 1.00 74.67 49 GLY E N 1
ATOM 10486 C CA . GLY E 2 49 ? 113.811 6.146 9.675 1.00 75.01 49 GLY E CA 1
ATOM 10487 C C . GLY E 2 49 ? 114.637 6.085 8.407 1.00 75.24 49 GLY E C 1
ATOM 10488 O O . GLY E 2 49 ? 115.645 5.367 8.367 1.00 74.77 49 GLY E O 1
ATOM 10489 N N . LYS E 2 50 ? 114.214 6.840 7.384 1.00 75.27 50 LYS E N 1
ATOM 10490 C CA . LYS E 2 50 ? 114.896 6.885 6.076 1.00 75.38 50 LYS E CA 1
ATOM 10491 C C . LYS E 2 50 ? 116.142 7.769 6.054 1.00 74.99 50 LYS E C 1
ATOM 10492 O O . LYS E 2 50 ? 116.230 8.742 6.803 1.00 75.16 50 LYS E O 1
ATOM 10498 N N . PRO E 2 51 ? 117.111 7.456 5.170 1.00 73.95 51 PRO E N 1
ATOM 10499 C CA . PRO E 2 51 ? 118.340 8.254 5.092 1.00 72.86 51 PRO E CA 1
ATOM 10500 C C . PRO E 2 51 ? 118.118 9.766 5.224 1.00 72.29 51 PRO E C 1
ATOM 10501 O O . PRO E 2 51 ? 118.561 10.374 6.196 1.00 71.73 51 PRO E O 1
ATOM 10505 N N . ASN E 2 52 ? 117.420 10.371 4.269 1.00 71.39 52 ASN E N 1
ATOM 10506 C CA . ASN E 2 52 ? 117.183 11.808 4.333 1.00 70.15 52 ASN E CA 1
ATOM 10507 C C . ASN E 2 52 ? 116.437 12.249 5.583 1.00 69.48 52 ASN E C 1
ATOM 10508 O O . ASN E 2 52 ? 116.325 13.444 5.845 1.00 69.54 52 ASN E O 1
ATOM 10513 N N . ASP E 2 53 ? 115.916 11.295 6.349 1.00 68.73 53 ASP E N 1
ATOM 10514 C CA . ASP E 2 53 ? 115.205 11.609 7.588 1.00 67.67 53 ASP E CA 1
ATOM 10515 C C . ASP E 2 53 ? 116.187 11.573 8.762 1.00 66.53 53 ASP E C 1
ATOM 10516 O O . ASP E 2 53 ? 116.058 12.350 9.712 1.00 65.95 53 ASP E O 1
ATOM 10521 N N . VAL E 2 54 ? 117.174 10.676 8.679 1.00 65.27 54 VAL E N 1
ATOM 10522 C CA . VAL E 2 54 ? 118.210 10.559 9.704 1.00 64.03 54 VAL E CA 1
ATOM 10523 C C . VAL E 2 54 ? 118.907 11.906 9.712 1.00 63.28 54 VAL E C 1
ATOM 10524 O O . VAL E 2 54 ? 119.104 12.516 10.760 1.00 63.00 54 VAL E O 1
ATOM 10528 N N . ILE E 2 55 ? 119.280 12.352 8.517 1.00 62.51 55 ILE E N 1
ATOM 10529 C CA . ILE E 2 55 ? 119.931 13.635 8.333 1.00 61.96 55 ILE E CA 1
ATOM 10530 C C . ILE E 2 55 ? 119.032 14.753 8.845 1.00 62.61 55 ILE E C 1
ATOM 10531 O O . ILE E 2 55 ? 119.478 15.587 9.622 1.00 63.09 55 ILE E O 1
ATOM 10536 N N . THR E 2 56 ? 117.766 14.780 8.439 1.00 62.89 56 THR E N 1
ATOM 10537 C CA . THR E 2 56 ? 116.875 15.831 8.922 1.00 63.01 56 THR E CA 1
ATOM 10538 C C . THR E 2 56 ? 116.855 15.867 10.449 1.00 63.28 56 THR E C 1
ATOM 10539 O O . THR E 2 56 ? 116.799 16.942 11.048 1.00 63.11 56 THR E O 1
ATOM 10543 N N . PHE E 2 57 ? 116.909 14.695 11.079 1.00 64.17 57 PHE E N 1
ATOM 10544 C CA . PHE E 2 57 ? 116.897 14.616 12.544 1.00 64.94 57 PHE E CA 1
ATOM 10545 C C . PHE E 2 57 ? 118.193 15.100 13.148 1.00 65.85 57 PHE E C 1
ATOM 10546 O O . PHE E 2 57 ? 118.189 15.820 14.144 1.00 66.04 57 PHE E O 1
ATOM 10554 N N . LEU E 2 58 ? 119.303 14.683 12.556 1.00 66.34 58 LEU E N 1
ATOM 10555 C CA . LEU E 2 58 ? 120.602 15.095 13.046 1.00 66.87 58 LEU E CA 1
ATOM 10556 C C . LEU E 2 58 ? 120.794 16.592 12.844 1.00 67.17 58 LEU E C 1
ATOM 10557 O O . LEU E 2 58 ? 121.494 17.251 13.613 1.00 66.78 58 LEU E O 1
ATOM 10562 N N . GLU E 2 59 ? 120.164 17.118 11.801 1.00 67.53 59 GLU E N 1
ATOM 10563 C CA . GLU E 2 59 ? 120.248 18.534 11.473 1.00 68.32 59 GLU E CA 1
ATOM 10564 C C . GLU E 2 59 ? 119.546 19.364 12.544 1.00 68.52 59 GLU E C 1
ATOM 10565 O O . GLU E 2 59 ? 120.137 20.284 13.102 1.00 68.16 59 GLU E O 1
ATOM 10571 N N . HIS E 2 60 ? 118.291 19.028 12.838 1.00 69.22 60 HIS E N 1
ATOM 10572 C CA . HIS E 2 60 ? 117.530 19.763 13.840 1.00 70.16 60 HIS E CA 1
ATOM 10573 C C . HIS E 2 60 ? 117.907 19.447 15.286 1.00 70.30 60 HIS E C 1
ATOM 10574 O O . HIS E 2 60 ? 117.164 19.753 16.220 1.00 70.14 60 HIS E O 1
ATOM 10581 N N . GLY E 2 61 ? 119.073 18.842 15.470 1.00 70.77 61 GLY E N 1
ATOM 10582 C CA . GLY E 2 61 ? 119.530 18.525 16.810 1.00 70.95 61 GLY E CA 1
ATOM 10583 C C . GLY E 2 61 ? 118.661 17.550 17.575 1.00 70.76 61 GLY E C 1
ATOM 10584 O O . GLY E 2 61 ? 118.768 17.457 18.797 1.00 71.14 61 GLY E O 1
ATOM 10585 N N . ILE E 2 62 ? 117.796 16.827 16.866 1.00 70.60 62 ILE E N 1
ATOM 10586 C CA . ILE E 2 62 ? 116.918 15.837 17.489 1.00 69.45 62 ILE E CA 1
ATOM 10587 C C . ILE E 2 62 ? 117.799 14.706 18.007 1.00 68.60 62 ILE E C 1
ATOM 10588 O O . ILE E 2 62 ? 117.445 13.984 18.937 1.00 68.75 62 ILE E O 1
ATOM 10593 N N . VAL E 2 63 ? 118.960 14.561 17.391 1.00 67.95 63 VAL E N 1
ATOM 10594 C CA . VAL E 2 63 ? 119.902 13.545 17.808 1.00 67.04 63 VAL E CA 1
ATOM 10595 C C . VAL E 2 63 ? 121.331 14.090 17.730 1.00 66.68 63 VAL E C 1
ATOM 10596 O O . VAL E 2 63 ? 121.563 15.177 17.206 1.00 66.69 63 VAL E O 1
ATOM 10600 N N . ASP E 2 64 ? 122.278 13.329 18.268 1.00 65.84 64 ASP E N 1
ATOM 10601 C CA . ASP E 2 64 ? 123.683 13.709 18.270 1.00 65.23 64 ASP E CA 1
ATOM 10602 C C . ASP E 2 64 ? 124.414 12.983 17.160 1.00 64.52 64 ASP E C 1
ATOM 10603 O O . ASP E 2 64 ? 125.084 13.584 16.322 1.00 64.29 64 ASP E O 1
ATOM 10608 N N . ILE E 2 65 ? 124.291 11.670 17.164 1.00 63.55 65 ILE E N 1
ATOM 10609 C CA . ILE E 2 65 ? 124.948 10.891 16.150 1.00 63.45 65 ILE E CA 1
ATOM 10610 C C . ILE E 2 65 ? 123.894 10.424 15.184 1.00 62.91 65 ILE E C 1
ATOM 10611 O O . ILE E 2 65 ? 122.698 10.565 15.440 1.00 62.86 65 ILE E O 1
ATOM 10616 N N . GLY E 2 66 ? 124.345 9.901 14.057 1.00 62.23 66 GLY E N 1
ATOM 10617 C CA . GLY E 2 66 ? 123.430 9.428 13.054 1.00 61.16 66 GLY E CA 1
ATOM 10618 C C . GLY E 2 66 ? 124.230 8.588 12.102 1.00 61.21 66 GLY E C 1
ATOM 10619 O O . GLY E 2 66 ? 125.409 8.856 11.873 1.00 61.58 66 GLY E O 1
ATOM 10620 N N . PHE E 2 67 ? 123.597 7.555 11.560 1.00 60.93 67 PHE E N 1
ATOM 10621 C CA . PHE E 2 67 ? 124.271 6.683 10.620 1.00 60.56 67 PHE E CA 1
ATOM 10622 C C . PHE E 2 67 ? 123.537 6.708 9.290 1.00 60.94 67 PHE E C 1
ATOM 10623 O O . PHE E 2 67 ? 122.310 6.579 9.236 1.00 60.81 67 PHE E O 1
ATOM 10631 N N . VAL E 2 68 ? 124.302 6.912 8.223 1.00 61.26 68 VAL E N 1
ATOM 10632 C CA . VAL E 2 68 ? 123.765 6.957 6.872 1.00 61.72 68 VAL E CA 1
ATOM 10633 C C . VAL E 2 68 ? 124.830 6.533 5.879 1.00 62.05 68 VAL E C 1
ATOM 10634 O O . VAL E 2 68 ? 125.924 6.122 6.259 1.00 62.41 68 VAL E O 1
ATOM 10638 N N . GLY E 2 69 ? 124.513 6.622 4.599 1.00 62.68 69 GLY E N 1
ATOM 10639 C CA . GLY E 2 69 ? 125.491 6.225 3.612 1.00 63.88 69 GLY E CA 1
ATOM 10640 C C . GLY E 2 69 ? 126.036 7.419 2.873 1.00 64.44 69 GLY E C 1
ATOM 10641 O O . GLY E 2 69 ? 125.373 8.446 2.776 1.00 64.15 69 GLY E O 1
ATOM 10642 N N . LYS E 2 70 ? 127.248 7.290 2.353 1.00 65.15 70 LYS E N 1
ATOM 10643 C CA . LYS E 2 70 ? 127.864 8.375 1.611 1.00 66.42 70 LYS E CA 1
ATOM 10644 C C . LYS E 2 70 ? 126.944 8.846 0.490 1.00 66.97 70 LYS E C 1
ATOM 10645 O O . LYS E 2 70 ? 126.828 10.046 0.240 1.00 66.61 70 LYS E O 1
ATOM 10651 N N . ASP E 2 71 ? 126.281 7.899 -0.173 1.00 67.41 71 ASP E N 1
ATOM 10652 C CA . ASP E 2 71 ? 125.372 8.227 -1.271 1.00 67.82 71 ASP E CA 1
ATOM 10653 C C . ASP E 2 71 ? 124.258 9.192 -0.842 1.00 67.93 71 ASP E C 1
ATOM 10654 O O . ASP E 2 71 ? 123.823 10.039 -1.614 1.00 68.04 71 ASP E O 1
ATOM 10659 N N . THR E 2 72 ? 123.809 9.075 0.394 1.00 67.21 72 THR E N 1
ATOM 10660 C CA . THR E 2 72 ? 122.773 9.950 0.890 1.00 66.61 72 THR E CA 1
ATOM 10661 C C . THR E 2 72 ? 123.406 11.300 1.232 1.00 66.62 72 THR E C 1
ATOM 10662 O O . THR E 2 72 ? 122.896 12.357 0.873 1.00 66.60 72 THR E O 1
ATOM 10666 N N . LEU E 2 73 ? 124.539 11.257 1.914 1.00 65.81 73 LEU E N 1
ATOM 10667 C CA . LEU E 2 73 ? 125.225 12.470 2.315 1.00 64.84 73 LEU E CA 1
ATOM 10668 C C . LEU E 2 73 ? 125.717 13.307 1.139 1.00 64.90 73 LEU E C 1
ATOM 10669 O O . LEU E 2 73 ? 125.700 14.541 1.201 1.00 65.12 73 LEU E O 1
ATOM 10674 N N . ASP E 2 74 ? 126.158 12.641 0.074 1.00 64.36 74 ASP E N 1
ATOM 10675 C CA . ASP E 2 74 ? 126.669 13.339 -1.105 1.00 64.00 74 ASP E CA 1
ATOM 10676 C C . ASP E 2 74 ? 125.597 14.108 -1.833 1.00 63.84 74 ASP E C 1
ATOM 10677 O O . ASP E 2 74 ? 125.823 15.233 -2.263 1.00 63.97 74 ASP E O 1
ATOM 10682 N N . GLU E 2 75 ? 124.440 13.477 -1.989 1.00 63.13 75 GLU E N 1
ATOM 10683 C CA . GLU E 2 75 ? 123.317 14.076 -2.686 1.00 62.38 75 GLU E CA 1
ATOM 10684 C C . GLU E 2 75 ? 122.640 15.105 -1.813 1.00 61.89 75 GLU E C 1
ATOM 10685 O O . GLU E 2 75 ? 122.288 16.184 -2.279 1.00 61.41 75 GLU E O 1
ATOM 10691 N N . ASN E 2 76 ? 122.469 14.779 -0.540 1.00 61.81 76 ASN E N 1
ATOM 10692 C CA . ASN E 2 76 ? 121.801 15.727 0.399 1.00 62.18 76 ASN E CA 1
ATOM 10693 C C . ASN E 2 76 ? 122.488 17.076 0.499 1.00 62.81 76 ASN E C 1
ATOM 10694 O O . ASN E 2 76 ? 123.701 17.157 0.441 1.00 63.06 76 ASN E O 1
ATOM 10699 N N . ASP E 2 77 ? 121.697 18.157 0.633 1.00 62.98 77 ASP E N 1
ATOM 10700 C CA . ASP E 2 77 ? 122.176 19.538 0.654 1.00 62.71 77 ASP E CA 1
ATOM 10701 C C . ASP E 2 77 ? 122.855 19.929 1.915 1.00 62.87 77 ASP E C 1
ATOM 10702 O O . ASP E 2 77 ? 123.579 20.910 1.990 1.00 63.29 77 ASP E O 1
ATOM 10707 N N . PHE E 2 78 ? 122.576 19.111 2.905 1.00 63.22 78 PHE E N 1
ATOM 10708 C CA . PHE E 2 78 ? 123.114 19.328 4.212 1.00 63.42 78 PHE E CA 1
ATOM 10709 C C . PHE E 2 78 ? 124.617 19.064 4.257 1.00 63.96 78 PHE E C 1
ATOM 10710 O O . PHE E 2 78 ? 125.127 18.159 3.595 1.00 64.22 78 PHE E O 1
ATOM 10718 N N . ASP E 2 79 ? 125.334 19.849 5.054 1.00 64.40 79 ASP E N 1
ATOM 10719 C CA . ASP E 2 79 ? 126.768 19.640 5.169 1.00 65.04 79 ASP E CA 1
ATOM 10720 C C . ASP E 2 79 ? 127.350 19.900 6.555 1.00 64.90 79 ASP E C 1
ATOM 10721 O O . ASP E 2 79 ? 128.460 19.469 6.858 1.00 65.27 79 ASP E O 1
ATOM 10726 N N . ASP E 2 80 ? 126.602 20.593 7.398 1.00 64.77 80 ASP E N 1
ATOM 10727 C CA . ASP E 2 80 ? 127.061 20.951 8.734 1.00 64.82 80 ASP E CA 1
ATOM 10728 C C . ASP E 2 80 ? 127.145 19.797 9.753 1.00 64.29 80 ASP E C 1
ATOM 10729 O O . ASP E 2 80 ? 126.414 19.778 10.745 1.00 64.68 80 ASP E O 1
ATOM 10734 N N . TYR E 2 81 ? 128.051 18.848 9.528 1.00 63.75 81 TYR E N 1
ATOM 10735 C CA . TYR E 2 81 ? 128.218 17.712 10.442 1.00 63.02 81 TYR E CA 1
ATOM 10736 C C . TYR E 2 81 ? 129.662 17.216 10.473 1.00 62.58 81 TYR E C 1
ATOM 10737 O O . TYR E 2 81 ? 130.500 17.672 9.696 1.00 62.95 81 TYR E O 1
ATOM 10746 N N . TYR E 2 82 ? 129.944 16.276 11.372 1.00 61.91 82 TYR E N 1
ATOM 10747 C CA . TYR E 2 82 ? 131.281 15.696 11.498 1.00 61.14 82 TYR E CA 1
ATOM 10748 C C . TYR E 2 82 ? 131.225 14.219 11.181 1.00 61.06 82 TYR E C 1
ATOM 10749 O O . TYR E 2 82 ? 130.568 13.464 11.880 1.00 61.23 82 TYR E O 1
ATOM 10758 N N . GLU E 2 83 ? 131.915 13.816 10.124 1.00 60.81 83 GLU E N 1
ATOM 10759 C CA . GLU E 2 83 ? 131.945 12.430 9.724 1.00 60.78 83 GLU E CA 1
ATOM 10760 C C . GLU E 2 83 ? 133.136 11.777 10.402 1.00 60.84 83 GLU E C 1
ATOM 10761 O O . GLU E 2 83 ? 134.202 11.635 9.809 1.00 60.35 83 GLU E O 1
ATOM 10767 N N . LEU E 2 84 ? 132.928 11.371 11.649 1.00 61.36 84 LEU E N 1
ATOM 10768 C CA . LEU E 2 84 ? 133.958 10.740 12.470 1.00 62.87 84 LEU E CA 1
ATOM 10769 C C . LEU E 2 84 ? 134.344 9.292 12.133 1.00 64.37 84 LEU E C 1
ATOM 10770 O O . LEU E 2 84 ? 135.522 8.967 11.979 1.00 64.49 84 LEU E O 1
ATOM 10775 N N . LEU E 2 85 ? 133.357 8.408 12.058 1.00 66.13 85 LEU E N 1
ATOM 10776 C CA . LEU E 2 85 ? 133.650 7.015 11.766 1.00 67.67 85 LEU E CA 1
ATOM 10777 C C . LEU E 2 85 ? 133.129 6.648 10.412 1.00 67.96 85 LEU E C 1
ATOM 10778 O O . LEU E 2 85 ? 132.163 7.225 9.931 1.00 67.53 85 LEU E O 1
ATOM 10783 N N . TYR E 2 86 ? 133.768 5.654 9.820 1.00 69.25 86 TYR E N 1
ATOM 10784 C CA . TYR E 2 86 ? 133.407 5.207 8.499 1.00 70.80 86 TYR E CA 1
ATOM 10785 C C . TYR E 2 86 ? 133.536 3.694 8.362 1.00 72.02 86 TYR E C 1
ATOM 10786 O O . TYR E 2 86 ? 134.599 3.189 8.002 1.00 72.35 86 TYR E O 1
ATOM 10795 N N . LEU E 2 87 ? 132.451 2.976 8.640 1.00 73.59 87 LEU E N 1
ATOM 10796 C CA . LEU E 2 87 ? 132.434 1.513 8.550 1.00 74.87 87 LEU E CA 1
ATOM 10797 C C . LEU E 2 87 ? 132.653 1.071 7.106 1.00 76.53 87 LEU E C 1
ATOM 10798 O O . LEU E 2 87 ? 131.679 0.957 6.366 1.00 77.18 87 LEU E O 1
ATOM 10803 N N . LYS E 2 88 ? 133.896 0.810 6.697 1.00 77.91 88 LYS E N 1
ATOM 10804 C CA . LYS E 2 88 ? 134.159 0.391 5.312 1.00 79.50 88 LYS E CA 1
ATOM 10805 C C . LYS E 2 88 ? 133.583 -1.008 5.040 1.00 80.82 88 LYS E C 1
ATOM 10806 O O . LYS E 2 88 ? 134.221 -1.852 4.409 1.00 80.80 88 LYS E O 1
ATOM 10812 N N . ILE E 2 89 ? 132.344 -1.194 5.496 1.00 81.98 89 ILE E N 1
ATOM 10813 C CA . ILE E 2 89 ? 131.561 -2.431 5.429 1.00 82.85 89 ILE E CA 1
ATOM 10814 C C . ILE E 2 89 ? 130.968 -2.951 4.112 1.00 83.20 89 ILE E C 1
ATOM 10815 O O . ILE E 2 89 ? 130.966 -4.159 3.889 1.00 83.68 89 ILE E O 1
ATOM 10820 N N . GLY E 2 90 ? 130.437 -2.074 3.262 1.00 82.98 90 GLY E N 1
ATOM 10821 C CA . GLY E 2 90 ? 129.844 -2.537 2.011 1.00 82.71 90 GLY E CA 1
ATOM 10822 C C . GLY E 2 90 ? 130.789 -2.739 0.838 1.00 82.45 90 GLY E C 1
ATOM 10823 O O . GLY E 2 90 ? 131.973 -3.024 1.011 1.00 81.77 90 GLY E O 1
ATOM 10824 N N . GLN E 2 91 ? 130.249 -2.601 -0.370 1.00 83.03 91 GLN E N 1
ATOM 10825 C CA . GLN E 2 91 ? 131.029 -2.743 -1.598 1.00 83.51 91 GLN E CA 1
ATOM 10826 C C . GLN E 2 91 ? 130.268 -2.048 -2.734 1.00 83.23 91 GLN E C 1
ATOM 10827 O O . GLN E 2 91 ? 130.567 -2.232 -3.917 1.00 83.10 91 GLN E O 1
ATOM 10833 N N . CYS E 2 92 ? 129.283 -1.235 -2.346 1.00 83.39 92 CYS E N 1
ATOM 10834 C CA . CYS E 2 92 ? 128.455 -0.477 -3.288 1.00 83.17 92 CYS E CA 1
ATOM 10835 C C . CYS E 2 92 ? 129.289 0.637 -3.887 1.00 82.32 92 CYS E C 1
ATOM 10836 O O . CYS E 2 92 ? 130.308 1.039 -3.319 1.00 82.87 92 CYS E O 1
ATOM 10839 N N . ILE E 2 93 ? 128.857 1.147 -5.031 1.00 80.48 93 ILE E N 1
ATOM 10840 C CA . ILE E 2 93 ? 129.589 2.224 -5.662 1.00 77.97 93 ILE E CA 1
ATOM 10841 C C . ILE E 2 93 ? 128.706 2.978 -6.635 1.00 77.45 93 ILE E C 1
ATOM 10842 O O . ILE E 2 93 ? 127.807 2.405 -7.235 1.00 77.14 93 ILE E O 1
ATOM 10847 N N . PHE E 2 94 ? 128.957 4.276 -6.756 1.00 76.58 94 PHE E N 1
ATOM 10848 C CA . PHE E 2 94 ? 128.231 5.131 -7.682 1.00 75.52 94 PHE E CA 1
ATOM 10849 C C . PHE E 2 94 ? 128.887 4.851 -9.031 1.00 75.86 94 PHE E C 1
ATOM 10850 O O . PHE E 2 94 ? 130.118 4.867 -9.145 1.00 75.55 94 PHE E O 1
ATOM 10858 N N . ALA E 2 95 ? 128.080 4.583 -10.051 1.00 75.90 95 ALA E N 1
ATOM 10859 C CA . ALA E 2 95 ? 128.640 4.299 -11.359 1.00 75.58 95 ALA E CA 1
ATOM 10860 C C . ALA E 2 95 ? 127.708 4.661 -12.485 1.00 75.58 95 ALA E C 1
ATOM 10861 O O . ALA E 2 95 ? 126.490 4.625 -12.347 1.00 75.24 95 ALA E O 1
ATOM 10863 N N . LEU E 2 96 ? 128.320 5.022 -13.601 1.00 76.57 96 LEU E N 1
ATOM 10864 C CA . LEU E 2 96 ? 127.614 5.403 -14.801 1.00 77.58 96 LEU E CA 1
ATOM 10865 C C . LEU E 2 96 ? 127.319 4.139 -15.591 1.00 78.92 96 LEU E C 1
ATOM 10866 O O . LEU E 2 96 ? 128.197 3.599 -16.263 1.00 79.16 96 LEU E O 1
ATOM 10871 N N . ALA E 2 97 ? 126.081 3.664 -15.499 1.00 80.43 97 ALA E N 1
ATOM 10872 C CA . ALA E 2 97 ? 125.666 2.455 -16.205 1.00 81.77 97 ALA E CA 1
ATOM 10873 C C . ALA E 2 97 ? 124.900 2.754 -17.490 1.00 82.61 97 ALA E C 1
ATOM 10874 O O . ALA E 2 97 ? 124.138 3.719 -17.576 1.00 82.55 97 ALA E O 1
ATOM 10876 N N . SER E 2 98 ? 125.087 1.891 -18.480 1.00 83.35 98 SER E N 1
ATOM 10877 C CA . SER E 2 98 ? 124.445 2.063 -19.768 1.00 83.95 98 SER E CA 1
ATOM 10878 C C . SER E 2 98 ? 124.652 0.791 -20.579 1.00 84.80 98 SER E C 1
ATOM 10879 O O . SER E 2 98 ? 125.260 -0.160 -20.090 1.00 84.64 98 SER E O 1
ATOM 10882 N N . TYR E 2 99 ? 124.133 0.779 -21.807 1.00 85.77 99 TYR E N 1
ATOM 10883 C CA . TYR E 2 99 ? 124.279 -0.359 -22.719 1.00 86.71 99 TYR E CA 1
ATOM 10884 C C . TYR E 2 99 ? 125.729 -0.375 -23.213 1.00 87.58 99 TYR E C 1
ATOM 10885 O O . TYR E 2 99 ? 126.401 0.654 -23.209 1.00 87.87 99 TYR E O 1
ATOM 10894 N N . PRO E 2 100 ? 126.225 -1.537 -23.661 1.00 88.66 100 PRO E N 1
ATOM 10895 C CA . PRO E 2 100 ? 127.611 -1.643 -24.143 1.00 89.20 100 PRO E CA 1
ATOM 10896 C C . PRO E 2 100 ? 128.040 -0.619 -25.198 1.00 89.34 100 PRO E C 1
ATOM 10897 O O . PRO E 2 100 ? 129.078 0.034 -25.060 1.00 89.33 100 PRO E O 1
ATOM 10901 N N . ASP E 2 101 ? 127.230 -0.480 -26.241 1.00 89.92 101 ASP E N 1
ATOM 10902 C CA . ASP E 2 101 ? 127.512 0.437 -27.345 1.00 90.60 101 ASP E CA 1
ATOM 10903 C C . ASP E 2 101 ? 127.606 1.925 -26.990 1.00 90.48 101 ASP E C 1
ATOM 10904 O O . ASP E 2 101 ? 128.113 2.723 -27.781 1.00 90.57 101 ASP E O 1
ATOM 10909 N N . PHE E 2 102 ? 127.115 2.290 -25.808 1.00 90.45 102 PHE E N 1
ATOM 10910 C CA . PHE E 2 102 ? 127.123 3.676 -25.333 1.00 90.53 102 PHE E CA 1
ATOM 10911 C C . PHE E 2 102 ? 128.434 4.411 -25.609 1.00 90.91 102 PHE E C 1
ATOM 10912 O O . PHE E 2 102 ? 128.444 5.482 -26.214 1.00 90.79 102 PHE E O 1
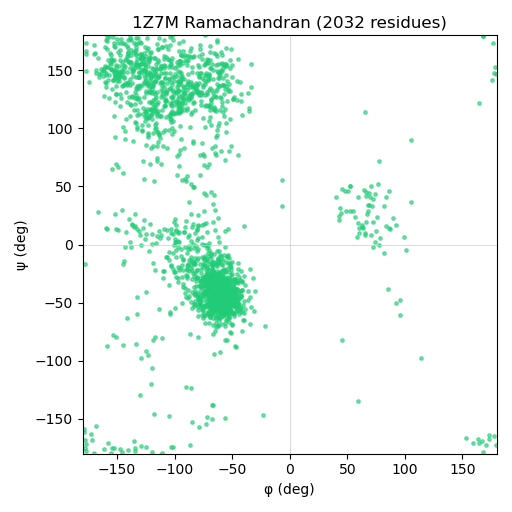ATOM 10920 N N . SER E 2 103 ? 129.537 3.826 -25.161 1.00 91.36 103 SER E N 1
ATOM 10921 C CA . SER E 2 103 ? 130.848 4.429 -25.338 1.00 91.94 103 SER E CA 1
ATOM 10922 C C . SER E 2 103 ? 131.151 4.828 -26.780 1.00 92.60 103 SER E C 1
ATOM 10923 O O . SER E 2 103 ? 131.703 5.899 -27.031 1.00 92.67 103 SER E O 1
ATOM 10926 N N . ASN E 2 104 ? 130.785 3.970 -27.727 1.00 93.26 104 ASN E N 1
ATOM 10927 C CA . ASN E 2 104 ? 131.056 4.235 -29.141 1.00 93.83 104 ASN E CA 1
ATOM 10928 C C . ASN E 2 104 ? 129.918 4.907 -29.902 1.00 94.15 104 ASN E C 1
ATOM 10929 O O . ASN E 2 104 ? 130.072 5.227 -31.082 1.00 93.89 104 ASN E O 1
ATOM 10934 N N . LYS E 2 105 ? 128.778 5.111 -29.245 1.00 94.33 105 LYS E N 1
ATOM 10935 C CA . LYS E 2 105 ? 127.653 5.773 -29.904 1.00 94.75 105 LYS E CA 1
ATOM 10936 C C . LYS E 2 105 ? 127.959 7.262 -29.980 1.00 95.48 105 LYS E C 1
ATOM 10937 O O . LYS E 2 105 ? 128.425 7.855 -29.006 1.00 95.33 105 LYS E O 1
ATOM 10943 N N . ASN E 2 106 ? 127.692 7.857 -31.140 1.00 96.47 106 ASN E N 1
ATOM 10944 C CA . ASN E 2 106 ? 127.972 9.273 -31.368 1.00 97.20 106 ASN E CA 1
ATOM 10945 C C . ASN E 2 106 ? 126.711 10.129 -31.476 1.00 97.42 106 ASN E C 1
ATOM 10946 O O . ASN E 2 106 ? 126.235 10.390 -32.581 1.00 97.44 106 ASN E O 1
ATOM 10951 N N . PHE E 2 107 ? 126.168 10.570 -30.346 1.00 97.80 107 PHE E N 1
ATOM 10952 C CA . PHE E 2 107 ? 124.977 11.409 -30.396 1.00 97.79 107 PHE E CA 1
ATOM 10953 C C . PHE E 2 107 ? 125.438 12.808 -30.754 1.00 97.91 107 PHE E C 1
ATOM 10954 O O . PHE E 2 107 ? 126.513 13.248 -30.338 1.00 98.13 107 PHE E O 1
ATOM 10962 N N . GLN E 2 108 ? 124.631 13.507 -31.534 1.00 97.98 108 GLN E N 1
ATOM 10963 C CA . GLN E 2 108 ? 124.971 14.868 -31.890 1.00 97.85 108 GLN E CA 1
ATOM 10964 C C . GLN E 2 108 ? 124.174 15.750 -30.946 1.00 97.22 108 GLN E C 1
ATOM 10965 O O . GLN E 2 108 ? 124.095 16.961 -31.125 1.00 97.59 108 GLN E O 1
ATOM 10971 N N . ARG E 2 109 ? 123.596 15.118 -29.928 1.00 95.90 109 ARG E N 1
ATOM 10972 C CA . ARG E 2 109 ? 122.797 15.813 -28.926 1.00 94.46 109 ARG E CA 1
ATOM 10973 C C . ARG E 2 109 ? 123.364 15.562 -27.530 1.00 93.73 109 ARG E C 1
ATOM 10974 O O . ARG E 2 109 ? 124.238 14.710 -27.349 1.00 93.59 109 ARG E O 1
ATOM 10982 N N . HIS E 2 110 ? 122.871 16.311 -26.546 1.00 92.43 110 HIS E N 1
ATOM 10983 C CA . HIS E 2 110 ? 123.328 16.156 -25.171 1.00 91.17 110 HIS E CA 1
ATOM 10984 C C . HIS E 2 110 ? 122.763 14.870 -24.585 1.00 89.73 110 HIS E C 1
ATOM 10985 O O . HIS E 2 110 ? 121.595 14.526 -24.800 1.00 89.36 110 HIS E O 1
ATOM 10992 N N . LYS E 2 111 ? 123.616 14.155 -23.859 1.00 87.94 111 LYS E N 1
ATOM 10993 C CA . LYS E 2 111 ? 123.242 12.892 -23.237 1.00 85.63 111 LYS E CA 1
ATOM 10994 C C . LYS E 2 111 ? 122.202 13.085 -22.137 1.00 84.17 111 LYS E C 1
ATOM 10995 O O . LYS E 2 111 ? 122.356 13.925 -21.247 1.00 83.93 111 LYS E O 1
ATOM 11001 N N . ARG E 2 112 ? 121.141 12.294 -22.211 1.00 82.61 112 ARG E N 1
ATOM 11002 C CA . ARG E 2 112 ? 120.078 12.336 -21.223 1.00 80.75 112 ARG E CA 1
ATOM 11003 C C . ARG E 2 112 ? 120.363 11.258 -20.199 1.00 78.90 112 ARG E C 1
ATOM 11004 O O . ARG E 2 112 ? 120.341 10.077 -20.540 1.00 78.34 112 ARG E O 1
ATOM 11012 N N . ILE E 2 113 ? 120.633 11.655 -18.956 1.00 76.66 113 ILE E N 1
ATOM 11013 C CA . ILE E 2 113 ? 120.915 10.690 -17.895 1.00 74.62 113 ILE E CA 1
ATOM 11014 C C . ILE E 2 113 ? 119.786 10.622 -16.881 1.00 73.48 113 ILE E C 1
ATOM 11015 O O . ILE E 2 113 ? 119.271 11.648 -16.448 1.00 73.71 113 ILE E O 1
ATOM 11020 N N . ALA E 2 114 ? 119.402 9.411 -16.501 1.00 72.13 114 ALA E N 1
ATOM 11021 C CA . ALA E 2 114 ? 118.346 9.246 -15.516 1.00 71.24 114 ALA E CA 1
ATOM 11022 C C . ALA E 2 114 ? 119.013 8.781 -14.242 1.00 70.64 114 ALA E C 1
ATOM 11023 O O . ALA E 2 114 ? 119.802 7.841 -14.260 1.00 70.63 114 ALA E O 1
ATOM 11025 N N . SER E 2 115 ? 118.708 9.448 -13.137 1.00 69.79 115 SER E N 1
ATOM 11026 C CA . SER E 2 115 ? 119.296 9.081 -11.868 1.00 68.94 115 SER E CA 1
ATOM 11027 C C . SER E 2 115 ? 118.403 9.439 -10.699 1.00 68.25 115 SER E C 1
ATOM 11028 O O . SER E 2 115 ? 117.513 10.285 -10.816 1.00 68.02 115 SER E O 1
ATOM 11031 N N . LYS E 2 116 ? 118.643 8.766 -9.575 1.00 67.66 116 LYS E N 1
ATOM 11032 C CA . LYS E 2 116 ? 117.895 9.008 -8.343 1.00 66.81 116 LYS E CA 1
ATOM 11033 C C . LYS E 2 116 ? 118.620 10.135 -7.610 1.00 66.17 116 LYS E C 1
ATOM 11034 O O . LYS E 2 116 ? 118.098 10.737 -6.673 1.00 65.34 116 LYS E O 1
ATOM 11040 N N . TYR E 2 117 ? 119.829 10.419 -8.079 1.00 65.81 117 TYR E N 1
ATOM 11041 C CA . TYR E 2 117 ? 120.665 11.432 -7.483 1.00 65.50 117 TYR E CA 1
ATOM 11042 C C . TYR E 2 117 ? 121.132 12.510 -8.472 1.00 65.15 117 TYR E C 1
ATOM 11043 O O . TYR E 2 117 ? 122.227 12.434 -9.029 1.00 64.55 117 TYR E O 1
ATOM 11052 N N . PRO E 2 118 ? 120.305 13.542 -8.683 1.00 65.11 118 PRO E N 1
ATOM 11053 C CA . PRO E 2 118 ? 120.604 14.650 -9.593 1.00 65.25 118 PRO E CA 1
ATOM 11054 C C . PRO E 2 118 ? 121.917 15.358 -9.262 1.00 65.03 118 PRO E C 1
ATOM 11055 O O . PRO E 2 118 ? 122.718 15.650 -10.152 1.00 64.74 118 PRO E O 1
ATOM 11059 N N . ARG E 2 119 ? 122.121 15.646 -7.979 1.00 65.04 119 ARG E N 1
ATOM 11060 C CA . ARG E 2 119 ? 123.325 16.334 -7.545 1.00 64.97 119 ARG E CA 1
ATOM 11061 C C . ARG E 2 119 ? 124.575 15.528 -7.801 1.00 65.42 119 ARG E C 1
ATOM 11062 O O . ARG E 2 119 ? 125.531 16.043 -8.369 1.00 65.56 119 ARG E O 1
ATOM 11070 N N . VAL E 2 120 ? 124.581 14.268 -7.387 1.00 65.90 120 VAL E N 1
ATOM 11071 C CA . VAL E 2 120 ? 125.755 13.438 -7.616 1.00 66.32 120 VAL E CA 1
ATOM 11072 C C . VAL E 2 120 ? 125.988 13.317 -9.117 1.00 67.15 120 VAL E C 1
ATOM 11073 O O . VAL E 2 120 ? 127.130 13.354 -9.566 1.00 66.98 120 VAL E O 1
ATOM 11077 N N . THR E 2 121 ? 124.909 13.199 -9.891 1.00 68.00 121 THR E N 1
ATOM 11078 C CA . THR E 2 121 ? 125.019 13.091 -11.347 1.00 69.14 121 THR E CA 1
ATOM 11079 C C . THR E 2 121 ? 125.528 14.371 -12.007 1.00 70.28 121 THR E C 1
ATOM 11080 O O . THR E 2 121 ? 126.309 14.318 -12.949 1.00 70.17 121 THR E O 1
ATOM 11084 N N . LYS E 2 122 ? 125.077 15.523 -11.528 1.00 71.50 122 LYS E N 1
ATOM 11085 C CA . LYS E 2 122 ? 125.525 16.778 -12.107 1.00 72.53 122 LYS E CA 1
ATOM 11086 C C . LYS E 2 122 ? 126.975 17.034 -11.716 1.00 72.78 122 LYS E C 1
ATOM 11087 O O . LYS E 2 122 ? 127.765 17.528 -12.512 1.00 72.80 122 LYS E O 1
ATOM 11093 N N . LYS E 2 123 ? 127.326 16.683 -10.487 1.00 73.33 123 LYS E N 1
ATOM 11094 C CA . LYS E 2 123 ? 128.684 16.888 -10.007 1.00 73.93 123 LYS E CA 1
ATOM 11095 C C . LYS E 2 123 ? 129.699 16.041 -10.762 1.00 74.64 123 LYS E C 1
ATOM 11096 O O . LYS E 2 123 ? 130.797 16.510 -11.069 1.00 74.93 123 LYS E O 1
ATOM 11102 N N . TYR E 2 124 ? 129.326 14.795 -11.056 1.00 75.37 124 TYR E N 1
ATOM 11103 C CA . TYR E 2 124 ? 130.191 13.861 -11.784 1.00 75.68 124 TYR E CA 1
ATOM 11104 C C . TYR E 2 124 ? 130.492 14.338 -13.203 1.00 76.37 124 TYR E C 1
ATOM 11105 O O . TYR E 2 124 ? 131.655 14.416 -13.597 1.00 76.27 124 TYR E O 1
ATOM 11114 N N . PHE E 2 125 ? 129.453 14.641 -13.976 1.00 76.97 125 PHE E N 1
ATOM 11115 C CA . PHE E 2 125 ? 129.659 15.123 -15.338 1.00 77.68 125 PHE E CA 1
ATOM 11116 C C . PHE E 2 125 ? 130.253 16.532 -15.341 1.00 79.08 125 PHE E C 1
ATOM 11117 O O . PHE E 2 125 ? 130.562 17.076 -16.397 1.00 78.42 125 PHE E O 1
ATOM 11125 N N . ALA E 2 126 ? 130.394 17.122 -14.156 1.00 80.90 126 ALA E N 1
ATOM 11126 C CA . ALA E 2 126 ? 130.986 18.452 -14.030 1.00 82.94 126 ALA E CA 1
ATOM 11127 C C . ALA E 2 126 ? 132.501 18.249 -14.160 1.00 84.42 126 ALA E C 1
ATOM 11128 O O . ALA E 2 126 ? 133.175 18.929 -14.938 1.00 84.65 126 ALA E O 1
ATOM 11130 N N . GLN E 2 127 ? 133.026 17.298 -13.396 1.00 85.82 127 GLN E N 1
ATOM 11131 C CA . GLN E 2 127 ? 134.443 16.990 -13.454 1.00 87.67 127 GLN E CA 1
ATOM 11132 C C . GLN E 2 127 ? 134.758 16.393 -14.820 1.00 88.76 127 GLN E C 1
ATOM 11133 O O . GLN E 2 127 ? 135.845 16.594 -15.352 1.00 89.36 127 GLN E O 1
ATOM 11139 N N . LYS E 2 128 ? 133.799 15.671 -15.390 1.00 89.45 128 LYS E N 1
ATOM 11140 C CA . LYS E 2 128 ? 133.976 15.042 -16.701 1.00 90.13 128 LYS E CA 1
ATOM 11141 C C . LYS E 2 128 ? 133.951 16.083 -17.838 1.00 90.28 128 LYS E C 1
ATOM 11142 O O . LYS E 2 128 ? 134.099 15.731 -19.014 1.00 90.26 128 LYS E O 1
ATOM 11148 N N . GLN E 2 129 ? 133.770 17.356 -17.484 1.00 90.42 129 GLN E N 1
ATOM 11149 C CA . GLN E 2 129 ? 133.725 18.436 -18.469 1.00 90.60 129 GLN E CA 1
ATOM 11150 C C . GLN E 2 129 ? 132.739 18.113 -19.593 1.00 89.90 129 GLN E C 1
ATOM 11151 O O . GLN E 2 129 ? 133.070 18.261 -20.771 1.00 89.46 129 GLN E O 1
ATOM 11157 N N . GLU E 2 130 ? 131.543 17.650 -19.232 1.00 89.41 130 GLU E N 1
ATOM 11158 C CA . GLU E 2 130 ? 130.503 17.327 -20.212 1.00 88.80 130 GLU E CA 1
ATOM 11159 C C . GLU E 2 130 ? 129.142 17.841 -19.734 1.00 88.29 130 GLU E C 1
ATOM 11160 O O . GLU E 2 130 ? 128.805 17.732 -18.555 1.00 87.99 130 GLU E O 1
ATOM 11166 N N . ASP E 2 131 ? 128.360 18.404 -20.649 1.00 87.57 131 ASP E N 1
ATOM 11167 C CA . ASP E 2 131 ? 127.051 18.927 -20.280 1.00 87.06 131 ASP E CA 1
ATOM 11168 C C . ASP E 2 131 ? 125.986 17.883 -20.614 1.00 86.31 131 ASP E C 1
ATOM 11169 O O . ASP E 2 131 ? 125.981 17.325 -21.711 1.00 86.37 131 ASP E O 1
ATOM 11174 N N . ILE E 2 132 ? 125.090 17.622 -19.663 1.00 85.24 132 ILE E N 1
ATOM 11175 C CA . ILE E 2 132 ? 124.029 16.635 -19.848 1.00 84.06 132 ILE E CA 1
ATOM 11176 C C . ILE E 2 132 ? 122.671 17.143 -19.400 1.00 83.11 132 ILE E C 1
ATOM 11177 O O . ILE E 2 132 ? 122.545 18.259 -18.893 1.00 83.22 132 ILE E O 1
ATOM 11182 N N . GLU E 2 133 ? 121.658 16.303 -19.584 1.00 81.74 133 GLU E N 1
ATOM 11183 C CA . GLU E 2 133 ? 120.302 16.630 -19.172 1.00 80.56 133 GLU E CA 1
ATOM 11184 C C . GLU E 2 133 ? 119.822 15.537 -18.234 1.00 79.26 133 GLU E C 1
ATOM 11185 O O . GLU E 2 133 ? 119.561 14.415 -18.659 1.00 79.36 133 GLU E O 1
ATOM 11191 N N . ILE E 2 134 ? 119.709 15.879 -16.956 1.00 77.73 134 ILE E N 1
ATOM 11192 C CA . ILE E 2 134 ? 119.283 14.941 -15.927 1.00 76.16 134 ILE E CA 1
ATOM 11193 C C . ILE E 2 134 ? 117.779 14.708 -15.883 1.00 75.44 134 ILE E C 1
ATOM 11194 O O . ILE E 2 134 ? 116.990 15.639 -16.027 1.00 75.30 134 ILE E O 1
ATOM 11199 N N . ILE E 2 135 ? 117.387 13.453 -15.687 1.00 74.98 135 ILE E N 1
ATOM 11200 C CA . ILE E 2 135 ? 115.977 13.088 -15.584 1.00 74.14 135 ILE E CA 1
ATOM 11201 C C . ILE E 2 135 ? 115.801 12.380 -14.241 1.00 73.64 135 ILE E C 1
ATOM 11202 O O . ILE E 2 135 ? 116.256 11.249 -14.050 1.00 73.77 135 ILE E O 1
ATOM 11207 N N . LYS E 2 136 ? 115.144 13.056 -13.310 1.00 72.68 136 LYS E N 1
ATOM 11208 C CA . LYS E 2 136 ? 114.923 12.515 -11.980 1.00 72.36 136 LYS E CA 1
ATOM 11209 C C . LYS E 2 136 ? 113.941 11.344 -11.935 1.00 72.59 136 LYS E C 1
ATOM 11210 O O . LYS E 2 136 ? 112.781 11.478 -12.310 1.00 72.52 136 LYS E O 1
ATOM 11216 N N . LEU E 2 137 ? 114.424 10.192 -11.485 1.00 72.29 137 LEU E N 1
ATOM 11217 C CA . LEU E 2 137 ? 113.597 8.999 -11.335 1.00 72.30 137 LEU E CA 1
ATOM 11218 C C . LEU E 2 137 ? 113.850 8.453 -9.926 1.00 72.57 137 LEU E C 1
ATOM 11219 O O . LEU E 2 137 ? 114.990 8.150 -9.579 1.00 73.20 137 LEU E O 1
ATOM 11224 N N . GLU E 2 138 ? 112.798 8.325 -9.120 1.00 72.65 138 GLU E N 1
ATOM 11225 C CA . GLU E 2 138 ? 112.923 7.842 -7.741 1.00 74.00 138 GLU E CA 1
ATOM 11226 C C . GLU E 2 138 ? 113.094 6.353 -7.530 1.00 74.33 138 GLU E C 1
ATOM 11227 O O . GLU E 2 138 ? 113.482 5.919 -6.446 1.00 73.20 138 GLU E O 1
ATOM 11233 N N . GLY E 2 139 ? 112.778 5.571 -8.552 1.00 75.11 139 GLY E N 1
ATOM 11234 C CA . GLY E 2 139 ? 112.918 4.140 -8.430 1.00 75.05 139 GLY E CA 1
ATOM 11235 C C . GLY E 2 139 ? 113.912 3.553 -9.403 1.00 76.25 139 GLY E C 1
ATOM 11236 O O . GLY E 2 139 ? 114.926 4.158 -9.743 1.00 76.55 139 GLY E O 1
ATOM 11237 N N . SER E 2 140 ? 113.590 2.346 -9.839 1.00 77.72 140 SER E N 1
ATOM 11238 C CA . SER E 2 140 ? 114.374 1.544 -10.776 1.00 78.92 140 SER E CA 1
ATOM 11239 C C . SER E 2 140 ? 114.920 2.277 -12.007 1.00 79.17 140 SER E C 1
ATOM 11240 O O . SER E 2 140 ? 114.408 2.138 -13.121 1.00 78.84 140 SER E O 1
ATOM 11243 N N . VAL E 2 141 ? 115.983 3.040 -11.798 1.00 79.23 141 VAL E N 1
ATOM 11244 C CA . VAL E 2 141 ? 116.601 3.815 -12.863 1.00 79.46 141 VAL E CA 1
ATOM 11245 C C . VAL E 2 141 ? 116.918 3.003 -14.116 1.00 79.82 141 VAL E C 1
ATOM 11246 O O . VAL E 2 141 ? 117.051 3.563 -15.204 1.00 80.00 141 VAL E O 1
ATOM 11250 N N . GLU E 2 142 ? 117.027 1.686 -13.958 1.00 80.05 142 GLU E N 1
ATOM 11251 C CA . GLU E 2 142 ? 117.334 0.792 -15.076 1.00 80.36 142 GLU E CA 1
ATOM 11252 C C . GLU E 2 142 ? 116.318 0.975 -16.206 1.00 79.92 142 GLU E C 1
ATOM 11253 O O . GLU E 2 142 ? 116.645 0.809 -17.381 1.00 79.62 142 GLU E O 1
ATOM 11259 N N . LEU E 2 143 ? 115.082 1.302 -15.841 1.00 79.54 143 LEU E N 1
ATOM 11260 C CA . LEU E 2 143 ? 114.051 1.523 -16.838 1.00 79.56 143 LEU E CA 1
ATOM 11261 C C . LEU E 2 143 ? 114.505 2.673 -17.692 1.00 80.02 143 LEU E C 1
ATOM 11262 O O . LEU E 2 143 ? 114.431 2.616 -18.917 1.00 80.25 143 LEU E O 1
ATOM 11267 N N . GLY E 2 144 ? 114.966 3.723 -17.013 1.00 80.45 144 GLY E N 1
ATOM 11268 C CA . GLY E 2 144 ? 115.432 4.929 -17.670 1.00 80.42 144 GLY E CA 1
ATOM 11269 C C . GLY E 2 144 ? 115.822 4.677 -19.103 1.00 80.18 144 GLY E C 1
ATOM 11270 O O . GLY E 2 144 ? 115.138 5.120 -20.018 1.00 80.09 144 GLY E O 1
ATOM 11271 N N . PRO E 2 145 ? 116.924 3.950 -19.321 1.00 80.48 145 PRO E N 1
ATOM 11272 C CA . PRO E 2 145 ? 117.435 3.615 -20.654 1.00 80.69 145 PRO E CA 1
ATOM 11273 C C . PRO E 2 145 ? 116.678 2.486 -21.380 1.00 80.85 145 PRO E C 1
ATOM 11274 O O . PRO E 2 145 ? 116.737 2.377 -22.606 1.00 80.89 145 PRO E O 1
ATOM 11278 N N . VAL E 2 146 ? 115.963 1.657 -20.625 1.00 80.96 146 VAL E N 1
ATOM 11279 C CA . VAL E 2 146 ? 115.200 0.566 -21.223 1.00 81.11 146 VAL E CA 1
ATOM 11280 C C . VAL E 2 146 ? 113.960 1.127 -21.912 1.00 81.05 146 VAL E C 1
ATOM 11281 O O . VAL E 2 146 ? 113.810 0.984 -23.124 1.00 81.25 146 VAL E O 1
ATOM 11285 N N . VAL E 2 147 ? 113.071 1.765 -21.155 1.00 80.58 147 VAL E N 1
ATOM 11286 C CA . VAL E 2 147 ? 111.878 2.329 -21.774 1.00 80.24 147 VAL E CA 1
ATOM 11287 C C . VAL E 2 147 ? 112.276 3.412 -22.764 1.00 79.51 147 VAL E C 1
ATOM 11288 O O . VAL E 2 147 ? 111.463 3.837 -23.575 1.00 79.62 147 VAL E O 1
ATOM 11292 N N . GLY E 2 148 ? 113.529 3.857 -22.689 1.00 78.73 148 GLY E N 1
ATOM 11293 C CA . GLY E 2 148 ? 114.010 4.893 -23.591 1.00 78.05 148 GLY E CA 1
ATOM 11294 C C . GLY E 2 148 ? 113.749 6.320 -23.125 1.00 77.43 148 GLY E C 1
ATOM 11295 O O . GLY E 2 148 ? 113.297 7.149 -23.905 1.00 77.71 148 GLY E O 1
ATOM 11296 N N . LEU E 2 149 ? 114.030 6.611 -21.857 1.00 76.79 149 LEU E N 1
ATOM 11297 C CA . LEU E 2 149 ? 113.837 7.948 -21.309 1.00 75.87 149 LEU E CA 1
ATOM 11298 C C . LEU E 2 149 ? 115.203 8.625 -21.078 1.00 75.65 149 LEU E C 1
ATOM 11299 O O . LEU E 2 149 ? 115.283 9.826 -20.811 1.00 75.80 149 LEU E O 1
ATOM 11304 N N . ALA E 2 150 ? 116.275 7.841 -21.188 1.00 75.30 150 ALA E N 1
ATOM 11305 C CA . ALA E 2 150 ? 117.642 8.341 -21.009 1.00 74.67 150 ALA E CA 1
ATOM 11306 C C . ALA E 2 150 ? 118.635 7.407 -21.706 1.00 74.27 150 ALA E C 1
ATOM 11307 O O . ALA E 2 150 ? 118.360 6.221 -21.865 1.00 74.34 150 ALA E O 1
ATOM 11309 N N . ASP E 2 151 ? 119.783 7.934 -22.125 1.00 73.66 151 ASP E N 1
ATOM 11310 C CA . ASP E 2 151 ? 120.783 7.115 -22.810 1.00 73.08 151 ASP E CA 1
ATOM 11311 C C . ASP E 2 151 ? 121.618 6.309 -21.820 1.00 72.21 151 ASP E C 1
ATOM 11312 O O . ASP E 2 151 ? 122.222 5.304 -22.181 1.00 71.73 151 ASP E O 1
ATOM 11317 N N . ALA E 2 152 ? 121.659 6.771 -20.574 1.00 71.66 152 ALA E N 1
ATOM 11318 C CA . ALA E 2 152 ? 122.425 6.108 -19.522 1.00 70.67 152 ALA E CA 1
ATOM 11319 C C . ALA E 2 152 ? 121.878 6.474 -18.144 1.00 70.26 152 ALA E C 1
ATOM 11320 O O . ALA E 2 152 ? 120.934 7.255 -18.014 1.00 69.65 152 ALA E O 1
ATOM 11322 N N . ILE E 2 153 ? 122.469 5.902 -17.108 1.00 69.84 153 ILE E N 1
ATOM 11323 C CA . ILE E 2 153 ? 122.019 6.203 -15.767 1.00 69.68 153 ILE E CA 1
ATOM 11324 C C . ILE E 2 153 ? 123.178 6.285 -14.813 1.00 69.94 153 ILE E C 1
ATOM 11325 O O . ILE E 2 153 ? 124.256 5.764 -15.081 1.00 69.94 153 ILE E O 1
ATOM 11330 N N . VAL E 2 154 ? 122.940 6.954 -13.696 1.00 70.48 154 VAL E N 1
ATOM 11331 C CA . VAL E 2 154 ? 123.934 7.112 -12.659 1.00 70.74 154 VAL E CA 1
ATOM 11332 C C . VAL E 2 154 ? 123.281 6.622 -11.389 1.00 71.65 154 VAL E C 1
ATOM 11333 O O . VAL E 2 154 ? 122.402 7.278 -10.828 1.00 71.49 154 VAL E O 1
ATOM 11337 N N . ASP E 2 155 ? 123.690 5.445 -10.944 1.00 72.89 155 ASP E N 1
ATOM 11338 C CA . ASP E 2 155 ? 123.122 4.912 -9.725 1.00 74.01 155 ASP E CA 1
ATOM 11339 C C . ASP E 2 155 ? 124.120 4.077 -8.923 1.00 74.76 155 ASP E C 1
ATOM 11340 O O . ASP E 2 155 ? 125.301 3.993 -9.268 1.00 74.44 155 ASP E O 1
ATOM 11345 N N . ILE E 2 156 ? 123.633 3.484 -7.839 1.00 75.68 156 ILE E N 1
ATOM 11346 C CA . ILE E 2 156 ? 124.455 2.652 -6.973 1.00 76.92 156 ILE E CA 1
ATOM 11347 C C . ILE E 2 156 ? 124.516 1.201 -7.465 1.00 78.03 156 ILE E C 1
ATOM 11348 O O . ILE E 2 156 ? 123.521 0.476 -7.446 1.00 77.96 156 ILE E O 1
ATOM 11353 N N . VAL E 2 157 ? 125.705 0.802 -7.916 1.00 79.48 157 VAL E N 1
ATOM 11354 C CA . VAL E 2 157 ? 125.972 -0.542 -8.428 1.00 81.06 157 VAL E CA 1
ATOM 11355 C C . VAL E 2 157 ? 126.842 -1.304 -7.427 1.00 82.09 157 VAL E C 1
ATOM 11356 O O . VAL E 2 157 ? 127.912 -0.826 -7.042 1.00 82.27 157 VAL E O 1
ATOM 11360 N N . GLU E 2 158 ? 126.386 -2.482 -7.008 1.00 83.56 158 GLU E N 1
ATOM 11361 C CA . GLU E 2 158 ? 127.142 -3.297 -6.059 1.00 84.76 158 GLU E CA 1
ATOM 11362 C C . GLU E 2 158 ? 127.676 -4.551 -6.738 1.00 85.20 158 GLU E C 1
ATOM 11363 O O . GLU E 2 158 ? 128.843 -4.603 -7.141 1.00 85.63 158 GLU E O 1
ATOM 11369 N N . THR E 2 159 ? 126.815 -5.555 -6.872 1.00 85.46 159 THR E N 1
ATOM 11370 C CA . THR E 2 159 ? 127.194 -6.813 -7.500 1.00 85.27 159 THR E CA 1
ATOM 11371 C C . THR E 2 159 ? 127.163 -6.719 -9.027 1.00 85.45 159 THR E C 1
ATOM 11372 O O . THR E 2 159 ? 127.696 -7.584 -9.718 1.00 85.24 159 THR E O 1
ATOM 11376 N N . GLY E 2 160 ? 126.550 -5.657 -9.545 1.00 85.56 160 GLY E N 1
ATOM 11377 C CA . GLY E 2 160 ? 126.481 -5.464 -10.985 1.00 85.96 160 GLY E CA 1
ATOM 11378 C C . GLY E 2 160 ? 125.441 -6.306 -11.701 1.00 86.08 160 GLY E C 1
ATOM 11379 O O . GLY E 2 160 ? 125.366 -6.302 -12.933 1.00 85.91 160 GLY E O 1
ATOM 11380 N N . ASN E 2 161 ? 124.634 -7.028 -10.928 1.00 86.17 161 ASN E N 1
ATOM 11381 C CA . ASN E 2 161 ? 123.597 -7.887 -11.489 1.00 86.32 161 ASN E CA 1
ATOM 11382 C C . ASN E 2 161 ? 122.456 -7.096 -12.120 1.00 86.31 161 ASN E C 1
ATOM 11383 O O . ASN E 2 161 ? 122.197 -7.224 -13.315 1.00 86.22 161 ASN E O 1
ATOM 11388 N N . THR E 2 162 ? 121.781 -6.285 -11.309 1.00 86.22 162 THR E N 1
ATOM 11389 C CA . THR E 2 162 ? 120.656 -5.480 -11.775 1.00 85.90 162 THR E CA 1
ATOM 11390 C C . THR E 2 162 ? 120.926 -4.858 -13.134 1.00 85.81 162 THR E C 1
ATOM 11391 O O . THR E 2 162 ? 120.036 -4.773 -13.980 1.00 85.35 162 THR E O 1
ATOM 11395 N N . LEU E 2 163 ? 122.156 -4.410 -13.337 1.00 85.53 163 LEU E N 1
ATOM 11396 C CA . LEU E 2 163 ? 122.522 -3.813 -14.606 1.00 85.20 163 LEU E CA 1
ATOM 11397 C C . LEU E 2 163 ? 122.600 -4.898 -15.673 1.00 85.26 163 LEU E C 1
ATOM 11398 O O . LEU E 2 163 ? 121.968 -4.793 -16.730 1.00 85.08 163 LEU E O 1
ATOM 11403 N N . SER E 2 164 ? 123.376 -5.942 -15.378 1.00 85.01 164 SER E N 1
ATOM 11404 C CA . SER E 2 164 ? 123.576 -7.068 -16.293 1.00 84.57 164 SER E CA 1
ATOM 11405 C C . SER E 2 164 ? 122.280 -7.812 -16.613 1.00 84.11 164 SER E C 1
ATOM 11406 O O . SER E 2 164 ? 122.180 -8.457 -17.654 1.00 83.57 164 SER E O 1
ATOM 11409 N N . ALA E 2 165 ? 121.297 -7.721 -15.718 1.00 83.59 165 ALA E N 1
ATOM 11410 C CA . ALA E 2 165 ? 120.003 -8.373 -15.919 1.00 82.99 165 ALA E CA 1
ATOM 11411 C C . ALA E 2 165 ? 119.070 -7.476 -16.741 1.00 82.88 165 ALA E C 1
ATOM 11412 O O . ALA E 2 165 ? 117.843 -7.568 -16.639 1.00 83.15 165 ALA E O 1
ATOM 11414 N N . ASN E 2 166 ? 119.673 -6.609 -17.551 1.00 82.67 166 ASN E N 1
ATOM 11415 C CA . ASN E 2 166 ? 118.951 -5.680 -18.413 1.00 82.32 166 ASN E CA 1
ATOM 11416 C C . ASN E 2 166 ? 119.859 -5.232 -19.555 1.00 82.18 166 ASN E C 1
ATOM 11417 O O . ASN E 2 166 ? 119.557 -4.276 -20.268 1.00 82.20 166 ASN E O 1
ATOM 11422 N N . GLY E 2 167 ? 120.976 -5.935 -19.717 1.00 82.35 167 GLY E N 1
ATOM 11423 C CA . GLY E 2 167 ? 121.915 -5.617 -20.777 1.00 82.54 167 GLY E CA 1
ATOM 11424 C C . GLY E 2 167 ? 122.744 -4.380 -20.513 1.00 82.46 167 GLY E C 1
ATOM 11425 O O . GLY E 2 167 ? 123.431 -3.876 -21.407 1.00 82.61 167 GLY E O 1
ATOM 11426 N N . LEU E 2 168 ? 122.679 -3.891 -19.279 1.00 82.42 168 LEU E N 1
ATOM 11427 C CA . LEU E 2 168 ? 123.425 -2.706 -18.883 1.00 82.31 168 LEU E CA 1
ATOM 11428 C C . LEU E 2 168 ? 124.775 -3.100 -18.286 1.00 82.44 168 LEU E C 1
ATOM 11429 O O . LEU E 2 168 ? 124.944 -4.222 -17.804 1.00 82.46 168 LEU E O 1
ATOM 11434 N N . GLU E 2 169 ? 125.733 -2.180 -18.326 1.00 82.37 169 GLU E N 1
ATOM 11435 C CA . GLU E 2 169 ? 127.067 -2.447 -17.805 1.00 82.50 169 GLU E CA 1
ATOM 11436 C C . GLU E 2 169 ? 127.722 -1.163 -17.336 1.00 82.40 169 GLU E C 1
ATOM 11437 O O . GLU E 2 169 ? 127.531 -0.108 -17.940 1.00 82.78 169 GLU E O 1
ATOM 11443 N N . VAL E 2 170 ? 128.500 -1.250 -16.263 1.00 81.85 170 VAL E N 1
ATOM 11444 C CA . VAL E 2 170 ? 129.188 -0.075 -15.747 1.00 80.87 170 VAL E CA 1
ATOM 11445 C C . VAL E 2 170 ? 130.065 0.523 -16.845 1.00 80.77 170 VAL E C 1
ATOM 11446 O O . VAL E 2 170 ? 130.833 -0.182 -17.494 1.00 80.26 170 VAL E O 1
ATOM 11450 N N . ILE E 2 171 ? 129.924 1.825 -17.065 1.00 80.75 171 ILE E N 1
ATOM 11451 C CA . ILE E 2 171 ? 130.713 2.521 -18.072 1.00 80.93 171 ILE E CA 1
ATOM 11452 C C . ILE E 2 171 ? 131.897 3.184 -17.375 1.00 81.25 171 ILE E C 1
ATOM 11453 O O . ILE E 2 171 ? 132.894 3.528 -18.003 1.00 81.19 171 ILE E O 1
ATOM 11458 N N . GLU E 2 172 ? 131.778 3.351 -16.064 1.00 81.57 172 GLU E N 1
ATOM 11459 C CA . GLU E 2 172 ? 132.824 3.975 -15.269 1.00 81.98 172 GLU E CA 1
ATOM 11460 C C . GLU E 2 172 ? 132.350 4.036 -13.825 1.00 81.43 172 GLU E C 1
ATOM 11461 O O . GLU E 2 172 ? 131.149 4.068 -13.572 1.00 82.11 172 GLU E O 1
ATOM 11467 N N . LYS E 2 173 ? 133.278 4.039 -12.874 1.00 80.94 173 LYS E N 1
ATOM 11468 C CA . LYS E 2 173 ? 132.885 4.129 -11.473 1.00 80.29 173 LYS E CA 1
ATOM 11469 C C . LYS E 2 173 ? 133.004 5.593 -11.031 1.00 78.85 173 LYS E C 1
ATOM 11470 O O . LYS E 2 173 ? 133.847 6.341 -11.542 1.00 79.12 173 LYS E O 1
ATOM 11476 N N . ILE E 2 174 ? 132.155 6.009 -10.096 1.00 77.08 174 ILE E N 1
ATOM 11477 C CA . ILE E 2 174 ? 132.190 7.390 -9.633 1.00 75.43 174 ILE E CA 1
ATOM 11478 C C . ILE E 2 174 ? 132.834 7.521 -8.267 1.00 73.77 174 ILE E C 1
ATOM 11479 O O . ILE E 2 174 ? 133.803 8.250 -8.103 1.00 73.60 174 ILE E O 1
ATOM 11484 N N . SER E 2 175 ? 132.288 6.827 -7.281 1.00 72.54 175 SER E N 1
ATOM 11485 C CA . SER E 2 175 ? 132.850 6.886 -5.944 1.00 71.78 175 SER E CA 1
ATOM 11486 C C . SER E 2 175 ? 132.383 5.701 -5.112 1.00 70.94 175 SER E C 1
ATOM 11487 O O . SER E 2 175 ? 131.314 5.154 -5.350 1.00 71.08 175 SER E O 1
ATOM 11490 N N . ASP E 2 176 ? 133.184 5.293 -4.138 1.00 69.95 176 ASP E N 1
ATOM 11491 C CA . ASP E 2 176 ? 132.802 4.164 -3.308 1.00 69.45 176 ASP E CA 1
ATOM 11492 C C . ASP E 2 176 ? 131.791 4.599 -2.267 1.00 68.46 176 ASP E C 1
ATOM 11493 O O . ASP E 2 176 ? 131.984 5.603 -1.585 1.00 68.23 176 ASP E O 1
ATOM 11498 N N . ILE E 2 177 ? 130.702 3.852 -2.151 1.00 67.86 177 ILE E N 1
ATOM 11499 C CA . ILE E 2 177 ? 129.676 4.185 -1.174 1.00 67.61 177 ILE E CA 1
ATOM 11500 C C . ILE E 2 177 ? 129.913 3.390 0.096 1.00 67.10 177 ILE E C 1
ATOM 11501 O O . ILE E 2 177 ? 130.572 2.343 0.074 1.00 67.36 177 ILE E O 1
ATOM 11506 N N . SER E 2 178 ? 129.373 3.886 1.204 1.00 66.25 178 SER E N 1
ATOM 11507 C CA . SER E 2 178 ? 129.546 3.215 2.480 1.00 65.19 178 SER E CA 1
ATOM 11508 C C . SER E 2 178 ? 128.794 3.895 3.616 1.00 64.24 178 SER E C 1
ATOM 11509 O O . SER E 2 178 ? 128.355 5.037 3.479 1.00 64.37 178 SER E O 1
ATOM 11512 N N . THR E 2 179 ? 128.616 3.187 4.729 1.00 63.60 179 THR E N 1
ATOM 11513 C CA . THR E 2 179 ? 127.909 3.782 5.857 1.00 63.21 179 THR E CA 1
ATOM 11514 C C . THR E 2 179 ? 128.886 4.638 6.617 1.00 61.94 179 THR E C 1
ATOM 11515 O O . THR E 2 179 ? 130.035 4.252 6.818 1.00 61.90 179 THR E O 1
ATOM 11519 N N . ARG E 2 180 ? 128.410 5.796 7.052 1.00 60.85 180 ARG E N 1
ATOM 11520 C CA . ARG E 2 180 ? 129.242 6.740 7.773 1.00 59.75 180 ARG E CA 1
ATOM 11521 C C . ARG E 2 180 ? 128.612 7.145 9.084 1.00 59.31 180 ARG E C 1
ATOM 11522 O O . ARG E 2 180 ? 127.390 7.252 9.194 1.00 58.96 180 ARG E O 1
ATOM 11530 N N . MET E 2 181 ? 129.461 7.381 10.077 1.00 59.23 181 MET E N 1
ATOM 11531 C CA . MET E 2 181 ? 128.984 7.825 11.371 1.00 59.72 181 MET E CA 1
ATOM 11532 C C . MET E 2 181 ? 129.117 9.343 11.384 1.00 58.97 181 MET E C 1
ATOM 11533 O O . MET E 2 181 ? 130.232 9.868 11.342 1.00 59.47 181 MET E O 1
ATOM 11538 N N . ILE E 2 182 ? 127.988 10.045 11.414 1.00 57.24 182 ILE E N 1
ATOM 11539 C CA . ILE E 2 182 ? 128.029 11.497 11.434 1.00 55.34 182 ILE E CA 1
ATOM 11540 C C . ILE E 2 182 ? 127.532 12.040 12.768 1.00 55.08 182 ILE E C 1
ATOM 11541 O O . ILE E 2 182 ? 126.578 11.532 13.357 1.00 55.28 182 ILE E O 1
ATOM 11546 N N . VAL E 2 183 ? 128.209 13.081 13.241 1.00 53.96 183 VAL E N 1
ATOM 11547 C CA . VAL E 2 183 ? 127.883 13.701 14.509 1.00 52.47 183 VAL E CA 1
ATOM 11548 C C . VAL E 2 183 ? 127.534 15.171 14.362 1.00 52.23 183 VAL E C 1
ATOM 11549 O O . VAL E 2 183 ? 128.194 15.907 13.638 1.00 52.51 183 VAL E O 1
ATOM 11553 N N . ASN E 2 184 ? 126.480 15.575 15.056 1.00 51.74 184 ASN E N 1
ATOM 11554 C CA . ASN E 2 184 ? 126.006 16.949 15.083 1.00 50.67 184 ASN E CA 1
ATOM 11555 C C . ASN E 2 184 ? 127.148 17.722 15.762 1.00 50.05 184 ASN E C 1
ATOM 11556 O O . ASN E 2 184 ? 127.609 17.331 16.836 1.00 49.90 184 ASN E O 1
ATOM 11561 N N . LYS E 2 185 ? 127.610 18.799 15.125 1.00 49.18 185 LYS E N 1
ATOM 11562 C CA . LYS E 2 185 ? 128.727 19.603 15.628 1.00 47.94 185 LYS E CA 1
ATOM 11563 C C . LYS E 2 185 ? 128.595 20.166 17.042 1.00 48.01 185 LYS E C 1
ATOM 11564 O O . LYS E 2 185 ? 129.564 20.187 17.813 1.00 47.75 185 LYS E O 1
ATOM 11570 N N . SER E 2 186 ? 127.404 20.624 17.390 1.00 47.86 186 SER E N 1
ATOM 11571 C CA . SER E 2 186 ? 127.209 21.203 18.703 1.00 48.40 186 SER E CA 1
ATOM 11572 C C . SER E 2 186 ? 127.315 20.146 19.784 1.00 48.22 186 SER E C 1
ATOM 11573 O O . SER E 2 186 ? 127.775 20.406 20.883 1.00 47.20 186 SER E O 1
ATOM 11576 N N . SER E 2 187 ? 126.882 18.941 19.466 1.00 49.12 187 SER E N 1
ATOM 11577 C CA . SER E 2 187 ? 126.945 17.853 20.427 1.00 50.23 187 SER E CA 1
ATOM 11578 C C . SER E 2 187 ? 128.414 17.498 20.675 1.00 51.23 187 SER E C 1
ATOM 11579 O O . SER E 2 187 ? 128.894 17.497 21.810 1.00 51.23 187 SER E O 1
ATOM 11582 N N . PHE E 2 188 ? 129.130 17.206 19.595 1.00 52.30 188 PHE E N 1
ATOM 11583 C CA . PHE E 2 188 ? 130.539 16.844 19.690 1.00 53.33 188 PHE E CA 1
ATOM 11584 C C . PHE E 2 188 ? 131.253 17.828 20.594 1.00 54.20 188 PHE E C 1
ATOM 11585 O O . PHE E 2 188 ? 132.111 17.447 21.384 1.00 54.59 188 PHE E O 1
ATOM 11593 N N . LYS E 2 189 ? 130.867 19.096 20.481 1.00 55.27 189 LYS E N 1
ATOM 11594 C CA . LYS E 2 189 ? 131.475 20.175 21.253 1.00 55.90 189 LYS E CA 1
ATOM 11595 C C . LYS E 2 189 ? 131.235 20.074 22.750 1.00 56.39 189 LYS E C 1
ATOM 11596 O O . LYS E 2 189 ? 132.156 20.276 23.536 1.00 56.24 189 LYS E O 1
ATOM 11602 N N . PHE E 2 190 ? 130.007 19.755 23.147 1.00 57.84 190 PHE E N 1
ATOM 11603 C CA . PHE E 2 190 ? 129.690 19.637 24.568 1.00 59.33 190 PHE E CA 1
ATOM 11604 C C . PHE E 2 190 ? 129.523 18.211 25.099 1.00 60.58 190 PHE E C 1
ATOM 11605 O O . PHE E 2 190 ? 129.139 18.035 26.246 1.00 60.58 190 PHE E O 1
ATOM 11613 N N . LYS E 2 191 ? 129.789 17.201 24.274 1.00 62.04 191 LYS E N 1
ATOM 11614 C CA . LYS E 2 191 ? 129.702 15.796 24.697 1.00 63.40 191 LYS E CA 1
ATOM 11615 C C . LYS E 2 191 ? 130.910 15.028 24.142 1.00 64.89 191 LYS E C 1
ATOM 11616 O O . LYS E 2 191 ? 130.916 13.800 24.090 1.00 65.33 191 LYS E O 1
ATOM 11622 N N . LYS E 2 192 ? 131.938 15.778 23.752 1.00 66.42 192 LYS E N 1
ATOM 11623 C CA . LYS E 2 192 ? 133.153 15.230 23.165 1.00 67.77 192 LYS E CA 1
ATOM 11624 C C . LYS E 2 192 ? 133.638 13.954 23.846 1.00 68.75 192 LYS E C 1
ATOM 11625 O O . LYS E 2 192 ? 134.214 13.066 23.213 1.00 68.97 192 LYS E O 1
ATOM 11631 N N . ASP E 2 193 ? 133.395 13.862 25.141 1.00 69.72 193 ASP E N 1
ATOM 11632 C CA . ASP E 2 193 ? 133.786 12.691 25.917 1.00 70.78 193 ASP E CA 1
ATOM 11633 C C . ASP E 2 193 ? 133.191 11.409 25.341 1.00 70.75 193 ASP E C 1
ATOM 11634 O O . ASP E 2 193 ? 133.847 10.671 24.609 1.00 71.02 193 ASP E O 1
ATOM 11639 N N . LYS E 2 194 ? 131.939 11.158 25.702 1.00 70.88 194 LYS E N 1
ATOM 11640 C CA . LYS E 2 194 ? 131.211 9.993 25.257 1.00 70.86 194 LYS E CA 1
ATOM 11641 C C . LYS E 2 194 ? 131.350 9.794 23.753 1.00 70.59 194 LYS E C 1
ATOM 11642 O O . LYS E 2 194 ? 131.740 8.713 23.311 1.00 70.92 194 LYS E O 1
ATOM 11648 N N . ILE E 2 195 ? 131.061 10.831 22.969 1.00 69.89 195 ILE E N 1
ATOM 11649 C CA . ILE E 2 195 ? 131.145 10.708 21.520 1.00 69.53 195 ILE E CA 1
ATOM 11650 C C . ILE E 2 195 ? 132.436 10.033 21.085 1.00 69.87 195 ILE E C 1
ATOM 11651 O O . ILE E 2 195 ? 132.397 9.058 20.352 1.00 69.80 195 ILE E O 1
ATOM 11656 N N . ILE E 2 196 ? 133.580 10.551 21.530 1.00 70.31 196 ILE E N 1
ATOM 11657 C CA . ILE E 2 196 ? 134.869 9.974 21.147 1.00 70.72 196 ILE E CA 1
ATOM 11658 C C . ILE E 2 196 ? 135.055 8.580 21.733 1.00 71.60 196 ILE E C 1
ATOM 11659 O O . ILE E 2 196 ? 135.613 7.693 21.081 1.00 71.53 196 ILE E O 1
ATOM 11664 N N . GLU E 2 197 ? 134.588 8.388 22.964 1.00 72.13 197 GLU E N 1
ATOM 11665 C CA . GLU E 2 197 ? 134.692 7.088 23.613 1.00 72.76 197 GLU E CA 1
ATOM 11666 C C . GLU E 2 197 ? 134.002 6.057 22.721 1.00 73.27 197 GLU E C 1
ATOM 11667 O O . GLU E 2 197 ? 134.564 5.003 22.445 1.00 73.44 197 GLU E O 1
ATOM 11673 N N . MET E 2 198 ? 132.797 6.379 22.254 1.00 73.60 198 MET E N 1
ATOM 11674 C CA . MET E 2 198 ? 132.038 5.490 21.377 1.00 73.77 198 MET E CA 1
ATOM 11675 C C . MET E 2 198 ? 132.722 5.333 20.023 1.00 74.23 198 MET E C 1
ATOM 11676 O O . MET E 2 198 ? 132.765 4.244 19.457 1.00 73.88 198 MET E O 1
ATOM 11681 N N . VAL E 2 199 ? 133.252 6.429 19.498 1.00 74.79 199 VAL E N 1
ATOM 11682 C CA . VAL E 2 199 ? 133.922 6.379 18.213 1.00 75.35 199 VAL E CA 1
ATOM 11683 C C . VAL E 2 199 ? 135.025 5.341 18.267 1.00 76.70 199 VAL E C 1
ATOM 11684 O O . VAL E 2 199 ? 135.118 4.483 17.392 1.00 76.96 199 VAL E O 1
ATOM 11688 N N . GLU E 2 200 ? 135.862 5.407 19.298 1.00 77.42 200 GLU E N 1
ATOM 11689 C CA . GLU E 2 200 ? 136.955 4.447 19.425 1.00 78.06 200 GLU E CA 1
ATOM 11690 C C . GLU E 2 200 ? 136.420 3.019 19.570 1.00 78.60 200 GLU E C 1
ATOM 11691 O O . GLU E 2 200 ? 136.813 2.113 18.820 1.00 78.72 200 GLU E O 1
ATOM 11697 N N . ARG E 2 201 ? 135.509 2.826 20.520 1.00 78.80 201 ARG E N 1
ATOM 11698 C CA . ARG E 2 201 ? 134.931 1.514 20.765 1.00 79.11 201 ARG E CA 1
ATOM 11699 C C . ARG E 2 201 ? 134.302 0.902 19.524 1.00 80.33 201 ARG E C 1
ATOM 11700 O O . ARG E 2 201 ? 134.023 -0.296 19.498 1.00 81.18 201 ARG E O 1
ATOM 11708 N N . LEU E 2 202 ? 134.068 1.714 18.499 1.00 81.03 202 LEU E N 1
ATOM 11709 C CA . LEU E 2 202 ? 133.465 1.212 17.271 1.00 81.98 202 LEU E CA 1
ATOM 11710 C C . LEU E 2 202 ? 134.486 1.079 16.159 1.00 82.89 202 LEU E C 1
ATOM 11711 O O . LEU E 2 202 ? 134.178 0.556 15.089 1.00 82.52 202 LEU E O 1
ATOM 11716 N N . GLU E 2 203 ? 135.703 1.542 16.412 1.00 84.06 203 GLU E N 1
ATOM 11717 C CA . GLU E 2 203 ? 136.736 1.506 15.391 1.00 85.68 203 GLU E CA 1
ATOM 11718 C C . GLU E 2 203 ? 137.580 0.233 15.383 1.00 86.50 203 GLU E C 1
ATOM 11719 O O . GLU E 2 203 ? 138.673 0.197 14.819 1.00 86.41 203 GLU E O 1
ATOM 11725 N N . ASP E 2 204 ? 137.057 -0.828 15.980 1.00 87.36 204 ASP E N 1
ATOM 11726 C CA . ASP E 2 204 ? 137.780 -2.095 16.016 1.00 88.22 204 ASP E CA 1
ATOM 11727 C C . ASP E 2 204 ? 137.085 -3.210 15.203 1.00 89.07 204 ASP E C 1
ATOM 11728 O O . ASP E 2 204 ? 135.874 -3.083 14.906 1.00 89.49 204 ASP E O 1
ATOM 11733 N N . MET F 2 1 ? 99.802 -0.514 -29.281 1.00 84.84 1 MET F N 1
ATOM 11734 C CA . MET F 2 1 ? 99.052 -1.008 -28.083 1.00 84.64 1 MET F CA 1
ATOM 11735 C C . MET F 2 1 ? 98.930 0.062 -27.009 1.00 84.36 1 MET F C 1
ATOM 11736 O O . MET F 2 1 ? 99.439 1.170 -27.161 1.00 84.77 1 MET F O 1
ATOM 11741 N N . ILE F 2 2 ? 98.249 -0.271 -25.920 1.00 83.65 2 ILE F N 1
ATOM 11742 C CA . ILE F 2 2 ? 98.077 0.673 -24.826 1.00 82.67 2 ILE F CA 1
ATOM 11743 C C . ILE F 2 2 ? 99.180 0.454 -23.799 1.00 81.59 2 ILE F C 1
ATOM 11744 O O . ILE F 2 2 ? 99.362 -0.657 -23.303 1.00 81.36 2 ILE F O 1
ATOM 11749 N N . LYS F 2 3 ? 99.922 1.519 -23.501 1.00 80.21 3 LYS F N 1
ATOM 11750 C CA . LYS F 2 3 ? 101.016 1.472 -22.536 1.00 78.83 3 LYS F CA 1
ATOM 11751 C C . LYS F 2 3 ? 100.502 2.016 -21.212 1.00 78.18 3 LYS F C 1
ATOM 11752 O O . LYS F 2 3 ? 100.031 3.152 -21.135 1.00 77.87 3 LYS F O 1
ATOM 11758 N N . ILE F 2 4 ? 100.607 1.191 -20.172 1.00 77.44 4 ILE F N 1
ATOM 11759 C CA . ILE F 2 4 ? 100.124 1.532 -18.835 1.00 76.62 4 ILE F CA 1
ATOM 11760 C C . ILE F 2 4 ? 101.224 1.546 -17.785 1.00 75.78 4 ILE F C 1
ATOM 11761 O O . ILE F 2 4 ? 102.219 0.836 -17.904 1.00 75.77 4 ILE F O 1
ATOM 11766 N N . ALA F 2 5 ? 101.041 2.365 -16.758 1.00 74.77 5 ALA F N 1
ATOM 11767 C CA . ALA F 2 5 ? 102.000 2.433 -15.672 1.00 74.20 5 ALA F CA 1
ATOM 11768 C C . ALA F 2 5 ? 101.236 2.368 -14.356 1.00 74.41 5 ALA F C 1
ATOM 11769 O O . ALA F 2 5 ? 100.326 3.162 -14.109 1.00 74.60 5 ALA F O 1
ATOM 11771 N N . ILE F 2 6 ? 101.609 1.407 -13.515 1.00 74.56 6 ILE F N 1
ATOM 11772 C CA . ILE F 2 6 ? 100.959 1.207 -12.220 1.00 74.36 6 ILE F CA 1
ATOM 11773 C C . ILE F 2 6 ? 101.954 1.354 -11.062 1.00 74.26 6 ILE F C 1
ATOM 11774 O O . ILE F 2 6 ? 103.081 0.848 -11.118 1.00 74.18 6 ILE F O 1
ATOM 11779 N N . THR F 2 7 ? 101.521 2.051 -10.013 1.00 74.40 7 THR F N 1
ATOM 11780 C CA . THR F 2 7 ? 102.339 2.282 -8.824 1.00 74.92 7 THR F CA 1
ATOM 11781 C C . THR F 2 7 ? 102.543 0.982 -8.028 1.00 75.97 7 THR F C 1
ATOM 11782 O O . THR F 2 7 ? 101.616 0.453 -7.423 1.00 75.84 7 THR F O 1
ATOM 11786 N N . LYS F 2 8 ? 103.776 0.483 -8.056 1.00 76.85 8 LYS F N 1
ATOM 11787 C CA . LYS F 2 8 ? 104.203 -0.768 -7.414 1.00 77.76 8 LYS F CA 1
ATOM 11788 C C . LYS F 2 8 ? 103.615 -1.255 -6.070 1.00 78.26 8 LYS F C 1
ATOM 11789 O O . LYS F 2 8 ? 103.669 -2.455 -5.767 1.00 78.85 8 LYS F O 1
ATOM 11795 N N . GLY F 2 9 ? 103.035 -0.370 -5.269 1.00 78.43 9 GLY F N 1
ATOM 11796 C CA . GLY F 2 9 ? 102.543 -0.831 -3.979 1.00 78.44 9 GLY F CA 1
ATOM 11797 C C . GLY F 2 9 ? 101.164 -1.438 -3.794 1.00 78.26 9 GLY F C 1
ATOM 11798 O O . GLY F 2 9 ? 100.780 -2.450 -4.387 1.00 77.89 9 GLY F O 1
ATOM 11799 N N . ARG F 2 10 ? 100.438 -0.795 -2.895 1.00 78.27 10 ARG F N 1
ATOM 11800 C CA . ARG F 2 10 ? 99.093 -1.164 -2.530 1.00 78.69 10 ARG F CA 1
ATOM 11801 C C . ARG F 2 10 ? 98.229 -1.022 -3.764 1.00 78.69 10 ARG F C 1
ATOM 11802 O O . ARG F 2 10 ? 97.421 -1.896 -4.088 1.00 79.23 10 ARG F O 1
ATOM 11810 N N . ILE F 2 11 ? 98.415 0.096 -4.454 1.00 78.41 11 ILE F N 1
ATOM 11811 C CA . ILE F 2 11 ? 97.661 0.389 -5.661 1.00 77.89 11 ILE F CA 1
ATOM 11812 C C . ILE F 2 11 ? 97.858 -0.691 -6.718 1.00 77.51 11 ILE F C 1
ATOM 11813 O O . ILE F 2 11 ? 96.925 -1.025 -7.445 1.00 77.12 11 ILE F O 1
ATOM 11818 N N . GLN F 2 12 ? 99.058 -1.250 -6.805 1.00 77.47 12 GLN F N 1
ATOM 11819 C CA . GLN F 2 12 ? 99.284 -2.283 -7.794 1.00 78.06 12 GLN F CA 1
ATOM 11820 C C . GLN F 2 12 ? 98.276 -3.414 -7.645 1.00 78.43 12 GLN F C 1
ATOM 11821 O O . GLN F 2 12 ? 97.887 -4.047 -8.627 1.00 78.02 12 GLN F O 1
ATOM 11827 N N . LYS F 2 13 ? 97.865 -3.682 -6.410 1.00 79.27 13 LYS F N 1
ATOM 11828 C CA . LYS F 2 13 ? 96.883 -4.734 -6.167 1.00 80.09 13 LYS F CA 1
ATOM 11829 C C . LYS F 2 13 ? 95.493 -4.239 -6.589 1.00 80.21 13 LYS F C 1
ATOM 11830 O O . LYS F 2 13 ? 94.818 -4.884 -7.402 1.00 80.25 13 LYS F O 1
ATOM 11836 N N . GLN F 2 14 ? 95.079 -3.088 -6.054 1.00 80.47 14 GLN F N 1
ATOM 11837 C CA . GLN F 2 14 ? 93.775 -2.523 -6.397 1.00 80.17 14 GLN F CA 1
ATOM 11838 C C . GLN F 2 14 ? 93.568 -2.635 -7.904 1.00 80.48 14 GLN F C 1
ATOM 11839 O O . GLN F 2 14 ? 92.549 -3.155 -8.361 1.00 80.94 14 GLN F O 1
ATOM 11845 N N . VAL F 2 15 ? 94.549 -2.169 -8.672 1.00 80.34 15 VAL F N 1
ATOM 11846 C CA . VAL F 2 15 ? 94.440 -2.215 -10.120 1.00 80.19 15 VAL F CA 1
ATOM 11847 C C . VAL F 2 15 ? 94.367 -3.640 -10.642 1.00 80.64 15 VAL F C 1
ATOM 11848 O O . VAL F 2 15 ? 93.427 -3.982 -11.359 1.00 80.64 15 VAL F O 1
ATOM 11852 N N . THR F 2 16 ? 95.337 -4.480 -10.292 1.00 80.48 16 THR F N 1
ATOM 11853 C CA . THR F 2 16 ? 95.315 -5.861 -10.772 1.00 80.60 16 THR F CA 1
ATOM 11854 C C . THR F 2 16 ? 93.935 -6.474 -10.559 1.00 80.46 16 THR F C 1
ATOM 11855 O O . THR F 2 16 ? 93.437 -7.203 -11.416 1.00 80.34 16 THR F O 1
ATOM 11859 N N . LYS F 2 17 ? 93.325 -6.156 -9.416 1.00 80.37 17 LYS F N 1
ATOM 11860 C CA . LYS F 2 17 ? 91.993 -6.645 -9.051 1.00 80.42 17 LYS F CA 1
ATOM 11861 C C . LYS F 2 17 ? 90.954 -6.187 -10.079 1.00 80.79 17 LYS F C 1
ATOM 11862 O O . LYS F 2 17 ? 90.331 -6.999 -10.766 1.00 80.69 17 LYS F O 1
ATOM 11868 N N . LEU F 2 18 ? 90.772 -4.875 -10.174 1.00 80.80 18 LEU F N 1
ATOM 11869 C CA . LEU F 2 18 ? 89.824 -4.300 -11.109 1.00 80.73 18 LEU F CA 1
ATOM 11870 C C . LEU F 2 18 ? 90.062 -4.845 -12.515 1.00 81.12 18 LEU F C 1
ATOM 11871 O O . LEU F 2 18 ? 89.119 -5.108 -13.236 1.00 80.88 18 LEU F O 1
ATOM 11876 N N . LEU F 2 19 ? 91.323 -5.018 -12.900 1.00 81.96 19 LEU F N 1
ATOM 11877 C CA . LEU F 2 19 ? 91.665 -5.527 -14.232 1.00 82.84 19 LEU F CA 1
ATOM 11878 C C . LEU F 2 19 ? 91.173 -6.946 -14.542 1.00 84.20 19 LEU F C 1
ATOM 11879 O O . LEU F 2 19 ? 90.771 -7.238 -15.673 1.00 84.13 19 LEU F O 1
ATOM 11884 N N . GLU F 2 20 ? 91.217 -7.832 -13.552 1.00 85.49 20 GLU F N 1
ATOM 11885 C CA . GLU F 2 20 ? 90.758 -9.199 -13.759 1.00 86.67 20 GLU F CA 1
ATOM 11886 C C . GLU F 2 20 ? 89.242 -9.206 -13.765 1.00 87.06 20 GLU F C 1
ATOM 11887 O O . GLU F 2 20 ? 88.622 -9.970 -14.499 1.00 87.37 20 GLU F O 1
ATOM 11893 N N . ASN F 2 21 ? 88.655 -8.349 -12.935 1.00 87.23 21 ASN F N 1
ATOM 11894 C CA . ASN F 2 21 ? 87.203 -8.220 -12.850 1.00 87.83 21 ASN F CA 1
ATOM 11895 C C . ASN F 2 21 ? 86.667 -7.637 -14.147 1.00 87.69 21 ASN F C 1
ATOM 11896 O O . ASN F 2 21 ? 85.473 -7.706 -14.419 1.00 87.98 21 ASN F O 1
ATOM 11901 N N . ALA F 2 22 ? 87.552 -7.035 -14.934 1.00 87.44 22 ALA F N 1
ATOM 11902 C CA . ALA F 2 22 ? 87.151 -6.440 -16.200 1.00 86.61 22 ALA F CA 1
ATOM 11903 C C . ALA F 2 22 ? 87.446 -7.470 -17.258 1.00 86.39 22 ALA F C 1
ATOM 11904 O O . ALA F 2 22 ? 87.258 -7.229 -18.453 1.00 86.70 22 ALA F O 1
ATOM 11906 N N . ASP F 2 23 ? 87.920 -8.619 -16.786 1.00 86.00 23 ASP F N 1
ATOM 11907 C CA . ASP F 2 23 ? 88.269 -9.760 -17.619 1.00 85.60 23 ASP F CA 1
ATOM 11908 C C . ASP F 2 23 ? 89.517 -9.511 -18.451 1.00 85.09 23 ASP F C 1
ATOM 11909 O O . ASP F 2 23 ? 89.520 -9.724 -19.662 1.00 84.94 23 ASP F O 1
ATOM 11914 N N . TYR F 2 24 ? 90.577 -9.048 -17.800 1.00 84.51 24 TYR F N 1
ATOM 11915 C CA . TYR F 2 24 ? 91.829 -8.797 -18.494 1.00 83.74 24 TYR F CA 1
ATOM 11916 C C . TYR F 2 24 ? 92.852 -9.818 -18.026 1.00 84.39 24 TYR F C 1
ATOM 11917 O O . TYR F 2 24 ? 92.915 -10.153 -16.839 1.00 84.15 24 TYR F O 1
ATOM 11926 N N . ASP F 2 25 ? 93.645 -10.318 -18.968 1.00 85.38 25 ASP F N 1
ATOM 11927 C CA . ASP F 2 25 ? 94.674 -11.303 -18.653 1.00 86.45 25 ASP F CA 1
ATOM 11928 C C . ASP F 2 25 ? 95.618 -10.764 -17.589 1.00 87.14 25 ASP F C 1
ATOM 11929 O O . ASP F 2 25 ? 96.328 -9.781 -17.811 1.00 86.91 25 ASP F O 1
ATOM 11934 N N . VAL F 2 26 ? 95.632 -11.427 -16.440 1.00 88.07 26 VAL F N 1
ATOM 11935 C CA . VAL F 2 26 ? 96.473 -11.001 -15.337 1.00 88.90 26 VAL F CA 1
ATOM 11936 C C . VAL F 2 26 ? 97.763 -11.824 -15.134 1.00 89.64 26 VAL F C 1
ATOM 11937 O O . VAL F 2 26 ? 97.761 -12.925 -14.575 1.00 89.48 26 VAL F O 1
ATOM 11941 N N . GLU F 2 27 ? 98.867 -11.256 -15.615 1.00 90.75 27 GLU F N 1
ATOM 11942 C CA . GLU F 2 27 ? 100.194 -11.852 -15.508 1.00 91.95 27 GLU F CA 1
ATOM 11943 C C . GLU F 2 27 ? 101.150 -11.090 -14.583 1.00 92.45 27 GLU F C 1
ATOM 11944 O O . GLU F 2 27 ? 102.352 -11.377 -14.569 1.00 92.33 27 GLU F O 1
ATOM 11950 N N . PRO F 2 28 ? 100.648 -10.072 -13.844 1.00 92.92 28 PRO F N 1
ATOM 11951 C CA . PRO F 2 28 ? 101.564 -9.362 -12.950 1.00 92.92 28 PRO F CA 1
ATOM 11952 C C . PRO F 2 28 ? 101.718 -10.158 -11.656 1.00 92.96 28 PRO F C 1
ATOM 11953 O O . PRO F 2 28 ? 102.467 -9.782 -10.754 1.00 93.03 28 PRO F O 1
ATOM 11957 N N . ILE F 2 29 ? 101.001 -11.271 -11.582 1.00 93.06 29 ILE F N 1
ATOM 11958 C CA . ILE F 2 29 ? 101.058 -12.104 -10.403 1.00 93.51 29 ILE F CA 1
ATOM 11959 C C . ILE F 2 29 ? 102.215 -13.075 -10.491 1.00 93.92 29 ILE F C 1
ATOM 11960 O O . ILE F 2 29 ? 103.013 -13.176 -9.563 1.00 93.78 29 ILE F O 1
ATOM 11965 N N . LEU F 2 30 ? 102.322 -13.774 -11.616 1.00 94.08 30 LEU F N 1
ATOM 11966 C CA . LEU F 2 30 ? 103.377 -14.766 -11.777 1.00 94.55 30 LEU F CA 1
ATOM 11967 C C . LEU F 2 30 ? 104.749 -14.195 -12.130 1.00 94.25 30 LEU F C 1
ATOM 11968 O O . LEU F 2 30 ? 105.691 -14.950 -12.385 1.00 94.40 30 LEU F O 1
ATOM 11973 N N . ASN F 2 31 ? 104.873 -12.871 -12.141 1.00 93.93 31 ASN F N 1
ATOM 11974 C CA . ASN F 2 31 ? 106.166 -12.272 -12.437 1.00 93.82 31 ASN F CA 1
ATOM 11975 C C . ASN F 2 31 ? 106.445 -11.033 -11.610 1.00 93.62 31 ASN F C 1
ATOM 11976 O O . ASN F 2 31 ? 105.852 -9.973 -11.819 1.00 93.39 31 ASN F O 1
ATOM 11981 N N . LEU F 2 32 ? 107.358 -11.192 -10.660 1.00 93.29 32 LEU F N 1
ATOM 11982 C CA . LEU F 2 32 ? 107.785 -10.107 -9.790 1.00 93.12 32 LEU F CA 1
ATOM 11983 C C . LEU F 2 32 ? 109.310 -10.086 -9.844 1.00 93.22 32 LEU F C 1
ATOM 11984 O O . LEU F 2 32 ? 109.958 -9.254 -9.210 1.00 93.49 32 LEU F O 1
ATOM 11989 N N . GLY F 2 33 ? 109.866 -11.011 -10.624 1.00 93.36 33 GLY F N 1
ATOM 11990 C CA . GLY F 2 33 ? 111.308 -11.120 -10.761 1.00 93.67 33 GLY F CA 1
ATOM 11991 C C . GLY F 2 33 ? 111.946 -9.905 -11.401 1.00 93.36 33 GLY F C 1
ATOM 11992 O O . GLY F 2 33 ? 112.313 -9.942 -12.578 1.00 93.33 33 GLY F O 1
ATOM 11993 N N . ARG F 2 34 ? 112.085 -8.838 -10.609 1.00 93.21 34 ARG F N 1
ATOM 11994 C CA . ARG F 2 34 ? 112.667 -7.569 -11.054 1.00 92.83 34 ARG F CA 1
ATOM 11995 C C . ARG F 2 34 ? 112.167 -7.157 -12.445 1.00 91.93 34 ARG F C 1
ATOM 11996 O O . ARG F 2 34 ? 112.807 -6.368 -13.138 1.00 92.08 34 ARG F O 1
ATOM 12004 N N . GLU F 2 35 ? 111.023 -7.702 -12.849 1.00 90.78 35 GLU F N 1
ATOM 12005 C CA . GLU F 2 35 ? 110.429 -7.376 -14.138 1.00 89.41 35 GLU F CA 1
ATOM 12006 C C . GLU F 2 35 ? 109.603 -6.132 -13.908 1.00 88.61 35 GLU F C 1
ATOM 12007 O O . GLU F 2 35 ? 108.763 -6.112 -13.012 1.00 88.28 35 GLU F O 1
ATOM 12013 N N . LEU F 2 36 ? 109.833 -5.087 -14.689 1.00 87.82 36 LEU F N 1
ATOM 12014 C CA . LEU F 2 36 ? 109.055 -3.871 -14.497 1.00 87.29 36 LEU F CA 1
ATOM 12015 C C . LEU F 2 36 ? 108.262 -3.522 -15.740 1.00 86.86 36 LEU F C 1
ATOM 12016 O O . LEU F 2 36 ? 107.534 -2.525 -15.774 1.00 86.53 36 LEU F O 1
ATOM 12021 N N . GLN F 2 37 ? 108.406 -4.364 -16.757 1.00 86.43 37 GLN F N 1
ATOM 12022 C CA . GLN F 2 37 ? 107.699 -4.174 -18.007 1.00 85.93 37 GLN F CA 1
ATOM 12023 C C . GLN F 2 37 ? 107.211 -5.513 -18.525 1.00 85.58 37 GLN F C 1
ATOM 12024 O O . GLN F 2 37 ? 107.983 -6.460 -18.659 1.00 85.02 37 GLN F O 1
ATOM 12030 N N . ILE F 2 38 ? 105.918 -5.584 -18.810 1.00 85.37 38 ILE F N 1
ATOM 12031 C CA . ILE F 2 38 ? 105.335 -6.814 -19.302 1.00 85.35 38 ILE F CA 1
ATOM 12032 C C . ILE F 2 38 ? 104.156 -6.541 -20.236 1.00 85.81 38 ILE F C 1
ATOM 12033 O O . ILE F 2 38 ? 103.653 -5.418 -20.298 1.00 85.78 38 ILE F O 1
ATOM 12038 N N . LYS F 2 39 ? 103.736 -7.571 -20.971 1.00 86.32 39 LYS F N 1
ATOM 12039 C CA . LYS F 2 39 ? 102.621 -7.468 -21.915 1.00 86.53 39 LYS F CA 1
ATOM 12040 C C . LYS F 2 39 ? 101.538 -8.532 -21.639 1.00 86.97 39 LYS F C 1
ATOM 12041 O O . LYS F 2 39 ? 101.863 -9.678 -21.321 1.00 87.18 39 LYS F O 1
ATOM 12047 N N . THR F 2 40 ? 100.260 -8.162 -21.747 1.00 87.11 40 THR F N 1
ATOM 12048 C CA . THR F 2 40 ? 99.178 -9.134 -21.549 1.00 87.01 40 THR F CA 1
ATOM 12049 C C . THR F 2 40 ? 98.579 -9.541 -22.903 1.00 87.56 40 THR F C 1
ATOM 12050 O O . THR F 2 40 ? 99.008 -9.049 -23.954 1.00 87.52 40 THR F O 1
ATOM 12054 N N . LYS F 2 41 ? 97.598 -10.444 -22.876 1.00 87.63 41 LYS F N 1
ATOM 12055 C CA . LYS F 2 41 ? 96.949 -10.928 -24.098 1.00 87.49 41 LYS F CA 1
ATOM 12056 C C . LYS F 2 41 ? 95.996 -9.884 -24.668 1.00 87.58 41 LYS F C 1
ATOM 12057 O O . LYS F 2 41 ? 95.632 -9.934 -25.844 1.00 87.24 41 LYS F O 1
ATOM 12063 N N . ASP F 2 42 ? 95.599 -8.939 -23.821 1.00 87.28 42 ASP F N 1
ATOM 12064 C CA . ASP F 2 42 ? 94.702 -7.867 -24.224 1.00 87.27 42 ASP F CA 1
ATOM 12065 C C . ASP F 2 42 ? 95.468 -6.820 -25.044 1.00 86.88 42 ASP F C 1
ATOM 12066 O O . ASP F 2 42 ? 94.894 -5.820 -25.487 1.00 86.62 42 ASP F O 1
ATOM 12071 N N . ASP F 2 43 ? 96.764 -7.065 -25.240 1.00 86.45 43 ASP F N 1
ATOM 12072 C CA . ASP F 2 43 ? 97.648 -6.168 -25.988 1.00 86.04 43 ASP F CA 1
ATOM 12073 C C . ASP F 2 43 ? 97.978 -4.921 -25.146 1.00 85.67 43 ASP F C 1
ATOM 12074 O O . ASP F 2 43 ? 97.968 -3.784 -25.631 1.00 85.57 43 ASP F O 1
ATOM 12079 N N . LEU F 2 44 ? 98.267 -5.162 -23.871 1.00 85.24 44 LEU F N 1
ATOM 12080 C CA . LEU F 2 44 ? 98.603 -4.111 -22.929 1.00 84.62 44 LEU F CA 1
ATOM 12081 C C . LEU F 2 44 ? 100.021 -4.294 -22.435 1.00 84.18 44 LEU F C 1
ATOM 12082 O O . LEU F 2 44 ? 100.387 -5.371 -21.957 1.00 84.27 44 LEU F O 1
ATOM 12087 N N . GLN F 2 45 ? 100.819 -3.240 -22.550 1.00 83.46 45 GLN F N 1
ATOM 12088 C CA . GLN F 2 45 ? 102.193 -3.276 -22.072 1.00 82.18 45 GLN F CA 1
ATOM 12089 C C . GLN F 2 45 ? 102.215 -2.476 -20.767 1.00 80.79 45 GLN F C 1
ATOM 12090 O O . GLN F 2 45 ? 102.096 -1.249 -20.773 1.00 80.92 45 GLN F O 1
ATOM 12096 N N . ILE F 2 46 ? 102.351 -3.185 -19.650 1.00 78.58 46 ILE F N 1
ATOM 12097 C CA . ILE F 2 46 ? 102.356 -2.556 -18.342 1.00 76.04 46 ILE F CA 1
ATOM 12098 C C . ILE F 2 46 ? 103.758 -2.429 -17.760 1.00 74.70 46 ILE F C 1
ATOM 12099 O O . ILE F 2 46 ? 104.612 -3.298 -17.960 1.00 74.34 46 ILE F O 1
ATOM 12104 N N . ILE F 2 47 ? 103.971 -1.317 -17.054 1.00 73.16 47 ILE F N 1
ATOM 12105 C CA . ILE F 2 47 ? 105.231 -0.982 -16.396 1.00 71.86 47 ILE F CA 1
ATOM 12106 C C . ILE F 2 47 ? 104.924 -0.577 -14.954 1.00 70.73 47 ILE F C 1
ATOM 12107 O O . ILE F 2 47 ? 103.897 0.041 -14.692 1.00 69.88 47 ILE F O 1
ATOM 12112 N N . PHE F 2 48 ? 105.803 -0.932 -14.023 1.00 69.88 48 PHE F N 1
ATOM 12113 C CA . PHE F 2 48 ? 105.589 -0.588 -12.622 1.00 69.60 48 PHE F CA 1
ATOM 12114 C C . PHE F 2 48 ? 106.661 0.323 -12.110 1.00 69.61 48 PHE F C 1
ATOM 12115 O O . PHE F 2 48 ? 107.754 0.383 -12.669 1.00 69.85 48 PHE F O 1
ATOM 12123 N N . GLY F 2 49 ? 106.352 1.004 -11.014 1.00 69.85 49 GLY F N 1
ATOM 12124 C CA . GLY F 2 49 ? 107.309 1.910 -10.418 1.00 70.59 49 GLY F CA 1
ATOM 12125 C C . GLY F 2 49 ? 106.634 2.768 -9.381 1.00 70.99 49 GLY F C 1
ATOM 12126 O O . GLY F 2 49 ? 105.437 2.642 -9.164 1.00 71.24 49 GLY F O 1
ATOM 12127 N N . LYS F 2 50 ? 107.398 3.640 -8.738 1.00 70.97 50 LYS F N 1
ATOM 12128 C CA . LYS F 2 50 ? 106.837 4.509 -7.727 1.00 70.86 50 LYS F CA 1
ATOM 12129 C C . LYS F 2 50 ? 105.836 5.496 -8.354 1.00 71.32 50 LYS F C 1
ATOM 12130 O O . LYS F 2 50 ? 105.818 5.691 -9.568 1.00 70.96 50 LYS F O 1
ATOM 12136 N N . PRO F 2 51 ? 105.001 6.147 -7.526 1.00 72.11 51 PRO F N 1
ATOM 12137 C CA . PRO F 2 51 ? 103.989 7.101 -8.003 1.00 72.28 51 PRO F CA 1
ATOM 12138 C C . PRO F 2 51 ? 104.533 8.141 -8.945 1.00 73.31 51 PRO F C 1
ATOM 12139 O O . PRO F 2 51 ? 104.081 8.268 -10.083 1.00 73.11 51 PRO F O 1
ATOM 12143 N N . ASN F 2 52 ? 105.503 8.891 -8.432 1.00 74.13 52 ASN F N 1
ATOM 12144 C CA . ASN F 2 52 ? 106.177 9.967 -9.148 1.00 74.38 52 ASN F CA 1
ATOM 12145 C C . ASN F 2 52 ? 106.839 9.464 -10.428 1.00 75.19 52 ASN F C 1
ATOM 12146 O O . ASN F 2 52 ? 106.901 10.179 -11.434 1.00 75.16 52 ASN F O 1
ATOM 12151 N N . ASP F 2 53 ? 107.324 8.229 -10.392 1.00 75.61 53 ASP F N 1
ATOM 12152 C CA . ASP F 2 53 ? 107.943 7.634 -11.564 1.00 75.98 53 ASP F CA 1
ATOM 12153 C C . ASP F 2 53 ? 106.865 7.376 -12.604 1.00 75.52 53 ASP F C 1
ATOM 12154 O O . ASP F 2 53 ? 107.100 7.485 -13.807 1.00 75.33 53 ASP F O 1
ATOM 12159 N N . VAL F 2 54 ? 105.679 7.026 -12.127 1.00 74.79 54 VAL F N 1
ATOM 12160 C CA . VAL F 2 54 ? 104.570 6.770 -13.019 1.00 74.09 54 VAL F CA 1
ATOM 12161 C C . VAL F 2 54 ? 104.220 8.084 -13.686 1.00 73.74 54 VAL F C 1
ATOM 12162 O O . VAL F 2 54 ? 104.195 8.169 -14.913 1.00 73.87 54 VAL F O 1
ATOM 12166 N N . ILE F 2 55 ? 103.975 9.118 -12.891 1.00 72.66 55 ILE F N 1
ATOM 12167 C CA . ILE F 2 55 ? 103.638 10.409 -13.466 1.00 71.90 55 ILE F CA 1
ATOM 12168 C C . ILE F 2 55 ? 104.701 10.851 -14.492 1.00 71.73 55 ILE F C 1
ATOM 12169 O O . ILE F 2 55 ? 104.365 11.368 -15.565 1.00 71.58 55 ILE F O 1
ATOM 12174 N N . THR F 2 56 ? 105.976 10.625 -14.183 1.00 71.56 56 THR F N 1
ATOM 12175 C CA . THR F 2 56 ? 107.042 11.002 -15.111 1.00 71.63 56 THR F CA 1
ATOM 12176 C C . THR F 2 56 ? 106.814 10.283 -16.418 1.00 72.03 56 THR F C 1
ATOM 12177 O O . THR F 2 56 ? 106.663 10.913 -17.459 1.00 72.02 56 THR F O 1
ATOM 12181 N N . PHE F 2 57 ? 106.782 8.955 -16.341 1.00 72.92 57 PHE F N 1
ATOM 12182 C CA . PHE F 2 57 ? 106.570 8.080 -17.495 1.00 73.72 57 PHE F CA 1
ATOM 12183 C C . PHE F 2 57 ? 105.365 8.491 -18.330 1.00 74.01 57 PHE F C 1
ATOM 12184 O O . PHE F 2 57 ? 105.290 8.193 -19.524 1.00 73.87 57 PHE F O 1
ATOM 12192 N N . LEU F 2 58 ? 104.419 9.160 -17.678 1.00 74.47 58 LEU F N 1
ATOM 12193 C CA . LEU F 2 58 ? 103.204 9.627 -18.325 1.00 74.63 58 LEU F CA 1
ATOM 12194 C C . LEU F 2 58 ? 103.507 10.904 -19.080 1.00 74.95 58 LEU F C 1
ATOM 12195 O O . LEU F 2 58 ? 103.357 10.984 -20.302 1.00 75.39 58 LEU F O 1
ATOM 12200 N N . GLU F 2 59 ? 103.923 11.908 -18.315 1.00 75.51 59 GLU F N 1
ATOM 12201 C CA . GLU F 2 59 ? 104.269 13.223 -18.836 1.00 75.76 59 GLU F CA 1
ATOM 12202 C C . GLU F 2 59 ? 105.152 13.157 -20.098 1.00 75.41 59 GLU F C 1
ATOM 12203 O O . GLU F 2 59 ? 104.913 13.878 -21.068 1.00 74.83 59 GLU F O 1
ATOM 12209 N N . HIS F 2 60 ? 106.159 12.290 -20.088 1.00 75.01 60 HIS F N 1
ATOM 12210 C CA . HIS F 2 60 ? 107.044 12.160 -21.237 1.00 74.87 60 HIS F CA 1
ATOM 12211 C C . HIS F 2 60 ? 106.453 11.313 -22.351 1.00 74.48 60 HIS F C 1
ATOM 12212 O O . HIS F 2 60 ? 107.038 11.172 -23.424 1.00 74.44 60 HIS F O 1
ATOM 12219 N N . GLY F 2 61 ? 105.281 10.753 -22.099 1.00 74.21 61 GLY F N 1
ATOM 12220 C CA . GLY F 2 61 ? 104.655 9.932 -23.108 1.00 74.06 61 GLY F CA 1
ATOM 12221 C C . GLY F 2 61 ? 105.369 8.607 -23.269 1.00 73.99 61 GLY F C 1
ATOM 12222 O O . GLY F 2 61 ? 105.543 8.121 -24.386 1.00 73.90 61 GLY F O 1
ATOM 12223 N N . ILE F 2 62 ? 105.809 8.031 -22.156 1.00 73.44 62 ILE F N 1
ATOM 12224 C CA . ILE F 2 62 ? 106.471 6.734 -22.196 1.00 73.20 62 ILE F CA 1
ATOM 12225 C C . ILE F 2 62 ? 105.330 5.722 -22.159 1.00 73.42 62 ILE F C 1
ATOM 12226 O O . ILE F 2 62 ? 105.479 4.574 -22.585 1.00 73.55 62 ILE F O 1
ATOM 12231 N N . VAL F 2 63 ? 104.187 6.177 -21.650 1.00 73.10 63 VAL F N 1
ATOM 12232 C CA . VAL F 2 63 ? 102.989 5.357 -21.535 1.00 72.80 63 VAL F CA 1
ATOM 12233 C C . VAL F 2 63 ? 101.744 6.231 -21.743 1.00 72.91 63 VAL F C 1
ATOM 12234 O O . VAL F 2 63 ? 101.792 7.449 -21.551 1.00 72.95 63 VAL F O 1
ATOM 12238 N N . ASP F 2 64 ? 100.635 5.598 -22.131 1.00 72.95 64 ASP F N 1
ATOM 12239 C CA . ASP F 2 64 ? 99.373 6.292 -22.404 1.00 72.48 64 ASP F CA 1
ATOM 12240 C C . ASP F 2 64 ? 98.497 6.445 -21.166 1.00 72.34 64 ASP F C 1
ATOM 12241 O O . ASP F 2 64 ? 97.854 7.476 -20.975 1.00 72.11 64 ASP F O 1
ATOM 12246 N N . ILE F 2 65 ? 98.464 5.405 -20.339 1.00 72.42 65 ILE F N 1
ATOM 12247 C CA . ILE F 2 65 ? 97.656 5.411 -19.122 1.00 72.53 65 ILE F CA 1
ATOM 12248 C C . ILE F 2 65 ? 98.496 5.087 -17.887 1.00 72.65 65 ILE F C 1
ATOM 12249 O O . ILE F 2 65 ? 99.471 4.337 -17.961 1.00 72.64 65 ILE F O 1
ATOM 12254 N N . GLY F 2 66 ? 98.097 5.641 -16.747 1.00 72.63 66 GLY F N 1
ATOM 12255 C CA . GLY F 2 66 ? 98.808 5.383 -15.509 1.00 72.44 66 GLY F CA 1
ATOM 12256 C C . GLY F 2 66 ? 97.866 5.468 -14.322 1.00 72.73 66 GLY F C 1
ATOM 12257 O O . GLY F 2 66 ? 96.887 6.217 -14.365 1.00 72.94 66 GLY F O 1
ATOM 12258 N N . PHE F 2 67 ? 98.142 4.694 -13.269 1.00 72.63 67 PHE F N 1
ATOM 12259 C CA . PHE F 2 67 ? 97.308 4.705 -12.060 1.00 72.58 67 PHE F CA 1
ATOM 12260 C C . PHE F 2 67 ? 98.119 5.187 -10.860 1.00 72.49 67 PHE F C 1
ATOM 12261 O O . PHE F 2 67 ? 99.185 4.639 -10.559 1.00 72.76 67 PHE F O 1
ATOM 12269 N N . VAL F 2 68 ? 97.617 6.219 -10.189 1.00 71.88 68 VAL F N 1
ATOM 12270 C CA . VAL F 2 68 ? 98.278 6.786 -9.013 1.00 71.13 68 VAL F CA 1
ATOM 12271 C C . VAL F 2 68 ? 97.248 7.342 -8.044 1.00 70.73 68 VAL F C 1
ATOM 12272 O O . VAL F 2 68 ? 96.151 7.734 -8.440 1.00 70.65 68 VAL F O 1
ATOM 12276 N N . GLY F 2 69 ? 97.605 7.382 -6.769 1.00 70.56 69 GLY F N 1
ATOM 12277 C CA . GLY F 2 69 ? 96.683 7.904 -5.788 1.00 70.81 69 GLY F CA 1
ATOM 12278 C C . GLY F 2 69 ? 96.498 9.397 -5.945 1.00 70.89 69 GLY F C 1
ATOM 12279 O O . GLY F 2 69 ? 97.383 10.103 -6.420 1.00 70.43 69 GLY F O 1
ATOM 12280 N N . LYS F 2 70 ? 95.333 9.878 -5.541 1.00 71.30 70 LYS F N 1
ATOM 12281 C CA . LYS F 2 70 ? 95.019 11.294 -5.610 1.00 71.96 70 LYS F CA 1
ATOM 12282 C C . LYS F 2 70 ? 96.056 12.119 -4.850 1.00 72.61 70 LYS F C 1
ATOM 12283 O O . LYS F 2 70 ? 96.348 13.255 -5.221 1.00 72.79 70 LYS F O 1
ATOM 12289 N N . ASP F 2 71 ? 96.611 11.551 -3.781 1.00 73.25 71 ASP F N 1
ATOM 12290 C CA . ASP F 2 71 ? 97.605 12.264 -2.983 1.00 73.43 71 ASP F CA 1
ATOM 12291 C C . ASP F 2 71 ? 98.768 12.701 -3.883 1.00 74.23 71 ASP F C 1
ATOM 12292 O O . ASP F 2 71 ? 99.064 13.902 -3.999 1.00 75.06 71 ASP F O 1
ATOM 12297 N N . THR F 2 72 ? 99.406 11.726 -4.534 1.00 74.21 72 THR F N 1
ATOM 12298 C CA . THR F 2 72 ? 100.525 11.988 -5.438 1.00 73.78 72 THR F CA 1
ATOM 12299 C C . THR F 2 72 ? 100.171 13.072 -6.450 1.00 73.89 72 THR F C 1
ATOM 12300 O O . THR F 2 72 ? 100.957 13.971 -6.707 1.00 73.57 72 THR F O 1
ATOM 12304 N N . LEU F 2 73 ? 98.978 12.984 -7.017 1.00 73.76 73 LEU F N 1
ATOM 12305 C CA . LEU F 2 73 ? 98.541 13.963 -7.995 1.00 73.89 73 LEU F CA 1
ATOM 12306 C C . LEU F 2 73 ? 98.323 15.337 -7.378 1.00 73.96 73 LEU F C 1
ATOM 12307 O O . LEU F 2 73 ? 98.438 16.354 -8.054 1.00 73.54 73 LEU F O 1
ATOM 12312 N N . ASP F 2 74 ? 97.997 15.373 -6.097 1.00 74.35 74 ASP F N 1
ATOM 12313 C CA . ASP F 2 74 ? 97.781 16.653 -5.443 1.00 74.94 74 ASP F CA 1
ATOM 12314 C C . ASP F 2 74 ? 99.129 17.292 -5.161 1.00 75.11 74 ASP F C 1
ATOM 12315 O O . ASP F 2 74 ? 99.297 18.511 -5.250 1.00 74.77 74 ASP F O 1
ATOM 12320 N N . GLU F 2 75 ? 100.090 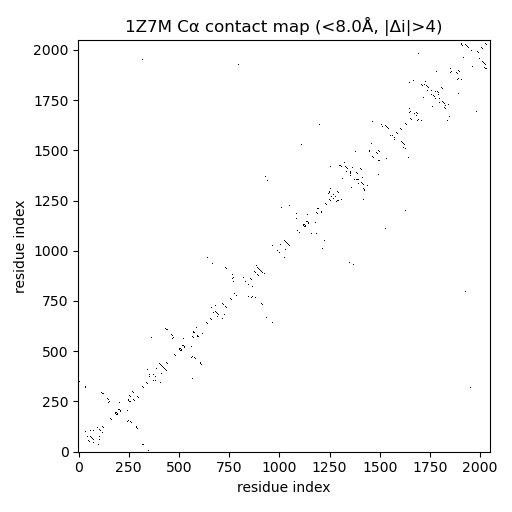16.447 -4.812 1.00 75.11 75 GLU F N 1
ATOM 12321 C CA . GLU F 2 75 ? 101.426 16.905 -4.490 1.00 75.06 75 GLU F CA 1
ATOM 12322 C C . GLU F 2 75 ? 102.124 17.302 -5.780 1.00 75.11 75 GLU F C 1
ATOM 12323 O O . GLU F 2 75 ? 102.387 18.482 -6.009 1.00 75.10 75 GLU F O 1
ATOM 12329 N N . ASN F 2 76 ? 102.397 16.313 -6.627 1.00 75.02 76 ASN F N 1
ATOM 12330 C CA . ASN F 2 76 ? 103.076 16.519 -7.910 1.00 74.59 76 ASN F CA 1
ATOM 12331 C C . ASN F 2 76 ? 102.494 17.720 -8.679 1.00 74.91 76 ASN F C 1
ATOM 12332 O O . ASN F 2 76 ? 101.279 17.950 -8.690 1.00 74.80 76 ASN F O 1
ATOM 12337 N N . ASP F 2 77 ? 103.378 18.482 -9.317 1.00 75.46 77 ASP F N 1
ATOM 12338 C CA . ASP F 2 77 ? 102.993 19.687 -10.055 1.00 75.51 77 ASP F CA 1
ATOM 12339 C C . ASP F 2 77 ? 102.545 19.443 -11.495 1.00 75.51 77 ASP F C 1
ATOM 12340 O O . ASP F 2 77 ? 102.030 20.354 -12.147 1.00 74.89 77 ASP F O 1
ATOM 12345 N N . PHE F 2 78 ? 102.759 18.227 -11.992 1.00 75.54 78 PHE F N 1
ATOM 12346 C CA . PHE F 2 78 ? 102.368 17.892 -13.346 1.00 75.99 78 PHE F CA 1
ATOM 12347 C C . PHE F 2 78 ? 100.868 18.034 -13.432 1.00 76.44 78 PHE F C 1
ATOM 12348 O O . PHE F 2 78 ? 100.166 17.707 -12.479 1.00 75.88 78 PHE F O 1
ATOM 12356 N N . ASP F 2 79 ? 100.370 18.514 -14.568 1.00 77.27 79 ASP F N 1
ATOM 12357 C CA . ASP F 2 79 ? 98.934 18.714 -14.707 1.00 78.47 79 ASP F CA 1
ATOM 12358 C C . ASP F 2 79 ? 98.406 18.541 -16.129 1.00 79.02 79 ASP F C 1
ATOM 12359 O O . ASP F 2 79 ? 97.263 18.891 -16.418 1.00 79.42 79 ASP F O 1
ATOM 12364 N N . ASP F 2 80 ? 99.218 17.998 -17.023 1.00 79.22 80 ASP F N 1
ATOM 12365 C CA . ASP F 2 80 ? 98.752 17.819 -18.385 1.00 79.49 80 ASP F CA 1
ATOM 12366 C C . ASP F 2 80 ? 98.142 16.458 -18.667 1.00 79.63 80 ASP F C 1
ATOM 12367 O O . ASP F 2 80 ? 98.543 15.763 -19.601 1.00 79.50 80 ASP F O 1
ATOM 12372 N N . TYR F 2 81 ? 97.143 16.092 -17.873 1.00 79.57 81 TYR F N 1
ATOM 12373 C CA . TYR F 2 81 ? 96.495 14.801 -18.041 1.00 79.38 81 TYR F CA 1
ATOM 12374 C C . TYR F 2 81 ? 94.978 14.832 -17.898 1.00 79.69 81 TYR F C 1
ATOM 12375 O O . TYR F 2 81 ? 94.370 15.868 -17.615 1.00 79.88 81 TYR F O 1
ATOM 12384 N N . TYR F 2 82 ? 94.385 13.665 -18.111 1.00 79.63 82 TYR F N 1
ATOM 12385 C CA . TYR F 2 82 ? 92.951 13.468 -18.014 1.00 79.37 82 TYR F CA 1
ATOM 12386 C C . TYR F 2 82 ? 92.683 12.469 -16.892 1.00 79.24 82 TYR F C 1
ATOM 12387 O O . TYR F 2 82 ? 93.298 11.402 -16.839 1.00 79.09 82 TYR F O 1
ATOM 12396 N N . GLU F 2 83 ? 91.783 12.833 -15.987 1.00 78.91 83 GLU F N 1
ATOM 12397 C CA . GLU F 2 83 ? 91.424 11.962 -14.881 1.00 78.70 83 GLU F CA 1
ATOM 12398 C C . GLU F 2 83 ? 90.135 11.264 -15.300 1.00 78.51 83 GLU F C 1
ATOM 12399 O O . GLU F 2 83 ? 89.046 11.614 -14.842 1.00 78.58 83 GLU F O 1
ATOM 12405 N N . LEU F 2 84 ? 90.268 10.283 -16.189 1.00 78.25 84 LEU F N 1
ATOM 12406 C CA . LEU F 2 84 ? 89.119 9.539 -16.696 1.00 78.27 84 LEU F CA 1
ATOM 12407 C C . LEU F 2 84 ? 88.399 8.736 -15.614 1.00 78.31 84 LEU F C 1
ATOM 12408 O O . LEU F 2 84 ? 87.288 9.088 -15.213 1.00 78.44 84 LEU F O 1
ATOM 12413 N N . LEU F 2 85 ? 89.029 7.662 -15.140 1.00 78.42 85 LEU F N 1
ATOM 12414 C CA . LEU F 2 85 ? 88.420 6.824 -14.110 1.00 78.22 85 LEU F CA 1
ATOM 12415 C C . LEU F 2 85 ? 88.890 7.101 -12.691 1.00 77.71 85 LEU F C 1
ATOM 12416 O O . LEU F 2 85 ? 90.056 7.408 -12.439 1.00 77.36 85 LEU F O 1
ATOM 12421 N N . TYR F 2 86 ? 87.955 6.954 -11.764 1.00 77.95 86 TYR F N 1
ATOM 12422 C CA . TYR F 2 86 ? 88.216 7.179 -10.354 1.00 78.32 86 TYR F CA 1
ATOM 12423 C C . TYR F 2 86 ? 87.765 6.001 -9.494 1.00 78.06 86 TYR F C 1
ATOM 12424 O O . TYR F 2 86 ? 86.589 5.896 -9.157 1.00 78.10 86 TYR F O 1
ATOM 12433 N N . LEU F 2 87 ? 88.688 5.117 -9.131 1.00 77.79 87 LEU F N 1
ATOM 12434 C CA . LEU F 2 87 ? 88.317 3.981 -8.297 1.00 77.86 87 LEU F CA 1
ATOM 12435 C C . LEU F 2 87 ? 87.824 4.537 -6.973 1.00 78.61 87 LEU F C 1
ATOM 12436 O O . LEU F 2 87 ? 87.856 5.746 -6.751 1.00 78.60 87 LEU F O 1
ATOM 12441 N N . LYS F 2 88 ? 87.354 3.674 -6.092 1.00 79.16 88 LYS F N 1
ATOM 12442 C CA . LYS F 2 88 ? 86.874 4.158 -4.804 1.00 80.15 88 LYS F CA 1
ATOM 12443 C C . LYS F 2 88 ? 87.360 3.211 -3.722 1.00 80.58 88 LYS F C 1
ATOM 12444 O O . LYS F 2 88 ? 87.131 3.434 -2.534 1.00 80.45 88 LYS F O 1
ATOM 12450 N N . ILE F 2 89 ? 88.048 2.164 -4.166 1.00 80.92 89 ILE F N 1
ATOM 12451 C CA . ILE F 2 89 ? 88.583 1.119 -3.306 1.00 81.89 89 ILE F CA 1
ATOM 12452 C C . ILE F 2 89 ? 89.082 1.547 -1.913 1.00 82.40 89 ILE F C 1
ATOM 12453 O O . ILE F 2 89 ? 88.771 0.886 -0.916 1.00 82.57 89 ILE F O 1
ATOM 12458 N N . GLY F 2 90 ? 89.836 2.641 -1.829 1.00 82.67 90 GLY F N 1
ATOM 12459 C CA . GLY F 2 90 ? 90.347 3.072 -0.533 1.00 82.51 90 GLY F CA 1
ATOM 12460 C C . GLY F 2 90 ? 89.514 4.074 0.249 1.00 82.46 90 GLY F C 1
ATOM 12461 O O . GLY F 2 90 ? 88.493 4.559 -0.243 1.00 82.35 90 GLY F O 1
ATOM 12462 N N . GLN F 2 91 ? 89.946 4.370 1.478 1.00 82.68 91 GLN F N 1
ATOM 12463 C CA . GLN F 2 91 ? 89.265 5.340 2.334 1.00 83.10 91 GLN F CA 1
ATOM 12464 C C . GLN F 2 91 ? 90.304 6.281 2.983 1.00 82.74 91 GLN F C 1
ATOM 12465 O O . GLN F 2 91 ? 90.070 6.838 4.060 1.00 82.79 91 GLN F O 1
ATOM 12471 N N . CYS F 2 92 ? 91.445 6.459 2.315 1.00 82.57 92 CYS F N 1
ATOM 12472 C CA . CYS F 2 92 ? 92.515 7.328 2.812 1.00 82.44 92 CYS F CA 1
ATOM 12473 C C . CYS F 2 92 ? 92.144 8.793 2.638 1.00 81.69 92 CYS F C 1
ATOM 12474 O O . CYS F 2 92 ? 91.360 9.129 1.756 1.00 81.72 92 CYS F O 1
ATOM 12477 N N . ILE F 2 93 ? 92.717 9.660 3.474 1.00 81.58 93 ILE F N 1
ATOM 12478 C CA . ILE F 2 93 ? 92.470 11.108 3.389 1.00 81.18 93 ILE F CA 1
ATOM 12479 C C . ILE F 2 93 ? 93.684 11.967 3.803 1.00 80.93 93 ILE F C 1
ATOM 12480 O O . ILE F 2 93 ? 94.662 11.470 4.374 1.00 80.60 93 ILE F O 1
ATOM 12485 N N . PHE F 2 94 ? 93.606 13.261 3.489 1.00 80.75 94 PHE F N 1
ATOM 12486 C CA . PHE F 2 94 ? 94.648 14.219 3.842 1.00 80.65 94 PHE F CA 1
ATOM 12487 C C . PHE F 2 94 ? 94.168 14.911 5.087 1.00 80.65 94 PHE F C 1
ATOM 12488 O O . PHE F 2 94 ? 93.114 15.533 5.088 1.00 80.08 94 PHE F O 1
ATOM 12496 N N . ALA F 2 95 ? 94.944 14.793 6.152 1.00 81.51 95 ALA F N 1
ATOM 12497 C CA . ALA F 2 95 ? 94.550 15.392 7.407 1.00 82.49 95 ALA F CA 1
ATOM 12498 C C . ALA F 2 95 ? 95.666 16.090 8.178 1.00 82.92 95 ALA F C 1
ATOM 12499 O O . ALA F 2 95 ? 96.857 15.786 8.036 1.00 82.80 95 ALA F O 1
ATOM 12501 N N . LEU F 2 96 ? 95.247 17.036 9.002 1.00 83.00 96 LEU F N 1
ATOM 12502 C CA . LEU F 2 96 ? 96.148 17.798 9.828 1.00 83.32 96 LEU F CA 1
ATOM 12503 C C . LEU F 2 96 ? 96.074 17.186 11.220 1.00 83.86 96 LEU F C 1
ATOM 12504 O O . LEU F 2 96 ? 95.157 17.478 11.974 1.00 83.82 96 LEU F O 1
ATOM 12509 N N . ALA F 2 97 ? 97.025 16.321 11.552 1.00 84.81 97 ALA F N 1
ATOM 12510 C CA . ALA F 2 97 ? 97.047 15.679 12.864 1.00 85.91 97 ALA F CA 1
ATOM 12511 C C . ALA F 2 97 ? 97.926 16.429 13.865 1.00 86.68 97 ALA F C 1
ATOM 12512 O O . ALA F 2 97 ? 98.765 17.243 13.479 1.00 86.37 97 ALA F O 1
ATOM 12514 N N . SER F 2 98 ? 97.734 16.138 15.151 1.00 87.64 98 SER F N 1
ATOM 12515 C CA . SER F 2 98 ? 98.501 16.779 16.230 1.00 88.45 98 SER F CA 1
ATOM 12516 C C . SER F 2 98 ? 98.089 16.220 17.596 1.00 89.78 98 SER F C 1
ATOM 12517 O O . SER F 2 98 ? 97.550 15.108 17.706 1.00 89.59 98 SER F O 1
ATOM 12520 N N . TYR F 2 99 ? 98.368 16.998 18.637 1.00 90.55 99 TYR F N 1
ATOM 12521 C CA . TYR F 2 99 ? 97.997 16.630 19.998 1.00 90.93 99 TYR F CA 1
ATOM 12522 C C . TYR F 2 99 ? 96.707 17.380 20.289 1.00 91.55 99 TYR F C 1
ATOM 12523 O O . TYR F 2 99 ? 96.440 18.438 19.707 1.00 91.50 99 TYR F O 1
ATOM 12532 N N . PRO F 2 100 ? 95.890 16.841 21.191 1.00 91.34 100 PRO F N 1
ATOM 12533 C CA . PRO F 2 100 ? 94.616 17.457 21.563 1.00 91.27 100 PRO F CA 1
ATOM 12534 C C . PRO F 2 100 ? 94.683 18.971 21.843 1.00 91.85 100 PRO F C 1
ATOM 12535 O O . PRO F 2 100 ? 93.984 19.764 21.209 1.00 91.49 100 PRO F O 1
ATOM 12539 N N . ASP F 2 101 ? 95.530 19.360 22.790 1.00 92.56 101 ASP F N 1
ATOM 12540 C CA . ASP F 2 101 ? 95.696 20.765 23.189 1.00 93.06 101 ASP F CA 1
ATOM 12541 C C . ASP F 2 101 ? 96.040 21.705 22.039 1.00 93.43 101 ASP F C 1
ATOM 12542 O O . ASP F 2 101 ? 95.803 22.916 22.112 1.00 93.06 101 ASP F O 1
ATOM 12547 N N . PHE F 2 102 ? 96.604 21.127 20.984 1.00 93.79 102 PHE F N 1
ATOM 12548 C CA . PHE F 2 102 ? 97.040 21.861 19.808 1.00 94.58 102 PHE F CA 1
ATOM 12549 C C . PHE F 2 102 ? 96.278 23.131 19.417 1.00 95.54 102 PHE F C 1
ATOM 12550 O O . PHE F 2 102 ? 96.868 24.209 19.314 1.00 95.24 102 PHE F O 1
ATOM 12558 N N . SER F 2 103 ? 94.975 23.007 19.201 1.00 96.25 103 SER F N 1
ATOM 12559 C CA . SER F 2 103 ? 94.163 24.140 18.766 1.00 97.19 103 SER F CA 1
ATOM 12560 C C . SER F 2 103 ? 94.052 25.358 19.686 1.00 97.57 103 SER F C 1
ATOM 12561 O O . SER F 2 103 ? 93.109 26.138 19.551 1.00 97.54 103 SER F O 1
ATOM 12564 N N . ASN F 2 104 ? 95.016 25.550 20.588 1.00 98.02 104 ASN F N 1
ATOM 12565 C CA . ASN F 2 104 ? 94.958 26.687 21.515 1.00 98.35 104 ASN F CA 1
ATOM 12566 C C . ASN F 2 104 ? 96.237 27.530 21.671 1.00 98.42 104 ASN F C 1
ATOM 12567 O O . ASN F 2 104 ? 96.231 28.741 21.418 1.00 98.48 104 ASN F O 1
ATOM 12572 N N . LYS F 2 105 ? 97.313 26.881 22.113 1.00 98.42 105 LYS F N 1
ATOM 12573 C CA . LYS F 2 105 ? 98.613 27.517 22.340 1.00 98.22 105 LYS F CA 1
ATOM 12574 C C . LYS F 2 105 ? 98.838 28.804 21.549 1.00 97.87 105 LYS F C 1
ATOM 12575 O O . LYS F 2 105 ? 99.075 28.777 20.342 1.00 98.01 105 LYS F O 1
ATOM 12581 N N . ARG F 2 109 ? 105.847 32.883 17.799 1.00 99.06 109 ARG F N 1
ATOM 12582 C CA . ARG F 2 109 ? 106.740 32.260 16.826 1.00 99.03 109 ARG F CA 1
ATOM 12583 C C . ARG F 2 109 ? 105.965 31.799 15.594 1.00 99.01 109 ARG F C 1
ATOM 12584 O O . ARG F 2 109 ? 105.137 32.544 15.061 1.00 99.16 109 ARG F O 1
ATOM 12592 N N . HIS F 2 110 ? 106.248 30.574 15.146 1.00 98.65 110 HIS F N 1
ATOM 12593 C CA . HIS F 2 110 ? 105.586 29.983 13.979 1.00 98.22 110 HIS F CA 1
ATOM 12594 C C . HIS F 2 110 ? 105.493 28.457 14.038 1.00 97.30 110 HIS F C 1
ATOM 12595 O O . HIS F 2 110 ? 106.483 27.756 14.272 1.00 97.25 110 HIS F O 1
ATOM 12602 N N . LYS F 2 111 ? 104.283 27.955 13.815 1.00 95.85 111 LYS F N 1
ATOM 12603 C CA . LYS F 2 111 ? 104.023 26.525 13.842 1.00 94.02 111 LYS F CA 1
ATOM 12604 C C . LYS F 2 111 ? 104.779 25.806 12.724 1.00 92.64 111 LYS F C 1
ATOM 12605 O O . LYS F 2 111 ? 104.768 26.228 11.568 1.00 92.60 111 LYS F O 1
ATOM 12611 N N . ARG F 2 112 ? 105.452 24.723 13.094 1.00 91.08 112 ARG F N 1
ATOM 12612 C CA . ARG F 2 112 ? 106.217 23.923 12.149 1.00 89.24 112 ARG F CA 1
ATOM 12613 C C . ARG F 2 112 ? 105.544 22.562 11.966 1.00 87.30 112 ARG F C 1
ATOM 12614 O O . ARG F 2 112 ? 105.448 21.762 12.906 1.00 86.50 112 ARG F O 1
ATOM 12622 N N . ILE F 2 113 ? 105.074 22.317 10.746 1.00 85.42 113 ILE F N 1
ATOM 12623 C CA . ILE F 2 113 ? 104.405 21.067 10.407 1.00 83.60 113 ILE F CA 1
ATOM 12624 C C . ILE F 2 113 ? 105.319 20.162 9.595 1.00 82.47 113 ILE F C 1
ATOM 12625 O O . ILE F 2 113 ? 105.953 20.608 8.647 1.00 82.57 113 ILE F O 1
ATOM 12630 N N . ALA F 2 114 ? 105.383 18.890 9.960 1.00 81.38 114 ALA F N 1
ATOM 12631 C CA . ALA F 2 114 ? 106.213 17.940 9.227 1.00 80.46 114 ALA F CA 1
ATOM 12632 C C . ALA F 2 114 ? 105.335 16.991 8.407 1.00 79.70 114 ALA F C 1
ATOM 12633 O O . ALA F 2 114 ? 104.455 16.322 8.954 1.00 79.77 114 ALA F O 1
ATOM 12635 N N . SER F 2 115 ? 105.578 16.928 7.101 1.00 78.37 115 SER F N 1
ATOM 12636 C CA . SER F 2 115 ? 104.801 16.057 6.235 1.00 77.05 115 SER F CA 1
ATOM 12637 C C . SER F 2 115 ? 105.638 15.512 5.096 1.00 76.09 115 SER F C 1
ATOM 12638 O O . SER F 2 115 ? 106.788 15.899 4.921 1.00 75.94 115 SER F O 1
ATOM 12641 N N . LYS F 2 116 ? 105.050 14.601 4.331 1.00 75.27 116 LYS F N 1
ATOM 12642 C CA . LYS F 2 116 ? 105.720 13.994 3.191 1.00 74.43 116 LYS F CA 1
ATOM 12643 C C . LYS F 2 116 ? 105.167 14.691 1.945 1.00 73.60 116 LYS F C 1
ATOM 12644 O O . LYS F 2 116 ? 105.640 14.483 0.825 1.00 73.11 116 LYS F O 1
ATOM 12650 N N . TYR F 2 117 ? 104.151 15.523 2.166 1.00 72.97 117 TYR F N 1
ATOM 12651 C CA . TYR F 2 117 ? 103.491 16.262 1.092 1.00 72.22 117 TYR F CA 1
ATOM 12652 C C . TYR F 2 117 ? 103.603 17.758 1.369 1.00 71.98 117 TYR F C 1
ATOM 12653 O O . TYR F 2 117 ? 102.602 18.420 1.669 1.00 72.01 117 TYR F O 1
ATOM 12662 N N . PRO F 2 118 ? 104.824 18.311 1.273 1.00 71.86 118 PRO F N 1
ATOM 12663 C CA . PRO F 2 118 ? 105.041 19.740 1.523 1.00 71.76 118 PRO F CA 1
ATOM 12664 C C . PRO F 2 118 ? 104.231 20.686 0.644 1.00 71.74 118 PRO F C 1
ATOM 12665 O O . PRO F 2 118 ? 103.747 21.719 1.103 1.00 71.00 118 PRO F O 1
ATOM 12669 N N . ARG F 2 119 ? 104.070 20.321 -0.619 1.00 72.22 119 ARG F N 1
ATOM 12670 C CA . ARG F 2 119 ? 103.326 21.160 -1.548 1.00 72.82 119 ARG F CA 1
ATOM 12671 C C . ARG F 2 119 ? 101.857 21.293 -1.132 1.00 72.89 119 ARG F C 1
ATOM 12672 O O . ARG F 2 119 ? 101.243 22.352 -1.306 1.00 72.38 119 ARG F O 1
ATOM 12680 N N . VAL F 2 120 ? 101.307 20.217 -0.574 1.00 73.14 120 VAL F N 1
ATOM 12681 C CA . VAL F 2 120 ? 99.919 20.197 -0.115 1.00 73.48 120 VAL F CA 1
ATOM 12682 C C . VAL F 2 120 ? 99.816 20.997 1.174 1.00 73.93 120 VAL F C 1
ATOM 12683 O O . VAL F 2 120 ? 98.989 21.898 1.304 1.00 74.00 120 VAL F O 1
ATOM 12687 N N . THR F 2 121 ? 100.672 20.647 2.126 1.00 74.60 121 THR F N 1
ATOM 12688 C CA . THR F 2 121 ? 100.704 21.307 3.416 1.00 75.33 121 THR F CA 1
ATOM 12689 C C . THR F 2 121 ? 100.760 22.801 3.204 1.00 76.29 121 THR F C 1
ATOM 12690 O O . THR F 2 121 ? 100.031 23.563 3.831 1.00 75.92 121 THR F O 1
ATOM 12694 N N . LYS F 2 122 ? 101.644 23.210 2.308 1.00 77.83 122 LYS F N 1
ATOM 12695 C CA . LYS F 2 122 ? 101.828 24.616 2.011 1.00 79.26 122 LYS F CA 1
ATOM 12696 C C . LYS F 2 122 ? 100.566 25.192 1.391 1.00 80.25 122 LYS F C 1
ATOM 12697 O O . LYS F 2 122 ? 100.238 26.358 1.611 1.00 80.59 122 LYS F O 1
ATOM 12703 N N . LYS F 2 123 ? 99.849 24.373 0.629 1.00 81.32 123 LYS F N 1
ATOM 12704 C CA . LYS F 2 123 ? 98.627 24.832 -0.022 1.00 82.02 123 LYS F CA 1
ATOM 12705 C C . LYS F 2 123 ? 97.466 24.969 0.965 1.00 82.71 123 LYS F C 1
ATOM 12706 O O . LYS F 2 123 ? 96.701 25.932 0.891 1.00 82.68 123 LYS F O 1
ATOM 12712 N N . TYR F 2 124 ? 97.334 24.020 1.890 1.00 83.18 124 TYR F N 1
ATOM 12713 C CA . TYR F 2 124 ? 96.253 24.088 2.862 1.00 84.04 124 TYR F CA 1
ATOM 12714 C C . TYR F 2 124 ? 96.364 25.317 3.755 1.00 84.58 124 TYR F C 1
ATOM 12715 O O . TYR F 2 124 ? 95.397 26.069 3.902 1.00 84.67 124 TYR F O 1
ATOM 12724 N N . PHE F 2 125 ? 97.533 25.520 4.353 1.00 85.07 125 PHE F N 1
ATOM 12725 C CA . PHE F 2 125 ? 97.741 26.675 5.223 1.00 85.92 125 PHE F CA 1
ATOM 12726 C C . PHE F 2 125 ? 97.689 28.003 4.463 1.00 86.81 125 PHE F C 1
ATOM 12727 O O . PHE F 2 125 ? 97.524 29.073 5.063 1.00 86.39 125 PHE F O 1
ATOM 12735 N N . ALA F 2 126 ? 97.836 27.929 3.142 1.00 88.22 126 ALA F N 1
ATOM 12736 C CA . ALA F 2 126 ? 97.804 29.124 2.304 1.00 89.52 126 ALA F CA 1
ATOM 12737 C C . ALA F 2 126 ? 96.403 29.731 2.311 1.00 90.71 126 ALA F C 1
ATOM 12738 O O . ALA F 2 126 ? 96.245 30.954 2.320 1.00 91.31 126 ALA F O 1
ATOM 12740 N N . GLN F 2 127 ? 95.391 28.867 2.323 1.00 91.41 127 GLN F N 1
ATOM 12741 C CA . GLN F 2 127 ? 93.997 29.304 2.325 1.00 92.06 127 GLN F CA 1
ATOM 12742 C C . GLN F 2 127 ? 93.553 29.781 3.699 1.00 92.24 127 GLN F C 1
ATOM 12743 O O . GLN F 2 127 ? 92.706 30.668 3.825 1.00 91.73 127 GLN F O 1
ATOM 12749 N N . LYS F 2 128 ? 94.130 29.177 4.731 1.00 92.66 128 LYS F N 1
ATOM 12750 C CA . LYS F 2 128 ? 93.813 29.539 6.107 1.00 92.83 128 LYS F CA 1
ATOM 12751 C C . LYS F 2 128 ? 94.476 30.890 6.435 1.00 93.18 128 LYS F C 1
ATOM 12752 O O . LYS F 2 128 ? 94.333 31.403 7.545 1.00 93.28 128 LYS F O 1
ATOM 12758 N N . GLN F 2 129 ? 95.193 31.459 5.461 1.00 93.45 129 GLN F N 1
ATOM 12759 C CA . GLN F 2 129 ? 95.874 32.752 5.618 1.00 93.18 129 GLN F CA 1
ATOM 12760 C C . GLN F 2 129 ? 97.001 32.715 6.643 1.00 93.11 129 GLN F C 1
ATOM 12761 O O . GLN F 2 129 ? 97.543 33.755 7.011 1.00 93.05 129 GLN F O 1
ATOM 12767 N N . GLU F 2 130 ? 97.352 31.519 7.098 1.00 92.85 130 GLU F N 1
ATOM 12768 C CA . GLU F 2 130 ? 98.396 31.350 8.104 1.00 92.42 130 GLU F CA 1
ATOM 12769 C C . GLU F 2 130 ? 99.705 30.908 7.445 1.00 92.06 130 GLU F C 1
ATOM 12770 O O . GLU F 2 130 ? 99.709 29.973 6.645 1.00 92.04 130 GLU F O 1
ATOM 12776 N N . ASP F 2 131 ? 100.809 31.575 7.787 1.00 91.43 131 ASP F N 1
ATOM 12777 C CA . ASP F 2 131 ? 102.117 31.244 7.221 1.00 90.47 131 ASP F CA 1
ATOM 12778 C C . ASP F 2 131 ? 102.933 30.336 8.151 1.00 89.58 131 ASP F C 1
ATOM 12779 O O . ASP F 2 131 ? 103.153 30.661 9.319 1.00 89.52 131 ASP F O 1
ATOM 12784 N N . ILE F 2 132 ? 103.398 29.209 7.614 1.00 88.39 132 ILE F N 1
ATOM 12785 C CA . ILE F 2 132 ? 104.132 28.226 8.404 1.00 87.18 132 ILE F CA 1
ATOM 12786 C C . ILE F 2 132 ? 105.516 27.818 7.913 1.00 86.18 132 ILE F C 1
ATOM 12787 O O . ILE F 2 132 ? 106.045 28.357 6.936 1.00 86.09 132 ILE F O 1
ATOM 12792 N N . GLU F 2 133 ? 106.069 26.827 8.616 1.00 84.53 133 GLU F N 1
ATOM 12793 C CA . GLU F 2 133 ? 107.381 26.248 8.328 1.00 83.00 133 GLU F CA 1
ATOM 12794 C C . GLU F 2 133 ? 107.289 24.734 8.159 1.00 81.51 133 GLU F C 1
ATOM 12795 O O . GLU F 2 133 ? 107.101 24.004 9.132 1.00 81.53 133 GLU F O 1
ATOM 12801 N N . ILE F 2 134 ? 107.460 24.273 6.925 1.00 79.48 134 ILE F N 1
ATOM 12802 C CA . ILE F 2 134 ? 107.382 22.854 6.604 1.00 77.56 134 ILE F CA 1
ATOM 12803 C C . ILE F 2 134 ? 108.688 22.093 6.830 1.00 77.00 134 ILE F C 1
ATOM 12804 O O . ILE F 2 134 ? 109.754 22.567 6.457 1.00 77.25 134 ILE F O 1
ATOM 12809 N N . ILE F 2 135 ? 108.609 20.909 7.427 1.00 75.88 135 ILE F N 1
ATOM 12810 C CA . ILE F 2 135 ? 109.802 20.092 7.659 1.00 74.93 135 ILE F CA 1
ATOM 12811 C C . ILE F 2 135 ? 109.650 18.768 6.913 1.00 74.59 135 ILE F C 1
ATOM 12812 O O . ILE F 2 135 ? 109.046 17.824 7.419 1.00 74.58 135 ILE F O 1
ATOM 12817 N N . LYS F 2 136 ? 110.212 18.699 5.713 1.00 74.47 136 LYS F N 1
ATOM 12818 C CA . LYS F 2 136 ? 110.118 17.498 4.893 1.00 74.26 136 LYS F CA 1
ATOM 12819 C C . LYS F 2 136 ? 110.590 16.194 5.554 1.00 74.31 136 LYS F C 1
ATOM 12820 O O . LYS F 2 136 ? 111.727 16.075 6.036 1.00 74.45 136 LYS F O 1
ATOM 12826 N N . LEU F 2 137 ? 109.687 15.217 5.581 1.00 73.94 137 LEU F N 1
ATOM 12827 C CA . LEU F 2 137 ? 109.975 13.902 6.126 1.00 73.25 137 LEU F CA 1
ATOM 12828 C C . LEU F 2 137 ? 109.511 12.892 5.117 1.00 72.56 137 LEU F C 1
ATOM 12829 O O . LEU F 2 137 ? 108.427 13.012 4.557 1.00 72.44 137 LEU F O 1
ATOM 12834 N N . GLU F 2 138 ? 110.342 11.899 4.872 1.00 72.36 138 GLU F N 1
ATOM 12835 C CA . GLU F 2 138 ? 109.989 10.858 3.936 1.00 72.59 138 GLU F CA 1
ATOM 12836 C C . GLU F 2 138 ? 109.229 9.757 4.678 1.00 72.97 138 GLU F C 1
ATOM 12837 O O . GLU F 2 138 ? 108.634 8.872 4.064 1.00 73.13 138 GLU F O 1
ATOM 12843 N N . SER F 2 140 ? 107.666 8.034 8.164 1.00 73.83 140 SER F N 1
ATOM 12844 C CA . SER F 2 140 ? 107.020 7.888 9.473 1.00 74.66 140 SER F CA 1
ATOM 12845 C C . SER F 2 140 ? 106.738 9.265 10.065 1.00 74.85 140 SER F C 1
ATOM 12846 O O . SER F 2 140 ? 107.143 9.575 11.184 1.00 74.58 140 SER F O 1
ATOM 12849 N N . VAL F 2 141 ? 106.025 10.080 9.301 1.00 75.48 141 VAL F N 1
ATOM 12850 C CA . VAL F 2 141 ? 105.699 11.443 9.696 1.00 76.83 141 VAL F CA 1
ATOM 12851 C C . VAL F 2 141 ? 105.205 11.642 11.131 1.00 77.06 141 VAL F C 1
ATOM 12852 O O . VAL F 2 141 ? 105.197 12.771 11.631 1.00 77.23 141 VAL F O 1
ATOM 12856 N N . GLU F 2 142 ? 104.804 10.562 11.797 1.00 78.16 142 GLU F N 1
ATOM 12857 C CA . GLU F 2 142 ? 104.302 10.656 13.176 1.00 79.16 142 GLU F CA 1
ATOM 12858 C C . GLU F 2 142 ? 105.336 11.210 14.184 1.00 79.32 142 GLU F C 1
ATOM 12859 O O . GLU F 2 142 ? 104.987 12.025 15.054 1.00 79.23 142 GLU F O 1
ATOM 12865 N N . LEU F 2 143 ? 106.597 10.774 14.058 1.00 79.70 143 LEU F N 1
ATOM 12866 C CA . LEU F 2 143 ? 107.677 11.212 14.952 1.00 79.51 143 LEU F CA 1
ATOM 12867 C C . LEU F 2 143 ? 107.890 12.710 14.947 1.00 79.03 143 LEU F C 1
ATOM 12868 O O . LEU F 2 143 ? 108.518 13.241 15.854 1.00 79.12 143 LEU F O 1
ATOM 12873 N N . GLY F 2 144 ? 107.376 13.383 13.923 1.00 79.24 144 GLY F N 1
ATOM 12874 C CA . GLY F 2 144 ? 107.532 14.824 13.824 1.00 80.05 144 GLY F CA 1
ATOM 12875 C C . GLY F 2 144 ? 107.273 15.520 15.143 1.00 80.10 144 GLY F C 1
ATOM 12876 O O . GLY F 2 144 ? 108.144 16.212 15.677 1.00 79.61 144 GLY F O 1
ATOM 12877 N N . PRO F 2 145 ? 106.065 15.367 15.690 1.00 80.36 145 PRO F N 1
ATOM 12878 C CA . PRO F 2 145 ? 105.718 15.995 16.967 1.00 80.02 145 PRO F CA 1
ATOM 12879 C C . PRO F 2 145 ? 106.243 15.190 18.159 1.00 79.67 145 PRO F C 1
ATOM 12880 O O . PRO F 2 145 ? 106.543 15.747 19.213 1.00 79.38 145 PRO F O 1
ATOM 12884 N N . VAL F 2 146 ? 106.356 13.878 17.975 1.00 79.34 146 VAL F N 1
ATOM 12885 C CA . VAL F 2 146 ? 106.854 12.991 19.020 1.00 79.42 146 VAL F CA 1
ATOM 12886 C C . VAL F 2 146 ? 108.199 13.442 19.570 1.00 79.60 146 VAL F C 1
ATOM 12887 O O . VAL F 2 146 ? 108.333 13.673 20.771 1.00 79.67 146 VAL F O 1
ATOM 12891 N N . VAL F 2 147 ? 109.200 13.552 18.699 1.00 79.98 147 VAL F N 1
ATOM 12892 C CA . VAL F 2 147 ? 110.531 13.979 19.129 1.00 79.95 147 VAL F CA 1
ATOM 12893 C C . VAL F 2 147 ? 110.629 15.504 19.179 1.00 79.56 147 VAL F C 1
ATOM 12894 O O . VAL F 2 147 ? 111.717 16.063 19.263 1.00 79.52 147 VAL F O 1
ATOM 12898 N N . GLY F 2 148 ? 109.477 16.169 19.139 1.00 79.66 148 GLY F N 1
ATOM 12899 C CA . GLY F 2 148 ? 109.449 17.619 19.204 1.00 80.15 148 GLY F CA 1
ATOM 12900 C C . GLY F 2 148 ? 109.931 18.322 17.955 1.00 80.23 148 GLY F C 1
ATOM 12901 O O . GLY F 2 148 ? 109.908 19.552 17.887 1.00 79.69 148 GLY F O 1
ATOM 12902 N N . LEU F 2 149 ? 110.359 17.535 16.968 1.00 80.67 149 LEU F N 1
ATOM 12903 C CA . LEU F 2 149 ? 110.875 18.047 15.697 1.00 81.34 149 LEU F CA 1
ATOM 12904 C C . LEU F 2 149 ? 109.937 19.008 14.970 1.00 81.59 149 LEU F C 1
ATOM 12905 O O . LEU F 2 149 ? 110.387 19.872 14.206 1.00 81.03 149 LEU F O 1
ATOM 12910 N N . ALA F 2 150 ? 108.639 18.827 15.203 1.00 82.19 150 ALA F N 1
ATOM 12911 C CA . ALA F 2 150 ? 107.588 19.644 14.598 1.00 82.58 150 ALA F CA 1
ATOM 12912 C C . ALA F 2 150 ? 106.362 19.607 15.484 1.00 82.91 150 ALA F C 1
ATOM 12913 O O . ALA F 2 150 ? 106.230 18.733 16.335 1.00 82.75 150 ALA F O 1
ATOM 12915 N N . ASP F 2 151 ? 105.451 20.544 15.272 1.00 83.03 151 ASP F N 1
ATOM 12916 C CA . ASP F 2 151 ? 104.244 20.586 16.081 1.00 83.07 151 ASP F CA 1
ATOM 12917 C C . ASP F 2 151 ? 103.204 19.554 15.585 1.00 83.00 151 ASP F C 1
ATOM 12918 O O . ASP F 2 151 ? 103.077 18.466 16.153 1.00 82.50 151 ASP F O 1
ATOM 12923 N N . ALA F 2 152 ? 102.470 19.884 14.526 1.00 83.00 152 ALA F N 1
ATOM 12924 C CA . ALA F 2 152 ? 101.470 18.963 13.972 1.00 82.63 152 ALA F CA 1
ATOM 12925 C C . ALA F 2 152 ? 101.926 18.459 12.599 1.00 82.20 152 ALA F C 1
ATOM 12926 O O . ALA F 2 152 ? 102.881 18.975 12.030 1.00 82.03 152 ALA F O 1
ATOM 12928 N N . ILE F 2 153 ? 101.245 17.461 12.055 1.00 81.50 153 ILE F N 1
ATOM 12929 C CA . ILE F 2 153 ? 101.636 16.949 10.751 1.00 80.84 153 ILE F CA 1
ATOM 12930 C C . ILE F 2 153 ? 100.492 16.904 9.733 1.00 81.24 153 ILE F C 1
ATOM 12931 O O . ILE F 2 153 ? 99.313 16.866 10.093 1.00 81.28 153 ILE F O 1
ATOM 12936 N N . VAL F 2 154 ? 100.850 16.922 8.453 1.00 81.06 154 VAL F N 1
ATOM 12937 C CA . VAL F 2 154 ? 99.871 16.852 7.376 1.00 80.45 154 VAL F CA 1
ATOM 12938 C C . VAL F 2 154 ? 100.183 15.585 6.570 1.00 80.72 154 VAL F C 1
ATOM 12939 O O . VAL F 2 154 ? 100.887 15.617 5.557 1.00 80.12 154 VAL F O 1
ATOM 12943 N N . ASP F 2 155 ? 99.656 14.463 7.052 1.00 80.96 155 ASP F N 1
ATOM 12944 C CA . ASP F 2 155 ? 99.868 13.172 6.418 1.00 81.32 155 ASP F CA 1
ATOM 12945 C C . ASP F 2 155 ? 98.558 12.524 5.965 1.00 81.94 155 ASP F C 1
ATOM 12946 O O . ASP F 2 155 ? 97.482 13.097 6.104 1.00 81.54 155 ASP F O 1
ATOM 12951 N N . ILE F 2 156 ? 98.669 11.326 5.406 1.00 83.18 156 ILE F N 1
ATOM 12952 C CA . ILE F 2 156 ? 97.505 10.582 4.951 1.00 84.50 156 ILE F CA 1
ATOM 12953 C C . ILE F 2 156 ? 97.039 9.688 6.104 1.00 85.05 156 ILE F C 1
ATOM 12954 O O . ILE F 2 156 ? 97.769 8.790 6.550 1.00 84.76 156 ILE F O 1
ATOM 12959 N N . VAL F 2 157 ? 95.829 9.965 6.592 1.00 86.23 157 VAL F N 1
ATOM 12960 C CA . VAL F 2 157 ? 95.216 9.209 7.687 1.00 87.46 157 VAL F CA 1
ATOM 12961 C C . VAL F 2 157 ? 94.091 8.323 7.165 1.00 88.18 157 VAL F C 1
ATOM 12962 O O . VAL F 2 157 ? 93.216 8.791 6.436 1.00 88.31 157 VAL F O 1
ATOM 12966 N N . GLU F 2 158 ? 94.103 7.052 7.553 1.00 88.90 158 GLU F N 1
ATOM 12967 C CA . GLU F 2 158 ? 93.067 6.131 7.103 1.00 89.71 158 GLU F CA 1
ATOM 12968 C C . GLU F 2 158 ? 92.263 5.554 8.267 1.00 89.89 158 GLU F C 1
ATOM 12969 O O . GLU F 2 158 ? 91.178 6.050 8.583 1.00 89.91 158 GLU F O 1
ATOM 12975 N N . THR F 2 159 ? 92.798 4.519 8.909 1.00 89.70 159 THR F N 1
ATOM 12976 C CA . THR F 2 159 ? 92.113 3.887 10.032 1.00 89.02 159 THR F CA 1
ATOM 12977 C C . THR F 2 159 ? 92.317 4.671 11.330 1.00 89.28 159 THR F C 1
ATOM 12978 O O . THR F 2 159 ? 91.728 4.349 12.364 1.00 89.54 159 THR F O 1
ATOM 12982 N N . GLY F 2 160 ? 93.149 5.706 11.272 1.00 89.18 160 GLY F N 1
ATOM 12983 C CA . GLY F 2 160 ? 93.418 6.498 12.458 1.00 89.68 160 GLY F CA 1
ATOM 12984 C C . GLY F 2 160 ? 94.254 5.740 13.476 1.00 89.32 160 GLY F C 1
ATOM 12985 O O . GLY F 2 160 ? 94.440 6.212 14.599 1.00 89.35 160 GLY F O 1
ATOM 12986 N N . ASN F 2 161 ? 94.752 4.565 13.086 1.00 88.83 161 ASN F N 1
ATOM 12987 C CA . ASN F 2 161 ? 95.575 3.729 13.963 1.00 88.55 161 ASN F CA 1
ATOM 12988 C C . ASN F 2 161 ? 96.950 4.306 14.255 1.00 88.34 161 ASN F C 1
ATOM 12989 O O . ASN F 2 161 ? 97.280 4.587 15.410 1.00 88.89 161 ASN F O 1
ATOM 12994 N N . THR F 2 162 ? 97.769 4.465 13.222 1.00 87.86 162 THR F N 1
ATOM 12995 C CA . THR F 2 162 ? 99.094 5.019 13.443 1.00 87.32 162 THR F CA 1
ATOM 12996 C C . THR F 2 162 ? 98.988 6.297 14.279 1.00 86.75 162 THR F C 1
ATOM 12997 O O . THR F 2 162 ? 99.785 6.514 15.181 1.00 86.65 162 THR F O 1
ATOM 13001 N N . LEU F 2 163 ? 97.989 7.126 14.009 1.00 86.50 163 LEU F N 1
ATOM 13002 C CA . LEU F 2 163 ? 97.824 8.344 14.783 1.00 86.38 163 LEU F CA 1
ATOM 13003 C C . LEU F 2 163 ? 97.651 8.097 16.280 1.00 86.60 163 LEU F C 1
ATOM 13004 O O . LEU F 2 163 ? 98.410 8.626 17.098 1.00 86.47 163 LEU F O 1
ATOM 13009 N N . SER F 2 164 ? 96.646 7.302 16.642 1.00 86.62 164 SER F N 1
ATOM 13010 C CA . SER F 2 164 ? 96.370 7.007 18.056 1.00 86.45 164 SER F CA 1
ATOM 13011 C C . SER F 2 164 ? 97.542 6.318 18.767 1.00 86.32 164 SER F C 1
ATOM 13012 O O . SER F 2 164 ? 97.900 6.676 19.892 1.00 85.51 164 SER F O 1
ATOM 13015 N N . ALA F 2 165 ? 98.139 5.336 18.099 1.00 86.52 165 ALA F N 1
ATOM 13016 C CA . ALA F 2 165 ? 99.261 4.605 18.665 1.00 86.78 165 ALA F CA 1
ATOM 13017 C C . ALA F 2 165 ? 100.384 5.549 19.102 1.00 86.80 165 ALA F C 1
ATOM 13018 O O . ALA F 2 165 ? 101.334 5.131 19.766 1.00 86.62 165 ALA F O 1
ATOM 13020 N N . ASN F 2 166 ? 100.269 6.822 18.731 1.00 86.76 166 ASN F N 1
ATOM 13021 C CA . ASN F 2 166 ? 101.275 7.818 19.087 1.00 86.50 166 ASN F CA 1
ATOM 13022 C C . ASN F 2 166 ? 100.648 8.998 19.821 1.00 86.43 166 ASN F C 1
ATOM 13023 O O . ASN F 2 166 ? 101.308 10.012 20.055 1.00 86.41 166 ASN F O 1
ATOM 13028 N N . GLY F 2 167 ? 99.371 8.856 20.176 1.00 86.28 167 GLY F N 1
ATOM 13029 C CA . GLY F 2 167 ? 98.663 9.900 20.902 1.00 86.77 167 GLY F CA 1
ATOM 13030 C C . GLY F 2 167 ? 98.340 11.136 20.088 1.00 86.82 167 GLY F C 1
ATOM 13031 O O . GLY F 2 167 ? 98.318 12.258 20.615 1.00 86.80 167 GLY F O 1
ATOM 13032 N N . LEU F 2 168 ? 98.088 10.934 18.798 1.00 86.94 168 LEU F N 1
ATOM 13033 C CA . LEU F 2 168 ? 97.761 12.039 17.899 1.00 87.04 168 LEU F CA 1
ATOM 13034 C C . LEU F 2 168 ? 96.350 11.878 17.356 1.00 86.72 168 LEU F C 1
ATOM 13035 O O . LEU F 2 168 ? 95.875 10.764 17.147 1.00 86.26 168 LEU F O 1
ATOM 13040 N N . GLU F 2 169 ? 95.688 13.008 17.139 1.00 86.72 169 GLU F N 1
ATOM 13041 C CA . GLU F 2 169 ? 94.318 13.029 16.643 1.00 86.91 169 GLU F CA 1
ATOM 13042 C C . GLU F 2 169 ? 94.190 14.085 15.557 1.00 86.91 169 GLU F C 1
ATOM 13043 O O . GLU F 2 169 ? 94.883 15.101 15.590 1.00 87.04 169 GLU F O 1
ATOM 13049 N N . VAL F 2 170 ? 93.287 13.850 14.614 1.00 86.69 170 VAL F N 1
ATOM 13050 C CA . VAL F 2 170 ? 93.042 14.787 13.522 1.00 86.53 170 VAL F CA 1
ATOM 13051 C C . VAL F 2 170 ? 92.575 16.159 14.042 1.00 86.20 170 VAL F C 1
ATOM 13052 O O . VAL F 2 170 ? 91.634 16.243 14.822 1.00 86.14 170 VAL F O 1
ATOM 13056 N N . ILE F 2 171 ? 93.244 17.229 13.622 1.00 86.38 171 ILE F N 1
ATOM 13057 C CA . ILE F 2 171 ? 92.874 18.577 14.049 1.00 86.63 171 ILE F CA 1
ATOM 13058 C C . ILE F 2 171 ? 91.936 19.135 13.004 1.00 86.70 171 ILE F C 1
ATOM 13059 O O . ILE F 2 171 ? 91.239 20.120 13.244 1.00 86.55 171 ILE F O 1
ATOM 13064 N N . GLU F 2 172 ? 91.958 18.503 11.833 1.00 86.92 172 GLU F N 1
ATOM 13065 C CA . GLU F 2 172 ? 91.111 18.879 10.706 1.00 87.19 172 GLU F CA 1
ATOM 13066 C C . GLU F 2 172 ? 91.382 18.024 9.473 1.00 87.07 172 GLU F C 1
ATOM 13067 O O . GLU F 2 172 ? 92.510 17.596 9.232 1.00 87.58 172 GLU F O 1
ATOM 13073 N N . LYS F 2 173 ? 90.336 17.786 8.691 1.00 86.61 173 LYS F N 1
ATOM 13074 C CA . LYS F 2 173 ? 90.460 16.999 7.477 1.00 85.71 173 LYS F CA 1
ATOM 13075 C C . LYS F 2 173 ? 90.730 17.952 6.309 1.00 85.27 173 LYS F C 1
ATOM 13076 O O . LYS F 2 173 ? 90.102 19.013 6.197 1.00 85.01 173 LYS F O 1
ATOM 13082 N N . ILE F 2 174 ? 91.669 17.560 5.447 1.00 84.42 174 ILE F N 1
ATOM 13083 C CA . ILE F 2 174 ? 92.064 18.357 4.286 1.00 83.57 174 ILE F CA 1
ATOM 13084 C C . ILE F 2 174 ? 91.307 17.985 3.008 1.00 82.74 174 ILE F C 1
ATOM 13085 O O . ILE F 2 174 ? 90.786 18.866 2.327 1.00 82.53 174 ILE F O 1
ATOM 13090 N N . SER F 2 175 ? 91.267 16.690 2.681 1.00 81.64 175 SER F N 1
ATOM 13091 C CA . SER F 2 175 ? 90.566 16.208 1.486 1.00 80.58 175 SER F CA 1
ATOM 13092 C C . SER F 2 175 ? 90.584 14.679 1.350 1.00 79.46 175 SER F C 1
ATOM 13093 O O . SER F 2 175 ? 91.348 13.997 2.029 1.00 79.43 175 SER F O 1
ATOM 13096 N N . ASP F 2 176 ? 89.743 14.146 0.466 1.00 78.07 176 ASP F N 1
ATOM 13097 C CA . ASP F 2 176 ? 89.663 12.699 0.259 1.00 76.59 176 ASP F CA 1
ATOM 13098 C C . ASP F 2 176 ? 90.691 12.209 -0.742 1.00 75.02 176 ASP F C 1
ATOM 13099 O O . ASP F 2 176 ? 90.911 12.850 -1.767 1.00 74.68 176 ASP F O 1
ATOM 13104 N N . ILE F 2 177 ? 91.289 11.054 -0.451 1.00 73.70 177 ILE F N 1
ATOM 13105 C CA . ILE F 2 177 ? 92.315 10.459 -1.311 1.00 73.08 177 ILE F CA 1
ATOM 13106 C C . ILE F 2 177 ? 91.924 9.065 -1.798 1.00 71.96 177 ILE F C 1
ATOM 13107 O O . ILE F 2 177 ? 91.509 8.219 -1.005 1.00 72.00 177 ILE F O 1
ATOM 13112 N N . SER F 2 178 ? 92.084 8.822 -3.096 1.00 70.88 178 SER F N 1
ATOM 13113 C CA . SER F 2 178 ? 91.744 7.531 -3.677 1.00 70.13 178 SER F CA 1
ATOM 13114 C C . SER F 2 178 ? 92.511 7.268 -4.966 1.00 69.41 178 SER F C 1
ATOM 13115 O O . SER F 2 178 ? 92.944 8.205 -5.615 1.00 69.31 178 SER F O 1
ATOM 13118 N N . THR F 2 179 ? 92.684 6.003 -5.337 1.00 68.81 179 THR F N 1
ATOM 13119 C CA . THR F 2 179 ? 93.415 5.674 -6.562 1.00 68.76 179 THR F CA 1
ATOM 13120 C C . THR F 2 179 ? 92.726 6.257 -7.784 1.00 68.95 179 THR F C 1
ATOM 13121 O O . THR F 2 179 ? 91.500 6.276 -7.843 1.00 69.39 179 THR F O 1
ATOM 13125 N N . ARG F 2 180 ? 93.507 6.722 -8.760 1.00 68.81 180 ARG F N 1
ATOM 13126 C CA . ARG F 2 180 ? 92.937 7.296 -9.981 1.00 68.40 180 ARG F CA 1
ATOM 13127 C C . ARG F 2 180 ? 93.680 6.872 -11.240 1.00 68.65 180 ARG F C 1
ATOM 13128 O O . ARG F 2 180 ? 94.877 6.562 -11.217 1.00 68.57 180 ARG F O 1
ATOM 13136 N N . MET F 2 181 ? 92.935 6.844 -12.339 1.00 69.28 181 MET F N 1
ATOM 13137 C CA . MET F 2 181 ? 93.453 6.455 -13.642 1.00 69.40 181 MET F CA 1
ATOM 13138 C C . MET F 2 181 ? 93.568 7.702 -14.498 1.00 69.39 181 MET F C 1
ATOM 13139 O O . MET F 2 181 ? 92.559 8.283 -14.902 1.00 69.26 181 MET F O 1
ATOM 13144 N N . ILE F 2 182 ? 94.808 8.115 -14.753 1.00 69.71 182 ILE F N 1
ATOM 13145 C CA . ILE F 2 182 ? 95.079 9.307 -15.544 1.00 69.58 182 ILE F CA 1
ATOM 13146 C C . ILE F 2 182 ? 95.500 8.925 -16.947 1.00 69.72 182 ILE F C 1
ATOM 13147 O O . ILE F 2 182 ? 96.072 7.858 -17.184 1.00 69.39 182 ILE F O 1
ATOM 13152 N N . VAL F 2 183 ? 95.228 9.817 -17.880 1.00 70.13 183 VAL F N 1
ATOM 13153 C CA . VAL F 2 183 ? 95.548 9.546 -19.260 1.00 71.26 183 VAL F CA 1
ATOM 13154 C C . VAL F 2 183 ? 96.364 10.665 -19.884 1.00 71.71 183 VAL F C 1
ATOM 13155 O O . VAL F 2 183 ? 96.257 11.819 -19.479 1.00 71.79 183 VAL F O 1
ATOM 13159 N N . ASN F 2 184 ? 97.198 10.315 -20.857 1.00 72.04 184 ASN F N 1
ATOM 13160 C CA . ASN F 2 184 ? 98.014 11.306 -21.543 1.00 72.76 184 ASN F CA 1
ATOM 13161 C C . ASN F 2 184 ? 97.161 11.969 -22.624 1.00 72.70 184 ASN F C 1
ATOM 13162 O O . ASN F 2 184 ? 96.726 11.311 -23.570 1.00 72.30 184 ASN F O 1
ATOM 13167 N N . LYS F 2 185 ? 96.927 13.272 -22.466 1.00 73.05 185 LYS F N 1
ATOM 13168 C CA . LYS F 2 185 ? 96.118 14.055 -23.397 1.00 73.65 185 LYS F CA 1
ATOM 13169 C C . LYS F 2 185 ? 96.363 13.692 -24.853 1.00 73.92 185 LYS F C 1
ATOM 13170 O O . LYS F 2 185 ? 95.420 13.475 -25.611 1.00 73.83 185 LYS F O 1
ATOM 13176 N N . SER F 2 186 ? 97.628 13.627 -25.247 1.00 74.58 186 SER F N 1
ATOM 13177 C CA . SER F 2 186 ? 97.960 13.286 -26.620 1.00 74.96 186 SER F CA 1
ATOM 13178 C C . SER F 2 186 ? 97.440 11.892 -26.950 1.00 75.04 186 SER F C 1
ATOM 13179 O O . SER F 2 186 ? 96.773 11.700 -27.961 1.00 75.29 186 SER F O 1
ATOM 13182 N N . SER F 2 187 ? 97.737 10.930 -26.083 1.00 75.18 187 SER F N 1
ATOM 13183 C CA . SER F 2 187 ? 97.308 9.545 -26.272 1.00 75.38 187 SER F CA 1
ATOM 13184 C C . SER F 2 187 ? 95.784 9.397 -26.418 1.00 75.72 187 SER F C 1
ATOM 13185 O O . SER F 2 187 ? 95.291 8.486 -27.088 1.00 75.32 187 SER F O 1
ATOM 13188 N N . PHE F 2 188 ? 95.048 10.293 -25.771 1.00 75.64 188 PHE F N 1
ATOM 13189 C CA . PHE F 2 188 ? 93.592 10.276 -25.805 1.00 75.70 188 PHE F CA 1
ATOM 13190 C C . PHE F 2 188 ? 93.069 10.837 -27.116 1.00 75.65 188 PHE F C 1
ATOM 13191 O O . PHE F 2 188 ? 91.952 10.532 -27.535 1.00 75.92 188 PHE F O 1
ATOM 13199 N N . LYS F 2 189 ? 93.874 11.671 -27.758 1.00 75.19 189 LYS F N 1
ATOM 13200 C CA . LYS F 2 189 ? 93.473 12.268 -29.017 1.00 74.51 189 LYS F CA 1
ATOM 13201 C C . LYS F 2 189 ? 93.785 11.380 -30.225 1.00 74.62 189 LYS F C 1
ATOM 13202 O O . LYS F 2 189 ? 93.284 11.631 -31.323 1.00 74.46 189 LYS F O 1
ATOM 13208 N N . PHE F 2 190 ? 94.595 10.339 -30.023 1.00 74.48 190 PHE F N 1
ATOM 13209 C CA . PHE F 2 190 ? 94.957 9.425 -31.109 1.00 74.13 190 PHE F CA 1
ATOM 13210 C C . PHE F 2 190 ? 94.684 7.943 -30.822 1.00 74.21 190 PHE F C 1
ATOM 13211 O O . PHE F 2 190 ? 95.041 7.080 -31.620 1.00 74.32 190 PHE F O 1
ATOM 13219 N N . LYS F 2 191 ? 94.064 7.649 -29.684 1.00 74.49 191 LYS F N 1
ATOM 13220 C CA . LYS F 2 191 ? 93.734 6.272 -29.312 1.00 74.81 191 LYS F CA 1
ATOM 13221 C C . LYS F 2 191 ? 92.489 6.286 -28.423 1.00 75.28 191 LYS F C 1
ATOM 13222 O O . LYS F 2 191 ? 92.280 5.378 -27.616 1.00 74.94 191 LYS F O 1
ATOM 13228 N N . LYS F 2 192 ? 91.668 7.323 -28.582 1.00 75.64 192 LYS F N 1
ATOM 13229 C CA . LYS F 2 192 ? 90.454 7.484 -27.792 1.00 76.16 192 LYS F CA 1
ATOM 13230 C C . LYS F 2 192 ? 89.647 6.189 -27.753 1.00 76.58 192 LYS F C 1
ATOM 13231 O O . LYS F 2 192 ? 88.964 5.883 -26.773 1.00 76.84 192 LYS F O 1
ATOM 13237 N N . ASP F 2 193 ? 89.739 5.431 -28.836 1.00 77.04 193 ASP F N 1
ATOM 13238 C CA . ASP F 2 193 ? 89.054 4.149 -28.957 1.00 77.45 193 ASP F CA 1
ATOM 13239 C C . ASP F 2 193 ? 89.261 3.275 -27.723 1.00 76.82 193 ASP F C 1
ATOM 13240 O O . ASP F 2 193 ? 88.457 3.293 -26.789 1.00 76.34 193 ASP F O 1
ATOM 13245 N N . LYS F 2 194 ? 90.355 2.515 -27.748 1.00 76.58 194 LYS F N 1
ATOM 13246 C CA . LYS F 2 194 ? 90.732 1.607 -26.677 1.00 76.46 194 LYS F CA 1
ATOM 13247 C C . LYS F 2 194 ? 90.635 2.301 -25.327 1.00 76.28 194 LYS F C 1
ATOM 13248 O O . LYS F 2 194 ? 90.126 1.738 -24.358 1.00 76.46 194 LYS F O 1
ATOM 13254 N N . ILE F 2 195 ? 91.122 3.535 -25.269 1.00 75.91 195 ILE F N 1
ATOM 13255 C CA . ILE F 2 195 ? 91.101 4.275 -24.023 1.00 75.53 195 ILE F CA 1
ATOM 13256 C C . ILE F 2 195 ? 89.697 4.262 -23.447 1.00 75.34 195 ILE F C 1
ATOM 13257 O O . ILE F 2 195 ? 89.495 3.817 -22.327 1.00 74.85 195 ILE F O 1
ATOM 13262 N N . ILE F 2 196 ? 88.725 4.729 -24.217 1.00 75.73 196 ILE F N 1
ATOM 13263 C CA . ILE F 2 196 ? 87.354 4.757 -23.734 1.00 76.48 196 ILE F CA 1
ATOM 13264 C C . ILE F 2 196 ? 86.871 3.340 -23.412 1.00 77.44 196 ILE F C 1
ATOM 13265 O O . ILE F 2 196 ? 86.181 3.116 -22.411 1.00 77.48 196 ILE F O 1
ATOM 13270 N N . GLU F 2 197 ? 87.248 2.383 -24.255 1.00 78.38 197 GLU F N 1
ATOM 13271 C CA . GLU F 2 197 ? 86.866 0.988 -24.051 1.00 79.38 197 GLU F CA 1
ATOM 13272 C C . GLU F 2 197 ? 87.203 0.607 -22.627 1.00 80.24 197 GLU F C 1
ATOM 13273 O O . GLU F 2 197 ? 86.323 0.403 -21.795 1.00 80.07 197 GLU F O 1
ATOM 13279 N N . MET F 2 198 ? 88.503 0.536 -22.366 1.00 81.18 198 MET F N 1
ATOM 13280 C CA . MET F 2 198 ? 89.022 0.175 -21.061 1.00 81.86 198 MET F CA 1
ATOM 13281 C C . MET F 2 198 ? 88.339 0.929 -19.922 1.00 82.67 198 MET F C 1
ATOM 13282 O O . MET F 2 198 ? 88.074 0.352 -18.870 1.00 82.26 198 MET F O 1
ATOM 13287 N N . VAL F 2 199 ? 88.049 2.210 -20.125 1.00 83.79 199 VAL F N 1
ATOM 13288 C CA . VAL F 2 199 ? 87.398 2.996 -19.086 1.00 84.98 199 VAL F CA 1
ATOM 13289 C C . VAL F 2 199 ? 86.039 2.385 -18.792 1.00 86.28 199 VAL F C 1
ATOM 13290 O O . VAL F 2 199 ? 85.640 2.247 -17.631 1.00 86.09 199 VAL F O 1
ATOM 13294 N N . GLU F 2 200 ? 85.329 2.021 -19.860 1.00 87.34 200 GLU F N 1
ATOM 13295 C CA . GLU F 2 200 ? 84.005 1.400 -19.743 1.00 88.00 200 GLU F CA 1
ATOM 13296 C C . GLU F 2 200 ? 84.162 0.161 -18.866 1.00 87.72 200 GLU F C 1
ATOM 13297 O O . GLU F 2 200 ? 83.660 0.107 -17.747 1.00 87.16 200 GLU F O 1
ATOM 13303 N N . ARG F 2 201 ? 84.878 -0.826 -19.399 1.00 87.44 201 ARG F N 1
ATOM 13304 C CA . ARG F 2 201 ? 85.125 -2.076 -18.700 1.00 87.23 201 ARG F CA 1
ATOM 13305 C C . ARG F 2 201 ? 85.550 -1.876 -17.237 1.00 88.20 201 ARG F C 1
ATOM 13306 O O . ARG F 2 201 ? 84.963 -2.475 -16.330 1.00 88.32 201 ARG F O 1
ATOM 13314 N N . LEU F 2 202 ? 86.549 -1.029 -17.000 1.00 88.36 202 LEU F N 1
ATOM 13315 C CA . LEU F 2 202 ? 87.021 -0.787 -15.637 1.00 88.73 202 LEU F CA 1
ATOM 13316 C C . LEU F 2 202 ? 85.948 -0.146 -14.775 1.00 88.95 202 LEU F C 1
ATOM 13317 O O . LEU F 2 202 ? 85.913 -0.341 -13.560 1.00 88.78 202 LEU F O 1
ATOM 13322 N N . GLU F 2 203 ? 85.069 0.618 -15.407 1.00 88.81 203 GLU F N 1
ATOM 13323 C CA . GLU F 2 203 ? 84.002 1.284 -14.676 1.00 89.28 203 GLU F CA 1
ATOM 13324 C C . GLU F 2 203 ? 82.946 0.269 -14.240 1.00 89.07 203 GLU F C 1
ATOM 13325 O O . GLU F 2 203 ? 82.349 0.411 -13.167 1.00 89.26 203 GLU F O 1
ATOM 13331 N N . ASP F 2 204 ? 82.741 -0.758 -15.071 1.00 88.81 204 ASP F N 1
ATOM 13332 C CA . ASP F 2 204 ? 81.748 -1.801 -14.809 1.00 88.67 204 ASP F CA 1
ATOM 13333 C C . ASP F 2 204 ? 81.941 -2.532 -13.485 1.00 88.28 204 ASP F C 1
ATOM 13334 O O . ASP F 2 204 ? 80.964 -2.827 -12.793 1.00 88.10 204 ASP F O 1
ATOM 13339 N N . ALA F 2 205 ? 83.189 -2.822 -13.131 1.00 88.47 205 ALA F N 1
ATOM 13340 C CA . ALA F 2 205 ? 83.476 -3.508 -11.876 1.00 88.80 205 ALA F CA 1
ATOM 13341 C C . ALA F 2 205 ? 83.454 -2.508 -10.718 1.00 89.12 205 ALA F C 1
ATOM 13342 O O . ALA F 2 205 ? 82.878 -2.823 -9.650 1.00 89.33 205 ALA F O 1
ATOM 13344 N N . MET G 2 1 ? 117.152 89.202 11.194 1.00 77.95 1 MET G N 1
ATOM 13345 C CA . MET G 2 1 ? 116.669 89.927 9.992 1.00 77.51 1 MET G CA 1
ATOM 13346 C C . MET G 2 1 ? 116.106 88.983 8.929 1.00 76.93 1 MET G C 1
ATOM 13347 O O . MET G 2 1 ? 116.159 87.759 9.069 1.00 77.06 1 MET G O 1
ATOM 13352 N N . ILE G 2 2 ? 115.560 89.576 7.869 1.00 76.09 2 ILE G N 1
ATOM 13353 C CA . ILE G 2 2 ? 114.967 88.837 6.761 1.00 74.89 2 ILE G CA 1
ATOM 13354 C C . ILE G 2 2 ? 115.985 88.634 5.655 1.00 73.77 2 ILE G C 1
ATOM 13355 O O . ILE G 2 2 ? 116.524 89.600 5.124 1.00 73.95 2 ILE G O 1
ATOM 13360 N N . LYS G 2 3 ? 116.244 87.382 5.299 1.00 72.18 3 LYS G N 1
ATOM 13361 C CA . LYS G 2 3 ? 117.208 87.081 4.244 1.00 70.32 3 LYS G CA 1
ATOM 13362 C C . LYS G 2 3 ? 116.493 86.813 2.925 1.00 68.95 3 LYS G C 1
ATOM 13363 O O . LYS G 2 3 ? 115.556 86.024 2.863 1.00 68.38 3 LYS G O 1
ATOM 13369 N N . ILE G 2 4 ? 116.950 87.477 1.872 1.00 67.55 4 ILE G N 1
ATOM 13370 C CA . ILE G 2 4 ? 116.341 87.348 0.559 1.00 66.59 4 ILE G CA 1
ATOM 13371 C C . ILE G 2 4 ? 117.356 86.985 -0.523 1.00 66.10 4 ILE G C 1
ATOM 13372 O O . ILE G 2 4 ? 118.530 87.331 -0.435 1.00 66.07 4 ILE G O 1
ATOM 13377 N N . ALA G 2 5 ? 116.900 86.279 -1.545 1.00 65.28 5 ALA G N 1
ATOM 13378 C CA . ALA G 2 5 ? 117.765 85.912 -2.647 1.00 64.99 5 ALA G CA 1
ATOM 13379 C C . ALA G 2 5 ? 117.005 86.251 -3.916 1.00 65.25 5 ALA G C 1
ATOM 13380 O O . ALA G 2 5 ? 115.869 85.818 -4.103 1.00 65.33 5 ALA G O 1
ATOM 13382 N N . ILE G 2 6 ? 117.628 87.037 -4.780 1.00 65.55 6 ILE G N 1
ATOM 13383 C CA . ILE G 2 6 ? 116.989 87.449 -6.015 1.00 65.97 6 ILE G CA 1
ATOM 13384 C C . ILE G 2 6 ? 117.763 86.971 -7.224 1.00 67.04 6 ILE G C 1
ATOM 13385 O O . ILE G 2 6 ? 118.988 87.062 -7.256 1.00 67.65 6 ILE G O 1
ATOM 13390 N N . THR G 2 7 ? 117.038 86.465 -8.216 1.00 67.99 7 THR G N 1
ATOM 13391 C CA . THR G 2 7 ? 117.639 85.967 -9.446 1.00 68.97 7 THR G CA 1
ATOM 13392 C C . THR G 2 7 ? 118.214 87.148 -10.246 1.00 70.44 7 THR G C 1
ATOM 13393 O O . THR G 2 7 ? 117.491 88.038 -10.692 1.00 70.27 7 THR G O 1
ATOM 13397 N N . LYS G 2 8 ? 119.534 87.137 -10.407 1.00 71.94 8 LYS G N 1
ATOM 13398 C CA . LYS G 2 8 ? 120.285 88.206 -11.077 1.00 73.10 8 LYS G CA 1
ATOM 13399 C C . LYS G 2 8 ? 119.768 88.807 -12.383 1.00 73.31 8 LYS G C 1
ATOM 13400 O O . LYS G 2 8 ? 120.035 89.978 -12.672 1.00 73.94 8 LYS G O 1
ATOM 13406 N N . GLY G 2 9 ? 119.025 88.043 -13.168 1.00 73.03 9 GLY G N 1
ATOM 13407 C CA . GLY G 2 9 ? 118.591 88.577 -14.442 1.00 73.42 9 GLY G CA 1
ATOM 13408 C C . GLY G 2 9 ? 117.618 89.738 -14.492 1.00 73.17 9 GLY G C 1
ATOM 13409 O O . GLY G 2 9 ? 117.697 90.737 -13.768 1.00 72.52 9 GLY G O 1
ATOM 13410 N N . ARG G 2 10 ? 116.699 89.578 -15.428 1.00 73.08 10 ARG G N 1
ATOM 13411 C CA . ARG G 2 10 ? 115.629 90.509 -15.682 1.00 73.33 10 ARG G CA 1
ATOM 13412 C C . ARG G 2 10 ? 114.761 90.621 -14.434 1.00 73.55 10 ARG G C 1
ATOM 13413 O O . ARG G 2 10 ? 114.199 91.678 -14.161 1.00 73.81 10 ARG G O 1
ATOM 13421 N N . ILE G 2 11 ? 114.672 89.528 -13.673 1.00 73.97 11 ILE G N 1
ATOM 13422 C CA . ILE G 2 11 ? 113.863 89.493 -12.459 1.00 74.12 11 ILE G CA 1
ATOM 13423 C C . ILE G 2 11 ? 114.439 90.382 -11.382 1.00 74.09 11 ILE G C 1
ATOM 13424 O O . ILE G 2 11 ? 113.719 90.862 -10.513 1.00 73.88 11 ILE G O 1
ATOM 13429 N N . GLN G 2 12 ? 115.746 90.590 -11.428 1.00 75.10 12 GLN G N 1
ATOM 13430 C CA . GLN G 2 12 ? 116.388 91.434 -10.434 1.00 76.11 12 GLN G CA 1
ATOM 13431 C C . GLN G 2 12 ? 115.880 92.865 -10.533 1.00 76.45 12 GLN G C 1
ATOM 13432 O O . GLN G 2 12 ? 115.911 93.607 -9.551 1.00 76.79 12 GLN G O 1
ATOM 13438 N N . LYS G 2 13 ? 115.438 93.254 -11.726 1.00 76.61 13 LYS G N 1
ATOM 13439 C CA . LYS G 2 13 ? 114.899 94.591 -11.935 1.00 76.68 13 LYS G CA 1
ATOM 13440 C C . LYS G 2 13 ? 113.432 94.632 -11.509 1.00 76.39 13 LYS G C 1
ATOM 13441 O O . LYS G 2 13 ? 112.997 95.585 -10.873 1.00 76.21 13 LYS G O 1
ATOM 13447 N N . GLN G 2 14 ? 112.667 93.604 -11.858 1.00 76.05 14 GLN G N 1
ATOM 13448 C CA . GLN G 2 14 ? 111.258 93.564 -11.480 1.00 76.03 14 GLN G CA 1
ATOM 13449 C C . GLN G 2 14 ? 111.104 93.711 -9.968 1.00 75.69 14 GLN G C 1
ATOM 13450 O O . GLN G 2 14 ? 110.253 94.453 -9.473 1.00 75.42 14 GLN G O 1
ATOM 13456 N N . VAL G 2 15 ? 111.934 92.977 -9.238 1.00 75.38 15 VAL G N 1
ATOM 13457 C CA . VAL G 2 15 ? 111.883 92.994 -7.791 1.00 75.19 15 VAL G CA 1
ATOM 13458 C C . VAL G 2 15 ? 112.352 94.321 -7.233 1.00 75.30 15 VAL G C 1
ATOM 13459 O O . VAL G 2 15 ? 111.650 94.936 -6.441 1.00 75.15 15 VAL G O 1
ATOM 13463 N N . THR G 2 16 ? 113.535 94.767 -7.636 1.00 75.30 16 THR G N 1
ATOM 13464 C CA . THR G 2 16 ? 114.045 96.043 -7.149 1.00 75.04 16 THR G CA 1
ATOM 13465 C C . THR G 2 16 ? 112.966 97.106 -7.355 1.00 75.18 16 THR G C 1
ATOM 13466 O O . THR G 2 16 ? 112.678 97.893 -6.454 1.00 74.99 16 THR G O 1
ATOM 13470 N N . LYS G 2 17 ? 112.363 97.117 -8.540 1.00 74.98 17 LYS G N 1
ATOM 13471 C CA . LYS G 2 17 ? 111.297 98.064 -8.858 1.00 74.80 17 LYS G CA 1
ATOM 13472 C C . LYS G 2 17 ? 110.225 97.964 -7.761 1.00 75.28 17 LYS G C 1
ATOM 13473 O O . LYS G 2 17 ? 110.033 98.891 -6.975 1.00 75.29 17 LYS G O 1
ATOM 13479 N N . LEU G 2 18 ? 109.555 96.817 -7.696 1.00 75.52 18 LEU G N 1
ATOM 13480 C CA . LEU G 2 18 ? 108.501 96.580 -6.715 1.00 75.70 18 LEU G CA 1
ATOM 13481 C C . LEU G 2 18 ? 108.903 96.933 -5.288 1.00 76.53 18 LEU G C 1
ATOM 13482 O O . LEU G 2 18 ? 108.083 97.390 -4.497 1.00 76.27 18 LEU G O 1
ATOM 13487 N N . LEU G 2 19 ? 110.161 96.696 -4.948 1.00 77.62 19 LEU G N 1
ATOM 13488 C CA . LEU G 2 19 ? 110.639 96.991 -3.607 1.00 78.76 19 LEU G CA 1
ATOM 13489 C C . LEU G 2 19 ? 110.694 98.484 -3.338 1.00 80.10 19 LEU G C 1
ATOM 13490 O O . LEU G 2 19 ? 110.452 98.914 -2.210 1.00 80.23 19 LEU G O 1
ATOM 13495 N N . GLU G 2 20 ? 111.019 99.275 -4.362 1.00 81.27 20 GLU G N 1
ATOM 13496 C CA . GLU G 2 20 ? 111.078 100.722 -4.188 1.00 82.21 20 GLU G CA 1
ATOM 13497 C C . GLU G 2 20 ? 109.659 101.239 -4.024 1.00 82.48 20 GLU G C 1
ATOM 13498 O O . GLU G 2 20 ? 109.370 102.033 -3.129 1.00 82.38 20 GLU G O 1
ATOM 13504 N N . ASN G 2 21 ? 108.777 100.768 -4.898 1.00 82.53 21 ASN G N 1
ATOM 13505 C CA . ASN G 2 21 ? 107.373 101.146 -4.869 1.00 82.96 21 ASN G CA 1
ATOM 13506 C C . ASN G 2 21 ? 106.717 100.705 -3.575 1.00 83.15 21 ASN G C 1
ATOM 13507 O O . ASN G 2 21 ? 105.592 101.101 -3.280 1.00 82.72 21 ASN G O 1
ATOM 13512 N N . ALA G 2 22 ? 107.413 99.873 -2.808 1.00 83.45 22 ALA G N 1
ATOM 13513 C CA . ALA G 2 22 ? 106.866 99.372 -1.554 1.00 83.79 22 ALA G CA 1
ATOM 13514 C C . ALA G 2 22 ? 107.413 100.118 -0.340 1.00 84.12 22 ALA G C 1
ATOM 13515 O O . ALA G 2 22 ? 107.048 99.815 0.803 1.00 83.89 22 ALA G O 1
ATOM 13517 N N . ASP G 2 23 ? 108.287 101.091 -0.593 1.00 84.40 23 ASP G N 1
ATOM 13518 C CA . ASP G 2 23 ? 108.873 101.906 0.469 1.00 84.49 23 ASP G CA 1
ATOM 13519 C C . ASP G 2 23 ? 110.051 101.209 1.156 1.00 84.39 23 ASP G C 1
ATOM 13520 O O . ASP G 2 23 ? 110.277 101.378 2.355 1.00 84.46 23 ASP G O 1
ATOM 13525 N N . TYR G 2 24 ? 110.799 100.422 0.390 1.00 83.99 24 TYR G N 1
ATOM 13526 C CA . TYR G 2 24 ? 111.955 99.704 0.919 1.00 83.43 24 TYR G CA 1
ATOM 13527 C C . TYR G 2 24 ? 113.260 100.284 0.368 1.00 84.09 24 TYR G C 1
ATOM 13528 O O . TYR G 2 24 ? 113.361 100.609 -0.817 1.00 84.02 24 TYR G O 1
ATOM 13537 N N . ASP G 2 25 ? 114.256 100.401 1.240 1.00 84.52 25 ASP G N 1
ATOM 13538 C CA . ASP G 2 25 ? 115.559 100.958 0.884 1.00 84.91 25 ASP G CA 1
ATOM 13539 C C . ASP G 2 25 ? 116.216 100.259 -0.296 1.00 85.42 25 ASP G C 1
ATOM 13540 O O . ASP G 2 25 ? 116.071 99.051 -0.462 1.00 85.12 25 ASP G O 1
ATOM 13545 N N . VAL G 2 26 ? 116.955 101.018 -1.102 1.00 85.95 26 VAL G N 1
ATOM 13546 C CA . VAL G 2 26 ? 117.617 100.448 -2.261 1.00 86.56 26 VAL G CA 1
ATOM 13547 C C . VAL G 2 26 ? 119.119 100.744 -2.394 1.00 87.29 26 VAL G C 1
ATOM 13548 O O . VAL G 2 26 ? 119.529 101.808 -2.852 1.00 87.10 26 VAL G O 1
ATOM 13552 N N . GLU G 2 27 ? 119.930 99.780 -1.971 1.00 88.35 27 GLU G N 1
ATOM 13553 C CA . GLU G 2 27 ? 121.383 99.863 -2.058 1.00 89.13 27 GLU G CA 1
ATOM 13554 C C . GLU G 2 27 ? 121.876 99.118 -3.305 1.00 89.62 27 GLU G C 1
ATOM 13555 O O . GLU G 2 27 ? 122.881 99.512 -3.892 1.00 90.34 27 GLU G O 1
ATOM 13561 N N . PRO G 2 28 ? 121.175 98.032 -3.726 1.00 89.77 28 PRO G N 1
ATOM 13562 C CA . PRO G 2 28 ? 121.592 97.273 -4.907 1.00 89.68 28 PRO G CA 1
ATOM 13563 C C . PRO G 2 28 ? 121.964 98.149 -6.081 1.00 89.74 28 PRO G C 1
ATOM 13564 O O . PRO G 2 28 ? 122.812 97.788 -6.893 1.00 89.88 28 PRO G O 1
ATOM 13568 N N . ILE G 2 29 ? 121.321 99.300 -6.183 1.00 90.16 29 ILE G N 1
ATOM 13569 C CA . ILE G 2 29 ? 121.669 100.201 -7.257 1.00 90.71 29 ILE G CA 1
ATOM 13570 C C . ILE G 2 29 ? 123.142 100.555 -7.033 1.00 90.61 29 ILE G C 1
ATOM 13571 O O . ILE G 2 29 ? 123.499 101.314 -6.119 1.00 90.35 29 ILE G O 1
ATOM 13576 N N . LEU G 2 30 ? 123.990 99.943 -7.857 1.00 90.88 30 LEU G N 1
ATOM 13577 C CA . LEU G 2 30 ? 125.437 100.138 -7.811 1.00 91.03 30 LEU G CA 1
ATOM 13578 C C . LEU G 2 30 ? 126.024 99.603 -6.505 1.00 91.03 30 LEU G C 1
ATOM 13579 O O . LEU G 2 30 ? 126.049 98.390 -6.278 1.00 90.79 30 LEU G O 1
ATOM 13584 N N . ARG G 2 34 ? 129.352 95.279 -7.059 1.00 91.56 34 ARG G N 1
ATOM 13585 C CA . ARG G 2 34 ? 130.421 94.284 -7.053 1.00 91.68 34 ARG G CA 1
ATOM 13586 C C . ARG G 2 34 ? 130.504 93.590 -5.687 1.00 91.66 34 ARG G C 1
ATOM 13587 O O . ARG G 2 34 ? 131.557 93.087 -5.288 1.00 91.74 34 ARG G O 1
ATOM 13595 N N . GLU G 2 35 ? 129.390 93.594 -4.959 1.00 91.86 35 GLU G N 1
ATOM 13596 C CA . GLU G 2 35 ? 129.315 92.924 -3.662 1.00 91.92 35 GLU G CA 1
ATOM 13597 C C . GLU G 2 35 ? 128.370 91.737 -3.813 1.00 91.56 35 GLU G C 1
ATOM 13598 O O . GLU G 2 35 ? 127.427 91.786 -4.607 1.00 91.80 35 GLU G O 1
ATOM 13604 N N . LEU G 2 36 ? 128.630 90.663 -3.072 1.00 90.71 36 LEU G N 1
ATOM 13605 C CA . LEU G 2 36 ? 127.805 89.461 -3.168 1.00 89.57 36 LEU G CA 1
ATOM 13606 C C . LEU G 2 36 ? 126.539 89.531 -2.318 1.00 88.37 36 LEU G C 1
ATOM 13607 O O . LEU G 2 36 ? 125.435 89.304 -2.819 1.00 88.34 36 LEU G O 1
ATOM 13612 N N . GLN G 2 37 ? 126.699 89.836 -1.036 1.00 87.28 37 GLN G N 1
ATOM 13613 C CA . GLN G 2 37 ? 125.554 89.955 -0.149 1.00 86.18 37 GLN G CA 1
ATOM 13614 C C . GLN G 2 37 ? 125.578 91.321 0.523 1.00 85.46 37 GLN G C 1
ATOM 13615 O O . GLN G 2 37 ? 126.609 91.761 1.032 1.00 85.47 37 GLN G O 1
ATOM 13621 N N . ILE G 2 38 ? 124.438 91.999 0.520 1.00 84.25 38 ILE G N 1
ATOM 13622 C CA . ILE G 2 38 ? 124.367 93.325 1.106 1.00 83.21 38 ILE G CA 1
ATOM 13623 C C . ILE G 2 38 ? 123.213 93.457 2.082 1.00 82.84 38 ILE G C 1
ATOM 13624 O O . ILE G 2 38 ? 122.407 92.542 2.213 1.00 82.90 38 ILE G O 1
ATOM 13629 N N . LYS G 2 39 ? 123.142 94.591 2.772 1.00 82.18 39 LYS G N 1
ATOM 13630 C CA . LYS G 2 39 ? 122.068 94.834 3.736 1.00 82.12 39 LYS G CA 1
ATOM 13631 C C . LYS G 2 39 ? 121.396 96.177 3.472 1.00 82.32 39 LYS G C 1
ATOM 13632 O O . LYS G 2 39 ? 122.039 97.100 2.998 1.00 82.39 39 LYS G O 1
ATOM 13638 N N . THR G 2 40 ? 120.102 96.285 3.763 1.00 82.13 40 THR G N 1
ATOM 13639 C CA . THR G 2 40 ? 119.400 97.543 3.550 1.00 81.98 40 THR G CA 1
ATOM 13640 C C . THR G 2 40 ? 119.049 98.140 4.892 1.00 81.92 40 THR G C 1
ATOM 13641 O O . THR G 2 40 ? 119.357 97.574 5.942 1.00 81.62 40 THR G O 1
ATOM 13645 N N . LYS G 2 41 ? 118.392 99.291 4.839 1.00 81.50 41 LYS G N 1
ATOM 13646 C CA . LYS G 2 41 ? 117.982 100.011 6.030 1.00 81.03 41 LYS G CA 1
ATOM 13647 C C . LYS G 2 41 ? 116.785 99.307 6.653 1.00 80.77 41 LYS G C 1
ATOM 13648 O O . LYS G 2 41 ? 116.567 99.366 7.866 1.00 79.91 41 LYS G O 1
ATOM 13654 N N . ASP G 2 42 ? 116.017 98.630 5.806 1.00 80.56 42 ASP G N 1
ATOM 13655 C CA . ASP G 2 42 ? 114.830 97.922 6.258 1.00 80.25 42 ASP G CA 1
ATOM 13656 C C . ASP G 2 42 ? 115.215 96.631 6.961 1.00 79.92 42 ASP G C 1
ATOM 13657 O O . ASP G 2 42 ? 114.355 95.827 7.324 1.00 79.64 42 ASP G O 1
ATOM 13662 N N . ASP G 2 43 ? 116.519 96.448 7.148 1.00 79.74 43 ASP G N 1
ATOM 13663 C CA . ASP G 2 43 ? 117.053 95.275 7.828 1.00 78.97 43 ASP G CA 1
ATOM 13664 C C . ASP G 2 43 ? 116.864 94.010 6.976 1.00 78.30 43 ASP G C 1
ATOM 13665 O O . ASP G 2 43 ? 116.531 92.929 7.477 1.00 77.98 43 ASP G O 1
ATOM 13670 N N . LEU G 2 44 ? 117.092 94.166 5.677 1.00 77.26 44 LEU G N 1
ATOM 13671 C CA . LEU G 2 44 ? 116.963 93.074 4.725 1.00 76.24 44 LEU G CA 1
ATOM 13672 C C . LEU G 2 44 ? 118.332 92.763 4.157 1.00 75.62 44 LEU G C 1
ATOM 13673 O O . LEU G 2 44 ? 118.971 93.642 3.602 1.00 75.56 44 LEU G O 1
ATOM 13678 N N . GLN G 2 45 ? 118.790 91.524 4.303 1.00 74.89 45 GLN G N 1
ATOM 13679 C CA . GLN G 2 45 ? 120.083 91.134 3.749 1.00 73.66 45 GLN G CA 1
ATOM 13680 C C . GLN G 2 45 ? 119.770 90.406 2.449 1.00 72.39 45 GLN G C 1
ATOM 13681 O O . GLN G 2 45 ? 119.172 89.334 2.467 1.00 72.29 45 GLN G O 1
ATOM 13687 N N . ILE G 2 46 ? 120.154 90.995 1.323 1.00 70.66 46 ILE G N 1
ATOM 13688 C CA . ILE G 2 46 ? 119.868 90.401 0.028 1.00 69.03 46 ILE G CA 1
ATOM 13689 C C . ILE G 2 46 ? 121.091 89.740 -0.610 1.00 68.37 46 ILE G C 1
ATOM 13690 O O . ILE G 2 46 ? 122.216 90.187 -0.402 1.00 68.64 46 ILE G O 1
ATOM 13695 N N . ILE G 2 47 ? 120.847 88.665 -1.366 1.00 67.54 47 ILE G N 1
ATOM 13696 C CA . ILE G 2 47 ? 121.877 87.899 -2.081 1.00 66.83 47 ILE G CA 1
ATOM 13697 C C . ILE G 2 47 ? 121.423 87.694 -3.518 1.00 66.49 47 ILE G C 1
ATOM 13698 O O . ILE G 2 47 ? 120.235 87.538 -3.767 1.00 66.56 47 ILE G O 1
ATOM 13703 N N . PHE G 2 48 ? 122.352 87.650 -4.463 1.00 65.72 48 PHE G N 1
ATOM 13704 C CA . PHE G 2 48 ? 121.956 87.449 -5.854 1.00 65.63 48 PHE G CA 1
ATOM 13705 C C . PHE G 2 48 ? 122.596 86.241 -6.509 1.00 65.67 48 PHE G C 1
ATOM 13706 O O . PHE G 2 48 ? 123.660 85.784 -6.087 1.00 66.08 48 PHE G O 1
ATOM 13714 N N . GLY G 2 49 ? 121.943 85.746 -7.557 1.00 65.27 49 GLY G N 1
ATOM 13715 C CA . GLY G 2 49 ? 122.452 84.599 -8.277 1.00 64.93 49 GLY G CA 1
ATOM 13716 C C . GLY G 2 49 ? 121.435 84.014 -9.228 1.00 65.28 49 GLY G C 1
ATOM 13717 O O . GLY G 2 49 ? 120.325 84.521 -9.348 1.00 64.91 49 GLY G O 1
ATOM 13718 N N . LYS G 2 50 ? 121.822 82.941 -9.908 1.00 65.62 50 LYS G N 1
ATOM 13719 C CA . LYS G 2 50 ? 120.941 82.277 -10.848 1.00 65.84 50 LYS G CA 1
ATOM 13720 C C . LYS G 2 50 ? 119.731 81.719 -10.102 1.00 66.54 50 LYS G C 1
ATOM 13721 O O . LYS G 2 50 ? 119.756 81.558 -8.882 1.00 65.81 50 LYS G O 1
ATOM 13727 N N . PRO G 2 51 ? 118.659 81.397 -10.836 1.00 66.86 51 PRO G N 1
ATOM 13728 C CA . PRO G 2 51 ? 117.406 80.861 -10.289 1.00 66.72 51 PRO G CA 1
ATOM 13729 C C . PRO G 2 51 ? 117.556 79.647 -9.397 1.00 67.02 51 PRO G C 1
ATOM 13730 O O . PRO G 2 51 ? 117.058 79.627 -8.269 1.00 67.12 51 PRO G O 1
ATOM 13734 N N . ASN G 2 52 ? 118.236 78.633 -9.924 1.00 66.89 52 ASN G N 1
ATOM 13735 C CA . ASN G 2 52 ? 118.447 77.373 -9.227 1.00 66.33 52 ASN G CA 1
ATOM 13736 C C . ASN G 2 52 ? 119.326 77.537 -8.017 1.00 66.48 52 ASN G C 1
ATOM 13737 O O . ASN G 2 52 ? 119.301 76.706 -7.103 1.00 66.89 52 ASN G O 1
ATOM 13742 N N . ASP G 2 53 ? 120.109 78.606 -8.003 1.00 66.13 53 ASP G N 1
ATOM 13743 C CA . ASP G 2 53 ? 120.953 78.864 -6.855 1.00 65.77 53 ASP G CA 1
ATOM 13744 C C . ASP G 2 53 ? 120.082 79.537 -5.800 1.00 64.89 53 ASP G C 1
ATOM 13745 O O . ASP G 2 53 ? 120.289 79.354 -4.607 1.00 64.74 53 ASP G O 1
ATOM 13750 N N . VAL G 2 54 ? 119.089 80.303 -6.236 1.00 63.98 54 VAL G N 1
ATOM 13751 C CA . VAL G 2 54 ? 118.203 80.952 -5.281 1.00 62.90 54 VAL G CA 1
ATOM 13752 C C . VAL G 2 54 ? 117.380 79.896 -4.563 1.00 62.65 54 VAL G C 1
ATOM 13753 O O . VAL G 2 54 ? 117.158 79.994 -3.361 1.00 62.63 54 VAL G O 1
ATOM 13757 N N . ILE G 2 55 ? 116.920 78.890 -5.297 1.00 61.86 55 ILE G N 1
ATOM 13758 C CA . ILE G 2 55 ? 116.132 77.830 -4.688 1.00 61.68 55 ILE G CA 1
ATOM 13759 C C . ILE G 2 55 ? 117.025 77.032 -3.723 1.00 61.99 55 ILE G C 1
ATOM 13760 O O . ILE G 2 55 ? 116.599 76.666 -2.620 1.00 62.17 55 ILE G O 1
ATOM 13765 N N . THR G 2 56 ? 118.268 76.775 -4.136 1.00 61.93 56 THR G N 1
ATOM 13766 C CA . THR G 2 56 ? 119.231 76.055 -3.305 1.00 61.32 56 THR G CA 1
ATOM 13767 C C . THR G 2 56 ? 119.336 76.773 -1.972 1.00 61.35 56 THR G C 1
ATOM 13768 O O . THR G 2 56 ? 119.065 76.202 -0.924 1.00 61.18 56 THR G O 1
ATOM 13772 N N . PHE G 2 57 ? 119.725 78.042 -2.039 1.00 61.86 57 PHE G N 1
ATOM 13773 C CA . PHE G 2 57 ? 119.873 78.900 -0.869 1.00 62.17 57 PHE G CA 1
ATOM 13774 C C . PHE G 2 57 ? 118.643 78.911 0.008 1.00 62.64 57 PHE G C 1
ATOM 13775 O O . PHE G 2 57 ? 118.735 79.126 1.212 1.00 62.65 57 PHE G O 1
ATOM 13783 N N . LEU G 2 58 ? 117.487 78.701 -0.607 1.00 62.74 58 LEU G N 1
ATOM 13784 C CA . LEU G 2 58 ? 116.238 78.684 0.128 1.00 62.90 58 LEU G CA 1
ATOM 13785 C C . LEU G 2 58 ? 116.064 77.306 0.740 1.00 63.39 58 LEU G C 1
ATOM 13786 O O . LEU G 2 58 ? 115.777 77.171 1.927 1.00 63.52 58 LEU G O 1
ATOM 13791 N N . GLU G 2 59 ? 116.245 76.277 -0.074 1.00 63.66 59 GLU G N 1
ATOM 13792 C CA . GLU G 2 59 ? 116.098 74.917 0.417 1.00 64.43 59 GLU G CA 1
ATOM 13793 C C . GLU G 2 59 ? 116.896 74.701 1.692 1.00 64.09 59 GLU G C 1
ATOM 13794 O O . GLU G 2 59 ? 116.384 74.160 2.661 1.00 63.73 59 GLU G O 1
ATOM 13800 N N . HIS G 2 60 ? 118.146 75.145 1.684 1.00 64.30 60 HIS G N 1
ATOM 13801 C CA . HIS G 2 60 ? 119.027 74.992 2.830 1.00 64.73 60 HIS G CA 1
ATOM 13802 C C . HIS G 2 60 ? 118.834 76.063 3.887 1.00 64.64 60 HIS G C 1
ATOM 13803 O O . HIS G 2 60 ? 119.621 76.171 4.820 1.00 65.09 60 HIS G O 1
ATOM 13810 N N . GLY G 2 61 ? 117.787 76.861 3.745 1.00 64.35 61 GLY G N 1
ATOM 13811 C CA . GLY G 2 61 ? 117.531 77.891 4.734 1.00 64.05 61 GLY G CA 1
ATOM 13812 C C . GLY G 2 61 ? 118.573 78.982 4.798 1.00 63.56 61 GLY G C 1
ATOM 13813 O O . GLY G 2 61 ? 118.678 79.684 5.800 1.00 63.24 61 GLY G O 1
ATOM 13814 N N . ILE G 2 62 ? 119.348 79.116 3.728 1.00 63.08 62 ILE G N 1
ATOM 13815 C CA . ILE G 2 62 ? 120.375 80.144 3.650 1.00 62.69 62 ILE G CA 1
ATOM 13816 C C . ILE G 2 62 ? 119.705 81.520 3.670 1.00 62.92 62 ILE G C 1
ATOM 13817 O O . ILE G 2 62 ? 120.305 82.504 4.108 1.00 63.09 62 ILE G O 1
ATOM 13822 N N . VAL G 2 63 ? 118.452 81.559 3.208 1.00 62.20 63 VAL G N 1
ATOM 13823 C CA . VAL G 2 63 ? 117.629 82.771 3.138 1.00 60.59 63 VAL G CA 1
ATOM 13824 C C . VAL G 2 63 ? 116.162 82.417 3.443 1.00 60.53 63 VAL G C 1
ATOM 13825 O O . VAL G 2 63 ? 115.733 81.293 3.192 1.00 60.29 63 VAL G O 1
ATOM 13829 N N . ASP G 2 64 ? 115.396 83.372 3.974 1.00 59.91 64 ASP G N 1
ATOM 13830 C CA . ASP G 2 64 ? 113.991 83.127 4.305 1.00 59.24 64 ASP G CA 1
ATOM 13831 C C . ASP G 2 64 ? 113.089 83.256 3.092 1.00 59.01 64 ASP G C 1
ATOM 13832 O O . ASP G 2 64 ? 112.141 82.492 2.941 1.00 58.85 64 ASP G O 1
ATOM 13837 N N . ILE G 2 65 ? 113.382 84.250 2.253 1.00 58.45 65 ILE G N 1
ATOM 13838 C CA . ILE G 2 65 ? 112.595 84.570 1.060 1.00 57.49 65 ILE G CA 1
ATOM 13839 C C . ILE G 2 65 ? 113.437 84.502 -0.203 1.00 56.79 65 ILE G C 1
ATOM 13840 O O . ILE G 2 65 ? 114.657 84.561 -0.132 1.00 57.12 65 ILE G O 1
ATOM 13845 N N . GLY G 2 66 ? 112.786 84.387 -1.354 1.00 56.30 66 GLY G N 1
ATOM 13846 C CA . GLY G 2 66 ? 113.512 84.336 -2.610 1.00 57.05 66 GLY G CA 1
ATOM 13847 C C . GLY G 2 66 ? 112.598 84.639 -3.784 1.00 57.67 66 GLY G C 1
ATOM 13848 O O . GLY G 2 66 ? 111.406 84.345 -3.710 1.00 57.99 66 GLY G O 1
ATOM 13849 N N . PHE G 2 67 ? 113.128 85.225 -4.863 1.00 57.92 67 PHE G N 1
ATOM 13850 C CA . PHE G 2 67 ? 112.309 85.547 -6.046 1.00 58.60 67 PHE G CA 1
ATOM 13851 C C . PHE G 2 67 ? 112.778 84.862 -7.327 1.00 59.55 67 PHE G C 1
ATOM 13852 O O . PHE G 2 67 ? 113.840 85.183 -7.866 1.00 59.95 67 PHE G O 1
ATOM 13860 N N . VAL G 2 68 ? 111.970 83.936 -7.830 1.00 60.11 68 VAL G N 1
ATOM 13861 C CA . VAL G 2 68 ? 112.312 83.211 -9.045 1.00 60.84 68 VAL G CA 1
ATOM 13862 C C . VAL G 2 68 ? 111.132 83.157 -9.975 1.00 61.07 68 VAL G C 1
ATOM 13863 O O . VAL G 2 68 ? 110.020 83.464 -9.565 1.00 61.48 68 VAL G O 1
ATOM 13867 N N . GLY G 2 69 ? 111.376 82.762 -11.223 1.00 60.95 69 GLY G N 1
ATOM 13868 C CA . GLY G 2 69 ? 110.296 82.639 -12.181 1.00 60.75 69 GLY G CA 1
ATOM 13869 C C . GLY G 2 69 ? 109.540 81.339 -11.964 1.00 60.75 69 GLY G C 1
ATOM 13870 O O . GLY G 2 69 ? 110.086 80.379 -11.425 1.00 60.49 69 GLY G O 1
ATOM 13871 N N . LYS G 2 70 ? 108.276 81.307 -12.367 1.00 60.87 70 LYS G N 1
ATOM 13872 C CA . LYS G 2 70 ? 107.461 80.111 -12.219 1.00 60.78 70 LYS G CA 1
ATOM 13873 C C . LYS G 2 70 ? 108.076 78.990 -13.040 1.00 60.47 70 LYS G C 1
ATOM 13874 O O . LYS G 2 70 ? 107.958 77.816 -12.700 1.00 60.41 70 LYS G O 1
ATOM 13880 N N . ASP G 2 71 ? 108.734 79.363 -14.130 1.00 60.53 71 ASP G N 1
ATOM 13881 C CA . ASP G 2 71 ? 109.379 78.393 -15.007 1.00 60.47 71 ASP G CA 1
ATOM 13882 C C . ASP G 2 71 ? 110.414 77.575 -14.239 1.00 60.14 71 ASP G C 1
ATOM 13883 O O . ASP G 2 71 ? 110.464 76.354 -14.358 1.00 60.31 71 ASP G O 1
ATOM 13888 N N . THR G 2 72 ? 111.241 78.254 -13.452 1.00 59.86 72 THR G N 1
ATOM 13889 C CA . THR G 2 72 ? 112.262 77.588 -12.656 1.00 59.46 72 THR G CA 1
ATOM 13890 C C . THR G 2 72 ? 111.632 76.712 -11.580 1.00 59.41 72 THR G C 1
ATOM 13891 O O . THR G 2 72 ? 112.141 75.640 -11.272 1.00 59.63 72 THR G O 1
ATOM 13895 N N . LEU G 2 73 ? 110.526 77.169 -11.004 1.00 59.50 73 LEU G N 1
ATOM 13896 C CA . LEU G 2 73 ? 109.852 76.397 -9.969 1.00 59.77 73 LEU G CA 1
ATOM 13897 C C . LEU G 2 73 ? 109.169 75.211 -10.609 1.00 60.13 73 LEU G C 1
ATOM 13898 O O . LEU G 2 73 ? 109.004 74.174 -9.984 1.00 60.12 73 LEU G O 1
ATOM 13903 N N . ASP G 2 74 ? 108.754 75.366 -11.856 1.00 60.38 74 ASP G N 1
ATOM 13904 C CA . ASP G 2 74 ? 108.110 74.270 -12.533 1.00 61.19 74 ASP G CA 1
ATOM 13905 C C . ASP G 2 74 ? 109.153 73.222 -12.850 1.00 61.40 74 ASP G C 1
ATOM 13906 O O . ASP G 2 74 ? 108.915 72.034 -12.680 1.00 61.68 74 ASP G O 1
ATOM 13911 N N . GLU G 2 75 ? 110.321 73.660 -13.298 1.00 61.83 75 GLU G N 1
ATOM 13912 C CA . GLU G 2 75 ? 111.386 72.723 -13.626 1.00 62.36 75 GLU G CA 1
ATOM 13913 C C . GLU G 2 75 ? 111.943 72.095 -12.358 1.00 62.75 75 GLU G C 1
ATOM 13914 O O . GLU G 2 75 ? 111.758 70.902 -12.122 1.00 62.71 75 GLU G O 1
ATOM 13920 N N . ASN G 2 76 ? 112.603 72.909 -11.538 1.00 63.23 76 ASN G N 1
ATOM 13921 C CA . ASN G 2 76 ? 113.200 72.466 -10.276 1.00 63.63 76 ASN G CA 1
ATOM 13922 C C . ASN G 2 76 ? 112.305 71.530 -9.467 1.00 64.18 76 ASN G C 1
ATOM 13923 O O . ASN G 2 76 ? 111.098 71.735 -9.370 1.00 64.21 76 ASN G O 1
ATOM 13928 N N . ASP G 2 77 ? 112.913 70.511 -8.868 1.00 65.10 77 ASP G N 1
ATOM 13929 C CA . ASP G 2 77 ? 112.169 69.508 -8.100 1.00 66.03 77 ASP G CA 1
ATOM 13930 C C . ASP G 2 77 ? 111.910 69.842 -6.631 1.00 66.14 77 ASP G C 1
ATOM 13931 O O . ASP G 2 77 ? 111.241 69.077 -5.933 1.00 65.64 77 ASP G O 1
ATOM 13936 N N . PHE G 2 78 ? 112.449 70.964 -6.161 1.00 66.23 78 PHE G N 1
ATOM 13937 C CA . PHE G 2 78 ? 112.242 71.372 -4.777 1.00 66.54 78 PHE G CA 1
ATOM 13938 C C . PHE G 2 78 ? 110.793 71.797 -4.612 1.00 67.18 78 PHE G C 1
ATOM 13939 O O . PHE G 2 78 ? 110.202 72.381 -5.524 1.00 66.87 78 PHE G O 1
ATOM 13947 N N . ASP G 2 79 ? 110.222 71.534 -3.443 1.00 68.16 79 ASP G N 1
ATOM 13948 C CA . ASP G 2 79 ? 108.815 71.836 -3.242 1.00 69.36 79 ASP G CA 1
ATOM 13949 C C . ASP G 2 79 ? 108.418 72.173 -1.801 1.00 69.62 79 ASP G C 1
ATOM 13950 O O . ASP G 2 79 ? 107.231 72.208 -1.466 1.00 70.20 79 ASP G O 1
ATOM 13955 N N . ASP G 2 80 ? 109.397 72.426 -0.944 1.00 69.33 80 ASP G N 1
ATOM 13956 C CA . ASP G 2 80 ? 109.098 72.752 0.448 1.00 68.71 80 ASP G CA 1
ATOM 13957 C C . ASP G 2 80 ? 109.105 74.239 0.733 1.00 68.31 80 ASP G C 1
ATOM 13958 O O . ASP G 2 80 ? 109.871 74.733 1.570 1.00 68.81 80 ASP G O 1
ATOM 13963 N N . TYR G 2 81 ? 108.242 74.957 0.037 1.00 67.21 81 TYR G N 1
ATOM 13964 C CA . TYR G 2 81 ? 108.163 76.379 0.224 1.00 66.19 81 TYR G CA 1
ATOM 13965 C C . TYR G 2 81 ? 106.717 76.804 0.184 1.00 65.26 81 TYR G C 1
ATOM 13966 O O . TYR G 2 81 ? 105.811 75.972 0.107 1.00 65.43 81 TYR G O 1
ATOM 13975 N N . TYR G 2 82 ? 106.519 78.112 0.274 1.00 64.08 82 TYR G N 1
ATOM 13976 C CA . TYR G 2 82 ? 105.212 78.726 0.210 1.00 62.48 82 TYR G CA 1
ATOM 13977 C C . TYR G 2 82 ? 105.360 79.724 -0.920 1.00 62.96 82 TYR G C 1
ATOM 13978 O O . TYR G 2 82 ? 106.420 80.324 -1.089 1.00 62.57 82 TYR G O 1
ATOM 13987 N N . GLU G 2 83 ? 104.318 79.857 -1.726 1.00 63.99 83 GLU G N 1
ATOM 13988 C CA . GLU G 2 83 ? 104.328 80.807 -2.825 1.00 64.95 83 GLU G CA 1
ATOM 13989 C C . GLU G 2 83 ? 103.392 81.903 -2.326 1.00 65.12 83 GLU G C 1
ATOM 13990 O O . GLU G 2 83 ? 102.200 81.912 -2.637 1.00 64.94 83 GLU G O 1
ATOM 13996 N N . LEU G 2 84 ? 103.945 82.807 -1.520 1.00 65.53 84 LEU G N 1
ATOM 13997 C CA . LEU G 2 84 ? 103.172 83.887 -0.930 1.00 66.51 84 LEU G CA 1
ATOM 13998 C C . LEU G 2 84 ? 102.745 84.955 -1.904 1.00 67.62 84 LEU G C 1
ATOM 13999 O O . LEU G 2 84 ? 101.555 85.210 -2.066 1.00 68.29 84 LEU G O 1
ATOM 14004 N N . LEU G 2 85 ? 103.699 85.588 -2.563 1.00 68.59 85 LEU G N 1
ATOM 14005 C CA . LEU G 2 85 ? 103.340 86.629 -3.511 1.00 69.70 85 LEU G CA 1
ATOM 14006 C C . LEU G 2 85 ? 103.579 86.226 -4.957 1.00 70.09 85 LEU G C 1
ATOM 14007 O O . LEU G 2 85 ? 104.500 85.472 -5.273 1.00 69.88 85 LEU G O 1
ATOM 14012 N N . TYR G 2 86 ? 102.735 86.743 -5.832 1.00 70.82 86 TYR G N 1
ATOM 14013 C CA . TYR G 2 86 ? 102.852 86.450 -7.241 1.00 72.29 86 TYR G CA 1
ATOM 14014 C C . TYR G 2 86 ? 102.738 87.718 -8.054 1.00 72.80 86 TYR G C 1
ATOM 14015 O O . TYR G 2 86 ? 101.645 88.264 -8.219 1.00 72.69 86 TYR G O 1
ATOM 14024 N N . LEU G 2 87 ? 103.879 88.189 -8.552 1.00 73.79 87 LEU G N 1
ATOM 14025 C CA . LEU G 2 87 ? 103.916 89.393 -9.369 1.00 74.85 87 LEU G CA 1
ATOM 14026 C C . LEU G 2 87 ? 103.235 89.069 -10.688 1.00 76.06 87 LEU G C 1
ATOM 14027 O O . LEU G 2 87 ? 102.918 87.912 -10.972 1.00 76.06 87 LEU G O 1
ATOM 14032 N N . LYS G 2 88 ? 103.003 90.086 -11.498 1.00 77.30 88 LYS G N 1
ATOM 14033 C CA . LYS G 2 88 ? 102.342 89.860 -12.769 1.00 78.43 88 LYS G CA 1
ATOM 14034 C C . LYS G 2 88 ? 103.092 90.621 -13.853 1.00 79.87 88 LYS G C 1
ATOM 14035 O O . LYS G 2 88 ? 102.590 90.828 -14.959 1.00 80.14 88 LYS G O 1
ATOM 14041 N N . ILE G 2 89 ? 104.311 91.027 -13.515 1.00 81.19 89 ILE G N 1
ATOM 14042 C CA . ILE G 2 89 ? 105.181 91.769 -14.419 1.00 82.21 89 ILE G CA 1
ATOM 14043 C C . ILE G 2 89 ? 105.747 90.810 -15.477 1.00 83.27 89 ILE G C 1
ATOM 14044 O O . ILE G 2 89 ? 106.943 90.847 -15.776 1.00 83.38 89 ILE G O 1
ATOM 14049 N N . GLY G 2 90 ? 104.897 89.953 -16.041 1.00 83.71 90 GLY G N 1
ATOM 14050 C CA . GLY G 2 90 ? 105.377 89.001 -17.033 1.00 84.41 90 GLY G CA 1
ATOM 14051 C C . GLY G 2 90 ? 104.345 88.403 -17.974 1.00 84.75 90 GLY G C 1
ATOM 14052 O O . GLY G 2 90 ? 103.262 87.977 -17.560 1.00 84.76 90 GLY G O 1
ATOM 14053 N N . GLN G 2 91 ? 104.703 88.358 -19.254 1.00 84.67 91 GLN G N 1
ATOM 14054 C CA . GLN G 2 91 ? 103.826 87.825 -20.289 1.00 84.43 91 GLN G CA 1
ATOM 14055 C C . GLN G 2 91 ? 104.396 86.536 -20.910 1.00 83.49 91 GLN G C 1
ATOM 14056 O O . GLN G 2 91 ? 103.910 86.055 -21.939 1.00 84.21 91 GLN G O 1
ATOM 14062 N N . CYS G 2 92 ? 105.422 85.980 -20.269 1.00 82.14 92 CYS G N 1
ATOM 14063 C CA . CYS G 2 92 ? 106.058 84.759 -20.736 1.00 80.21 92 CYS G CA 1
ATOM 14064 C C . CYS G 2 92 ? 105.119 83.585 -20.569 1.00 78.44 92 CYS G C 1
ATOM 14065 O O . CYS G 2 92 ? 104.186 83.637 -19.774 1.00 78.19 92 CYS G O 1
ATOM 14068 N N . ILE G 2 93 ? 105.368 82.528 -21.331 1.00 77.21 93 ILE G N 1
ATOM 14069 C CA . ILE G 2 93 ? 104.579 81.309 -21.229 1.00 75.67 93 ILE G CA 1
ATOM 14070 C C . ILE G 2 93 ? 105.372 80.099 -21.697 1.00 74.82 93 ILE G C 1
ATOM 14071 O O . ILE G 2 93 ? 106.370 80.214 -22.410 1.00 74.43 93 ILE G O 1
ATOM 14076 N N . PHE G 2 94 ? 104.927 78.932 -21.263 1.00 73.91 94 PHE G N 1
ATOM 14077 C CA . PHE G 2 94 ? 105.568 77.701 -21.659 1.00 73.25 94 PHE G CA 1
ATOM 14078 C C . PHE G 2 94 ? 104.829 77.257 -22.908 1.00 73.22 94 PHE G C 1
ATOM 14079 O O . PHE G 2 94 ? 103.611 77.076 -22.889 1.00 72.66 94 PHE G O 1
ATOM 14087 N N . ALA G 2 95 ? 105.573 77.110 -23.998 1.00 73.73 95 ALA G N 1
ATOM 14088 C CA . ALA G 2 95 ? 104.988 76.712 -25.268 1.00 74.34 95 ALA G CA 1
ATOM 14089 C C . ALA G 2 95 ? 105.754 75.598 -25.968 1.00 74.77 95 ALA G C 1
ATOM 14090 O O . ALA G 2 95 ? 106.950 75.398 -25.741 1.00 74.29 95 ALA G O 1
ATOM 14092 N N . LEU G 2 96 ? 105.033 74.874 -26.816 1.00 75.43 96 LEU G N 1
ATOM 14093 C CA . LEU G 2 96 ? 105.594 73.797 -27.611 1.00 76.55 96 LEU G CA 1
ATOM 14094 C C . LEU G 2 96 ? 105.604 74.365 -29.014 1.00 77.45 96 LEU G C 1
ATOM 14095 O O . LEU G 2 96 ? 104.577 74.388 -29.683 1.00 77.72 96 LEU G O 1
ATOM 14100 N N . ALA G 2 97 ? 106.763 74.856 -29.439 1.00 79.12 97 ALA G N 1
ATOM 14101 C CA . ALA G 2 97 ? 106.914 75.455 -30.758 1.00 80.68 97 ALA G CA 1
ATOM 14102 C C . ALA G 2 97 ? 107.425 74.461 -31.790 1.00 82.20 97 ALA G C 1
ATOM 14103 O O . ALA G 2 97 ? 107.961 73.403 -31.451 1.00 82.66 97 ALA G O 1
ATOM 14105 N N . SER G 2 98 ? 107.265 74.824 -33.057 1.00 83.60 98 SER G N 1
ATOM 14106 C CA . SER G 2 98 ? 107.692 73.976 -34.157 1.00 85.06 98 SER G CA 1
ATOM 14107 C C . SER G 2 98 ? 107.402 74.686 -35.481 1.00 86.28 98 SER G C 1
ATOM 14108 O O . SER G 2 98 ? 107.229 75.907 -35.521 1.00 86.08 98 SER G O 1
ATOM 14111 N N . TYR G 2 99 ? 107.370 73.904 -36.557 1.00 87.89 99 TYR G N 1
ATOM 14112 C CA . TYR G 2 99 ? 107.074 74.401 -37.894 1.00 89.22 99 TYR G CA 1
ATOM 14113 C C . TYR G 2 99 ? 105.591 74.146 -38.129 1.00 90.30 99 TYR G C 1
ATOM 14114 O O . TYR G 2 99 ? 105.006 73.242 -37.527 1.00 90.77 99 TYR G O 1
ATOM 14123 N N . PRO G 2 100 ? 104.968 74.922 -39.024 1.00 90.60 100 PRO G N 1
ATOM 14124 C CA . PRO G 2 100 ? 103.540 74.763 -39.323 1.00 90.73 100 PRO G CA 1
ATOM 14125 C C . PRO G 2 100 ? 103.098 73.320 -39.611 1.00 91.05 100 PRO G C 1
ATOM 14126 O O . PRO G 2 100 ? 102.238 72.764 -38.919 1.00 90.63 100 PRO G O 1
ATOM 14130 N N . ASP G 2 101 ? 103.701 72.723 -40.633 1.00 91.76 101 ASP G N 1
ATOM 14131 C CA . ASP G 2 101 ? 103.389 71.358 -41.047 1.00 92.34 101 ASP G CA 1
ATOM 14132 C C . ASP G 2 101 ? 103.491 70.330 -39.927 1.00 92.69 101 ASP G C 1
ATOM 14133 O O . ASP G 2 101 ? 102.982 69.214 -40.059 1.00 93.02 101 ASP G O 1
ATOM 14138 N N . PHE G 2 102 ? 104.148 70.707 -38.833 1.00 92.75 102 PHE G N 1
ATOM 14139 C CA . PHE G 2 102 ? 104.358 69.809 -37.700 1.00 93.01 102 PHE G CA 1
ATOM 14140 C C . PHE G 2 102 ? 103.172 68.917 -37.315 1.00 93.67 102 PHE G C 1
ATOM 14141 O O . PHE G 2 102 ? 103.309 67.692 -37.219 1.00 93.44 102 PHE G O 1
ATOM 14149 N N . SER G 2 103 ? 102.011 69.527 -37.119 1.00 94.08 103 SER G N 1
ATOM 14150 C CA . SER G 2 103 ? 100.814 68.804 -36.682 1.00 95.00 103 SER G CA 1
ATOM 14151 C C . SER G 2 103 ? 100.280 67.601 -37.481 1.00 95.30 103 SER G C 1
ATOM 14152 O O . SER G 2 103 ? 99.177 67.129 -37.200 1.00 95.16 103 SER G O 1
ATOM 14155 N N . ASN G 2 104 ? 101.035 67.078 -38.443 1.00 95.63 104 ASN G N 1
ATOM 14156 C CA . ASN G 2 104 ? 100.515 65.951 -39.220 1.00 96.05 104 ASN G CA 1
ATOM 14157 C C . ASN G 2 104 ? 101.472 64.782 -39.390 1.00 96.13 104 ASN G C 1
ATOM 14158 O O . ASN G 2 104 ? 101.080 63.623 -39.242 1.00 96.08 104 ASN G O 1
ATOM 14163 N N . LYS G 2 105 ? 102.721 65.097 -39.712 1.00 96.45 105 LYS G N 1
ATOM 14164 C CA . LYS G 2 105 ? 103.766 64.101 -39.923 1.00 97.09 105 LYS G CA 1
ATOM 14165 C C . LYS G 2 105 ? 103.655 62.843 -39.043 1.00 97.12 105 LYS G C 1
ATOM 14166 O O . LYS G 2 105 ? 103.398 62.927 -37.842 1.00 97.37 105 LYS G O 1
ATOM 14172 N N . ASN G 2 106 ? 103.849 61.676 -39.655 1.00 97.65 106 ASN G N 1
ATOM 14173 C CA . ASN G 2 106 ? 103.797 60.399 -38.939 1.00 97.76 106 ASN G CA 1
ATOM 14174 C C . ASN G 2 106 ? 105.236 59.911 -38.728 1.00 97.59 106 ASN G C 1
ATOM 14175 O O . ASN G 2 106 ? 105.887 59.441 -39.670 1.00 97.64 106 ASN G O 1
ATOM 14180 N N . PHE G 2 107 ? 105.733 60.028 -37.498 1.00 96.89 107 PHE G N 1
ATOM 14181 C CA . PHE G 2 107 ? 107.100 59.607 -37.188 1.00 95.98 107 PHE G CA 1
ATOM 14182 C C . PHE G 2 107 ? 107.182 58.112 -36.842 1.00 95.53 107 PHE G C 1
ATOM 14183 O O . PHE G 2 107 ? 106.411 57.613 -36.018 1.00 95.26 107 PHE G O 1
ATOM 14191 N N . GLN G 2 108 ? 108.106 57.400 -37.488 1.00 94.74 108 GLN G N 1
ATOM 14192 C CA . GLN G 2 108 ? 108.295 55.975 -37.216 1.00 93.79 108 GLN G CA 1
ATOM 14193 C C . GLN G 2 108 ? 109.009 55.914 -35.870 1.00 92.97 108 GLN G C 1
ATOM 14194 O O . GLN G 2 108 ? 109.116 54.854 -35.235 1.00 92.36 108 GLN G O 1
ATOM 14200 N N . ARG G 2 109 ? 109.458 57.092 -35.485 1.00 91.60 109 ARG G N 1
ATOM 14201 C CA . ARG G 2 109 ? 110.198 57.340 -34.284 1.00 90.35 109 ARG G CA 1
ATOM 14202 C C . ARG G 2 109 ? 109.436 58.134 -33.260 1.00 89.16 109 ARG G C 1
ATOM 14203 O O . ARG G 2 109 ? 108.351 58.647 -33.491 1.00 88.97 109 ARG G O 1
ATOM 14211 N N . HIS G 2 110 ? 110.054 58.165 -32.068 1.00 87.56 110 HIS G N 1
ATOM 14212 C CA . HIS G 2 110 ? 109.579 58.970 -30.974 1.00 85.65 110 HIS G CA 1
ATOM 14213 C C . HIS G 2 110 ? 110.020 60.378 -31.338 1.00 84.91 110 HIS G C 1
ATOM 14214 O O . HIS G 2 110 ? 111.180 60.592 -31.698 1.00 85.11 110 HIS G O 1
ATOM 14221 N N . LYS G 2 111 ? 109.110 61.342 -31.249 1.00 83.71 111 LYS G N 1
ATOM 14222 C CA . LYS G 2 111 ? 109.485 62.714 -31.565 1.00 82.33 111 LYS G CA 1
ATOM 14223 C C . LYS G 2 111 ? 110.589 63.137 -30.599 1.00 81.41 111 LYS G C 1
ATOM 14224 O O . LYS G 2 111 ? 110.625 62.705 -29.440 1.00 81.68 111 LYS G O 1
ATOM 14230 N N . ARG G 2 112 ? 111.509 63.957 -31.085 1.00 79.82 112 ARG G N 1
ATOM 14231 C CA . ARG G 2 112 ? 112.597 64.435 -30.252 1.00 78.42 112 ARG G CA 1
ATOM 14232 C C . ARG G 2 112 ? 112.408 65.941 -30.053 1.00 77.29 112 ARG G C 1
ATOM 14233 O O . ARG G 2 112 ? 112.526 66.738 -30.990 1.00 76.84 112 ARG G O 1
ATOM 14241 N N . ILE G 2 113 ? 112.067 66.317 -28.826 1.00 75.90 113 ILE G N 1
ATOM 14242 C CA . ILE G 2 113 ? 111.854 67.714 -28.490 1.00 74.38 113 ILE G CA 1
ATOM 14243 C C . ILE G 2 113 ? 113.065 68.237 -27.757 1.00 73.50 113 ILE G C 1
ATOM 14244 O O . ILE G 2 113 ? 113.601 67.553 -26.889 1.00 73.67 113 ILE G O 1
ATOM 14249 N N . ALA G 2 114 ? 113.498 69.444 -28.106 1.00 72.41 114 ALA G N 1
ATOM 14250 C CA . ALA G 2 114 ? 114.654 70.046 -27.450 1.00 71.68 114 ALA G CA 1
ATOM 14251 C C . ALA G 2 114 ? 114.191 71.208 -26.605 1.00 71.57 114 ALA G C 1
ATOM 14252 O O . ALA G 2 114 ? 113.406 72.032 -27.057 1.00 72.08 114 ALA G O 1
ATOM 14254 N N . SER G 2 115 ? 114.654 71.268 -25.368 1.00 70.87 115 SER G N 1
ATOM 14255 C CA . SER G 2 115 ? 114.271 72.374 -24.511 1.00 70.08 115 SER G CA 1
ATOM 14256 C C . SER G 2 115 ? 115.251 72.561 -23.379 1.00 69.66 115 SER G C 1
ATOM 14257 O O . SER G 2 115 ? 116.124 71.726 -23.136 1.00 69.48 115 SER G O 1
ATOM 14260 N N . LYS G 2 116 ? 115.106 73.688 -22.704 1.00 69.01 116 LYS G N 1
ATOM 14261 C CA . LYS G 2 116 ? 115.954 74.012 -21.576 1.00 68.53 116 LYS G CA 1
ATOM 14262 C C . LYS G 2 116 ? 115.293 73.414 -20.323 1.00 67.97 116 LYS G C 1
ATOM 14263 O O . LYS G 2 116 ? 115.936 73.231 -19.294 1.00 67.67 116 LYS G O 1
ATOM 14269 N N . TYR G 2 117 ? 114.007 73.086 -20.434 1.00 67.11 117 TYR G N 1
ATOM 14270 C CA . TYR G 2 117 ? 113.245 72.543 -19.315 1.00 65.96 117 TYR G CA 1
ATOM 14271 C C . TYR G 2 117 ? 112.779 71.120 -19.577 1.00 65.19 117 TYR G C 1
ATOM 14272 O O . TYR G 2 117 ? 111.603 70.884 -19.826 1.00 65.52 117 TYR G O 1
ATOM 14281 N N . PRO G 2 118 ? 113.696 70.149 -19.510 1.00 64.40 118 PRO G N 1
ATOM 14282 C CA . PRO G 2 118 ? 113.385 68.743 -19.742 1.00 64.07 118 PRO G CA 1
ATOM 14283 C C . PRO G 2 118 ? 112.355 68.152 -18.796 1.00 64.45 118 PRO G C 1
ATOM 14284 O O . PRO G 2 118 ? 111.564 67.300 -19.190 1.00 64.68 118 PRO G O 1
ATOM 14288 N N . ARG G 2 119 ? 112.361 68.590 -17.542 1.00 64.83 119 ARG G N 1
ATOM 14289 C CA . ARG G 2 119 ? 111.405 68.063 -16.571 1.00 64.64 119 ARG G CA 1
ATOM 14290 C C . ARG G 2 119 ? 109.978 68.492 -16.926 1.00 64.39 119 ARG G C 1
ATOM 14291 O O . ARG G 2 119 ? 109.034 67.734 -16.744 1.00 64.09 119 ARG G O 1
ATOM 14299 N N . VAL G 2 120 ? 109.832 69.712 -17.435 1.00 63.91 120 VAL G N 1
ATOM 14300 C CA . VAL G 2 120 ? 108.536 70.238 -17.852 1.00 63.86 120 VAL G CA 1
ATOM 14301 C C . VAL G 2 120 ? 108.134 69.484 -19.103 1.00 64.73 120 VAL G C 1
ATOM 14302 O O . VAL G 2 120 ? 107.090 68.839 -19.135 1.00 64.71 120 VAL G O 1
ATOM 14306 N N . THR G 2 121 ? 108.982 69.579 -20.129 1.00 65.64 121 THR G N 1
ATOM 14307 C CA . THR G 2 121 ? 108.756 68.918 -21.416 1.00 66.66 121 THR G CA 1
ATOM 14308 C C . THR G 2 121 ? 108.302 67.493 -21.213 1.00 67.57 121 THR G C 1
ATOM 14309 O O . THR G 2 121 ? 107.375 67.028 -21.865 1.00 67.78 121 THR G O 1
ATOM 14313 N N . LYS G 2 122 ? 108.985 66.793 -20.318 1.00 68.91 122 LYS G N 1
ATOM 14314 C CA . LYS G 2 122 ? 108.656 65.414 -20.036 1.00 70.17 122 LYS G CA 1
ATOM 14315 C C . LYS G 2 122 ? 107.280 65.350 -19.391 1.00 70.99 122 LYS G C 1
ATOM 14316 O O . LYS G 2 122 ? 106.500 64.463 -19.702 1.00 71.20 122 LYS G O 1
ATOM 14322 N N . LYS G 2 123 ? 106.959 66.306 -18.524 1.00 71.95 123 LYS G N 1
ATOM 14323 C CA . LYS G 2 123 ? 105.654 66.300 -17.857 1.00 73.07 123 LYS G CA 1
ATOM 14324 C C . LYS G 2 123 ? 104.482 66.554 -18.803 1.00 73.55 123 LYS G C 1
ATOM 14325 O O . LYS G 2 123 ? 103.447 65.906 -18.691 1.00 73.27 123 LYS G O 1
ATOM 14331 N N . TYR G 2 124 ? 104.641 67.504 -19.720 1.00 74.19 124 TYR G N 1
ATOM 14332 C CA . TYR G 2 124 ? 103.584 67.830 -20.668 1.00 74.83 124 TYR G CA 1
ATOM 14333 C C . TYR G 2 124 ? 103.260 66.661 -21.589 1.00 75.07 124 TYR G C 1
ATOM 14334 O O . TYR G 2 124 ? 102.089 66.351 -21.809 1.00 75.03 124 TYR G O 1
ATOM 14343 N N . PHE G 2 125 ? 104.287 66.016 -22.136 1.00 75.48 125 PHE G N 1
ATOM 14344 C CA . PHE G 2 125 ? 104.065 64.873 -23.018 1.00 76.04 125 PHE G CA 1
ATOM 14345 C C . PHE G 2 125 ? 103.592 63.661 -22.241 1.00 77.00 125 PHE G C 1
ATOM 14346 O O . PHE G 2 125 ? 103.035 62.731 -22.804 1.00 76.96 125 PHE G O 1
ATOM 14354 N N . ALA G 2 126 ? 103.821 63.657 -20.939 1.00 78.26 126 ALA G N 1
ATOM 14355 C CA . ALA G 2 126 ? 103.364 62.539 -20.140 1.00 79.55 126 ALA G CA 1
ATOM 14356 C C . ALA G 2 126 ? 101.836 62.507 -20.229 1.00 80.77 126 ALA G C 1
ATOM 14357 O O . ALA G 2 126 ? 101.248 61.504 -20.632 1.00 81.45 126 ALA G O 1
ATOM 14359 N N . GLN G 2 127 ? 101.201 63.619 -19.873 1.00 81.69 127 GLN G N 1
ATOM 14360 C CA . GLN G 2 127 ? 99.746 63.718 -19.892 1.00 82.50 127 GLN G CA 1
ATOM 14361 C C . GLN G 2 127 ? 99.125 63.446 -21.256 1.00 83.13 127 GLN G C 1
ATOM 14362 O O . GLN G 2 127 ? 98.046 62.858 -21.350 1.00 83.09 127 GLN G O 1
ATOM 14368 N N . LYS G 2 128 ? 99.814 63.872 -22.308 1.00 83.93 128 LYS G N 1
ATOM 14369 C CA . LYS G 2 128 ? 99.336 63.679 -23.671 1.00 84.69 128 LYS G CA 1
ATOM 14370 C C . LYS G 2 128 ? 99.421 62.192 -24.042 1.00 85.45 128 LYS G C 1
ATOM 14371 O O . LYS G 2 128 ? 99.078 61.799 -25.159 1.00 85.65 128 LYS G O 1
ATOM 14377 N N . GLN G 2 129 ? 99.875 61.377 -23.088 1.00 85.88 129 GLN G N 1
ATOM 14378 C CA . GLN G 2 129 ? 100.013 59.930 -23.263 1.00 86.19 129 GLN G CA 1
ATOM 14379 C C . GLN G 2 129 ? 101.055 59.565 -24.317 1.00 86.07 129 GLN G C 1
ATOM 14380 O O . GLN G 2 129 ? 101.189 58.399 -24.681 1.00 85.89 129 GLN G O 1
ATOM 14386 N N . GLU G 2 130 ? 101.793 60.560 -24.798 1.00 86.15 130 GLU G N 1
ATOM 14387 C CA . GLU G 2 130 ? 102.808 60.353 -25.828 1.00 85.92 130 GLU G CA 1
ATOM 14388 C C . GLU G 2 130 ? 104.235 60.325 -25.277 1.00 85.74 130 GLU G C 1
ATOM 14389 O O . GLU G 2 130 ? 104.655 61.244 -24.580 1.00 86.15 130 GLU G O 1
ATOM 14395 N N . ASP G 2 131 ? 104.985 59.277 -25.593 1.00 85.78 131 ASP G N 1
ATOM 14396 C CA . ASP G 2 131 ? 106.363 59.174 -25.125 1.00 85.68 131 ASP G CA 1
ATOM 14397 C C . ASP G 2 131 ? 107.288 59.835 -26.154 1.00 85.13 131 ASP G C 1
ATOM 14398 O O . ASP G 2 131 ? 107.099 59.663 -27.354 1.00 85.11 131 ASP G O 1
ATOM 14403 N N . ILE G 2 132 ? 108.283 60.590 -25.690 1.00 84.45 132 ILE G N 1
ATOM 14404 C CA . ILE G 2 132 ? 109.206 61.292 -26.592 1.00 83.74 132 ILE G CA 1
ATOM 14405 C C . ILE G 2 132 ? 110.674 61.156 -26.203 1.00 83.05 132 ILE G C 1
ATOM 14406 O O . ILE G 2 132 ? 111.012 60.437 -25.270 1.00 83.07 132 ILE G O 1
ATOM 14411 N N . GLU G 2 133 ? 111.538 61.857 -26.933 1.00 82.00 133 GLU G N 1
ATOM 14412 C CA . GLU G 2 133 ? 112.972 61.861 -26.656 1.00 81.51 133 GLU G CA 1
ATOM 14413 C C . GLU G 2 133 ? 113.392 63.308 -26.478 1.00 80.80 133 GLU G C 1
ATOM 14414 O O . GLU G 2 133 ? 113.348 64.089 -27.429 1.00 81.03 133 GLU G O 1
ATOM 14420 N N . ILE G 2 134 ? 113.804 63.661 -25.263 1.00 79.72 134 ILE G N 1
ATOM 14421 C CA . ILE G 2 134 ? 114.215 65.028 -24.959 1.00 78.65 134 ILE G CA 1
ATOM 14422 C C . ILE G 2 134 ? 115.694 65.269 -25.205 1.00 77.94 134 ILE G C 1
ATOM 14423 O O . ILE G 2 134 ? 116.533 64.457 -24.826 1.00 78.10 134 ILE G O 1
ATOM 14428 N N . ILE G 2 135 ? 116.017 66.389 -25.837 1.00 77.14 135 ILE G N 1
ATOM 14429 C CA . ILE G 2 135 ? 117.408 66.729 -26.095 1.00 76.55 135 ILE G CA 1
ATOM 14430 C C . ILE G 2 135 ? 117.654 68.045 -25.372 1.00 76.67 135 ILE G C 1
ATOM 14431 O O . ILE G 2 135 ? 117.163 69.091 -25.792 1.00 76.75 135 ILE G O 1
ATOM 14436 N N . LYS G 2 136 ? 118.406 67.989 -24.276 1.00 76.49 136 LYS G N 1
ATOM 14437 C CA . LYS G 2 136 ? 118.688 69.182 -23.486 1.00 76.30 136 LYS G CA 1
ATOM 14438 C C . LYS G 2 136 ? 119.588 70.185 -24.192 1.00 76.37 136 LYS G C 1
ATOM 14439 O O . LYS G 2 136 ? 120.682 69.852 -24.656 1.00 76.58 136 LYS G O 1
ATOM 14445 N N . LEU G 2 137 ? 119.104 71.413 -24.298 1.00 75.89 137 LEU G N 1
ATOM 14446 C CA . LEU G 2 137 ? 119.893 72.485 -24.882 1.00 76.03 137 LEU G CA 1
ATOM 14447 C C . LEU G 2 137 ? 119.866 73.591 -23.850 1.00 75.77 137 LEU G C 1
ATOM 14448 O O . LEU G 2 137 ? 118.808 73.999 -23.382 1.00 75.55 137 LEU G O 1
ATOM 14453 N N . GLU G 2 138 ? 121.045 74.053 -23.478 1.00 75.90 138 GLU G N 1
ATOM 14454 C CA . GLU G 2 138 ? 121.160 75.074 -22.467 1.00 76.97 138 GLU G CA 1
ATOM 14455 C C . GLU G 2 138 ? 120.768 76.462 -22.906 1.00 77.34 138 GLU G C 1
ATOM 14456 O O . GLU G 2 138 ? 120.321 77.263 -22.087 1.00 77.29 138 GLU G O 1
ATOM 14462 N N . GLY G 2 139 ? 120.917 76.754 -24.194 1.00 77.59 139 GLY G N 1
ATOM 14463 C CA . GLY G 2 139 ? 120.606 78.096 -24.645 1.00 77.40 139 GLY G CA 1
ATOM 14464 C C . GLY G 2 139 ? 119.549 78.335 -25.697 1.00 77.37 139 GLY G C 1
ATOM 14465 O O . GLY G 2 139 ? 118.371 78.023 -25.521 1.00 77.93 139 GLY G O 1
ATOM 14466 N N . SER G 2 140 ? 119.994 78.939 -26.792 1.00 77.07 140 SER G N 1
ATOM 14467 C CA . SER G 2 140 ? 119.146 79.282 -27.918 1.00 76.53 140 SER G CA 1
ATOM 14468 C C . SER G 2 140 ? 118.430 78.045 -28.451 1.00 76.48 140 SER G C 1
ATOM 14469 O O . SER G 2 140 ? 118.746 77.542 -29.528 1.00 76.80 140 SER G O 1
ATOM 14472 N N . VAL G 2 141 ? 117.447 77.575 -27.692 1.00 76.25 141 VAL G N 1
ATOM 14473 C CA . VAL G 2 141 ? 116.700 76.382 -28.051 1.00 76.19 141 VAL G CA 1
ATOM 14474 C C . VAL G 2 141 ? 116.093 76.406 -29.446 1.00 76.44 141 VAL G C 1
ATOM 14475 O O . VAL G 2 141 ? 115.601 75.387 -29.905 1.00 76.57 141 VAL G O 1
ATOM 14479 N N . GLU G 2 142 ? 116.125 77.543 -30.134 1.00 76.59 142 GLU G N 1
ATOM 14480 C CA . GLU G 2 142 ? 115.523 77.615 -31.470 1.00 76.60 142 GLU G CA 1
ATOM 14481 C C . GLU G 2 142 ? 116.200 76.718 -32.518 1.00 76.77 142 GLU G C 1
ATOM 14482 O O . GLU G 2 142 ? 115.511 76.057 -33.309 1.00 76.57 142 GLU G O 1
ATOM 14488 N N . LEU G 2 143 ? 117.538 76.697 -32.514 1.00 76.80 143 LEU G N 1
ATOM 14489 C CA . LEU G 2 143 ? 118.336 75.889 -33.453 1.00 76.76 143 LEU G CA 1
ATOM 14490 C C . LEU G 2 143 ? 118.025 74.401 -33.398 1.00 76.80 143 LEU G C 1
ATOM 14491 O O . LEU G 2 143 ? 118.457 73.645 -34.265 1.00 76.37 143 LEU G O 1
ATOM 14496 N N . GLY G 2 144 ? 117.312 73.984 -32.356 1.00 76.94 144 GLY G N 1
ATOM 14497 C CA . GLY G 2 144 ? 116.960 72.585 -32.206 1.00 77.17 144 GLY G CA 1
ATOM 14498 C C . GLY G 2 144 ? 116.384 72.042 -33.492 1.00 77.10 144 GLY G C 1
ATOM 14499 O O . GLY G 2 144 ? 116.920 71.094 -34.061 1.00 77.03 144 GLY G O 1
ATOM 14500 N N . PRO G 2 145 ? 115.275 72.620 -33.967 1.00 77.15 145 PRO G N 1
ATOM 14501 C CA . PRO G 2 145 ? 114.655 72.159 -35.212 1.00 76.98 145 PRO G CA 1
ATOM 14502 C C . PRO G 2 145 ? 115.308 72.759 -36.469 1.00 76.78 145 PRO G C 1
ATOM 14503 O O . PRO G 2 145 ? 115.132 72.243 -37.569 1.00 76.68 145 PRO G O 1
ATOM 14507 N N . VAL G 2 146 ? 116.067 73.838 -36.292 1.00 76.28 146 VAL G N 1
ATOM 14508 C CA . VAL G 2 146 ? 116.755 74.513 -37.396 1.00 76.03 146 VAL G CA 1
ATOM 14509 C C . VAL G 2 146 ? 117.875 73.677 -38.009 1.00 76.37 146 VAL G C 1
ATOM 14510 O O . VAL G 2 146 ? 117.977 73.571 -39.227 1.00 76.31 146 VAL G O 1
ATOM 14514 N N . VAL G 2 147 ? 118.730 73.110 -37.164 1.00 76.31 147 VAL G N 1
ATOM 14515 C CA . VAL G 2 147 ? 119.837 72.287 -37.645 1.00 76.42 147 VAL G CA 1
ATOM 14516 C C . VAL G 2 147 ? 119.394 70.831 -37.707 1.00 76.73 147 VAL G C 1
ATOM 14517 O O . VAL G 2 147 ? 120.217 69.931 -37.883 1.00 76.39 147 VAL G O 1
ATOM 14521 N N . GLY G 2 148 ? 118.087 70.617 -37.555 1.00 76.81 148 GLY G N 1
ATOM 14522 C CA . GLY G 2 148 ? 117.526 69.278 -37.598 1.00 76.50 148 GLY G CA 1
ATOM 14523 C C . GLY G 2 148 ? 117.787 68.427 -36.368 1.00 76.68 148 GLY G C 1
ATOM 14524 O O . GLY G 2 148 ? 117.388 67.262 -36.333 1.00 76.91 148 GLY G O 1
ATOM 14525 N N . LEU G 2 149 ? 118.453 69.007 -35.367 1.00 77.00 149 LEU G N 1
ATOM 14526 C CA . LEU G 2 149 ? 118.793 68.323 -34.112 1.00 77.20 149 LEU G CA 1
ATOM 14527 C C . LEU G 2 149 ? 117.605 67.677 -33.402 1.00 77.02 149 LEU G C 1
ATOM 14528 O O . LEU G 2 149 ? 117.753 66.651 -32.733 1.00 76.54 149 LEU G O 1
ATOM 14533 N N . ALA G 2 150 ? 116.439 68.306 -33.534 1.00 77.03 150 ALA G N 1
ATOM 14534 C CA . ALA G 2 150 ? 115.199 67.828 -32.927 1.00 76.83 150 ALA G CA 1
ATOM 14535 C C . ALA G 2 150 ? 114.036 68.324 -33.770 1.00 76.84 150 ALA G C 1
ATOM 14536 O O . ALA G 2 150 ? 114.228 69.157 -34.652 1.00 76.53 150 ALA G O 1
ATOM 14538 N N . ASP G 2 151 ? 112.833 67.831 -33.489 1.00 77.31 151 ASP G N 1
ATOM 14539 C CA . ASP G 2 151 ? 111.647 68.236 -34.246 1.00 77.53 151 ASP G CA 1
ATOM 14540 C C . ASP G 2 151 ? 111.012 69.512 -33.677 1.00 77.42 151 ASP G C 1
ATOM 14541 O O . ASP G 2 151 ? 111.184 70.594 -34.244 1.00 77.67 151 ASP G O 1
ATOM 14546 N N . ALA G 2 152 ? 110.279 69.393 -32.570 1.00 77.13 152 ALA G N 1
ATOM 14547 C CA . ALA G 2 152 ? 109.654 70.559 -31.929 1.00 76.27 152 ALA G CA 1
ATOM 14548 C C . ALA G 2 152 ? 110.438 70.945 -30.672 1.00 75.54 152 ALA G C 1
ATOM 14549 O O . ALA G 2 152 ? 111.349 70.225 -30.255 1.00 75.43 152 ALA G O 1
ATOM 14551 N N . ILE G 2 153 ? 110.101 72.084 -30.076 1.00 74.57 153 ILE G N 1
ATOM 14552 C CA . ILE G 2 153 ? 110.787 72.516 -28.863 1.00 73.78 153 ILE G CA 1
ATOM 14553 C C . ILE G 2 153 ? 109.787 72.967 -27.826 1.00 73.34 153 ILE G C 1
ATOM 14554 O O . ILE G 2 153 ? 108.663 73.312 -28.167 1.00 73.59 153 ILE G O 1
ATOM 14559 N N . VAL G 2 154 ? 110.198 72.929 -26.559 1.00 72.88 154 VAL G N 1
ATOM 14560 C CA . VAL G 2 154 ? 109.372 73.365 -25.433 1.00 72.28 154 VAL G CA 1
ATOM 14561 C C . VAL G 2 154 ? 110.195 74.431 -24.725 1.00 71.53 154 VAL G C 1
ATOM 14562 O O . VAL G 2 154 ? 111.038 74.123 -23.888 1.00 71.30 154 VAL G O 1
ATOM 14566 N N . ASP G 2 155 ? 109.959 75.686 -25.079 1.00 71.46 155 ASP G N 1
ATOM 14567 C CA . ASP G 2 155 ? 110.718 76.777 -24.499 1.00 71.78 155 ASP G CA 1
ATOM 14568 C C . ASP G 2 155 ? 109.778 77.836 -23.970 1.00 72.23 155 ASP G C 1
ATOM 14569 O O . ASP G 2 155 ? 108.561 77.637 -23.945 1.00 72.12 155 ASP G O 1
ATOM 14574 N N . ILE G 2 156 ? 110.339 78.958 -23.534 1.00 72.82 156 ILE G N 1
ATOM 14575 C CA . ILE G 2 156 ? 109.514 80.038 -23.021 1.00 73.95 156 ILE G CA 1
ATOM 14576 C C . ILE G 2 156 ? 109.271 81.011 -24.153 1.00 74.95 156 ILE G C 1
ATOM 14577 O O . ILE G 2 156 ? 110.207 81.586 -24.698 1.00 74.32 156 ILE G O 1
ATOM 14582 N N . VAL G 2 157 ? 108.005 81.169 -24.519 1.00 76.27 157 VAL G N 1
ATOM 14583 C CA . VAL G 2 157 ? 107.617 82.082 -25.585 1.00 77.94 157 VAL G CA 1
ATOM 14584 C C . VAL G 2 157 ? 106.952 83.319 -24.989 1.00 79.39 157 VAL G C 1
ATOM 14585 O O . VAL G 2 157 ? 106.079 83.211 -24.123 1.00 79.46 157 VAL G O 1
ATOM 14589 N N . GLU G 2 158 ? 107.370 84.493 -25.452 1.00 81.21 158 GLU G N 1
ATOM 14590 C CA . GLU G 2 158 ? 106.794 85.738 -24.968 1.00 82.95 158 GLU G CA 1
ATOM 14591 C C . GLU G 2 158 ? 106.262 86.587 -26.133 1.00 84.02 158 GLU G C 1
ATOM 14592 O O . GLU G 2 158 ? 105.108 86.424 -26.545 1.00 83.99 158 GLU G O 1
ATOM 14598 N N . THR G 2 159 ? 107.093 87.476 -26.680 1.00 84.98 159 THR G N 1
ATOM 14599 C CA . THR G 2 159 ? 106.657 88.328 -27.797 1.00 85.22 159 THR G CA 1
ATOM 14600 C C . THR G 2 159 ? 106.445 87.506 -29.054 1.00 85.65 159 THR G C 1
ATOM 14601 O O . THR G 2 159 ? 105.890 87.994 -30.033 1.00 86.03 159 THR G O 1
ATOM 14605 N N . GLY G 2 160 ? 106.908 86.264 -29.020 1.00 85.95 160 GLY G N 1
ATOM 14606 C CA . GLY G 2 160 ? 106.765 85.396 -30.167 1.00 87.13 160 GLY G CA 1
ATOM 14607 C C . GLY G 2 160 ? 107.776 85.701 -31.251 1.00 87.43 160 GLY G C 1
ATOM 14608 O O . GLY G 2 160 ? 107.796 85.031 -32.285 1.00 87.61 160 GLY G O 1
ATOM 14609 N N . ASN G 2 161 ? 108.622 86.701 -31.024 1.00 87.44 161 ASN G N 1
ATOM 14610 C CA . ASN G 2 161 ? 109.617 87.058 -32.025 1.00 87.69 161 ASN G CA 1
ATOM 14611 C C . ASN G 2 161 ? 110.650 85.968 -32.293 1.00 87.70 161 ASN G C 1
ATOM 14612 O O . ASN G 2 161 ? 110.652 85.395 -33.382 1.00 87.91 161 ASN G O 1
ATOM 14617 N N . THR G 2 162 ? 111.515 85.666 -31.325 1.00 87.56 162 THR G N 1
ATOM 14618 C CA . THR G 2 162 ? 112.527 84.620 -31.536 1.00 87.63 162 THR G CA 1
ATOM 14619 C C . THR G 2 162 ? 111.976 83.414 -32.300 1.00 87.48 162 THR G C 1
ATOM 14620 O O . THR G 2 162 ? 112.724 82.704 -32.974 1.00 87.69 162 THR G O 1
ATOM 14624 N N . LEU G 2 163 ? 110.673 83.179 -32.194 1.00 86.96 163 LEU G N 1
ATOM 14625 C CA . LEU G 2 163 ? 110.072 82.056 -32.896 1.00 86.83 163 LEU G CA 1
ATOM 14626 C C . LEU G 2 163 ? 109.914 82.329 -34.381 1.00 86.62 163 LEU G C 1
ATOM 14627 O O . LEU G 2 163 ? 110.419 81.566 -35.210 1.00 86.68 163 LEU G O 1
ATOM 14632 N N . SER G 2 164 ? 109.216 83.413 -34.715 1.00 86.50 164 SER G N 1
ATOM 14633 C CA . SER G 2 164 ? 108.989 83.776 -36.113 1.00 86.29 164 SER G CA 1
ATOM 14634 C C . SER G 2 164 ? 110.300 84.011 -36.871 1.00 85.88 164 SER G C 1
ATOM 14635 O O . SER G 2 164 ? 110.469 83.520 -37.987 1.00 86.05 164 SER G O 1
ATOM 14638 N N . ALA G 2 165 ? 111.225 84.750 -36.262 1.00 85.23 165 ALA G N 1
ATOM 14639 C CA . ALA G 2 165 ? 112.514 85.038 -36.891 1.00 84.90 165 ALA G CA 1
ATOM 14640 C C . ALA G 2 165 ? 113.273 83.768 -37.292 1.00 84.48 165 ALA G C 1
ATOM 14641 O O . ALA G 2 165 ? 114.367 83.837 -37.862 1.00 84.06 165 ALA G O 1
ATOM 14643 N N . ASN G 2 166 ? 112.690 82.610 -36.987 1.00 83.98 166 ASN G N 1
ATOM 14644 C CA . ASN G 2 166 ? 113.303 81.330 -37.320 1.00 83.22 166 ASN G CA 1
ATOM 14645 C C . ASN G 2 166 ? 112.294 80.394 -37.960 1.00 82.53 166 ASN G C 1
ATOM 14646 O O . ASN G 2 166 ? 112.541 79.197 -38.084 1.00 82.66 166 ASN G O 1
ATOM 14651 N N . GLY G 2 167 ? 111.157 80.947 -38.366 1.00 81.71 167 GLY G N 1
ATOM 14652 C CA . GLY G 2 167 ? 110.136 80.144 -39.010 1.00 81.99 167 GLY G CA 1
ATOM 14653 C C . GLY G 2 167 ? 109.466 79.147 -38.089 1.00 81.71 167 GLY G C 1
ATOM 14654 O O . GLY G 2 167 ? 109.079 78.050 -38.510 1.00 81.04 167 GLY G O 1
ATOM 14655 N N . LEU G 2 168 ? 109.327 79.533 -36.825 1.00 81.53 168 LEU G N 1
ATOM 14656 C CA . LEU G 2 168 ? 108.692 78.679 -35.831 1.00 81.77 168 LEU G CA 1
ATOM 14657 C C . LEU G 2 168 ? 107.419 79.323 -35.282 1.00 81.62 168 LEU G C 1
ATOM 14658 O O . LEU G 2 168 ? 107.315 80.550 -35.193 1.00 81.70 168 LEU G O 1
ATOM 14663 N N . GLU G 2 169 ? 106.452 78.482 -34.921 1.00 81.44 169 GLU G N 1
ATOM 14664 C CA . GLU G 2 169 ? 105.176 78.945 -34.382 1.00 80.93 169 GLU G CA 1
ATOM 14665 C C . GLU G 2 169 ? 104.700 78.027 -33.259 1.00 80.35 169 GLU G C 1
ATOM 14666 O O . GLU G 2 169 ? 104.950 76.823 -33.274 1.00 80.17 169 GLU G O 1
ATOM 14672 N N . VAL G 2 170 ? 103.999 78.603 -32.295 1.00 79.06 170 VAL G N 1
ATOM 14673 C CA . VAL G 2 170 ? 103.487 77.834 -31.178 1.00 78.08 170 VAL G CA 1
ATOM 14674 C C . VAL G 2 170 ? 102.561 76.708 -31.629 1.00 77.91 170 VAL G C 1
ATOM 14675 O O . VAL G 2 170 ? 101.562 76.957 -32.294 1.00 78.14 170 VAL G O 1
ATOM 14679 N N . ILE G 2 171 ? 102.887 75.471 -31.273 1.00 77.78 171 ILE G N 1
ATOM 14680 C CA . ILE G 2 171 ? 102.032 74.345 -31.636 1.00 77.18 171 ILE G CA 1
ATOM 14681 C C . ILE G 2 171 ? 101.006 74.168 -30.528 1.00 77.11 171 ILE G C 1
ATOM 14682 O O . ILE G 2 171 ? 99.956 73.574 -30.741 1.00 77.28 171 ILE G O 1
ATOM 14687 N N . GLU G 2 172 ? 101.330 74.669 -29.338 1.00 76.59 172 GLU G N 1
ATOM 14688 C CA . GLU G 2 172 ? 100.433 74.609 -28.183 1.00 75.94 172 GLU G CA 1
ATOM 14689 C C . GLU G 2 172 ? 101.030 75.330 -26.974 1.00 75.71 172 GLU G C 1
ATOM 14690 O O . GLU G 2 172 ? 102.247 75.380 -26.801 1.00 75.95 172 GLU G O 1
ATOM 14696 N N . LYS G 2 173 ? 100.165 75.894 -26.139 1.00 74.87 173 LYS G N 1
ATOM 14697 C CA . LYS G 2 173 ? 100.613 76.603 -24.946 1.00 73.86 173 LYS G CA 1
ATOM 14698 C C . LYS G 2 173 ? 100.546 75.661 -23.735 1.00 73.35 173 LYS G C 1
ATOM 14699 O O . LYS G 2 173 ? 99.512 75.040 -23.475 1.00 72.94 173 LYS G O 1
ATOM 14705 N N . ILE G 2 174 ? 101.651 75.561 -22.999 1.00 71.99 174 ILE G N 1
ATOM 14706 C CA . ILE G 2 174 ? 101.722 74.673 -21.847 1.00 70.81 174 ILE G CA 1
ATOM 14707 C C . ILE G 2 174 ? 101.252 75.315 -20.556 1.00 70.33 174 ILE G C 1
ATOM 14708 O O . ILE G 2 174 ? 100.527 74.691 -19.783 1.00 70.34 174 ILE G O 1
ATOM 14713 N N . SER G 2 175 ? 101.686 76.547 -20.309 1.00 69.45 175 SER G N 1
ATOM 14714 C CA . SER G 2 175 ? 101.310 77.249 -19.087 1.00 68.61 175 SER G CA 1
ATOM 14715 C C . SER G 2 175 ? 101.863 78.668 -19.039 1.00 68.10 175 SER G C 1
ATOM 14716 O O . SER G 2 175 ? 102.650 79.077 -19.897 1.00 68.10 175 SER G O 1
ATOM 14719 N N . ASP G 2 176 ? 101.444 79.412 -18.019 1.00 67.43 176 ASP G N 1
ATOM 14720 C CA . ASP G 2 176 ? 101.873 80.788 -17.843 1.00 66.37 176 ASP G CA 1
ATOM 14721 C C . ASP G 2 176 ? 103.052 80.879 -16.907 1.00 65.87 176 ASP G C 1
ATOM 14722 O O . ASP G 2 176 ? 103.130 80.161 -15.907 1.00 65.63 176 ASP G O 1
ATOM 14727 N N . ILE G 2 177 ? 103.971 81.773 -17.242 1.00 65.65 177 ILE G N 1
ATOM 14728 C CA . ILE G 2 177 ? 105.177 81.968 -16.453 1.00 65.72 177 ILE G CA 1
ATOM 14729 C C . ILE G 2 177 ? 105.283 83.382 -15.907 1.00 65.57 177 ILE G C 1
ATOM 14730 O O . ILE G 2 177 ? 105.106 84.371 -16.626 1.00 65.94 177 ILE G O 1
ATOM 14735 N N . SER G 2 178 ? 105.610 83.479 -14.632 1.00 64.64 178 SER G N 1
ATOM 14736 C CA . SER G 2 178 ? 105.720 84.779 -14.032 1.00 63.93 178 SER G CA 1
ATOM 14737 C C . SER G 2 178 ? 106.552 84.757 -12.751 1.00 63.16 178 SER G C 1
ATOM 14738 O O . SER G 2 178 ? 106.541 83.774 -12.021 1.00 63.34 178 SER G O 1
ATOM 14741 N N . THR G 2 179 ? 107.287 85.833 -12.493 1.00 61.86 179 THR G N 1
ATOM 14742 C CA . THR G 2 179 ? 108.095 85.945 -11.277 1.00 60.85 179 THR G CA 1
ATOM 14743 C C . THR G 2 179 ? 107.244 85.703 -10.017 1.00 60.33 179 THR G C 1
ATOM 14744 O O . THR G 2 179 ? 106.162 86.266 -9.880 1.00 60.14 179 THR G O 1
ATOM 14748 N N . ARG G 2 180 ? 107.739 84.894 -9.084 1.00 59.51 180 ARG G N 1
ATOM 14749 C CA . ARG G 2 180 ? 106.992 84.598 -7.866 1.00 59.11 180 ARG G CA 1
ATOM 14750 C C . ARG G 2 180 ? 107.885 84.758 -6.657 1.00 59.29 180 ARG G C 1
ATOM 14751 O O . ARG G 2 180 ? 109.104 84.628 -6.762 1.00 59.67 180 ARG G O 1
ATOM 14759 N N . MET G 2 181 ? 107.273 85.037 -5.509 1.00 59.33 181 MET G N 1
ATOM 14760 C CA . MET G 2 181 ? 108.013 85.188 -4.266 1.00 59.48 181 MET G CA 1
ATOM 14761 C C . MET G 2 181 ? 107.783 83.949 -3.429 1.00 58.97 181 MET G C 1
ATOM 14762 O O . MET G 2 181 ? 106.676 83.723 -2.958 1.00 59.20 181 MET G O 1
ATOM 14767 N N . ILE G 2 182 ? 108.822 83.146 -3.246 1.00 58.57 182 ILE G N 1
ATOM 14768 C CA . ILE G 2 182 ? 108.707 81.920 -2.460 1.00 58.06 182 ILE G CA 1
ATOM 14769 C C . ILE G 2 182 ? 109.304 82.083 -1.065 1.00 57.18 182 ILE G C 1
ATOM 14770 O O . ILE G 2 182 ? 110.187 82.907 -0.838 1.00 57.19 182 ILE G O 1
ATOM 14775 N N . VAL G 2 183 ? 108.843 81.277 -0.126 1.00 56.62 183 VAL G N 1
ATOM 14776 C CA . VAL G 2 183 ? 109.318 81.425 1.233 1.00 56.52 183 VAL G CA 1
ATOM 14777 C C . VAL G 2 183 ? 109.630 80.111 1.931 1.00 56.42 183 VAL G C 1
ATOM 14778 O O . VAL G 2 183 ? 109.013 79.084 1.670 1.00 56.82 183 VAL G O 1
ATOM 14782 N N . ASN G 2 184 ? 110.606 80.156 2.823 1.00 56.43 184 ASN G N 1
ATOM 14783 C CA . ASN G 2 184 ? 111.012 78.982 3.559 1.00 56.63 184 ASN G CA 1
ATOM 14784 C C . ASN G 2 184 ? 109.953 78.667 4.577 1.00 56.63 184 ASN G C 1
ATOM 14785 O O . ASN G 2 184 ? 109.658 79.489 5.433 1.00 56.27 184 ASN G O 1
ATOM 14790 N N . LYS G 2 185 ? 109.375 77.478 4.474 1.00 57.64 185 LYS G N 1
ATOM 14791 C CA . LYS G 2 185 ? 108.328 77.049 5.399 1.00 58.84 185 LYS G CA 1
ATOM 14792 C C . LYS G 2 185 ? 108.719 77.284 6.865 1.00 59.16 185 LYS G C 1
ATOM 14793 O O . LYS G 2 185 ? 107.879 77.645 7.694 1.00 59.09 185 LYS G O 1
ATOM 14799 N N . SER G 2 186 ? 109.990 77.078 7.190 1.00 59.39 186 SER G N 1
ATOM 14800 C CA . SER G 2 186 ? 110.400 77.274 8.558 1.00 59.32 186 SER G CA 1
ATOM 14801 C C . SER G 2 186 ? 110.416 78.750 8.869 1.00 58.58 186 SER G C 1
ATOM 14802 O O . SER G 2 186 ? 109.829 79.184 9.854 1.00 58.05 186 SER G O 1
ATOM 14805 N N . SER G 2 187 ? 111.078 79.527 8.021 1.00 58.45 187 SER G N 1
ATOM 14806 C CA . SER G 2 187 ? 111.139 80.969 8.229 1.00 58.74 187 SER G CA 1
ATOM 14807 C C . SER G 2 187 ? 109.739 81.552 8.446 1.00 59.66 187 SER G C 1
ATOM 14808 O O . SER G 2 187 ? 109.544 82.427 9.287 1.00 60.78 187 SER G O 1
ATOM 14811 N N . PHE G 2 188 ? 108.760 81.066 7.694 1.00 59.97 188 PHE G N 1
ATOM 14812 C CA . PHE G 2 188 ? 107.401 81.571 7.816 1.00 59.65 188 PHE G CA 1
ATOM 14813 C C . PHE G 2 188 ? 106.781 81.218 9.163 1.00 59.40 188 PHE G C 1
ATOM 14814 O O . PHE G 2 188 ? 105.825 81.852 9.591 1.00 59.57 188 PHE G O 1
ATOM 14822 N N . LYS G 2 189 ? 107.317 80.205 9.835 1.00 59.33 189 LYS G N 1
ATOM 14823 C CA . LYS G 2 189 ? 106.763 79.806 11.123 1.00 58.93 189 LYS G CA 1
ATOM 14824 C C . LYS G 2 189 ? 107.404 80.557 12.271 1.00 59.32 189 LYS G C 1
ATOM 14825 O O . LYS G 2 189 ? 106.826 80.657 13.354 1.00 59.42 189 LYS G O 1
ATOM 14831 N N . PHE G 2 190 ? 108.594 81.098 12.039 1.00 59.47 190 PHE G N 1
ATOM 14832 C CA . PHE G 2 190 ? 109.267 81.833 13.095 1.00 60.12 190 PHE G CA 1
ATOM 14833 C C . PHE G 2 190 ? 109.472 83.308 12.808 1.00 60.71 190 PHE G C 1
ATOM 14834 O O . PHE G 2 190 ? 110.025 84.031 13.624 1.00 61.13 190 PHE G O 1
ATOM 14842 N N . LYS G 2 191 ? 109.003 83.769 11.664 1.00 61.18 191 LYS G N 1
ATOM 14843 C CA . LYS G 2 191 ? 109.147 85.172 11.326 1.00 62.30 191 LYS G CA 1
ATOM 14844 C C . LYS G 2 191 ? 107.933 85.649 10.519 1.00 64.53 191 LYS G C 1
ATOM 14845 O O . LYS G 2 191 ? 108.034 86.564 9.694 1.00 64.76 191 LYS G O 1
ATOM 14851 N N . LYS G 2 192 ? 106.783 85.023 10.779 1.00 67.13 192 LYS G N 1
ATOM 14852 C CA . LYS G 2 192 ? 105.529 85.329 10.079 1.00 69.29 192 LYS G CA 1
ATOM 14853 C C . LYS G 2 192 ? 105.251 86.819 10.035 1.00 70.67 192 LYS G C 1
ATOM 14854 O O . LYS G 2 192 ? 104.750 87.354 9.042 1.00 71.34 192 LYS G O 1
ATOM 14860 N N . ASP G 2 193 ? 105.569 87.480 11.134 1.00 71.78 193 ASP G N 1
ATOM 14861 C CA . ASP G 2 193 ? 105.393 88.910 11.233 1.00 72.55 193 ASP G CA 1
ATOM 14862 C C . ASP G 2 193 ? 105.939 89.595 9.985 1.00 72.26 193 ASP G C 1
ATOM 14863 O O . ASP G 2 193 ? 105.220 89.810 9.010 1.00 72.45 193 ASP G O 1
ATOM 14868 N N . LYS G 2 194 ? 107.225 89.919 10.025 1.00 71.90 194 LYS G N 1
ATOM 14869 C CA . LYS G 2 194 ? 107.893 90.606 8.931 1.00 71.49 194 LYS G CA 1
ATOM 14870 C C . LYS G 2 194 ? 107.610 89.978 7.586 1.00 70.54 194 LYS G C 1
ATOM 14871 O O . LYS G 2 194 ? 107.583 90.680 6.574 1.00 70.36 194 LYS G O 1
ATOM 14877 N N . ILE G 2 195 ? 107.404 88.662 7.568 1.00 69.18 195 ILE G N 1
ATOM 14878 C CA . ILE G 2 195 ? 107.132 87.989 6.308 1.00 68.35 195 ILE G CA 1
ATOM 14879 C C . ILE G 2 195 ? 105.783 88.452 5.781 1.00 67.96 195 ILE G C 1
ATOM 14880 O O . ILE G 2 195 ? 105.700 88.947 4.657 1.00 67.20 195 ILE G O 1
ATOM 14885 N N . ILE G 2 196 ? 104.734 88.316 6.590 1.00 67.73 196 ILE G N 1
ATOM 14886 C CA . ILE G 2 196 ? 103.406 88.745 6.163 1.00 68.24 196 ILE G CA 1
ATOM 14887 C C . ILE G 2 196 ? 103.428 90.224 5.819 1.00 68.61 196 ILE G C 1
ATOM 14888 O O . ILE G 2 196 ? 102.853 90.648 4.817 1.00 68.42 196 ILE G O 1
ATOM 14893 N N . GLU G 2 197 ? 104.113 91.004 6.648 1.00 69.26 197 GLU G N 1
ATOM 14894 C CA . GLU G 2 197 ? 104.239 92.443 6.436 1.00 70.01 197 GLU G CA 1
ATOM 14895 C C . GLU G 2 197 ? 104.783 92.773 5.035 1.00 69.86 197 GLU G C 1
ATOM 14896 O O . GLU G 2 197 ? 104.139 93.481 4.267 1.00 69.20 197 GLU G O 1
ATOM 14902 N N . MET G 2 198 ? 105.956 92.252 4.696 1.00 70.48 198 MET G N 1
ATOM 14903 C CA . MET G 2 198 ? 106.524 92.524 3.380 1.00 71.51 198 MET G CA 1
ATOM 14904 C C . MET G 2 198 ? 105.599 92.089 2.267 1.00 72.04 198 MET G C 1
ATOM 14905 O O . MET G 2 198 ? 105.586 92.694 1.192 1.00 71.86 198 MET G O 1
ATOM 14910 N N . VAL G 2 199 ? 104.846 91.023 2.524 1.00 72.33 199 VAL G N 1
ATOM 14911 C CA . VAL G 2 199 ? 103.905 90.502 1.546 1.00 72.87 199 VAL G CA 1
ATOM 14912 C C . VAL G 2 199 ? 102.856 91.573 1.260 1.00 73.54 199 VAL G C 1
ATOM 14913 O O . VAL G 2 199 ? 102.623 91.932 0.104 1.00 73.20 199 VAL G O 1
ATOM 14917 N N . GLU G 2 200 ? 102.241 92.096 2.320 1.00 74.63 200 GLU G N 1
ATOM 14918 C CA . GLU G 2 200 ? 101.236 93.149 2.178 1.00 75.88 200 GLU G CA 1
ATOM 14919 C C . GLU G 2 200 ? 101.844 94.276 1.333 1.00 76.44 200 GLU G C 1
ATOM 14920 O O . GLU G 2 200 ? 101.374 94.568 0.233 1.00 76.48 200 GLU G O 1
ATOM 14926 N N . ARG G 2 201 ? 102.903 94.891 1.853 1.00 76.94 201 ARG G N 1
ATOM 14927 C CA . ARG G 2 201 ? 103.585 95.992 1.178 1.00 77.74 201 ARG G CA 1
ATOM 14928 C C . ARG G 2 201 ? 103.895 95.787 -0.307 1.00 78.28 201 ARG G C 1
ATOM 14929 O O . ARG G 2 201 ? 103.723 96.708 -1.107 1.00 78.46 201 ARG G O 1
ATOM 14937 N N . LEU G 2 202 ? 104.359 94.596 -0.678 1.00 78.97 202 LEU G N 1
ATOM 14938 C CA . LEU G 2 202 ? 104.678 94.309 -2.075 1.00 79.60 202 LEU G CA 1
ATOM 14939 C C . LEU G 2 202 ? 103.406 94.095 -2.869 1.00 80.31 202 LEU G C 1
ATOM 14940 O O . LEU G 2 202 ? 103.371 94.329 -4.080 1.00 79.92 202 LEU G O 1
ATOM 14945 N N . GLU G 2 203 ? 102.366 93.636 -2.174 1.00 81.13 203 GLU G N 1
ATOM 14946 C CA . GLU G 2 203 ? 101.076 93.367 -2.792 1.00 82.22 203 GLU G CA 1
ATOM 14947 C C . GLU G 2 203 ? 100.477 94.649 -3.353 1.00 82.82 203 GLU G C 1
ATOM 14948 O O . GLU G 2 203 ? 100.055 94.690 -4.503 1.00 82.74 203 GLU G O 1
ATOM 14954 N N . ASP G 2 204 ? 100.452 95.699 -2.540 1.00 83.76 204 ASP G N 1
ATOM 14955 C CA . ASP G 2 204 ? 99.903 96.978 -2.962 1.00 84.85 204 ASP G CA 1
ATOM 14956 C C . ASP G 2 204 ? 100.778 97.669 -4.001 1.00 85.70 204 ASP G C 1
ATOM 14957 O O . ASP G 2 204 ? 100.304 98.519 -4.751 1.00 86.19 204 ASP G O 1
ATOM 14962 N N . ALA G 2 205 ? 102.052 97.301 -4.044 1.00 86.77 205 ALA G N 1
ATOM 14963 C CA . ALA G 2 205 ? 102.994 97.882 -4.987 1.00 87.45 205 ALA G CA 1
ATOM 14964 C C . ALA G 2 205 ? 102.582 97.605 -6.432 1.00 88.05 205 ALA G C 1
ATOM 14965 O O . ALA G 2 205 ? 103.096 98.224 -7.375 1.00 88.02 205 ALA G O 1
ATOM 14967 N N . GLN G 2 206 ? 101.663 96.661 -6.604 1.00 88.96 206 GLN G N 1
ATOM 14968 C CA . GLN G 2 206 ? 101.185 96.307 -7.934 1.00 90.16 206 GLN G CA 1
ATOM 14969 C C . GLN G 2 206 ? 99.768 96.846 -8.167 1.00 90.63 206 GLN G C 1
ATOM 14970 O O . GLN G 2 206 ? 99.614 97.649 -9.113 1.00 90.83 206 GLN G O 1
ATOM 14976 N N . MET H 2 1 ? 130.578 70.167 -46.927 1.00 81.58 1 MET H N 1
ATOM 14977 C CA . MET H 2 1 ? 131.635 71.079 -46.407 1.00 81.73 1 MET H CA 1
ATOM 14978 C C . MET H 2 1 ? 132.147 70.608 -45.043 1.00 81.73 1 MET H C 1
ATOM 14979 O O . MET H 2 1 ? 132.220 69.402 -44.777 1.00 82.83 1 MET H O 1
ATOM 14984 N N . ILE H 2 2 ? 132.523 71.561 -44.192 1.00 80.64 2 ILE H N 1
ATOM 14985 C CA . ILE H 2 2 ? 133.016 71.266 -42.846 1.00 78.82 2 ILE H CA 1
ATOM 14986 C C . ILE H 2 2 ? 132.199 72.091 -41.883 1.00 77.69 2 ILE H C 1
ATOM 14987 O O . ILE H 2 2 ? 132.224 73.314 -41.944 1.00 77.12 2 ILE H O 1
ATOM 14992 N N . LYS H 2 3 ? 131.467 71.429 -40.999 1.00 76.15 3 LYS H N 1
ATOM 14993 C CA . LYS H 2 3 ? 130.655 72.150 -40.041 1.00 74.84 3 LYS H CA 1
ATOM 14994 C C . LYS H 2 3 ? 131.390 72.336 -38.710 1.00 74.51 3 LYS H C 1
ATOM 14995 O O . LYS H 2 3 ? 132.087 71.437 -38.234 1.00 74.47 3 LYS H O 1
ATOM 15001 N N . ILE H 2 4 ? 131.264 73.529 -38.133 1.00 74.14 4 ILE H N 1
ATOM 15002 C CA . ILE H 2 4 ? 131.912 73.827 -36.863 1.00 73.76 4 ILE H CA 1
ATOM 15003 C C . ILE H 2 4 ? 130.908 74.405 -35.877 1.00 74.06 4 ILE H C 1
ATOM 15004 O O . ILE H 2 4 ? 129.827 74.855 -36.263 1.00 73.98 4 ILE H O 1
ATOM 15009 N N . ALA H 2 5 ? 131.265 74.364 -34.599 1.00 73.89 5 ALA H N 1
ATOM 15010 C CA . ALA H 2 5 ? 130.417 74.892 -33.542 1.00 73.97 5 ALA H CA 1
ATOM 15011 C C . ALA H 2 5 ? 131.332 75.549 -32.527 1.00 74.37 5 ALA H C 1
ATOM 15012 O O . ALA H 2 5 ? 132.332 74.966 -32.100 1.00 74.28 5 ALA H O 1
ATOM 15014 N N . ILE H 2 6 ? 130.995 76.773 -32.150 1.00 74.89 6 ILE H N 1
ATOM 15015 C CA . ILE H 2 6 ? 131.811 77.503 -31.205 1.00 75.21 6 ILE H CA 1
ATOM 15016 C C . ILE H 2 6 ? 131.014 77.956 -29.991 1.00 75.82 6 ILE H C 1
ATOM 15017 O O . ILE H 2 6 ? 129.817 78.257 -30.078 1.00 76.15 6 ILE H O 1
ATOM 15022 N N . THR H 2 7 ? 131.688 77.978 -28.850 1.00 76.12 7 THR H N 1
ATOM 15023 C CA . THR H 2 7 ? 131.073 78.408 -27.606 1.00 76.62 7 THR H CA 1
ATOM 15024 C C . THR H 2 7 ? 131.006 79.932 -27.651 1.00 77.06 7 THR H C 1
ATOM 15025 O O . THR H 2 7 ? 132.024 80.601 -27.827 1.00 76.93 7 THR H O 1
ATOM 15029 N N . LYS H 2 8 ? 129.801 80.470 -27.507 1.00 77.33 8 LYS H N 1
ATOM 15030 C CA . LYS H 2 8 ? 129.578 81.907 -27.556 1.00 77.47 8 LYS H CA 1
ATOM 15031 C C . LYS H 2 8 ? 130.447 82.734 -26.618 1.00 77.71 8 LYS H C 1
ATOM 15032 O O . LYS H 2 8 ? 130.692 83.908 -26.875 1.00 78.44 8 LYS H O 1
ATOM 15038 N N . GLY H 2 9 ? 130.944 82.125 -25.553 1.00 77.82 9 GLY H N 1
ATOM 15039 C CA . GLY H 2 9 ? 131.757 82.868 -24.604 1.00 78.42 9 GLY H CA 1
ATOM 15040 C C . GLY H 2 9 ? 133.010 83.603 -25.068 1.00 78.45 9 GLY H C 1
ATOM 15041 O O . GLY H 2 9 ? 133.126 84.107 -26.190 1.00 78.13 9 GLY H O 1
ATOM 15042 N N . ARG H 2 10 ? 133.961 83.671 -24.150 1.00 78.70 10 ARG H N 1
ATOM 15043 C CA . ARG H 2 10 ? 135.231 84.318 -24.390 1.00 78.94 10 ARG H CA 1
ATOM 15044 C C . ARG H 2 10 ? 136.053 83.463 -25.343 1.00 79.64 10 ARG H C 1
ATOM 15045 O O . ARG H 2 10 ? 137.072 83.910 -25.869 1.00 79.72 10 ARG H O 1
ATOM 15053 N N . ILE H 2 11 ? 135.607 82.227 -25.560 1.00 80.08 11 ILE H N 1
ATOM 15054 C CA . ILE H 2 11 ? 136.300 81.310 -26.463 1.00 79.88 11 ILE H CA 1
ATOM 15055 C C . ILE H 2 11 ? 136.037 81.707 -27.907 1.00 80.69 11 ILE H C 1
ATOM 15056 O O . ILE H 2 11 ? 136.928 81.602 -28.749 1.00 80.39 11 ILE H O 1
ATOM 15061 N N . GLN H 2 12 ? 134.817 82.163 -28.187 1.00 80.94 12 GLN H N 1
ATOM 15062 C CA . GLN H 2 12 ? 134.447 82.579 -29.536 1.00 81.34 12 GLN H CA 1
ATOM 15063 C C . GLN H 2 12 ? 135.372 83.656 -30.080 1.00 82.30 12 GLN H C 1
ATOM 15064 O O . GLN H 2 12 ? 135.452 83.870 -31.290 1.00 82.33 12 GLN H O 1
ATOM 15070 N N . LYS H 2 13 ? 136.044 84.358 -29.178 1.00 83.28 13 LYS H N 1
ATOM 15071 C CA . LYS H 2 13 ? 136.979 85.397 -29.574 1.00 84.30 13 LYS H CA 1
ATOM 15072 C C . LYS H 2 13 ? 138.332 84.753 -29.871 1.00 85.03 13 LYS H C 1
ATOM 15073 O O . LYS H 2 13 ? 138.990 85.127 -30.837 1.00 85.42 13 LYS H O 1
ATOM 15079 N N . GLN H 2 14 ? 138.743 83.779 -29.054 1.00 85.59 14 GLN H N 1
ATOM 15080 C CA . GLN H 2 14 ? 140.027 83.097 -29.259 1.00 86.18 14 GLN H CA 1
ATOM 15081 C C . GLN H 2 14 ? 140.053 82.399 -30.613 1.00 86.27 14 GLN H C 1
ATOM 15082 O O . GLN H 2 14 ? 141.080 82.378 -31.297 1.00 86.37 14 GLN H O 1
ATOM 15088 N N . VAL H 2 15 ? 138.913 81.817 -30.980 1.00 86.56 15 VAL H N 1
ATOM 15089 C CA . VAL H 2 15 ? 138.774 81.102 -32.240 1.00 86.79 15 VAL H CA 1
ATOM 15090 C C . VAL H 2 15 ? 138.788 82.061 -33.424 1.00 86.92 15 VAL H C 1
ATOM 15091 O O . VAL H 2 15 ? 139.656 81.954 -34.293 1.00 86.94 15 VAL H O 1
ATOM 15095 N N . THR H 2 16 ? 137.840 82.996 -33.461 1.00 87.11 16 THR H N 1
ATOM 15096 C CA . THR H 2 16 ? 137.777 83.973 -34.552 1.00 87.42 16 THR H CA 1
ATOM 15097 C C . THR H 2 16 ? 139.151 84.630 -34.728 1.00 87.63 16 THR H C 1
ATOM 15098 O O . THR H 2 16 ? 139.543 84.999 -35.837 1.00 87.46 16 THR H O 1
ATOM 15102 N N . LYS H 2 17 ? 139.877 84.755 -33.619 1.00 87.72 17 LYS H N 1
ATOM 15103 C CA . LYS H 2 17 ? 141.218 85.330 -33.613 1.00 87.69 17 LYS H CA 1
ATOM 15104 C C . LYS H 2 17 ? 142.156 84.428 -34.423 1.00 87.64 17 LYS H C 1
ATOM 15105 O O . LYS H 2 17 ? 142.741 84.855 -35.418 1.00 87.79 17 LYS H O 1
ATOM 15111 N N . LEU H 2 18 ? 142.280 83.174 -33.990 1.00 87.75 18 LEU H N 1
ATOM 15112 C CA . LEU H 2 18 ? 143.146 82.199 -34.651 1.00 87.89 18 LEU H CA 1
ATOM 15113 C C . LEU H 2 18 ? 142.757 81.958 -36.111 1.00 88.20 18 LEU H C 1
ATOM 15114 O O . LEU H 2 18 ? 143.627 81.871 -36.982 1.00 87.77 18 LEU H O 1
ATOM 15119 N N . LEU H 2 19 ? 141.453 81.840 -36.366 1.00 88.39 19 LEU H N 1
ATOM 15120 C CA . LEU H 2 19 ? 140.939 81.616 -37.716 1.00 88.41 19 LEU H CA 1
ATOM 15121 C C . LEU H 2 19 ? 141.420 82.697 -38.672 1.00 89.25 19 LEU H C 1
ATOM 15122 O O . LEU H 2 19 ? 141.899 82.404 -39.773 1.00 89.33 19 LEU H O 1
ATOM 15127 N N . GLU H 2 20 ? 141.273 83.948 -38.243 1.00 89.94 20 GLU H N 1
ATOM 15128 C CA . GLU H 2 20 ? 141.698 85.106 -39.031 1.00 90.28 20 GLU H CA 1
ATOM 15129 C C . GLU H 2 20 ? 143.226 85.094 -39.145 1.00 90.17 20 GLU H C 1
ATOM 15130 O O . GLU H 2 20 ? 143.782 85.292 -40.226 1.00 89.60 20 GLU H O 1
ATOM 15136 N N . ASN H 2 21 ? 143.890 84.843 -38.018 1.00 90.10 21 ASN H N 1
ATOM 15137 C CA . ASN H 2 21 ? 145.341 84.782 -37.964 1.00 90.04 21 ASN H CA 1
ATOM 15138 C C . ASN H 2 21 ? 145.850 83.507 -38.628 1.00 90.16 21 ASN H C 1
ATOM 15139 O O . ASN H 2 21 ? 146.982 83.078 -38.399 1.00 90.24 21 ASN H O 1
ATOM 15144 N N . ALA H 2 22 ? 145.000 82.892 -39.441 1.00 90.12 22 ALA H N 1
ATOM 15145 C CA . ALA H 2 22 ? 145.364 81.673 -40.153 1.00 90.05 22 ALA H CA 1
ATOM 15146 C C . ALA H 2 22 ? 144.802 81.787 -41.568 1.00 90.02 22 ALA H C 1
ATOM 15147 O O . ALA H 2 22 ? 144.927 80.866 -42.380 1.00 90.05 22 ALA H O 1
ATOM 15149 N N . ASP H 2 23 ? 144.180 82.933 -41.844 1.00 89.91 23 ASP H N 1
ATOM 15150 C CA . ASP H 2 23 ? 143.606 83.236 -43.151 1.00 90.05 23 ASP H CA 1
ATOM 15151 C C . ASP H 2 23 ? 142.277 82.569 -43.469 1.00 90.15 23 ASP H C 1
ATOM 15152 O O . ASP H 2 23 ? 142.211 81.658 -44.294 1.00 90.01 23 ASP H O 1
ATOM 15157 N N . TYR H 2 24 ? 141.214 83.031 -42.821 1.00 90.26 24 TYR H N 1
ATOM 15158 C CA . TYR H 2 24 ? 139.880 82.497 -43.069 1.00 90.36 24 TYR H CA 1
ATOM 15159 C C . TYR H 2 24 ? 138.877 83.647 -43.096 1.00 90.68 24 TYR H C 1
ATOM 15160 O O . TYR H 2 24 ? 138.936 84.555 -42.265 1.00 90.73 24 TYR H O 1
ATOM 15169 N N . ASP H 2 25 ? 137.962 83.597 -44.059 1.00 90.96 25 ASP H N 1
ATOM 15170 C CA . ASP H 2 25 ? 136.928 84.615 -44.215 1.00 91.44 25 ASP H CA 1
ATOM 15171 C C . ASP H 2 25 ? 136.122 84.717 -42.914 1.00 91.95 25 ASP H C 1
ATOM 15172 O O . ASP H 2 25 ? 135.382 83.797 -42.568 1.00 92.11 25 ASP H O 1
ATOM 15177 N N . VAL H 2 26 ? 136.273 85.833 -42.199 1.00 92.49 26 VAL H N 1
ATOM 15178 C CA . VAL H 2 26 ? 135.573 86.046 -40.931 1.00 92.43 26 VAL H CA 1
ATOM 15179 C C . VAL H 2 26 ? 134.603 87.241 -40.962 1.00 92.91 26 VAL H C 1
ATOM 15180 O O . VAL H 2 26 ? 134.888 88.269 -41.569 1.00 93.19 26 VAL H O 1
ATOM 15184 N N . GLU H 2 27 ? 133.449 87.080 -40.319 1.00 93.51 27 GLU H N 1
ATOM 15185 C CA . GLU H 2 27 ? 132.420 88.125 -40.223 1.00 94.27 27 GLU H CA 1
ATOM 15186 C C . GLU H 2 27 ? 131.629 87.904 -38.936 1.00 95.12 27 GLU H C 1
ATOM 15187 O O . GLU H 2 27 ? 130.865 86.933 -38.810 1.00 94.64 27 GLU H O 1
ATOM 15193 N N . PRO H 2 28 ? 131.804 88.813 -37.963 1.00 95.69 28 PRO H N 1
ATOM 15194 C CA . PRO H 2 28 ? 131.143 88.772 -36.653 1.00 96.08 28 PRO H CA 1
ATOM 15195 C C . PRO H 2 28 ? 129.688 89.259 -36.546 1.00 96.10 28 PRO H C 1
ATOM 15196 O O . PRO H 2 28 ? 129.253 89.656 -35.460 1.00 96.08 28 PRO H O 1
ATOM 15200 N N . ILE H 2 29 ? 128.937 89.207 -37.647 1.00 95.99 29 ILE H N 1
ATOM 15201 C CA . ILE H 2 29 ? 127.534 89.647 -37.649 1.00 96.29 29 ILE H CA 1
ATOM 15202 C C . ILE H 2 29 ? 126.677 88.833 -36.657 1.00 96.55 29 ILE H C 1
ATOM 15203 O O . ILE H 2 29 ? 127.118 87.786 -36.167 1.00 96.30 29 ILE H O 1
ATOM 15208 N N . LEU H 2 30 ? 125.466 89.318 -36.356 1.00 96.95 30 LEU H N 1
ATOM 15209 C CA . LEU H 2 30 ? 124.547 88.633 -35.426 1.00 97.08 30 LEU H CA 1
ATOM 15210 C C . LEU H 2 30 ? 123.753 87.523 -36.132 1.00 97.10 30 LEU H C 1
ATOM 15211 O O . LEU H 2 30 ? 123.675 87.494 -37.362 1.00 96.98 30 LEU H O 1
ATOM 15216 N N . ASN H 2 31 ? 123.172 86.608 -35.356 1.00 96.94 31 ASN H N 1
ATOM 15217 C CA . ASN H 2 31 ? 122.370 85.521 -35.928 1.00 97.01 31 ASN H CA 1
ATOM 15218 C C . ASN H 2 31 ? 120.878 85.864 -35.915 1.00 97.38 31 ASN H C 1
ATOM 15219 O O . ASN H 2 31 ? 120.183 85.662 -34.913 1.00 97.11 31 ASN H O 1
ATOM 15224 N N . ILE H 2 38 ? 125.309 80.306 -40.784 1.00 82.54 38 ILE H N 1
ATOM 15225 C CA . ILE H 2 38 ? 126.313 81.208 -41.337 1.00 83.18 38 ILE H CA 1
ATOM 15226 C C . ILE H 2 38 ? 127.504 80.474 -41.969 1.00 83.56 38 ILE H C 1
ATOM 15227 O O . ILE H 2 38 ? 128.199 79.693 -41.313 1.00 83.42 38 ILE H O 1
ATOM 15232 N N . LYS H 2 39 ? 127.730 80.743 -43.254 1.00 84.60 39 LYS H N 1
ATOM 15233 C CA . LYS H 2 39 ? 128.815 80.119 -44.016 1.00 85.56 39 LYS H CA 1
ATOM 15234 C C . LYS H 2 39 ? 130.029 81.017 -44.201 1.00 86.41 39 LYS H C 1
ATOM 15235 O O . LYS H 2 39 ? 130.032 82.182 -43.803 1.00 86.45 39 LYS H O 1
ATOM 15241 N N . THR H 2 40 ? 131.063 80.460 -44.819 1.00 87.67 40 THR H N 1
ATOM 15242 C CA . THR H 2 40 ? 132.293 81.199 -45.091 1.00 88.86 40 THR H CA 1
ATOM 15243 C C . THR H 2 40 ? 132.805 80.778 -46.476 1.00 89.77 40 THR H C 1
ATOM 15244 O O . THR H 2 40 ? 132.393 79.751 -47.021 1.00 89.77 40 THR H O 1
ATOM 15248 N N . LYS H 2 41 ? 133.684 81.584 -47.056 1.00 90.77 41 LYS H N 1
ATOM 15249 C CA . LYS H 2 41 ? 134.230 81.273 -48.371 1.00 91.60 41 LYS H CA 1
ATOM 15250 C C . LYS H 2 41 ? 134.980 79.942 -48.326 1.00 91.63 41 LYS H C 1
ATOM 15251 O O . LYS H 2 41 ? 134.817 79.091 -49.202 1.00 91.10 41 LYS H O 1
ATOM 15257 N N . ASP H 2 42 ? 135.795 79.772 -47.287 1.00 91.56 42 ASP H N 1
ATOM 15258 C CA . ASP H 2 42 ? 136.591 78.563 -47.095 1.00 91.27 42 ASP H CA 1
ATOM 15259 C C . ASP H 2 42 ? 135.697 77.331 -46.949 1.00 90.72 42 ASP H C 1
ATOM 15260 O O . ASP H 2 42 ? 136.183 76.223 -46.739 1.00 90.33 42 ASP H O 1
ATOM 15265 N N . ASP H 2 43 ? 134.387 77.545 -47.055 1.00 90.62 43 ASP H N 1
ATOM 15266 C CA . ASP H 2 43 ? 133.382 76.482 -46.944 1.00 90.11 43 ASP H CA 1
ATOM 15267 C C . ASP H 2 43 ? 133.242 75.876 -45.544 1.00 88.99 43 ASP H C 1
ATOM 15268 O O . ASP H 2 43 ? 133.147 74.660 -45.393 1.00 88.82 43 ASP H O 1
ATOM 15273 N N . LEU H 2 44 ? 133.207 76.736 -44.531 1.00 88.31 44 LEU H N 1
ATOM 15274 C CA . LEU H 2 44 ? 133.090 76.305 -43.148 1.00 87.44 44 LEU H CA 1
ATOM 15275 C C . LEU H 2 44 ? 131.781 76.759 -42.538 1.00 87.24 44 LEU H C 1
ATOM 15276 O O . LEU H 2 44 ? 131.684 77.892 -42.078 1.00 87.82 44 LEU H O 1
ATOM 15281 N N . GLN H 2 45 ? 130.773 75.902 -42.514 1.00 86.17 45 GLN H N 1
ATOM 15282 C CA . GLN H 2 45 ? 129.511 76.306 -41.908 1.00 85.20 45 GLN H CA 1
ATOM 15283 C C . GLN H 2 45 ? 129.689 76.388 -40.382 1.00 84.33 45 GLN H C 1
ATOM 15284 O O . GLN H 2 45 ? 130.008 75.391 -39.739 1.00 84.22 45 GLN H O 1
ATOM 15290 N N . ILE H 2 46 ? 129.487 77.569 -39.801 1.00 83.07 46 ILE H N 1
ATOM 15291 C CA . ILE H 2 46 ? 129.667 77.715 -38.361 1.00 81.64 46 ILE H CA 1
ATOM 15292 C C . ILE H 2 46 ? 128.419 78.001 -37.535 1.00 81.62 46 ILE H C 1
ATOM 15293 O O . ILE H 2 46 ? 127.566 78.794 -37.922 1.00 81.61 46 ILE H O 1
ATOM 15298 N N . ILE H 2 47 ? 128.340 77.346 -36.380 1.00 80.54 47 ILE H N 1
ATOM 15299 C CA . ILE H 2 47 ? 127.224 77.492 -35.456 1.00 79.36 47 ILE H CA 1
ATOM 15300 C C . ILE H 2 47 ? 127.792 77.959 -34.127 1.00 79.33 47 ILE H C 1
ATOM 15301 O O . ILE H 2 47 ? 128.984 77.776 -33.853 1.00 79.53 47 ILE H O 1
ATOM 15306 N N . PHE H 2 48 ? 126.952 78.577 -33.302 1.00 78.79 48 PHE H N 1
ATOM 15307 C CA . PHE H 2 48 ? 127.398 79.028 -31.984 1.00 77.99 48 PHE H CA 1
ATOM 15308 C C . PHE H 2 48 ? 126.409 78.622 -30.897 1.00 77.35 48 PHE H C 1
ATOM 15309 O O . PHE H 2 48 ? 125.231 78.332 -31.155 1.00 76.90 48 PHE H O 1
ATOM 15317 N N . GLY H 2 49 ? 126.909 78.601 -29.670 1.00 77.26 49 GLY H N 1
ATOM 15318 C CA . GLY H 2 49 ? 126.074 78.240 -28.548 1.00 76.47 49 GLY H CA 1
ATOM 15319 C C . GLY H 2 49 ? 126.917 78.006 -27.326 1.00 76.42 49 GLY H C 1
ATOM 15320 O O . GLY H 2 49 ? 128.140 78.129 -27.386 1.00 75.93 49 GLY H O 1
ATOM 15321 N N . LYS H 2 50 ? 126.255 77.677 -26.220 1.00 76.53 50 LYS H N 1
ATOM 15322 C CA . LYS H 2 50 ? 126.925 77.404 -24.956 1.00 76.68 50 LYS H CA 1
ATOM 15323 C C . LYS H 2 50 ? 127.736 76.107 -25.064 1.00 77.13 50 LYS H C 1
ATOM 15324 O O . LYS H 2 50 ? 127.387 75.193 -25.825 1.00 77.24 50 LYS H O 1
ATOM 15330 N N . PRO H 2 51 ? 128.823 76.010 -24.284 1.00 77.33 51 PRO H N 1
ATOM 15331 C CA . PRO H 2 51 ? 129.725 74.852 -24.253 1.00 77.12 51 PRO H CA 1
ATOM 15332 C C . PRO H 2 51 ? 129.055 73.486 -24.252 1.00 76.52 51 PRO H C 1
ATOM 15333 O O . PRO H 2 51 ? 129.339 72.659 -25.111 1.00 76.06 51 PRO H O 1
ATOM 15337 N N . ASN H 2 52 ? 128.173 73.243 -23.291 1.00 75.93 52 ASN H N 1
ATOM 15338 C CA . ASN H 2 52 ? 127.501 71.957 -23.236 1.00 75.62 52 ASN H CA 1
ATOM 15339 C C . ASN H 2 52 ? 126.643 71.717 -24.469 1.00 75.09 52 ASN H C 1
ATOM 15340 O O . ASN H 2 52 ? 126.248 70.586 -24.755 1.00 74.55 52 ASN H O 1
ATOM 15345 N N . ASP H 2 53 ? 126.358 72.793 -25.196 1.00 75.11 53 ASP H N 1
ATOM 15346 C CA . ASP H 2 53 ? 125.563 72.721 -26.415 1.00 74.96 53 ASP H CA 1
ATOM 15347 C C . ASP H 2 53 ? 126.456 72.493 -27.620 1.00 74.21 53 ASP H C 1
ATOM 15348 O O . ASP H 2 53 ? 126.013 71.939 -28.624 1.00 73.82 53 ASP H O 1
ATOM 15353 N N . VAL H 2 54 ? 127.710 72.929 -27.512 1.00 73.52 54 VAL H N 1
ATOM 15354 C CA . VAL H 2 54 ? 128.691 72.715 -28.572 1.00 73.24 54 VAL H CA 1
ATOM 15355 C C . VAL H 2 54 ? 128.946 71.212 -28.591 1.00 72.18 54 VAL H C 1
ATOM 15356 O O . VAL H 2 54 ? 128.993 70.594 -29.649 1.00 72.12 54 VAL H O 1
ATOM 15360 N N . ILE H 2 55 ? 129.114 70.639 -27.403 1.00 71.23 55 ILE H N 1
ATOM 15361 C CA . ILE H 2 55 ? 129.344 69.213 -27.260 1.00 70.24 55 ILE H CA 1
ATOM 15362 C C . ILE H 2 55 ? 128.110 68.441 -27.709 1.00 70.27 55 ILE H C 1
ATOM 15363 O O . ILE H 2 55 ? 128.224 67.421 -28.393 1.00 69.98 55 ILE H O 1
ATOM 15368 N N . THR H 2 56 ? 126.928 68.927 -27.335 1.00 70.42 56 THR H N 1
ATOM 15369 C CA . THR H 2 56 ? 125.695 68.262 -27.738 1.00 70.44 56 THR H CA 1
ATOM 15370 C C . THR H 2 56 ? 125.603 68.219 -29.259 1.00 70.90 56 THR H C 1
ATOM 15371 O O . THR H 2 56 ? 125.232 67.201 -29.830 1.00 70.83 56 THR H O 1
ATOM 15375 N N . PHE H 2 57 ? 125.951 69.326 -29.913 1.00 71.39 57 PHE H N 1
ATOM 15376 C CA . PHE H 2 57 ? 125.902 69.400 -31.371 1.00 71.78 57 PHE H CA 1
ATOM 15377 C C . PHE H 2 57 ? 126.896 68.472 -32.034 1.00 72.43 57 PHE H C 1
ATOM 15378 O O . PHE H 2 57 ? 126.564 67.796 -33.005 1.00 72.66 57 PHE H O 1
ATOM 15386 N N . LEU H 2 58 ? 128.117 68.445 -31.514 1.00 72.85 58 LEU H N 1
ATOM 15387 C CA . LEU H 2 58 ? 129.153 67.583 -32.057 1.00 72.88 58 LEU H CA 1
ATOM 15388 C C . LEU H 2 58 ? 128.768 66.138 -31.817 1.00 73.38 58 LEU H C 1
ATOM 15389 O O . LEU H 2 58 ? 128.983 65.279 -32.672 1.00 73.49 58 LEU H O 1
ATOM 15394 N N . GLU H 2 59 ? 128.192 65.878 -30.647 1.00 73.83 59 GLU H N 1
ATOM 15395 C CA . GLU H 2 59 ? 127.767 64.536 -30.289 1.00 74.68 59 GLU H CA 1
ATOM 15396 C C . GLU H 2 59 ? 126.817 63.993 -31.340 1.00 75.03 59 GLU H C 1
ATOM 15397 O O . GLU H 2 59 ? 127.078 62.953 -31.935 1.00 75.25 59 GLU H O 1
ATOM 15403 N N . HIS H 2 60 ? 125.719 64.699 -31.582 1.00 75.47 60 HIS H N 1
ATOM 15404 C CA . HIS H 2 60 ? 124.755 64.263 -32.587 1.00 76.23 60 HIS H CA 1
ATOM 15405 C C . HIS H 2 60 ? 125.241 64.496 -34.031 1.00 76.27 60 HIS H C 1
ATOM 15406 O O . HIS H 2 60 ? 124.429 64.707 -34.941 1.00 76.52 60 HIS H O 1
ATOM 15413 N N . GLY H 2 61 ? 126.556 64.472 -34.242 1.00 75.79 61 GLY H N 1
ATOM 15414 C CA . GLY H 2 61 ? 127.090 64.667 -35.582 1.00 75.10 61 GLY H CA 1
ATOM 15415 C C . GLY H 2 61 ? 126.473 65.796 -36.397 1.00 74.40 61 GLY H C 1
ATOM 15416 O O . GLY H 2 61 ? 126.443 65.745 -37.625 1.00 74.49 61 GLY H O 1
ATOM 15417 N N . ILE H 2 62 ? 125.964 66.807 -35.704 1.00 73.48 62 ILE H N 1
ATOM 15418 C CA . ILE H 2 62 ? 125.380 67.976 -36.340 1.00 72.08 62 ILE H CA 1
ATOM 15419 C C . ILE H 2 62 ? 126.555 68.735 -36.952 1.00 70.88 62 ILE H C 1
ATOM 15420 O O . ILE H 2 62 ? 126.418 69.413 -37.963 1.00 70.68 62 ILE H O 1
ATOM 15425 N N . VAL H 2 63 ? 127.712 68.611 -36.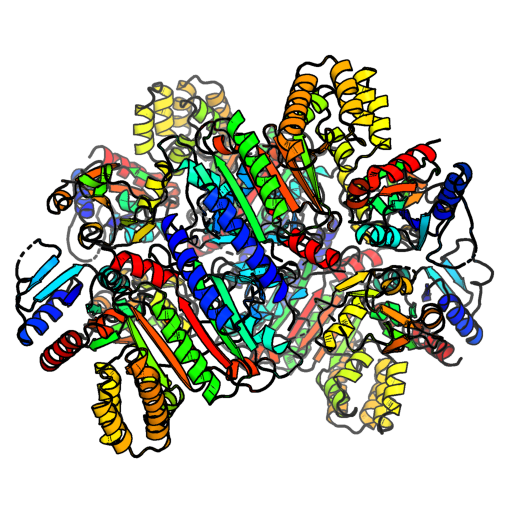313 1.00 69.93 63 VAL H N 1
ATOM 15426 C CA . VAL H 2 63 ? 128.934 69.253 -36.776 1.00 68.78 63 VAL H CA 1
ATOM 15427 C C . VAL H 2 63 ? 130.084 68.256 -36.735 1.00 68.30 63 VAL H C 1
ATOM 15428 O O . VAL H 2 63 ? 129.955 67.165 -36.185 1.00 68.09 63 VAL H O 1
ATOM 15432 N N . ASP H 2 64 ? 131.209 68.639 -37.320 1.00 68.01 64 ASP H N 1
ATOM 15433 C CA . ASP H 2 64 ? 132.370 67.768 -37.381 1.00 67.85 64 ASP H CA 1
ATOM 15434 C C . ASP H 2 64 ? 133.448 68.223 -36.385 1.00 67.72 64 ASP H C 1
ATOM 15435 O O . ASP H 2 64 ? 134.165 67.406 -35.795 1.00 67.27 64 ASP H O 1
ATOM 15440 N N . ILE H 2 65 ? 133.553 69.537 -36.207 1.00 67.16 65 ILE H N 1
ATOM 15441 C CA . ILE H 2 65 ? 134.533 70.118 -35.300 1.00 66.68 65 ILE H CA 1
ATOM 15442 C C . ILE H 2 65 ? 133.801 70.960 -34.270 1.00 66.47 65 ILE H C 1
ATOM 15443 O O . ILE H 2 65 ? 132.661 71.358 -34.484 1.00 66.53 65 ILE H O 1
ATOM 15448 N N . GLY H 2 66 ? 134.458 71.218 -33.149 1.00 65.76 66 GLY H N 1
ATOM 15449 C CA . GLY H 2 66 ? 133.868 72.039 -32.117 1.00 65.51 66 GLY H CA 1
ATOM 15450 C C . GLY H 2 66 ? 134.966 72.661 -31.275 1.00 65.72 66 GLY H C 1
ATOM 15451 O O . GLY H 2 66 ? 136.061 72.100 -31.154 1.00 65.57 66 GLY H O 1
ATOM 15452 N N . PHE H 2 67 ? 134.698 73.834 -30.710 1.00 65.70 67 PHE H N 1
ATOM 15453 C CA . PHE H 2 67 ? 135.678 74.492 -29.849 1.00 65.82 67 PHE H CA 1
ATOM 15454 C C . PHE H 2 67 ? 135.054 74.718 -28.484 1.00 66.02 67 PHE H C 1
ATOM 15455 O O . PHE H 2 67 ? 134.117 75.504 -28.340 1.00 66.49 67 PHE H O 1
ATOM 15463 N N . VAL H 2 68 ? 135.564 73.994 -27.491 1.00 65.39 68 VAL H N 1
ATOM 15464 C CA . VAL H 2 68 ? 135.068 74.071 -26.125 1.00 64.83 68 VAL H CA 1
ATOM 15465 C C . VAL H 2 68 ? 136.247 74.143 -25.184 1.00 65.24 68 VAL H C 1
ATOM 15466 O O . VAL H 2 68 ? 137.382 74.019 -25.621 1.00 65.51 68 VAL H O 1
ATOM 15470 N N . GLY H 2 69 ? 135.987 74.346 -23.896 1.00 65.11 69 GLY H N 1
ATOM 15471 C CA . GLY H 2 69 ? 137.076 74.413 -22.938 1.00 65.13 69 GLY H CA 1
ATOM 15472 C C . GLY H 2 69 ? 137.248 73.103 -22.187 1.00 65.62 69 GLY H C 1
ATOM 15473 O O . GLY H 2 69 ? 136.276 72.362 -22.013 1.00 65.79 69 GLY H O 1
ATOM 15474 N N . LYS H 2 70 ? 138.470 72.809 -21.742 1.00 65.88 70 LYS H N 1
ATOM 15475 C CA . LYS H 2 70 ? 138.741 71.572 -21.003 1.00 66.14 70 LYS H CA 1
ATOM 15476 C C . LYS H 2 70 ? 137.776 71.454 -19.831 1.00 66.45 70 LYS H C 1
ATOM 15477 O O . LYS H 2 70 ? 137.273 70.365 -19.538 1.00 66.89 70 LYS H O 1
ATOM 15483 N N . ASP H 2 71 ? 137.509 72.580 -19.172 1.00 66.66 71 ASP H N 1
ATOM 15484 C CA . ASP H 2 71 ? 136.612 72.600 -18.016 1.00 66.62 71 ASP H CA 1
ATOM 15485 C C . ASP H 2 71 ? 135.243 72.029 -18.337 1.00 66.31 71 ASP H C 1
ATOM 15486 O O . ASP H 2 71 ? 134.614 71.414 -17.488 1.00 66.39 71 ASP H O 1
ATOM 15491 N N . THR H 2 72 ? 134.793 72.238 -19.567 1.00 66.30 72 THR H N 1
ATOM 15492 C CA . THR H 2 72 ? 133.504 71.740 -20.015 1.00 66.45 72 THR H CA 1
ATOM 15493 C C . THR H 2 72 ? 133.633 70.284 -20.418 1.00 66.44 72 THR H C 1
ATOM 15494 O O . THR H 2 72 ? 132.779 69.456 -20.096 1.00 66.31 72 THR H O 1
ATOM 15498 N N . LEU H 2 73 ? 134.710 69.979 -21.131 1.00 66.36 73 LEU H N 1
ATOM 15499 C CA . LEU H 2 73 ? 134.959 68.624 -21.590 1.00 66.22 73 LEU H CA 1
ATOM 15500 C C . LEU H 2 73 ? 135.197 67.691 -20.417 1.00 66.33 73 LEU H C 1
ATOM 15501 O O . LEU H 2 73 ? 134.823 66.525 -20.471 1.00 66.25 73 LEU H O 1
ATOM 15506 N N . ASP H 2 74 ? 135.809 68.198 -19.356 1.00 66.67 74 ASP H N 1
ATOM 15507 C CA . ASP H 2 74 ? 136.070 67.367 -18.192 1.00 67.89 74 ASP H CA 1
ATOM 15508 C C . ASP H 2 74 ? 134.779 66.970 -17.496 1.00 68.51 74 ASP H C 1
ATOM 15509 O O . ASP H 2 74 ? 134.469 65.784 -17.371 1.00 68.94 74 ASP H O 1
ATOM 15514 N N . GLU H 2 75 ? 134.035 67.976 -17.049 1.00 68.99 75 GLU H N 1
ATOM 15515 C CA . GLU H 2 75 ? 132.764 67.800 -16.351 1.00 69.48 75 GLU H CA 1
ATOM 15516 C C . GLU H 2 75 ? 131.743 67.046 -17.202 1.00 69.84 75 GLU H C 1
ATOM 15517 O O . GLU H 2 75 ? 131.033 66.171 -16.707 1.00 70.09 75 GLU H O 1
ATOM 15523 N N . ASN H 2 76 ? 131.664 67.373 -18.482 1.00 70.09 76 ASN H N 1
ATOM 15524 C CA . ASN H 2 76 ? 130.706 66.693 -19.342 1.00 70.36 76 ASN H CA 1
ATOM 15525 C C . ASN H 2 76 ? 131.013 65.208 -19.400 1.00 70.86 76 ASN H C 1
ATOM 15526 O O . ASN H 2 76 ? 132.171 64.809 -19.526 1.00 70.90 76 ASN H O 1
ATOM 15531 N N . ASP H 2 77 ? 129.969 64.393 -19.303 1.00 71.56 77 ASP H N 1
ATOM 15532 C CA . ASP H 2 77 ? 130.128 62.945 -19.337 1.00 72.22 77 ASP H CA 1
ATOM 15533 C C . ASP H 2 77 ? 130.437 62.411 -20.734 1.00 72.27 77 ASP H C 1
ATOM 15534 O O . ASP H 2 77 ? 130.819 61.247 -20.877 1.00 72.49 77 ASP H O 1
ATOM 15539 N N . PHE H 2 78 ? 130.261 63.249 -21.757 1.00 72.09 78 PHE H N 1
ATOM 15540 C CA . PHE H 2 78 ? 130.535 62.846 -23.131 1.00 72.08 78 PHE H CA 1
ATOM 15541 C C . PHE H 2 78 ? 132.037 62.698 -23.307 1.00 72.38 78 PHE H C 1
ATOM 15542 O O . PHE H 2 78 ? 132.820 63.485 -22.773 1.00 72.07 78 PHE H O 1
ATOM 15550 N N . ASP H 2 79 ? 132.441 61.703 -24.082 1.00 72.99 79 ASP H N 1
ATOM 15551 C CA . ASP H 2 79 ? 133.856 61.453 -24.250 1.00 73.97 79 ASP H CA 1
ATOM 15552 C C . ASP H 2 79 ? 134.229 60.999 -25.659 1.00 73.70 79 ASP H C 1
ATOM 15553 O O . ASP H 2 79 ? 135.402 61.004 -26.047 1.00 73.49 79 ASP H O 1
ATOM 15558 N N . ASP H 2 80 ? 133.223 60.624 -26.431 1.00 73.80 80 ASP H N 1
ATOM 15559 C CA . ASP H 2 80 ? 133.451 60.116 -27.769 1.00 73.96 80 ASP H CA 1
ATOM 15560 C C . ASP H 2 80 ? 133.830 61.147 -28.838 1.00 73.72 80 ASP H C 1
ATOM 15561 O O . ASP H 2 80 ? 133.067 61.403 -29.780 1.00 73.54 80 ASP H O 1
ATOM 15566 N N . TYR H 2 81 ? 135.030 61.710 -28.693 1.00 73.61 81 TYR H N 1
ATOM 15567 C CA . TYR H 2 81 ? 135.555 62.704 -29.629 1.00 73.25 81 TYR H CA 1
ATOM 15568 C C . TYR H 2 81 ? 137.089 62.653 -29.719 1.00 73.07 81 TYR H C 1
ATOM 15569 O O . TYR H 2 81 ? 137.741 61.880 -29.014 1.00 72.56 81 TYR H O 1
ATOM 15578 N N . TYR H 2 82 ? 137.661 63.472 -30.594 1.00 72.75 82 TYR H N 1
ATOM 15579 C CA . TYR H 2 82 ? 139.116 63.521 -30.759 1.00 72.82 82 TYR H CA 1
ATOM 15580 C C . TYR H 2 82 ? 139.651 64.912 -30.390 1.00 73.30 82 TYR H C 1
ATOM 15581 O O . TYR H 2 82 ? 139.251 65.905 -30.982 1.00 73.74 82 TYR H O 1
ATOM 15590 N N . GLU H 2 83 ? 140.550 64.987 -29.415 1.00 73.66 83 GLU H N 1
ATOM 15591 C CA . GLU H 2 83 ? 141.098 66.274 -28.996 1.00 74.26 83 GLU H CA 1
ATOM 15592 C C . GLU H 2 83 ? 142.434 66.542 -29.692 1.00 74.76 83 GLU H C 1
ATOM 15593 O O . GLU H 2 83 ? 143.509 66.395 -29.097 1.00 74.74 83 GLU H O 1
ATOM 15599 N N . LEU H 2 84 ? 142.333 66.944 -30.961 1.00 75.28 84 LEU H N 1
ATOM 15600 C CA . LEU H 2 84 ? 143.473 67.234 -31.841 1.00 76.13 84 LEU H CA 1
ATOM 15601 C C . LEU H 2 84 ? 144.322 68.449 -31.458 1.00 76.87 84 LEU H C 1
ATOM 15602 O O . LEU H 2 84 ? 145.430 68.310 -30.927 1.00 76.91 84 LEU H O 1
ATOM 15607 N N . LEU H 2 85 ? 143.804 69.638 -31.755 1.00 77.58 85 LEU H N 1
ATOM 15608 C CA . LEU H 2 85 ? 144.501 70.878 -31.436 1.00 77.91 85 LEU H CA 1
ATOM 15609 C C . LEU H 2 85 ? 144.152 71.384 -30.036 1.00 78.15 85 LEU H C 1
ATOM 15610 O O . LEU H 2 85 ? 143.143 70.994 -29.447 1.00 78.17 85 LEU H O 1
ATOM 15615 N N . TYR H 2 86 ? 144.985 72.280 -29.521 1.00 78.90 86 TYR H N 1
ATOM 15616 C CA . TYR H 2 86 ? 144.790 72.828 -28.188 1.00 79.29 86 TYR H CA 1
ATOM 15617 C C . TYR H 2 86 ? 145.362 74.238 -28.024 1.00 79.78 86 TYR H C 1
ATOM 15618 O O . TYR H 2 86 ? 146.530 74.403 -27.680 1.00 80.11 86 TYR H O 1
ATOM 15627 N N . LEU H 2 87 ? 144.542 75.255 -28.255 1.00 79.63 87 LEU H N 1
ATOM 15628 C CA . LEU H 2 87 ? 145.011 76.629 -28.123 1.00 79.78 87 LEU H CA 1
ATOM 15629 C C . LEU H 2 87 ? 145.416 76.908 -26.684 1.00 80.46 87 LEU H C 1
ATOM 15630 O O . LEU H 2 87 ? 144.566 77.277 -25.881 1.00 81.05 87 LEU H O 1
ATOM 15635 N N . LYS H 2 88 ? 146.696 76.757 -26.351 1.00 80.84 88 LYS H N 1
ATOM 15636 C CA . LYS H 2 88 ? 147.145 77.003 -24.975 1.00 81.52 88 LYS H CA 1
ATOM 15637 C C . LYS H 2 88 ? 147.015 78.493 -24.576 1.00 81.85 88 LYS H C 1
ATOM 15638 O O . LYS H 2 88 ? 147.634 78.960 -23.616 1.00 81.57 88 LYS H O 1
ATOM 15644 N N . ILE H 2 89 ? 146.191 79.221 -25.324 1.00 81.85 89 ILE H N 1
ATOM 15645 C CA . ILE H 2 89 ? 145.940 80.640 -25.099 1.00 81.72 89 ILE H CA 1
ATOM 15646 C C . ILE H 2 89 ? 145.029 80.830 -23.896 1.00 81.49 89 ILE H C 1
ATOM 15647 O O . ILE H 2 89 ? 143.838 80.517 -23.957 1.00 81.85 89 ILE H O 1
ATOM 15652 N N . GLY H 2 90 ? 145.584 81.341 -22.805 1.00 80.88 90 GLY H N 1
ATOM 15653 C CA . GLY H 2 90 ? 144.774 81.560 -21.619 1.00 80.96 90 GLY H CA 1
ATOM 15654 C C . GLY H 2 90 ? 145.550 81.528 -20.316 1.00 80.54 90 GLY H C 1
ATOM 15655 O O . GLY H 2 90 ? 146.780 81.580 -20.309 1.00 80.21 90 GLY H O 1
ATOM 15656 N N . GLN H 2 91 ? 144.829 81.447 -19.203 1.00 80.21 91 GLN H N 1
ATOM 15657 C CA . GLN H 2 91 ? 145.471 81.404 -17.899 1.00 79.82 91 GLN H CA 1
ATOM 15658 C C . GLN H 2 91 ? 144.478 80.985 -16.803 1.00 79.17 91 GLN H C 1
ATOM 15659 O O . GLN H 2 91 ? 144.626 81.355 -15.634 1.00 79.29 91 GLN H O 1
ATOM 15665 N N . CYS H 2 92 ? 143.463 80.213 -17.200 1.00 78.61 92 CYS H N 1
ATOM 15666 C CA . CYS H 2 92 ? 142.442 79.703 -16.280 1.00 77.43 92 CYS H CA 1
ATOM 15667 C C . CYS H 2 92 ? 142.905 78.369 -15.713 1.00 75.81 92 CYS H C 1
ATOM 15668 O O . CYS H 2 92 ? 143.681 77.652 -16.348 1.00 75.59 92 CYS H O 1
ATOM 15671 N N . ILE H 2 93 ? 142.414 78.029 -14.527 1.00 73.80 93 ILE H N 1
ATOM 15672 C CA . ILE H 2 93 ? 142.764 76.761 -13.903 1.00 71.63 93 ILE H CA 1
ATOM 15673 C C . ILE H 2 93 ? 141.745 76.305 -12.859 1.00 71.26 93 ILE H C 1
ATOM 15674 O O . ILE H 2 93 ? 141.173 77.105 -12.110 1.00 71.66 93 ILE H O 1
ATOM 15679 N N . PHE H 2 94 ? 141.498 75.005 -12.826 1.00 69.49 94 PHE H N 1
ATOM 15680 C CA . PHE H 2 94 ? 140.588 74.471 -11.841 1.00 67.72 94 PHE H CA 1
ATOM 15681 C C . PHE H 2 94 ? 141.377 74.557 -10.558 1.00 67.23 94 PHE H C 1
ATOM 15682 O O . PHE H 2 94 ? 142.579 74.328 -10.566 1.00 66.88 94 PHE H O 1
ATOM 15690 N N . ALA H 2 95 ? 140.718 74.909 -9.464 1.00 66.86 95 ALA H N 1
ATOM 15691 C CA . ALA H 2 95 ? 141.415 75.020 -8.193 1.00 67.10 95 ALA H CA 1
ATOM 15692 C C . ALA H 2 95 ? 140.466 74.924 -7.012 1.00 67.44 95 ALA H C 1
ATOM 15693 O O . ALA H 2 95 ? 139.288 75.259 -7.126 1.00 67.27 95 ALA H O 1
ATOM 15695 N N . LEU H 2 96 ? 140.987 74.466 -5.880 1.00 67.81 96 LEU H N 1
ATOM 15696 C CA . LEU H 2 96 ? 140.197 74.349 -4.666 1.00 68.50 96 LEU H CA 1
ATOM 15697 C C . LEU H 2 96 ? 140.423 75.614 -3.842 1.00 69.39 96 LEU H C 1
ATOM 15698 O O . LEU H 2 96 ? 141.453 75.771 -3.192 1.00 69.07 96 LEU H O 1
ATOM 15703 N N . ALA H 2 97 ? 139.458 76.522 -3.878 1.00 70.93 97 ALA H N 1
ATOM 15704 C CA . ALA H 2 97 ? 139.574 77.773 -3.147 1.00 72.39 97 ALA H CA 1
ATOM 15705 C C . ALA H 2 97 ? 138.856 77.737 -1.817 1.00 73.50 97 ALA H C 1
ATOM 15706 O O . ALA H 2 97 ? 137.934 76.952 -1.622 1.00 73.67 97 ALA H O 1
ATOM 15708 N N . SER H 2 98 ? 139.288 78.605 -0.908 1.00 74.54 98 SER H N 1
ATOM 15709 C CA . SER H 2 98 ? 138.679 78.707 0.409 1.00 75.41 98 SER H CA 1
ATOM 15710 C C . SER H 2 98 ? 139.296 79.825 1.246 1.00 76.66 98 SER H C 1
ATOM 15711 O O . SER H 2 98 ? 140.088 80.635 0.752 1.00 76.33 98 SER H O 1
ATOM 15714 N N . TYR H 2 99 ? 138.907 79.869 2.518 1.00 77.96 99 TYR H N 1
ATOM 15715 C CA . TYR H 2 99 ? 139.425 80.859 3.462 1.00 79.25 99 TYR H CA 1
ATOM 15716 C C . TYR H 2 99 ? 140.841 80.424 3.881 1.00 80.60 99 TYR H C 1
ATOM 15717 O O . TYR H 2 99 ? 141.136 79.227 3.963 1.00 80.38 99 TYR H O 1
ATOM 15726 N N . PRO H 2 100 ? 141.734 81.388 4.154 1.00 81.37 100 PRO H N 1
ATOM 15727 C CA . PRO H 2 100 ? 143.102 81.032 4.550 1.00 82.00 100 PRO H CA 1
ATOM 15728 C C . PRO H 2 100 ? 143.187 79.921 5.604 1.00 83.22 100 PRO H C 1
ATOM 15729 O O . PRO H 2 100 ? 143.891 78.919 5.422 1.00 83.13 100 PRO H O 1
ATOM 15733 N N . ASP H 2 101 ? 142.449 80.106 6.695 1.00 84.32 101 ASP H N 1
ATOM 15734 C CA . ASP H 2 101 ? 142.426 79.162 7.811 1.00 85.26 101 ASP H CA 1
ATOM 15735 C C . ASP H 2 101 ? 141.954 77.756 7.465 1.00 86.00 101 ASP H C 1
ATOM 15736 O O . ASP H 2 101 ? 142.053 76.848 8.292 1.00 86.15 101 ASP H O 1
ATOM 15741 N N . PHE H 2 102 ? 141.447 77.580 6.246 1.00 86.39 102 PHE H N 1
ATOM 15742 C CA . PHE H 2 102 ? 140.945 76.286 5.781 1.00 86.85 102 PHE H CA 1
ATOM 15743 C C . PHE H 2 102 ? 141.908 75.127 5.985 1.00 87.57 102 PHE H C 1
ATOM 15744 O O . PHE H 2 102 ? 141.536 74.082 6.525 1.00 87.30 102 PHE H O 1
ATOM 15752 N N . SER H 2 103 ? 143.142 75.320 5.529 1.00 88.31 103 SER H N 1
ATOM 15753 C CA . SER H 2 103 ? 144.181 74.297 5.613 1.00 89.21 103 SER H CA 1
ATOM 15754 C C . SER H 2 103 ? 144.499 73.835 7.037 1.00 89.86 103 SER H C 1
ATOM 15755 O O . SER H 2 103 ? 144.898 72.687 7.257 1.00 89.50 103 SER H O 1
ATOM 15758 N N . ASN H 2 104 ? 144.318 74.730 7.999 1.00 90.32 104 ASN H N 1
ATOM 15759 C CA . ASN H 2 104 ? 144.603 74.403 9.382 1.00 90.76 104 ASN H CA 1
ATOM 15760 C C . ASN H 2 104 ? 143.399 73.882 10.163 1.00 91.21 104 ASN H C 1
ATOM 15761 O O . ASN H 2 104 ? 143.551 72.988 10.997 1.00 91.54 104 ASN H O 1
ATOM 15766 N N . LYS H 2 105 ? 142.208 74.418 9.896 1.00 91.33 105 LYS H N 1
ATOM 15767 C CA . LYS H 2 105 ? 141.002 73.976 10.605 1.00 91.50 105 LYS H CA 1
ATOM 15768 C C . LYS H 2 105 ? 140.804 72.461 10.524 1.00 91.54 105 LYS H C 1
ATOM 15769 O O . LYS H 2 105 ? 140.897 71.870 9.451 1.00 91.27 105 LYS H O 1
ATOM 15775 N N . ASN H 2 106 ? 140.540 71.833 11.663 1.00 91.78 106 ASN H N 1
ATOM 15776 C CA . ASN H 2 106 ? 140.319 70.396 11.685 1.00 91.99 106 ASN H CA 1
ATOM 15777 C C . ASN H 2 106 ? 138.824 70.159 11.518 1.00 92.28 106 ASN H C 1
ATOM 15778 O O . ASN H 2 106 ? 138.004 70.777 12.210 1.00 92.40 106 ASN H O 1
ATOM 15783 N N . PHE H 2 107 ? 138.470 69.271 10.593 1.00 91.85 107 PHE H N 1
ATOM 15784 C CA . PHE H 2 107 ? 137.070 68.944 10.341 1.00 91.50 107 PHE H CA 1
ATOM 15785 C C . PHE H 2 107 ? 136.731 67.547 10.842 1.00 91.29 107 PHE H C 1
ATOM 15786 O O . PHE H 2 107 ? 137.314 66.564 10.388 1.00 91.20 107 PHE H O 1
ATOM 15794 N N . GLN H 2 108 ? 135.793 67.458 11.779 1.00 90.39 108 GLN H N 1
ATOM 15795 C CA . GLN H 2 108 ? 135.516 66.161 12.341 1.00 89.55 108 GLN H CA 1
ATOM 15796 C C . GLN H 2 108 ? 134.740 65.424 11.325 1.00 89.01 108 GLN H C 1
ATOM 15797 O O . GLN H 2 108 ? 135.003 64.266 10.975 1.00 89.18 108 GLN H O 1
ATOM 15803 N N . ARG H 2 109 ? 133.769 66.305 10.816 1.00 88.00 109 ARG H N 1
ATOM 15804 C CA . ARG H 2 109 ? 132.717 65.797 9.923 1.00 86.60 109 ARG H CA 1
ATOM 15805 C C . ARG H 2 109 ? 133.413 66.013 8.580 1.00 85.13 109 ARG H C 1
ATOM 15806 O O . ARG H 2 109 ? 134.396 66.764 8.489 1.00 85.24 109 ARG H O 1
ATOM 15814 N N . HIS H 2 110 ? 132.894 65.351 7.560 1.00 83.24 110 HIS H N 1
ATOM 15815 C CA . HIS H 2 110 ? 133.268 65.684 6.178 1.00 81.10 110 HIS H CA 1
ATOM 15816 C C . HIS H 2 110 ? 133.096 67.057 5.533 1.00 80.17 110 HIS H C 1
ATOM 15817 O O . HIS H 2 110 ? 132.115 67.768 5.796 1.00 80.14 110 HIS H O 1
ATOM 15824 N N . LYS H 2 111 ? 133.928 67.518 4.866 1.00 79.02 111 LYS H N 1
ATOM 15825 C CA . LYS H 2 111 ? 134.067 68.657 4.008 1.00 77.62 111 LYS H CA 1
ATOM 15826 C C . LYS H 2 111 ? 132.958 68.782 3.036 1.00 76.87 111 LYS H C 1
ATOM 15827 O O . LYS H 2 111 ? 132.643 67.872 2.279 1.00 76.50 111 LYS H O 1
ATOM 15833 N N . ARG H 2 112 ? 132.338 69.937 3.057 1.00 76.21 112 ARG H N 1
ATOM 15834 C CA . ARG H 2 112 ? 131.269 70.274 2.139 1.00 75.56 112 ARG H CA 1
ATOM 15835 C C . ARG H 2 112 ? 131.832 71.189 1.079 1.00 73.75 112 ARG H C 1
ATOM 15836 O O . ARG H 2 112 ? 132.208 72.318 1.385 1.00 73.54 112 ARG H O 1
ATOM 15844 N N . ILE H 2 113 ? 131.901 70.721 -0.162 1.00 71.76 113 ILE H N 1
ATOM 15845 C CA . ILE H 2 113 ? 132.419 71.534 -1.255 1.00 70.05 113 ILE H CA 1
ATOM 15846 C C . ILE H 2 113 ? 131.337 71.962 -2.252 1.00 68.74 113 ILE H C 1
ATOM 15847 O O . ILE H 2 113 ? 130.589 71.141 -2.778 1.00 68.72 113 ILE H O 1
ATOM 15852 N N . ALA H 2 114 ? 131.264 73.254 -2.521 1.00 67.35 114 ALA H N 1
ATOM 15853 C CA . ALA H 2 114 ? 130.284 73.750 -3.461 1.00 66.26 114 ALA H CA 1
ATOM 15854 C C . ALA H 2 114 ? 130.983 74.018 -4.783 1.00 65.42 114 ALA H C 1
ATOM 15855 O O . ALA H 2 114 ? 131.957 74.761 -4.830 1.00 65.80 114 ALA H O 1
ATOM 15857 N N . SER H 2 115 ? 130.496 73.410 -5.858 1.00 64.46 115 SER H N 1
ATOM 15858 C CA . SER H 2 115 ? 131.107 73.611 -7.164 1.00 63.82 115 SER H CA 1
ATOM 15859 C C . SER H 2 115 ? 130.115 73.557 -8.301 1.00 63.75 115 SER H C 1
ATOM 15860 O O . SER H 2 115 ? 129.034 72.998 -8.180 1.00 64.32 115 SER H O 1
ATOM 15863 N N . LYS H 2 116 ? 130.510 74.141 -9.419 1.00 64.22 116 LYS H N 1
ATOM 15864 C CA . LYS H 2 116 ? 129.687 74.177 -10.615 1.00 64.51 116 LYS H CA 1
ATOM 15865 C C . LYS H 2 116 ? 129.940 72.886 -11.388 1.00 64.73 116 LYS H C 1
ATOM 15866 O O . LYS H 2 116 ? 129.165 72.490 -12.261 1.00 64.29 116 LYS H O 1
ATOM 15872 N N . TYR H 2 117 ? 131.049 72.238 -11.043 1.00 65.47 117 TYR H N 1
ATOM 15873 C CA . TYR H 2 117 ? 131.475 71.006 -11.692 1.00 65.64 117 TYR H CA 1
ATOM 15874 C C . TYR H 2 117 ? 131.584 69.880 -10.687 1.00 65.14 117 TYR H C 1
ATOM 15875 O O . TYR H 2 117 ? 132.658 69.573 -10.199 1.00 64.84 117 TYR H O 1
ATOM 15884 N N . PRO H 2 118 ? 130.463 69.241 -10.372 1.00 65.49 118 PRO H N 1
ATOM 15885 C CA . PRO H 2 118 ? 130.496 68.149 -9.408 1.00 66.27 118 PRO H CA 1
ATOM 15886 C C . PRO H 2 118 ? 131.428 67.004 -9.801 1.00 66.97 118 PRO H C 1
ATOM 15887 O O . PRO H 2 118 ? 132.133 66.459 -8.949 1.00 67.01 118 PRO H O 1
ATOM 15891 N N . ARG H 2 119 ? 131.440 66.642 -11.085 1.00 68.26 119 ARG H N 1
ATOM 15892 C CA . ARG H 2 119 ? 132.298 65.553 -11.559 1.00 69.39 119 ARG H CA 1
ATOM 15893 C C . ARG H 2 119 ? 133.765 65.880 -11.290 1.00 68.93 119 ARG H C 1
ATOM 15894 O O . ARG H 2 119 ? 134.483 65.097 -10.664 1.00 69.04 119 ARG H O 1
ATOM 15902 N N . VAL H 2 120 ? 134.208 67.037 -11.765 1.00 68.13 120 VAL H N 1
ATOM 15903 C CA . VAL H 2 120 ? 135.588 67.446 -11.567 1.00 67.50 120 VAL H CA 1
ATOM 15904 C C . VAL H 2 120 ? 135.929 67.486 -10.070 1.00 67.71 120 VAL H C 1
ATOM 15905 O O . VAL H 2 120 ? 137.014 67.087 -9.654 1.00 67.57 120 VAL H O 1
ATOM 15909 N N . THR H 2 121 ? 134.990 67.947 -9.257 1.00 67.92 121 THR H N 1
ATOM 15910 C CA . THR H 2 121 ? 135.228 68.025 -7.825 1.00 68.10 121 THR H CA 1
ATOM 15911 C C . THR H 2 121 ? 135.313 66.626 -7.204 1.00 68.37 121 THR H C 1
ATOM 15912 O O . THR H 2 121 ? 136.169 66.365 -6.356 1.00 68.11 121 THR H O 1
ATOM 15916 N N . LYS H 2 122 ? 134.439 65.721 -7.637 1.00 68.53 122 LYS H N 1
ATOM 15917 C CA . LYS H 2 122 ? 134.429 64.373 -7.084 1.00 69.07 122 LYS H CA 1
ATOM 15918 C C . LYS H 2 122 ? 135.648 63.587 -7.513 1.00 69.40 122 LYS H C 1
ATOM 15919 O O . LYS H 2 122 ? 136.143 62.749 -6.766 1.00 69.42 122 LYS H O 1
ATOM 15925 N N . LYS H 2 123 ? 136.140 63.877 -8.711 1.00 69.93 123 LYS H N 1
ATOM 15926 C CA . LYS H 2 123 ? 137.308 63.201 -9.263 1.00 70.27 123 LYS H CA 1
ATOM 15927 C C . LYS H 2 123 ? 138.622 63.714 -8.663 1.00 70.55 123 LYS H C 1
ATOM 15928 O O . LYS H 2 123 ? 139.579 62.953 -8.513 1.00 70.75 123 LYS H O 1
ATOM 15934 N N . TYR H 2 124 ? 138.669 65.000 -8.326 1.00 70.66 124 TYR H N 1
ATOM 15935 C CA . TYR H 2 124 ? 139.871 65.578 -7.741 1.00 70.71 124 TYR H CA 1
ATOM 15936 C C . TYR H 2 124 ? 140.071 64.995 -6.351 1.00 71.18 124 TYR H C 1
ATOM 15937 O O . TYR H 2 124 ? 141.161 64.533 -6.017 1.00 71.41 124 TYR H O 1
ATOM 15946 N N . PHE H 2 125 ? 139.014 65.005 -5.544 1.00 71.51 125 PHE H N 1
ATOM 15947 C CA . PHE H 2 125 ? 139.098 64.465 -4.191 1.00 71.95 125 PHE H CA 1
ATOM 15948 C C . PHE H 2 125 ? 139.236 62.950 -4.169 1.00 72.65 125 PHE H C 1
ATOM 15949 O O . PHE H 2 125 ? 139.602 62.362 -3.149 1.00 72.53 125 PHE H O 1
ATOM 15957 N N . ALA H 2 126 ? 138.917 62.313 -5.287 1.00 73.21 126 ALA H N 1
ATOM 15958 C CA . ALA H 2 126 ? 139.060 60.876 -5.362 1.00 73.99 126 ALA H CA 1
ATOM 15959 C C . ALA H 2 126 ? 140.555 60.680 -5.201 1.00 74.97 126 ALA H C 1
ATOM 15960 O O . ALA H 2 126 ? 141.012 60.086 -4.222 1.00 75.19 126 ALA H O 1
ATOM 15962 N N . GLN H 2 127 ? 141.315 61.225 -6.151 1.00 76.07 127 GLN H N 1
ATOM 15963 C CA . GLN H 2 127 ? 142.775 61.128 -6.139 1.00 77.49 127 GLN H CA 1
ATOM 15964 C C . GLN H 2 127 ? 143.390 61.581 -4.820 1.00 78.15 127 GLN H C 1
ATOM 15965 O O . GLN H 2 127 ? 144.431 61.068 -4.414 1.00 78.06 127 GLN H O 1
ATOM 15971 N N . LYS H 2 128 ? 142.754 62.543 -4.155 1.00 79.19 128 LYS H N 1
ATOM 15972 C CA . LYS H 2 128 ? 143.278 63.024 -2.886 1.00 80.09 128 LYS H CA 1
ATOM 15973 C C . LYS H 2 128 ? 142.901 62.075 -1.749 1.00 80.38 128 LYS H C 1
ATOM 15974 O O . LYS H 2 128 ? 143.197 62.351 -0.586 1.00 80.86 128 LYS H O 1
ATOM 15980 N N . GLN H 2 129 ? 142.251 60.961 -2.085 1.00 80.20 129 GLN H N 1
ATOM 15981 C CA . GLN H 2 129 ? 141.845 59.964 -1.089 1.00 80.08 129 GLN H CA 1
ATOM 15982 C C . GLN H 2 129 ? 141.051 60.588 0.051 1.00 79.55 129 GLN H C 1
ATOM 15983 O O . GLN H 2 129 ? 141.351 60.367 1.229 1.00 78.87 129 GLN H O 1
ATOM 15989 N N . GLU H 2 130 ? 140.039 61.369 -0.302 1.00 78.99 130 GLU H N 1
ATOM 15990 C CA . GLU H 2 130 ? 139.220 62.033 0.700 1.00 78.66 130 GLU H CA 1
ATOM 15991 C C . GLU H 2 130 ? 137.758 62.013 0.281 1.00 78.56 130 GLU H C 1
ATOM 15992 O O . GLU H 2 130 ? 137.438 62.200 -0.890 1.00 78.78 130 GLU H O 1
ATOM 15998 N N . ASP H 2 131 ? 136.871 61.774 1.236 1.00 77.88 131 ASP H N 1
ATOM 15999 C CA . ASP H 2 131 ? 135.454 61.732 0.930 1.00 77.27 131 ASP H CA 1
ATOM 16000 C C . ASP H 2 131 ? 134.833 63.064 1.297 1.00 76.92 131 ASP H C 1
ATOM 16001 O O . ASP H 2 131 ? 135.041 63.572 2.396 1.00 77.05 131 ASP H O 1
ATOM 16006 N N . ILE H 2 132 ? 134.062 63.630 0.380 1.00 75.99 132 ILE H N 1
ATOM 16007 C CA . ILE H 2 132 ? 133.424 64.912 0.630 1.00 75.07 132 ILE H CA 1
ATOM 16008 C C . ILE H 2 132 ? 131.963 64.889 0.234 1.00 74.34 132 ILE H C 1
ATOM 16009 O O . ILE H 2 132 ? 131.482 63.932 -0.369 1.00 74.41 132 ILE H O 1
ATOM 16014 N N . GLU H 2 133 ? 131.264 65.963 0.569 1.00 73.37 133 GLU H N 1
ATOM 16015 C CA . GLU H 2 133 ? 129.861 66.090 0.221 1.00 72.27 133 GLU H CA 1
ATOM 16016 C C . GLU H 2 133 ? 129.790 67.250 -0.750 1.00 71.07 133 GLU H C 1
ATOM 16017 O O . GLU H 2 133 ? 130.093 68.380 -0.382 1.00 71.20 133 GLU H O 1
ATOM 16023 N N . ILE H 2 134 ? 129.410 66.967 -1.991 1.00 69.63 134 ILE H N 1
ATOM 16024 C CA . ILE H 2 134 ? 129.329 68.007 -3.009 1.00 68.13 134 ILE H CA 1
ATOM 16025 C C . ILE H 2 134 ? 127.994 68.719 -3.010 1.00 66.81 134 ILE H C 1
ATOM 16026 O O . ILE H 2 134 ? 126.949 68.082 -2.923 1.00 66.73 134 ILE H O 1
ATOM 16031 N N . ILE H 2 135 ? 128.045 70.045 -3.109 1.00 65.75 135 ILE H N 1
ATOM 16032 C CA . ILE H 2 135 ? 126.845 70.874 -3.156 1.00 65.16 135 ILE H CA 1
ATOM 16033 C C . ILE H 2 135 ? 126.897 71.630 -4.462 1.00 64.25 135 ILE H C 1
ATOM 16034 O O . ILE H 2 135 ? 127.797 72.432 -4.670 1.00 64.51 135 ILE H O 1
ATOM 16039 N N . LYS H 2 136 ? 125.934 71.369 -5.341 1.00 63.64 136 LYS H N 1
ATOM 16040 C CA . LYS H 2 136 ? 125.887 72.013 -6.651 1.00 63.30 136 LYS H CA 1
ATOM 16041 C C . LYS H 2 136 ? 125.376 73.461 -6.633 1.00 63.16 136 LYS H C 1
ATOM 16042 O O . LYS H 2 136 ? 124.325 73.775 -6.056 1.00 63.16 136 LYS H O 1
ATOM 16048 N N . LEU H 2 137 ? 126.160 74.332 -7.260 1.00 62.91 137 LEU H N 1
ATOM 16049 C CA . LEU H 2 137 ? 125.860 75.743 -7.387 1.00 63.41 137 LEU H CA 1
ATOM 16050 C C . LEU H 2 137 ? 126.193 76.094 -8.818 1.00 64.54 137 LEU H C 1
ATOM 16051 O O . LEU H 2 137 ? 127.291 75.799 -9.274 1.00 65.32 137 LEU H O 1
ATOM 16056 N N . GLU H 2 138 ? 125.256 76.719 -9.528 1.00 65.97 138 GLU H N 1
ATOM 16057 C CA . GLU H 2 138 ? 125.455 77.075 -10.938 1.00 67.89 138 GLU H CA 1
ATOM 16058 C C . GLU H 2 138 ? 126.229 78.349 -11.274 1.00 68.57 138 GLU H C 1
ATOM 16059 O O . GLU H 2 138 ? 126.673 78.517 -12.415 1.00 68.18 138 GLU H O 1
ATOM 16065 N N . GLY H 2 139 ? 126.391 79.242 -10.301 1.00 69.27 139 GLY H N 1
ATOM 16066 C CA . GLY H 2 139 ? 127.099 80.474 -10.579 1.00 69.77 139 GLY H CA 1
ATOM 16067 C C . GLY H 2 139 ? 128.196 80.839 -9.605 1.00 70.82 139 GLY H C 1
ATOM 16068 O O . GLY H 2 139 ? 129.085 80.040 -9.295 1.00 72.12 139 GLY H O 1
ATOM 16069 N N . SER H 2 140 ? 128.130 82.074 -9.127 1.00 71.26 140 SER H N 1
ATOM 16070 C CA . SER H 2 140 ? 129.115 82.600 -8.192 1.00 71.20 140 SER H CA 1
ATOM 16071 C C . SER H 2 140 ? 129.308 81.654 -7.022 1.00 70.96 140 SER H C 1
ATOM 16072 O O . SER H 2 140 ? 128.695 81.821 -5.966 1.00 70.21 140 SER H O 1
ATOM 16075 N N . VAL H 2 141 ? 130.169 80.660 -7.213 1.00 70.84 141 VAL H N 1
ATOM 16076 C CA . VAL H 2 141 ? 130.414 79.674 -6.172 1.00 71.38 141 VAL H CA 1
ATOM 16077 C C . VAL H 2 141 ? 131.089 80.283 -4.951 1.00 71.39 141 VAL H C 1
ATOM 16078 O O . VAL H 2 141 ? 131.219 79.625 -3.921 1.00 71.98 141 VAL H O 1
ATOM 16082 N N . GLU H 2 142 ? 131.501 81.543 -5.055 1.00 71.23 142 GLU H N 1
ATOM 16083 C CA . GLU H 2 142 ? 132.150 82.225 -3.938 1.00 71.30 142 GLU H CA 1
ATOM 16084 C C . GLU H 2 142 ? 131.199 82.348 -2.735 1.00 71.21 142 GLU H C 1
ATOM 16085 O O . GLU H 2 142 ? 131.628 82.270 -1.592 1.00 70.89 142 GLU H O 1
ATOM 16091 N N . LEU H 2 143 ? 129.911 82.546 -2.997 1.00 71.22 143 LEU H N 1
ATOM 16092 C CA . LEU H 2 143 ? 128.933 82.678 -1.927 1.00 71.59 143 LEU H CA 1
ATOM 16093 C C . LEU H 2 143 ? 128.858 81.402 -1.123 1.00 71.60 143 LEU H C 1
ATOM 16094 O O . LEU H 2 143 ? 128.546 81.434 0.063 1.00 71.58 143 LEU H O 1
ATOM 16099 N N . GLY H 2 144 ? 129.127 80.277 -1.782 1.00 71.73 144 GLY H N 1
ATOM 16100 C CA . GLY H 2 144 ? 129.079 78.979 -1.120 1.00 71.87 144 GLY H CA 1
ATOM 16101 C C . GLY H 2 144 ? 129.652 79.012 0.288 1.00 71.63 144 GLY H C 1
ATOM 16102 O O . GLY H 2 144 ? 128.927 78.781 1.265 1.00 71.39 144 GLY H O 1
ATOM 16103 N N . PRO H 2 145 ? 130.960 79.284 0.420 1.00 71.07 145 PRO H N 1
ATOM 16104 C CA . PRO H 2 145 ? 131.639 79.357 1.714 1.00 71.02 145 PRO H CA 1
ATOM 16105 C C . PRO H 2 145 ? 131.243 80.623 2.483 1.00 70.74 145 PRO H C 1
ATOM 16106 O O . PRO H 2 145 ? 131.116 80.609 3.710 1.00 70.65 145 PRO H O 1
ATOM 16110 N N . VAL H 2 146 ? 131.042 81.714 1.752 1.00 70.48 146 VAL H N 1
ATOM 16111 C CA . VAL H 2 146 ? 130.650 82.977 2.362 1.00 70.00 146 VAL H CA 1
ATOM 16112 C C . VAL H 2 146 ? 129.339 82.821 3.142 1.00 70.30 146 VAL H C 1
ATOM 16113 O O . VAL H 2 146 ? 129.306 83.017 4.358 1.00 70.29 146 VAL H O 1
ATOM 16117 N N . VAL H 2 147 ? 128.265 82.450 2.442 1.00 70.55 147 VAL H N 1
ATOM 16118 C CA . VAL H 2 147 ? 126.948 82.289 3.062 1.00 69.93 147 VAL H CA 1
ATOM 16119 C C . VAL H 2 147 ? 126.882 81.112 4.012 1.00 69.54 147 VAL H C 1
ATOM 16120 O O . VAL H 2 147 ? 125.875 80.913 4.677 1.00 69.51 147 VAL H O 1
ATOM 16124 N N . GLY H 2 148 ? 127.940 80.313 4.046 1.00 69.07 148 GLY H N 1
ATOM 16125 C CA . GLY H 2 148 ? 127.974 79.182 4.957 1.00 69.02 148 GLY H CA 1
ATOM 16126 C C . GLY H 2 148 ? 127.419 77.857 4.464 1.00 68.82 148 GLY H C 1
ATOM 16127 O O . GLY H 2 148 ? 127.060 77.000 5.269 1.00 68.02 148 GLY H O 1
ATOM 16128 N N . LEU H 2 149 ? 127.369 77.670 3.150 1.00 68.94 149 LEU H N 1
ATOM 16129 C CA . LEU H 2 149 ? 126.849 76.432 2.578 1.00 69.05 149 LEU H CA 1
ATOM 16130 C C . LEU H 2 149 ? 127.949 75.384 2.401 1.00 68.76 149 LEU H C 1
ATOM 16131 O O . LEU H 2 149 ? 127.685 74.180 2.414 1.00 68.71 149 LEU H O 1
ATOM 16136 N N . ALA H 2 150 ? 129.184 75.847 2.241 1.00 68.17 150 ALA H N 1
ATOM 16137 C CA . ALA H 2 150 ? 130.314 74.946 2.048 1.00 67.93 150 ALA H CA 1
ATOM 16138 C C . ALA H 2 150 ? 131.604 75.454 2.683 1.00 67.29 150 ALA H C 1
ATOM 16139 O O . ALA H 2 150 ? 131.837 76.658 2.792 1.00 67.32 150 ALA H O 1
ATOM 16141 N N . ASP H 2 151 ? 132.442 74.511 3.091 1.00 66.28 151 ASP H N 1
ATOM 16142 C CA . ASP H 2 151 ? 133.708 74.822 3.725 1.00 65.70 151 ASP H CA 1
ATOM 16143 C C . ASP H 2 151 ? 134.699 75.376 2.708 1.00 65.10 151 ASP H C 1
ATOM 16144 O O . ASP H 2 151 ? 135.562 76.188 3.048 1.00 65.35 151 ASP H O 1
ATOM 16149 N N . ALA H 2 152 ? 134.569 74.928 1.462 1.00 64.15 152 ALA H N 1
ATOM 16150 C CA . ALA H 2 152 ? 135.462 75.351 0.392 1.00 63.19 152 ALA H CA 1
ATOM 16151 C C . ALA H 2 152 ? 134.760 75.206 -0.949 1.00 62.85 152 ALA H C 1
ATOM 16152 O O . ALA H 2 152 ? 133.598 74.798 -1.010 1.00 63.10 152 ALA H O 1
ATOM 16154 N N . ILE H 2 153 ? 135.470 75.540 -2.024 1.00 62.35 153 ILE H N 1
ATOM 16155 C CA . ILE H 2 153 ? 134.911 75.436 -3.361 1.00 61.53 153 ILE H CA 1
ATOM 16156 C C . ILE H 2 153 ? 135.949 74.926 -4.345 1.00 61.79 153 ILE H C 1
ATOM 16157 O O . ILE H 2 153 ? 137.140 74.897 -4.054 1.00 61.76 153 ILE H O 1
ATOM 16162 N N . VAL H 2 154 ? 135.475 74.512 -5.509 1.00 61.83 154 VAL H N 1
ATOM 16163 C CA . VAL H 2 154 ? 136.321 74.001 -6.568 1.00 61.80 154 VAL H CA 1
ATOM 16164 C C . VAL H 2 154 ? 135.851 74.709 -7.819 1.00 63.08 154 VAL H C 1
ATOM 16165 O O . VAL H 2 154 ? 134.844 74.323 -8.408 1.00 62.96 154 VAL H O 1
ATOM 16169 N N . ASP H 2 155 ? 136.563 75.754 -8.223 1.00 63.80 155 ASP H N 1
ATOM 16170 C CA . ASP H 2 155 ? 136.137 76.485 -9.401 1.00 65.24 155 ASP H CA 1
ATOM 16171 C C . ASP H 2 155 ? 137.263 76.909 -10.336 1.00 65.99 155 ASP H C 1
ATOM 16172 O O . ASP H 2 155 ? 138.438 76.623 -10.083 1.00 65.73 155 ASP H O 1
ATOM 16177 N N . ILE H 2 156 ? 136.899 77.560 -11.439 1.00 67.23 156 ILE H N 1
ATOM 16178 C CA . ILE H 2 156 ? 137.909 78.025 -12.363 1.00 69.34 156 ILE H CA 1
ATOM 16179 C C . ILE H 2 156 ? 138.407 79.354 -11.839 1.00 70.82 156 ILE H C 1
ATOM 16180 O O . ILE H 2 156 ? 137.636 80.288 -11.622 1.00 70.57 156 ILE H O 1
ATOM 16185 N N . VAL H 2 157 ? 139.711 79.398 -11.601 1.00 72.75 157 VAL H N 1
ATOM 16186 C CA . VAL H 2 157 ? 140.396 80.569 -11.077 1.00 74.90 157 VAL H CA 1
ATOM 16187 C C . VAL H 2 157 ? 141.403 81.006 -12.121 1.00 76.08 157 VAL H C 1
ATOM 16188 O O . VAL H 2 157 ? 142.165 80.189 -12.629 1.00 76.27 157 VAL H O 1
ATOM 16192 N N . GLU H 2 158 ? 141.410 82.289 -12.446 1.00 77.68 158 GLU H N 1
ATOM 16193 C CA . GLU H 2 158 ? 142.353 82.780 -13.428 1.00 79.03 158 GLU H CA 1
ATOM 16194 C C . GLU H 2 158 ? 143.283 83.792 -12.777 1.00 79.51 158 GLU H C 1
ATOM 16195 O O . GLU H 2 158 ? 144.412 83.456 -12.418 1.00 79.92 158 GLU H O 1
ATOM 16201 N N . THR H 2 159 ? 142.810 85.025 -12.607 1.00 79.70 159 THR H N 1
ATOM 16202 C CA . THR H 2 159 ? 143.622 86.066 -11.985 1.00 79.37 159 THR H CA 1
ATOM 16203 C C . THR H 2 159 ? 143.590 86.000 -10.455 1.00 79.10 159 THR H C 1
ATOM 16204 O O . THR H 2 159 ? 144.385 86.653 -9.793 1.00 79.25 159 THR H O 1
ATOM 16208 N N . GLY H 2 160 ? 142.679 85.205 -9.896 1.00 79.01 160 GLY H N 1
ATOM 16209 C CA . GLY H 2 160 ? 142.586 85.073 -8.448 1.00 79.02 160 GLY H CA 1
ATOM 16210 C C . GLY H 2 160 ? 141.817 86.189 -7.761 1.00 78.54 160 GLY H C 1
ATOM 16211 O O . GLY H 2 160 ? 141.538 86.128 -6.560 1.00 78.23 160 GLY H O 1
ATOM 16212 N N . ASN H 2 161 ? 141.457 87.203 -8.539 1.00 78.38 161 ASN H N 1
ATOM 16213 C CA . ASN H 2 161 ? 140.742 88.364 -8.027 1.00 78.11 161 ASN H CA 1
ATOM 16214 C C . ASN H 2 161 ? 139.429 88.066 -7.342 1.00 78.16 161 ASN H C 1
ATOM 16215 O O . ASN H 2 161 ? 139.254 88.412 -6.175 1.00 78.24 161 ASN H O 1
ATOM 16220 N N . THR H 2 162 ? 138.503 87.440 -8.060 1.00 78.05 162 THR H N 1
ATOM 16221 C CA . THR H 2 162 ? 137.205 87.119 -7.480 1.00 77.91 162 THR H CA 1
ATOM 16222 C C . THR H 2 162 ? 137.389 86.474 -6.099 1.00 78.02 162 THR H C 1
ATOM 16223 O O . THR H 2 162 ? 136.700 86.818 -5.134 1.00 77.80 162 THR H O 1
ATOM 16227 N N . LEU H 2 163 ? 138.346 85.558 -6.007 1.00 77.88 163 LEU H N 1
ATOM 16228 C CA . LEU H 2 163 ? 138.623 84.876 -4.753 1.00 77.68 163 LEU H CA 1
ATOM 16229 C C . LEU H 2 163 ? 139.120 85.819 -3.676 1.00 77.82 163 LEU H C 1
ATOM 16230 O O . LEU H 2 163 ? 138.560 85.868 -2.580 1.00 77.60 163 LEU H O 1
ATOM 16235 N N . SER H 2 164 ? 140.187 86.554 -3.992 1.00 77.84 164 SER H N 1
ATOM 16236 C CA . SER H 2 164 ? 140.804 87.503 -3.056 1.00 77.87 164 SER H CA 1
ATOM 16237 C C . SER H 2 164 ? 139.839 88.605 -2.629 1.00 77.88 164 SER H C 1
ATOM 16238 O O . SER H 2 164 ? 139.946 89.144 -1.529 1.00 77.66 164 SER H O 1
ATOM 16241 N N . ALA H 2 165 ? 138.904 88.933 -3.515 1.00 78.09 165 ALA H N 1
ATOM 16242 C CA . ALA H 2 165 ? 137.914 89.962 -3.251 1.00 77.84 165 ALA H CA 1
ATOM 16243 C C . ALA H 2 165 ? 136.775 89.435 -2.378 1.00 78.06 165 ALA H C 1
ATOM 16244 O O . ALA H 2 165 ? 135.712 90.048 -2.288 1.00 78.54 165 ALA H O 1
ATOM 16246 N N . ASN H 2 166 ? 137.000 88.294 -1.738 1.00 78.07 166 ASN H N 1
ATOM 16247 C CA . ASN H 2 166 ? 135.998 87.675 -0.873 1.00 78.02 166 ASN H CA 1
ATOM 16248 C C . ASN H 2 166 ? 136.683 87.051 0.323 1.00 77.67 166 ASN H C 1
ATOM 16249 O O . ASN H 2 166 ? 136.033 86.482 1.201 1.00 77.37 166 ASN H O 1
ATOM 16254 N N . GLY H 2 167 ? 138.008 87.149 0.337 1.00 77.39 167 GLY H N 1
ATOM 16255 C CA . GLY H 2 167 ? 138.778 86.596 1.435 1.00 76.63 167 GLY H CA 1
ATOM 16256 C C . GLY H 2 167 ? 139.116 85.140 1.226 1.00 76.11 167 GLY H C 1
ATOM 16257 O O . GLY H 2 167 ? 139.543 84.457 2.153 1.00 75.95 167 GLY H O 1
ATOM 16258 N N . LEU H 2 168 ? 138.916 84.656 0.008 1.00 75.78 168 LEU H N 1
ATOM 16259 C CA . LEU H 2 168 ? 139.225 83.269 -0.295 1.00 75.46 168 LEU H CA 1
ATOM 16260 C C . LEU H 2 168 ? 140.615 83.240 -0.905 1.00 75.17 168 LEU H C 1
ATOM 16261 O O . LEU H 2 168 ? 141.208 84.286 -1.162 1.00 75.13 168 LEU H O 1
ATOM 16266 N N . GLU H 2 169 ? 141.140 82.047 -1.136 1.00 74.58 169 GLU H N 1
ATOM 16267 C CA . GLU H 2 169 ? 142.458 81.921 -1.725 1.00 74.37 169 GLU H CA 1
ATOM 16268 C C . GLU H 2 169 ? 142.652 80.515 -2.249 1.00 73.66 169 GLU H C 1
ATOM 16269 O O . GLU H 2 169 ? 142.112 79.558 -1.698 1.00 73.45 169 GLU H O 1
ATOM 16275 N N . VAL H 2 170 ? 143.414 80.395 -3.328 1.00 72.62 170 VAL H N 1
ATOM 16276 C CA . VAL H 2 170 ? 143.686 79.100 -3.921 1.00 71.81 170 VAL H CA 1
ATOM 16277 C C . VAL H 2 170 ? 144.407 78.226 -2.904 1.00 71.96 170 VAL H C 1
ATOM 16278 O O . VAL H 2 170 ? 145.521 78.541 -2.501 1.00 72.10 170 VAL H O 1
ATOM 16282 N N . ILE H 2 171 ? 143.772 77.135 -2.481 1.00 72.15 171 ILE H N 1
ATOM 16283 C CA . ILE H 2 171 ? 144.382 76.227 -1.513 1.00 71.86 171 ILE H CA 1
ATOM 16284 C C . ILE H 2 171 ? 145.212 75.184 -2.264 1.00 71.79 171 ILE H C 1
ATOM 16285 O O . ILE H 2 171 ? 146.053 74.513 -1.679 1.00 71.30 171 ILE H O 1
ATOM 16290 N N . GLU H 2 172 ? 144.974 75.055 -3.566 1.00 72.17 172 GLU H N 1
ATOM 16291 C CA . GLU H 2 172 ? 145.694 74.085 -4.385 1.00 72.53 172 GLU H CA 1
ATOM 16292 C C . GLU H 2 172 ? 145.144 74.076 -5.806 1.00 72.51 172 GLU H C 1
ATOM 16293 O O . GLU H 2 172 ? 143.937 74.187 -6.000 1.00 72.23 172 GLU H O 1
ATOM 16299 N N . LYS H 2 173 ? 146.022 73.944 -6.798 1.00 72.59 173 LYS H N 1
ATOM 16300 C CA . LYS H 2 173 ? 145.573 73.927 -8.185 1.00 73.23 173 LYS H CA 1
ATOM 16301 C C . LYS H 2 173 ? 145.240 72.497 -8.570 1.00 73.34 173 LYS H C 1
ATOM 16302 O O . LYS H 2 173 ? 145.858 71.558 -8.067 1.00 73.44 173 LYS H O 1
ATOM 16308 N N . ILE H 2 174 ? 144.247 72.343 -9.445 1.00 73.60 174 ILE H N 1
ATOM 16309 C CA . ILE H 2 174 ? 143.799 71.034 -9.893 1.00 73.63 174 ILE H CA 1
ATOM 16310 C C . ILE H 2 174 ? 144.303 70.761 -11.295 1.00 73.50 174 ILE H C 1
ATOM 16311 O O . ILE H 2 174 ? 145.014 69.790 -11.517 1.00 73.81 174 ILE H O 1
ATOM 16316 N N . SER H 2 175 ? 143.919 71.610 -12.243 1.00 73.78 175 SER H N 1
ATOM 16317 C CA . SER H 2 175 ? 144.356 71.443 -13.630 1.00 74.49 175 SER H CA 1
ATOM 16318 C C . SER H 2 175 ? 144.279 72.746 -14.428 1.00 74.74 175 SER H C 1
ATOM 16319 O O . SER H 2 175 ? 143.547 73.660 -14.057 1.00 75.10 175 SER H O 1
ATOM 16322 N N . ASP H 2 176 ? 145.038 72.835 -15.520 1.00 74.64 176 ASP H N 1
ATOM 16323 C CA . ASP H 2 176 ? 145.042 74.048 -16.348 1.00 74.53 176 ASP H CA 1
ATOM 16324 C C . ASP H 2 176 ? 143.890 74.036 -17.352 1.00 73.99 176 ASP H C 1
ATOM 16325 O O . ASP H 2 176 ? 143.676 73.048 -18.053 1.00 73.81 176 ASP H O 1
ATOM 16330 N N . ILE H 2 177 ? 143.156 75.140 -17.422 1.00 73.66 177 ILE H N 1
ATOM 16331 C CA . ILE H 2 177 ? 142.022 75.235 -18.332 1.00 73.94 177 ILE H CA 1
ATOM 16332 C C . ILE H 2 177 ? 142.379 75.922 -19.638 1.00 73.18 177 ILE H C 1
ATOM 16333 O O . ILE H 2 177 ? 143.109 76.908 -19.650 1.00 73.29 177 ILE H O 1
ATOM 16338 N N . SER H 2 178 ? 141.847 75.398 -20.736 1.00 72.52 178 SER H N 1
ATOM 16339 C CA . SER H 2 178 ? 142.109 75.973 -22.032 1.00 71.72 178 SER H CA 1
ATOM 16340 C C . SER H 2 178 ? 141.190 75.461 -23.119 1.00 70.75 178 SER H C 1
ATOM 16341 O O . SER H 2 178 ? 140.583 74.402 -22.983 1.00 70.62 178 SER H O 1
ATOM 16344 N N . THR H 2 179 ? 141.096 76.218 -24.206 1.00 69.91 179 THR H N 1
ATOM 16345 C CA . THR H 2 179 ? 140.240 75.828 -25.313 1.00 69.13 179 THR H CA 1
ATOM 16346 C C . THR H 2 179 ? 140.836 74.694 -26.115 1.00 68.65 179 THR H C 1
ATOM 16347 O O . THR H 2 179 ? 142.041 74.643 -26.351 1.00 68.46 179 THR H O 1
ATOM 16351 N N . ARG H 2 180 ? 139.966 73.788 -26.538 1.00 68.15 180 ARG H N 1
ATOM 16352 C CA . ARG H 2 180 ? 140.372 72.633 -27.305 1.00 67.49 180 ARG H CA 1
ATOM 16353 C C . ARG H 2 180 ? 139.526 72.522 -28.544 1.00 67.82 180 ARG H C 1
ATOM 16354 O O . ARG H 2 180 ? 138.362 72.930 -28.580 1.00 67.86 180 ARG H O 1
ATOM 16362 N N . MET H 2 181 ? 140.129 71.952 -29.569 1.00 68.24 181 MET H N 1
ATOM 16363 C CA . MET H 2 181 ? 139.434 71.730 -30.806 1.00 68.29 181 MET H CA 1
ATOM 16364 C C . MET H 2 181 ? 139.126 70.249 -30.728 1.00 67.92 181 MET H C 1
ATOM 16365 O O . MET H 2 181 ? 140.038 69.419 -30.701 1.00 68.22 181 MET H O 1
ATOM 16370 N N . ILE H 2 182 ? 137.844 69.921 -30.625 1.00 66.97 182 ILE H N 1
ATOM 16371 C CA . ILE H 2 182 ? 137.437 68.530 -30.564 1.00 65.59 182 ILE H CA 1
ATOM 16372 C C . ILE H 2 182 ? 136.801 68.214 -31.902 1.00 65.77 182 ILE H C 1
ATOM 16373 O O . ILE H 2 182 ? 136.195 69.079 -32.534 1.00 66.17 182 ILE H O 1
ATOM 16378 N N . VAL H 2 183 ? 136.952 66.975 -32.343 1.00 65.79 183 VAL H N 1
ATOM 16379 C CA . VAL H 2 183 ? 136.381 66.574 -33.615 1.00 65.61 183 VAL H CA 1
ATOM 16380 C C . VAL H 2 183 ? 135.588 65.280 -33.493 1.00 65.44 183 VAL H C 1
ATOM 16381 O O . VAL H 2 183 ? 135.931 64.379 -32.721 1.00 65.17 183 VAL H O 1
ATOM 16385 N N . ASN H 2 184 ? 134.511 65.213 -34.260 1.00 65.14 184 ASN H N 1
ATOM 16386 C CA . ASN H 2 184 ? 133.645 64.055 -34.290 1.00 64.79 184 ASN H CA 1
ATOM 16387 C C . ASN H 2 184 ? 134.451 62.930 -34.929 1.00 65.11 184 ASN H C 1
ATOM 16388 O O . ASN H 2 184 ? 134.929 63.069 -36.049 1.00 65.73 184 ASN H O 1
ATOM 16393 N N . LYS H 2 185 ? 134.620 61.823 -34.215 1.00 65.17 185 LYS H N 1
ATOM 16394 C CA . LYS H 2 185 ? 135.398 60.696 -34.724 1.00 64.85 185 LYS H CA 1
ATOM 16395 C C . LYS H 2 185 ? 135.054 60.258 -36.140 1.00 64.53 185 LYS H C 1
ATOM 16396 O O . LYS H 2 185 ? 135.942 60.029 -36.963 1.00 64.00 185 LYS H O 1
ATOM 16402 N N . SER H 2 186 ? 133.765 60.153 -36.428 1.00 64.44 186 SER H N 1
ATOM 16403 C CA . SER H 2 186 ? 133.337 59.715 -37.743 1.00 64.47 186 SER H CA 1
ATOM 16404 C C . SER H 2 186 ? 133.791 60.667 -38.838 1.00 64.66 186 SER H C 1
ATOM 16405 O O . SER H 2 186 ? 134.139 60.231 -39.935 1.00 64.47 186 SER H O 1
ATOM 16408 N N . SER H 2 187 ? 133.789 61.964 -38.537 1.00 65.08 187 SER H N 1
ATOM 16409 C CA . SER H 2 187 ? 134.189 62.990 -39.507 1.00 65.52 187 SER H CA 1
ATOM 16410 C C . SER H 2 187 ? 135.661 62.851 -39.819 1.00 65.64 187 SER H C 1
ATOM 16411 O O . SER H 2 187 ? 136.069 62.823 -40.982 1.00 65.81 187 SER H O 1
ATOM 16414 N N . PHE H 2 188 ? 136.452 62.768 -38.758 1.00 65.31 188 PHE H N 1
ATOM 16415 C CA . PHE H 2 188 ? 137.886 62.638 -38.888 1.00 65.44 188 PHE H CA 1
ATOM 16416 C C . PHE H 2 188 ? 138.245 61.476 -39.793 1.00 65.57 188 PHE H C 1
ATOM 16417 O O . PHE H 2 188 ? 139.148 61.578 -40.614 1.00 66.22 188 PHE H O 1
ATOM 16425 N N . LYS H 2 189 ? 137.520 60.374 -39.642 1.00 65.28 189 LYS H N 1
ATOM 16426 C CA . LYS H 2 189 ? 137.745 59.161 -40.422 1.00 64.59 189 LYS H CA 1
ATOM 16427 C C . LYS H 2 189 ? 137.458 59.288 -41.928 1.00 65.21 189 LYS H C 1
ATOM 16428 O O . LYS H 2 189 ? 138.169 58.691 -42.729 1.00 64.79 189 LYS H O 1
ATOM 16434 N N . PHE H 2 190 ? 136.443 60.062 -42.318 1.00 66.41 190 PHE H N 1
ATOM 16435 C CA . PHE H 2 190 ? 136.122 60.222 -43.742 1.00 68.14 190 PHE H CA 1
ATOM 16436 C C . PHE H 2 190 ? 136.362 61.614 -44.333 1.00 69.61 190 PHE H C 1
ATOM 16437 O O . PHE H 2 190 ? 136.029 61.881 -45.492 1.00 69.65 190 PHE H O 1
ATOM 16445 N N . LYS H 2 191 ? 136.934 62.501 -43.535 1.00 71.05 191 LYS H N 1
ATOM 16446 C CA . LYS H 2 191 ? 137.227 63.849 -43.988 1.00 72.42 191 LYS H CA 1
ATOM 16447 C C . LYS H 2 191 ? 138.593 64.195 -43.416 1.00 74.02 191 LYS H C 1
ATOM 16448 O O . LYS H 2 191 ? 138.936 65.369 -43.282 1.00 74.40 191 LYS H O 1
ATOM 16454 N N . LYS H 2 192 ? 139.367 63.161 -43.081 1.00 75.33 192 LYS H N 1
ATOM 16455 C CA . LYS H 2 192 ? 140.711 63.317 -42.498 1.00 76.89 192 LYS H CA 1
ATOM 16456 C C . LYS H 2 192 ? 141.567 64.372 -43.211 1.00 77.87 192 LYS H C 1
ATOM 16457 O O . LYS H 2 192 ? 142.544 64.894 -42.663 1.00 77.71 192 LYS H O 1
ATOM 16463 N N . ASP H 2 193 ? 141.184 64.665 -44.446 1.00 79.19 193 ASP H N 1
ATOM 16464 C CA . ASP H 2 193 ? 141.856 65.654 -45.272 1.00 80.44 193 ASP H CA 1
ATOM 16465 C C . ASP H 2 193 ? 141.669 67.037 -44.659 1.00 80.70 193 ASP H C 1
ATOM 16466 O O . ASP H 2 193 ? 142.435 67.450 -43.790 1.00 80.59 193 ASP H O 1
ATOM 16471 N N . LYS H 2 194 ? 140.640 67.736 -45.129 1.00 81.39 194 LYS H N 1
ATOM 16472 C CA . LYS H 2 194 ? 140.312 69.070 -44.659 1.00 82.53 194 LYS H CA 1
ATOM 16473 C C . LYS H 2 194 ? 140.574 69.210 -43.157 1.00 83.36 194 LYS H C 1
ATOM 16474 O O . LYS H 2 194 ? 141.075 70.244 -42.706 1.00 83.80 194 LYS H O 1
ATOM 16480 N N . ILE H 2 195 ? 140.246 68.172 -42.384 1.00 84.05 195 ILE H N 1
ATOM 16481 C CA . ILE H 2 195 ? 140.443 68.217 -40.931 1.00 84.54 195 ILE H CA 1
ATOM 16482 C C . ILE H 2 195 ? 141.913 68.418 -40.576 1.00 85.04 195 ILE H C 1
ATOM 16483 O O . ILE H 2 195 ? 142.259 69.383 -39.893 1.00 85.04 195 ILE H O 1
ATOM 16488 N N . ILE H 2 196 ? 142.775 67.516 -41.041 1.00 85.47 196 ILE H N 1
ATOM 16489 C CA . ILE H 2 196 ? 144.210 67.621 -40.770 1.00 85.99 196 ILE H CA 1
ATOM 16490 C C . ILE H 2 196 ? 144.810 68.927 -41.302 1.00 86.54 196 ILE H C 1
ATOM 16491 O O . ILE H 2 196 ? 145.660 69.541 -40.646 1.00 86.81 196 ILE H O 1
ATOM 16496 N N . GLU H 2 197 ? 144.373 69.346 -42.489 1.00 86.74 197 GLU H N 1
ATOM 16497 C CA . GLU H 2 197 ? 144.856 70.588 -43.098 1.00 86.71 197 GLU H CA 1
ATOM 16498 C C . GLU H 2 197 ? 144.620 71.771 -42.159 1.00 86.27 197 GLU H C 1
ATOM 16499 O O . GLU H 2 197 ? 145.556 72.491 -41.799 1.00 86.32 197 GLU H O 1
ATOM 16505 N N . MET H 2 198 ? 143.361 71.954 -41.762 1.00 85.92 198 MET H N 1
ATOM 16506 C CA . MET H 2 198 ? 142.979 73.031 -40.863 1.00 85.26 198 MET H CA 1
ATOM 16507 C C . MET H 2 198 ? 143.748 72.905 -39.553 1.00 84.98 198 MET H C 1
ATOM 16508 O O . MET H 2 198 ? 144.229 73.893 -39.005 1.00 84.56 198 MET H O 1
ATOM 16513 N N . VAL H 2 199 ? 143.863 71.685 -39.049 1.00 85.18 199 VAL H N 1
ATOM 16514 C CA . VAL H 2 199 ? 144.587 71.475 -37.806 1.00 85.33 199 VAL H CA 1
ATOM 16515 C C . VAL H 2 199 ? 146.014 72.000 -37.917 1.00 85.99 199 VAL H C 1
ATOM 16516 O O . VAL H 2 199 ? 146.548 72.567 -36.965 1.00 86.05 199 VAL H O 1
ATOM 16520 N N . GLU H 2 200 ? 146.638 71.811 -39.073 1.00 86.28 200 GLU H N 1
ATOM 16521 C CA . GLU H 2 200 ? 148.004 72.287 -39.254 1.00 86.30 200 GLU H CA 1
ATOM 16522 C C . GLU H 2 200 ? 148.003 73.793 -39.444 1.00 86.12 200 GLU H C 1
ATOM 16523 O O . GLU H 2 200 ? 148.825 74.494 -38.865 1.00 86.06 200 GLU H O 1
ATOM 16529 N N . ARG H 2 201 ? 147.073 74.285 -40.258 1.00 86.02 201 ARG H N 1
ATOM 16530 C CA . ARG H 2 201 ? 146.967 75.716 -40.535 1.00 86.10 201 ARG H CA 1
ATOM 16531 C C . ARG H 2 201 ? 146.637 76.534 -39.292 1.00 86.19 201 ARG H C 1
ATOM 16532 O O . ARG H 2 201 ? 146.782 77.758 -39.283 1.00 86.29 201 ARG H O 1
ATOM 16540 N N . LEU H 2 202 ? 146.183 75.855 -38.248 1.00 86.05 202 LEU H N 1
ATOM 16541 C CA . LEU H 2 202 ? 145.824 76.532 -37.019 1.00 85.71 202 LEU H CA 1
ATOM 16542 C C . LEU H 2 202 ? 146.879 76.357 -35.955 1.00 85.49 202 LEU H C 1
ATOM 16543 O O . LEU H 2 202 ? 146.917 77.107 -34.986 1.00 85.65 202 LEU H O 1
ATOM 16548 N N . GLU H 2 203 ? 147.736 75.363 -36.133 1.00 85.74 203 GLU H N 1
ATOM 16549 C CA . GLU H 2 203 ? 148.780 75.089 -35.158 1.00 86.56 203 GLU H CA 1
ATOM 16550 C C . GLU H 2 203 ? 150.040 75.938 -35.387 1.00 86.94 203 GLU H C 1
ATOM 16551 O O . GLU H 2 203 ? 150.862 76.116 -34.482 1.00 86.78 203 GLU H O 1
ATOM 16557 N N . ASP H 2 204 ? 150.194 76.465 -36.597 1.00 86.92 204 ASP H N 1
ATOM 16558 C CA . ASP H 2 204 ? 151.349 77.301 -36.898 1.00 86.94 204 ASP H CA 1
ATOM 16559 C C . ASP H 2 204 ? 150.908 78.757 -36.797 1.00 86.88 204 ASP H C 1
ATOM 16560 O O . ASP H 2 204 ? 151.728 79.678 -36.796 1.00 87.01 204 ASP H O 1
ATOM 16565 N N . ALA H 2 205 ? 149.598 78.948 -36.690 1.00 86.65 205 ALA H N 1
ATOM 16566 C CA . ALA H 2 205 ? 149.030 80.279 -36.571 1.00 87.03 205 ALA H CA 1
ATOM 16567 C C . ALA H 2 205 ? 149.034 80.696 -35.102 1.00 87.17 205 ALA H C 1
ATOM 16568 O O . ALA H 2 205 ? 149.660 79.991 -34.278 1.00 86.50 205 ALA H O 1
#

Nearest PDB structures (foldseek):
  1z7m-assembly3_F  TM=1.005E+00  e=7.948E-46  Lactococcus lactis
  1z7m-assembly1_G  TM=9.811E-01  e=5.430E-42  Lactococcus lactis
  8oy0-assembly1_F  TM=9.065E-01  e=5.487E-23  Acinetobacter baumannii ATCC 17978
  1ve4-assembly1_A  TM=8.973E-01  e=4.190E-20  Thermus thermophilus
  8oy0-assembly1_E  TM=8.918E-01  e=3.036E-20  Acinetobacter baumannii ATCC 17978

=== Feature glossary ===
Legend for the data blocks above and below:

— What the protein is —

Sequence gives the chain of amino acids in standard one-letter code (A=alanine, C=cysteine, …, Y=tyrosine), read N→C. It is the only feature that is directly encoded by the gene; all structural features are derived from the folded form of this sequence.

The annotation block draws on four external resources. InterPro: which protein families and domains the sequence belongs to. GO: standardized terms for what the protein does, what process it participates in, and where in the cell it acts. CATH: which structural fold it has in the CATH hierarchy. Organism: the species of origin.

— Where its atoms are —

Atomic coordinates in PDBx/mmCIF format — the same representation the Protein Data Bank distributes. Each line of the _atom_site loop places one backbone atom in Cartesian space (units: ångströms, origin: arbitrary).

Six rendered views show the 3D structure from the faces of a cube — i.e. along ±x, ±y, ±z. Rendering representation is drawn randomly per protein from cartoon (secondary-structure ribbons), sticks (backbone bonds), or molecular surface; coloring is either N→C rainbow (blue at the N-terminus through red at the C-terminus) or one color per chain.

— Local backbone conformation —

DSSP 8-state secondary structure assigns each residue one of H (α-helix), G (3₁₀-helix), I (π-helix), E (extended β-strand), B (isolated β-bridge), T (hydrogen-bonded turn), S (bend), or '-' (coil). The assignment is computed from backbone hydrogen-bond geometry via the Kabsch–Sander algorithm.

P-SEA three-state annotation labels each residue as helix, strand, or coil based purely on the geometry of the Cα trace. It serves as a fallback when the full backbone (and thus DSSP) is unavailable.

φ (phi) and ψ (psi) are the two rotatable backbone dihedrals per residue: φ is the C(i-1)–N–Cα–C torsion, ψ is the N–Cα–C–N(i+1) torsion, both in degrees on (−180°, 180°]. α-helical residues cluster near (−60°, −45°); β-strand residues near (−120°, +130°). A Ramachandran plot is simply a scatter of (φ, ψ) for every residue.

— Global shape and packing —

Radius of gyration (Rg) is the root-mean-square distance of Cα atoms from their centroid — a single number for overall size and compactness. A globular domain of N residues has Rg ≈ 2.2·N^0.38 Å; an extended or disordered chain has a much larger Rg. The Cα contact count is the number of residue pairs whose Cα atoms are within 8 Å and are more than four positions apart in sequence — a standard proxy for tertiary packing density. The bounding box is the smallest axis-aligned box enclosing all Cα atoms.

Accessible surface area quantifies burial. A residue with SASA near zero is packed into the hydrophobic core; one with SASA >100 Å² sits on the surface. Computed here via the Shrake–Rupley numerical algorithm with a 1.4 Å probe.

The contact map is a binary N×N matrix image: pixel (i, j) is dark where Cα_i and Cα_j are within 8 Å and |i−j|>4. Because the |i−j|>4 filter removes local helical contacts, off-diagonal stripes parallel to the main diagonal indicate parallel β-sheets; stripes perpendicular to it indicate antiparallel β-sheets. The Ramachandran plot scatters every residue's (φ, ψ) pair against the sterically allowed regions. The PAE heatmap renders the predicted-aligned-error matrix.

— Structural neighborhood —

A 3Di character summarizes, for each residue, the relative orientation of the Cα frame of its nearest spatial neighbor. Because it encodes fold topology rather than chemistry, 3Di alignments detect remote structural similarity that sequence alignment misses.

Structural nearest neighbors (via Foldseek easy-search vs the PDB). Reported per hit: target PDB id, E-value, and alignment TM-score. A TM-score above ~0.5 is the conventional threshold for 'same fold'.

— Confidence and disorder —

For AlphaFold models, the B-factor field carries pLDDT — the model's own estimate of local accuracy on a 0–100 scale. Regions with pLDDT<50 should be treated as essentially unmodeled; they often correspond to intrinsically disordered segments.

B-factor (Debye–Waller factor) reflects atomic displacement in the crystal lattice. It is an experimental observable (units Å²), not a prediction; low values mean the atom is pinned down, high values mean it moves or is heterogeneous across the crystal.

Predicted Aligned Error (PAE) is an AlphaFold confidence matrix: entry (i, j) is the expected error in the position of residue j, in ångströms, when the prediction is superimposed on the true structure at residue i. Low PAE within a block of residues means that block is internally rigid and well-predicted; high PAE between two blocks means their relative placement is uncertain even if each block individually is confident.